Protein 6BGG (pdb70)

Structure (mmCIF, N/CA/C/O backbone):
data_6BGG
#
_entry.id   6BGG
#
loop_
_entity.id
_entity.type
_entity.pdbx_description
1 polymer CHD4
2 polymer 'Bromodomain-containing protein 3'
#
loop_
_atom_site.group_PDB
_atom_site.id
_atom_site.type_symbol
_atom_site.label_atom_id
_atom_site.label_alt_id
_atom_site.label_comp_id
_atom_site.label_asym_id
_atom_site.label_entity_id
_atom_site.label_seq_id
_atom_site.pdbx_PDB_ins_code
_atom_site.Cartn_x
_atom_site.Cartn_y
_atom_site.Cartn_z
_atom_site.occupancy
_atom_site.B_iso_or_equiv
_atom_site.auth_seq_id
_atom_site.auth_comp_id
_atom_site.auth_asym_id
_atom_site.auth_atom_id
_atom_site.pdbx_PDB_model_num
ATOM 1 N N . LYS A 1 1 ? -8.426 12.799 -19.008 1.00 0.00 290 LYS A N 1
ATOM 2 C CA . LYS A 1 1 ? -8.973 12.438 -17.715 1.00 0.00 290 LYS A CA 1
ATOM 3 C C . LYS A 1 1 ? -8.370 11.148 -17.227 1.00 0.00 290 LYS A C 1
ATOM 4 O O . LYS A 1 1 ? -8.852 10.060 -17.542 1.00 0.00 290 LYS A O 1
ATOM 25 N N . VAL A 1 2 ? -7.269 11.265 -16.543 1.00 0.00 291 VAL A N 1
ATOM 26 C CA . VAL A 1 2 ? -6.641 10.150 -15.900 1.00 0.00 291 VAL A CA 1
ATOM 27 C C . VAL A 1 2 ? -6.334 10.546 -14.481 1.00 0.00 291 VAL A C 1
ATOM 28 O O . VAL A 1 2 ? -5.939 11.702 -14.213 1.00 0.00 291 VAL A O 1
ATOM 41 N N . ALA A 1 3 ? -6.581 9.657 -13.580 1.00 0.00 292 ALA A N 1
ATOM 42 C CA . ALA A 1 3 ? -6.318 9.894 -12.193 1.00 0.00 292 ALA A CA 1
ATOM 43 C C . ALA A 1 3 ? -4.930 9.389 -11.864 1.00 0.00 292 ALA A C 1
ATOM 44 O O . ALA A 1 3 ? -4.424 8.478 -12.552 1.00 0.00 292 ALA A O 1
ATOM 51 N N . PRO A 1 4 ? -4.265 9.980 -10.857 1.00 0.00 293 PRO A N 1
ATOM 52 C CA . PRO A 1 4 ? -2.982 9.481 -10.375 1.00 0.00 293 PRO A CA 1
ATOM 53 C C . PRO A 1 4 ? -3.176 8.120 -9.710 1.00 0.00 293 PRO A C 1
ATOM 54 O O . PRO A 1 4 ? -4.315 7.622 -9.616 1.00 0.00 293 PRO A O 1
ATOM 65 N N . LEU A 1 5 ? -2.114 7.519 -9.247 1.00 0.00 294 LEU A N 1
ATOM 66 C CA . LEU A 1 5 ? -2.220 6.223 -8.638 1.00 0.00 294 LEU A CA 1
ATOM 67 C C . LEU A 1 5 ? -2.903 6.294 -7.273 1.00 0.00 294 LEU A C 1
ATOM 68 O O . LEU A 1 5 ? -2.295 6.627 -6.239 1.00 0.00 294 LEU A O 1
ATOM 84 N N . LYS A 1 6 ? -4.182 6.051 -7.326 1.00 0.00 295 LYS A N 1
ATOM 85 C CA . LYS A 1 6 ? -5.070 6.011 -6.207 1.00 0.00 295 LYS A CA 1
ATOM 86 C C . LYS A 1 6 ? -6.015 4.863 -6.442 1.00 0.00 295 LYS A C 1
ATOM 87 O O . LYS A 1 6 ? -6.037 4.302 -7.542 1.00 0.00 295 LYS A O 1
ATOM 106 N N . ILE A 1 7 ? -6.775 4.504 -5.450 1.00 0.00 296 ILE A N 1
ATOM 107 C CA . ILE A 1 7 ? -7.769 3.474 -5.596 1.00 0.00 296 ILE A CA 1
ATOM 108 C C . ILE A 1 7 ? -8.868 3.700 -4.562 1.00 0.00 296 ILE A C 1
ATOM 109 O O . ILE A 1 7 ? -8.588 4.107 -3.421 1.00 0.00 296 ILE A O 1
ATOM 125 N N . LYS A 1 8 ? -10.094 3.578 -5.003 1.00 0.00 297 LYS A N 1
ATOM 126 C CA . LYS A 1 8 ? -11.270 3.680 -4.157 1.00 0.00 297 LYS A CA 1
ATOM 127 C C . LYS A 1 8 ? -11.764 2.295 -3.820 1.00 0.00 297 LYS A C 1
ATOM 128 O O . LYS A 1 8 ? -11.492 1.340 -4.556 1.00 0.00 297 LYS A O 1
ATOM 147 N N . LEU A 1 9 ? -12.452 2.162 -2.714 1.00 0.00 298 LEU A N 1
ATOM 148 C CA . LEU A 1 9 ? -13.063 0.884 -2.400 1.00 0.00 298 LEU A CA 1
ATOM 149 C C . LEU A 1 9 ? -14.562 1.051 -2.479 1.00 0.00 298 LEU A C 1
ATOM 150 O O . LEU A 1 9 ? -15.145 1.855 -1.737 1.00 0.00 298 LEU A O 1
ATOM 166 N N . GLY A 1 10 ? -15.165 0.342 -3.393 1.00 0.00 299 GLY A N 1
ATOM 167 C CA . GLY A 1 10 ? -16.579 0.389 -3.533 1.00 0.00 299 GLY A CA 1
ATOM 168 C C . GLY A 1 10 ? -17.000 1.490 -4.448 1.00 0.00 299 GLY A C 1
ATOM 169 O O . GLY A 1 10 ? -16.844 1.379 -5.672 1.00 0.00 299 GLY A O 1
ATOM 173 N N . GLY A 1 11 ? -17.491 2.553 -3.873 1.00 0.00 300 GLY A N 1
ATOM 174 C CA . GLY A 1 11 ? -17.964 3.659 -4.642 1.00 0.00 300 GLY A CA 1
ATOM 175 C C . GLY A 1 11 ? -16.911 4.713 -4.832 1.00 0.00 300 GLY A C 1
ATOM 176 O O . GLY A 1 11 ? -15.756 4.538 -4.428 1.00 0.00 300 GLY A O 1
ATOM 180 N N . PHE A 1 12 ? -17.306 5.810 -5.428 1.00 0.00 301 PHE A N 1
ATOM 181 C CA . PHE A 1 12 ? -16.403 6.907 -5.732 1.00 0.00 301 PHE A CA 1
ATOM 182 C C . PHE A 1 12 ? -16.984 8.204 -5.211 1.00 0.00 301 PHE A C 1
ATOM 183 O O . PHE A 1 12 ? -18.214 8.312 -5.039 1.00 0.00 301 PHE A O 1
ATOM 200 N N . ALA B 2 6 ? 35.120 10.689 1.622 1.00 0.00 557 ALA B N 1
ATOM 201 C CA . ALA B 2 6 ? 35.890 10.977 0.420 1.00 0.00 557 ALA B CA 1
ATOM 202 C C . ALA B 2 6 ? 35.197 10.383 -0.795 1.00 0.00 557 ALA B C 1
ATOM 203 O O . ALA B 2 6 ? 35.334 10.871 -1.925 1.00 0.00 557 ALA B O 1
ATOM 210 N N . SER B 2 7 ? 34.466 9.333 -0.571 1.00 0.00 558 SER B N 1
ATOM 211 C CA . SER B 2 7 ? 33.723 8.679 -1.607 1.00 0.00 558 SER B CA 1
ATOM 212 C C . SER B 2 7 ? 32.463 8.077 -1.024 1.00 0.00 558 SER B C 1
ATOM 213 O O . SER B 2 7 ? 32.532 7.383 -0.007 1.00 0.00 558 SER B O 1
ATOM 221 N N . ALA B 2 8 ? 31.320 8.384 -1.635 1.00 0.00 559 ALA B N 1
ATOM 222 C CA . ALA B 2 8 ? 30.038 7.824 -1.217 1.00 0.00 559 ALA B CA 1
ATOM 223 C C . ALA B 2 8 ? 30.113 6.302 -1.268 1.00 0.00 559 ALA B C 1
ATOM 224 O O . ALA B 2 8 ? 30.580 5.728 -2.260 1.00 0.00 559 ALA B O 1
ATOM 231 N N . SER B 2 9 ? 29.679 5.664 -0.222 1.00 0.00 560 SER B N 1
ATOM 232 C CA . SER B 2 9 ? 29.805 4.223 -0.087 1.00 0.00 560 SER B CA 1
ATOM 233 C C . SER B 2 9 ? 28.719 3.481 -0.862 1.00 0.00 560 SER B C 1
ATOM 234 O O . SER B 2 9 ? 28.798 2.251 -1.025 1.00 0.00 560 SER B O 1
ATOM 242 N N . TYR B 2 10 ? 27.724 4.230 -1.329 1.00 0.00 561 TYR B N 1
ATOM 243 C CA . TYR B 2 10 ? 26.561 3.692 -2.011 1.00 0.00 561 TYR B CA 1
ATOM 244 C C . TYR B 2 10 ? 25.841 2.758 -1.095 1.00 0.00 561 TYR B C 1
ATOM 245 O O . TYR B 2 10 ? 26.002 1.528 -1.120 1.00 0.00 561 TYR B O 1
ATOM 263 N N . ASP B 2 11 ? 25.117 3.373 -0.246 1.00 0.00 562 ASP B N 1
ATOM 264 C CA . ASP B 2 11 ? 24.450 2.737 0.848 1.00 0.00 562 ASP B CA 1
ATOM 265 C C . ASP B 2 11 ? 23.268 1.968 0.391 1.00 0.00 562 ASP B C 1
ATOM 266 O O . ASP B 2 11 ? 22.421 2.476 -0.355 1.00 0.00 562 ASP B O 1
ATOM 275 N N . SER B 2 12 ? 23.218 0.756 0.806 1.00 0.00 563 SER B N 1
ATOM 276 C CA . SER B 2 12 ? 22.128 -0.083 0.528 1.00 0.00 563 SER B CA 1
ATOM 277 C C . SER B 2 12 ? 21.485 -0.381 1.852 1.00 0.00 563 SER B C 1
ATOM 278 O O . SER B 2 12 ? 22.054 -1.082 2.703 1.00 0.00 563 SER B O 1
ATOM 286 N N . GLU B 2 13 ? 20.350 0.164 2.034 1.00 0.00 564 GLU B N 1
ATOM 287 C CA . GLU B 2 13 ? 19.710 0.144 3.300 1.00 0.00 564 GLU B CA 1
ATOM 288 C C . GLU B 2 13 ? 18.633 -0.896 3.399 1.00 0.00 564 GLU B C 1
ATOM 289 O O . GLU B 2 13 ? 18.272 -1.562 2.418 1.00 0.00 564 GLU B O 1
ATOM 301 N N . GLU B 2 14 ? 18.120 -1.018 4.584 1.00 0.00 565 GLU B N 1
ATOM 302 C CA . GLU B 2 14 ? 17.077 -1.950 4.891 1.00 0.00 565 GLU B CA 1
ATOM 303 C C . GLU B 2 14 ? 16.018 -1.188 5.699 1.00 0.00 565 GLU B C 1
ATOM 304 O O . GLU B 2 14 ? 15.466 -1.672 6.704 1.00 0.00 565 GLU B O 1
ATOM 316 N N . GLU B 2 15 ? 15.758 0.023 5.266 1.00 0.00 566 GLU B N 1
ATOM 317 C CA . GLU B 2 15 ? 14.777 0.859 5.905 1.00 0.00 566 GLU B CA 1
ATOM 318 C C . GLU B 2 15 ? 13.432 0.655 5.258 1.00 0.00 566 GLU B C 1
ATOM 319 O O . GLU B 2 15 ? 13.118 1.313 4.276 1.00 0.00 566 GLU B O 1
ATOM 331 N N . GLU B 2 16 ? 12.664 -0.272 5.788 1.00 0.00 567 GLU B N 1
ATOM 332 C CA . GLU B 2 16 ? 11.333 -0.577 5.275 1.00 0.00 567 GLU B CA 1
ATOM 333 C C . GLU B 2 16 ? 10.478 0.673 5.204 1.00 0.00 567 GLU B C 1
ATOM 334 O O . GLU B 2 16 ? 10.013 1.079 4.146 1.00 0.00 567 GLU B O 1
ATOM 346 N N . GLU B 2 17 ? 10.360 1.306 6.316 1.00 0.00 568 GLU B N 1
ATOM 347 C CA . GLU B 2 17 ? 9.534 2.486 6.476 1.00 0.00 568 GLU B CA 1
ATOM 348 C C . GLU B 2 17 ? 10.305 3.755 6.100 1.00 0.00 568 GLU B C 1
ATOM 349 O O . GLU B 2 17 ? 9.913 4.861 6.494 1.00 0.00 568 GLU B O 1
ATOM 361 N N . GLY B 2 18 ? 11.378 3.615 5.363 1.00 0.00 569 GLY B N 1
ATOM 362 C CA . GLY B 2 18 ? 12.150 4.781 5.007 1.00 0.00 569 GLY B CA 1
ATOM 363 C C . GLY B 2 18 ? 12.637 4.769 3.583 1.00 0.00 569 GLY B C 1
ATOM 364 O O . GLY B 2 18 ? 13.309 5.711 3.141 1.00 0.00 569 GLY B O 1
ATOM 368 N N . LEU B 2 19 ? 12.304 3.737 2.855 1.00 0.00 570 LEU B N 1
ATOM 369 C CA . LEU B 2 19 ? 12.726 3.641 1.483 1.00 0.00 570 LEU B CA 1
ATOM 370 C C . LEU B 2 19 ? 11.697 4.243 0.542 1.00 0.00 570 LEU B C 1
ATOM 371 O O . LEU B 2 19 ? 10.488 4.134 0.781 1.00 0.00 570 LEU B O 1
ATOM 387 N N . PRO B 2 20 ? 12.146 4.952 -0.491 1.00 0.00 571 PRO B N 1
ATOM 388 C CA . PRO B 2 20 ? 11.253 5.457 -1.500 1.00 0.00 571 PRO B CA 1
ATOM 389 C C . PRO B 2 20 ? 10.773 4.311 -2.386 1.00 0.00 571 PRO B C 1
ATOM 390 O O . PRO B 2 20 ? 11.575 3.503 -2.885 1.00 0.00 571 PRO B O 1
ATOM 401 N N . MET B 2 21 ? 9.488 4.216 -2.548 1.00 0.00 572 MET B N 1
ATOM 402 C CA . MET B 2 21 ? 8.902 3.156 -3.337 1.00 0.00 572 MET B CA 1
ATOM 403 C C . MET B 2 21 ? 8.720 3.613 -4.751 1.00 0.00 572 MET B C 1
ATOM 404 O O . MET B 2 21 ? 8.339 4.764 -5.000 1.00 0.00 572 MET B O 1
ATOM 418 N N . SER B 2 22 ? 8.996 2.733 -5.667 1.00 0.00 573 SER B N 1
ATOM 419 C CA . SER B 2 22 ? 8.939 3.024 -7.067 1.00 0.00 573 SER B CA 1
ATOM 420 C C . SER B 2 22 ? 7.490 3.035 -7.518 1.00 0.00 573 SER B C 1
ATOM 421 O O . SER B 2 22 ? 6.624 2.467 -6.838 1.00 0.00 573 SER B O 1
ATOM 429 N N . TYR B 2 23 ? 7.221 3.671 -8.649 1.00 0.00 574 TYR B N 1
ATOM 430 C CA . TYR B 2 23 ? 5.873 3.717 -9.209 1.00 0.00 574 TYR B CA 1
ATOM 431 C C . TYR B 2 23 ? 5.393 2.307 -9.485 1.00 0.00 574 TYR B C 1
ATOM 432 O O . TYR B 2 23 ? 4.230 1.990 -9.296 1.00 0.00 574 TYR B O 1
ATOM 450 N N . ASP B 2 24 ? 6.333 1.461 -9.876 1.00 0.00 575 ASP B N 1
ATOM 451 C CA . ASP B 2 24 ? 6.073 0.048 -10.131 1.00 0.00 575 ASP B CA 1
ATOM 452 C C . ASP B 2 24 ? 5.615 -0.657 -8.859 1.00 0.00 575 ASP B C 1
ATOM 453 O O . ASP B 2 24 ? 4.635 -1.422 -8.872 1.00 0.00 575 ASP B O 1
ATOM 462 N N . GLU B 2 25 ? 6.309 -0.375 -7.759 1.00 0.00 576 GLU B N 1
ATOM 463 C CA . GLU B 2 25 ? 5.974 -0.918 -6.460 1.00 0.00 576 GLU B CA 1
ATOM 464 C C . GLU B 2 25 ? 4.603 -0.452 -6.025 1.00 0.00 576 GLU B C 1
ATOM 465 O O . GLU B 2 25 ? 3.765 -1.248 -5.626 1.00 0.00 576 GLU B O 1
ATOM 477 N N . LYS B 2 26 ? 4.375 0.846 -6.143 1.00 0.00 577 LYS B N 1
ATOM 478 C CA . LYS B 2 26 ? 3.095 1.452 -5.791 1.00 0.00 577 LYS B CA 1
ATOM 479 C C . LYS B 2 26 ? 1.966 0.837 -6.633 1.00 0.00 577 LYS B C 1
ATOM 480 O O . LYS B 2 26 ? 0.866 0.580 -6.137 1.00 0.00 577 LYS B O 1
ATOM 499 N N . ARG B 2 27 ? 2.255 0.630 -7.912 1.00 0.00 578 ARG B N 1
ATOM 500 C CA . ARG B 2 27 ? 1.330 -0.009 -8.842 1.00 0.00 578 ARG B CA 1
ATOM 501 C C . ARG B 2 27 ? 0.948 -1.385 -8.326 1.00 0.00 578 ARG B C 1
ATOM 502 O O . ARG B 2 27 ? -0.234 -1.713 -8.238 1.00 0.00 578 ARG B O 1
ATOM 523 N N . GLN B 2 28 ? 1.954 -2.166 -7.948 1.00 0.00 579 GLN B N 1
ATOM 524 C CA . GLN B 2 28 ? 1.730 -3.493 -7.410 1.00 0.00 579 GLN B CA 1
ATOM 525 C C . GLN B 2 28 ? 0.946 -3.459 -6.142 1.00 0.00 579 GLN B C 1
ATOM 526 O O . GLN B 2 28 ? 0.080 -4.285 -5.954 1.00 0.00 579 GLN B O 1
ATOM 540 N N . LEU B 2 29 ? 1.215 -2.479 -5.317 1.00 0.00 580 LEU B N 1
ATOM 541 C CA . LEU B 2 29 ? 0.489 -2.274 -4.073 1.00 0.00 580 LEU B CA 1
ATOM 542 C C . LEU B 2 29 ? -1.003 -2.154 -4.303 1.00 0.00 580 LEU B C 1
ATOM 543 O O . LEU B 2 29 ? -1.797 -2.756 -3.585 1.00 0.00 580 LEU B O 1
ATOM 559 N N . SER B 2 30 ? -1.379 -1.409 -5.321 1.00 0.00 581 SER B N 1
ATOM 560 C CA . SER B 2 30 ? -2.770 -1.225 -5.629 1.00 0.00 581 SER B CA 1
ATOM 561 C C . SER B 2 30 ? -3.380 -2.550 -6.099 1.00 0.00 581 SER B C 1
ATOM 562 O O . SER B 2 30 ? -4.529 -2.854 -5.799 1.00 0.00 581 SER B O 1
ATOM 570 N N . LEU B 2 31 ? -2.587 -3.342 -6.795 1.00 0.00 582 LEU B N 1
ATOM 571 C CA . LEU B 2 31 ? -3.033 -4.625 -7.299 1.00 0.00 582 LEU B CA 1
ATOM 572 C C . LEU B 2 31 ? -3.185 -5.593 -6.146 1.00 0.00 582 LEU B C 1
ATOM 573 O O . LEU B 2 31 ? -4.188 -6.278 -6.037 1.00 0.00 582 LEU B O 1
ATOM 589 N N . ASP B 2 32 ? -2.197 -5.602 -5.268 1.00 0.00 583 ASP B N 1
ATOM 590 C CA . ASP B 2 32 ? -2.167 -6.495 -4.116 1.00 0.00 583 ASP B CA 1
ATOM 591 C C . ASP B 2 32 ? -3.279 -6.203 -3.147 1.00 0.00 583 ASP B C 1
ATOM 592 O O . ASP B 2 32 ? -3.827 -7.112 -2.536 1.00 0.00 583 ASP B O 1
ATOM 601 N N . ILE B 2 33 ? -3.630 -4.945 -3.022 1.00 0.00 584 ILE B N 1
ATOM 602 C CA . ILE B 2 33 ? -4.752 -4.555 -2.201 1.00 0.00 584 ILE B CA 1
ATOM 603 C C . ILE B 2 33 ? -6.068 -5.054 -2.800 1.00 0.00 584 ILE B C 1
ATOM 604 O O . ILE B 2 33 ? -6.935 -5.550 -2.082 1.00 0.00 584 ILE B O 1
ATOM 620 N N . ASN B 2 34 ? -6.188 -4.994 -4.118 1.00 0.00 585 ASN B N 1
ATOM 621 C CA . ASN B 2 34 ? -7.391 -5.500 -4.773 1.00 0.00 585 ASN B CA 1
ATOM 622 C C . ASN B 2 34 ? -7.401 -7.013 -4.783 1.00 0.00 585 ASN B C 1
ATOM 623 O O . ASN B 2 34 ? -8.436 -7.632 -4.978 1.00 0.00 585 ASN B O 1
ATOM 634 N N . ARG B 2 35 ? -6.230 -7.601 -4.575 1.00 0.00 586 ARG B N 1
ATOM 635 C CA . ARG B 2 35 ? -6.089 -9.046 -4.435 1.00 0.00 586 ARG B CA 1
ATOM 636 C C . ARG B 2 35 ? -6.632 -9.525 -3.085 1.00 0.00 586 ARG B C 1
ATOM 637 O O . ARG B 2 35 ? -6.921 -10.720 -2.898 1.00 0.00 586 ARG B O 1
ATOM 658 N N . LEU B 2 36 ? -6.757 -8.610 -2.149 1.00 0.00 587 LEU B N 1
ATOM 659 C CA . LEU B 2 36 ? -7.267 -8.935 -0.842 1.00 0.00 587 LEU B CA 1
ATOM 660 C C . LEU B 2 36 ? -8.785 -8.861 -0.830 1.00 0.00 587 LEU B C 1
ATOM 661 O O . LEU B 2 36 ? -9.380 -8.007 -1.504 1.00 0.00 587 LEU B O 1
ATOM 677 N N . PRO B 2 37 ? -9.445 -9.775 -0.112 1.00 0.00 588 PRO B N 1
ATOM 678 C CA . PRO B 2 37 ? -10.881 -9.715 0.076 1.00 0.00 588 PRO B CA 1
ATOM 679 C C . PRO B 2 37 ? -11.226 -8.618 1.094 1.00 0.00 588 PRO B C 1
ATOM 680 O O . PRO B 2 37 ? -10.348 -8.181 1.865 1.00 0.00 588 PRO B O 1
ATOM 691 N N . GLY B 2 38 ? -12.487 -8.201 1.122 1.00 0.00 589 GLY B N 1
ATOM 692 C CA . GLY B 2 38 ? -12.932 -7.119 2.007 1.00 0.00 589 GLY B CA 1
ATOM 693 C C . GLY B 2 38 ? -12.605 -7.365 3.471 1.00 0.00 589 GLY B C 1
ATOM 694 O O . GLY B 2 38 ? -12.288 -6.430 4.211 1.00 0.00 589 GLY B O 1
ATOM 698 N N . GLU B 2 39 ? -12.637 -8.630 3.852 1.00 0.00 590 GLU B N 1
ATOM 699 C CA . GLU B 2 39 ? -12.328 -9.088 5.200 1.00 0.00 590 GLU B CA 1
ATOM 700 C C . GLU B 2 39 ? -10.901 -8.677 5.613 1.00 0.00 590 GLU B C 1
ATOM 701 O O . GLU B 2 39 ? -10.630 -8.343 6.774 1.00 0.00 590 GLU B O 1
ATOM 713 N N . LYS B 2 40 ? -10.002 -8.700 4.663 1.00 0.00 591 LYS B N 1
ATOM 714 C CA . LYS B 2 40 ? -8.616 -8.387 4.922 1.00 0.00 591 LYS B CA 1
ATOM 715 C C . LYS B 2 40 ? -8.296 -6.956 4.557 1.00 0.00 591 LYS B C 1
ATOM 716 O O . LYS B 2 40 ? -7.383 -6.339 5.118 1.00 0.00 591 LYS B O 1
ATOM 735 N N . LEU B 2 41 ? -9.094 -6.409 3.655 1.00 0.00 592 LEU B N 1
ATOM 736 C CA . LEU B 2 41 ? -9.007 -5.010 3.270 1.00 0.00 592 LEU B CA 1
ATOM 737 C C . LEU B 2 41 ? -9.226 -4.112 4.465 1.00 0.00 592 LEU B C 1
ATOM 738 O O . LEU B 2 41 ? -8.633 -3.051 4.560 1.00 0.00 592 LEU B O 1
ATOM 754 N N . GLY B 2 42 ? -10.047 -4.580 5.395 1.00 0.00 593 GLY B N 1
ATOM 755 C CA . GLY B 2 42 ? -10.337 -3.840 6.602 1.00 0.00 593 GLY B CA 1
ATOM 756 C C . GLY B 2 42 ? -9.095 -3.420 7.362 1.00 0.00 593 GLY B C 1
ATOM 757 O O . GLY B 2 42 ? -9.044 -2.314 7.916 1.00 0.00 593 GLY B O 1
ATOM 761 N N . ARG B 2 43 ? -8.069 -4.265 7.358 1.00 0.00 594 ARG B N 1
ATOM 762 C CA . ARG B 2 43 ? -6.858 -3.930 8.055 1.00 0.00 594 ARG B CA 1
ATOM 763 C C . ARG B 2 43 ? -6.068 -2.897 7.299 1.00 0.00 594 ARG B C 1
ATOM 764 O O . ARG B 2 43 ? -5.623 -1.922 7.893 1.00 0.00 594 ARG B O 1
ATOM 785 N N . VAL B 2 44 ? -5.939 -3.070 5.987 1.00 0.00 595 VAL B N 1
ATOM 786 C CA . VAL B 2 44 ? -5.151 -2.135 5.200 1.00 0.00 595 VAL B CA 1
ATOM 787 C C . VAL B 2 44 ? -5.770 -0.735 5.259 1.00 0.00 595 VAL B C 1
ATOM 788 O O . VAL B 2 44 ? -5.053 0.258 5.306 1.00 0.00 595 VAL B O 1
ATOM 801 N N . VAL B 2 45 ? -7.108 -0.682 5.334 1.00 0.00 596 VAL B N 1
ATOM 802 C CA . VAL B 2 45 ? -7.827 0.581 5.504 1.00 0.00 596 VAL B CA 1
ATOM 803 C C . VAL B 2 45 ? -7.355 1.273 6.793 1.00 0.00 596 VAL B C 1
ATOM 804 O O . VAL B 2 45 ? -6.966 2.440 6.765 1.00 0.00 596 VAL B O 1
ATOM 817 N N . HIS B 2 46 ? -7.290 0.511 7.895 1.00 0.00 597 HIS B N 1
ATOM 818 C CA . HIS B 2 46 ? -6.887 1.057 9.191 1.00 0.00 597 HIS B CA 1
ATOM 819 C C . HIS B 2 46 ? -5.432 1.482 9.179 1.00 0.00 597 HIS B C 1
ATOM 820 O O . HIS B 2 46 ? -5.061 2.475 9.819 1.00 0.00 597 HIS B O 1
ATOM 834 N N . ILE B 2 47 ? -4.618 0.747 8.429 1.00 0.00 598 ILE B N 1
ATOM 835 C CA . ILE B 2 47 ? -3.203 1.047 8.290 1.00 0.00 598 ILE B CA 1
ATOM 836 C C . ILE B 2 47 ? -3.026 2.440 7.682 1.00 0.00 598 ILE B C 1
ATOM 837 O O . ILE B 2 47 ? -2.192 3.234 8.134 1.00 0.00 598 ILE B O 1
ATOM 853 N N . ILE B 2 48 ? -3.832 2.736 6.686 1.00 0.00 599 ILE B N 1
ATOM 854 C CA . ILE B 2 48 ? -3.803 4.027 6.044 1.00 0.00 599 ILE B CA 1
ATOM 855 C C . ILE B 2 48 ? -4.321 5.084 7.004 1.00 0.00 599 ILE B C 1
ATOM 856 O O . ILE B 2 48 ? -3.671 6.093 7.215 1.00 0.00 599 ILE B O 1
ATOM 872 N N . GLN B 2 49 ? -5.476 4.805 7.633 1.00 0.00 600 GLN B N 1
ATOM 873 C CA . GLN B 2 49 ? -6.129 5.731 8.577 1.00 0.00 600 GLN B CA 1
ATOM 874 C C . GLN B 2 49 ? -5.220 6.155 9.699 1.00 0.00 600 GLN B C 1
ATOM 875 O O . GLN B 2 49 ? -5.376 7.250 10.241 1.00 0.00 600 GLN B O 1
ATOM 889 N N . SER B 2 50 ? -4.290 5.286 10.041 1.00 0.00 601 SER B N 1
ATOM 890 C CA . SER B 2 50 ? -3.299 5.549 11.059 1.00 0.00 601 SER B CA 1
ATOM 891 C C . SER B 2 50 ? -2.533 6.842 10.742 1.00 0.00 601 SER B C 1
ATOM 892 O O . SER B 2 50 ? -2.256 7.645 11.635 1.00 0.00 601 SER B O 1
ATOM 900 N N . ARG B 2 51 ? -2.234 7.060 9.473 1.00 0.00 602 ARG B N 1
ATOM 901 C CA . ARG B 2 51 ? -1.557 8.269 9.085 1.00 0.00 602 ARG B CA 1
ATOM 902 C C . ARG B 2 51 ? -2.545 9.247 8.468 1.00 0.00 602 ARG B C 1
ATOM 903 O O . ARG B 2 51 ? -2.498 10.434 8.739 1.00 0.00 602 ARG B O 1
ATOM 924 N N . GLU B 2 52 ? -3.450 8.721 7.683 1.00 0.00 603 GLU B N 1
ATOM 925 C CA . GLU B 2 52 ? -4.350 9.503 6.879 1.00 0.00 603 GLU B CA 1
ATOM 926 C C . GLU B 2 52 ? -5.651 9.743 7.581 1.00 0.00 603 GLU B C 1
ATOM 927 O O . GLU B 2 52 ? -6.505 8.845 7.695 1.00 0.00 603 GLU B O 1
ATOM 939 N N . PRO B 2 53 ? -5.858 10.956 8.049 1.00 0.00 604 PRO B N 1
ATOM 940 C CA . PRO B 2 53 ? -7.068 11.316 8.714 1.00 0.00 604 PRO B CA 1
ATOM 941 C C . PRO B 2 53 ? -8.102 11.810 7.699 1.00 0.00 604 PRO B C 1
ATOM 942 O O . PRO B 2 53 ? -9.251 12.093 8.025 1.00 0.00 604 PRO B O 1
ATOM 953 N N . SER B 2 54 ? -7.669 11.855 6.469 1.00 0.00 605 SER B N 1
ATOM 954 C CA . SER B 2 54 ? -8.445 12.234 5.343 1.00 0.00 605 SER B CA 1
ATOM 955 C C . SER B 2 54 ? -9.339 11.067 4.922 1.00 0.00 605 SER B C 1
ATOM 956 O O . SER B 2 54 ? -10.442 11.261 4.424 1.00 0.00 605 SER B O 1
ATOM 964 N N . LEU B 2 55 ? -8.853 9.852 5.156 1.00 0.00 606 LEU B N 1
ATOM 965 C CA . LEU B 2 55 ? -9.636 8.664 4.906 1.00 0.00 606 LEU B CA 1
ATOM 966 C C . LEU B 2 55 ? -10.722 8.599 5.973 1.00 0.00 606 LEU B C 1
ATOM 967 O O . LEU B 2 55 ? -11.883 8.413 5.672 1.00 0.00 606 LEU B O 1
ATOM 983 N N . ARG B 2 56 ? -10.306 8.787 7.229 1.00 0.00 607 ARG B N 1
ATOM 984 C CA . ARG B 2 56 ? -11.215 8.855 8.396 1.00 0.00 607 ARG B CA 1
ATOM 985 C C . ARG B 2 56 ? -12.295 9.919 8.201 1.00 0.00 607 ARG B C 1
ATOM 986 O O . ARG B 2 56 ? -13.396 9.808 8.723 1.00 0.00 607 ARG B O 1
ATOM 1007 N N . ASP B 2 57 ? -11.928 10.964 7.488 1.00 0.00 608 ASP B N 1
ATOM 1008 C CA . ASP B 2 57 ? -12.836 12.065 7.138 1.00 0.00 608 ASP B CA 1
ATOM 1009 C C . ASP B 2 57 ? -13.999 11.569 6.270 1.00 0.00 608 ASP B C 1
ATOM 1010 O O . ASP B 2 57 ? -15.123 12.078 6.355 1.00 0.00 608 ASP B O 1
ATOM 1019 N N . SER B 2 58 ? -13.733 10.560 5.485 1.00 0.00 609 SER B N 1
ATOM 1020 C CA . SER B 2 58 ? -14.712 9.968 4.621 1.00 0.00 609 SER B CA 1
ATOM 1021 C C . SER B 2 58 ? -15.324 8.746 5.342 1.00 0.00 609 SER B C 1
ATOM 1022 O O . SER B 2 58 ? -15.151 8.571 6.559 1.00 0.00 609 SER B O 1
ATOM 1030 N N . ASN B 2 59 ? -16.042 7.939 4.615 1.00 0.00 610 ASN B N 1
ATOM 1031 C CA . ASN B 2 59 ? -16.656 6.751 5.165 1.00 0.00 610 ASN B CA 1
ATOM 1032 C C . ASN B 2 59 ? -15.689 5.600 4.982 1.00 0.00 610 ASN B C 1
ATOM 1033 O O . ASN B 2 59 ? -15.128 5.453 3.903 1.00 0.00 610 ASN B O 1
ATOM 1044 N N . PRO B 2 60 ? -15.505 4.742 6.014 1.00 0.00 611 PRO B N 1
ATOM 1045 C CA . PRO B 2 60 ? -14.540 3.608 5.977 1.00 0.00 611 PRO B CA 1
ATOM 1046 C C . PRO B 2 60 ? -14.919 2.535 4.948 1.00 0.00 611 PRO B C 1
ATOM 1047 O O . PRO B 2 60 ? -14.183 1.565 4.719 1.00 0.00 611 PRO B O 1
ATOM 1058 N N . ASP B 2 61 ? -16.086 2.705 4.371 1.00 0.00 612 ASP B N 1
ATOM 1059 C CA . ASP B 2 61 ? -16.583 1.879 3.280 1.00 0.00 612 ASP B CA 1
ATOM 1060 C C . ASP B 2 61 ? -15.716 2.096 2.054 1.00 0.00 612 ASP B C 1
ATOM 1061 O O . ASP B 2 61 ? -15.486 1.184 1.244 1.00 0.00 612 ASP B O 1
ATOM 1070 N N . GLU B 2 62 ? -15.208 3.290 1.964 1.00 0.00 613 GLU B N 1
ATOM 1071 C CA . GLU B 2 62 ? -14.341 3.702 0.888 1.00 0.00 613 GLU B CA 1
ATOM 1072 C C . GLU B 2 62 ? -12.906 3.725 1.386 1.00 0.00 613 GLU B C 1
ATOM 1073 O O . GLU B 2 62 ? -12.612 4.273 2.450 1.00 0.00 613 GLU B O 1
ATOM 1085 N N . ILE B 2 63 ? -12.025 3.096 0.648 1.00 0.00 614 ILE B N 1
ATOM 1086 C CA . ILE B 2 63 ? -10.635 3.182 0.964 1.00 0.00 614 ILE B CA 1
ATOM 1087 C C . ILE B 2 63 ? -10.090 4.417 0.244 1.00 0.00 614 ILE B C 1
ATOM 1088 O O . ILE B 2 63 ? -10.490 4.734 -0.909 1.00 0.00 614 ILE B O 1
ATOM 1104 N N . GLU B 2 64 ? -9.290 5.143 0.916 1.00 0.00 615 GLU B N 1
ATOM 1105 C CA . GLU B 2 64 ? -8.699 6.318 0.368 1.00 0.00 615 GLU B CA 1
ATOM 1106 C C . GLU B 2 64 ? -7.206 6.158 0.389 1.00 0.00 615 GLU B C 1
ATOM 1107 O O . GLU B 2 64 ? -6.600 6.104 1.446 1.00 0.00 615 GLU B O 1
ATOM 1119 N N . ILE B 2 65 ? -6.631 6.019 -0.772 1.00 0.00 616 ILE B N 1
ATOM 1120 C CA . ILE B 2 65 ? -5.209 5.851 -0.886 1.00 0.00 616 ILE B CA 1
ATOM 1121 C C . ILE B 2 65 ? -4.692 6.784 -1.945 1.00 0.00 616 ILE B C 1
ATOM 1122 O O . ILE B 2 65 ? -5.317 6.928 -3.007 1.00 0.00 616 ILE B O 1
ATOM 1138 N N . ASP B 2 66 ? -3.638 7.460 -1.640 1.00 0.00 617 ASP B N 1
ATOM 1139 C CA . ASP B 2 66 ? -2.891 8.210 -2.609 1.00 0.00 617 ASP B CA 1
ATOM 1140 C C . ASP B 2 66 ? -1.447 7.836 -2.464 1.00 0.00 617 ASP B C 1
ATOM 1141 O O . ASP B 2 66 ? -0.797 8.174 -1.497 1.00 0.00 617 ASP B O 1
ATOM 1150 N N . PHE B 2 67 ? -0.946 7.102 -3.420 1.00 0.00 618 PHE B N 1
ATOM 1151 C CA . PHE B 2 67 ? 0.398 6.542 -3.321 1.00 0.00 618 PHE B CA 1
ATOM 1152 C C . PHE B 2 67 ? 1.499 7.594 -3.519 1.00 0.00 618 PHE B C 1
ATOM 1153 O O . PHE B 2 67 ? 2.688 7.282 -3.450 1.00 0.00 618 PHE B O 1
ATOM 1170 N N . GLU B 2 68 ? 1.109 8.823 -3.741 1.00 0.00 619 GLU B N 1
ATOM 1171 C CA . GLU B 2 68 ? 2.055 9.884 -3.989 1.00 0.00 619 GLU B CA 1
ATOM 1172 C C . GLU B 2 68 ? 2.389 10.678 -2.740 1.00 0.00 619 GLU B C 1
ATOM 1173 O O . GLU B 2 68 ? 3.561 10.871 -2.432 1.00 0.00 619 GLU B O 1
ATOM 1185 N N . THR B 2 69 ? 1.393 11.115 -2.012 1.00 0.00 620 THR B N 1
ATOM 1186 C CA . THR B 2 69 ? 1.651 11.898 -0.830 1.00 0.00 620 THR B CA 1
ATOM 1187 C C . THR B 2 69 ? 1.783 11.043 0.434 1.00 0.00 620 THR B C 1
ATOM 1188 O O . THR B 2 69 ? 2.133 11.547 1.505 1.00 0.00 620 THR B O 1
ATOM 1199 N N . LEU B 2 70 ? 1.507 9.758 0.304 1.00 0.00 621 LEU B N 1
ATOM 1200 C CA . LEU B 2 70 ? 1.738 8.819 1.384 1.00 0.00 621 LEU B CA 1
ATOM 1201 C C . LEU B 2 70 ? 3.219 8.625 1.632 1.00 0.00 621 LEU B C 1
ATOM 1202 O O . LEU B 2 70 ? 4.036 8.624 0.697 1.00 0.00 621 LEU B O 1
ATOM 1218 N N . LYS B 2 71 ? 3.557 8.473 2.884 1.00 0.00 622 LYS B N 1
ATOM 1219 C CA . LYS B 2 71 ? 4.930 8.273 3.299 1.00 0.00 622 LYS B CA 1
ATOM 1220 C C . LYS B 2 71 ? 5.261 6.784 3.313 1.00 0.00 622 LYS B C 1
ATOM 1221 O O . LYS B 2 71 ? 4.348 5.949 3.461 1.00 0.00 622 LYS B O 1
ATOM 1240 N N . PRO B 2 72 ? 6.572 6.427 3.153 1.00 0.00 623 PRO B N 1
ATOM 1241 C CA . PRO B 2 72 ? 7.068 5.029 3.188 1.00 0.00 623 PRO B CA 1
ATOM 1242 C C . PRO B 2 72 ? 6.580 4.251 4.402 1.00 0.00 623 PRO B C 1
ATOM 1243 O O . PRO B 2 72 ? 6.370 3.054 4.327 1.00 0.00 623 PRO B O 1
ATOM 1254 N N . THR B 2 73 ? 6.350 4.959 5.485 1.00 0.00 624 THR B N 1
ATOM 1255 C CA . THR B 2 73 ? 5.924 4.394 6.730 1.00 0.00 624 THR B CA 1
ATOM 1256 C C . THR B 2 73 ? 4.584 3.705 6.583 1.00 0.00 624 THR B C 1
ATOM 1257 O O . THR B 2 73 ? 4.371 2.598 7.087 1.00 0.00 624 THR B O 1
ATOM 1268 N N . THR B 2 74 ? 3.712 4.347 5.879 1.00 0.00 625 THR B N 1
ATOM 1269 C CA . THR B 2 74 ? 2.422 3.827 5.639 1.00 0.00 625 THR B CA 1
ATOM 1270 C C . THR B 2 74 ? 2.443 2.893 4.432 1.00 0.00 625 THR B C 1
ATOM 1271 O O . THR B 2 74 ? 1.975 1.764 4.515 1.00 0.00 625 THR B O 1
ATOM 1282 N N . LEU B 2 75 ? 3.017 3.370 3.325 1.00 0.00 626 LEU B N 1
ATOM 1283 C CA . LEU B 2 75 ? 3.063 2.615 2.063 1.00 0.00 626 LEU B CA 1
ATOM 1284 C C . LEU B 2 75 ? 3.632 1.210 2.237 1.00 0.00 626 LEU B C 1
ATOM 1285 O O . LEU B 2 75 ? 3.042 0.221 1.791 1.00 0.00 626 LEU B O 1
ATOM 1301 N N . ARG B 2 76 ? 4.742 1.126 2.921 1.00 0.00 627 ARG B N 1
ATOM 1302 C CA . ARG B 2 76 ? 5.415 -0.125 3.128 1.00 0.00 627 ARG B CA 1
ATOM 1303 C C . ARG B 2 76 ? 4.623 -1.002 4.080 1.00 0.00 627 ARG B C 1
ATOM 1304 O O . ARG B 2 76 ? 4.644 -2.211 3.962 1.00 0.00 627 ARG B O 1
ATOM 1325 N N . GLU B 2 77 ? 3.907 -0.382 5.006 1.00 0.00 628 GLU B N 1
ATOM 1326 C CA . GLU B 2 77 ? 3.133 -1.120 5.985 1.00 0.00 628 GLU B CA 1
ATOM 1327 C C . GLU B 2 77 ? 1.950 -1.797 5.270 1.00 0.00 628 GLU B C 1
ATOM 1328 O O . GLU B 2 77 ? 1.558 -2.926 5.612 1.00 0.00 628 GLU B O 1
ATOM 1340 N N . LEU B 2 78 ? 1.414 -1.103 4.250 1.00 0.00 629 LEU B N 1
ATOM 1341 C CA . LEU B 2 78 ? 0.344 -1.643 3.406 1.00 0.00 629 LEU B CA 1
ATOM 1342 C C . LEU B 2 78 ? 0.897 -2.874 2.713 1.00 0.00 629 LEU B C 1
ATOM 1343 O O . LEU B 2 78 ? 0.313 -3.962 2.780 1.00 0.00 629 LEU B O 1
ATOM 1359 N N . GLU B 2 79 ? 2.069 -2.684 2.088 1.00 0.00 630 GLU B N 1
ATOM 1360 C CA . GLU B 2 79 ? 2.769 -3.728 1.352 1.00 0.00 630 GLU B CA 1
ATOM 1361 C C . GLU B 2 79 ? 3.012 -4.920 2.243 1.00 0.00 630 GLU B C 1
ATOM 1362 O O . GLU B 2 79 ? 2.682 -6.033 1.910 1.00 0.00 630 GLU B O 1
ATOM 1374 N N . ARG B 2 80 ? 3.551 -4.637 3.391 1.00 0.00 631 ARG B N 1
ATOM 1375 C CA . ARG B 2 80 ? 3.948 -5.617 4.385 1.00 0.00 631 ARG B CA 1
ATOM 1376 C C . ARG B 2 80 ? 2.778 -6.489 4.779 1.00 0.00 631 ARG B C 1
ATOM 1377 O O . ARG B 2 80 ? 2.928 -7.674 5.003 1.00 0.00 631 ARG B O 1
ATOM 1398 N N . TYR B 2 81 ? 1.625 -5.917 4.783 1.00 0.00 632 TYR B N 1
ATOM 1399 C CA . TYR B 2 81 ? 0.451 -6.630 5.148 1.00 0.00 632 TYR B CA 1
ATOM 1400 C C . TYR B 2 81 ? -0.049 -7.458 3.985 1.00 0.00 632 TYR B C 1
ATOM 1401 O O . TYR B 2 81 ? -0.258 -8.676 4.126 1.00 0.00 632 TYR B O 1
ATOM 1419 N N . VAL B 2 82 ? -0.222 -6.808 2.836 1.00 0.00 633 VAL B N 1
ATOM 1420 C CA . VAL B 2 82 ? -0.712 -7.473 1.640 1.00 0.00 633 VAL B CA 1
ATOM 1421 C C . VAL B 2 82 ? 0.203 -8.643 1.263 1.00 0.00 633 VAL B C 1
ATOM 1422 O O . VAL B 2 82 ? -0.268 -9.738 0.986 1.00 0.00 633 VAL B O 1
ATOM 1435 N N . LYS B 2 83 ? 1.510 -8.427 1.348 1.00 0.00 634 LYS B N 1
ATOM 1436 C CA . LYS B 2 83 ? 2.473 -9.425 0.989 1.00 0.00 634 LYS B CA 1
ATOM 1437 C C . LYS B 2 83 ? 2.465 -10.595 1.961 1.00 0.00 634 LYS B C 1
ATOM 1438 O O . LYS B 2 83 ? 2.723 -11.730 1.579 1.00 0.00 634 LYS B O 1
ATOM 1457 N N . SER B 2 84 ? 2.157 -10.327 3.219 1.00 0.00 635 SER B N 1
ATOM 1458 C CA . SER B 2 84 ? 2.040 -11.395 4.191 1.00 0.00 635 SER B CA 1
ATOM 1459 C C . SER B 2 84 ? 0.818 -12.294 3.874 1.00 0.00 635 SER B C 1
ATOM 1460 O O . SER B 2 84 ? 0.838 -13.511 4.102 1.00 0.00 635 SER B O 1
ATOM 1468 N N . CYS B 2 85 ? -0.214 -11.695 3.296 1.00 0.00 636 CYS B N 1
ATOM 1469 C CA . CYS B 2 85 ? -1.432 -12.404 2.962 1.00 0.00 636 CYS B CA 1
ATOM 1470 C C . CYS B 2 85 ? -1.298 -13.126 1.625 1.00 0.00 636 CYS B C 1
ATOM 1471 O O . CYS B 2 85 ? -1.871 -14.200 1.414 1.00 0.00 636 CYS B O 1
ATOM 1479 N N . LEU B 2 86 ? -0.544 -12.543 0.733 1.00 0.00 637 LEU B N 1
ATOM 1480 C CA . LEU B 2 86 ? -0.400 -13.060 -0.610 1.00 0.00 637 LEU B CA 1
ATOM 1481 C C . LEU B 2 86 ? 0.816 -13.954 -0.755 1.00 0.00 637 LEU B C 1
ATOM 1482 O O . LEU B 2 86 ? 1.255 -14.245 -1.869 1.00 0.00 637 LEU B O 1
ATOM 1498 N N . GLN B 2 87 ? 1.351 -14.395 0.368 1.00 0.00 638 GLN B N 1
ATOM 1499 C CA . GLN B 2 87 ? 2.448 -15.336 0.362 1.00 0.00 638 GLN B CA 1
ATOM 1500 C C . GLN B 2 87 ? 1.963 -16.665 -0.193 1.00 0.00 638 GLN B C 1
ATOM 1501 O O . GLN B 2 87 ? 2.661 -17.295 -0.957 1.00 0.00 638 GLN B O 1
ATOM 1515 N N . LYS B 2 88 ? 0.740 -17.045 0.213 1.00 0.00 639 LYS B N 1
ATOM 1516 C CA . LYS B 2 88 ? -0.059 -18.123 -0.411 1.00 0.00 639 LYS B CA 1
ATOM 1517 C C . LYS B 2 88 ? 0.567 -19.538 -0.395 1.00 0.00 639 LYS B C 1
ATOM 1518 O O . LYS B 2 88 ? 1.687 -19.778 -0.882 1.00 0.00 639 LYS B O 1
ATOM 1537 N N . LYS B 2 89 ? -0.192 -20.486 0.112 1.00 0.00 640 LYS B N 1
ATOM 1538 C CA . LYS B 2 89 ? 0.182 -21.881 0.010 1.00 0.00 640 LYS B CA 1
ATOM 1539 C C . LYS B 2 89 ? -0.062 -22.334 -1.427 1.00 0.00 640 LYS B C 1
ATOM 1540 O O . LYS B 2 89 ? -1.170 -22.743 -1.787 1.00 0.00 640 LYS B O 1
ATOM 1559 N N . GLN B 2 90 ? 0.965 -22.135 -2.235 1.00 0.00 641 GLN B N 1
ATOM 1560 C CA . GLN B 2 90 ? 1.004 -22.377 -3.681 1.00 0.00 641 GLN B CA 1
ATOM 1561 C C . GLN B 2 90 ? 2.303 -21.766 -4.159 1.00 0.00 641 GLN B C 1
ATOM 1562 O O . GLN B 2 90 ? 3.018 -22.319 -4.986 1.00 0.00 641 GLN B O 1
ATOM 1576 N N . ARG B 2 91 ? 2.579 -20.592 -3.619 1.00 0.00 642 ARG B N 1
ATOM 1577 C CA . ARG B 2 91 ? 3.812 -19.876 -3.866 1.00 0.00 642 ARG B CA 1
ATOM 1578 C C . ARG B 2 91 ? 4.839 -20.410 -2.899 1.00 0.00 642 ARG B C 1
ATOM 1579 O O . ARG B 2 91 ? 5.983 -20.678 -3.261 1.00 0.00 642 ARG B O 1
ATOM 1600 N N . LYS B 2 92 ? 4.422 -20.553 -1.666 1.00 0.00 643 LYS B N 1
ATOM 1601 C CA . LYS B 2 92 ? 5.227 -21.189 -0.675 1.00 0.00 643 LYS B CA 1
ATOM 1602 C C . LYS B 2 92 ? 4.505 -22.428 -0.146 1.00 0.00 643 LYS B C 1
ATOM 1603 O O . LYS B 2 92 ? 3.571 -22.323 0.637 1.00 0.00 643 LYS B O 1
ATOM 1622 N N . PRO B 2 93 ? 4.844 -23.605 -0.655 1.00 0.00 644 PRO B N 1
ATOM 1623 C CA . PRO B 2 93 ? 4.272 -24.842 -0.177 1.00 0.00 644 PRO B CA 1
ATOM 1624 C C . PRO B 2 93 ? 4.987 -25.288 1.091 1.00 0.00 644 PRO B C 1
ATOM 1625 O O . PRO B 2 93 ? 4.522 -24.968 2.199 1.00 0.00 644 PRO B O 1
ATOM 1637 N N . LYS A 1 1 ? -10.304 12.979 -6.246 1.00 0.00 290 LYS A N 2
ATOM 1638 C CA . LYS A 1 1 ? -9.335 13.137 -7.322 1.00 0.00 290 LYS A CA 2
ATOM 1639 C C . LYS A 1 1 ? -8.927 11.783 -7.835 1.00 0.00 290 LYS A C 2
ATOM 1640 O O . LYS A 1 1 ? -9.406 10.750 -7.348 1.00 0.00 290 LYS A O 2
ATOM 1661 N N . VAL A 1 2 ? -8.061 11.786 -8.811 1.00 0.00 291 VAL A N 2
ATOM 1662 C CA . VAL A 1 2 ? -7.481 10.598 -9.357 1.00 0.00 291 VAL A CA 2
ATOM 1663 C C . VAL A 1 2 ? -5.975 10.781 -9.409 1.00 0.00 291 VAL A C 2
ATOM 1664 O O . VAL A 1 2 ? -5.458 11.865 -9.087 1.00 0.00 291 VAL A O 2
ATOM 1677 N N . ALA A 1 3 ? -5.295 9.754 -9.805 1.00 0.00 292 ALA A N 2
ATOM 1678 C CA . ALA A 1 3 ? -3.864 9.726 -9.902 1.00 0.00 292 ALA A CA 2
ATOM 1679 C C . ALA A 1 3 ? -3.560 8.676 -10.949 1.00 0.00 292 ALA A C 2
ATOM 1680 O O . ALA A 1 3 ? -4.513 7.980 -11.372 1.00 0.00 292 ALA A O 2
ATOM 1687 N N . PRO A 1 4 ? -2.295 8.545 -11.446 1.00 0.00 293 PRO A N 2
ATOM 1688 C CA . PRO A 1 4 ? -1.940 7.487 -12.410 1.00 0.00 293 PRO A CA 2
ATOM 1689 C C . PRO A 1 4 ? -2.401 6.125 -11.884 1.00 0.00 293 PRO A C 2
ATOM 1690 O O . PRO A 1 4 ? -3.072 5.341 -12.584 1.00 0.00 293 PRO A O 2
ATOM 1701 N N . LEU A 1 5 ? -2.102 5.893 -10.637 1.00 0.00 294 LEU A N 2
ATOM 1702 C CA . LEU A 1 5 ? -2.518 4.717 -9.959 1.00 0.00 294 LEU A CA 2
ATOM 1703 C C . LEU A 1 5 ? -3.804 5.075 -9.224 1.00 0.00 294 LEU A C 2
ATOM 1704 O O . LEU A 1 5 ? -3.856 6.090 -8.535 1.00 0.00 294 LEU A O 2
ATOM 1720 N N . LYS A 1 6 ? -4.841 4.293 -9.411 1.00 0.00 295 LYS A N 2
ATOM 1721 C CA . LYS A 1 6 ? -6.127 4.604 -8.817 1.00 0.00 295 LYS A CA 2
ATOM 1722 C C . LYS A 1 6 ? -6.136 4.322 -7.324 1.00 0.00 295 LYS A C 2
ATOM 1723 O O . LYS A 1 6 ? -5.604 3.310 -6.862 1.00 0.00 295 LYS A O 2
ATOM 1742 N N . ILE A 1 7 ? -6.737 5.229 -6.588 1.00 0.00 296 ILE A N 2
ATOM 1743 C CA . ILE A 1 7 ? -6.613 5.253 -5.145 1.00 0.00 296 ILE A CA 2
ATOM 1744 C C . ILE A 1 7 ? -7.857 4.753 -4.386 1.00 0.00 296 ILE A C 2
ATOM 1745 O O . ILE A 1 7 ? -7.790 4.563 -3.179 1.00 0.00 296 ILE A O 2
ATOM 1761 N N . LYS A 1 8 ? -8.962 4.519 -5.077 1.00 0.00 297 LYS A N 2
ATOM 1762 C CA . LYS A 1 8 ? -10.213 4.163 -4.387 1.00 0.00 297 LYS A CA 2
ATOM 1763 C C . LYS A 1 8 ? -10.682 2.747 -4.670 1.00 0.00 297 LYS A C 2
ATOM 1764 O O . LYS A 1 8 ? -10.311 2.144 -5.688 1.00 0.00 297 LYS A O 2
ATOM 1783 N N . LEU A 1 9 ? -11.495 2.220 -3.745 1.00 0.00 298 LEU A N 2
ATOM 1784 C CA . LEU A 1 9 ? -12.220 0.975 -3.981 1.00 0.00 298 LEU A CA 2
ATOM 1785 C C . LEU A 1 9 ? -13.425 1.270 -4.866 1.00 0.00 298 LEU A C 2
ATOM 1786 O O . LEU A 1 9 ? -13.488 0.832 -6.008 1.00 0.00 298 LEU A O 2
ATOM 1802 N N . GLY A 1 10 ? -14.371 2.042 -4.309 1.00 0.00 299 GLY A N 2
ATOM 1803 C CA . GLY A 1 10 ? -15.587 2.406 -5.014 1.00 0.00 299 GLY A CA 2
ATOM 1804 C C . GLY A 1 10 ? -16.343 1.185 -5.477 1.00 0.00 299 GLY A C 2
ATOM 1805 O O . GLY A 1 10 ? -16.616 0.276 -4.686 1.00 0.00 299 GLY A O 2
ATOM 1809 N N . GLY A 1 11 ? -16.686 1.171 -6.732 1.00 0.00 300 GLY A N 2
ATOM 1810 C CA . GLY A 1 11 ? -17.268 0.001 -7.338 1.00 0.00 300 GLY A CA 2
ATOM 1811 C C . GLY A 1 11 ? -16.324 -0.542 -8.387 1.00 0.00 300 GLY A C 2
ATOM 1812 O O . GLY A 1 11 ? -16.577 -1.585 -9.016 1.00 0.00 300 GLY A O 2
ATOM 1816 N N . PHE A 1 12 ? -15.220 0.175 -8.548 1.00 0.00 301 PHE A N 2
ATOM 1817 C CA . PHE A 1 12 ? -14.158 -0.103 -9.513 1.00 0.00 301 PHE A CA 2
ATOM 1818 C C . PHE A 1 12 ? -13.038 0.908 -9.295 1.00 0.00 301 PHE A C 2
ATOM 1819 O O . PHE A 1 12 ? -13.305 2.004 -8.748 1.00 0.00 301 PHE A O 2
ATOM 1836 N N . ALA B 2 6 ? 32.049 -2.179 -0.429 1.00 0.00 557 ALA B N 2
ATOM 1837 C CA . ALA B 2 6 ? 32.494 -1.027 0.329 1.00 0.00 557 ALA B CA 2
ATOM 1838 C C . ALA B 2 6 ? 31.403 -0.563 1.282 1.00 0.00 557 ALA B C 2
ATOM 1839 O O . ALA B 2 6 ? 30.259 -0.309 0.867 1.00 0.00 557 ALA B O 2
ATOM 1846 N N . SER B 2 7 ? 31.746 -0.493 2.541 1.00 0.00 558 SER B N 2
ATOM 1847 C CA . SER B 2 7 ? 30.844 -0.058 3.570 1.00 0.00 558 SER B CA 2
ATOM 1848 C C . SER B 2 7 ? 30.618 1.447 3.452 1.00 0.00 558 SER B C 2
ATOM 1849 O O . SER B 2 7 ? 31.531 2.236 3.684 1.00 0.00 558 SER B O 2
ATOM 1857 N N . ALA B 2 8 ? 29.446 1.829 3.038 1.00 0.00 559 ALA B N 2
ATOM 1858 C CA . ALA B 2 8 ? 29.107 3.217 2.966 1.00 0.00 559 ALA B CA 2
ATOM 1859 C C . ALA B 2 8 ? 27.959 3.485 3.896 1.00 0.00 559 ALA B C 2
ATOM 1860 O O . ALA B 2 8 ? 26.792 3.439 3.498 1.00 0.00 559 ALA B O 2
ATOM 1867 N N . SER B 2 9 ? 28.276 3.646 5.141 1.00 0.00 560 SER B N 2
ATOM 1868 C CA . SER B 2 9 ? 27.293 3.910 6.136 1.00 0.00 560 SER B CA 2
ATOM 1869 C C . SER B 2 9 ? 27.659 5.180 6.877 1.00 0.00 560 SER B C 2
ATOM 1870 O O . SER B 2 9 ? 28.497 5.175 7.781 1.00 0.00 560 SER B O 2
ATOM 1878 N N . TYR B 2 10 ? 27.088 6.278 6.449 1.00 0.00 561 TYR B N 2
ATOM 1879 C CA . TYR B 2 10 ? 27.383 7.556 7.070 1.00 0.00 561 TYR B CA 2
ATOM 1880 C C . TYR B 2 10 ? 26.380 7.875 8.156 1.00 0.00 561 TYR B C 2
ATOM 1881 O O . TYR B 2 10 ? 26.565 8.804 8.945 1.00 0.00 561 TYR B O 2
ATOM 1899 N N . ASP B 2 11 ? 25.335 7.100 8.180 1.00 0.00 562 ASP B N 2
ATOM 1900 C CA . ASP B 2 11 ? 24.244 7.233 9.118 1.00 0.00 562 ASP B CA 2
ATOM 1901 C C . ASP B 2 11 ? 23.506 5.915 9.018 1.00 0.00 562 ASP B C 2
ATOM 1902 O O . ASP B 2 11 ? 23.992 5.013 8.310 1.00 0.00 562 ASP B O 2
ATOM 1911 N N . SER B 2 12 ? 22.396 5.764 9.671 1.00 0.00 563 SER B N 2
ATOM 1912 C CA . SER B 2 12 ? 21.639 4.558 9.543 1.00 0.00 563 SER B CA 2
ATOM 1913 C C . SER B 2 12 ? 20.818 4.628 8.278 1.00 0.00 563 SER B C 2
ATOM 1914 O O . SER B 2 12 ? 19.845 5.375 8.191 1.00 0.00 563 SER B O 2
ATOM 1922 N N . GLU B 2 13 ? 21.221 3.892 7.308 1.00 0.00 564 GLU B N 2
ATOM 1923 C CA . GLU B 2 13 ? 20.618 3.972 6.018 1.00 0.00 564 GLU B CA 2
ATOM 1924 C C . GLU B 2 13 ? 20.102 2.601 5.598 1.00 0.00 564 GLU B C 2
ATOM 1925 O O . GLU B 2 13 ? 20.377 1.595 6.278 1.00 0.00 564 GLU B O 2
ATOM 1937 N N . GLU B 2 14 ? 19.361 2.588 4.509 1.00 0.00 565 GLU B N 2
ATOM 1938 C CA . GLU B 2 14 ? 18.661 1.446 3.977 1.00 0.00 565 GLU B CA 2
ATOM 1939 C C . GLU B 2 14 ? 17.573 1.024 4.929 1.00 0.00 565 GLU B C 2
ATOM 1940 O O . GLU B 2 14 ? 17.750 0.142 5.792 1.00 0.00 565 GLU B O 2
ATOM 1952 N N . GLU B 2 15 ? 16.489 1.721 4.832 1.00 0.00 566 GLU B N 2
ATOM 1953 C CA . GLU B 2 15 ? 15.325 1.448 5.597 1.00 0.00 566 GLU B CA 2
ATOM 1954 C C . GLU B 2 15 ? 14.232 1.161 4.612 1.00 0.00 566 GLU B C 2
ATOM 1955 O O . GLU B 2 15 ? 13.941 2.006 3.774 1.00 0.00 566 GLU B O 2
ATOM 1967 N N . GLU B 2 16 ? 13.646 -0.016 4.693 1.00 0.00 567 GLU B N 2
ATOM 1968 C CA . GLU B 2 16 ? 12.638 -0.441 3.737 1.00 0.00 567 GLU B CA 2
ATOM 1969 C C . GLU B 2 16 ? 11.449 0.514 3.759 1.00 0.00 567 GLU B C 2
ATOM 1970 O O . GLU B 2 16 ? 10.913 0.903 2.724 1.00 0.00 567 GLU B O 2
ATOM 1982 N N . GLU B 2 17 ? 11.118 0.954 4.936 1.00 0.00 568 GLU B N 2
ATOM 1983 C CA . GLU B 2 17 ? 10.032 1.893 5.140 1.00 0.00 568 GLU B CA 2
ATOM 1984 C C . GLU B 2 17 ? 10.545 3.337 5.104 1.00 0.00 568 GLU B C 2
ATOM 1985 O O . GLU B 2 17 ? 9.930 4.249 5.645 1.00 0.00 568 GLU B O 2
ATOM 1997 N N . GLY B 2 18 ? 11.650 3.528 4.448 1.00 0.00 569 GLY B N 2
ATOM 1998 C CA . GLY B 2 18 ? 12.222 4.840 4.280 1.00 0.00 569 GLY B CA 2
ATOM 1999 C C . GLY B 2 18 ? 12.625 5.059 2.843 1.00 0.00 569 GLY B C 2
ATOM 2000 O O . GLY B 2 18 ? 13.157 6.106 2.480 1.00 0.00 569 GLY B O 2
ATOM 2004 N N . LEU B 2 19 ? 12.348 4.073 2.022 1.00 0.00 570 LEU B N 2
ATOM 2005 C CA . LEU B 2 19 ? 12.694 4.115 0.624 1.00 0.00 570 LEU B CA 2
ATOM 2006 C C . LEU B 2 19 ? 11.532 4.683 -0.163 1.00 0.00 570 LEU B C 2
ATOM 2007 O O . LEU B 2 19 ? 10.380 4.363 0.128 1.00 0.00 570 LEU B O 2
ATOM 2023 N N . PRO B 2 20 ? 11.799 5.585 -1.124 1.00 0.00 571 PRO B N 2
ATOM 2024 C CA . PRO B 2 20 ? 10.761 6.105 -1.999 1.00 0.00 571 PRO B CA 2
ATOM 2025 C C . PRO B 2 20 ? 10.173 4.983 -2.843 1.00 0.00 571 PRO B C 2
ATOM 2026 O O . PRO B 2 20 ? 10.910 4.221 -3.493 1.00 0.00 571 PRO B O 2
ATOM 2037 N N . MET B 2 21 ? 8.886 4.880 -2.821 1.00 0.00 572 MET B N 2
ATOM 2038 C CA . MET B 2 21 ? 8.167 3.846 -3.533 1.00 0.00 572 MET B CA 2
ATOM 2039 C C . MET B 2 21 ? 7.899 4.320 -4.951 1.00 0.00 572 MET B C 2
ATOM 2040 O O . MET B 2 21 ? 7.326 5.400 -5.151 1.00 0.00 572 MET B O 2
ATOM 2054 N N . SER B 2 22 ? 8.289 3.539 -5.933 1.00 0.00 573 SER B N 2
ATOM 2055 C CA . SER B 2 22 ? 8.068 3.937 -7.305 1.00 0.00 573 SER B CA 2
ATOM 2056 C C . SER B 2 22 ? 6.659 3.547 -7.706 1.00 0.00 573 SER B C 2
ATOM 2057 O O . SER B 2 22 ? 6.002 2.777 -6.974 1.00 0.00 573 SER B O 2
ATOM 2065 N N . TYR B 2 23 ? 6.170 4.053 -8.837 1.00 0.00 574 TYR B N 2
ATOM 2066 C CA . TYR B 2 23 ? 4.820 3.717 -9.282 1.00 0.00 574 TYR B CA 2
ATOM 2067 C C . TYR B 2 23 ? 4.657 2.239 -9.500 1.00 0.00 574 TYR B C 2
ATOM 2068 O O . TYR B 2 23 ? 3.598 1.716 -9.287 1.00 0.00 574 TYR B O 2
ATOM 2086 N N . ASP B 2 24 ? 5.736 1.567 -9.862 1.00 0.00 575 ASP B N 2
ATOM 2087 C CA . ASP B 2 24 ? 5.708 0.114 -10.075 1.00 0.00 575 ASP B CA 2
ATOM 2088 C C . ASP B 2 24 ? 5.527 -0.628 -8.763 1.00 0.00 575 ASP B C 2
ATOM 2089 O O . ASP B 2 24 ? 4.745 -1.576 -8.673 1.00 0.00 575 ASP B O 2
ATOM 2098 N N . GLU B 2 25 ? 6.244 -0.189 -7.747 1.00 0.00 576 GLU B N 2
ATOM 2099 C CA . GLU B 2 25 ? 6.161 -0.775 -6.427 1.00 0.00 576 GLU B CA 2
ATOM 2100 C C . GLU B 2 25 ? 4.769 -0.557 -5.841 1.00 0.00 576 GLU B C 2
ATOM 2101 O O . GLU B 2 25 ? 4.124 -1.486 -5.366 1.00 0.00 576 GLU B O 2
ATOM 2113 N N . LYS B 2 26 ? 4.297 0.669 -5.950 1.00 0.00 577 LYS B N 2
ATOM 2114 C CA . LYS B 2 26 ? 2.962 1.044 -5.508 1.00 0.00 577 LYS B CA 2
ATOM 2115 C C . LYS B 2 26 ? 1.896 0.319 -6.325 1.00 0.00 577 LYS B C 2
ATOM 2116 O O . LYS B 2 26 ? 0.851 -0.057 -5.804 1.00 0.00 577 LYS B O 2
ATOM 2135 N N . ARG B 2 27 ? 2.163 0.159 -7.612 1.00 0.00 578 ARG B N 2
ATOM 2136 C CA . ARG B 2 27 ? 1.304 -0.612 -8.516 1.00 0.00 578 ARG B CA 2
ATOM 2137 C C . ARG B 2 27 ? 1.080 -1.994 -7.944 1.00 0.00 578 ARG B C 2
ATOM 2138 O O . ARG B 2 27 ? -0.057 -2.399 -7.747 1.00 0.00 578 ARG B O 2
ATOM 2159 N N . GLN B 2 28 ? 2.164 -2.679 -7.611 1.00 0.00 579 GLN B N 2
ATOM 2160 C CA . GLN B 2 28 ? 2.101 -4.017 -7.087 1.00 0.00 579 GLN B CA 2
ATOM 2161 C C . GLN B 2 28 ? 1.342 -4.032 -5.764 1.00 0.00 579 GLN B C 2
ATOM 2162 O O . GLN B 2 28 ? 0.515 -4.917 -5.517 1.00 0.00 579 GLN B O 2
ATOM 2176 N N . LEU B 2 29 ? 1.591 -3.025 -4.973 1.00 0.00 580 LEU B N 2
ATOM 2177 C CA . LEU B 2 29 ? 0.942 -2.825 -3.700 1.00 0.00 580 LEU B CA 2
ATOM 2178 C C . LEU B 2 29 ? -0.592 -2.757 -3.911 1.00 0.00 580 LEU B C 2
ATOM 2179 O O . LEU B 2 29 ? -1.350 -3.448 -3.227 1.00 0.00 580 LEU B O 2
ATOM 2195 N N . SER B 2 30 ? -1.037 -1.977 -4.900 1.00 0.00 581 SER B N 2
ATOM 2196 C CA . SER B 2 30 ? -2.458 -1.839 -5.155 1.00 0.00 581 SER B CA 2
ATOM 2197 C C . SER B 2 30 ? -3.049 -3.114 -5.755 1.00 0.00 581 SER B C 2
ATOM 2198 O O . SER B 2 30 ? -4.220 -3.441 -5.532 1.00 0.00 581 SER B O 2
ATOM 2206 N N . LEU B 2 31 ? -2.218 -3.852 -6.486 1.00 0.00 582 LEU B N 2
ATOM 2207 C CA . LEU B 2 31 ? -2.642 -5.099 -7.087 1.00 0.00 582 LEU B CA 2
ATOM 2208 C C . LEU B 2 31 ? -2.956 -6.089 -6.005 1.00 0.00 582 LEU B C 2
ATOM 2209 O O . LEU B 2 31 ? -4.005 -6.731 -6.036 1.00 0.00 582 LEU B O 2
ATOM 2225 N N . ASP B 2 32 ? -2.067 -6.191 -5.033 1.00 0.00 583 ASP B N 2
ATOM 2226 C CA . ASP B 2 32 ? -2.287 -7.078 -3.904 1.00 0.00 583 ASP B CA 2
ATOM 2227 C C . ASP B 2 32 ? -3.456 -6.620 -3.061 1.00 0.00 583 ASP B C 2
ATOM 2228 O O . ASP B 2 32 ? -4.193 -7.440 -2.536 1.00 0.00 583 ASP B O 2
ATOM 2237 N N . ILE B 2 33 ? -3.649 -5.306 -2.965 1.00 0.00 584 ILE B N 2
ATOM 2238 C CA . ILE B 2 33 ? -4.816 -4.760 -2.282 1.00 0.00 584 ILE B CA 2
ATOM 2239 C C . ILE B 2 33 ? -6.122 -5.211 -2.962 1.00 0.00 584 ILE B C 2
ATOM 2240 O O . ILE B 2 33 ? -7.078 -5.585 -2.294 1.00 0.00 584 ILE B O 2
ATOM 2256 N N . ASN B 2 34 ? -6.132 -5.228 -4.287 1.00 0.00 585 ASN B N 2
ATOM 2257 C CA . ASN B 2 34 ? -7.326 -5.647 -5.028 1.00 0.00 585 ASN B CA 2
ATOM 2258 C C . ASN B 2 34 ? -7.505 -7.165 -4.925 1.00 0.00 585 ASN B C 2
ATOM 2259 O O . ASN B 2 34 ? -8.617 -7.696 -5.044 1.00 0.00 585 ASN B O 2
ATOM 2270 N N . ARG B 2 35 ? -6.396 -7.852 -4.693 1.00 0.00 586 ARG B N 2
ATOM 2271 C CA . ARG B 2 35 ? -6.389 -9.304 -4.492 1.00 0.00 586 ARG B CA 2
ATOM 2272 C C . ARG B 2 35 ? -7.008 -9.675 -3.145 1.00 0.00 586 ARG B C 2
ATOM 2273 O O . ARG B 2 35 ? -7.395 -10.829 -2.932 1.00 0.00 586 ARG B O 2
ATOM 2294 N N . LEU B 2 36 ? -7.083 -8.710 -2.247 1.00 0.00 587 LEU B N 2
ATOM 2295 C CA . LEU B 2 36 ? -7.646 -8.931 -0.937 1.00 0.00 587 LEU B CA 2
ATOM 2296 C C . LEU B 2 36 ? -9.151 -8.739 -0.919 1.00 0.00 587 LEU B C 2
ATOM 2297 O O . LEU B 2 36 ? -9.681 -7.842 -1.585 1.00 0.00 587 LEU B O 2
ATOM 2313 N N . PRO B 2 37 ? -9.872 -9.601 -0.183 1.00 0.00 588 PRO B N 2
ATOM 2314 C CA . PRO B 2 37 ? -11.291 -9.409 0.067 1.00 0.00 588 PRO B CA 2
ATOM 2315 C C . PRO B 2 37 ? -11.496 -8.278 1.086 1.00 0.00 588 PRO B C 2
ATOM 2316 O O . PRO B 2 37 ? -10.539 -7.878 1.783 1.00 0.00 588 PRO B O 2
ATOM 2327 N N . GLY B 2 38 ? -12.731 -7.805 1.205 1.00 0.00 589 GLY B N 2
ATOM 2328 C CA . GLY B 2 38 ? -13.067 -6.685 2.088 1.00 0.00 589 GLY B CA 2
ATOM 2329 C C . GLY B 2 38 ? -12.609 -6.876 3.529 1.00 0.00 589 GLY B C 2
ATOM 2330 O O . GLY B 2 38 ? -12.216 -5.913 4.188 1.00 0.00 589 GLY B O 2
ATOM 2334 N N . GLU B 2 39 ? -12.654 -8.126 3.997 1.00 0.00 590 GLU B N 2
ATOM 2335 C CA . GLU B 2 39 ? -12.196 -8.519 5.340 1.00 0.00 590 GLU B CA 2
ATOM 2336 C C . GLU B 2 39 ? -10.802 -7.990 5.602 1.00 0.00 590 GLU B C 2
ATOM 2337 O O . GLU B 2 39 ? -10.531 -7.372 6.618 1.00 0.00 590 GLU B O 2
ATOM 2349 N N . LYS B 2 40 ? -9.937 -8.223 4.644 1.00 0.00 591 LYS B N 2
ATOM 2350 C CA . LYS B 2 40 ? -8.536 -7.923 4.784 1.00 0.00 591 LYS B CA 2
ATOM 2351 C C . LYS B 2 40 ? -8.291 -6.479 4.380 1.00 0.00 591 LYS B C 2
ATOM 2352 O O . LYS B 2 40 ? -7.402 -5.806 4.910 1.00 0.00 591 LYS B O 2
ATOM 2371 N N . LEU B 2 41 ? -9.126 -5.996 3.463 1.00 0.00 592 LEU B N 2
ATOM 2372 C CA . LEU B 2 41 ? -9.073 -4.623 3.012 1.00 0.00 592 LEU B CA 2
ATOM 2373 C C . LEU B 2 41 ? -9.287 -3.662 4.143 1.00 0.00 592 LEU B C 2
ATOM 2374 O O . LEU B 2 41 ? -8.589 -2.672 4.238 1.00 0.00 592 LEU B O 2
ATOM 2390 N N . GLY B 2 42 ? -10.215 -3.992 5.023 1.00 0.00 593 GLY B N 2
ATOM 2391 C CA . GLY B 2 42 ? -10.498 -3.176 6.188 1.00 0.00 593 GLY B CA 2
ATOM 2392 C C . GLY B 2 42 ? -9.254 -2.860 7.000 1.00 0.00 593 GLY B C 2
ATOM 2393 O O . GLY B 2 42 ? -9.122 -1.755 7.552 1.00 0.00 593 GLY B O 2
ATOM 2397 N N . ARG B 2 43 ? -8.321 -3.801 7.038 1.00 0.00 594 ARG B N 2
ATOM 2398 C CA . ARG B 2 43 ? -7.123 -3.619 7.776 1.00 0.00 594 ARG B CA 2
ATOM 2399 C C . ARG B 2 43 ? -6.206 -2.656 7.058 1.00 0.00 594 ARG B C 2
ATOM 2400 O O . ARG B 2 43 ? -5.702 -1.737 7.673 1.00 0.00 594 ARG B O 2
ATOM 2421 N N . VAL B 2 44 ? -6.024 -2.834 5.751 1.00 0.00 595 VAL B N 2
ATOM 2422 C CA . VAL B 2 44 ? -5.152 -1.934 5.003 1.00 0.00 595 VAL B CA 2
ATOM 2423 C C . VAL B 2 44 ? -5.719 -0.510 4.998 1.00 0.00 595 VAL B C 2
ATOM 2424 O O . VAL B 2 44 ? -4.968 0.455 5.079 1.00 0.00 595 VAL B O 2
ATOM 2437 N N . VAL B 2 45 ? -7.054 -0.398 4.979 1.00 0.00 596 VAL B N 2
ATOM 2438 C CA . VAL B 2 45 ? -7.718 0.901 5.088 1.00 0.00 596 VAL B CA 2
ATOM 2439 C C . VAL B 2 45 ? -7.312 1.550 6.428 1.00 0.00 596 VAL B C 2
ATOM 2440 O O . VAL B 2 45 ? -6.934 2.718 6.481 1.00 0.00 596 VAL B O 2
ATOM 2453 N N . HIS B 2 46 ? -7.312 0.734 7.486 1.00 0.00 597 HIS B N 2
ATOM 2454 C CA . HIS B 2 46 ? -7.051 1.183 8.841 1.00 0.00 597 HIS B CA 2
ATOM 2455 C C . HIS B 2 46 ? -5.570 1.549 9.013 1.00 0.00 597 HIS B C 2
ATOM 2456 O O . HIS B 2 46 ? -5.235 2.469 9.757 1.00 0.00 597 HIS B O 2
ATOM 2470 N N . ILE B 2 47 ? -4.702 0.835 8.290 1.00 0.00 598 ILE B N 2
ATOM 2471 C CA . ILE B 2 47 ? -3.260 1.101 8.284 1.00 0.00 598 ILE B CA 2
ATOM 2472 C C . ILE B 2 47 ? -2.997 2.523 7.778 1.00 0.00 598 ILE B C 2
ATOM 2473 O O . ILE B 2 47 ? -2.124 3.241 8.292 1.00 0.00 598 ILE B O 2
ATOM 2489 N N . ILE B 2 48 ? -3.775 2.924 6.792 1.00 0.00 599 ILE B N 2
ATOM 2490 C CA . ILE B 2 48 ? -3.709 4.255 6.248 1.00 0.00 599 ILE B CA 2
ATOM 2491 C C . ILE B 2 48 ? -4.223 5.256 7.279 1.00 0.00 599 ILE B C 2
ATOM 2492 O O . ILE B 2 48 ? -3.589 6.272 7.523 1.00 0.00 599 ILE B O 2
ATOM 2508 N N . GLN B 2 49 ? -5.342 4.915 7.926 1.00 0.00 600 GLN B N 2
ATOM 2509 C CA . GLN B 2 49 ? -5.995 5.756 8.946 1.00 0.00 600 GLN B CA 2
ATOM 2510 C C . GLN B 2 49 ? -5.076 6.130 10.089 1.00 0.00 600 GLN B C 2
ATOM 2511 O O . GLN B 2 49 ? -5.305 7.123 10.768 1.00 0.00 600 GLN B O 2
ATOM 2525 N N . SER B 2 50 ? -4.097 5.304 10.329 1.00 0.00 601 SER B N 2
ATOM 2526 C CA . SER B 2 50 ? -3.113 5.542 11.359 1.00 0.00 601 SER B CA 2
ATOM 2527 C C . SER B 2 50 ? -2.307 6.834 11.083 1.00 0.00 601 SER B C 2
ATOM 2528 O O . SER B 2 50 ? -1.945 7.559 12.012 1.00 0.00 601 SER B O 2
ATOM 2536 N N . ARG B 2 51 ? -2.044 7.118 9.811 1.00 0.00 602 ARG B N 2
ATOM 2537 C CA . ARG B 2 51 ? -1.338 8.339 9.448 1.00 0.00 602 ARG B CA 2
ATOM 2538 C C . ARG B 2 51 ? -2.327 9.361 8.909 1.00 0.00 602 ARG B C 2
ATOM 2539 O O . ARG B 2 51 ? -2.211 10.565 9.162 1.00 0.00 602 ARG B O 2
ATOM 2560 N N . GLU B 2 52 ? -3.305 8.864 8.196 1.00 0.00 603 GLU B N 2
ATOM 2561 C CA . GLU B 2 52 ? -4.235 9.676 7.462 1.00 0.00 603 GLU B CA 2
ATOM 2562 C C . GLU B 2 52 ? -5.560 9.771 8.160 1.00 0.00 603 GLU B C 2
ATOM 2563 O O . GLU B 2 52 ? -6.373 8.836 8.127 1.00 0.00 603 GLU B O 2
ATOM 2575 N N . PRO B 2 53 ? -5.824 10.896 8.801 1.00 0.00 604 PRO B N 2
ATOM 2576 C CA . PRO B 2 53 ? -7.072 11.114 9.471 1.00 0.00 604 PRO B CA 2
ATOM 2577 C C . PRO B 2 53 ? -8.122 11.649 8.490 1.00 0.00 604 PRO B C 2
ATOM 2578 O O . PRO B 2 53 ? -9.305 11.738 8.798 1.00 0.00 604 PRO B O 2
ATOM 2589 N N . SER B 2 54 ? -7.666 11.923 7.286 1.00 0.00 605 SER B N 2
ATOM 2590 C CA . SER B 2 54 ? -8.480 12.370 6.198 1.00 0.00 605 SER B CA 2
ATOM 2591 C C . SER B 2 54 ? -9.332 11.210 5.707 1.00 0.00 605 SER B C 2
ATOM 2592 O O . SER B 2 54 ? -10.493 11.377 5.319 1.00 0.00 605 SER B O 2
ATOM 2600 N N . LEU B 2 55 ? -8.753 10.022 5.783 1.00 0.00 606 LEU B N 2
ATOM 2601 C CA . LEU B 2 55 ? -9.432 8.803 5.422 1.00 0.00 606 LEU B CA 2
ATOM 2602 C C . LEU B 2 55 ? -10.596 8.602 6.407 1.00 0.00 606 LEU B C 2
ATOM 2603 O O . LEU B 2 55 ? -11.684 8.249 6.022 1.00 0.00 606 LEU B O 2
ATOM 2619 N N . ARG B 2 56 ? -10.331 8.847 7.675 1.00 0.00 607 ARG B N 2
ATOM 2620 C CA . ARG B 2 56 ? -11.353 8.792 8.734 1.00 0.00 607 ARG B CA 2
ATOM 2621 C C . ARG B 2 56 ? -12.520 9.752 8.432 1.00 0.00 607 ARG B C 2
ATOM 2622 O O . ARG B 2 56 ? -13.665 9.489 8.785 1.00 0.00 607 ARG B O 2
ATOM 2643 N N . ASP B 2 57 ? -12.222 10.853 7.750 1.00 0.00 608 ASP B N 2
ATOM 2644 C CA . ASP B 2 57 ? -13.256 11.816 7.328 1.00 0.00 608 ASP B CA 2
ATOM 2645 C C . ASP B 2 57 ? -13.972 11.340 6.076 1.00 0.00 608 ASP B C 2
ATOM 2646 O O . ASP B 2 57 ? -14.839 12.017 5.540 1.00 0.00 608 ASP B O 2
ATOM 2655 N N . SER B 2 58 ? -13.614 10.177 5.635 1.00 0.00 609 SER B N 2
ATOM 2656 C CA . SER B 2 58 ? -14.198 9.553 4.487 1.00 0.00 609 SER B CA 2
ATOM 2657 C C . SER B 2 58 ? -14.820 8.235 4.963 1.00 0.00 609 SER B C 2
ATOM 2658 O O . SER B 2 58 ? -14.818 7.956 6.185 1.00 0.00 609 SER B O 2
ATOM 2666 N N . ASN B 2 59 ? -15.352 7.444 4.070 1.00 0.00 610 ASN B N 2
ATOM 2667 C CA . ASN B 2 59 ? -15.938 6.185 4.473 1.00 0.00 610 ASN B CA 2
ATOM 2668 C C . ASN B 2 59 ? -14.882 5.106 4.462 1.00 0.00 610 ASN B C 2
ATOM 2669 O O . ASN B 2 59 ? -14.219 4.928 3.473 1.00 0.00 610 ASN B O 2
ATOM 2680 N N . PRO B 2 60 ? -14.751 4.338 5.560 1.00 0.00 611 PRO B N 2
ATOM 2681 C CA . PRO B 2 60 ? -13.738 3.261 5.685 1.00 0.00 611 PRO B CA 2
ATOM 2682 C C . PRO B 2 60 ? -14.076 2.069 4.783 1.00 0.00 611 PRO B C 2
ATOM 2683 O O . PRO B 2 60 ? -13.280 1.134 4.603 1.00 0.00 611 PRO B O 2
ATOM 2694 N N . ASP B 2 61 ? -15.271 2.110 4.234 1.00 0.00 612 ASP B N 2
ATOM 2695 C CA . ASP B 2 61 ? -15.745 1.111 3.301 1.00 0.00 612 ASP B CA 2
ATOM 2696 C C . ASP B 2 61 ? -15.005 1.287 1.997 1.00 0.00 612 ASP B C 2
ATOM 2697 O O . ASP B 2 61 ? -14.643 0.323 1.322 1.00 0.00 612 ASP B O 2
ATOM 2706 N N . GLU B 2 62 ? -14.721 2.523 1.696 1.00 0.00 613 GLU B N 2
ATOM 2707 C CA . GLU B 2 62 ? -14.039 2.897 0.492 1.00 0.00 613 GLU B CA 2
ATOM 2708 C C . GLU B 2 62 ? -12.608 3.229 0.857 1.00 0.00 613 GLU B C 2
ATOM 2709 O O . GLU B 2 62 ? -12.355 4.159 1.599 1.00 0.00 613 GLU B O 2
ATOM 2721 N N . ILE B 2 63 ? -11.684 2.459 0.372 1.00 0.00 614 ILE B N 2
ATOM 2722 C CA . ILE B 2 63 ? -10.313 2.729 0.677 1.00 0.00 614 ILE B CA 2
ATOM 2723 C C . ILE B 2 63 ? -9.847 3.868 -0.207 1.00 0.00 614 ILE B C 2
ATOM 2724 O O . ILE B 2 63 ? -10.344 4.028 -1.338 1.00 0.00 614 ILE B O 2
ATOM 2740 N N . GLU B 2 64 ? -8.986 4.671 0.312 1.00 0.00 615 GLU B N 2
ATOM 2741 C CA . GLU B 2 64 ? -8.370 5.686 -0.449 1.00 0.00 615 GLU B CA 2
ATOM 2742 C C . GLU B 2 64 ? -6.926 5.748 -0.051 1.00 0.00 615 GLU B C 2
ATOM 2743 O O . GLU B 2 64 ? -6.572 6.246 1.020 1.00 0.00 615 GLU B O 2
ATOM 2755 N N . ILE B 2 65 ? -6.107 5.172 -0.866 1.00 0.00 616 ILE B N 2
ATOM 2756 C CA . ILE B 2 65 ? -4.706 5.132 -0.600 1.00 0.00 616 ILE B CA 2
ATOM 2757 C C . ILE B 2 65 ? -4.086 6.250 -1.362 1.00 0.00 616 ILE B C 2
ATOM 2758 O O . ILE B 2 65 ? -3.970 6.159 -2.575 1.00 0.00 616 ILE B O 2
ATOM 2774 N N . ASP B 2 66 ? -3.729 7.317 -0.706 1.00 0.00 617 ASP B N 2
ATOM 2775 C CA . ASP B 2 66 ? -3.073 8.387 -1.420 1.00 0.00 617 ASP B CA 2
ATOM 2776 C C . ASP B 2 66 ? -1.617 7.993 -1.627 1.00 0.00 617 ASP B C 2
ATOM 2777 O O . ASP B 2 66 ? -0.750 8.294 -0.813 1.00 0.00 617 ASP B O 2
ATOM 2786 N N . PHE B 2 67 ? -1.390 7.254 -2.689 1.00 0.00 618 PHE B N 2
ATOM 2787 C CA . PHE B 2 67 ? -0.090 6.691 -3.053 1.00 0.00 618 PHE B CA 2
ATOM 2788 C C . PHE B 2 67 ? 1.016 7.724 -3.291 1.00 0.00 618 PHE B C 2
ATOM 2789 O O . PHE B 2 67 ? 2.171 7.356 -3.504 1.00 0.00 618 PHE B O 2
ATOM 2806 N N . GLU B 2 68 ? 0.692 8.982 -3.238 1.00 0.00 619 GLU B N 2
ATOM 2807 C CA . GLU B 2 68 ? 1.661 9.991 -3.548 1.00 0.00 619 GLU B CA 2
ATOM 2808 C C . GLU B 2 68 ? 2.132 10.694 -2.309 1.00 0.00 619 GLU B C 2
ATOM 2809 O O . GLU B 2 68 ? 3.334 10.837 -2.065 1.00 0.00 619 GLU B O 2
ATOM 2821 N N . THR B 2 69 ? 1.201 11.118 -1.522 1.00 0.00 620 THR B N 2
ATOM 2822 C CA . THR B 2 69 ? 1.486 11.936 -0.404 1.00 0.00 620 THR B CA 2
ATOM 2823 C C . THR B 2 69 ? 1.727 11.098 0.863 1.00 0.00 620 THR B C 2
ATOM 2824 O O . THR B 2 69 ? 2.113 11.624 1.911 1.00 0.00 620 THR B O 2
ATOM 2835 N N . LEU B 2 70 ? 1.501 9.800 0.762 1.00 0.00 621 LEU B N 2
ATOM 2836 C CA . LEU B 2 70 ? 1.802 8.899 1.852 1.00 0.00 621 LEU B CA 2
ATOM 2837 C C . LEU B 2 70 ? 3.297 8.710 2.008 1.00 0.00 621 LEU B C 2
ATOM 2838 O O . LEU B 2 70 ? 4.055 8.692 1.017 1.00 0.00 621 LEU B O 2
ATOM 2854 N N . LYS B 2 71 ? 3.722 8.600 3.236 1.00 0.00 622 LYS B N 2
ATOM 2855 C CA . LYS B 2 71 ? 5.113 8.341 3.544 1.00 0.00 622 LYS B CA 2
ATOM 2856 C C . LYS B 2 71 ? 5.415 6.856 3.398 1.00 0.00 622 LYS B C 2
ATOM 2857 O O . LYS B 2 71 ? 4.501 6.019 3.541 1.00 0.00 622 LYS B O 2
ATOM 2876 N N . PRO B 2 72 ? 6.693 6.498 3.105 1.00 0.00 623 PRO B N 2
ATOM 2877 C CA . PRO B 2 72 ? 7.126 5.103 2.931 1.00 0.00 623 PRO B CA 2
ATOM 2878 C C . PRO B 2 72 ? 6.796 4.235 4.144 1.00 0.00 623 PRO B C 2
ATOM 2879 O O . PRO B 2 72 ? 6.567 3.058 4.010 1.00 0.00 623 PRO B O 2
ATOM 2890 N N . THR B 2 73 ? 6.712 4.850 5.298 1.00 0.00 624 THR B N 2
ATOM 2891 C CA . THR B 2 73 ? 6.416 4.181 6.532 1.00 0.00 624 THR B CA 2
ATOM 2892 C C . THR B 2 73 ? 5.014 3.601 6.533 1.00 0.00 624 THR B C 2
ATOM 2893 O O . THR B 2 73 ? 4.778 2.486 7.015 1.00 0.00 624 THR B O 2
ATOM 2904 N N . THR B 2 74 ? 4.109 4.337 5.969 1.00 0.00 625 THR B N 2
ATOM 2905 C CA . THR B 2 74 ? 2.760 3.911 5.872 1.00 0.00 625 THR B CA 2
ATOM 2906 C C . THR B 2 74 ? 2.583 3.037 4.630 1.00 0.00 625 THR B C 2
ATOM 2907 O O . THR B 2 74 ? 2.020 1.949 4.705 1.00 0.00 625 THR B O 2
ATOM 2918 N N . LEU B 2 75 ? 3.105 3.516 3.494 1.00 0.00 626 LEU B N 2
ATOM 2919 C CA . LEU B 2 75 ? 3.016 2.797 2.219 1.00 0.00 626 LEU B CA 2
ATOM 2920 C C . LEU B 2 75 ? 3.563 1.389 2.321 1.00 0.00 626 LEU B C 2
ATOM 2921 O O . LEU B 2 75 ? 2.952 0.436 1.842 1.00 0.00 626 LEU B O 2
ATOM 2937 N N . ARG B 2 76 ? 4.684 1.256 2.976 1.00 0.00 627 ARG B N 2
ATOM 2938 C CA . ARG B 2 76 ? 5.329 -0.014 3.072 1.00 0.00 627 ARG B CA 2
ATOM 2939 C C . ARG B 2 76 ? 4.550 -0.942 3.973 1.00 0.00 627 ARG B C 2
ATOM 2940 O O . ARG B 2 76 ? 4.510 -2.134 3.733 1.00 0.00 627 ARG B O 2
ATOM 2961 N N . GLU B 2 77 ? 3.882 -0.378 4.968 1.00 0.00 628 GLU B N 2
ATOM 2962 C CA . GLU B 2 77 ? 3.144 -1.153 5.933 1.00 0.00 628 GLU B CA 2
ATOM 2963 C C . GLU B 2 77 ? 1.943 -1.800 5.243 1.00 0.00 628 GLU B C 2
ATOM 2964 O O . GLU B 2 77 ? 1.535 -2.919 5.589 1.00 0.00 628 GLU B O 2
ATOM 2976 N N . LEU B 2 78 ? 1.409 -1.092 4.244 1.00 0.00 629 LEU B N 2
ATOM 2977 C CA . LEU B 2 78 ? 0.313 -1.589 3.424 1.00 0.00 629 LEU B CA 2
ATOM 2978 C C . LEU B 2 78 ? 0.800 -2.834 2.687 1.00 0.00 629 LEU B C 2
ATOM 2979 O O . LEU B 2 78 ? 0.220 -3.920 2.813 1.00 0.00 629 LEU B O 2
ATOM 2995 N N . GLU B 2 79 ? 1.916 -2.665 1.961 1.00 0.00 630 GLU B N 2
ATOM 2996 C CA . GLU B 2 79 ? 2.512 -3.726 1.159 1.00 0.00 630 GLU B CA 2
ATOM 2997 C C . GLU B 2 79 ? 2.889 -4.914 2.056 1.00 0.00 630 GLU B C 2
ATOM 2998 O O . GLU B 2 79 ? 2.636 -6.065 1.734 1.00 0.00 630 GLU B O 2
ATOM 3010 N N . ARG B 2 80 ? 3.458 -4.593 3.195 1.00 0.00 631 ARG B N 2
ATOM 3011 C CA . ARG B 2 80 ? 3.934 -5.553 4.202 1.00 0.00 631 ARG B CA 2
ATOM 3012 C C . ARG B 2 80 ? 2.770 -6.428 4.697 1.00 0.00 631 ARG B C 2
ATOM 3013 O O . ARG B 2 80 ? 2.940 -7.612 4.991 1.00 0.00 631 ARG B O 2
ATOM 3034 N N . TYR B 2 81 ? 1.597 -5.855 4.733 1.00 0.00 632 TYR B N 2
ATOM 3035 C CA . TYR B 2 81 ? 0.420 -6.574 5.161 1.00 0.00 632 TYR B CA 2
ATOM 3036 C C . TYR B 2 81 ? -0.130 -7.417 4.042 1.00 0.00 632 TYR B C 2
ATOM 3037 O O . TYR B 2 81 ? -0.341 -8.618 4.208 1.00 0.00 632 TYR B O 2
ATOM 3055 N N . VAL B 2 82 ? -0.355 -6.788 2.901 1.00 0.00 633 VAL B N 2
ATOM 3056 C CA . VAL B 2 82 ? -0.928 -7.467 1.754 1.00 0.00 633 VAL B CA 2
ATOM 3057 C C . VAL B 2 82 ? -0.068 -8.667 1.334 1.00 0.00 633 VAL B C 2
ATOM 3058 O O . VAL B 2 82 ? -0.594 -9.719 1.024 1.00 0.00 633 VAL B O 2
ATOM 3071 N N . LYS B 2 83 ? 1.253 -8.523 1.423 1.00 0.00 634 LYS B N 2
ATOM 3072 C CA . LYS B 2 83 ? 2.160 -9.604 1.075 1.00 0.00 634 LYS B CA 2
ATOM 3073 C C . LYS B 2 83 ? 2.009 -10.769 2.064 1.00 0.00 634 LYS B C 2
ATOM 3074 O O . LYS B 2 83 ? 2.119 -11.942 1.685 1.00 0.00 634 LYS B O 2
ATOM 3093 N N . SER B 2 84 ? 1.749 -10.436 3.323 1.00 0.00 635 SER B N 2
ATOM 3094 C CA . SER B 2 84 ? 1.515 -11.422 4.348 1.00 0.00 635 SER B CA 2
ATOM 3095 C C . SER B 2 84 ? 0.189 -12.162 4.121 1.00 0.00 635 SER B C 2
ATOM 3096 O O . SER B 2 84 ? 0.080 -13.347 4.380 1.00 0.00 635 SER B O 2
ATOM 3104 N N . CYS B 2 85 ? -0.798 -11.457 3.604 1.00 0.00 636 CYS B N 2
ATOM 3105 C CA . CYS B 2 85 ? -2.090 -12.053 3.370 1.00 0.00 636 CYS B CA 2
ATOM 3106 C C . CYS B 2 85 ? -2.072 -12.858 2.060 1.00 0.00 636 CYS B C 2
ATOM 3107 O O . CYS B 2 85 ? -2.734 -13.891 1.945 1.00 0.00 636 CYS B O 2
ATOM 3115 N N . LEU B 2 86 ? -1.278 -12.393 1.082 1.00 0.00 637 LEU B N 2
ATOM 3116 C CA . LEU B 2 86 ? -1.093 -13.112 -0.185 1.00 0.00 637 LEU B CA 2
ATOM 3117 C C . LEU B 2 86 ? -0.179 -14.310 -0.035 1.00 0.00 637 LEU B C 2
ATOM 3118 O O . LEU B 2 86 ? 0.076 -15.028 -1.006 1.00 0.00 637 LEU B O 2
ATOM 3134 N N . GLN B 2 87 ? 0.338 -14.511 1.164 1.00 0.00 638 GLN B N 2
ATOM 3135 C CA . GLN B 2 87 ? 1.077 -15.690 1.467 1.00 0.00 638 GLN B CA 2
ATOM 3136 C C . GLN B 2 87 ? 0.088 -16.845 1.362 1.00 0.00 638 GLN B C 2
ATOM 3137 O O . GLN B 2 87 ? 0.357 -17.856 0.718 1.00 0.00 638 GLN B O 2
ATOM 3151 N N . LYS B 2 88 ? -1.074 -16.656 2.017 1.00 0.00 639 LYS B N 2
ATOM 3152 C CA . LYS B 2 88 ? -2.275 -17.522 1.929 1.00 0.00 639 LYS B CA 2
ATOM 3153 C C . LYS B 2 88 ? -2.066 -18.958 2.498 1.00 0.00 639 LYS B C 2
ATOM 3154 O O . LYS B 2 88 ? -3.025 -19.728 2.677 1.00 0.00 639 LYS B O 2
ATOM 3173 N N . LYS B 2 89 ? -0.844 -19.296 2.782 1.00 0.00 640 LYS B N 2
ATOM 3174 C CA . LYS B 2 89 ? -0.494 -20.564 3.375 1.00 0.00 640 LYS B CA 2
ATOM 3175 C C . LYS B 2 89 ? -0.272 -20.314 4.846 1.00 0.00 640 LYS B C 2
ATOM 3176 O O . LYS B 2 89 ? 0.128 -19.211 5.217 1.00 0.00 640 LYS B O 2
ATOM 3195 N N . GLN B 2 90 ? -0.510 -21.297 5.683 1.00 0.00 641 GLN B N 2
ATOM 3196 C CA . GLN B 2 90 ? -0.331 -21.105 7.118 1.00 0.00 641 GLN B CA 2
ATOM 3197 C C . GLN B 2 90 ? 1.158 -21.006 7.450 1.00 0.00 641 GLN B C 2
ATOM 3198 O O . GLN B 2 90 ? 1.554 -20.353 8.412 1.00 0.00 641 GLN B O 2
ATOM 3212 N N . ARG B 2 91 ? 1.969 -21.634 6.623 1.00 0.00 642 ARG B N 2
ATOM 3213 C CA . ARG B 2 91 ? 3.395 -21.606 6.759 1.00 0.00 642 ARG B CA 2
ATOM 3214 C C . ARG B 2 91 ? 4.002 -21.904 5.406 1.00 0.00 642 ARG B C 2
ATOM 3215 O O . ARG B 2 91 ? 3.298 -22.362 4.507 1.00 0.00 642 ARG B O 2
ATOM 3236 N N . LYS B 2 92 ? 5.264 -21.649 5.249 1.00 0.00 643 LYS B N 2
ATOM 3237 C CA . LYS B 2 92 ? 5.950 -22.001 4.040 1.00 0.00 643 LYS B CA 2
ATOM 3238 C C . LYS B 2 92 ? 7.275 -22.676 4.370 1.00 0.00 643 LYS B C 2
ATOM 3239 O O . LYS B 2 92 ? 8.008 -22.189 5.223 1.00 0.00 643 LYS B O 2
ATOM 3258 N N . PRO B 2 93 ? 7.530 -23.870 3.786 1.00 0.00 644 PRO B N 2
ATOM 3259 C CA . PRO B 2 93 ? 8.773 -24.632 4.009 1.00 0.00 644 PRO B CA 2
ATOM 3260 C C . PRO B 2 93 ? 10.029 -23.824 3.685 1.00 0.00 644 PRO B C 2
ATOM 3261 O O . PRO B 2 93 ? 10.744 -23.407 4.617 1.00 0.00 644 PRO B O 2
ATOM 3273 N N . LYS A 1 1 ? -6.383 8.365 -11.693 1.00 0.00 290 LYS A N 3
ATOM 3274 C CA . LYS A 1 1 ? -7.424 9.327 -11.326 1.00 0.00 290 LYS A CA 3
ATOM 3275 C C . LYS A 1 1 ? -6.740 10.540 -10.710 1.00 0.00 290 LYS A C 3
ATOM 3276 O O . LYS A 1 1 ? -6.728 10.698 -9.486 1.00 0.00 290 LYS A O 3
ATOM 3297 N N . VAL A 1 2 ? -6.136 11.375 -11.575 1.00 0.00 291 VAL A N 3
ATOM 3298 C CA . VAL A 1 2 ? -5.269 12.492 -11.162 1.00 0.00 291 VAL A CA 3
ATOM 3299 C C . VAL A 1 2 ? -4.103 11.896 -10.392 1.00 0.00 291 VAL A C 3
ATOM 3300 O O . VAL A 1 2 ? -4.184 11.703 -9.172 1.00 0.00 291 VAL A O 3
ATOM 3313 N N . ALA A 1 3 ? -3.047 11.599 -11.151 1.00 0.00 292 ALA A N 3
ATOM 3314 C CA . ALA A 1 3 ? -1.905 10.758 -10.770 1.00 0.00 292 ALA A CA 3
ATOM 3315 C C . ALA A 1 3 ? -2.269 9.303 -11.094 1.00 0.00 292 ALA A C 3
ATOM 3316 O O . ALA A 1 3 ? -3.405 8.860 -10.826 1.00 0.00 292 ALA A O 3
ATOM 3323 N N . PRO A 1 4 ? -1.331 8.544 -11.682 1.00 0.00 293 PRO A N 3
ATOM 3324 C CA . PRO A 1 4 ? -1.602 7.209 -12.270 1.00 0.00 293 PRO A CA 3
ATOM 3325 C C . PRO A 1 4 ? -1.992 6.107 -11.281 1.00 0.00 293 PRO A C 3
ATOM 3326 O O . PRO A 1 4 ? -2.298 4.975 -11.698 1.00 0.00 293 PRO A O 3
ATOM 3337 N N . LEU A 1 5 ? -1.995 6.394 -10.010 1.00 0.00 294 LEU A N 3
ATOM 3338 C CA . LEU A 1 5 ? -2.293 5.372 -9.060 1.00 0.00 294 LEU A CA 3
ATOM 3339 C C . LEU A 1 5 ? -3.037 5.939 -7.850 1.00 0.00 294 LEU A C 3
ATOM 3340 O O . LEU A 1 5 ? -2.443 6.497 -6.920 1.00 0.00 294 LEU A O 3
ATOM 3356 N N . LYS A 1 6 ? -4.341 5.859 -7.942 1.00 0.00 295 LYS A N 3
ATOM 3357 C CA . LYS A 1 6 ? -5.291 6.304 -6.931 1.00 0.00 295 LYS A CA 3
ATOM 3358 C C . LYS A 1 6 ? -6.401 5.273 -6.935 1.00 0.00 295 LYS A C 3
ATOM 3359 O O . LYS A 1 6 ? -6.777 4.798 -8.021 1.00 0.00 295 LYS A O 3
ATOM 3378 N N . ILE A 1 7 ? -6.928 4.913 -5.791 1.00 0.00 296 ILE A N 3
ATOM 3379 C CA . ILE A 1 7 ? -7.952 3.887 -5.760 1.00 0.00 296 ILE A CA 3
ATOM 3380 C C . ILE A 1 7 ? -8.940 4.072 -4.598 1.00 0.00 296 ILE A C 3
ATOM 3381 O O . ILE A 1 7 ? -8.540 4.303 -3.448 1.00 0.00 296 ILE A O 3
ATOM 3397 N N . LYS A 1 8 ? -10.221 4.020 -4.929 1.00 0.00 297 LYS A N 3
ATOM 3398 C CA . LYS A 1 8 ? -11.285 3.986 -3.946 1.00 0.00 297 LYS A CA 3
ATOM 3399 C C . LYS A 1 8 ? -11.726 2.552 -3.793 1.00 0.00 297 LYS A C 3
ATOM 3400 O O . LYS A 1 8 ? -11.972 1.865 -4.795 1.00 0.00 297 LYS A O 3
ATOM 3419 N N . LEU A 1 9 ? -11.779 2.087 -2.597 1.00 0.00 298 LEU A N 3
ATOM 3420 C CA . LEU A 1 9 ? -12.330 0.780 -2.325 1.00 0.00 298 LEU A CA 3
ATOM 3421 C C . LEU A 1 9 ? -13.712 1.015 -1.782 1.00 0.00 298 LEU A C 3
ATOM 3422 O O . LEU A 1 9 ? -13.897 1.905 -0.941 1.00 0.00 298 LEU A O 3
ATOM 3438 N N . GLY A 1 10 ? -14.663 0.283 -2.265 1.00 0.00 299 GLY A N 3
ATOM 3439 C CA . GLY A 1 10 ? -15.992 0.369 -1.751 1.00 0.00 299 GLY A CA 3
ATOM 3440 C C . GLY A 1 10 ? -16.321 -0.898 -1.023 1.00 0.00 299 GLY A C 3
ATOM 3441 O O . GLY A 1 10 ? -16.434 -1.954 -1.655 1.00 0.00 299 GLY A O 3
ATOM 3445 N N . GLY A 1 11 ? -16.406 -0.814 0.295 1.00 0.00 300 GLY A N 3
ATOM 3446 C CA . GLY A 1 11 ? -16.705 -1.975 1.119 1.00 0.00 300 GLY A CA 3
ATOM 3447 C C . GLY A 1 11 ? -18.019 -2.622 0.740 1.00 0.00 300 GLY A C 3
ATOM 3448 O O . GLY A 1 11 ? -18.046 -3.737 0.199 1.00 0.00 300 GLY A O 3
ATOM 3452 N N . PHE A 1 12 ? -19.098 -1.933 0.995 1.00 0.00 301 PHE A N 3
ATOM 3453 C CA . PHE A 1 12 ? -20.411 -2.427 0.632 1.00 0.00 301 PHE A CA 3
ATOM 3454 C C . PHE A 1 12 ? -20.741 -1.994 -0.795 1.00 0.00 301 PHE A C 3
ATOM 3455 O O . PHE A 1 12 ? -20.003 -1.195 -1.398 1.00 0.00 301 PHE A O 3
ATOM 3472 N N . ALA B 2 6 ? 10.002 17.549 13.258 1.00 0.00 557 ALA B N 3
ATOM 3473 C CA . ALA B 2 6 ? 11.214 18.262 13.614 1.00 0.00 557 ALA B CA 3
ATOM 3474 C C . ALA B 2 6 ? 11.407 18.221 15.114 1.00 0.00 557 ALA B C 3
ATOM 3475 O O . ALA B 2 6 ? 12.526 18.189 15.610 1.00 0.00 557 ALA B O 3
ATOM 3482 N N . SER B 2 7 ? 10.304 18.198 15.828 1.00 0.00 558 SER B N 3
ATOM 3483 C CA . SER B 2 7 ? 10.328 18.142 17.270 1.00 0.00 558 SER B CA 3
ATOM 3484 C C . SER B 2 7 ? 10.265 16.690 17.741 1.00 0.00 558 SER B C 3
ATOM 3485 O O . SER B 2 7 ? 10.500 16.385 18.915 1.00 0.00 558 SER B O 3
ATOM 3493 N N . ALA B 2 8 ? 9.970 15.804 16.810 1.00 0.00 559 ALA B N 3
ATOM 3494 C CA . ALA B 2 8 ? 9.906 14.396 17.096 1.00 0.00 559 ALA B CA 3
ATOM 3495 C C . ALA B 2 8 ? 11.306 13.827 17.051 1.00 0.00 559 ALA B C 3
ATOM 3496 O O . ALA B 2 8 ? 12.076 14.132 16.136 1.00 0.00 559 ALA B O 3
ATOM 3503 N N . SER B 2 9 ? 11.648 13.055 18.033 1.00 0.00 560 SER B N 3
ATOM 3504 C CA . SER B 2 9 ? 12.947 12.460 18.112 1.00 0.00 560 SER B CA 3
ATOM 3505 C C . SER B 2 9 ? 12.971 11.150 17.335 1.00 0.00 560 SER B C 3
ATOM 3506 O O . SER B 2 9 ? 11.995 10.379 17.354 1.00 0.00 560 SER B O 3
ATOM 3514 N N . TYR B 2 10 ? 14.042 10.914 16.638 1.00 0.00 561 TYR B N 3
ATOM 3515 C CA . TYR B 2 10 ? 14.197 9.702 15.886 1.00 0.00 561 TYR B CA 3
ATOM 3516 C C . TYR B 2 10 ? 15.286 8.870 16.520 1.00 0.00 561 TYR B C 3
ATOM 3517 O O . TYR B 2 10 ? 15.702 9.135 17.663 1.00 0.00 561 TYR B O 3
ATOM 3535 N N . ASP B 2 11 ? 15.734 7.899 15.800 1.00 0.00 562 ASP B N 3
ATOM 3536 C CA . ASP B 2 11 ? 16.754 6.965 16.248 1.00 0.00 562 ASP B CA 3
ATOM 3537 C C . ASP B 2 11 ? 17.310 6.313 15.013 1.00 0.00 562 ASP B C 3
ATOM 3538 O O . ASP B 2 11 ? 16.548 6.041 14.078 1.00 0.00 562 ASP B O 3
ATOM 3547 N N . SER B 2 12 ? 18.598 6.090 14.966 1.00 0.00 563 SER B N 3
ATOM 3548 C CA . SER B 2 12 ? 19.192 5.576 13.765 1.00 0.00 563 SER B CA 3
ATOM 3549 C C . SER B 2 12 ? 18.993 4.097 13.615 1.00 0.00 563 SER B C 3
ATOM 3550 O O . SER B 2 12 ? 19.231 3.301 14.530 1.00 0.00 563 SER B O 3
ATOM 3558 N N . GLU B 2 13 ? 18.585 3.765 12.449 1.00 0.00 564 GLU B N 3
ATOM 3559 C CA . GLU B 2 13 ? 18.274 2.446 12.016 1.00 0.00 564 GLU B CA 3
ATOM 3560 C C . GLU B 2 13 ? 18.038 2.567 10.538 1.00 0.00 564 GLU B C 3
ATOM 3561 O O . GLU B 2 13 ? 17.991 3.687 10.019 1.00 0.00 564 GLU B O 3
ATOM 3573 N N . GLU B 2 14 ? 17.911 1.475 9.873 1.00 0.00 565 GLU B N 3
ATOM 3574 C CA . GLU B 2 14 ? 17.603 1.468 8.482 1.00 0.00 565 GLU B CA 3
ATOM 3575 C C . GLU B 2 14 ? 16.148 1.803 8.318 1.00 0.00 565 GLU B C 3
ATOM 3576 O O . GLU B 2 14 ? 15.271 0.965 8.580 1.00 0.00 565 GLU B O 3
ATOM 3588 N N . GLU B 2 15 ? 15.878 3.034 7.982 1.00 0.00 566 GLU B N 3
ATOM 3589 C CA . GLU B 2 15 ? 14.535 3.465 7.776 1.00 0.00 566 GLU B CA 3
ATOM 3590 C C . GLU B 2 15 ? 14.084 2.998 6.407 1.00 0.00 566 GLU B C 3
ATOM 3591 O O . GLU B 2 15 ? 14.303 3.657 5.385 1.00 0.00 566 GLU B O 3
ATOM 3603 N N . GLU B 2 16 ? 13.529 1.825 6.397 1.00 0.00 567 GLU B N 3
ATOM 3604 C CA . GLU B 2 16 ? 13.038 1.173 5.204 1.00 0.00 567 GLU B CA 3
ATOM 3605 C C . GLU B 2 16 ? 11.653 1.740 4.891 1.00 0.00 567 GLU B C 3
ATOM 3606 O O . GLU B 2 16 ? 11.108 1.570 3.818 1.00 0.00 567 GLU B O 3
ATOM 3618 N N . GLU B 2 17 ? 11.125 2.430 5.863 1.00 0.00 568 GLU B N 3
ATOM 3619 C CA . GLU B 2 17 ? 9.863 3.120 5.787 1.00 0.00 568 GLU B CA 3
ATOM 3620 C C . GLU B 2 17 ? 10.086 4.591 5.507 1.00 0.00 568 GLU B C 3
ATOM 3621 O O . GLU B 2 17 ? 9.232 5.437 5.795 1.00 0.00 568 GLU B O 3
ATOM 3633 N N . GLY B 2 18 ? 11.214 4.888 4.941 1.00 0.00 569 GLY B N 3
ATOM 3634 C CA . GLY B 2 18 ? 11.529 6.240 4.608 1.00 0.00 569 GLY B CA 3
ATOM 3635 C C . GLY B 2 18 ? 12.310 6.318 3.337 1.00 0.00 569 GLY B C 3
ATOM 3636 O O . GLY B 2 18 ? 13.069 7.260 3.115 1.00 0.00 569 GLY B O 3
ATOM 3640 N N . LEU B 2 19 ? 12.156 5.307 2.518 1.00 0.00 570 LEU B N 3
ATOM 3641 C CA . LEU B 2 19 ? 12.789 5.262 1.228 1.00 0.00 570 LEU B CA 3
ATOM 3642 C C . LEU B 2 19 ? 11.740 5.485 0.143 1.00 0.00 570 LEU B C 3
ATOM 3643 O O . LEU B 2 19 ? 10.572 5.152 0.358 1.00 0.00 570 LEU B O 3
ATOM 3659 N N . PRO B 2 20 ? 12.099 6.081 -0.999 1.00 0.00 571 PRO B N 3
ATOM 3660 C CA . PRO B 2 20 ? 11.142 6.287 -2.078 1.00 0.00 571 PRO B CA 3
ATOM 3661 C C . PRO B 2 20 ? 10.749 4.959 -2.727 1.00 0.00 571 PRO B C 3
ATOM 3662 O O . PRO B 2 20 ? 11.613 4.119 -3.042 1.00 0.00 571 PRO B O 3
ATOM 3673 N N . MET B 2 21 ? 9.475 4.765 -2.911 1.00 0.00 572 MET B N 3
ATOM 3674 C CA . MET B 2 21 ? 8.963 3.567 -3.542 1.00 0.00 572 MET B CA 3
ATOM 3675 C C . MET B 2 21 ? 8.694 3.887 -4.971 1.00 0.00 572 MET B C 3
ATOM 3676 O O . MET B 2 21 ? 8.191 4.965 -5.280 1.00 0.00 572 MET B O 3
ATOM 3690 N N . SER B 2 22 ? 9.028 2.996 -5.843 1.00 0.00 573 SER B N 3
ATOM 3691 C CA . SER B 2 22 ? 8.931 3.293 -7.229 1.00 0.00 573 SER B CA 3
ATOM 3692 C C . SER B 2 22 ? 7.549 2.984 -7.755 1.00 0.00 573 SER B C 3
ATOM 3693 O O . SER B 2 22 ? 6.751 2.305 -7.087 1.00 0.00 573 SER B O 3
ATOM 3701 N N . TYR B 2 23 ? 7.270 3.504 -8.932 1.00 0.00 574 TYR B N 3
ATOM 3702 C CA . TYR B 2 23 ? 6.045 3.253 -9.680 1.00 0.00 574 TYR B CA 3
ATOM 3703 C C . TYR B 2 23 ? 5.735 1.756 -9.761 1.00 0.00 574 TYR B C 3
ATOM 3704 O O . TYR B 2 23 ? 4.597 1.354 -9.625 1.00 0.00 574 TYR B O 3
ATOM 3722 N N . ASP B 2 24 ? 6.781 0.952 -9.905 1.00 0.00 575 ASP B N 3
ATOM 3723 C CA . ASP B 2 24 ? 6.650 -0.498 -10.016 1.00 0.00 575 ASP B CA 3
ATOM 3724 C C . ASP B 2 24 ? 6.163 -1.080 -8.712 1.00 0.00 575 ASP B C 3
ATOM 3725 O O . ASP B 2 24 ? 5.185 -1.822 -8.684 1.00 0.00 575 ASP B O 3
ATOM 3734 N N . GLU B 2 25 ? 6.837 -0.709 -7.632 1.00 0.00 576 GLU B N 3
ATOM 3735 C CA . GLU B 2 25 ? 6.507 -1.152 -6.301 1.00 0.00 576 GLU B CA 3
ATOM 3736 C C . GLU B 2 25 ? 5.087 -0.793 -5.931 1.00 0.00 576 GLU B C 3
ATOM 3737 O O . GLU B 2 25 ? 4.334 -1.636 -5.449 1.00 0.00 576 GLU B O 3
ATOM 3749 N N . LYS B 2 26 ? 4.728 0.452 -6.178 1.00 0.00 577 LYS B N 3
ATOM 3750 C CA . LYS B 2 26 ? 3.388 0.946 -5.920 1.00 0.00 577 LYS B CA 3
ATOM 3751 C C . LYS B 2 26 ? 2.355 0.203 -6.778 1.00 0.00 577 LYS B C 3
ATOM 3752 O O . LYS B 2 26 ? 1.301 -0.205 -6.282 1.00 0.00 577 LYS B O 3
ATOM 3771 N N . ARG B 2 27 ? 2.657 0.036 -8.062 1.00 0.00 578 ARG B N 3
ATOM 3772 C CA . ARG B 2 27 ? 1.773 -0.669 -8.992 1.00 0.00 578 ARG B CA 3
ATOM 3773 C C . ARG B 2 27 ? 1.554 -2.100 -8.533 1.00 0.00 578 ARG B C 3
ATOM 3774 O O . ARG B 2 27 ? 0.422 -2.564 -8.442 1.00 0.00 578 ARG B O 3
ATOM 3795 N N . GLN B 2 28 ? 2.638 -2.777 -8.212 1.00 0.00 579 GLN B N 3
ATOM 3796 C CA . GLN B 2 28 ? 2.606 -4.129 -7.746 1.00 0.00 579 GLN B CA 3
ATOM 3797 C C . GLN B 2 28 ? 1.853 -4.226 -6.429 1.00 0.00 579 GLN B C 3
ATOM 3798 O O . GLN B 2 28 ? 1.099 -5.166 -6.217 1.00 0.00 579 GLN B O 3
ATOM 3812 N N . LEU B 2 29 ? 2.014 -3.221 -5.605 1.00 0.00 580 LEU B N 3
ATOM 3813 C CA . LEU B 2 29 ? 1.335 -3.129 -4.327 1.00 0.00 580 LEU B CA 3
ATOM 3814 C C . LEU B 2 29 ? -0.184 -3.078 -4.588 1.00 0.00 580 LEU B C 3
ATOM 3815 O O . LEU B 2 29 ? -0.958 -3.761 -3.932 1.00 0.00 580 LEU B O 3
ATOM 3831 N N . SER B 2 30 ? -0.579 -2.323 -5.614 1.00 0.00 581 SER B N 3
ATOM 3832 C CA . SER B 2 30 ? -1.974 -2.167 -5.971 1.00 0.00 581 SER B CA 3
ATOM 3833 C C . SER B 2 30 ? -2.531 -3.483 -6.519 1.00 0.00 581 SER B C 3
ATOM 3834 O O . SER B 2 30 ? -3.719 -3.788 -6.368 1.00 0.00 581 SER B O 3
ATOM 3842 N N . LEU B 2 31 ? -1.663 -4.261 -7.136 1.00 0.00 582 LEU B N 3
ATOM 3843 C CA . LEU B 2 31 ? -2.030 -5.555 -7.663 1.00 0.00 582 LEU B CA 3
ATOM 3844 C C . LEU B 2 31 ? -2.249 -6.513 -6.510 1.00 0.00 582 LEU B C 3
ATOM 3845 O O . LEU B 2 31 ? -3.285 -7.155 -6.435 1.00 0.00 582 LEU B O 3
ATOM 3861 N N . ASP B 2 32 ? -1.285 -6.571 -5.591 1.00 0.00 583 ASP B N 3
ATOM 3862 C CA . ASP B 2 32 ? -1.413 -7.395 -4.376 1.00 0.00 583 ASP B CA 3
ATOM 3863 C C . ASP B 2 32 ? -2.639 -7.016 -3.550 1.00 0.00 583 ASP B C 3
ATOM 3864 O O . ASP B 2 32 ? -3.326 -7.886 -3.026 1.00 0.00 583 ASP B O 3
ATOM 3873 N N . ILE B 2 33 ? -2.931 -5.728 -3.469 1.00 0.00 584 ILE B N 3
ATOM 3874 C CA . ILE B 2 33 ? -4.146 -5.250 -2.801 1.00 0.00 584 ILE B CA 3
ATOM 3875 C C . ILE B 2 33 ? -5.402 -5.715 -3.552 1.00 0.00 584 ILE B C 3
ATOM 3876 O O . ILE B 2 33 ? -6.395 -6.097 -2.940 1.00 0.00 584 ILE B O 3
ATOM 3892 N N . ASN B 2 34 ? -5.343 -5.704 -4.869 1.00 0.00 585 ASN B N 3
ATOM 3893 C CA . ASN B 2 34 ? -6.475 -6.135 -5.689 1.00 0.00 585 ASN B CA 3
ATOM 3894 C C . ASN B 2 34 ? -6.686 -7.641 -5.556 1.00 0.00 585 ASN B C 3
ATOM 3895 O O . ASN B 2 34 ? -7.796 -8.154 -5.736 1.00 0.00 585 ASN B O 3
ATOM 3906 N N . ARG B 2 35 ? -5.617 -8.333 -5.202 1.00 0.00 586 ARG B N 3
ATOM 3907 C CA . ARG B 2 35 ? -5.645 -9.761 -4.958 1.00 0.00 586 ARG B CA 3
ATOM 3908 C C . ARG B 2 35 ? -6.365 -10.074 -3.645 1.00 0.00 586 ARG B C 3
ATOM 3909 O O . ARG B 2 35 ? -6.790 -11.206 -3.413 1.00 0.00 586 ARG B O 3
ATOM 3930 N N . LEU B 2 36 ? -6.512 -9.074 -2.805 1.00 0.00 587 LEU B N 3
ATOM 3931 C CA . LEU B 2 36 ? -7.217 -9.231 -1.559 1.00 0.00 587 LEU B CA 3
ATOM 3932 C C . LEU B 2 36 ? -8.667 -8.804 -1.733 1.00 0.00 587 LEU B C 3
ATOM 3933 O O . LEU B 2 36 ? -8.956 -7.869 -2.481 1.00 0.00 587 LEU B O 3
ATOM 3949 N N . PRO B 2 37 ? -9.597 -9.494 -1.084 1.00 0.00 588 PRO B N 3
ATOM 3950 C CA . PRO B 2 37 ? -10.989 -9.079 -1.074 1.00 0.00 588 PRO B CA 3
ATOM 3951 C C . PRO B 2 37 ? -11.190 -7.882 -0.118 1.00 0.00 588 PRO B C 3
ATOM 3952 O O . PRO B 2 37 ? -10.352 -7.640 0.782 1.00 0.00 588 PRO B O 3
ATOM 3963 N N . GLY B 2 38 ? -12.300 -7.174 -0.283 1.00 0.00 589 GLY B N 3
ATOM 3964 C CA . GLY B 2 38 ? -12.594 -5.962 0.487 1.00 0.00 589 GLY B CA 3
ATOM 3965 C C . GLY B 2 38 ? -12.570 -6.159 1.989 1.00 0.00 589 GLY B C 3
ATOM 3966 O O . GLY B 2 38 ? -12.225 -5.235 2.735 1.00 0.00 589 GLY B O 3
ATOM 3970 N N . GLU B 2 39 ? -12.934 -7.346 2.434 1.00 0.00 590 GLU B N 3
ATOM 3971 C CA . GLU B 2 39 ? -12.899 -7.686 3.849 1.00 0.00 590 GLU B CA 3
ATOM 3972 C C . GLU B 2 39 ? -11.486 -7.560 4.432 1.00 0.00 590 GLU B C 3
ATOM 3973 O O . GLU B 2 39 ? -11.312 -7.054 5.538 1.00 0.00 590 GLU B O 3
ATOM 3985 N N . LYS B 2 40 ? -10.477 -7.952 3.657 1.00 0.00 591 LYS B N 3
ATOM 3986 C CA . LYS B 2 40 ? -9.093 -7.889 4.120 1.00 0.00 591 LYS B CA 3
ATOM 3987 C C . LYS B 2 40 ? -8.586 -6.467 4.058 1.00 0.00 591 LYS B C 3
ATOM 3988 O O . LYS B 2 40 ? -7.737 -6.056 4.861 1.00 0.00 591 LYS B O 3
ATOM 4007 N N . LEU B 2 41 ? -9.153 -5.690 3.131 1.00 0.00 592 LEU B N 3
ATOM 4008 C CA . LEU B 2 41 ? -8.834 -4.288 2.997 1.00 0.00 592 LEU B CA 3
ATOM 4009 C C . LEU B 2 41 ? -9.114 -3.531 4.267 1.00 0.00 592 LEU B C 3
ATOM 4010 O O . LEU B 2 41 ? -8.459 -2.549 4.529 1.00 0.00 592 LEU B O 3
ATOM 4026 N N . GLY B 2 42 ? -10.058 -4.034 5.070 1.00 0.00 593 GLY B N 3
ATOM 4027 C CA . GLY B 2 42 ? -10.433 -3.412 6.338 1.00 0.00 593 GLY B CA 3
ATOM 4028 C C . GLY B 2 42 ? -9.238 -3.115 7.237 1.00 0.00 593 GLY B C 3
ATOM 4029 O O . GLY B 2 42 ? -9.178 -2.061 7.875 1.00 0.00 593 GLY B O 3
ATOM 4033 N N . ARG B 2 43 ? -8.258 -4.005 7.250 1.00 0.00 594 ARG B N 3
ATOM 4034 C CA . ARG B 2 43 ? -7.079 -3.787 8.050 1.00 0.00 594 ARG B CA 3
ATOM 4035 C C . ARG B 2 43 ? -6.225 -2.706 7.419 1.00 0.00 594 ARG B C 3
ATOM 4036 O O . ARG B 2 43 ? -5.713 -1.828 8.110 1.00 0.00 594 ARG B O 3
ATOM 4057 N N . VAL B 2 44 ? -6.135 -2.741 6.105 1.00 0.00 595 VAL B N 3
ATOM 4058 C CA . VAL B 2 44 ? -5.325 -1.793 5.365 1.00 0.00 595 VAL B CA 3
ATOM 4059 C C . VAL B 2 44 ? -5.907 -0.393 5.536 1.00 0.00 595 VAL B C 3
ATOM 4060 O O . VAL B 2 44 ? -5.177 0.581 5.594 1.00 0.00 595 VAL B O 3
ATOM 4073 N N . VAL B 2 45 ? -7.238 -0.314 5.647 1.00 0.00 596 VAL B N 3
ATOM 4074 C CA . VAL B 2 45 ? -7.925 0.958 5.867 1.00 0.00 596 VAL B CA 3
ATOM 4075 C C . VAL B 2 45 ? -7.387 1.615 7.136 1.00 0.00 596 VAL B C 3
ATOM 4076 O O . VAL B 2 45 ? -7.047 2.796 7.126 1.00 0.00 596 VAL B O 3
ATOM 4089 N N . HIS B 2 46 ? -7.212 0.811 8.198 1.00 0.00 597 HIS B N 3
ATOM 4090 C CA . HIS B 2 46 ? -6.696 1.311 9.473 1.00 0.00 597 HIS B CA 3
ATOM 4091 C C . HIS B 2 46 ? -5.248 1.756 9.318 1.00 0.00 597 HIS B C 3
ATOM 4092 O O . HIS B 2 46 ? -4.775 2.657 10.017 1.00 0.00 597 HIS B O 3
ATOM 4106 N N . ILE B 2 47 ? -4.559 1.127 8.390 1.00 0.00 598 ILE B N 3
ATOM 4107 C CA . ILE B 2 47 ? -3.183 1.446 8.094 1.00 0.00 598 ILE B CA 3
ATOM 4108 C C . ILE B 2 47 ? -3.089 2.872 7.516 1.00 0.00 598 ILE B C 3
ATOM 4109 O O . ILE B 2 47 ? -2.258 3.667 7.958 1.00 0.00 598 ILE B O 3
ATOM 4125 N N . ILE B 2 48 ? -3.978 3.211 6.565 1.00 0.00 599 ILE B N 3
ATOM 4126 C CA . ILE B 2 48 ? -4.005 4.575 6.025 1.00 0.00 599 ILE B CA 3
ATOM 4127 C C . ILE B 2 48 ? -4.423 5.561 7.118 1.00 0.00 599 ILE B C 3
ATOM 4128 O O . ILE B 2 48 ? -3.802 6.621 7.274 1.00 0.00 599 ILE B O 3
ATOM 4144 N N . GLN B 2 49 ? -5.443 5.177 7.917 1.00 0.00 600 GLN B N 3
ATOM 4145 C CA . GLN B 2 49 ? -5.977 6.031 8.991 1.00 0.00 600 GLN B CA 3
ATOM 4146 C C . GLN B 2 49 ? -4.918 6.468 9.966 1.00 0.00 600 GLN B C 3
ATOM 4147 O O . GLN B 2 49 ? -5.048 7.523 10.571 1.00 0.00 600 GLN B O 3
ATOM 4161 N N . SER B 2 50 ? -3.894 5.657 10.117 1.00 0.00 601 SER B N 3
ATOM 4162 C CA . SER B 2 50 ? -2.807 5.934 11.023 1.00 0.00 601 SER B CA 3
ATOM 4163 C C . SER B 2 50 ? -2.172 7.293 10.700 1.00 0.00 601 SER B C 3
ATOM 4164 O O . SER B 2 50 ? -1.929 8.100 11.602 1.00 0.00 601 SER B O 3
ATOM 4172 N N . ARG B 2 51 ? -1.961 7.566 9.428 1.00 0.00 602 ARG B N 3
ATOM 4173 C CA . ARG B 2 51 ? -1.369 8.827 9.037 1.00 0.00 602 ARG B CA 3
ATOM 4174 C C . ARG B 2 51 ? -2.436 9.799 8.568 1.00 0.00 602 ARG B C 3
ATOM 4175 O O . ARG B 2 51 ? -2.364 10.989 8.855 1.00 0.00 602 ARG B O 3
ATOM 4196 N N . GLU B 2 52 ? -3.432 9.283 7.876 1.00 0.00 603 GLU B N 3
ATOM 4197 C CA . GLU B 2 52 ? -4.445 10.106 7.248 1.00 0.00 603 GLU B CA 3
ATOM 4198 C C . GLU B 2 52 ? -5.704 10.128 8.089 1.00 0.00 603 GLU B C 3
ATOM 4199 O O . GLU B 2 52 ? -6.527 9.200 8.034 1.00 0.00 603 GLU B O 3
ATOM 4211 N N . PRO B 2 53 ? -5.907 11.184 8.867 1.00 0.00 604 PRO B N 3
ATOM 4212 C CA . PRO B 2 53 ? -7.045 11.286 9.733 1.00 0.00 604 PRO B CA 3
ATOM 4213 C C . PRO B 2 53 ? -8.272 11.795 8.977 1.00 0.00 604 PRO B C 3
ATOM 4214 O O . PRO B 2 53 ? -9.391 11.735 9.471 1.00 0.00 604 PRO B O 3
ATOM 4225 N N . SER B 2 54 ? -8.049 12.221 7.749 1.00 0.00 605 SER B N 3
ATOM 4226 C CA . SER B 2 54 ? -9.108 12.712 6.900 1.00 0.00 605 SER B CA 3
ATOM 4227 C C . SER B 2 54 ? -9.929 11.531 6.392 1.00 0.00 605 SER B C 3
ATOM 4228 O O . SER B 2 54 ? -11.112 11.657 6.087 1.00 0.00 605 SER B O 3
ATOM 4236 N N . LEU B 2 55 ? -9.303 10.366 6.348 1.00 0.00 606 LEU B N 3
ATOM 4237 C CA . LEU B 2 55 ? -10.003 9.180 5.949 1.00 0.00 606 LEU B CA 3
ATOM 4238 C C . LEU B 2 55 ? -10.894 8.705 7.102 1.00 0.00 606 LEU B C 3
ATOM 4239 O O . LEU B 2 55 ? -11.966 8.181 6.884 1.00 0.00 606 LEU B O 3
ATOM 4255 N N . ARG B 2 56 ? -10.437 8.935 8.342 1.00 0.00 607 ARG B N 3
ATOM 4256 C CA . ARG B 2 56 ? -11.253 8.674 9.545 1.00 0.00 607 ARG B CA 3
ATOM 4257 C C . ARG B 2 56 ? -12.493 9.562 9.496 1.00 0.00 607 ARG B C 3
ATOM 4258 O O . ARG B 2 56 ? -13.556 9.202 9.974 1.00 0.00 607 ARG B O 3
ATOM 4279 N N . ASP B 2 57 ? -12.307 10.737 8.927 1.00 0.00 608 ASP B N 3
ATOM 4280 C CA . ASP B 2 57 ? -13.361 11.729 8.767 1.00 0.00 608 ASP B CA 3
ATOM 4281 C C . ASP B 2 57 ? -14.398 11.282 7.729 1.00 0.00 608 ASP B C 3
ATOM 4282 O O . ASP B 2 57 ? -15.553 11.690 7.772 1.00 0.00 608 ASP B O 3
ATOM 4291 N N . SER B 2 58 ? -13.985 10.422 6.831 1.00 0.00 609 SER B N 3
ATOM 4292 C CA . SER B 2 58 ? -14.865 9.864 5.836 1.00 0.00 609 SER B CA 3
ATOM 4293 C C . SER B 2 58 ? -15.409 8.530 6.401 1.00 0.00 609 SER B C 3
ATOM 4294 O O . SER B 2 58 ? -15.219 8.223 7.594 1.00 0.00 609 SER B O 3
ATOM 4302 N N . ASN B 2 59 ? -16.084 7.765 5.596 1.00 0.00 610 ASN B N 3
ATOM 4303 C CA . ASN B 2 59 ? -16.600 6.487 6.042 1.00 0.00 610 ASN B CA 3
ATOM 4304 C C . ASN B 2 59 ? -15.594 5.412 5.751 1.00 0.00 610 ASN B C 3
ATOM 4305 O O . ASN B 2 59 ? -15.018 5.413 4.685 1.00 0.00 610 ASN B O 3
ATOM 4316 N N . PRO B 2 60 ? -15.387 4.442 6.674 1.00 0.00 611 PRO B N 3
ATOM 4317 C CA . PRO B 2 60 ? -14.414 3.330 6.486 1.00 0.00 611 PRO B CA 3
ATOM 4318 C C . PRO B 2 60 ? -14.820 2.397 5.336 1.00 0.00 611 PRO B C 3
ATOM 4319 O O . PRO B 2 60 ? -14.090 1.472 4.965 1.00 0.00 611 PRO B O 3
ATOM 4330 N N . ASP B 2 61 ? -16.005 2.639 4.812 1.00 0.00 612 ASP B N 3
ATOM 4331 C CA . ASP B 2 61 ? -16.530 1.939 3.653 1.00 0.00 612 ASP B CA 3
ATOM 4332 C C . ASP B 2 61 ? -15.745 2.372 2.435 1.00 0.00 612 ASP B C 3
ATOM 4333 O O . ASP B 2 61 ? -15.551 1.608 1.495 1.00 0.00 612 ASP B O 3
ATOM 4342 N N . GLU B 2 62 ? -15.298 3.608 2.491 1.00 0.00 613 GLU B N 3
ATOM 4343 C CA . GLU B 2 62 ? -14.472 4.203 1.475 1.00 0.00 613 GLU B CA 3
ATOM 4344 C C . GLU B 2 62 ? -13.050 4.375 1.993 1.00 0.00 613 GLU B C 3
ATOM 4345 O O . GLU B 2 62 ? -12.794 5.099 2.947 1.00 0.00 613 GLU B O 3
ATOM 4357 N N . ILE B 2 63 ? -12.159 3.690 1.391 1.00 0.00 614 ILE B N 3
ATOM 4358 C CA . ILE B 2 63 ? -10.767 3.867 1.653 1.00 0.00 614 ILE B CA 3
ATOM 4359 C C . ILE B 2 63 ? -10.126 4.299 0.374 1.00 0.00 614 ILE B C 3
ATOM 4360 O O . ILE B 2 63 ? -10.387 3.720 -0.696 1.00 0.00 614 ILE B O 3
ATOM 4376 N N . GLU B 2 64 ? -9.366 5.329 0.449 1.00 0.00 615 GLU B N 3
ATOM 4377 C CA . GLU B 2 64 ? -8.681 5.817 -0.690 1.00 0.00 615 GLU B CA 3
ATOM 4378 C C . GLU B 2 64 ? -7.215 5.687 -0.444 1.00 0.00 615 GLU B C 3
ATOM 4379 O O . GLU B 2 64 ? -6.665 6.316 0.463 1.00 0.00 615 GLU B O 3
ATOM 4391 N N . ILE B 2 65 ? -6.590 4.845 -1.191 1.00 0.00 616 ILE B N 3
ATOM 4392 C CA . ILE B 2 65 ? -5.191 4.643 -1.027 1.00 0.00 616 ILE B CA 3
ATOM 4393 C C . ILE B 2 65 ? -4.466 5.542 -1.994 1.00 0.00 616 ILE B C 3
ATOM 4394 O O . ILE B 2 65 ? -4.559 5.378 -3.221 1.00 0.00 616 ILE B O 3
ATOM 4410 N N . ASP B 2 66 ? -3.805 6.520 -1.452 1.00 0.00 617 ASP B N 3
ATOM 4411 C CA . ASP B 2 66 ? -3.080 7.471 -2.244 1.00 0.00 617 ASP B CA 3
ATOM 4412 C C . ASP B 2 66 ? -1.644 7.034 -2.303 1.00 0.00 617 ASP B C 3
ATOM 4413 O O . ASP B 2 66 ? -0.898 7.240 -1.368 1.00 0.00 617 ASP B O 3
ATOM 4422 N N . PHE B 2 67 ? -1.253 6.430 -3.381 1.00 0.00 618 PHE B N 3
ATOM 4423 C CA . PHE B 2 67 ? 0.086 5.883 -3.481 1.00 0.00 618 PHE B CA 3
ATOM 4424 C C . PHE B 2 67 ? 1.168 6.948 -3.659 1.00 0.00 618 PHE B C 3
ATOM 4425 O O . PHE B 2 67 ? 2.353 6.652 -3.574 1.00 0.00 618 PHE B O 3
ATOM 4442 N N . GLU B 2 68 ? 0.768 8.174 -3.863 1.00 0.00 619 GLU B N 3
ATOM 4443 C CA . GLU B 2 68 ? 1.713 9.242 -4.102 1.00 0.00 619 GLU B CA 3
ATOM 4444 C C . GLU B 2 68 ? 1.999 10.024 -2.854 1.00 0.00 619 GLU B C 3
ATOM 4445 O O . GLU B 2 68 ? 3.149 10.159 -2.438 1.00 0.00 619 GLU B O 3
ATOM 4457 N N . THR B 2 69 ? 0.954 10.489 -2.249 1.00 0.00 620 THR B N 3
ATOM 4458 C CA . THR B 2 69 ? 1.033 11.415 -1.177 1.00 0.00 620 THR B CA 3
ATOM 4459 C C . THR B 2 69 ? 1.100 10.712 0.188 1.00 0.00 620 THR B C 3
ATOM 4460 O O . THR B 2 69 ? 1.091 11.358 1.239 1.00 0.00 620 THR B O 3
ATOM 4471 N N . LEU B 2 70 ? 1.122 9.397 0.169 1.00 0.00 621 LEU B N 3
ATOM 4472 C CA . LEU B 2 70 ? 1.339 8.636 1.370 1.00 0.00 621 LEU B CA 3
ATOM 4473 C C . LEU B 2 70 ? 2.813 8.493 1.609 1.00 0.00 621 LEU B C 3
ATOM 4474 O O . LEU B 2 70 ? 3.590 8.341 0.665 1.00 0.00 621 LEU B O 3
ATOM 4490 N N . LYS B 2 71 ? 3.201 8.568 2.850 1.00 0.00 622 LYS B N 3
ATOM 4491 C CA . LYS B 2 71 ? 4.577 8.362 3.225 1.00 0.00 622 LYS B CA 3
ATOM 4492 C C . LYS B 2 71 ? 4.936 6.899 3.036 1.00 0.00 622 LYS B C 3
ATOM 4493 O O . LYS B 2 71 ? 4.060 6.026 3.178 1.00 0.00 622 LYS B O 3
ATOM 4512 N N . PRO B 2 72 ? 6.222 6.603 2.729 1.00 0.00 623 PRO B N 3
ATOM 4513 C CA . PRO B 2 72 ? 6.760 5.223 2.604 1.00 0.00 623 PRO B CA 3
ATOM 4514 C C . PRO B 2 72 ? 6.404 4.383 3.818 1.00 0.00 623 PRO B C 3
ATOM 4515 O O . PRO B 2 72 ? 6.218 3.184 3.735 1.00 0.00 623 PRO B O 3
ATOM 4526 N N . THR B 2 73 ? 6.276 5.065 4.918 1.00 0.00 624 THR B N 3
ATOM 4527 C CA . THR B 2 73 ? 6.003 4.518 6.197 1.00 0.00 624 THR B CA 3
ATOM 4528 C C . THR B 2 73 ? 4.628 3.849 6.207 1.00 0.00 624 THR B C 3
ATOM 4529 O O . THR B 2 73 ? 4.453 2.754 6.731 1.00 0.00 624 THR B O 3
ATOM 4540 N N . THR B 2 74 ? 3.683 4.497 5.601 1.00 0.00 625 THR B N 3
ATOM 4541 C CA . THR B 2 74 ? 2.364 3.982 5.515 1.00 0.00 625 THR B CA 3
ATOM 4542 C C . THR B 2 74 ? 2.257 3.036 4.313 1.00 0.00 625 THR B C 3
ATOM 4543 O O . THR B 2 74 ? 1.714 1.939 4.426 1.00 0.00 625 THR B O 3
ATOM 4554 N N . LEU B 2 75 ? 2.819 3.465 3.181 1.00 0.00 626 LEU B N 3
ATOM 4555 C CA . LEU B 2 75 ? 2.814 2.684 1.938 1.00 0.00 626 LEU B CA 3
ATOM 4556 C C . LEU B 2 75 ? 3.381 1.280 2.132 1.00 0.00 626 LEU B C 3
ATOM 4557 O O . LEU B 2 75 ? 2.764 0.283 1.746 1.00 0.00 626 LEU B O 3
ATOM 4573 N N . ARG B 2 76 ? 4.544 1.206 2.747 1.00 0.00 627 ARG B N 3
ATOM 4574 C CA . ARG B 2 76 ? 5.206 -0.062 2.990 1.00 0.00 627 ARG B CA 3
ATOM 4575 C C . ARG B 2 76 ? 4.373 -0.920 3.927 1.00 0.00 627 ARG B C 3
ATOM 4576 O O . ARG B 2 76 ? 4.298 -2.119 3.760 1.00 0.00 627 ARG B O 3
ATOM 4597 N N . GLU B 2 77 ? 3.698 -0.286 4.869 1.00 0.00 628 GLU B N 3
ATOM 4598 C CA . GLU B 2 77 ? 2.918 -0.993 5.865 1.00 0.00 628 GLU B CA 3
ATOM 4599 C C . GLU B 2 77 ? 1.714 -1.701 5.188 1.00 0.00 628 GLU B C 3
ATOM 4600 O O . GLU B 2 77 ? 1.311 -2.796 5.598 1.00 0.00 628 GLU B O 3
ATOM 4612 N N . LEU B 2 78 ? 1.186 -1.081 4.115 1.00 0.00 629 LEU B N 3
ATOM 4613 C CA . LEU B 2 78 ? 0.109 -1.684 3.294 1.00 0.00 629 LEU B CA 3
ATOM 4614 C C . LEU B 2 78 ? 0.680 -2.954 2.662 1.00 0.00 629 LEU B C 3
ATOM 4615 O O . LEU B 2 78 ? 0.094 -4.043 2.749 1.00 0.00 629 LEU B O 3
ATOM 4631 N N . GLU B 2 79 ? 1.866 -2.794 2.058 1.00 0.00 630 GLU B N 3
ATOM 4632 C CA . GLU B 2 79 ? 2.567 -3.867 1.361 1.00 0.00 630 GLU B CA 3
ATOM 4633 C C . GLU B 2 79 ? 2.880 -5.023 2.324 1.00 0.00 630 GLU B C 3
ATOM 4634 O O . GLU B 2 79 ? 2.701 -6.193 1.992 1.00 0.00 630 GLU B O 3
ATOM 4646 N N . ARG B 2 80 ? 3.314 -4.676 3.527 1.00 0.00 631 ARG B N 3
ATOM 4647 C CA . ARG B 2 80 ? 3.657 -5.659 4.566 1.00 0.00 631 ARG B CA 3
ATOM 4648 C C . ARG B 2 80 ? 2.449 -6.502 4.919 1.00 0.00 631 ARG B C 3
ATOM 4649 O O . ARG B 2 80 ? 2.564 -7.688 5.177 1.00 0.00 631 ARG B O 3
ATOM 4670 N N . TYR B 2 81 ? 1.296 -5.908 4.861 1.00 0.00 632 TYR B N 3
ATOM 4671 C CA . TYR B 2 81 ? 0.095 -6.610 5.207 1.00 0.00 632 TYR B CA 3
ATOM 4672 C C . TYR B 2 81 ? -0.336 -7.522 4.083 1.00 0.00 632 TYR B C 3
ATOM 4673 O O . TYR B 2 81 ? -0.581 -8.713 4.305 1.00 0.00 632 TYR B O 3
ATOM 4691 N N . VAL B 2 82 ? -0.404 -6.976 2.878 1.00 0.00 633 VAL B N 3
ATOM 4692 C CA . VAL B 2 82 ? -0.843 -7.734 1.723 1.00 0.00 633 VAL B CA 3
ATOM 4693 C C . VAL B 2 82 ? 0.054 -8.944 1.505 1.00 0.00 633 VAL B C 3
ATOM 4694 O O . VAL B 2 82 ? -0.428 -10.043 1.241 1.00 0.00 633 VAL B O 3
ATOM 4707 N N . LYS B 2 83 ? 1.353 -8.753 1.699 1.00 0.00 634 LYS B N 3
ATOM 4708 C CA . LYS B 2 83 ? 2.297 -9.810 1.527 1.00 0.00 634 LYS B CA 3
ATOM 4709 C C . LYS B 2 83 ? 2.129 -10.875 2.606 1.00 0.00 634 LYS B C 3
ATOM 4710 O O . LYS B 2 83 ? 2.392 -12.028 2.370 1.00 0.00 634 LYS B O 3
ATOM 4729 N N . SER B 2 84 ? 1.723 -10.472 3.794 1.00 0.00 635 SER B N 3
ATOM 4730 C CA . SER B 2 84 ? 1.457 -11.414 4.863 1.00 0.00 635 SER B CA 3
ATOM 4731 C C . SER B 2 84 ? 0.218 -12.273 4.556 1.00 0.00 635 SER B C 3
ATOM 4732 O O . SER B 2 84 ? 0.228 -13.489 4.759 1.00 0.00 635 SER B O 3
ATOM 4740 N N . CYS B 2 85 ? -0.825 -11.631 4.020 1.00 0.00 636 CYS B N 3
ATOM 4741 C CA . CYS B 2 85 ? -2.093 -12.294 3.764 1.00 0.00 636 CYS B CA 3
ATOM 4742 C C . CYS B 2 85 ? -1.965 -13.229 2.571 1.00 0.00 636 CYS B C 3
ATOM 4743 O O . CYS B 2 85 ? -2.454 -14.363 2.595 1.00 0.00 636 CYS B O 3
ATOM 4751 N N . LEU B 2 86 ? -1.280 -12.757 1.548 1.00 0.00 637 LEU B N 3
ATOM 4752 C CA . LEU B 2 86 ? -1.023 -13.532 0.343 1.00 0.00 637 LEU B CA 3
ATOM 4753 C C . LEU B 2 86 ? 0.120 -14.509 0.576 1.00 0.00 637 LEU B C 3
ATOM 4754 O O . LEU B 2 86 ? 0.363 -15.403 -0.236 1.00 0.00 637 LEU B O 3
ATOM 4770 N N . GLN B 2 87 ? 0.789 -14.320 1.705 1.00 0.00 638 GLN B N 3
ATOM 4771 C CA . GLN B 2 87 ? 1.943 -15.050 2.120 1.00 0.00 638 GLN B CA 3
ATOM 4772 C C . GLN B 2 87 ? 3.010 -15.043 1.033 1.00 0.00 638 GLN B C 3
ATOM 4773 O O . GLN B 2 87 ? 3.186 -15.996 0.286 1.00 0.00 638 GLN B O 3
ATOM 4787 N N . LYS B 2 88 ? 3.704 -13.925 0.954 1.00 0.00 639 LYS B N 3
ATOM 4788 C CA . LYS B 2 88 ? 4.697 -13.658 -0.084 1.00 0.00 639 LYS B CA 3
ATOM 4789 C C . LYS B 2 88 ? 6.009 -14.378 0.227 1.00 0.00 639 LYS B C 3
ATOM 4790 O O . LYS B 2 88 ? 7.010 -14.231 -0.478 1.00 0.00 639 LYS B O 3
ATOM 4809 N N . LYS B 2 89 ? 5.972 -15.218 1.245 1.00 0.00 640 LYS B N 3
ATOM 4810 C CA . LYS B 2 89 ? 7.109 -16.014 1.639 1.00 0.00 640 LYS B CA 3
ATOM 4811 C C . LYS B 2 89 ? 7.303 -17.172 0.632 1.00 0.00 640 LYS B C 3
ATOM 4812 O O . LYS B 2 89 ? 8.201 -17.988 0.759 1.00 0.00 640 LYS B O 3
ATOM 4831 N N . GLN B 2 90 ? 6.422 -17.206 -0.374 1.00 0.00 641 GLN B N 3
ATOM 4832 C CA . GLN B 2 90 ? 6.558 -18.078 -1.535 1.00 0.00 641 GLN B CA 3
ATOM 4833 C C . GLN B 2 90 ? 7.869 -17.718 -2.226 1.00 0.00 641 GLN B C 3
ATOM 4834 O O . GLN B 2 90 ? 8.570 -18.569 -2.778 1.00 0.00 641 GLN B O 3
ATOM 4848 N N . ARG B 2 91 ? 8.205 -16.436 -2.159 1.00 0.00 642 ARG B N 3
ATOM 4849 C CA . ARG B 2 91 ? 9.457 -15.945 -2.666 1.00 0.00 642 ARG B CA 3
ATOM 4850 C C . ARG B 2 91 ? 10.511 -16.135 -1.586 1.00 0.00 642 ARG B C 3
ATOM 4851 O O . ARG B 2 91 ? 10.848 -15.210 -0.839 1.00 0.00 642 ARG B O 3
ATOM 4872 N N . LYS B 2 92 ? 10.937 -17.352 -1.441 1.00 0.00 643 LYS B N 3
ATOM 4873 C CA . LYS B 2 92 ? 11.889 -17.728 -0.431 1.00 0.00 643 LYS B CA 3
ATOM 4874 C C . LYS B 2 92 ? 13.168 -18.220 -1.092 1.00 0.00 643 LYS B C 3
ATOM 4875 O O . LYS B 2 92 ? 13.098 -18.918 -2.109 1.00 0.00 643 LYS B O 3
ATOM 4894 N N . PRO B 2 93 ? 14.345 -17.822 -0.589 1.00 0.00 644 PRO B N 3
ATOM 4895 C CA . PRO B 2 93 ? 15.621 -18.308 -1.103 1.00 0.00 644 PRO B CA 3
ATOM 4896 C C . PRO B 2 93 ? 15.928 -19.686 -0.530 1.00 0.00 644 PRO B C 3
ATOM 4897 O O . PRO B 2 93 ? 16.355 -19.769 0.639 1.00 0.00 644 PRO B O 3
ATOM 4909 N N . LYS A 1 1 ? -1.858 14.063 -13.693 1.00 0.00 290 LYS A N 4
ATOM 4910 C CA . LYS A 1 1 ? -2.590 14.476 -12.501 1.00 0.00 290 LYS A CA 4
ATOM 4911 C C . LYS A 1 1 ? -1.984 13.780 -11.312 1.00 0.00 290 LYS A C 4
ATOM 4912 O O . LYS A 1 1 ? -1.211 12.839 -11.483 1.00 0.00 290 LYS A O 4
ATOM 4933 N N . VAL A 1 2 ? -2.313 14.225 -10.120 1.00 0.00 291 VAL A N 4
ATOM 4934 C CA . VAL A 1 2 ? -1.731 13.656 -8.923 1.00 0.00 291 VAL A CA 4
ATOM 4935 C C . VAL A 1 2 ? -2.318 12.283 -8.574 1.00 0.00 291 VAL A C 4
ATOM 4936 O O . VAL A 1 2 ? -3.553 12.112 -8.472 1.00 0.00 291 VAL A O 4
ATOM 4949 N N . ALA A 1 3 ? -1.415 11.310 -8.469 1.00 0.00 292 ALA A N 4
ATOM 4950 C CA . ALA A 1 3 ? -1.695 9.924 -8.086 1.00 0.00 292 ALA A CA 4
ATOM 4951 C C . ALA A 1 3 ? -2.695 9.231 -9.006 1.00 0.00 292 ALA A C 4
ATOM 4952 O O . ALA A 1 3 ? -3.903 9.335 -8.811 1.00 0.00 292 ALA A O 4
ATOM 4959 N N . PRO A 1 4 ? -2.211 8.550 -10.050 1.00 0.00 293 PRO A N 4
ATOM 4960 C CA . PRO A 1 4 ? -3.066 7.766 -10.944 1.00 0.00 293 PRO A CA 4
ATOM 4961 C C . PRO A 1 4 ? -3.532 6.492 -10.248 1.00 0.00 293 PRO A C 4
ATOM 4962 O O . PRO A 1 4 ? -4.582 5.933 -10.566 1.00 0.00 293 PRO A O 4
ATOM 4973 N N . LEU A 1 5 ? -2.739 6.051 -9.291 1.00 0.00 294 LEU A N 4
ATOM 4974 C CA . LEU A 1 5 ? -3.060 4.904 -8.489 1.00 0.00 294 LEU A CA 4
ATOM 4975 C C . LEU A 1 5 ? -3.943 5.325 -7.334 1.00 0.00 294 LEU A C 4
ATOM 4976 O O . LEU A 1 5 ? -3.458 5.835 -6.312 1.00 0.00 294 LEU A O 4
ATOM 4992 N N . LYS A 1 6 ? -5.230 5.204 -7.537 1.00 0.00 295 LYS A N 4
ATOM 4993 C CA . LYS A 1 6 ? -6.206 5.495 -6.521 1.00 0.00 295 LYS A CA 4
ATOM 4994 C C . LYS A 1 6 ? -7.055 4.275 -6.358 1.00 0.00 295 LYS A C 4
ATOM 4995 O O . LYS A 1 6 ? -7.567 3.733 -7.350 1.00 0.00 295 LYS A O 4
ATOM 5014 N N . ILE A 1 7 ? -7.185 3.814 -5.159 1.00 0.00 296 ILE A N 4
ATOM 5015 C CA . ILE A 1 7 ? -7.993 2.658 -4.902 1.00 0.00 296 ILE A CA 4
ATOM 5016 C C . ILE A 1 7 ? -9.051 3.004 -3.879 1.00 0.00 296 ILE A C 4
ATOM 5017 O O . ILE A 1 7 ? -8.734 3.493 -2.785 1.00 0.00 296 ILE A O 4
ATOM 5033 N N . LYS A 1 8 ? -10.288 2.808 -4.256 1.00 0.00 297 LYS A N 4
ATOM 5034 C CA . LYS A 1 8 ? -11.413 3.024 -3.389 1.00 0.00 297 LYS A CA 4
ATOM 5035 C C . LYS A 1 8 ? -12.182 1.731 -3.197 1.00 0.00 297 LYS A C 4
ATOM 5036 O O . LYS A 1 8 ? -12.408 0.987 -4.151 1.00 0.00 297 LYS A O 4
ATOM 5055 N N . LEU A 1 9 ? -12.534 1.457 -1.975 1.00 0.00 298 LEU A N 4
ATOM 5056 C CA . LEU A 1 9 ? -13.326 0.280 -1.615 1.00 0.00 298 LEU A CA 4
ATOM 5057 C C . LEU A 1 9 ? -14.647 0.739 -1.066 1.00 0.00 298 LEU A C 4
ATOM 5058 O O . LEU A 1 9 ? -14.675 1.426 -0.063 1.00 0.00 298 LEU A O 4
ATOM 5074 N N . GLY A 1 10 ? -15.715 0.399 -1.727 1.00 0.00 299 GLY A N 4
ATOM 5075 C CA . GLY A 1 10 ? -17.018 0.747 -1.232 1.00 0.00 299 GLY A CA 4
ATOM 5076 C C . GLY A 1 10 ? -17.648 1.864 -2.019 1.00 0.00 299 GLY A C 4
ATOM 5077 O O . GLY A 1 10 ? -17.936 1.710 -3.220 1.00 0.00 299 GLY A O 4
ATOM 5081 N N . GLY A 1 11 ? -17.852 2.979 -1.372 1.00 0.00 300 GLY A N 4
ATOM 5082 C CA . GLY A 1 11 ? -18.487 4.093 -2.005 1.00 0.00 300 GLY A CA 4
ATOM 5083 C C . GLY A 1 11 ? -18.044 5.391 -1.410 1.00 0.00 300 GLY A C 4
ATOM 5084 O O . GLY A 1 11 ? -17.800 5.474 -0.200 1.00 0.00 300 GLY A O 4
ATOM 5088 N N . PHE A 1 12 ? -17.954 6.393 -2.243 1.00 0.00 301 PHE A N 4
ATOM 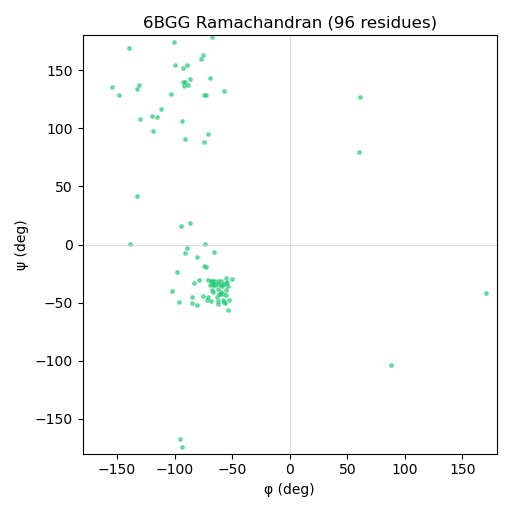5089 C CA . PHE A 1 12 ? -17.499 7.716 -1.848 1.00 0.00 301 PHE A CA 4
ATOM 5090 C C . PHE A 1 12 ? -18.649 8.513 -1.251 1.00 0.00 301 PHE A C 4
ATOM 5091 O O . PHE A 1 12 ? -19.822 8.168 -1.459 1.00 0.00 301 PHE A O 4
ATOM 5108 N N . ALA B 2 6 ? 33.084 -2.301 15.269 1.00 0.00 557 ALA B N 4
ATOM 5109 C CA . ALA B 2 6 ? 32.482 -1.503 16.335 1.00 0.00 557 ALA B CA 4
ATOM 5110 C C . ALA B 2 6 ? 32.346 -0.059 15.885 1.00 0.00 557 ALA B C 4
ATOM 5111 O O . ALA B 2 6 ? 31.949 0.834 16.656 1.00 0.00 557 ALA B O 4
ATOM 5118 N N . SER B 2 7 ? 32.679 0.162 14.645 1.00 0.00 558 SER B N 4
ATOM 5119 C CA . SER B 2 7 ? 32.588 1.452 14.047 1.00 0.00 558 SER B CA 4
ATOM 5120 C C . SER B 2 7 ? 31.559 1.413 12.926 1.00 0.00 558 SER B C 4
ATOM 5121 O O . SER B 2 7 ? 31.598 0.530 12.057 1.00 0.00 558 SER B O 4
ATOM 5129 N N . ALA B 2 8 ? 30.641 2.335 12.955 1.00 0.00 559 ALA B N 4
ATOM 5130 C CA . ALA B 2 8 ? 29.617 2.413 11.947 1.00 0.00 559 ALA B CA 4
ATOM 5131 C C . ALA B 2 8 ? 29.966 3.526 10.991 1.00 0.00 559 ALA B C 4
ATOM 5132 O O . ALA B 2 8 ? 30.099 4.684 11.402 1.00 0.00 559 ALA B O 4
ATOM 5139 N N . SER B 2 9 ? 30.151 3.193 9.745 1.00 0.00 560 SER B N 4
ATOM 5140 C CA . SER B 2 9 ? 30.528 4.169 8.767 1.00 0.00 560 SER B CA 4
ATOM 5141 C C . SER B 2 9 ? 29.547 4.152 7.602 1.00 0.00 560 SER B C 4
ATOM 5142 O O . SER B 2 9 ? 29.512 3.181 6.834 1.00 0.00 560 SER B O 4
ATOM 5150 N N . TYR B 2 10 ? 28.748 5.210 7.513 1.00 0.00 561 TYR B N 4
ATOM 5151 C CA . TYR B 2 10 ? 27.776 5.439 6.444 1.00 0.00 561 TYR B CA 4
ATOM 5152 C C . TYR B 2 10 ? 26.616 4.458 6.480 1.00 0.00 561 TYR B C 4
ATOM 5153 O O . TYR B 2 10 ? 26.725 3.296 6.061 1.00 0.00 561 TYR B O 4
ATOM 5171 N N . ASP B 2 11 ? 25.526 4.924 6.998 1.00 0.00 562 ASP B N 4
ATOM 5172 C CA . ASP B 2 11 ? 24.286 4.172 7.015 1.00 0.00 562 ASP B CA 4
ATOM 5173 C C . ASP B 2 11 ? 23.669 4.309 5.655 1.00 0.00 562 ASP B C 4
ATOM 5174 O O . ASP B 2 11 ? 23.513 5.422 5.152 1.00 0.00 562 ASP B O 4
ATOM 5183 N N . SER B 2 12 ? 23.332 3.217 5.052 1.00 0.00 563 SER B N 4
ATOM 5184 C CA . SER B 2 12 ? 22.761 3.239 3.709 1.00 0.00 563 SER B CA 4
ATOM 5185 C C . SER B 2 12 ? 21.288 3.431 3.735 1.00 0.00 563 SER B C 4
ATOM 5186 O O . SER B 2 12 ? 20.648 3.638 2.695 1.00 0.00 563 SER B O 4
ATOM 5194 N N . GLU B 2 13 ? 20.765 3.421 4.897 1.00 0.00 564 GLU B N 4
ATOM 5195 C CA . GLU B 2 13 ? 19.385 3.570 5.084 1.00 0.00 564 GLU B CA 4
ATOM 5196 C C . GLU B 2 13 ? 19.102 3.803 6.561 1.00 0.00 564 GLU B C 4
ATOM 5197 O O . GLU B 2 13 ? 20.033 3.878 7.385 1.00 0.00 564 GLU B O 4
ATOM 5209 N N . GLU B 2 14 ? 17.855 3.943 6.878 1.00 0.00 565 GLU B N 4
ATOM 5210 C CA . GLU B 2 14 ? 17.390 4.056 8.234 1.00 0.00 565 GLU B CA 4
ATOM 5211 C C . GLU B 2 14 ? 16.266 3.072 8.412 1.00 0.00 565 GLU B C 4
ATOM 5212 O O . GLU B 2 14 ? 16.347 2.126 9.197 1.00 0.00 565 GLU B O 4
ATOM 5224 N N . GLU B 2 15 ? 15.242 3.277 7.632 1.00 0.00 566 GLU B N 4
ATOM 5225 C CA . GLU B 2 15 ? 14.040 2.513 7.695 1.00 0.00 566 GLU B CA 4
ATOM 5226 C C . GLU B 2 15 ? 13.528 2.232 6.288 1.00 0.00 566 GLU B C 4
ATOM 5227 O O . GLU B 2 15 ? 13.651 3.079 5.390 1.00 0.00 566 GLU B O 4
ATOM 5239 N N . GLU B 2 16 ? 12.970 1.045 6.098 1.00 0.00 567 GLU B N 4
ATOM 5240 C CA . GLU B 2 16 ? 12.370 0.614 4.812 1.00 0.00 567 GLU B CA 4
ATOM 5241 C C . GLU B 2 16 ? 11.201 1.531 4.511 1.00 0.00 567 GLU B C 4
ATOM 5242 O O . GLU B 2 16 ? 10.867 1.843 3.366 1.00 0.00 567 GLU B O 4
ATOM 5254 N N . GLU B 2 17 ? 10.626 1.979 5.585 1.00 0.00 568 GLU B N 4
ATOM 5255 C CA . GLU B 2 17 ? 9.481 2.845 5.624 1.00 0.00 568 GLU B CA 4
ATOM 5256 C C . GLU B 2 17 ? 9.862 4.308 5.426 1.00 0.00 568 GLU B C 4
ATOM 5257 O O . GLU B 2 17 ? 9.067 5.201 5.684 1.00 0.00 568 GLU B O 4
ATOM 5269 N N . GLY B 2 18 ? 11.047 4.541 4.944 1.00 0.00 569 GLY B N 4
ATOM 5270 C CA . GLY B 2 18 ? 11.513 5.885 4.724 1.00 0.00 569 GLY B CA 4
ATOM 5271 C C . GLY B 2 18 ? 12.285 5.989 3.447 1.00 0.00 569 GLY B C 4
ATOM 5272 O O . GLY B 2 18 ? 13.047 6.936 3.234 1.00 0.00 569 GLY B O 4
ATOM 5276 N N . LEU B 2 19 ? 12.097 5.023 2.596 1.00 0.00 570 LEU B N 4
ATOM 5277 C CA . LEU B 2 19 ? 12.756 4.999 1.321 1.00 0.00 570 LEU B CA 4
ATOM 5278 C C . LEU B 2 19 ? 11.750 5.342 0.241 1.00 0.00 570 LEU B C 4
ATOM 5279 O O . LEU B 2 19 ? 10.641 4.797 0.247 1.00 0.00 570 LEU B O 4
ATOM 5295 N N . PRO B 2 20 ? 12.086 6.300 -0.653 1.00 0.00 571 PRO B N 4
ATOM 5296 C CA . PRO B 2 20 ? 11.220 6.674 -1.772 1.00 0.00 571 PRO B CA 4
ATOM 5297 C C . PRO B 2 20 ? 10.852 5.449 -2.601 1.00 0.00 571 PRO B C 4
ATOM 5298 O O . PRO B 2 20 ? 11.725 4.647 -2.977 1.00 0.00 571 PRO B O 4
ATOM 5309 N N . MET B 2 21 ? 9.590 5.288 -2.856 1.00 0.00 572 MET B N 4
ATOM 5310 C CA . MET B 2 21 ? 9.114 4.132 -3.568 1.00 0.00 572 MET B CA 4
ATOM 5311 C C . MET B 2 21 ? 8.967 4.439 -5.017 1.00 0.00 572 MET B C 4
ATOM 5312 O O . MET B 2 21 ? 8.507 5.519 -5.387 1.00 0.00 572 MET B O 4
ATOM 5326 N N . SER B 2 22 ? 9.356 3.509 -5.831 1.00 0.00 573 SER B N 4
ATOM 5327 C CA . SER B 2 22 ? 9.285 3.670 -7.245 1.00 0.00 573 SER B CA 4
ATOM 5328 C C . SER B 2 22 ? 7.839 3.449 -7.651 1.00 0.00 573 SER B C 4
ATOM 5329 O O . SER B 2 22 ? 7.072 2.816 -6.887 1.00 0.00 573 SER B O 4
ATOM 5337 N N . TYR B 2 23 ? 7.445 3.958 -8.813 1.00 0.00 574 TYR B N 4
ATOM 5338 C CA . TYR B 2 23 ? 6.094 3.768 -9.286 1.00 0.00 574 TYR B CA 4
ATOM 5339 C C . TYR B 2 23 ? 5.794 2.280 -9.396 1.00 0.00 574 TYR B C 4
ATOM 5340 O O . TYR B 2 23 ? 4.706 1.848 -9.081 1.00 0.00 574 TYR B O 4
ATOM 5358 N N . ASP B 2 24 ? 6.802 1.498 -9.782 1.00 0.00 575 ASP B N 4
ATOM 5359 C CA . ASP B 2 24 ? 6.647 0.044 -9.908 1.00 0.00 575 ASP B CA 4
ATOM 5360 C C . ASP B 2 24 ? 6.321 -0.591 -8.568 1.00 0.00 575 ASP B C 4
ATOM 5361 O O . ASP B 2 24 ? 5.426 -1.425 -8.480 1.00 0.00 575 ASP B O 4
ATOM 5370 N N . GLU B 2 25 ? 7.034 -0.163 -7.521 1.00 0.00 576 GLU B N 4
ATOM 5371 C CA . GLU B 2 25 ? 6.793 -0.632 -6.163 1.00 0.00 576 GLU B CA 4
ATOM 5372 C C . GLU B 2 25 ? 5.331 -0.432 -5.777 1.00 0.00 576 GLU B C 4
ATOM 5373 O O . GLU B 2 25 ? 4.656 -1.354 -5.331 1.00 0.00 576 GLU B O 4
ATOM 5385 N N . LYS B 2 26 ? 4.855 0.768 -5.994 1.00 0.00 577 LYS B N 4
ATOM 5386 C CA . LYS B 2 26 ? 3.475 1.142 -5.712 1.00 0.00 577 LYS B CA 4
ATOM 5387 C C . LYS B 2 26 ? 2.482 0.427 -6.652 1.00 0.00 577 LYS B C 4
ATOM 5388 O O . LYS B 2 26 ? 1.379 0.043 -6.249 1.00 0.00 577 LYS B O 4
ATOM 5407 N N . ARG B 2 27 ? 2.869 0.290 -7.895 1.00 0.00 578 ARG B N 4
ATOM 5408 C CA . ARG B 2 27 ? 2.048 -0.369 -8.916 1.00 0.00 578 ARG B CA 4
ATOM 5409 C C . ARG B 2 27 ? 1.838 -1.849 -8.581 1.00 0.00 578 ARG B C 4
ATOM 5410 O O . ARG B 2 27 ? 0.745 -2.374 -8.698 1.00 0.00 578 ARG B O 4
ATOM 5431 N N . GLN B 2 28 ? 2.885 -2.501 -8.162 1.00 0.00 579 GLN B N 4
ATOM 5432 C CA . GLN B 2 28 ? 2.825 -3.889 -7.791 1.00 0.00 579 GLN B CA 4
ATOM 5433 C C . GLN B 2 28 ? 2.030 -4.013 -6.478 1.00 0.00 579 GLN B C 4
ATOM 5434 O O . GLN B 2 28 ? 1.236 -4.935 -6.298 1.00 0.00 579 GLN B O 4
ATOM 5448 N N . LEU B 2 29 ? 2.189 -3.028 -5.624 1.00 0.00 580 LEU B N 4
ATOM 5449 C CA . LEU B 2 29 ? 1.508 -2.970 -4.339 1.00 0.00 580 LEU B CA 4
ATOM 5450 C C . LEU B 2 29 ? -0.019 -2.917 -4.563 1.00 0.00 580 LEU B C 4
ATOM 5451 O O . LEU B 2 29 ? -0.782 -3.607 -3.876 1.00 0.00 580 LEU B O 4
ATOM 5467 N N . SER B 2 30 ? -0.457 -2.145 -5.557 1.00 0.00 581 SER B N 4
ATOM 5468 C CA . SER B 2 30 ? -1.858 -2.033 -5.841 1.00 0.00 581 SER B CA 4
ATOM 5469 C C . SER B 2 30 ? -2.415 -3.333 -6.433 1.00 0.00 581 SER B C 4
ATOM 5470 O O . SER B 2 30 ? -3.586 -3.676 -6.214 1.00 0.00 581 SER B O 4
ATOM 5478 N N . LEU B 2 31 ? -1.559 -4.073 -7.130 1.00 0.00 582 LEU B N 4
ATOM 5479 C CA . LEU B 2 31 ? -1.932 -5.373 -7.678 1.00 0.00 582 LEU B CA 4
ATOM 5480 C C . LEU B 2 31 ? -2.233 -6.331 -6.542 1.00 0.00 582 LEU B C 4
ATOM 5481 O O . LEU B 2 31 ? -3.253 -7.011 -6.552 1.00 0.00 582 LEU B O 4
ATOM 5497 N N . ASP B 2 32 ? -1.369 -6.344 -5.538 1.00 0.00 583 ASP B N 4
ATOM 5498 C CA . ASP B 2 32 ? -1.570 -7.216 -4.374 1.00 0.00 583 ASP B CA 4
ATOM 5499 C C . ASP B 2 32 ? -2.804 -6.832 -3.573 1.00 0.00 583 ASP B C 4
ATOM 5500 O O . ASP B 2 32 ? -3.480 -7.691 -3.017 1.00 0.00 583 ASP B O 4
ATOM 5509 N N . ILE B 2 33 ? -3.125 -5.547 -3.550 1.00 0.00 584 ILE B N 4
ATOM 5510 C CA . ILE B 2 33 ? -4.363 -5.076 -2.924 1.00 0.00 584 ILE B CA 4
ATOM 5511 C C . ILE B 2 33 ? -5.592 -5.571 -3.706 1.00 0.00 584 ILE B C 4
ATOM 5512 O O . ILE B 2 33 ? -6.602 -5.962 -3.114 1.00 0.00 584 ILE B O 4
ATOM 5528 N N . ASN B 2 34 ? -5.485 -5.591 -5.026 1.00 0.00 585 ASN B N 4
ATOM 5529 C CA . ASN B 2 34 ? -6.563 -6.092 -5.897 1.00 0.00 585 ASN B CA 4
ATOM 5530 C C . ASN B 2 34 ? -6.743 -7.598 -5.676 1.00 0.00 585 ASN B C 4
ATOM 5531 O O . ASN B 2 34 ? -7.842 -8.141 -5.788 1.00 0.00 585 ASN B O 4
ATOM 5542 N N . ARG B 2 35 ? -5.649 -8.250 -5.336 1.00 0.00 586 ARG B N 4
ATOM 5543 C CA . ARG B 2 35 ? -5.624 -9.683 -5.053 1.00 0.00 586 ARG B CA 4
ATOM 5544 C C . ARG B 2 35 ? -6.271 -10.024 -3.703 1.00 0.00 586 ARG B C 4
ATOM 5545 O O . ARG B 2 35 ? -6.599 -11.189 -3.438 1.00 0.00 586 ARG B O 4
ATOM 5566 N N . LEU B 2 36 ? -6.452 -9.034 -2.857 1.00 0.00 587 LEU B N 4
ATOM 5567 C CA . LEU B 2 36 ? -7.085 -9.259 -1.579 1.00 0.00 587 LEU B CA 4
ATOM 5568 C C . LEU B 2 36 ? -8.579 -9.048 -1.671 1.00 0.00 587 LEU B C 4
ATOM 5569 O O . LEU B 2 36 ? -9.044 -8.192 -2.422 1.00 0.00 587 LEU B O 4
ATOM 5585 N N . PRO B 2 37 ? -9.354 -9.840 -0.942 1.00 0.00 588 PRO B N 4
ATOM 5586 C CA . PRO B 2 37 ? -10.769 -9.609 -0.812 1.00 0.00 588 PRO B CA 4
ATOM 5587 C C . PRO B 2 37 ? -11.015 -8.470 0.207 1.00 0.00 588 PRO B C 4
ATOM 5588 O O . PRO B 2 37 ? -10.141 -8.179 1.059 1.00 0.00 588 PRO B O 4
ATOM 5599 N N . GLY B 2 38 ? -12.186 -7.849 0.131 1.00 0.00 589 GLY B N 4
ATOM 5600 C CA . GLY B 2 38 ? -12.520 -6.684 0.957 1.00 0.00 589 GLY B CA 4
ATOM 5601 C C . GLY B 2 38 ? -12.365 -6.907 2.447 1.00 0.00 589 GLY B C 4
ATOM 5602 O O . GLY B 2 38 ? -12.008 -5.984 3.175 1.00 0.00 589 GLY B O 4
ATOM 5606 N N . GLU B 2 39 ? -12.601 -8.136 2.884 1.00 0.00 590 GLU B N 4
ATOM 5607 C CA . GLU B 2 39 ? -12.480 -8.526 4.279 1.00 0.00 590 GLU B CA 4
ATOM 5608 C C . GLU B 2 39 ? -11.089 -8.210 4.808 1.00 0.00 590 GLU B C 4
ATOM 5609 O O . GLU B 2 39 ? -10.937 -7.649 5.888 1.00 0.00 590 GLU B O 4
ATOM 5621 N N . LYS B 2 40 ? -10.084 -8.530 4.014 1.00 0.00 591 LYS B N 4
ATOM 5622 C CA . LYS B 2 40 ? -8.702 -8.376 4.438 1.00 0.00 591 LYS B CA 4
ATOM 5623 C C . LYS B 2 40 ? -8.302 -6.922 4.300 1.00 0.00 591 LYS B C 4
ATOM 5624 O O . LYS B 2 40 ? -7.496 -6.395 5.076 1.00 0.00 591 LYS B O 4
ATOM 5643 N N . LEU B 2 41 ? -8.924 -6.249 3.343 1.00 0.00 592 LEU B N 4
ATOM 5644 C CA . LEU B 2 41 ? -8.649 -4.855 3.113 1.00 0.00 592 LEU B CA 4
ATOM 5645 C C . LEU B 2 41 ? -9.157 -3.995 4.222 1.00 0.00 592 LEU B C 4
ATOM 5646 O O . LEU B 2 41 ? -8.656 -2.896 4.410 1.00 0.00 592 LEU B O 4
ATOM 5662 N N . GLY B 2 42 ? -10.114 -4.523 4.988 1.00 0.00 593 GLY B N 4
ATOM 5663 C CA . GLY B 2 42 ? -10.649 -3.834 6.142 1.00 0.00 593 GLY B CA 4
ATOM 5664 C C . GLY B 2 42 ? -9.559 -3.393 7.101 1.00 0.00 593 GLY B C 4
ATOM 5665 O O . GLY B 2 42 ? -9.644 -2.326 7.694 1.00 0.00 593 GLY B O 4
ATOM 5669 N N . ARG B 2 43 ? -8.510 -4.190 7.218 1.00 0.00 594 ARG B N 4
ATOM 5670 C CA . ARG B 2 43 ? -7.415 -3.835 8.072 1.00 0.00 594 ARG B CA 4
ATOM 5671 C C . ARG B 2 43 ? -6.539 -2.767 7.414 1.00 0.00 594 ARG B C 4
ATOM 5672 O O . ARG B 2 43 ? -6.108 -1.825 8.074 1.00 0.00 594 ARG B O 4
ATOM 5693 N N . VAL B 2 44 ? -6.337 -2.886 6.111 1.00 0.00 595 VAL B N 4
ATOM 5694 C CA . VAL B 2 44 ? -5.486 -1.946 5.363 1.00 0.00 595 VAL B CA 4
ATOM 5695 C C . VAL B 2 44 ? -6.096 -0.545 5.406 1.00 0.00 595 VAL B C 4
ATOM 5696 O O . VAL B 2 44 ? -5.379 0.458 5.451 1.00 0.00 595 VAL B O 4
ATOM 5709 N N . VAL B 2 45 ? -7.432 -0.498 5.413 1.00 0.00 596 VAL B N 4
ATOM 5710 C CA . VAL B 2 45 ? -8.170 0.767 5.550 1.00 0.00 596 VAL B CA 4
ATOM 5711 C C . VAL B 2 45 ? -7.687 1.504 6.822 1.00 0.00 596 VAL B C 4
ATOM 5712 O O . VAL B 2 45 ? -7.372 2.692 6.788 1.00 0.00 596 VAL B O 4
ATOM 5725 N N . HIS B 2 46 ? -7.538 0.743 7.910 1.00 0.00 597 HIS B N 4
ATOM 5726 C CA . HIS B 2 46 ? -7.109 1.279 9.208 1.00 0.00 597 HIS B CA 4
ATOM 5727 C C . HIS B 2 46 ? -5.631 1.635 9.188 1.00 0.00 597 HIS B C 4
ATOM 5728 O O . HIS B 2 46 ? -5.196 2.573 9.870 1.00 0.00 597 HIS B O 4
ATOM 5742 N N . ILE B 2 47 ? -4.870 0.887 8.397 1.00 0.00 598 ILE B N 4
ATOM 5743 C CA . ILE B 2 47 ? -3.446 1.133 8.218 1.00 0.00 598 ILE B CA 4
ATOM 5744 C C . ILE B 2 47 ? -3.241 2.545 7.662 1.00 0.00 598 ILE B C 4
ATOM 5745 O O . ILE B 2 47 ? -2.369 3.293 8.113 1.00 0.00 598 ILE B O 4
ATOM 5761 N N . ILE B 2 48 ? -4.070 2.911 6.712 1.00 0.00 599 ILE B N 4
ATOM 5762 C CA . ILE B 2 48 ? -4.026 4.222 6.130 1.00 0.00 599 ILE B CA 4
ATOM 5763 C C . ILE B 2 48 ? -4.538 5.282 7.092 1.00 0.00 599 ILE B C 4
ATOM 5764 O O . ILE B 2 48 ? -3.885 6.295 7.267 1.00 0.00 599 ILE B O 4
ATOM 5780 N N . GLN B 2 49 ? -5.681 5.022 7.749 1.00 0.00 600 GLN B N 4
ATOM 5781 C CA . GLN B 2 49 ? -6.296 5.973 8.699 1.00 0.00 600 GLN B CA 4
ATOM 5782 C C . GLN B 2 49 ? -5.337 6.452 9.779 1.00 0.00 600 GLN B C 4
ATOM 5783 O O . GLN B 2 49 ? -5.445 7.582 10.264 1.00 0.00 600 GLN B O 4
ATOM 5797 N N . SER B 2 50 ? -4.419 5.595 10.137 1.00 0.00 601 SER B N 4
ATOM 5798 C CA . SER B 2 50 ? -3.409 5.894 11.125 1.00 0.00 601 SER B CA 4
ATOM 5799 C C . SER B 2 50 ? -2.544 7.110 10.693 1.00 0.00 601 SER B C 4
ATOM 5800 O O . SER B 2 50 ? -2.264 8.006 11.498 1.00 0.00 601 SER B O 4
ATOM 5808 N N . ARG B 2 51 ? -2.170 7.162 9.424 1.00 0.00 602 ARG B N 4
ATOM 5809 C CA . ARG B 2 51 ? -1.319 8.243 8.933 1.00 0.00 602 ARG B CA 4
ATOM 5810 C C . ARG B 2 51 ? -2.179 9.298 8.262 1.00 0.00 602 ARG B C 4
ATOM 5811 O O . ARG B 2 51 ? -1.872 10.489 8.320 1.00 0.00 602 ARG B O 4
ATOM 5832 N N . GLU B 2 52 ? -3.259 8.851 7.666 1.00 0.00 603 GLU B N 4
ATOM 5833 C CA . GLU B 2 52 ? -4.180 9.688 6.946 1.00 0.00 603 GLU B CA 4
ATOM 5834 C C . GLU B 2 52 ? -5.456 9.885 7.711 1.00 0.00 603 GLU B C 4
ATOM 5835 O O . GLU B 2 52 ? -6.394 9.075 7.621 1.00 0.00 603 GLU B O 4
ATOM 5847 N N . PRO B 2 53 ? -5.552 10.966 8.468 1.00 0.00 604 PRO B N 4
ATOM 5848 C CA . PRO B 2 53 ? -6.738 11.262 9.212 1.00 0.00 604 PRO B CA 4
ATOM 5849 C C . PRO B 2 53 ? -7.769 11.925 8.319 1.00 0.00 604 PRO B C 4
ATOM 5850 O O . PRO B 2 53 ? -8.899 12.152 8.713 1.00 0.00 604 PRO B O 4
ATOM 5861 N N . SER B 2 54 ? -7.372 12.165 7.087 1.00 0.00 605 SER B N 4
ATOM 5862 C CA . SER B 2 54 ? -8.226 12.755 6.119 1.00 0.00 605 SER B CA 4
ATOM 5863 C C . SER B 2 54 ? -9.191 11.668 5.617 1.00 0.00 605 SER B C 4
ATOM 5864 O O . SER B 2 54 ? -10.304 11.954 5.217 1.00 0.00 605 SER B O 4
ATOM 5872 N N . LEU B 2 55 ? -8.761 10.403 5.724 1.00 0.00 606 LEU B N 4
ATOM 5873 C CA . LEU B 2 55 ? -9.611 9.276 5.381 1.00 0.00 606 LEU B CA 4
ATOM 5874 C C . LEU B 2 55 ? -10.649 9.136 6.491 1.00 0.00 606 LEU B C 4
ATOM 5875 O O . LEU B 2 55 ? -11.820 8.930 6.242 1.00 0.00 606 LEU B O 4
ATOM 5891 N N . ARG B 2 56 ? -10.174 9.231 7.728 1.00 0.00 607 ARG B N 4
ATOM 5892 C CA . ARG B 2 56 ? -11.027 9.267 8.920 1.00 0.00 607 ARG B CA 4
ATOM 5893 C C . ARG B 2 56 ? -12.049 10.404 8.814 1.00 0.00 607 ARG B C 4
ATOM 5894 O O . ARG B 2 56 ? -13.171 10.294 9.312 1.00 0.00 607 ARG B O 4
ATOM 5915 N N . ASP B 2 57 ? -11.628 11.496 8.199 1.00 0.00 608 ASP B N 4
ATOM 5916 C CA . ASP B 2 57 ? -12.493 12.648 7.946 1.00 0.00 608 ASP B CA 4
ATOM 5917 C C . ASP B 2 57 ? -13.562 12.284 6.919 1.00 0.00 608 ASP B C 4
ATOM 5918 O O . ASP B 2 57 ? -14.744 12.637 7.077 1.00 0.00 608 ASP B O 4
ATOM 5927 N N . SER B 2 58 ? -13.146 11.573 5.887 1.00 0.00 609 SER B N 4
ATOM 5928 C CA . SER B 2 58 ? -14.031 11.022 4.879 1.00 0.00 609 SER B CA 4
ATOM 5929 C C . SER B 2 58 ? -14.842 9.852 5.484 1.00 0.00 609 SER B C 4
ATOM 5930 O O . SER B 2 58 ? -15.007 9.746 6.712 1.00 0.00 609 SER B O 4
ATOM 5938 N N . ASN B 2 59 ? -15.370 8.998 4.653 1.00 0.00 610 ASN B N 4
ATOM 5939 C CA . ASN B 2 59 ? -16.070 7.854 5.165 1.00 0.00 610 ASN B CA 4
ATOM 5940 C C . ASN B 2 59 ? -15.119 6.692 5.269 1.00 0.00 610 ASN B C 4
ATOM 5941 O O . ASN B 2 59 ? -14.511 6.323 4.284 1.00 0.00 610 ASN B O 4
ATOM 5952 N N . PRO B 2 60 ? -15.010 6.078 6.463 1.00 0.00 611 PRO B N 4
ATOM 5953 C CA . PRO B 2 60 ? -14.109 4.927 6.727 1.00 0.00 611 PRO B CA 4
ATOM 5954 C C . PRO B 2 60 ? -14.642 3.657 6.079 1.00 0.00 611 PRO B C 4
ATOM 5955 O O . PRO B 2 60 ? -14.018 2.592 6.107 1.00 0.00 611 PRO B O 4
ATOM 5966 N N . ASP B 2 61 ? -15.831 3.790 5.546 1.00 0.00 612 ASP B N 4
ATOM 5967 C CA . ASP B 2 61 ? -16.502 2.754 4.801 1.00 0.00 612 ASP B CA 4
ATOM 5968 C C . ASP B 2 61 ? -15.753 2.551 3.514 1.00 0.00 612 ASP B C 4
ATOM 5969 O O . ASP B 2 61 ? -15.625 1.443 3.009 1.00 0.00 612 ASP B O 4
ATOM 5978 N N . GLU B 2 62 ? -15.221 3.636 3.036 1.00 0.00 613 GLU B N 4
ATOM 5979 C CA . GLU B 2 62 ? -14.440 3.657 1.855 1.00 0.00 613 GLU B CA 4
ATOM 5980 C C . GLU B 2 62 ? -12.979 3.791 2.237 1.00 0.00 613 GLU B C 4
ATOM 5981 O O . GLU B 2 62 ? -12.643 4.400 3.249 1.00 0.00 613 GLU B O 4
ATOM 5993 N N . ILE B 2 63 ? -12.130 3.189 1.473 1.00 0.00 614 ILE B N 4
ATOM 5994 C CA . ILE B 2 63 ? -10.728 3.354 1.673 1.00 0.00 614 ILE B CA 4
ATOM 5995 C C . ILE B 2 63 ? -10.234 4.370 0.641 1.00 0.00 614 ILE B C 4
ATOM 5996 O O . ILE B 2 63 ? -10.670 4.355 -0.523 1.00 0.00 614 ILE B O 4
ATOM 6012 N N . GLU B 2 64 ? -9.424 5.279 1.065 1.00 0.00 615 GLU B N 4
ATOM 6013 C CA . GLU B 2 64 ? -8.836 6.219 0.158 1.00 0.00 615 GLU B CA 4
ATOM 6014 C C . GLU B 2 64 ? -7.363 5.904 0.049 1.00 0.00 615 GLU B C 4
ATOM 6015 O O . GLU B 2 64 ? -6.589 6.226 0.950 1.00 0.00 615 GLU B O 4
ATOM 6027 N N . ILE B 2 65 ? -6.978 5.236 -1.003 1.00 0.00 616 ILE B N 4
ATOM 6028 C CA . ILE B 2 65 ? -5.583 4.928 -1.179 1.00 0.00 616 ILE B CA 4
ATOM 6029 C C . ILE B 2 65 ? -4.986 5.851 -2.211 1.00 0.00 616 ILE B C 4
ATOM 6030 O O . ILE B 2 65 ? -5.298 5.751 -3.402 1.00 0.00 616 ILE B O 4
ATOM 6046 N N . ASP B 2 66 ? -4.181 6.771 -1.746 1.00 0.00 617 ASP B N 4
ATOM 6047 C CA . ASP B 2 66 ? -3.465 7.688 -2.607 1.00 0.00 617 ASP B CA 4
ATOM 6048 C C . ASP B 2 66 ? -2.002 7.333 -2.528 1.00 0.00 617 ASP B C 4
ATOM 6049 O O . ASP B 2 66 ? -1.350 7.591 -1.520 1.00 0.00 617 ASP B O 4
ATOM 6058 N N . PHE B 2 67 ? -1.499 6.733 -3.565 1.00 0.00 618 PHE B N 4
ATOM 6059 C CA . PHE B 2 67 ? -0.132 6.230 -3.584 1.00 0.00 618 PHE B CA 4
ATOM 6060 C C . PHE B 2 67 ? 0.975 7.294 -3.555 1.00 0.00 618 PHE B C 4
ATOM 6061 O O . PHE B 2 67 ? 2.134 6.957 -3.339 1.00 0.00 618 PHE B O 4
ATOM 6078 N N . GLU B 2 68 ? 0.649 8.545 -3.741 1.00 0.00 619 GLU B N 4
ATOM 6079 C CA . GLU B 2 68 ? 1.687 9.566 -3.749 1.00 0.00 619 GLU B CA 4
ATOM 6080 C C . GLU B 2 68 ? 1.816 10.232 -2.433 1.00 0.00 619 GLU B C 4
ATOM 6081 O O . GLU B 2 68 ? 2.906 10.326 -1.870 1.00 0.00 619 GLU B O 4
ATOM 6093 N N . THR B 2 69 ? 0.707 10.672 -1.934 1.00 0.00 620 THR B N 4
ATOM 6094 C CA . THR B 2 69 ? 0.692 11.493 -0.789 1.00 0.00 620 THR B CA 4
ATOM 6095 C C . THR B 2 69 ? 0.901 10.674 0.486 1.00 0.00 620 THR B C 4
ATOM 6096 O O . THR B 2 69 ? 1.268 11.213 1.528 1.00 0.00 620 THR B O 4
ATOM 6107 N N . LEU B 2 70 ? 0.699 9.369 0.380 1.00 0.00 621 LEU B N 4
ATOM 6108 C CA . LEU B 2 70 ? 0.989 8.470 1.472 1.00 0.00 621 LEU B CA 4
ATOM 6109 C C . LEU B 2 70 ? 2.479 8.423 1.752 1.00 0.00 621 LEU B C 4
ATOM 6110 O O . LEU B 2 70 ? 3.304 8.499 0.839 1.00 0.00 621 LEU B O 4
ATOM 6126 N N . LYS B 2 71 ? 2.808 8.350 3.008 1.00 0.00 622 LYS B N 4
ATOM 6127 C CA . LYS B 2 71 ? 4.180 8.275 3.450 1.00 0.00 622 LYS B CA 4
ATOM 6128 C C . LYS B 2 71 ? 4.652 6.819 3.279 1.00 0.00 622 LYS B C 4
ATOM 6129 O O . LYS B 2 71 ? 3.832 5.891 3.430 1.00 0.00 622 LYS B O 4
ATOM 6148 N N . PRO B 2 72 ? 5.954 6.597 2.924 1.00 0.00 623 PRO B N 4
ATOM 6149 C CA . PRO B 2 72 ? 6.555 5.255 2.755 1.00 0.00 623 PRO B CA 4
ATOM 6150 C C . PRO B 2 72 ? 6.253 4.283 3.902 1.00 0.00 623 PRO B C 4
ATOM 6151 O O . PRO B 2 72 ? 6.244 3.084 3.693 1.00 0.00 623 PRO B O 4
ATOM 6162 N N . THR B 2 73 ? 5.990 4.810 5.091 1.00 0.00 624 THR B N 4
ATOM 6163 C CA . THR B 2 73 ? 5.654 4.009 6.244 1.00 0.00 624 THR B CA 4
ATOM 6164 C C . THR B 2 73 ? 4.380 3.247 5.991 1.00 0.00 624 THR B C 4
ATOM 6165 O O . THR B 2 73 ? 4.355 2.017 6.013 1.00 0.00 624 THR B O 4
ATOM 6176 N N . THR B 2 74 ? 3.360 3.987 5.672 1.00 0.00 625 THR B N 4
ATOM 6177 C CA . THR B 2 74 ? 2.071 3.464 5.449 1.00 0.00 625 THR B CA 4
ATOM 6178 C C . THR B 2 74 ? 2.051 2.639 4.187 1.00 0.00 625 THR B C 4
ATOM 6179 O O . THR B 2 74 ? 1.542 1.532 4.195 1.00 0.00 625 THR B O 4
ATOM 6190 N N . LEU B 2 75 ? 2.649 3.164 3.123 1.00 0.00 626 LEU B N 4
ATOM 6191 C CA . LEU B 2 75 ? 2.730 2.447 1.858 1.00 0.00 626 LEU B CA 4
ATOM 6192 C C . LEU B 2 75 ? 3.374 1.075 2.044 1.00 0.00 626 LEU B C 4
ATOM 6193 O O . LEU B 2 75 ? 2.824 0.052 1.632 1.00 0.00 626 LEU B O 4
ATOM 6209 N N . ARG B 2 76 ? 4.499 1.051 2.726 1.00 0.00 627 ARG B N 4
ATOM 6210 C CA . ARG B 2 76 ? 5.217 -0.181 2.952 1.00 0.00 627 ARG B CA 4
ATOM 6211 C C . ARG B 2 76 ? 4.432 -1.086 3.909 1.00 0.00 627 ARG B C 4
ATOM 6212 O O . ARG B 2 76 ? 4.491 -2.303 3.803 1.00 0.00 627 ARG B O 4
ATOM 6233 N N . GLU B 2 77 ? 3.685 -0.483 4.821 1.00 0.00 628 GLU B N 4
ATOM 6234 C CA . GLU B 2 77 ? 2.909 -1.219 5.801 1.00 0.00 628 GLU B CA 4
ATOM 6235 C C . GLU B 2 77 ? 1.735 -1.926 5.111 1.00 0.00 628 GLU B C 4
ATOM 6236 O O . GLU B 2 77 ? 1.408 -3.073 5.453 1.00 0.00 628 GLU B O 4
ATOM 6248 N N . LEU B 2 78 ? 1.134 -1.247 4.113 1.00 0.00 629 LEU B N 4
ATOM 6249 C CA . LEU B 2 78 ? 0.067 -1.830 3.275 1.00 0.00 629 LEU B CA 4
ATOM 6250 C C . LEU B 2 78 ? 0.654 -3.061 2.607 1.00 0.00 629 LEU B C 4
ATOM 6251 O O . LEU B 2 78 ? 0.098 -4.161 2.678 1.00 0.00 629 LEU B O 4
ATOM 6267 N N . GLU B 2 79 ? 1.829 -2.851 1.998 1.00 0.00 630 GLU B N 4
ATOM 6268 C CA . GLU B 2 79 ? 2.547 -3.878 1.268 1.00 0.00 630 GLU B CA 4
ATOM 6269 C C . GLU B 2 79 ? 2.876 -5.067 2.172 1.00 0.00 630 GLU B C 4
ATOM 6270 O O . GLU B 2 79 ? 2.700 -6.218 1.791 1.00 0.00 630 GLU B O 4
ATOM 6282 N N . ARG B 2 80 ? 3.344 -4.779 3.377 1.00 0.00 631 ARG B N 4
ATOM 6283 C CA . ARG B 2 80 ? 3.708 -5.818 4.342 1.00 0.00 631 ARG B CA 4
ATOM 6284 C C . ARG B 2 80 ? 2.526 -6.673 4.703 1.00 0.00 631 ARG B C 4
ATOM 6285 O O . ARG B 2 80 ? 2.659 -7.865 4.921 1.00 0.00 631 ARG B O 4
ATOM 6306 N N . TYR B 2 81 ? 1.377 -6.083 4.723 1.00 0.00 632 TYR B N 4
ATOM 6307 C CA . TYR B 2 81 ? 0.202 -6.803 5.091 1.00 0.00 632 TYR B CA 4
ATOM 6308 C C . TYR B 2 81 ? -0.309 -7.621 3.925 1.00 0.00 632 TYR B C 4
ATOM 6309 O O . TYR B 2 81 ? -0.590 -8.815 4.078 1.00 0.00 632 TYR B O 4
ATOM 6327 N N . VAL B 2 82 ? -0.408 -6.993 2.759 1.00 0.00 633 VAL B N 4
ATOM 6328 C CA . VAL B 2 82 ? -0.882 -7.680 1.574 1.00 0.00 633 VAL B CA 4
ATOM 6329 C C . VAL B 2 82 ? -0.005 -8.893 1.269 1.00 0.00 633 VAL B C 4
ATOM 6330 O O . VAL B 2 82 ? -0.516 -9.964 0.987 1.00 0.00 633 VAL B O 4
ATOM 6343 N N . LYS B 2 83 ? 1.313 -8.738 1.420 1.00 0.00 634 LYS B N 4
ATOM 6344 C CA . LYS B 2 83 ? 2.235 -9.817 1.154 1.00 0.00 634 LYS B CA 4
ATOM 6345 C C . LYS B 2 83 ? 2.063 -10.938 2.185 1.00 0.00 634 LYS B C 4
ATOM 6346 O O . LYS B 2 83 ? 2.168 -12.118 1.852 1.00 0.00 634 LYS B O 4
ATOM 6365 N N . SER B 2 84 ? 1.799 -10.558 3.431 1.00 0.00 635 SER B N 4
ATOM 6366 C CA . SER B 2 84 ? 1.574 -11.502 4.497 1.00 0.00 635 SER B CA 4
ATOM 6367 C C . SER B 2 84 ? 0.259 -12.281 4.314 1.00 0.00 635 SER B C 4
ATOM 6368 O O . SER B 2 84 ? 0.179 -13.471 4.637 1.00 0.00 635 SER B O 4
ATOM 6376 N N . CYS B 2 85 ? -0.752 -11.619 3.780 1.00 0.00 636 CYS B N 4
ATOM 6377 C CA . CYS B 2 85 ? -2.036 -12.248 3.546 1.00 0.00 636 CYS B CA 4
ATOM 6378 C C . CYS B 2 85 ? -1.934 -13.129 2.299 1.00 0.00 636 CYS B C 4
ATOM 6379 O O . CYS B 2 85 ? -2.496 -14.232 2.229 1.00 0.00 636 CYS B O 4
ATOM 6387 N N . LEU B 2 86 ? -1.151 -12.672 1.342 1.00 0.00 637 LEU B N 4
ATOM 6388 C CA . LEU B 2 86 ? -0.927 -13.395 0.106 1.00 0.00 637 LEU B CA 4
ATOM 6389 C C . LEU B 2 86 ? 0.139 -14.471 0.252 1.00 0.00 637 LEU B C 4
ATOM 6390 O O . LEU B 2 86 ? 0.583 -15.052 -0.727 1.00 0.00 637 LEU B O 4
ATOM 6406 N N . GLN B 2 87 ? 0.500 -14.776 1.502 1.00 0.00 638 GLN B N 4
ATOM 6407 C CA . GLN B 2 87 ? 1.360 -15.916 1.806 1.00 0.00 638 GLN B CA 4
ATOM 6408 C C . GLN B 2 87 ? 0.576 -17.204 1.609 1.00 0.00 638 GLN B C 4
ATOM 6409 O O . GLN B 2 87 ? 1.123 -18.297 1.722 1.00 0.00 638 GLN B O 4
ATOM 6423 N N . LYS B 2 88 ? -0.745 -17.036 1.379 1.00 0.00 639 LYS B N 4
ATOM 6424 C CA . LYS B 2 88 ? -1.698 -18.106 1.088 1.00 0.00 639 LYS B CA 4
ATOM 6425 C C . LYS B 2 88 ? -2.059 -18.876 2.358 1.00 0.00 639 LYS B C 4
ATOM 6426 O O . LYS B 2 88 ? -2.841 -19.844 2.328 1.00 0.00 639 LYS B O 4
ATOM 6445 N N . LYS B 2 89 ? -1.512 -18.436 3.479 1.00 0.00 640 LYS B N 4
ATOM 6446 C CA . LYS B 2 89 ? -1.805 -19.055 4.735 1.00 0.00 640 LYS B CA 4
ATOM 6447 C C . LYS B 2 89 ? -3.222 -18.677 5.103 1.00 0.00 640 LYS B C 4
ATOM 6448 O O . LYS B 2 89 ? -3.517 -17.522 5.413 1.00 0.00 640 LYS B O 4
ATOM 6467 N N . GLN B 2 90 ? -4.071 -19.657 5.025 1.00 0.00 641 GLN B N 4
ATOM 6468 C CA . GLN B 2 90 ? -5.519 -19.548 5.193 1.00 0.00 641 GLN B CA 4
ATOM 6469 C C . GLN B 2 90 ? -6.008 -18.963 6.524 1.00 0.00 641 GLN B C 4
ATOM 6470 O O . GLN B 2 90 ? -7.186 -18.627 6.639 1.00 0.00 641 GLN B O 4
ATOM 6484 N N . ARG B 2 91 ? -5.114 -18.835 7.508 1.00 0.00 642 ARG B N 4
ATOM 6485 C CA . ARG B 2 91 ? -5.423 -18.334 8.870 1.00 0.00 642 ARG B CA 4
ATOM 6486 C C . ARG B 2 91 ? -6.204 -19.388 9.656 1.00 0.00 642 ARG B C 4
ATOM 6487 O O . ARG B 2 91 ? -5.769 -19.833 10.714 1.00 0.00 642 ARG B O 4
ATOM 6508 N N . LYS B 2 92 ? -7.329 -19.793 9.098 1.00 0.00 643 LYS B N 4
ATOM 6509 C CA . LYS B 2 92 ? -8.231 -20.765 9.676 1.00 0.00 643 LYS B CA 4
ATOM 6510 C C . LYS B 2 92 ? -9.258 -21.246 8.600 1.00 0.00 643 LYS B C 4
ATOM 6511 O O . LYS B 2 92 ? -9.395 -22.455 8.407 1.00 0.00 643 LYS B O 4
ATOM 6530 N N . PRO B 2 93 ? -10.012 -20.310 7.895 1.00 0.00 644 PRO B N 4
ATOM 6531 C CA . PRO B 2 93 ? -10.960 -20.688 6.819 1.00 0.00 644 PRO B CA 4
ATOM 6532 C C . PRO B 2 93 ? -10.310 -21.495 5.680 1.00 0.00 644 PRO B C 4
ATOM 6533 O O . PRO B 2 93 ? -10.399 -22.741 5.712 1.00 0.00 644 PRO B O 4
ATOM 6545 N N . LYS A 1 1 ? -8.074 16.271 -12.302 1.00 0.00 290 LYS A N 5
ATOM 6546 C CA . LYS A 1 1 ? -8.044 15.491 -11.069 1.00 0.00 290 LYS A CA 5
ATOM 6547 C C . LYS A 1 1 ? -7.724 14.023 -11.344 1.00 0.00 290 LYS A C 5
ATOM 6548 O O . LYS A 1 1 ? -8.592 13.236 -11.738 1.00 0.00 290 LYS A O 5
ATOM 6569 N N . VAL A 1 2 ? -6.463 13.677 -11.188 1.00 0.00 291 VAL A N 5
ATOM 6570 C CA . VAL A 1 2 ? -5.978 12.324 -11.400 1.00 0.00 291 VAL A CA 5
ATOM 6571 C C . VAL A 1 2 ? -4.992 11.983 -10.302 1.00 0.00 291 VAL A C 5
ATOM 6572 O O . VAL A 1 2 ? -4.102 12.780 -9.992 1.00 0.00 291 VAL A O 5
ATOM 6585 N N . ALA A 1 3 ? -5.180 10.857 -9.688 1.00 0.00 292 ALA A N 5
ATOM 6586 C CA . ALA A 1 3 ? -4.260 10.368 -8.710 1.00 0.00 292 ALA A CA 5
ATOM 6587 C C . ALA A 1 3 ? -3.674 9.067 -9.235 1.00 0.00 292 ALA A C 5
ATOM 6588 O O . ALA A 1 3 ? -4.428 8.203 -9.716 1.00 0.00 292 ALA A O 5
ATOM 6595 N N . PRO A 1 4 ? -2.332 8.938 -9.263 1.00 0.00 293 PRO A N 5
ATOM 6596 C CA . PRO A 1 4 ? -1.662 7.702 -9.684 1.00 0.00 293 PRO A CA 5
ATOM 6597 C C . PRO A 1 4 ? -2.180 6.491 -8.908 1.00 0.00 293 PRO A C 5
ATOM 6598 O O . PRO A 1 4 ? -2.252 6.513 -7.657 1.00 0.00 293 PRO A O 5
ATOM 6609 N N . LEU A 1 5 ? -2.578 5.467 -9.667 1.00 0.00 294 LEU A N 5
ATOM 6610 C CA . LEU A 1 5 ? -3.171 4.226 -9.169 1.00 0.00 294 LEU A CA 5
ATOM 6611 C C . LEU A 1 5 ? -4.607 4.458 -8.697 1.00 0.00 294 LEU A C 5
ATOM 6612 O O . LEU A 1 5 ? -5.537 3.945 -9.314 1.00 0.00 294 LEU A O 5
ATOM 6628 N N . LYS A 1 6 ? -4.766 5.271 -7.652 1.00 0.00 295 LYS A N 5
ATOM 6629 C CA . LYS A 1 6 ? -6.074 5.697 -7.127 1.00 0.00 295 LYS A CA 5
ATOM 6630 C C . LYS A 1 6 ? -7.035 4.536 -6.831 1.00 0.00 295 LYS A C 5
ATOM 6631 O O . LYS A 1 6 ? -7.786 4.069 -7.703 1.00 0.00 295 LYS A O 5
ATOM 6650 N N . ILE A 1 7 ? -7.000 4.066 -5.623 1.00 0.00 296 ILE A N 5
ATOM 6651 C CA . ILE A 1 7 ? -7.884 3.002 -5.231 1.00 0.00 296 ILE A CA 5
ATOM 6652 C C . ILE A 1 7 ? -8.990 3.543 -4.356 1.00 0.00 296 ILE A C 5
ATOM 6653 O O . ILE A 1 7 ? -8.723 4.210 -3.357 1.00 0.00 296 ILE A O 5
ATOM 6669 N N . LYS A 1 8 ? -10.208 3.320 -4.789 1.00 0.00 297 LYS A N 5
ATOM 6670 C CA . LYS A 1 8 ? -11.391 3.592 -4.011 1.00 0.00 297 LYS A CA 5
ATOM 6671 C C . LYS A 1 8 ? -12.172 2.320 -3.867 1.00 0.00 297 LYS A C 5
ATOM 6672 O O . LYS A 1 8 ? -12.565 1.706 -4.875 1.00 0.00 297 LYS A O 5
ATOM 6691 N N . LEU A 1 9 ? -12.358 1.886 -2.659 1.00 0.00 298 LEU A N 5
ATOM 6692 C CA . LEU A 1 9 ? -13.237 0.768 -2.415 1.00 0.00 298 LEU A CA 5
ATOM 6693 C C . LEU A 1 9 ? -14.655 1.234 -2.637 1.00 0.00 298 LEU A C 5
ATOM 6694 O O . LEU A 1 9 ? -15.092 2.240 -2.058 1.00 0.00 298 LEU A O 5
ATOM 6710 N N . GLY A 1 10 ? -15.323 0.558 -3.521 1.00 0.00 299 GLY A N 5
ATOM 6711 C CA . GLY A 1 10 ? -16.633 0.950 -3.953 1.00 0.00 299 GLY A CA 5
ATOM 6712 C C . GLY A 1 10 ? -16.573 1.322 -5.415 1.00 0.00 299 GLY A C 5
ATOM 6713 O O . GLY A 1 10 ? -17.595 1.445 -6.089 1.00 0.00 299 GLY A O 5
ATOM 6717 N N . GLY A 1 11 ? -15.348 1.494 -5.901 1.00 0.00 300 GLY A N 5
ATOM 6718 C CA . GLY A 1 11 ? -15.103 1.827 -7.282 1.00 0.00 300 GLY A CA 5
ATOM 6719 C C . GLY A 1 11 ? -15.259 3.301 -7.533 1.00 0.00 300 GLY A C 5
ATOM 6720 O O . GLY A 1 11 ? -14.273 4.030 -7.701 1.00 0.00 300 GLY A O 5
ATOM 6724 N N . PHE A 1 12 ? -16.482 3.736 -7.522 1.00 0.00 301 PHE A N 5
ATOM 6725 C CA . PHE A 1 12 ? -16.843 5.113 -7.759 1.00 0.00 301 PHE A CA 5
ATOM 6726 C C . PHE A 1 12 ? -17.899 5.512 -6.755 1.00 0.00 301 PHE A C 5
ATOM 6727 O O . PHE A 1 12 ? -18.460 4.636 -6.069 1.00 0.00 301 PHE A O 5
ATOM 6744 N N . ALA B 2 6 ? 14.820 6.004 18.497 1.00 0.00 557 ALA B N 5
ATOM 6745 C CA . ALA B 2 6 ? 15.551 6.493 17.348 1.00 0.00 557 ALA B CA 5
ATOM 6746 C C . ALA B 2 6 ? 16.157 7.841 17.690 1.00 0.00 557 ALA B C 5
ATOM 6747 O O . ALA B 2 6 ? 16.025 8.312 18.832 1.00 0.00 557 ALA B O 5
ATOM 6754 N N . SER B 2 7 ? 16.836 8.427 16.749 1.00 0.00 558 SER B N 5
ATOM 6755 C CA . SER B 2 7 ? 17.396 9.734 16.918 1.00 0.00 558 SER B CA 5
ATOM 6756 C C . SER B 2 7 ? 16.389 10.756 16.375 1.00 0.00 558 SER B C 5
ATOM 6757 O O . SER B 2 7 ? 15.612 10.432 15.476 1.00 0.00 558 SER B O 5
ATOM 6765 N N . ALA B 2 8 ? 16.388 11.963 16.916 1.00 0.00 559 ALA B N 5
ATOM 6766 C CA . ALA B 2 8 ? 15.461 13.002 16.472 1.00 0.00 559 ALA B CA 5
ATOM 6767 C C . ALA B 2 8 ? 15.963 13.664 15.189 1.00 0.00 559 ALA B C 5
ATOM 6768 O O . ALA B 2 8 ? 16.277 14.867 15.157 1.00 0.00 559 ALA B O 5
ATOM 6775 N N . SER B 2 9 ? 16.044 12.862 14.160 1.00 0.00 560 SER B N 5
ATOM 6776 C CA . SER B 2 9 ? 16.537 13.208 12.857 1.00 0.00 560 SER B CA 5
ATOM 6777 C C . SER B 2 9 ? 16.464 11.925 12.052 1.00 0.00 560 SER B C 5
ATOM 6778 O O . SER B 2 9 ? 15.932 10.923 12.553 1.00 0.00 560 SER B O 5
ATOM 6786 N N . TYR B 2 10 ? 16.967 11.934 10.846 1.00 0.00 561 TYR B N 5
ATOM 6787 C CA . TYR B 2 10 ? 16.999 10.740 10.041 1.00 0.00 561 TYR B CA 5
ATOM 6788 C C . TYR B 2 10 ? 17.988 9.785 10.675 1.00 0.00 561 TYR B C 5
ATOM 6789 O O . TYR B 2 10 ? 19.187 10.073 10.765 1.00 0.00 561 TYR B O 5
ATOM 6807 N N . ASP B 2 11 ? 17.483 8.684 11.139 1.00 0.00 562 ASP B N 5
ATOM 6808 C CA . ASP B 2 11 ? 18.237 7.764 11.930 1.00 0.00 562 ASP B CA 5
ATOM 6809 C C . ASP B 2 11 ? 18.952 6.784 11.017 1.00 0.00 562 ASP B C 5
ATOM 6810 O O . ASP B 2 11 ? 18.489 6.513 9.905 1.00 0.00 562 ASP B O 5
ATOM 6819 N N . SER B 2 12 ? 20.057 6.279 11.478 1.00 0.00 563 SER B N 5
ATOM 6820 C CA . SER B 2 12 ? 20.954 5.481 10.688 1.00 0.00 563 SER B CA 5
ATOM 6821 C C . SER B 2 12 ? 20.467 4.035 10.491 1.00 0.00 563 SER B C 5
ATOM 6822 O O . SER B 2 12 ? 19.365 3.664 10.925 1.00 0.00 563 SER B O 5
ATOM 6830 N N . GLU B 2 13 ? 21.324 3.240 9.830 1.00 0.00 564 GLU B N 5
ATOM 6831 C CA . GLU B 2 13 ? 21.108 1.877 9.455 1.00 0.00 564 GLU B CA 5
ATOM 6832 C C . GLU B 2 13 ? 20.084 1.803 8.315 1.00 0.00 564 GLU B C 5
ATOM 6833 O O . GLU B 2 13 ? 19.444 2.806 7.981 1.00 0.00 564 GLU B O 5
ATOM 6845 N N . GLU B 2 14 ? 19.965 0.656 7.693 1.00 0.00 565 GLU B N 5
ATOM 6846 C CA . GLU B 2 14 ? 19.024 0.490 6.612 1.00 0.00 565 GLU B CA 5
ATOM 6847 C C . GLU B 2 14 ? 17.586 0.491 7.133 1.00 0.00 565 GLU B C 5
ATOM 6848 O O . GLU B 2 14 ? 17.052 -0.515 7.599 1.00 0.00 565 GLU B O 5
ATOM 6860 N N . GLU B 2 15 ? 17.031 1.657 7.147 1.00 0.00 566 GLU B N 5
ATOM 6861 C CA . GLU B 2 15 ? 15.689 1.886 7.566 1.00 0.00 566 GLU B CA 5
ATOM 6862 C C . GLU B 2 15 ? 14.908 2.044 6.270 1.00 0.00 566 GLU B C 5
ATOM 6863 O O . GLU B 2 15 ? 15.342 2.786 5.378 1.00 0.00 566 GLU B O 5
ATOM 6875 N N . GLU B 2 16 ? 13.785 1.395 6.158 1.00 0.00 567 GLU B N 5
ATOM 6876 C CA . GLU B 2 16 ? 13.117 1.312 4.881 1.00 0.00 567 GLU B CA 5
ATOM 6877 C C . GLU B 2 16 ? 11.734 1.959 4.869 1.00 0.00 567 GLU B C 5
ATOM 6878 O O . GLU B 2 16 ? 11.112 2.082 3.809 1.00 0.00 567 GLU B O 5
ATOM 6890 N N . GLU B 2 17 ? 11.266 2.412 6.019 1.00 0.00 568 GLU B N 5
ATOM 6891 C CA . GLU B 2 17 ? 9.982 3.104 6.103 1.00 0.00 568 GLU B CA 5
ATOM 6892 C C . GLU B 2 17 ? 10.155 4.603 5.881 1.00 0.00 568 GLU B C 5
ATOM 6893 O O . GLU B 2 17 ? 9.256 5.410 6.114 1.00 0.00 568 GLU B O 5
ATOM 6905 N N . GLY B 2 18 ? 11.299 4.948 5.432 1.00 0.00 569 GLY B N 5
ATOM 6906 C CA . GLY B 2 18 ? 11.614 6.306 5.085 1.00 0.00 569 GLY B CA 5
ATOM 6907 C C . GLY B 2 18 ? 12.139 6.366 3.682 1.00 0.00 569 GLY B C 5
ATOM 6908 O O . GLY B 2 18 ? 12.467 7.432 3.166 1.00 0.00 569 GLY B O 5
ATOM 6912 N N . LEU B 2 19 ? 12.184 5.214 3.050 1.00 0.00 570 LEU B N 5
ATOM 6913 C CA . LEU B 2 19 ? 12.644 5.110 1.698 1.00 0.00 570 LEU B CA 5
ATOM 6914 C C . LEU B 2 19 ? 11.437 5.012 0.799 1.00 0.00 570 LEU B C 5
ATOM 6915 O O . LEU B 2 19 ? 10.725 3.994 0.820 1.00 0.00 570 LEU B O 5
ATOM 6931 N N . PRO B 2 20 ? 11.152 6.077 0.038 1.00 0.00 571 PRO B N 5
ATOM 6932 C CA . PRO B 2 20 ? 9.988 6.126 -0.830 1.00 0.00 571 PRO B CA 5
ATOM 6933 C C . PRO B 2 20 ? 10.057 5.071 -1.931 1.00 0.00 571 PRO B C 5
ATOM 6934 O O . PRO B 2 20 ? 11.126 4.805 -2.496 1.00 0.00 571 PRO B O 5
ATOM 6945 N N . MET B 2 21 ? 8.934 4.479 -2.234 1.00 0.00 572 MET B N 5
ATOM 6946 C CA . MET B 2 21 ? 8.893 3.423 -3.213 1.00 0.00 572 MET B CA 5
ATOM 6947 C C . MET B 2 21 ? 8.605 3.966 -4.575 1.00 0.00 572 MET B C 5
ATOM 6948 O O . MET B 2 21 ? 8.062 5.065 -4.722 1.00 0.00 572 MET B O 5
ATOM 6962 N N . SER B 2 22 ? 8.991 3.229 -5.552 1.00 0.00 573 SER B N 5
ATOM 6963 C CA . SER B 2 22 ? 8.896 3.643 -6.902 1.00 0.00 573 SER B CA 5
ATOM 6964 C C . SER B 2 22 ? 7.521 3.311 -7.437 1.00 0.00 573 SER B C 5
ATOM 6965 O O . SER B 2 22 ? 6.779 2.534 -6.815 1.00 0.00 573 SER B O 5
ATOM 6973 N N . TYR B 2 23 ? 7.181 3.892 -8.562 1.00 0.00 574 TYR B N 5
ATOM 6974 C CA . TYR B 2 23 ? 5.912 3.655 -9.223 1.00 0.00 574 TYR B CA 5
ATOM 6975 C C . TYR B 2 23 ? 5.660 2.171 -9.474 1.00 0.00 574 TYR B C 5
ATOM 6976 O O . TYR B 2 23 ? 4.541 1.715 -9.351 1.00 0.00 574 TYR B O 5
ATOM 6994 N N . ASP B 2 24 ? 6.720 1.418 -9.750 1.00 0.00 575 ASP B N 5
ATOM 6995 C CA . ASP B 2 24 ? 6.593 -0.017 -10.024 1.00 0.00 575 ASP B CA 5
ATOM 6996 C C . ASP B 2 24 ? 6.288 -0.780 -8.736 1.00 0.00 575 ASP B C 5
ATOM 6997 O O . ASP B 2 24 ? 5.506 -1.743 -8.741 1.00 0.00 575 ASP B O 5
ATOM 7006 N N . GLU B 2 25 ? 6.872 -0.326 -7.634 1.00 0.00 576 GLU B N 5
ATOM 7007 C CA . GLU B 2 25 ? 6.636 -0.902 -6.337 1.00 0.00 576 GLU B CA 5
ATOM 7008 C C . GLU B 2 25 ? 5.198 -0.624 -5.912 1.00 0.00 576 GLU B C 5
ATOM 7009 O O . GLU B 2 25 ? 4.455 -1.536 -5.530 1.00 0.00 576 GLU B O 5
ATOM 7021 N N . LYS B 2 26 ? 4.804 0.636 -6.029 1.00 0.00 577 LYS B N 5
ATOM 7022 C CA . LYS B 2 26 ? 3.438 1.079 -5.748 1.00 0.00 577 LYS B CA 5
ATOM 7023 C C . LYS B 2 26 ? 2.419 0.353 -6.645 1.00 0.00 577 LYS B C 5
ATOM 7024 O O . LYS B 2 26 ? 1.354 -0.048 -6.184 1.00 0.00 577 LYS B O 5
ATOM 7043 N N . ARG B 2 27 ? 2.756 0.209 -7.924 1.00 0.00 578 ARG B N 5
ATOM 7044 C CA . ARG B 2 27 ? 1.903 -0.483 -8.912 1.00 0.00 578 ARG B CA 5
ATOM 7045 C C . ARG B 2 27 ? 1.526 -1.880 -8.425 1.00 0.00 578 ARG B C 5
ATOM 7046 O O . ARG B 2 27 ? 0.349 -2.235 -8.386 1.00 0.00 578 ARG B O 5
ATOM 7067 N N . GLN B 2 28 ? 2.523 -2.638 -8.013 1.00 0.00 579 GLN B N 5
ATOM 7068 C CA . GLN B 2 28 ? 2.314 -4.012 -7.568 1.00 0.00 579 GLN B CA 5
ATOM 7069 C C . GLN B 2 28 ? 1.548 -4.007 -6.243 1.00 0.00 579 GLN B C 5
ATOM 7070 O O . GLN B 2 28 ? 0.707 -4.862 -6.009 1.00 0.00 579 GLN B O 5
ATOM 7084 N N . LEU B 2 29 ? 1.805 -3.009 -5.425 1.00 0.00 580 LEU B N 5
ATOM 7085 C CA . LEU B 2 29 ? 1.139 -2.848 -4.138 1.00 0.00 580 LEU B CA 5
ATOM 7086 C C . LEU B 2 29 ? -0.382 -2.703 -4.392 1.00 0.00 580 LEU B C 5
ATOM 7087 O O . LEU B 2 29 ? -1.211 -3.311 -3.705 1.00 0.00 580 LEU B O 5
ATOM 7103 N N . SER B 2 30 ? -0.720 -1.953 -5.438 1.00 0.00 581 SER B N 5
ATOM 7104 C CA . SER B 2 30 ? -2.093 -1.718 -5.816 1.00 0.00 581 SER B CA 5
ATOM 7105 C C . SER B 2 30 ? -2.727 -3.021 -6.293 1.00 0.00 581 SER B C 5
ATOM 7106 O O . SER B 2 30 ? -3.917 -3.267 -6.063 1.00 0.00 581 SER B O 5
ATOM 7114 N N . LEU B 2 31 ? -1.918 -3.850 -6.926 1.00 0.00 582 LEU B N 5
ATOM 7115 C CA . LEU B 2 31 ? -2.359 -5.125 -7.440 1.00 0.00 582 LEU B CA 5
ATOM 7116 C C . LEU B 2 31 ? -2.744 -6.033 -6.299 1.00 0.00 582 LEU B C 5
ATOM 7117 O O . LEU B 2 31 ? -3.842 -6.579 -6.290 1.00 0.00 582 LEU B O 5
ATOM 7133 N N . ASP B 2 32 ? -1.870 -6.139 -5.308 1.00 0.00 583 ASP B N 5
ATOM 7134 C CA . ASP B 2 32 ? -2.123 -7.014 -4.166 1.00 0.00 583 ASP B CA 5
ATOM 7135 C C . ASP B 2 32 ? -3.313 -6.558 -3.348 1.00 0.00 583 ASP B C 5
ATOM 7136 O O . ASP B 2 32 ? -4.052 -7.379 -2.823 1.00 0.00 583 ASP B O 5
ATOM 7145 N N . ILE B 2 33 ? -3.528 -5.254 -3.274 1.00 0.00 584 ILE B N 5
ATOM 7146 C CA . ILE B 2 33 ? -4.707 -4.719 -2.598 1.00 0.00 584 ILE B CA 5
ATOM 7147 C C . ILE B 2 33 ? -5.982 -5.095 -3.344 1.00 0.00 584 ILE B C 5
ATOM 7148 O O . ILE B 2 33 ? -6.997 -5.437 -2.733 1.00 0.00 584 ILE B O 5
ATOM 7164 N N . ASN B 2 34 ? -5.913 -5.087 -4.662 1.00 0.00 585 ASN B N 5
ATOM 7165 C CA . ASN B 2 34 ? -7.057 -5.470 -5.476 1.00 0.00 585 ASN B CA 5
ATOM 7166 C C . ASN B 2 34 ? -7.314 -6.972 -5.330 1.00 0.00 585 ASN B C 5
ATOM 7167 O O . ASN B 2 34 ? -8.458 -7.432 -5.378 1.00 0.00 585 ASN B O 5
ATOM 7178 N N . ARG B 2 35 ? -6.237 -7.707 -5.099 1.00 0.00 586 ARG B N 5
ATOM 7179 C CA . ARG B 2 35 ? -6.270 -9.154 -4.889 1.00 0.00 586 ARG B CA 5
ATOM 7180 C C . ARG B 2 35 ? -6.842 -9.515 -3.512 1.00 0.00 586 ARG B C 5
ATOM 7181 O O . ARG B 2 35 ? -7.204 -10.678 -3.266 1.00 0.00 586 ARG B O 5
ATOM 7202 N N . LEU B 2 36 ? -6.906 -8.553 -2.612 1.00 0.00 587 LEU B N 5
ATOM 7203 C CA . LEU B 2 36 ? -7.435 -8.808 -1.286 1.00 0.00 587 LEU B CA 5
ATOM 7204 C C . LEU B 2 36 ? -8.946 -8.688 -1.225 1.00 0.00 587 LEU B C 5
ATOM 7205 O O . LEU B 2 36 ? -9.546 -7.832 -1.888 1.00 0.00 587 LEU B O 5
ATOM 7221 N N . PRO B 2 37 ? -9.587 -9.579 -0.468 1.00 0.00 588 PRO B N 5
ATOM 7222 C CA . PRO B 2 37 ? -11.002 -9.477 -0.166 1.00 0.00 588 PRO B CA 5
ATOM 7223 C C . PRO B 2 37 ? -11.254 -8.365 0.878 1.00 0.00 588 PRO B C 5
ATOM 7224 O O . PRO B 2 37 ? -10.321 -7.897 1.561 1.00 0.00 588 PRO B O 5
ATOM 7235 N N . GLY B 2 38 ? -12.505 -7.989 1.024 1.00 0.00 589 GLY B N 5
ATOM 7236 C CA . GLY B 2 38 ? -12.884 -6.836 1.815 1.00 0.00 589 GLY B CA 5
ATOM 7237 C C . GLY B 2 38 ? -12.567 -6.904 3.296 1.00 0.00 589 GLY B C 5
ATOM 7238 O O . GLY B 2 38 ? -12.156 -5.901 3.873 1.00 0.00 589 GLY B O 5
ATOM 7242 N N . GLU B 2 39 ? -12.726 -8.064 3.911 1.00 0.00 590 GLU B N 5
ATOM 7243 C CA . GLU B 2 39 ? -12.523 -8.166 5.361 1.00 0.00 590 GLU B CA 5
ATOM 7244 C C . GLU B 2 39 ? -11.067 -7.902 5.741 1.00 0.00 590 GLU B C 5
ATOM 7245 O O . GLU B 2 39 ? -10.777 -7.283 6.770 1.00 0.00 590 GLU B O 5
ATOM 7257 N N . LYS B 2 40 ? -10.167 -8.337 4.891 1.00 0.00 591 LYS B N 5
ATOM 7258 C CA . LYS B 2 40 ? -8.759 -8.104 5.102 1.00 0.00 591 LYS B CA 5
ATOM 7259 C C . LYS B 2 40 ? -8.339 -6.728 4.656 1.00 0.00 591 LYS B C 5
ATOM 7260 O O . LYS B 2 40 ? -7.378 -6.153 5.184 1.00 0.00 591 LYS B O 5
ATOM 7279 N N . LEU B 2 41 ? -9.086 -6.165 3.726 1.00 0.00 592 LEU B N 5
ATOM 7280 C CA . LEU B 2 41 ? -8.842 -4.801 3.301 1.00 0.00 592 LEU B CA 5
ATOM 7281 C C . LEU B 2 41 ? -9.124 -3.836 4.409 1.00 0.00 592 LEU B C 5
ATOM 7282 O O . LEU B 2 41 ? -8.467 -2.804 4.507 1.00 0.00 592 LEU B O 5
ATOM 7298 N N . GLY B 2 42 ? -10.064 -4.212 5.277 1.00 0.00 593 GLY B N 5
ATOM 7299 C CA . GLY B 2 42 ? -10.421 -3.420 6.443 1.00 0.00 593 GLY B CA 5
ATOM 7300 C C . GLY B 2 42 ? -9.213 -3.050 7.287 1.00 0.00 593 GLY B C 5
ATOM 7301 O O . GLY B 2 42 ? -9.144 -1.941 7.837 1.00 0.00 593 GLY B O 5
ATOM 7305 N N . ARG B 2 43 ? -8.241 -3.953 7.345 1.00 0.00 594 ARG B N 5
ATOM 7306 C CA . ARG B 2 43 ? -7.030 -3.721 8.080 1.00 0.00 594 ARG B CA 5
ATOM 7307 C C . ARG B 2 43 ? -6.178 -2.674 7.390 1.00 0.00 594 ARG B C 5
ATOM 7308 O O . ARG B 2 43 ? -5.675 -1.766 8.040 1.00 0.00 594 ARG B O 5
ATOM 7329 N N . VAL B 2 44 ? -6.072 -2.766 6.077 1.00 0.00 595 VAL B N 5
ATOM 7330 C CA . VAL B 2 44 ? -5.247 -1.839 5.308 1.00 0.00 595 VAL B CA 5
ATOM 7331 C C . VAL B 2 44 ? -5.846 -0.441 5.410 1.00 0.00 595 VAL B C 5
ATOM 7332 O O . VAL B 2 44 ? -5.122 0.559 5.454 1.00 0.00 595 VAL B O 5
ATOM 7345 N N . VAL B 2 45 ? -7.179 -0.390 5.483 1.00 0.00 596 VAL B N 5
ATOM 7346 C CA . VAL B 2 45 ? -7.891 0.869 5.694 1.00 0.00 596 VAL B CA 5
ATOM 7347 C C . VAL B 2 45 ? -7.400 1.510 6.998 1.00 0.00 596 VAL B C 5
ATOM 7348 O O . VAL B 2 45 ? -7.016 2.676 7.014 1.00 0.00 596 VAL B O 5
ATOM 7361 N N . HIS B 2 46 ? -7.326 0.701 8.071 1.00 0.00 597 HIS B N 5
ATOM 7362 C CA . HIS B 2 46 ? -6.894 1.192 9.380 1.00 0.00 597 HIS B CA 5
ATOM 7363 C C . HIS B 2 46 ? -5.419 1.567 9.346 1.00 0.00 597 HIS B C 5
ATOM 7364 O O . HIS B 2 46 ? -4.977 2.496 10.045 1.00 0.00 597 HIS B O 5
ATOM 7378 N N . ILE B 2 47 ? -4.663 0.850 8.520 1.00 0.00 598 ILE B N 5
ATOM 7379 C CA . ILE B 2 47 ? -3.254 1.125 8.317 1.00 0.00 598 ILE B CA 5
ATOM 7380 C C . ILE B 2 47 ? -3.077 2.549 7.784 1.00 0.00 598 ILE B C 5
ATOM 7381 O O . ILE B 2 47 ? -2.278 3.327 8.314 1.00 0.00 598 ILE B O 5
ATOM 7397 N N . ILE B 2 48 ? -3.843 2.891 6.770 1.00 0.00 599 ILE B N 5
ATOM 7398 C CA . ILE B 2 48 ? -3.786 4.203 6.193 1.00 0.00 599 ILE B CA 5
ATOM 7399 C C . ILE B 2 48 ? -4.329 5.256 7.142 1.00 0.00 599 ILE B C 5
ATOM 7400 O O . ILE B 2 48 ? -3.677 6.268 7.346 1.00 0.00 599 ILE B O 5
ATOM 7416 N N . GLN B 2 49 ? -5.490 4.995 7.767 1.00 0.00 600 GLN B N 5
ATOM 7417 C CA . GLN B 2 49 ? -6.120 5.963 8.686 1.00 0.00 600 GLN B CA 5
ATOM 7418 C C . GLN B 2 49 ? -5.199 6.397 9.803 1.00 0.00 600 GLN B C 5
ATOM 7419 O O . GLN B 2 49 ? -5.308 7.512 10.298 1.00 0.00 600 GLN B O 5
ATOM 7433 N N . SER B 2 50 ? -4.304 5.522 10.188 1.00 0.00 601 SER B N 5
ATOM 7434 C CA . SER B 2 50 ? -3.336 5.815 11.223 1.00 0.00 601 SER B CA 5
ATOM 7435 C C . SER B 2 50 ? -2.474 7.039 10.858 1.00 0.00 601 SER B C 5
ATOM 7436 O O . SER B 2 50 ? -2.178 7.876 11.710 1.00 0.00 601 SER B O 5
ATOM 7444 N N . ARG B 2 51 ? -2.109 7.152 9.598 1.00 0.00 602 ARG B N 5
ATOM 7445 C CA . ARG B 2 51 ? -1.263 8.243 9.155 1.00 0.00 602 ARG B CA 5
ATOM 7446 C C . ARG B 2 51 ? -2.102 9.302 8.434 1.00 0.00 602 ARG B C 5
ATOM 7447 O O . ARG B 2 51 ? -1.799 10.504 8.494 1.00 0.00 602 ARG B O 5
ATOM 7468 N N . GLU B 2 52 ? -3.167 8.860 7.818 1.00 0.00 603 GLU B N 5
ATOM 7469 C CA . GLU B 2 52 ? -4.022 9.701 7.021 1.00 0.00 603 GLU B CA 5
ATOM 7470 C C . GLU B 2 52 ? -5.311 9.992 7.741 1.00 0.00 603 GLU B C 5
ATOM 7471 O O . GLU B 2 52 ? -6.238 9.165 7.755 1.00 0.00 603 GLU B O 5
ATOM 7483 N N . PRO B 2 53 ? -5.428 11.165 8.336 1.00 0.00 604 PRO B N 5
ATOM 7484 C CA . PRO B 2 53 ? -6.640 11.566 8.996 1.00 0.00 604 PRO B CA 5
ATOM 7485 C C . PRO B 2 53 ? -7.626 12.126 7.964 1.00 0.00 604 PRO B C 5
ATOM 7486 O O . PRO B 2 53 ? -8.791 12.393 8.256 1.00 0.00 604 PRO B O 5
ATOM 7497 N N . SER B 2 54 ? -7.136 12.235 6.741 1.00 0.00 605 SER B N 5
ATOM 7498 C CA . SER B 2 54 ? -7.885 12.710 5.622 1.00 0.00 605 SER B CA 5
ATOM 7499 C C . SER B 2 54 ? -8.867 11.634 5.203 1.00 0.00 605 SER B C 5
ATOM 7500 O O . SER B 2 54 ? -9.981 11.924 4.806 1.00 0.00 605 SER B O 5
ATOM 7508 N N . LEU B 2 55 ? -8.451 10.377 5.350 1.00 0.00 606 LEU B N 5
ATOM 7509 C CA . LEU B 2 55 ? -9.295 9.255 5.018 1.00 0.00 606 LEU B CA 5
ATOM 7510 C C . LEU B 2 55 ? -10.462 9.213 5.993 1.00 0.00 606 LEU B C 5
ATOM 7511 O O . LEU B 2 55 ? -11.594 9.081 5.590 1.00 0.00 606 LEU B O 5
ATOM 7527 N N . ARG B 2 56 ? -10.142 9.375 7.286 1.00 0.00 607 ARG B N 5
ATOM 7528 C CA . ARG B 2 56 ? -11.117 9.359 8.410 1.00 0.00 607 ARG B CA 5
ATOM 7529 C C . ARG B 2 56 ? -12.282 10.330 8.204 1.00 0.00 607 ARG B C 5
ATOM 7530 O O . ARG B 2 56 ? -13.328 10.189 8.832 1.00 0.00 607 ARG B O 5
ATOM 7551 N N . ASP B 2 57 ? -12.067 11.343 7.383 1.00 0.00 608 ASP B N 5
ATOM 7552 C CA . ASP B 2 57 ? -13.117 12.311 7.042 1.00 0.00 608 ASP B CA 5
ATOM 7553 C C . ASP B 2 57 ? -14.255 11.602 6.290 1.00 0.00 608 ASP B C 5
ATOM 7554 O O . ASP B 2 57 ? -15.439 11.918 6.470 1.00 0.00 608 ASP B O 5
ATOM 7563 N N . SER B 2 58 ? -13.884 10.621 5.499 1.00 0.00 609 SER B N 5
ATOM 7564 C CA . SER B 2 58 ? -14.818 9.797 4.787 1.00 0.00 609 SER B CA 5
ATOM 7565 C C . SER B 2 58 ? -14.992 8.518 5.626 1.00 0.00 609 SER B C 5
ATOM 7566 O O . SER B 2 58 ? -14.323 8.357 6.659 1.00 0.00 609 SER B O 5
ATOM 7574 N N . ASN B 2 59 ? -15.866 7.639 5.234 1.00 0.00 610 ASN B N 5
ATOM 7575 C CA . ASN B 2 59 ? -16.069 6.415 6.000 1.00 0.00 610 ASN B CA 5
ATOM 7576 C C . ASN B 2 59 ? -15.077 5.372 5.571 1.00 0.00 610 ASN B C 5
ATOM 7577 O O . ASN B 2 59 ? -14.773 5.285 4.394 1.00 0.00 610 ASN B O 5
ATOM 7588 N N . PRO B 2 60 ? -14.591 4.522 6.518 1.00 0.00 611 PRO B N 5
ATOM 7589 C CA . PRO B 2 60 ? -13.607 3.459 6.229 1.00 0.00 611 PRO B CA 5
ATOM 7590 C C . PRO B 2 60 ? -14.143 2.405 5.248 1.00 0.00 611 PRO B C 5
ATOM 7591 O O . PRO B 2 60 ? -13.408 1.512 4.800 1.00 0.00 611 PRO B O 5
ATOM 7602 N N . ASP B 2 61 ? -15.431 2.511 4.934 1.00 0.00 612 ASP B N 5
ATOM 7603 C CA . ASP B 2 61 ? -16.070 1.709 3.901 1.00 0.00 612 ASP B CA 5
ATOM 7604 C C . ASP B 2 61 ? -15.377 1.991 2.587 1.00 0.00 612 ASP B C 5
ATOM 7605 O O . ASP B 2 61 ? -15.172 1.109 1.751 1.00 0.00 612 ASP B O 5
ATOM 7614 N N . GLU B 2 62 ? -14.994 3.221 2.440 1.00 0.00 613 GLU B N 5
ATOM 7615 C CA . GLU B 2 62 ? -14.227 3.664 1.331 1.00 0.00 613 GLU B CA 5
ATOM 7616 C C . GLU B 2 62 ? -12.797 3.891 1.767 1.00 0.00 613 GLU B C 5
ATOM 7617 O O . GLU B 2 62 ? -12.510 4.729 2.618 1.00 0.00 613 GLU B O 5
ATOM 7629 N N . ILE B 2 63 ? -11.921 3.118 1.234 1.00 0.00 614 ILE B N 5
ATOM 7630 C CA . ILE B 2 63 ? -10.537 3.355 1.426 1.00 0.00 614 ILE B CA 5
ATOM 7631 C C . ILE B 2 63 ? -10.062 4.090 0.188 1.00 0.00 614 ILE B C 5
ATOM 7632 O O . ILE B 2 63 ? -10.359 3.671 -0.945 1.00 0.00 614 ILE B O 5
ATOM 7648 N N . GLU B 2 64 ? -9.462 5.214 0.383 1.00 0.00 615 GLU B N 5
ATOM 7649 C CA . GLU B 2 64 ? -8.935 5.966 -0.708 1.00 0.00 615 GLU B CA 5
ATOM 7650 C C . GLU B 2 64 ? -7.445 5.972 -0.579 1.00 0.00 615 GLU B C 5
ATOM 7651 O O . GLU B 2 64 ? -6.885 6.574 0.339 1.00 0.00 615 GLU B O 5
ATOM 7663 N N . ILE B 2 65 ? -6.814 5.255 -1.444 1.00 0.00 616 ILE B N 5
ATOM 7664 C CA . ILE B 2 65 ? -5.403 5.076 -1.362 1.00 0.00 616 ILE B CA 5
ATOM 7665 C C . ILE B 2 65 ? -4.703 5.964 -2.360 1.00 0.00 616 ILE B C 5
ATOM 7666 O O . ILE B 2 65 ? -4.781 5.743 -3.586 1.00 0.00 616 ILE B O 5
ATOM 7682 N N . ASP B 2 66 ? -4.059 6.977 -1.842 1.00 0.00 617 ASP B N 5
ATOM 7683 C CA . ASP B 2 66 ? -3.280 7.891 -2.637 1.00 0.00 617 ASP B CA 5
ATOM 7684 C C . ASP B 2 66 ? -1.834 7.558 -2.389 1.00 0.00 617 ASP B C 5
ATOM 7685 O O . ASP B 2 66 ? -1.268 7.920 -1.360 1.00 0.00 617 ASP B O 5
ATOM 7694 N N . PHE B 2 67 ? -1.249 6.849 -3.308 1.00 0.00 618 PHE B N 5
ATOM 7695 C CA . PHE B 2 67 ? 0.103 6.324 -3.146 1.00 0.00 618 PHE B CA 5
ATOM 7696 C C . PHE B 2 67 ? 1.186 7.402 -3.227 1.00 0.00 618 PHE B C 5
ATOM 7697 O O . PHE B 2 67 ? 2.356 7.123 -2.979 1.00 0.00 618 PHE B O 5
ATOM 7714 N N . GLU B 2 68 ? 0.808 8.610 -3.545 1.00 0.00 619 GLU B N 5
ATOM 7715 C CA . GLU B 2 68 ? 1.774 9.666 -3.736 1.00 0.00 619 GLU B CA 5
ATOM 7716 C C . GLU B 2 68 ? 1.933 10.506 -2.487 1.00 0.00 619 GLU B C 5
ATOM 7717 O O . GLU B 2 68 ? 3.040 10.919 -2.147 1.00 0.00 619 GLU B O 5
ATOM 7729 N N . THR B 2 69 ? 0.842 10.771 -1.810 1.00 0.00 620 THR B N 5
ATOM 7730 C CA . THR B 2 69 ? 0.884 11.586 -0.609 1.00 0.00 620 THR B CA 5
ATOM 7731 C C . THR B 2 69 ? 1.226 10.757 0.628 1.00 0.00 620 THR B C 5
ATOM 7732 O O . THR B 2 69 ? 1.636 11.303 1.665 1.00 0.00 620 THR B O 5
ATOM 7743 N N . LEU B 2 70 ? 1.051 9.452 0.516 1.00 0.00 621 LEU B N 5
ATOM 7744 C CA . LEU B 2 70 ? 1.392 8.535 1.580 1.00 0.00 621 LEU B CA 5
ATOM 7745 C C . LEU B 2 70 ? 2.883 8.519 1.843 1.00 0.00 621 LEU B C 5
ATOM 7746 O O . LEU B 2 70 ? 3.699 8.571 0.910 1.00 0.00 621 LEU B O 5
ATOM 7762 N N . LYS B 2 71 ? 3.228 8.455 3.104 1.00 0.00 622 LYS B N 5
ATOM 7763 C CA . LYS B 2 71 ? 4.606 8.370 3.519 1.00 0.00 622 LYS B CA 5
ATOM 7764 C C . LYS B 2 71 ? 5.047 6.900 3.386 1.00 0.00 622 LYS B C 5
ATOM 7765 O O . LYS B 2 71 ? 4.201 5.988 3.542 1.00 0.00 622 LYS B O 5
ATOM 7784 N N . PRO B 2 72 ? 6.344 6.641 3.028 1.00 0.00 623 PRO B N 5
ATOM 7785 C CA . PRO B 2 72 ? 6.940 5.287 2.939 1.00 0.00 623 PRO B CA 5
ATOM 7786 C C . PRO B 2 72 ? 6.565 4.348 4.097 1.00 0.00 623 PRO B C 5
ATOM 7787 O O . PRO B 2 72 ? 6.500 3.136 3.908 1.00 0.00 623 PRO B O 5
ATOM 7798 N N . THR B 2 73 ? 6.294 4.915 5.267 1.00 0.00 624 THR B N 5
ATOM 7799 C CA . THR B 2 73 ? 5.924 4.162 6.446 1.00 0.00 624 THR B CA 5
ATOM 7800 C C . THR B 2 73 ? 4.649 3.378 6.191 1.00 0.00 624 THR B C 5
ATOM 7801 O O . THR B 2 73 ? 4.619 2.140 6.260 1.00 0.00 624 THR B O 5
ATOM 7812 N N . THR B 2 74 ? 3.635 4.112 5.816 1.00 0.00 625 THR B N 5
ATOM 7813 C CA . THR B 2 74 ? 2.344 3.584 5.579 1.00 0.00 625 THR B CA 5
ATOM 7814 C C . THR B 2 74 ? 2.354 2.730 4.332 1.00 0.00 625 THR B C 5
ATOM 7815 O O . THR B 2 74 ? 1.857 1.614 4.350 1.00 0.00 625 THR B O 5
ATOM 7826 N N . LEU B 2 75 ? 2.953 3.256 3.267 1.00 0.00 626 LEU B N 5
ATOM 7827 C CA . LEU B 2 75 ? 3.075 2.538 2.000 1.00 0.00 626 LEU B CA 5
ATOM 7828 C C . LEU B 2 75 ? 3.680 1.163 2.191 1.00 0.00 626 LEU B C 5
ATOM 7829 O O . LEU B 2 75 ? 3.167 0.171 1.671 1.00 0.00 626 LEU B O 5
ATOM 7845 N N . ARG B 2 76 ? 4.743 1.093 2.962 1.00 0.00 627 ARG B N 5
ATOM 7846 C CA . ARG B 2 76 ? 5.388 -0.162 3.183 1.00 0.00 627 ARG B CA 5
ATOM 7847 C C . ARG B 2 76 ? 4.533 -1.062 4.066 1.00 0.00 627 ARG B C 5
ATOM 7848 O O . ARG B 2 76 ? 4.471 -2.258 3.843 1.00 0.00 627 ARG B O 5
ATOM 7869 N N . GLU B 2 77 ? 3.855 -0.477 5.046 1.00 0.00 628 GLU B N 5
ATOM 7870 C CA . GLU B 2 77 ? 3.021 -1.238 5.970 1.00 0.00 628 GLU B CA 5
ATOM 7871 C C . GLU B 2 77 ? 1.868 -1.908 5.205 1.00 0.00 628 GLU B C 5
ATOM 7872 O O . GLU B 2 77 ? 1.534 -3.065 5.463 1.00 0.00 628 GLU B O 5
ATOM 7884 N N . LEU B 2 78 ? 1.307 -1.176 4.227 1.00 0.00 629 LEU B N 5
ATOM 7885 C CA . LEU B 2 78 ? 0.257 -1.708 3.341 1.00 0.00 629 LEU B CA 5
ATOM 7886 C C . LEU B 2 78 ? 0.801 -2.948 2.654 1.00 0.00 629 LEU B C 5
ATOM 7887 O O . LEU B 2 78 ? 0.210 -4.033 2.724 1.00 0.00 629 LEU B O 5
ATOM 7903 N N . GLU B 2 79 ? 1.976 -2.785 2.032 1.00 0.00 630 GLU B N 5
ATOM 7904 C CA . GLU B 2 79 ? 2.588 -3.845 1.264 1.00 0.00 630 GLU B CA 5
ATOM 7905 C C . GLU B 2 79 ? 2.955 -5.034 2.150 1.00 0.00 630 GLU B C 5
ATOM 7906 O O . GLU B 2 79 ? 2.742 -6.180 1.782 1.00 0.00 630 GLU B O 5
ATOM 7918 N N . ARG B 2 80 ? 3.491 -4.744 3.321 1.00 0.00 631 ARG B N 5
ATOM 7919 C CA . ARG B 2 80 ? 3.897 -5.762 4.302 1.00 0.00 631 ARG B CA 5
ATOM 7920 C C . ARG B 2 80 ? 2.724 -6.629 4.703 1.00 0.00 631 ARG B C 5
ATOM 7921 O O . ARG B 2 80 ? 2.862 -7.835 4.933 1.00 0.00 631 ARG B O 5
ATOM 7942 N N . TYR B 2 81 ? 1.580 -6.039 4.743 1.00 0.00 632 TYR B N 5
ATOM 7943 C CA . TYR B 2 81 ? 0.406 -6.745 5.098 1.00 0.00 632 TYR B CA 5
ATOM 7944 C C . TYR B 2 81 ? -0.146 -7.533 3.919 1.00 0.00 632 TYR B C 5
ATOM 7945 O O . TYR B 2 81 ? -0.372 -8.742 4.032 1.00 0.00 632 TYR B O 5
ATOM 7963 N N . VAL B 2 82 ? -0.343 -6.860 2.790 1.00 0.00 633 VAL B N 5
ATOM 7964 C CA . VAL B 2 82 ? -0.900 -7.503 1.600 1.00 0.00 633 VAL B CA 5
ATOM 7965 C C . VAL B 2 82 ? -0.026 -8.684 1.158 1.00 0.00 633 VAL B C 5
ATOM 7966 O O . VAL B 2 82 ? -0.537 -9.752 0.818 1.00 0.00 633 VAL B O 5
ATOM 7979 N N . LYS B 2 83 ? 1.304 -8.516 1.259 1.00 0.00 634 LYS B N 5
ATOM 7980 C CA . LYS B 2 83 ? 2.238 -9.557 0.872 1.00 0.00 634 LYS B CA 5
ATOM 7981 C C . LYS B 2 83 ? 2.066 -10.778 1.763 1.00 0.00 634 LYS B C 5
ATOM 7982 O O . LYS B 2 83 ? 2.215 -11.886 1.313 1.00 0.00 634 LYS B O 5
ATOM 8001 N N . SER B 2 84 ? 1.696 -10.555 3.025 1.00 0.00 635 SER B N 5
ATOM 8002 C CA . SER B 2 84 ? 1.504 -11.646 3.961 1.00 0.00 635 SER B CA 5
ATOM 8003 C C . SER B 2 84 ? 0.290 -12.500 3.560 1.00 0.00 635 SER B C 5
ATOM 8004 O O . SER B 2 84 ? 0.273 -13.724 3.764 1.00 0.00 635 SER B O 5
ATOM 8012 N N . CYS B 2 85 ? -0.689 -11.859 2.941 1.00 0.00 636 CYS B N 5
ATOM 8013 C CA . CYS B 2 85 ? -1.888 -12.535 2.519 1.00 0.00 636 CYS B CA 5
ATOM 8014 C C . CYS B 2 85 ? -1.636 -13.253 1.198 1.00 0.00 636 CYS B C 5
ATOM 8015 O O . CYS B 2 85 ? -2.016 -14.404 1.037 1.00 0.00 636 CYS B O 5
ATOM 8023 N N . LEU B 2 86 ? -0.945 -12.586 0.278 1.00 0.00 637 LEU B N 5
ATOM 8024 C CA . LEU B 2 86 ? -0.616 -13.181 -1.021 1.00 0.00 637 LEU B CA 5
ATOM 8025 C C . LEU B 2 86 ? 0.452 -14.254 -0.897 1.00 0.00 637 LEU B C 5
ATOM 8026 O O . LEU B 2 86 ? 0.625 -15.083 -1.788 1.00 0.00 637 LEU B O 5
ATOM 8042 N N . GLN B 2 87 ? 1.176 -14.226 0.202 1.00 0.00 638 GLN B N 5
ATOM 8043 C CA . GLN B 2 87 ? 2.127 -15.252 0.524 1.00 0.00 638 GLN B CA 5
ATOM 8044 C C . GLN B 2 87 ? 1.346 -16.511 0.866 1.00 0.00 638 GLN B C 5
ATOM 8045 O O . GLN B 2 87 ? 1.793 -17.615 0.574 1.00 0.00 638 GLN B O 5
ATOM 8059 N N . LYS B 2 88 ? 0.121 -16.312 1.414 1.00 0.00 639 LYS B N 5
ATOM 8060 C CA . LYS B 2 88 ? -0.769 -17.399 1.823 1.00 0.00 639 LYS B CA 5
ATOM 8061 C C . LYS B 2 88 ? -0.099 -18.200 2.907 1.00 0.00 639 LYS B C 5
ATOM 8062 O O . LYS B 2 88 ? 0.043 -19.421 2.820 1.00 0.00 639 LYS B O 5
ATOM 8081 N N . LYS B 2 89 ? 0.325 -17.471 3.928 1.00 0.00 640 LYS B N 5
ATOM 8082 C CA . LYS B 2 89 ? 1.064 -18.015 5.044 1.00 0.00 640 LYS B CA 5
ATOM 8083 C C . LYS B 2 89 ? 0.257 -19.085 5.773 1.00 0.00 640 LYS B C 5
ATOM 8084 O O . LYS B 2 89 ? 0.787 -20.134 6.136 1.00 0.00 640 LYS B O 5
ATOM 8103 N N . GLN B 2 90 ? -1.015 -18.831 5.951 1.00 0.00 641 GLN B N 5
ATOM 8104 C CA . GLN B 2 90 ? -1.884 -19.772 6.601 1.00 0.00 641 GLN B CA 5
ATOM 8105 C C . GLN B 2 90 ? -3.066 -20.047 5.708 1.00 0.00 641 GLN B C 5
ATOM 8106 O O . GLN B 2 90 ? -3.290 -19.324 4.725 1.00 0.00 641 GLN B O 5
ATOM 8120 N N . ARG B 2 91 ? -3.817 -21.061 6.036 1.00 0.00 642 ARG B N 5
ATOM 8121 C CA . ARG B 2 91 ? -4.999 -21.391 5.300 1.00 0.00 642 ARG B CA 5
ATOM 8122 C C . ARG B 2 91 ? -6.082 -21.922 6.224 1.00 0.00 642 ARG B C 5
ATOM 8123 O O . ARG B 2 91 ? -5.933 -22.981 6.840 1.00 0.00 642 ARG B O 5
ATOM 8144 N N . LYS B 2 92 ? -7.132 -21.158 6.362 1.00 0.00 643 LYS B N 5
ATOM 8145 C CA . LYS B 2 92 ? -8.292 -21.578 7.105 1.00 0.00 643 LYS B CA 5
ATOM 8146 C C . LYS B 2 92 ? -9.396 -21.891 6.109 1.00 0.00 643 LYS B C 5
ATOM 8147 O O . LYS B 2 92 ? -9.674 -21.069 5.223 1.00 0.00 643 LYS B O 5
ATOM 8166 N N . PRO B 2 93 ? -9.978 -23.086 6.174 1.00 0.00 644 PRO B N 5
ATOM 8167 C CA . PRO B 2 93 ? -11.099 -23.448 5.321 1.00 0.00 644 PRO B CA 5
ATOM 8168 C C . PRO B 2 93 ? -12.393 -22.773 5.807 1.00 0.00 644 PRO B C 5
ATOM 8169 O O . PRO B 2 93 ? -13.135 -23.370 6.614 1.00 0.00 644 PRO B O 5
ATOM 8181 N N . LYS A 1 1 ? -6.245 14.732 -8.279 1.00 0.00 290 LYS A N 6
ATOM 8182 C CA . LYS A 1 1 ? -5.335 13.878 -7.522 1.00 0.00 290 LYS A CA 6
ATOM 8183 C C . LYS A 1 1 ? -4.114 13.559 -8.371 1.00 0.00 290 LYS A C 6
ATOM 8184 O O . LYS A 1 1 ? -4.248 13.085 -9.498 1.00 0.00 290 LYS A O 6
ATOM 8205 N N . VAL A 1 2 ? -2.931 13.815 -7.831 1.00 0.00 291 VAL A N 6
ATOM 8206 C CA . VAL A 1 2 ? -1.683 13.598 -8.550 1.00 0.00 291 VAL A CA 6
ATOM 8207 C C . VAL A 1 2 ? -1.393 12.102 -8.770 1.00 0.00 291 VAL A C 6
ATOM 8208 O O . VAL A 1 2 ? -0.838 11.726 -9.799 1.00 0.00 291 VAL A O 6
ATOM 8221 N N . ALA A 1 3 ? -1.820 11.266 -7.823 1.00 0.00 292 ALA A N 6
ATOM 8222 C CA . ALA A 1 3 ? -1.589 9.823 -7.885 1.00 0.00 292 ALA A CA 6
ATOM 8223 C C . ALA A 1 3 ? -2.286 9.202 -9.101 1.00 0.00 292 ALA A C 6
ATOM 8224 O O . ALA A 1 3 ? -3.514 9.251 -9.204 1.00 0.00 292 ALA A O 6
ATOM 8231 N N . PRO A 1 4 ? -1.513 8.609 -10.037 1.00 0.00 293 PRO A N 6
ATOM 8232 C CA . PRO A 1 4 ? -2.065 8.002 -11.263 1.00 0.00 293 PRO A CA 6
ATOM 8233 C C . PRO A 1 4 ? -2.695 6.632 -11.005 1.00 0.00 293 PRO A C 6
ATOM 8234 O O . PRO A 1 4 ? -3.292 6.028 -11.896 1.00 0.00 293 PRO A O 6
ATOM 8245 N N . LEU A 1 5 ? -2.525 6.142 -9.801 1.00 0.00 294 LEU A N 6
ATOM 8246 C CA . LEU A 1 5 ? -3.082 4.873 -9.409 1.00 0.00 294 LEU A CA 6
ATOM 8247 C C . LEU A 1 5 ? -4.531 5.052 -9.001 1.00 0.00 294 LEU A C 6
ATOM 8248 O O . LEU A 1 5 ? -5.420 4.774 -9.791 1.00 0.00 294 LEU A O 6
ATOM 8264 N N . LYS A 1 6 ? -4.745 5.578 -7.784 1.00 0.00 295 LYS A N 6
ATOM 8265 C CA . LYS A 1 6 ? -6.081 5.866 -7.240 1.00 0.00 295 LYS A CA 6
ATOM 8266 C C . LYS A 1 6 ? -6.981 4.622 -7.204 1.00 0.00 295 LYS A C 6
ATOM 8267 O O . LYS A 1 6 ? -7.591 4.236 -8.211 1.00 0.00 295 LYS A O 6
ATOM 8286 N N . ILE A 1 7 ? -7.043 3.993 -6.071 1.00 0.00 296 ILE A N 6
ATOM 8287 C CA . ILE A 1 7 ? -7.868 2.834 -5.917 1.00 0.00 296 ILE A CA 6
ATOM 8288 C C . ILE A 1 7 ? -8.727 2.982 -4.667 1.00 0.00 296 ILE A C 6
ATOM 8289 O O . ILE A 1 7 ? -8.233 3.374 -3.594 1.00 0.00 296 ILE A O 6
ATOM 8305 N N . LYS A 1 8 ? -10.011 2.756 -4.835 1.00 0.00 297 LYS A N 6
ATOM 8306 C CA . LYS A 1 8 ? -10.964 2.838 -3.763 1.00 0.00 297 LYS A CA 6
ATOM 8307 C C . LYS A 1 8 ? -11.831 1.609 -3.738 1.00 0.00 297 LYS A C 6
ATOM 8308 O O . LYS A 1 8 ? -12.031 0.973 -4.774 1.00 0.00 297 LYS A O 6
ATOM 8327 N N . LEU A 1 9 ? -12.331 1.254 -2.564 1.00 0.00 298 LEU A N 6
ATOM 8328 C CA . LEU A 1 9 ? -13.261 0.137 -2.472 1.00 0.00 298 LEU A CA 6
ATOM 8329 C C . LEU A 1 9 ? -14.700 0.575 -2.747 1.00 0.00 298 LEU A C 6
ATOM 8330 O O . LEU A 1 9 ? -15.128 0.653 -3.896 1.00 0.00 298 LEU A O 6
ATOM 8346 N N . GLY A 1 10 ? -15.417 0.921 -1.691 1.00 0.00 299 GLY A N 6
ATOM 8347 C CA . GLY A 1 10 ? -16.816 1.219 -1.820 1.00 0.00 299 GLY A CA 6
ATOM 8348 C C . GLY A 1 10 ? -17.581 -0.055 -1.636 1.00 0.00 299 GLY A C 6
ATOM 8349 O O . GLY A 1 10 ? -18.137 -0.609 -2.586 1.00 0.00 299 GLY A O 6
ATOM 8353 N N . GLY A 1 11 ? -17.605 -0.528 -0.415 1.00 0.00 300 GLY A N 6
ATOM 8354 C CA . GLY A 1 11 ? -18.167 -1.829 -0.125 1.00 0.00 300 GLY A CA 6
ATOM 8355 C C . GLY A 1 11 ? -19.637 -1.797 0.208 1.00 0.00 300 GLY A C 6
ATOM 8356 O O . GLY A 1 11 ? -20.081 -2.489 1.140 1.00 0.00 300 GLY A O 6
ATOM 8360 N N . PHE A 1 12 ? -20.385 -1.015 -0.557 1.00 0.00 301 PHE A N 6
ATOM 8361 C CA . PHE A 1 12 ? -21.840 -0.875 -0.409 1.00 0.00 301 PHE A CA 6
ATOM 8362 C C . PHE A 1 12 ? -22.233 -0.500 1.017 1.00 0.00 301 PHE A C 6
ATOM 8363 O O . PHE A 1 12 ? -23.400 -0.225 1.303 1.00 0.00 301 PHE A O 6
ATOM 8380 N N . ALA B 2 6 ? 13.763 13.124 25.029 1.00 0.00 557 ALA B N 6
ATOM 8381 C CA . ALA B 2 6 ? 15.146 12.711 24.890 1.00 0.00 557 ALA B CA 6
ATOM 8382 C C . ALA B 2 6 ? 15.631 12.984 23.473 1.00 0.00 557 ALA B C 6
ATOM 8383 O O . ALA B 2 6 ? 14.839 12.932 22.514 1.00 0.00 557 ALA B O 6
ATOM 8390 N N . SER B 2 7 ? 16.906 13.283 23.335 1.00 0.00 558 SER B N 6
ATOM 8391 C CA . SER B 2 7 ? 17.475 13.543 22.035 1.00 0.00 558 SER B CA 6
ATOM 8392 C C . SER B 2 7 ? 17.854 12.215 21.374 1.00 0.00 558 SER B C 6
ATOM 8393 O O . SER B 2 7 ? 17.870 12.101 20.144 1.00 0.00 558 SER B O 6
ATOM 8401 N N . ALA B 2 8 ? 18.115 11.207 22.191 1.00 0.00 559 ALA B N 6
ATOM 8402 C CA . ALA B 2 8 ? 18.454 9.905 21.685 1.00 0.00 559 ALA B CA 6
ATOM 8403 C C . ALA B 2 8 ? 17.195 9.195 21.266 1.00 0.00 559 ALA B C 6
ATOM 8404 O O . ALA B 2 8 ? 16.279 9.006 22.065 1.00 0.00 559 ALA B O 6
ATOM 8411 N N . SER B 2 9 ? 17.114 8.884 20.015 1.00 0.00 560 SER B N 6
ATOM 8412 C CA . SER B 2 9 ? 15.997 8.186 19.456 1.00 0.00 560 SER B CA 6
ATOM 8413 C C . SER B 2 9 ? 16.512 7.417 18.266 1.00 0.00 560 SER B C 6
ATOM 8414 O O . SER B 2 9 ? 17.512 7.818 17.661 1.00 0.00 560 SER B O 6
ATOM 8422 N N . TYR B 2 10 ? 15.879 6.335 17.937 1.00 0.00 561 TYR B N 6
ATOM 8423 C CA . TYR B 2 10 ? 16.367 5.506 16.880 1.00 0.00 561 TYR B CA 6
ATOM 8424 C C . TYR B 2 10 ? 15.654 5.810 15.587 1.00 0.00 561 TYR B C 6
ATOM 8425 O O . TYR B 2 10 ? 14.445 5.600 15.460 1.00 0.00 561 TYR B O 6
ATOM 8443 N N . ASP B 2 11 ? 16.370 6.380 14.671 1.00 0.00 562 ASP B N 6
ATOM 8444 C CA . ASP B 2 11 ? 15.867 6.614 13.335 1.00 0.00 562 ASP B CA 6
ATOM 8445 C C . ASP B 2 11 ? 16.665 5.755 12.406 1.00 0.00 562 ASP B C 6
ATOM 8446 O O . ASP B 2 11 ? 17.904 5.760 12.452 1.00 0.00 562 ASP B O 6
ATOM 8455 N N . SER B 2 12 ? 16.001 5.027 11.595 1.00 0.00 563 SER B N 6
ATOM 8456 C CA . SER B 2 12 ? 16.622 4.051 10.777 1.00 0.00 563 SER B CA 6
ATOM 8457 C C . SER B 2 12 ? 16.793 4.530 9.361 1.00 0.00 563 SER B C 6
ATOM 8458 O O . SER B 2 12 ? 16.011 5.341 8.859 1.00 0.00 563 SER B O 6
ATOM 8466 N N . GLU B 2 13 ? 17.825 4.067 8.746 1.00 0.00 564 GLU B N 6
ATOM 8467 C CA . GLU B 2 13 ? 18.078 4.304 7.371 1.00 0.00 564 GLU B CA 6
ATOM 8468 C C . GLU B 2 13 ? 18.162 2.951 6.734 1.00 0.00 564 GLU B C 6
ATOM 8469 O O . GLU B 2 13 ? 18.299 1.943 7.455 1.00 0.00 564 GLU B O 6
ATOM 8481 N N . GLU B 2 14 ? 18.033 2.913 5.423 1.00 0.00 565 GLU B N 6
ATOM 8482 C CA . GLU B 2 14 ? 18.043 1.662 4.638 1.00 0.00 565 GLU B CA 6
ATOM 8483 C C . GLU B 2 14 ? 16.812 0.788 5.027 1.00 0.00 565 GLU B C 6
ATOM 8484 O O . GLU B 2 14 ? 16.710 -0.379 4.680 1.00 0.00 565 GLU B O 6
ATOM 8496 N N . GLU B 2 15 ? 15.863 1.398 5.710 1.00 0.00 566 GLU B N 6
ATOM 8497 C CA . GLU B 2 15 ? 14.686 0.713 6.154 1.00 0.00 566 GLU B CA 6
ATOM 8498 C C . GLU B 2 15 ? 13.610 0.875 5.104 1.00 0.00 566 GLU B C 6
ATOM 8499 O O . GLU B 2 15 ? 13.512 1.925 4.467 1.00 0.00 566 GLU B O 6
ATOM 8511 N N . GLU B 2 16 ? 12.778 -0.134 4.966 1.00 0.00 567 GLU B N 6
ATOM 8512 C CA . GLU B 2 16 ? 11.737 -0.188 3.951 1.00 0.00 567 GLU B CA 6
ATOM 8513 C C . GLU B 2 16 ? 10.725 0.961 4.098 1.00 0.00 567 GLU B C 6
ATOM 8514 O O . GLU B 2 16 ? 9.998 1.295 3.162 1.00 0.00 567 GLU B O 6
ATOM 8526 N N . GLU B 2 17 ? 10.721 1.566 5.261 1.00 0.00 568 GLU B N 6
ATOM 8527 C CA . GLU B 2 17 ? 9.810 2.643 5.606 1.00 0.00 568 GLU B CA 6
ATOM 8528 C C . GLU B 2 17 ? 10.406 4.017 5.327 1.00 0.00 568 GLU B C 6
ATOM 8529 O O . GLU B 2 17 ? 9.817 5.042 5.676 1.00 0.00 568 GLU B O 6
ATOM 8541 N N . GLY B 2 18 ? 11.542 4.038 4.713 1.00 0.00 569 GLY B N 6
ATOM 8542 C CA . GLY B 2 18 ? 12.180 5.292 4.377 1.00 0.00 569 GLY B CA 6
ATOM 8543 C C . GLY B 2 18 ? 12.760 5.255 2.991 1.00 0.00 569 GLY B C 6
ATOM 8544 O O . GLY B 2 18 ? 13.422 6.200 2.542 1.00 0.00 569 GLY B O 6
ATOM 8548 N N . LEU B 2 19 ? 12.504 4.174 2.306 1.00 0.00 570 LEU B N 6
ATOM 8549 C CA . LEU B 2 19 ? 12.986 3.986 0.966 1.00 0.00 570 LEU B CA 6
ATOM 8550 C C . LEU B 2 19 ? 11.900 4.398 0.003 1.00 0.00 570 LEU B C 6
ATOM 8551 O O . LEU B 2 19 ? 10.762 3.918 0.122 1.00 0.00 570 LEU B O 6
ATOM 8567 N N . PRO B 2 20 ? 12.212 5.307 -0.941 1.00 0.00 571 PRO B N 6
ATOM 8568 C CA . PRO B 2 20 ? 11.238 5.790 -1.910 1.00 0.00 571 PRO B CA 6
ATOM 8569 C C . PRO B 2 20 ? 10.713 4.659 -2.778 1.00 0.00 571 PRO B C 6
ATOM 8570 O O . PRO B 2 20 ? 11.488 3.915 -3.422 1.00 0.00 571 PRO B O 6
ATOM 8581 N N . MET B 2 21 ? 9.424 4.526 -2.796 1.00 0.00 572 MET B N 6
ATOM 8582 C CA . MET B 2 21 ? 8.787 3.475 -3.518 1.00 0.00 572 MET B CA 6
ATOM 8583 C C . MET B 2 21 ? 8.564 3.903 -4.933 1.00 0.00 572 MET B C 6
ATOM 8584 O O . MET B 2 21 ? 8.100 5.016 -5.194 1.00 0.00 572 MET B O 6
ATOM 8598 N N . SER B 2 22 ? 8.903 3.043 -5.842 1.00 0.00 573 SER B N 6
ATOM 8599 C CA . SER B 2 22 ? 8.824 3.349 -7.231 1.00 0.00 573 SER B CA 6
ATOM 8600 C C . SER B 2 22 ? 7.384 3.159 -7.708 1.00 0.00 573 SER B C 6
ATOM 8601 O O . SER B 2 22 ? 6.573 2.537 -6.993 1.00 0.00 573 SER B O 6
ATOM 8609 N N . TYR B 2 23 ? 7.056 3.684 -8.883 1.00 0.00 574 TYR B N 6
ATOM 8610 C CA . TYR B 2 23 ? 5.726 3.502 -9.446 1.00 0.00 574 TYR B CA 6
ATOM 8611 C C . TYR B 2 23 ? 5.412 2.042 -9.625 1.00 0.00 574 TYR B C 6
ATOM 8612 O O . TYR B 2 23 ? 4.290 1.645 -9.451 1.00 0.00 574 TYR B O 6
ATOM 8630 N N . ASP B 2 24 ? 6.439 1.248 -9.910 1.00 0.00 575 ASP B N 6
ATOM 8631 C CA . ASP B 2 24 ? 6.310 -0.212 -10.026 1.00 0.00 575 ASP B CA 6
ATOM 8632 C C . ASP B 2 24 ? 5.778 -0.790 -8.748 1.00 0.00 575 ASP B C 6
ATOM 8633 O O . ASP B 2 24 ? 4.806 -1.540 -8.748 1.00 0.00 575 ASP B O 6
ATOM 8642 N N . GLU B 2 25 ? 6.413 -0.402 -7.658 1.00 0.00 576 GLU B N 6
ATOM 8643 C CA . GLU B 2 25 ? 6.095 -0.875 -6.336 1.00 0.00 576 GLU B CA 6
ATOM 8644 C C . GLU B 2 25 ? 4.672 -0.487 -5.960 1.00 0.00 576 GLU B C 6
ATOM 8645 O O . GLU B 2 25 ? 3.879 -1.321 -5.582 1.00 0.00 576 GLU B O 6
ATOM 8657 N N . LYS B 2 26 ? 4.363 0.783 -6.127 1.00 0.00 577 LYS B N 6
ATOM 8658 C CA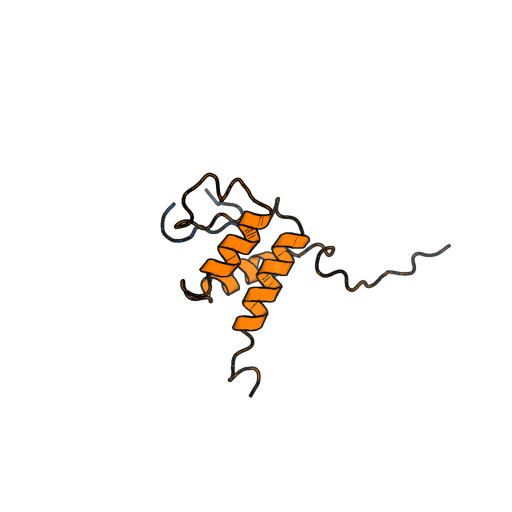 . LYS B 2 26 ? 3.038 1.330 -5.856 1.00 0.00 577 LYS B CA 6
ATOM 8659 C C . LYS B 2 26 ? 1.970 0.660 -6.746 1.00 0.00 577 LYS B C 6
ATOM 8660 O O . LYS B 2 26 ? 0.873 0.322 -6.281 1.00 0.00 577 LYS B O 6
ATOM 8679 N N . ARG B 2 27 ? 2.300 0.495 -8.018 1.00 0.00 578 ARG B N 6
ATOM 8680 C CA . ARG B 2 27 ? 1.443 -0.191 -8.988 1.00 0.00 578 ARG B CA 6
ATOM 8681 C C . ARG B 2 27 ? 1.138 -1.605 -8.527 1.00 0.00 578 ARG B C 6
ATOM 8682 O O . ARG B 2 27 ? -0.020 -2.011 -8.475 1.00 0.00 578 ARG B O 6
ATOM 8703 N N . GLN B 2 28 ? 2.177 -2.333 -8.177 1.00 0.00 579 GLN B N 6
ATOM 8704 C CA . GLN B 2 28 ? 2.059 -3.683 -7.734 1.00 0.00 579 GLN B CA 6
ATOM 8705 C C . GLN B 2 28 ? 1.272 -3.737 -6.430 1.00 0.00 579 GLN B C 6
ATOM 8706 O O . GLN B 2 28 ? 0.402 -4.569 -6.276 1.00 0.00 579 GLN B O 6
ATOM 8720 N N . LEU B 2 29 ? 1.545 -2.797 -5.550 1.00 0.00 580 LEU B N 6
ATOM 8721 C CA . LEU B 2 29 ? 0.872 -2.682 -4.264 1.00 0.00 580 LEU B CA 6
ATOM 8722 C C . LEU B 2 29 ? -0.647 -2.519 -4.500 1.00 0.00 580 LEU B C 6
ATOM 8723 O O . LEU B 2 29 ? -1.465 -3.114 -3.792 1.00 0.00 580 LEU B O 6
ATOM 8739 N N . SER B 2 30 ? -1.011 -1.755 -5.544 1.00 0.00 581 SER B N 6
ATOM 8740 C CA . SER B 2 30 ? -2.409 -1.550 -5.893 1.00 0.00 581 SER B CA 6
ATOM 8741 C C . SER B 2 30 ? -3.028 -2.891 -6.321 1.00 0.00 581 SER B C 6
ATOM 8742 O O . SER B 2 30 ? -4.162 -3.226 -5.960 1.00 0.00 581 SER B O 6
ATOM 8750 N N . LEU B 2 31 ? -2.237 -3.672 -7.040 1.00 0.00 582 LEU B N 6
ATOM 8751 C CA . LEU B 2 31 ? -2.658 -4.959 -7.554 1.00 0.00 582 LEU B CA 6
ATOM 8752 C C . LEU B 2 31 ? -2.786 -5.947 -6.422 1.00 0.00 582 LEU B C 6
ATOM 8753 O O . LEU B 2 31 ? -3.749 -6.673 -6.352 1.00 0.00 582 LEU B O 6
ATOM 8769 N N . ASP B 2 32 ? -1.820 -5.945 -5.530 1.00 0.00 583 ASP B N 6
ATOM 8770 C CA . ASP B 2 32 ? -1.818 -6.834 -4.374 1.00 0.00 583 ASP B CA 6
ATOM 8771 C C . ASP B 2 32 ? -2.999 -6.583 -3.461 1.00 0.00 583 ASP B C 6
ATOM 8772 O O . ASP B 2 32 ? -3.572 -7.521 -2.918 1.00 0.00 583 ASP B O 6
ATOM 8781 N N . ILE B 2 33 ? -3.402 -5.328 -3.330 1.00 0.00 584 ILE B N 6
ATOM 8782 C CA . ILE B 2 33 ? -4.616 -5.004 -2.582 1.00 0.00 584 ILE B CA 6
ATOM 8783 C C . ILE B 2 33 ? -5.857 -5.515 -3.339 1.00 0.00 584 ILE B C 6
ATOM 8784 O O . ILE B 2 33 ? -6.835 -5.955 -2.741 1.00 0.00 584 ILE B O 6
ATOM 8800 N N . ASN B 2 34 ? -5.788 -5.498 -4.657 1.00 0.00 585 ASN B N 6
ATOM 8801 C CA . ASN B 2 34 ? -6.881 -6.012 -5.493 1.00 0.00 585 ASN B CA 6
ATOM 8802 C C . ASN B 2 34 ? -6.872 -7.530 -5.533 1.00 0.00 585 ASN B C 6
ATOM 8803 O O . ASN B 2 34 ? -7.842 -8.167 -5.980 1.00 0.00 585 ASN B O 6
ATOM 8814 N N . ARG B 2 35 ? -5.764 -8.108 -5.097 1.00 0.00 586 ARG B N 6
ATOM 8815 C CA . ARG B 2 35 ? -5.631 -9.554 -4.944 1.00 0.00 586 ARG B CA 6
ATOM 8816 C C . ARG B 2 35 ? -6.260 -9.991 -3.629 1.00 0.00 586 ARG B C 6
ATOM 8817 O O . ARG B 2 35 ? -6.511 -11.185 -3.403 1.00 0.00 586 ARG B O 6
ATOM 8838 N N . LEU B 2 36 ? -6.489 -9.029 -2.755 1.00 0.00 587 LEU B N 6
ATOM 8839 C CA . LEU B 2 36 ? -7.136 -9.276 -1.489 1.00 0.00 587 LEU B CA 6
ATOM 8840 C C . LEU B 2 36 ? -8.640 -9.034 -1.614 1.00 0.00 587 LEU B C 6
ATOM 8841 O O . LEU B 2 36 ? -9.084 -8.195 -2.422 1.00 0.00 587 LEU B O 6
ATOM 8857 N N . PRO B 2 37 ? -9.449 -9.788 -0.878 1.00 0.00 588 PRO B N 6
ATOM 8858 C CA . PRO B 2 37 ? -10.878 -9.536 -0.804 1.00 0.00 588 PRO B CA 6
ATOM 8859 C C . PRO B 2 37 ? -11.160 -8.356 0.154 1.00 0.00 588 PRO B C 6
ATOM 8860 O O . PRO B 2 37 ? -10.290 -7.986 0.974 1.00 0.00 588 PRO B O 6
ATOM 8871 N N . GLY B 2 38 ? -12.366 -7.804 0.084 1.00 0.00 589 GLY B N 6
ATOM 8872 C CA . GLY B 2 38 ? -12.751 -6.641 0.898 1.00 0.00 589 GLY B CA 6
ATOM 8873 C C . GLY B 2 38 ? -12.664 -6.909 2.394 1.00 0.00 589 GLY B C 6
ATOM 8874 O O . GLY B 2 38 ? -12.527 -5.983 3.201 1.00 0.00 589 GLY B O 6
ATOM 8878 N N . GLU B 2 39 ? -12.741 -8.176 2.743 1.00 0.00 590 GLU B N 6
ATOM 8879 C CA . GLU B 2 39 ? -12.608 -8.658 4.105 1.00 0.00 590 GLU B CA 6
ATOM 8880 C C . GLU B 2 39 ? -11.223 -8.309 4.667 1.00 0.00 590 GLU B C 6
ATOM 8881 O O . GLU B 2 39 ? -11.081 -7.937 5.836 1.00 0.00 590 GLU B O 6
ATOM 8893 N N . LYS B 2 40 ? -10.210 -8.406 3.824 1.00 0.00 591 LYS B N 6
ATOM 8894 C CA . LYS B 2 40 ? -8.851 -8.170 4.271 1.00 0.00 591 LYS B CA 6
ATOM 8895 C C . LYS B 2 40 ? -8.461 -6.712 4.064 1.00 0.00 591 LYS B C 6
ATOM 8896 O O . LYS B 2 40 ? -7.460 -6.245 4.579 1.00 0.00 591 LYS B O 6
ATOM 8915 N N . LEU B 2 41 ? -9.270 -5.990 3.310 1.00 0.00 592 LEU B N 6
ATOM 8916 C CA . LEU B 2 41 ? -9.065 -4.576 3.124 1.00 0.00 592 LEU B CA 6
ATOM 8917 C C . LEU B 2 41 ? -9.269 -3.809 4.412 1.00 0.00 592 LEU B C 6
ATOM 8918 O O . LEU B 2 41 ? -8.637 -2.789 4.619 1.00 0.00 592 LEU B O 6
ATOM 8934 N N . GLY B 2 42 ? -10.117 -4.343 5.288 1.00 0.00 593 GLY B N 6
ATOM 8935 C CA . GLY B 2 42 ? -10.462 -3.687 6.545 1.00 0.00 593 GLY B CA 6
ATOM 8936 C C . GLY B 2 42 ? -9.254 -3.236 7.343 1.00 0.00 593 GLY B C 6
ATOM 8937 O O . GLY B 2 42 ? -9.237 -2.131 7.886 1.00 0.00 593 GLY B O 6
ATOM 8941 N N . ARG B 2 43 ? -8.229 -4.060 7.375 1.00 0.00 594 ARG B N 6
ATOM 8942 C CA . ARG B 2 43 ? -7.044 -3.727 8.102 1.00 0.00 594 ARG B CA 6
ATOM 8943 C C . ARG B 2 43 ? -6.261 -2.613 7.424 1.00 0.00 594 ARG B C 6
ATOM 8944 O O . ARG B 2 43 ? -5.858 -1.656 8.086 1.00 0.00 594 ARG B O 6
ATOM 8965 N N . VAL B 2 44 ? -6.085 -2.707 6.121 1.00 0.00 595 VAL B N 6
ATOM 8966 C CA . VAL B 2 44 ? -5.292 -1.723 5.401 1.00 0.00 595 VAL B CA 6
ATOM 8967 C C . VAL B 2 44 ? -5.931 -0.332 5.479 1.00 0.00 595 VAL B C 6
ATOM 8968 O O . VAL B 2 44 ? -5.222 0.682 5.541 1.00 0.00 595 VAL B O 6
ATOM 8981 N N . VAL B 2 45 ? -7.275 -0.296 5.528 1.00 0.00 596 VAL B N 6
ATOM 8982 C CA . VAL B 2 45 ? -8.010 0.964 5.680 1.00 0.00 596 VAL B CA 6
ATOM 8983 C C . VAL B 2 45 ? -7.547 1.667 6.974 1.00 0.00 596 VAL B C 6
ATOM 8984 O O . VAL B 2 45 ? -7.290 2.871 6.981 1.00 0.00 596 VAL B O 6
ATOM 8997 N N . HIS B 2 46 ? -7.359 0.880 8.042 1.00 0.00 597 HIS B N 6
ATOM 8998 C CA . HIS B 2 46 ? -6.980 1.430 9.340 1.00 0.00 597 HIS B CA 6
ATOM 8999 C C . HIS B 2 46 ? -5.517 1.859 9.345 1.00 0.00 597 HIS B C 6
ATOM 9000 O O . HIS B 2 46 ? -5.135 2.807 10.049 1.00 0.00 597 HIS B O 6
ATOM 9014 N N . ILE B 2 47 ? -4.706 1.183 8.540 1.00 0.00 598 ILE B N 6
ATOM 9015 C CA . ILE B 2 47 ? -3.287 1.499 8.431 1.00 0.00 598 ILE B CA 6
ATOM 9016 C C . ILE B 2 47 ? -3.125 2.898 7.828 1.00 0.00 598 ILE B C 6
ATOM 9017 O O . ILE B 2 47 ? -2.310 3.701 8.289 1.00 0.00 598 ILE B O 6
ATOM 9033 N N . ILE B 2 48 ? -3.929 3.191 6.827 1.00 0.00 599 ILE B N 6
ATOM 9034 C CA . ILE B 2 48 ? -3.922 4.489 6.200 1.00 0.00 599 ILE B CA 6
ATOM 9035 C C . ILE B 2 48 ? -4.377 5.571 7.169 1.00 0.00 599 ILE B C 6
ATOM 9036 O O . ILE B 2 48 ? -3.790 6.635 7.209 1.00 0.00 599 ILE B O 6
ATOM 9052 N N . GLN B 2 49 ? -5.371 5.263 8.003 1.00 0.00 600 GLN B N 6
ATOM 9053 C CA . GLN B 2 49 ? -5.891 6.214 8.999 1.00 0.00 600 GLN B CA 6
ATOM 9054 C C . GLN B 2 49 ? -4.807 6.698 9.955 1.00 0.00 600 GLN B C 6
ATOM 9055 O O . GLN B 2 49 ? -4.903 7.792 10.513 1.00 0.00 600 GLN B O 6
ATOM 9069 N N . SER B 2 50 ? -3.799 5.883 10.137 1.00 0.00 601 SER B N 6
ATOM 9070 C CA . SER B 2 50 ? -2.674 6.205 10.990 1.00 0.00 601 SER B CA 6
ATOM 9071 C C . SER B 2 50 ? -1.885 7.408 10.412 1.00 0.00 601 SER B C 6
ATOM 9072 O O . SER B 2 50 ? -1.393 8.261 11.144 1.00 0.00 601 SER B O 6
ATOM 9080 N N . ARG B 2 51 ? -1.815 7.479 9.097 1.00 0.00 602 ARG B N 6
ATOM 9081 C CA . ARG B 2 51 ? -1.117 8.552 8.397 1.00 0.00 602 ARG B CA 6
ATOM 9082 C C . ARG B 2 51 ? -2.090 9.622 7.953 1.00 0.00 602 ARG B C 6
ATOM 9083 O O . ARG B 2 51 ? -1.877 10.817 8.191 1.00 0.00 602 ARG B O 6
ATOM 9104 N N . GLU B 2 52 ? -3.158 9.187 7.377 1.00 0.00 603 GLU B N 6
ATOM 9105 C CA . GLU B 2 52 ? -4.097 10.046 6.728 1.00 0.00 603 GLU B CA 6
ATOM 9106 C C . GLU B 2 52 ? -5.322 10.257 7.555 1.00 0.00 603 GLU B C 6
ATOM 9107 O O . GLU B 2 52 ? -6.182 9.371 7.672 1.00 0.00 603 GLU B O 6
ATOM 9119 N N . PRO B 2 53 ? -5.451 11.432 8.140 1.00 0.00 604 PRO B N 6
ATOM 9120 C CA . PRO B 2 53 ? -6.599 11.759 8.925 1.00 0.00 604 PRO B CA 6
ATOM 9121 C C . PRO B 2 53 ? -7.745 12.214 8.023 1.00 0.00 604 PRO B C 6
ATOM 9122 O O . PRO B 2 53 ? -8.890 12.252 8.423 1.00 0.00 604 PRO B O 6
ATOM 9133 N N . SER B 2 54 ? -7.405 12.430 6.761 1.00 0.00 605 SER B N 6
ATOM 9134 C CA . SER B 2 54 ? -8.339 12.805 5.730 1.00 0.00 605 SER B CA 6
ATOM 9135 C C . SER B 2 54 ? -9.212 11.581 5.406 1.00 0.00 605 SER B C 6
ATOM 9136 O O . SER B 2 54 ? -10.374 11.692 4.985 1.00 0.00 605 SER B O 6
ATOM 9144 N N . LEU B 2 55 ? -8.645 10.407 5.646 1.00 0.00 606 LEU B N 6
ATOM 9145 C CA . LEU B 2 55 ? -9.344 9.161 5.461 1.00 0.00 606 LEU B CA 6
ATOM 9146 C C . LEU B 2 55 ? -10.349 9.035 6.611 1.00 0.00 606 LEU B C 6
ATOM 9147 O O . LEU B 2 55 ? -11.492 8.717 6.403 1.00 0.00 606 LEU B O 6
ATOM 9163 N N . ARG B 2 56 ? -9.875 9.302 7.814 1.00 0.00 607 ARG B N 6
ATOM 9164 C CA . ARG B 2 56 ? -10.696 9.339 9.044 1.00 0.00 607 ARG B CA 6
ATOM 9165 C C . ARG B 2 56 ? -11.863 10.339 8.929 1.00 0.00 607 ARG B C 6
ATOM 9166 O O . ARG B 2 56 ? -12.886 10.184 9.592 1.00 0.00 607 ARG B O 6
ATOM 9187 N N . ASP B 2 57 ? -11.678 11.381 8.120 1.00 0.00 608 ASP B N 6
ATOM 9188 C CA . ASP B 2 57 ? -12.773 12.337 7.812 1.00 0.00 608 ASP B CA 6
ATOM 9189 C C . ASP B 2 57 ? -13.830 11.686 6.954 1.00 0.00 608 ASP B C 6
ATOM 9190 O O . ASP B 2 57 ? -15.008 12.049 6.992 1.00 0.00 608 ASP B O 6
ATOM 9199 N N . SER B 2 58 ? -13.406 10.726 6.198 1.00 0.00 609 SER B N 6
ATOM 9200 C CA . SER B 2 58 ? -14.246 10.016 5.290 1.00 0.00 609 SER B CA 6
ATOM 9201 C C . SER B 2 58 ? -14.712 8.712 5.972 1.00 0.00 609 SER B C 6
ATOM 9202 O O . SER B 2 58 ? -14.613 8.577 7.193 1.00 0.00 609 SER B O 6
ATOM 9210 N N . ASN B 2 59 ? -15.249 7.787 5.232 1.00 0.00 610 ASN B N 6
ATOM 9211 C CA . ASN B 2 59 ? -15.718 6.540 5.829 1.00 0.00 610 ASN B CA 6
ATOM 9212 C C . ASN B 2 59 ? -14.892 5.355 5.375 1.00 0.00 610 ASN B C 6
ATOM 9213 O O . ASN B 2 59 ? -14.439 5.320 4.244 1.00 0.00 610 ASN B O 6
ATOM 9224 N N . PRO B 2 60 ? -14.688 4.351 6.261 1.00 0.00 611 PRO B N 6
ATOM 9225 C CA . PRO B 2 60 ? -13.899 3.139 5.951 1.00 0.00 611 PRO B CA 6
ATOM 9226 C C . PRO B 2 60 ? -14.559 2.242 4.892 1.00 0.00 611 PRO B C 6
ATOM 9227 O O . PRO B 2 60 ? -13.976 1.243 4.454 1.00 0.00 611 PRO B O 6
ATOM 9238 N N . ASP B 2 61 ? -15.785 2.595 4.511 1.00 0.00 612 ASP B N 6
ATOM 9239 C CA . ASP B 2 61 ? -16.530 1.878 3.476 1.00 0.00 612 ASP B CA 6
ATOM 9240 C C . ASP B 2 61 ? -15.769 1.974 2.170 1.00 0.00 612 ASP B C 6
ATOM 9241 O O . ASP B 2 61 ? -15.498 0.956 1.497 1.00 0.00 612 ASP B O 6
ATOM 9250 N N . GLU B 2 62 ? -15.411 3.179 1.812 1.00 0.00 613 GLU B N 6
ATOM 9251 C CA . GLU B 2 62 ? -14.604 3.385 0.664 1.00 0.00 613 GLU B CA 6
ATOM 9252 C C . GLU B 2 62 ? -13.269 3.924 1.118 1.00 0.00 613 GLU B C 6
ATOM 9253 O O . GLU B 2 62 ? -13.164 5.039 1.627 1.00 0.00 613 GLU B O 6
ATOM 9265 N N . ILE B 2 63 ? -12.272 3.126 0.925 1.00 0.00 614 ILE B N 6
ATOM 9266 C CA . ILE B 2 63 ? -10.919 3.454 1.269 1.00 0.00 614 ILE B CA 6
ATOM 9267 C C . ILE B 2 63 ? -10.276 4.129 0.077 1.00 0.00 614 ILE B C 6
ATOM 9268 O O . ILE B 2 63 ? -10.431 3.666 -1.034 1.00 0.00 614 ILE B O 6
ATOM 9284 N N . GLU B 2 64 ? -9.624 5.223 0.295 1.00 0.00 615 GLU B N 6
ATOM 9285 C CA . GLU B 2 64 ? -8.928 5.894 -0.768 1.00 0.00 615 GLU B CA 6
ATOM 9286 C C . GLU B 2 64 ? -7.461 5.753 -0.532 1.00 0.00 615 GLU B C 6
ATOM 9287 O O . GLU B 2 64 ? -6.898 6.363 0.385 1.00 0.00 615 GLU B O 6
ATOM 9299 N N . ILE B 2 65 ? -6.859 4.913 -1.308 1.00 0.00 616 ILE B N 6
ATOM 9300 C CA . ILE B 2 65 ? -5.471 4.618 -1.163 1.00 0.00 616 ILE B CA 6
ATOM 9301 C C . ILE B 2 65 ? -4.679 5.535 -2.074 1.00 0.00 616 ILE B C 6
ATOM 9302 O O . ILE B 2 65 ? -4.712 5.400 -3.312 1.00 0.00 616 ILE B O 6
ATOM 9318 N N . ASP B 2 66 ? -4.024 6.488 -1.476 1.00 0.00 617 ASP B N 6
ATOM 9319 C CA . ASP B 2 66 ? -3.268 7.473 -2.200 1.00 0.00 617 ASP B CA 6
ATOM 9320 C C . ASP B 2 66 ? -1.804 7.294 -1.903 1.00 0.00 617 ASP B C 6
ATOM 9321 O O . ASP B 2 66 ? -1.321 7.651 -0.841 1.00 0.00 617 ASP B O 6
ATOM 9330 N N . PHE B 2 67 ? -1.114 6.749 -2.849 1.00 0.00 618 PHE B N 6
ATOM 9331 C CA . PHE B 2 67 ? 0.279 6.372 -2.700 1.00 0.00 618 PHE B CA 6
ATOM 9332 C C . PHE B 2 67 ? 1.249 7.569 -2.706 1.00 0.00 618 PHE B C 6
ATOM 9333 O O . PHE B 2 67 ? 2.467 7.391 -2.559 1.00 0.00 618 PHE B O 6
ATOM 9350 N N . GLU B 2 68 ? 0.727 8.772 -2.852 1.00 0.00 619 GLU B N 6
ATOM 9351 C CA . GLU B 2 68 ? 1.577 9.933 -2.945 1.00 0.00 619 GLU B CA 6
ATOM 9352 C C . GLU B 2 68 ? 1.588 10.728 -1.650 1.00 0.00 619 GLU B C 6
ATOM 9353 O O . GLU B 2 68 ? 2.642 11.241 -1.237 1.00 0.00 619 GLU B O 6
ATOM 9365 N N . THR B 2 69 ? 0.440 10.832 -1.016 1.00 0.00 620 THR B N 6
ATOM 9366 C CA . THR B 2 69 ? 0.309 11.568 0.232 1.00 0.00 620 THR B CA 6
ATOM 9367 C C . THR B 2 69 ? 0.806 10.744 1.424 1.00 0.00 620 THR B C 6
ATOM 9368 O O . THR B 2 69 ? 1.225 11.283 2.470 1.00 0.00 620 THR B O 6
ATOM 9379 N N . LEU B 2 70 ? 0.786 9.448 1.252 1.00 0.00 621 LEU B N 6
ATOM 9380 C CA . LEU B 2 70 ? 1.273 8.529 2.240 1.00 0.00 621 LEU B CA 6
ATOM 9381 C C . LEU B 2 70 ? 2.792 8.597 2.356 1.00 0.00 621 LEU B C 6
ATOM 9382 O O . LEU B 2 70 ? 3.492 8.946 1.400 1.00 0.00 621 LEU B O 6
ATOM 9398 N N . LYS B 2 71 ? 3.285 8.297 3.531 1.00 0.00 622 LYS B N 6
ATOM 9399 C CA . LYS B 2 71 ? 4.708 8.181 3.760 1.00 0.00 622 LYS B CA 6
ATOM 9400 C C . LYS B 2 71 ? 5.116 6.746 3.510 1.00 0.00 622 LYS B C 6
ATOM 9401 O O . LYS B 2 71 ? 4.268 5.846 3.637 1.00 0.00 622 LYS B O 6
ATOM 9420 N N . PRO B 2 72 ? 6.408 6.500 3.153 1.00 0.00 623 PRO B N 6
ATOM 9421 C CA . PRO B 2 72 ? 6.963 5.146 2.973 1.00 0.00 623 PRO B CA 6
ATOM 9422 C C . PRO B 2 72 ? 6.693 4.228 4.170 1.00 0.00 623 PRO B C 6
ATOM 9423 O O . PRO B 2 72 ? 6.638 3.025 4.015 1.00 0.00 623 PRO B O 6
ATOM 9434 N N . THR B 2 73 ? 6.507 4.814 5.347 1.00 0.00 624 THR B N 6
ATOM 9435 C CA . THR B 2 73 ? 6.188 4.071 6.544 1.00 0.00 624 THR B CA 6
ATOM 9436 C C . THR B 2 73 ? 4.847 3.366 6.381 1.00 0.00 624 THR B C 6
ATOM 9437 O O . THR B 2 73 ? 4.756 2.136 6.451 1.00 0.00 624 THR B O 6
ATOM 9448 N N . THR B 2 74 ? 3.842 4.151 6.082 1.00 0.00 625 THR B N 6
ATOM 9449 C CA . THR B 2 74 ? 2.511 3.671 5.899 1.00 0.00 625 THR B CA 6
ATOM 9450 C C . THR B 2 74 ? 2.413 2.834 4.629 1.00 0.00 625 THR B C 6
ATOM 9451 O O . THR B 2 74 ? 1.861 1.746 4.654 1.00 0.00 625 THR B O 6
ATOM 9462 N N . LEU B 2 75 ? 2.972 3.351 3.539 1.00 0.00 626 LEU B N 6
ATOM 9463 C CA . LEU B 2 75 ? 3.033 2.637 2.255 1.00 0.00 626 LEU B CA 6
ATOM 9464 C C . LEU B 2 75 ? 3.591 1.233 2.422 1.00 0.00 626 LEU B C 6
ATOM 9465 O O . LEU B 2 75 ? 2.988 0.251 1.972 1.00 0.00 626 LEU B O 6
ATOM 9481 N N . ARG B 2 76 ? 4.713 1.134 3.103 1.00 0.00 627 ARG B N 6
ATOM 9482 C CA . ARG B 2 76 ? 5.342 -0.136 3.310 1.00 0.00 627 ARG B CA 6
ATOM 9483 C C . ARG B 2 76 ? 4.514 -0.989 4.249 1.00 0.00 627 ARG B C 6
ATOM 9484 O O . ARG B 2 76 ? 4.468 -2.182 4.096 1.00 0.00 627 ARG B O 6
ATOM 9505 N N . GLU B 2 77 ? 3.851 -0.370 5.209 1.00 0.00 628 GLU B N 6
ATOM 9506 C CA . GLU B 2 77 ? 3.023 -1.100 6.151 1.00 0.00 628 GLU B CA 6
ATOM 9507 C C . GLU B 2 77 ? 1.808 -1.712 5.417 1.00 0.00 628 GLU B C 6
ATOM 9508 O O . GLU B 2 77 ? 1.332 -2.797 5.778 1.00 0.00 628 GLU B O 6
ATOM 9520 N N . LEU B 2 78 ? 1.330 -1.016 4.376 1.00 0.00 629 LEU B N 6
ATOM 9521 C CA . LEU B 2 78 ? 0.256 -1.540 3.525 1.00 0.00 629 LEU B CA 6
ATOM 9522 C C . LEU B 2 78 ? 0.809 -2.760 2.798 1.00 0.00 629 LEU B C 6
ATOM 9523 O O . LEU B 2 78 ? 0.214 -3.845 2.815 1.00 0.00 629 LEU B O 6
ATOM 9539 N N . GLU B 2 79 ? 1.991 -2.568 2.192 1.00 0.00 630 GLU B N 6
ATOM 9540 C CA . GLU B 2 79 ? 2.677 -3.602 1.430 1.00 0.00 630 GLU B CA 6
ATOM 9541 C C . GLU B 2 79 ? 2.967 -4.820 2.331 1.00 0.00 630 GLU B C 6
ATOM 9542 O O . GLU B 2 79 ? 2.763 -5.958 1.937 1.00 0.00 630 GLU B O 6
ATOM 9554 N N . ARG B 2 80 ? 3.412 -4.546 3.553 1.00 0.00 631 ARG B N 6
ATOM 9555 C CA . ARG B 2 80 ? 3.710 -5.574 4.571 1.00 0.00 631 ARG B CA 6
ATOM 9556 C C . ARG B 2 80 ? 2.499 -6.415 4.845 1.00 0.00 631 ARG B C 6
ATOM 9557 O O . ARG B 2 80 ? 2.594 -7.612 5.050 1.00 0.00 631 ARG B O 6
ATOM 9578 N N . TYR B 2 81 ? 1.371 -5.802 4.808 1.00 0.00 632 TYR B N 6
ATOM 9579 C CA . TYR B 2 81 ? 0.163 -6.483 5.117 1.00 0.00 632 TYR B CA 6
ATOM 9580 C C . TYR B 2 81 ? -0.292 -7.318 3.942 1.00 0.00 632 TYR B C 6
ATOM 9581 O O . TYR B 2 81 ? -0.557 -8.512 4.094 1.00 0.00 632 TYR B O 6
ATOM 9599 N N . VAL B 2 82 ? -0.358 -6.700 2.776 1.00 0.00 633 VAL B N 6
ATOM 9600 C CA . VAL B 2 82 ? -0.779 -7.395 1.577 1.00 0.00 633 VAL B CA 6
ATOM 9601 C C . VAL B 2 82 ? 0.133 -8.594 1.296 1.00 0.00 633 VAL B C 6
ATOM 9602 O O . VAL B 2 82 ? -0.349 -9.669 0.993 1.00 0.00 633 VAL B O 6
ATOM 9615 N N . LYS B 2 83 ? 1.441 -8.417 1.497 1.00 0.00 634 LYS B N 6
ATOM 9616 C CA . LYS B 2 83 ? 2.392 -9.485 1.272 1.00 0.00 634 LYS B CA 6
ATOM 9617 C C . LYS B 2 83 ? 2.201 -10.607 2.300 1.00 0.00 634 LYS B C 6
ATOM 9618 O O . LYS B 2 83 ? 2.358 -11.768 1.980 1.00 0.00 634 LYS B O 6
ATOM 9637 N N . SER B 2 84 ? 1.859 -10.240 3.538 1.00 0.00 635 SER B N 6
ATOM 9638 C CA . SER B 2 84 ? 1.596 -11.218 4.578 1.00 0.00 635 SER B CA 6
ATOM 9639 C C . SER B 2 84 ? 0.320 -12.006 4.298 1.00 0.00 635 SER B C 6
ATOM 9640 O O . SER B 2 84 ? 0.243 -13.208 4.554 1.00 0.00 635 SER B O 6
ATOM 9648 N N . CYS B 2 85 ? -0.671 -11.331 3.757 1.00 0.00 636 CYS B N 6
ATOM 9649 C CA . CYS B 2 85 ? -1.931 -11.959 3.454 1.00 0.00 636 CYS B CA 6
ATOM 9650 C C . CYS B 2 85 ? -1.765 -12.853 2.231 1.00 0.00 636 CYS B C 6
ATOM 9651 O O . CYS B 2 85 ? -2.283 -13.969 2.177 1.00 0.00 636 CYS B O 6
ATOM 9659 N N . LEU B 2 86 ? -0.979 -12.382 1.289 1.00 0.00 637 LEU B N 6
ATOM 9660 C CA . LEU B 2 86 ? -0.690 -13.100 0.067 1.00 0.00 637 LEU B CA 6
ATOM 9661 C C . LEU B 2 86 ? 0.497 -14.036 0.245 1.00 0.00 637 LEU B C 6
ATOM 9662 O O . LEU B 2 86 ? 1.007 -14.577 -0.735 1.00 0.00 637 LEU B O 6
ATOM 9678 N N . GLN B 2 87 ? 0.917 -14.246 1.499 1.00 0.00 638 GLN B N 6
ATOM 9679 C CA . GLN B 2 87 ? 2.045 -15.131 1.814 1.00 0.00 638 GLN B CA 6
ATOM 9680 C C . GLN B 2 87 ? 1.605 -16.560 1.528 1.00 0.00 638 GLN B C 6
ATOM 9681 O O . GLN B 2 87 ? 2.413 -17.433 1.225 1.00 0.00 638 GLN B O 6
ATOM 9695 N N . LYS B 2 88 ? 0.303 -16.781 1.631 1.00 0.00 639 LYS B N 6
ATOM 9696 C CA . LYS B 2 88 ? -0.284 -18.057 1.307 1.00 0.00 639 LYS B CA 6
ATOM 9697 C C . LYS B 2 88 ? -0.252 -18.216 -0.200 1.00 0.00 639 LYS B C 6
ATOM 9698 O O . LYS B 2 88 ? -1.059 -17.620 -0.924 1.00 0.00 639 LYS B O 6
ATOM 9717 N N . LYS B 2 89 ? 0.709 -18.959 -0.661 1.00 0.00 640 LYS B N 6
ATOM 9718 C CA . LYS B 2 89 ? 0.962 -19.106 -2.067 1.00 0.00 640 LYS B CA 6
ATOM 9719 C C . LYS B 2 89 ? 0.492 -20.456 -2.542 1.00 0.00 640 LYS B C 6
ATOM 9720 O O . LYS B 2 89 ? 0.218 -21.336 -1.732 1.00 0.00 640 LYS B O 6
ATOM 9739 N N . GLN B 2 90 ? 0.391 -20.610 -3.847 1.00 0.00 641 GLN B N 6
ATOM 9740 C CA . GLN B 2 90 ? 0.007 -21.873 -4.450 1.00 0.00 641 GLN B CA 6
ATOM 9741 C C . GLN B 2 90 ? 1.120 -22.887 -4.219 1.00 0.00 641 GLN B C 6
ATOM 9742 O O . GLN B 2 90 ? 0.875 -24.041 -3.864 1.00 0.00 641 GLN B O 6
ATOM 9756 N N . ARG B 2 91 ? 2.323 -22.431 -4.403 1.00 0.00 642 ARG B N 6
ATOM 9757 C CA . ARG B 2 91 ? 3.498 -23.225 -4.199 1.00 0.00 642 ARG B CA 6
ATOM 9758 C C . ARG B 2 91 ? 4.033 -22.940 -2.814 1.00 0.00 642 ARG B C 6
ATOM 9759 O O . ARG B 2 91 ? 4.210 -21.780 -2.443 1.00 0.00 642 ARG B O 6
ATOM 9780 N N . LYS B 2 92 ? 4.256 -23.977 -2.047 1.00 0.00 643 LYS B N 6
ATOM 9781 C CA . LYS B 2 92 ? 4.771 -23.817 -0.701 1.00 0.00 643 LYS B CA 6
ATOM 9782 C C . LYS B 2 92 ? 6.315 -23.600 -0.682 1.00 0.00 643 LYS B C 6
ATOM 9783 O O . LYS B 2 92 ? 6.773 -22.588 -0.157 1.00 0.00 643 LYS B O 6
ATOM 9802 N N . PRO B 2 93 ? 7.148 -24.524 -1.255 1.00 0.00 644 PRO B N 6
ATOM 9803 C CA . PRO B 2 93 ? 8.586 -24.386 -1.227 1.00 0.00 644 PRO B CA 6
ATOM 9804 C C . PRO B 2 93 ? 9.145 -23.822 -2.546 1.00 0.00 644 PRO B C 6
ATOM 9805 O O . PRO B 2 93 ? 9.379 -22.602 -2.634 1.00 0.00 644 PRO B O 6
ATOM 9817 N N . LYS A 1 1 ? -7.055 10.525 -13.010 1.00 0.00 290 LYS A N 7
ATOM 9818 C CA . LYS A 1 1 ? -6.782 11.934 -12.736 1.00 0.00 290 LYS A CA 7
ATOM 9819 C C . LYS A 1 1 ? -6.490 12.177 -11.272 1.00 0.00 290 LYS A C 7
ATOM 9820 O O . LYS A 1 1 ? -5.591 12.940 -10.942 1.00 0.00 290 LYS A O 7
ATOM 9841 N N . VAL A 1 2 ? -7.238 11.558 -10.378 1.00 0.00 291 VAL A N 7
ATOM 9842 C CA . VAL A 1 2 ? -6.893 11.634 -8.974 1.00 0.00 291 VAL A CA 7
ATOM 9843 C C . VAL A 1 2 ? -5.919 10.515 -8.659 1.00 0.00 291 VAL A C 7
ATOM 9844 O O . VAL A 1 2 ? -6.307 9.405 -8.293 1.00 0.00 291 VAL A O 7
ATOM 9857 N N . ALA A 1 3 ? -4.641 10.816 -8.935 1.00 0.00 292 ALA A N 7
ATOM 9858 C CA . ALA A 1 3 ? -3.528 9.873 -8.884 1.00 0.00 292 ALA A CA 7
ATOM 9859 C C . ALA A 1 3 ? -3.595 8.938 -10.091 1.00 0.00 292 ALA A C 7
ATOM 9860 O O . ALA A 1 3 ? -4.670 8.477 -10.476 1.00 0.00 292 ALA A O 7
ATOM 9867 N N . PRO A 1 4 ? -2.468 8.653 -10.733 1.00 0.00 293 PRO A N 7
ATOM 9868 C CA . PRO A 1 4 ? -2.432 7.766 -11.909 1.00 0.00 293 PRO A CA 7
ATOM 9869 C C . PRO A 1 4 ? -2.497 6.284 -11.505 1.00 0.00 293 PRO A C 7
ATOM 9870 O O . PRO A 1 4 ? -1.859 5.425 -12.120 1.00 0.00 293 PRO A O 7
ATOM 9881 N N . LEU A 1 5 ? -3.317 5.987 -10.521 1.00 0.00 294 LEU A N 7
ATOM 9882 C CA . LEU A 1 5 ? -3.402 4.672 -9.970 1.00 0.00 294 LEU A CA 7
ATOM 9883 C C . LEU A 1 5 ? -4.759 4.495 -9.283 1.00 0.00 294 LEU A C 7
ATOM 9884 O O . LEU A 1 5 ? -5.452 5.483 -9.019 1.00 0.00 294 LEU A O 7
ATOM 9900 N N . LYS A 1 6 ? -5.144 3.251 -9.024 1.00 0.00 295 LYS A N 7
ATOM 9901 C CA . LYS A 1 6 ? -6.385 2.962 -8.318 1.00 0.00 295 LYS A CA 7
ATOM 9902 C C . LYS A 1 6 ? -6.183 3.194 -6.841 1.00 0.00 295 LYS A C 7
ATOM 9903 O O . LYS A 1 6 ? -5.368 2.511 -6.208 1.00 0.00 295 LYS A O 7
ATOM 9922 N N . ILE A 1 7 ? -6.906 4.141 -6.307 1.00 0.00 296 ILE A N 7
ATOM 9923 C CA . ILE A 1 7 ? -6.766 4.511 -4.913 1.00 0.00 296 ILE A CA 7
ATOM 9924 C C . ILE A 1 7 ? -7.882 3.905 -4.068 1.00 0.00 296 ILE A C 7
ATOM 9925 O O . ILE A 1 7 ? -7.808 3.904 -2.840 1.00 0.00 296 ILE A O 7
ATOM 9941 N N . LYS A 1 8 ? -8.908 3.398 -4.732 1.00 0.00 297 LYS A N 7
ATOM 9942 C CA . LYS A 1 8 ? -10.066 2.856 -4.047 1.00 0.00 297 LYS A CA 7
ATOM 9943 C C . LYS A 1 8 ? -10.076 1.339 -3.990 1.00 0.00 297 LYS A C 7
ATOM 9944 O O . LYS A 1 8 ? -9.289 0.649 -4.662 1.00 0.00 297 LYS A O 7
ATOM 9963 N N . LEU A 1 9 ? -10.963 0.826 -3.157 1.00 0.00 298 LEU A N 7
ATOM 9964 C CA . LEU A 1 9 ? -11.169 -0.599 -3.023 1.00 0.00 298 LEU A CA 7
ATOM 9965 C C . LEU A 1 9 ? -11.930 -1.111 -4.251 1.00 0.00 298 LEU A C 7
ATOM 9966 O O . LEU A 1 9 ? -13.162 -0.974 -4.335 1.00 0.00 298 LEU A O 7
ATOM 9982 N N . GLY A 1 10 ? -11.202 -1.638 -5.201 1.00 0.00 299 GLY A N 7
ATOM 9983 C CA . GLY A 1 10 ? -11.805 -2.187 -6.381 1.00 0.00 299 GLY A CA 7
ATOM 9984 C C . GLY A 1 10 ? -12.072 -1.115 -7.403 1.00 0.00 299 GLY A C 7
ATOM 9985 O O . GLY A 1 10 ? -11.298 -0.156 -7.528 1.00 0.00 299 GLY A O 7
ATOM 9989 N N . GLY A 1 11 ? -13.154 -1.250 -8.107 1.00 0.00 300 GLY A N 7
ATOM 9990 C CA . GLY A 1 11 ? -13.499 -0.289 -9.106 1.00 0.00 300 GLY A CA 7
ATOM 9991 C C . GLY A 1 11 ? -14.964 0.010 -9.079 1.00 0.00 300 GLY A C 7
ATOM 9992 O O . GLY A 1 11 ? -15.698 -0.380 -9.983 1.00 0.00 300 GLY A O 7
ATOM 9996 N N . PHE A 1 12 ? -15.401 0.659 -8.033 1.00 0.00 301 PHE A N 7
ATOM 9997 C CA . PHE A 1 12 ? -16.804 1.016 -7.896 1.00 0.00 301 PHE A CA 7
ATOM 9998 C C . PHE A 1 12 ? -17.003 2.466 -8.316 1.00 0.00 301 PHE A C 7
ATOM 9999 O O . PHE A 1 12 ? -16.025 3.155 -8.661 1.00 0.00 301 PHE A O 7
ATOM 10016 N N . ALA B 2 6 ? 19.132 18.820 11.150 1.00 0.00 557 ALA B N 7
ATOM 10017 C CA . ALA B 2 6 ? 20.474 19.020 11.656 1.00 0.00 557 ALA B CA 7
ATOM 10018 C C . ALA B 2 6 ? 21.459 18.423 10.668 1.00 0.00 557 ALA B C 7
ATOM 10019 O O . ALA B 2 6 ? 21.072 17.583 9.840 1.00 0.00 557 ALA B O 7
ATOM 10026 N N . SER B 2 7 ? 22.687 18.853 10.724 1.00 0.00 558 SER B N 7
ATOM 10027 C CA . SER B 2 7 ? 23.699 18.378 9.819 1.00 0.00 558 SER B CA 7
ATOM 10028 C C . SER B 2 7 ? 24.205 17.007 10.272 1.00 0.00 558 SER B C 7
ATOM 10029 O O . SER B 2 7 ? 24.287 16.729 11.486 1.00 0.00 558 SER B O 7
ATOM 10037 N N . ALA B 2 8 ? 24.521 16.158 9.322 1.00 0.00 559 ALA B N 7
ATOM 10038 C CA . ALA B 2 8 ? 24.937 14.814 9.611 1.00 0.00 559 ALA B CA 7
ATOM 10039 C C . ALA B 2 8 ? 26.043 14.390 8.677 1.00 0.00 559 ALA B C 7
ATOM 10040 O O . ALA B 2 8 ? 25.992 14.661 7.479 1.00 0.00 559 ALA B O 7
ATOM 10047 N N . SER B 2 9 ? 27.050 13.773 9.225 1.00 0.00 560 SER B N 7
ATOM 10048 C CA . SER B 2 9 ? 28.143 13.261 8.455 1.00 0.00 560 SER B CA 7
ATOM 10049 C C . SER B 2 9 ? 28.088 11.758 8.445 1.00 0.00 560 SER B C 7
ATOM 10050 O O . SER B 2 9 ? 28.202 11.121 9.501 1.00 0.00 560 SER B O 7
ATOM 10058 N N . TYR B 2 10 ? 27.868 11.213 7.267 1.00 0.00 561 TYR B N 7
ATOM 10059 C CA . TYR B 2 10 ? 27.831 9.791 7.015 1.00 0.00 561 TYR B CA 7
ATOM 10060 C C . TYR B 2 10 ? 26.621 9.156 7.634 1.00 0.00 561 TYR B C 7
ATOM 10061 O O . TYR B 2 10 ? 26.606 8.742 8.802 1.00 0.00 561 TYR B O 7
ATOM 10079 N N . ASP B 2 11 ? 25.599 9.156 6.874 1.00 0.00 562 ASP B N 7
ATOM 10080 C CA . ASP B 2 11 ? 24.360 8.552 7.241 1.00 0.00 562 ASP B CA 7
ATOM 10081 C C . ASP B 2 11 ? 24.389 7.126 6.787 1.00 0.00 562 ASP B C 7
ATOM 10082 O O . ASP B 2 11 ? 24.670 6.827 5.621 1.00 0.00 562 ASP B O 7
ATOM 10091 N N . SER B 2 12 ? 24.223 6.246 7.706 1.00 0.00 563 SER B N 7
ATOM 10092 C CA . SER B 2 12 ? 24.221 4.852 7.404 1.00 0.00 563 SER B CA 7
ATOM 10093 C C . SER B 2 12 ? 23.280 4.135 8.309 1.00 0.00 563 SER B C 7
ATOM 10094 O O . SER B 2 12 ? 23.472 4.092 9.534 1.00 0.00 563 SER B O 7
ATOM 10102 N N . GLU B 2 13 ? 22.267 3.628 7.719 1.00 0.00 564 GLU B N 7
ATOM 10103 C CA . GLU B 2 13 ? 21.270 2.881 8.370 1.00 0.00 564 GLU B CA 7
ATOM 10104 C C . GLU B 2 13 ? 20.677 1.925 7.363 1.00 0.00 564 GLU B C 7
ATOM 10105 O O . GLU B 2 13 ? 20.854 2.101 6.151 1.00 0.00 564 GLU B O 7
ATOM 10117 N N . GLU B 2 14 ? 20.017 0.930 7.841 1.00 0.00 565 GLU B N 7
ATOM 10118 C CA . GLU B 2 14 ? 19.374 -0.040 7.012 1.00 0.00 565 GLU B CA 7
ATOM 10119 C C . GLU B 2 14 ? 17.882 0.018 7.279 1.00 0.00 565 GLU B C 7
ATOM 10120 O O . GLU B 2 14 ? 17.388 -0.511 8.267 1.00 0.00 565 GLU B O 7
ATOM 10132 N N . GLU B 2 15 ? 17.182 0.711 6.431 1.00 0.00 566 GLU B N 7
ATOM 10133 C CA . GLU B 2 15 ? 15.794 1.004 6.667 1.00 0.00 566 GLU B CA 7
ATOM 10134 C C . GLU B 2 15 ? 14.923 0.520 5.521 1.00 0.00 566 GLU B C 7
ATOM 10135 O O . GLU B 2 15 ? 15.291 0.655 4.353 1.00 0.00 566 GLU B O 7
ATOM 10147 N N . GLU B 2 16 ? 13.783 -0.050 5.868 1.00 0.00 567 GLU B N 7
ATOM 10148 C CA . GLU B 2 16 ? 12.818 -0.539 4.903 1.00 0.00 567 GLU B CA 7
ATOM 10149 C C . GLU B 2 16 ? 11.911 0.602 4.555 1.00 0.00 567 GLU B C 7
ATOM 10150 O O . GLU B 2 16 ? 11.736 0.990 3.400 1.00 0.00 567 GLU B O 7
ATOM 10162 N N . GLU B 2 17 ? 11.412 1.167 5.611 1.00 0.00 568 GLU B N 7
ATOM 10163 C CA . GLU B 2 17 ? 10.377 2.167 5.631 1.00 0.00 568 GLU B CA 7
ATOM 10164 C C . GLU B 2 17 ? 10.889 3.579 5.369 1.00 0.00 568 GLU B C 7
ATOM 10165 O O . GLU B 2 17 ? 10.323 4.557 5.864 1.00 0.00 568 GLU B O 7
ATOM 10177 N N . GLY B 2 18 ? 11.886 3.689 4.562 1.00 0.00 569 GLY B N 7
ATOM 10178 C CA . GLY B 2 18 ? 12.449 4.972 4.270 1.00 0.00 569 GLY B CA 7
ATOM 10179 C C . GLY B 2 18 ? 13.002 5.029 2.885 1.00 0.00 569 GLY B C 7
ATOM 10180 O O . GLY B 2 18 ? 13.762 5.938 2.536 1.00 0.00 569 GLY B O 7
ATOM 10184 N N . LEU B 2 19 ? 12.620 4.066 2.089 1.00 0.00 570 LEU B N 7
ATOM 10185 C CA . LEU B 2 19 ? 13.065 3.978 0.726 1.00 0.00 570 LEU B CA 7
ATOM 10186 C C . LEU B 2 19 ? 11.919 4.369 -0.180 1.00 0.00 570 LEU B C 7
ATOM 10187 O O . LEU B 2 19 ? 10.893 3.680 -0.194 1.00 0.00 570 LEU B O 7
ATOM 10203 N N . PRO B 2 20 ? 12.048 5.494 -0.907 1.00 0.00 571 PRO B N 7
ATOM 10204 C CA . PRO B 2 20 ? 11.008 5.973 -1.820 1.00 0.00 571 PRO B CA 7
ATOM 10205 C C . PRO B 2 20 ? 10.578 4.906 -2.816 1.00 0.00 571 PRO B C 7
ATOM 10206 O O . PRO B 2 20 ? 11.403 4.296 -3.509 1.00 0.00 571 PRO B O 7
ATOM 10217 N N . MET B 2 21 ? 9.307 4.672 -2.855 1.00 0.00 572 MET B N 7
ATOM 10218 C CA . MET B 2 21 ? 8.726 3.680 -3.718 1.00 0.00 572 MET B CA 7
ATOM 10219 C C . MET B 2 21 ? 8.335 4.323 -5.018 1.00 0.00 572 MET B C 7
ATOM 10220 O O . MET B 2 21 ? 7.825 5.431 -5.030 1.00 0.00 572 MET B O 7
ATOM 10234 N N . SER B 2 22 ? 8.597 3.657 -6.099 1.00 0.00 573 SER B N 7
ATOM 10235 C CA . SER B 2 22 ? 8.302 4.193 -7.398 1.00 0.00 573 SER B CA 7
ATOM 10236 C C . SER B 2 22 ? 6.824 3.990 -7.714 1.00 0.00 573 SER B C 7
ATOM 10237 O O . SER B 2 22 ? 6.141 3.220 -7.009 1.00 0.00 573 SER B O 7
ATOM 10245 N N . TYR B 2 23 ? 6.341 4.651 -8.763 1.00 0.00 574 TYR B N 7
ATOM 10246 C CA . TYR B 2 23 ? 4.938 4.565 -9.181 1.00 0.00 574 TYR B CA 7
ATOM 10247 C C . TYR B 2 23 ? 4.536 3.131 -9.380 1.00 0.00 574 TYR B C 7
ATOM 10248 O O . TYR B 2 23 ? 3.474 2.719 -8.971 1.00 0.00 574 TYR B O 7
ATOM 10266 N N . ASP B 2 24 ? 5.432 2.371 -9.960 1.00 0.00 575 ASP B N 7
ATOM 10267 C CA . ASP B 2 24 ? 5.167 0.978 -10.292 1.00 0.00 575 ASP B CA 7
ATOM 10268 C C . ASP B 2 24 ? 5.110 0.108 -9.049 1.00 0.00 575 ASP B C 7
ATOM 10269 O O . ASP B 2 24 ? 4.351 -0.851 -8.984 1.00 0.00 575 ASP B O 7
ATOM 10278 N N . GLU B 2 25 ? 5.901 0.456 -8.053 1.00 0.00 576 GLU B N 7
ATOM 10279 C CA . GLU B 2 25 ? 5.898 -0.241 -6.792 1.00 0.00 576 GLU B CA 7
ATOM 10280 C C . GLU B 2 25 ? 4.563 -0.014 -6.092 1.00 0.00 576 GLU B C 7
ATOM 10281 O O . GLU B 2 25 ? 3.941 -0.941 -5.577 1.00 0.00 576 GLU B O 7
ATOM 10293 N N . LYS B 2 26 ? 4.122 1.231 -6.119 1.00 0.00 577 LYS B N 7
ATOM 10294 C CA . LYS B 2 26 ? 2.839 1.621 -5.553 1.00 0.00 577 LYS B CA 7
ATOM 10295 C C . LYS B 2 26 ? 1.707 0.995 -6.370 1.00 0.00 577 LYS B C 7
ATOM 10296 O O . LYS B 2 26 ? 0.676 0.591 -5.839 1.00 0.00 577 LYS B O 7
ATOM 10315 N N . ARG B 2 27 ? 1.920 0.942 -7.662 1.00 0.00 578 ARG B N 7
ATOM 10316 C CA . ARG B 2 27 ? 1.026 0.289 -8.605 1.00 0.00 578 ARG B CA 7
ATOM 10317 C C . ARG B 2 27 ? 0.803 -1.167 -8.221 1.00 0.00 578 ARG B C 7
ATOM 10318 O O . ARG B 2 27 ? -0.335 -1.642 -8.194 1.00 0.00 578 ARG B O 7
ATOM 10339 N N . GLN B 2 28 ? 1.892 -1.852 -7.916 1.00 0.00 579 GLN B N 7
ATOM 10340 C CA . GLN B 2 28 ? 1.867 -3.246 -7.524 1.00 0.00 579 GLN B CA 7
ATOM 10341 C C . GLN B 2 28 ? 1.090 -3.373 -6.201 1.00 0.00 579 GLN B C 7
ATOM 10342 O O . GLN B 2 28 ? 0.283 -4.287 -6.029 1.00 0.00 579 GLN B O 7
ATOM 10356 N N . LEU B 2 29 ? 1.291 -2.404 -5.311 1.00 0.00 580 LEU B N 7
ATOM 10357 C CA . LEU B 2 29 ? 0.543 -2.319 -4.049 1.00 0.00 580 LEU B CA 7
ATOM 10358 C C . LEU B 2 29 ? -0.951 -2.250 -4.299 1.00 0.00 580 LEU B C 7
ATOM 10359 O O . LEU B 2 29 ? -1.729 -2.926 -3.631 1.00 0.00 580 LEU B O 7
ATOM 10375 N N . SER B 2 30 ? -1.339 -1.465 -5.289 1.00 0.00 581 SER B N 7
ATOM 10376 C CA . SER B 2 30 ? -2.731 -1.274 -5.617 1.00 0.00 581 SER B CA 7
ATOM 10377 C C . SER B 2 30 ? -3.320 -2.586 -6.139 1.00 0.00 581 SER B C 7
ATOM 10378 O O . SER B 2 30 ? -4.485 -2.906 -5.887 1.00 0.00 581 SER B O 7
ATOM 10386 N N . LEU B 2 31 ? -2.490 -3.364 -6.819 1.00 0.00 582 LEU B N 7
ATOM 10387 C CA . LEU B 2 31 ? -2.906 -4.645 -7.340 1.00 0.00 582 LEU B CA 7
ATOM 10388 C C . LEU B 2 31 ? -3.149 -5.595 -6.190 1.00 0.00 582 LEU B C 7
ATOM 10389 O O . LEU B 2 31 ? -4.209 -6.184 -6.089 1.00 0.00 582 LEU B O 7
ATOM 10405 N N . ASP B 2 32 ? -2.184 -5.681 -5.294 1.00 0.00 583 ASP B N 7
ATOM 10406 C CA . ASP B 2 32 ? -2.265 -6.573 -4.131 1.00 0.00 583 ASP B CA 7
ATOM 10407 C C . ASP B 2 32 ? -3.413 -6.225 -3.215 1.00 0.00 583 ASP B C 7
ATOM 10408 O O . ASP B 2 32 ? -4.105 -7.112 -2.717 1.00 0.00 583 ASP B O 7
ATOM 10417 N N . ILE B 2 33 ? -3.646 -4.947 -3.030 1.00 0.00 584 ILE B N 7
ATOM 10418 C CA . ILE B 2 33 ? -4.742 -4.474 -2.211 1.00 0.00 584 ILE B CA 7
ATOM 10419 C C . ILE B 2 33 ? -6.088 -4.819 -2.844 1.00 0.00 584 ILE B C 7
ATOM 10420 O O . ILE B 2 33 ? -7.038 -5.179 -2.156 1.00 0.00 584 ILE B O 7
ATOM 10436 N N . ASN B 2 34 ? -6.157 -4.759 -4.153 1.00 0.00 585 ASN B N 7
ATOM 10437 C CA . ASN B 2 34 ? -7.393 -5.098 -4.830 1.00 0.00 585 ASN B CA 7
ATOM 10438 C C . ASN B 2 34 ? -7.522 -6.608 -5.032 1.00 0.00 585 ASN B C 7
ATOM 10439 O O . ASN B 2 34 ? -8.592 -7.113 -5.389 1.00 0.00 585 ASN B O 7
ATOM 10450 N N . ARG B 2 35 ? -6.424 -7.325 -4.820 1.00 0.00 586 ARG B N 7
ATOM 10451 C CA . ARG B 2 35 ? -6.432 -8.790 -4.828 1.00 0.00 586 ARG B CA 7
ATOM 10452 C C . ARG B 2 35 ? -7.100 -9.307 -3.568 1.00 0.00 586 ARG B C 7
ATOM 10453 O O . ARG B 2 35 ? -7.753 -10.364 -3.579 1.00 0.00 586 ARG B O 7
ATOM 10474 N N . LEU B 2 36 ? -6.959 -8.559 -2.498 1.00 0.00 587 LEU B N 7
ATOM 10475 C CA . LEU B 2 36 ? -7.546 -8.922 -1.229 1.00 0.00 587 LEU B CA 7
ATOM 10476 C C . LEU B 2 36 ? -9.054 -8.680 -1.265 1.00 0.00 587 LEU B C 7
ATOM 10477 O O . LEU B 2 36 ? -9.512 -7.695 -1.856 1.00 0.00 587 LEU B O 7
ATOM 10493 N N . PRO B 2 37 ? -9.853 -9.586 -0.687 1.00 0.00 588 PRO B N 7
ATOM 10494 C CA . PRO B 2 37 ? -11.287 -9.381 -0.558 1.00 0.00 588 PRO B CA 7
ATOM 10495 C C . PRO B 2 37 ? -11.561 -8.347 0.537 1.00 0.00 588 PRO B C 7
ATOM 10496 O O . PRO B 2 37 ? -10.861 -8.336 1.551 1.00 0.00 588 PRO B O 7
ATOM 10507 N N . GLY B 2 38 ? -12.582 -7.518 0.322 1.00 0.00 589 GLY B N 7
ATOM 10508 C CA . GLY B 2 38 ? -12.935 -6.363 1.182 1.00 0.00 589 GLY B CA 7
ATOM 10509 C C . GLY B 2 38 ? -12.795 -6.577 2.676 1.00 0.00 589 GLY B C 7
ATOM 10510 O O . GLY B 2 38 ? -12.281 -5.698 3.383 1.00 0.00 589 GLY B O 7
ATOM 10514 N N . GLU B 2 39 ? -13.228 -7.730 3.154 1.00 0.00 590 GLU B N 7
ATOM 10515 C CA . GLU B 2 39 ? -13.167 -8.067 4.567 1.00 0.00 590 GLU B CA 7
ATOM 10516 C C . GLU B 2 39 ? -11.728 -8.058 5.098 1.00 0.00 590 GLU B C 7
ATOM 10517 O O . GLU B 2 39 ? -11.471 -7.629 6.228 1.00 0.00 590 GLU B O 7
ATOM 10529 N N . LYS B 2 40 ? -10.797 -8.464 4.257 1.00 0.00 591 LYS B N 7
ATOM 10530 C CA . LYS B 2 40 ? -9.401 -8.567 4.632 1.00 0.00 591 LYS B CA 7
ATOM 10531 C C . LYS B 2 40 ? -8.692 -7.232 4.484 1.00 0.00 591 LYS B C 7
ATOM 10532 O O . LYS B 2 40 ? -7.540 -7.090 4.875 1.00 0.00 591 LYS B O 7
ATOM 10551 N N . LEU B 2 41 ? -9.364 -6.256 3.888 1.00 0.00 592 LEU B N 7
ATOM 10552 C CA . LEU B 2 41 ? -8.804 -4.925 3.801 1.00 0.00 592 LEU B CA 7
ATOM 10553 C C . LEU B 2 41 ? -8.950 -4.173 5.102 1.00 0.00 592 LEU B C 7
ATOM 10554 O O . LEU B 2 41 ? -8.259 -3.199 5.313 1.00 0.00 592 LEU B O 7
ATOM 10570 N N . GLY B 2 42 ? -9.815 -4.670 5.980 1.00 0.00 593 GLY B N 7
ATOM 10571 C CA . GLY B 2 42 ? -10.191 -3.964 7.216 1.00 0.00 593 GLY B CA 7
ATOM 10572 C C . GLY B 2 42 ? -9.018 -3.428 8.020 1.00 0.00 593 GLY B C 7
ATOM 10573 O O . GLY B 2 42 ? -9.073 -2.307 8.548 1.00 0.00 593 GLY B O 7
ATOM 10577 N N . ARG B 2 43 ? -7.955 -4.191 8.084 1.00 0.00 594 ARG B N 7
ATOM 10578 C CA . ARG B 2 43 ? -6.792 -3.780 8.811 1.00 0.00 594 ARG B CA 7
ATOM 10579 C C . ARG B 2 43 ? -5.932 -2.824 7.997 1.00 0.00 594 ARG B C 7
ATOM 10580 O O . ARG B 2 43 ? -5.452 -1.829 8.525 1.00 0.00 594 ARG B O 7
ATOM 10601 N N . VAL B 2 44 ? -5.770 -3.090 6.715 1.00 0.00 595 VAL B N 7
ATOM 10602 C CA . VAL B 2 44 ? -4.924 -2.238 5.894 1.00 0.00 595 VAL B CA 7
ATOM 10603 C C . VAL B 2 44 ? -5.533 -0.843 5.751 1.00 0.00 595 VAL B C 7
ATOM 10604 O O . VAL B 2 44 ? -4.807 0.142 5.714 1.00 0.00 595 VAL B O 7
ATOM 10617 N N . VAL B 2 45 ? -6.877 -0.768 5.730 1.00 0.00 596 VAL B N 7
ATOM 10618 C CA . VAL B 2 45 ? -7.580 0.520 5.694 1.00 0.00 596 VAL B CA 7
ATOM 10619 C C . VAL B 2 45 ? -7.129 1.348 6.905 1.00 0.00 596 VAL B C 7
ATOM 10620 O O . VAL B 2 45 ? -6.753 2.514 6.767 1.00 0.00 596 VAL B O 7
ATOM 10633 N N . HIS B 2 46 ? -7.055 0.678 8.072 1.00 0.00 597 HIS B N 7
ATOM 10634 C CA . HIS B 2 46 ? -6.667 1.291 9.324 1.00 0.00 597 HIS B CA 7
ATOM 10635 C C . HIS B 2 46 ? -5.232 1.789 9.227 1.00 0.00 597 HIS B C 7
ATOM 10636 O O . HIS B 2 46 ? -4.891 2.827 9.790 1.00 0.00 597 HIS B O 7
ATOM 10650 N N . ILE B 2 47 ? -4.412 1.059 8.490 1.00 0.00 598 ILE B N 7
ATOM 10651 C CA . ILE B 2 47 ? -3.013 1.389 8.337 1.00 0.00 598 ILE B CA 7
ATOM 10652 C C . ILE B 2 47 ? -2.845 2.744 7.623 1.00 0.00 598 ILE B C 7
ATOM 10653 O O . ILE B 2 47 ? -2.018 3.556 8.030 1.00 0.00 598 ILE B O 7
ATOM 10669 N N . ILE B 2 48 ? -3.650 3.006 6.585 1.00 0.00 599 ILE B N 7
ATOM 10670 C CA . ILE B 2 48 ? -3.588 4.319 5.947 1.00 0.00 599 ILE B CA 7
ATOM 10671 C C . ILE B 2 48 ? -4.122 5.367 6.930 1.00 0.00 599 ILE B C 7
ATOM 10672 O O . ILE B 2 48 ? -3.491 6.398 7.155 1.00 0.00 599 ILE B O 7
ATOM 10688 N N . GLN B 2 49 ? -5.250 5.045 7.570 1.00 0.00 600 GLN B N 7
ATOM 10689 C CA . GLN B 2 49 ? -5.923 5.929 8.540 1.00 0.00 600 GLN B CA 7
ATOM 10690 C C . GLN B 2 49 ? -5.026 6.340 9.690 1.00 0.00 600 GLN B C 7
ATOM 10691 O O . GLN B 2 49 ? -5.245 7.374 10.310 1.00 0.00 600 GLN B O 7
ATOM 10705 N N . SER B 2 50 ? -4.054 5.507 9.984 1.00 0.00 601 SER B N 7
ATOM 10706 C CA . SER B 2 50 ? -3.074 5.754 11.030 1.00 0.00 601 SER B CA 7
ATOM 10707 C C . SER B 2 50 ? -2.341 7.086 10.793 1.00 0.00 601 SER B C 7
ATOM 10708 O O . SER B 2 50 ? -2.043 7.826 11.737 1.00 0.00 601 SER B O 7
ATOM 10716 N N . ARG B 2 51 ? -2.052 7.376 9.541 1.00 0.00 602 ARG B N 7
ATOM 10717 C CA . ARG B 2 51 ? -1.405 8.617 9.194 1.00 0.00 602 ARG B CA 7
ATOM 10718 C C . ARG B 2 51 ? -2.413 9.591 8.621 1.00 0.00 602 ARG B C 7
ATOM 10719 O O . ARG B 2 51 ? -2.371 10.793 8.916 1.00 0.00 602 ARG B O 7
ATOM 10740 N N . GLU B 2 52 ? -3.337 9.054 7.853 1.00 0.00 603 GLU B N 7
ATOM 10741 C CA . GLU B 2 52 ? -4.263 9.826 7.072 1.00 0.00 603 GLU B CA 7
ATOM 10742 C C . GLU B 2 52 ? -5.584 9.962 7.764 1.00 0.00 603 GLU B C 7
ATOM 10743 O O . GLU B 2 52 ? -6.401 9.023 7.783 1.00 0.00 603 GLU B O 7
ATOM 10755 N N . PRO B 2 53 ? -5.854 11.125 8.317 1.00 0.00 604 PRO B N 7
ATOM 10756 C CA . PRO B 2 53 ? -7.101 11.378 8.971 1.00 0.00 604 PRO B CA 7
ATOM 10757 C C . PRO B 2 53 ? -8.137 11.847 7.948 1.00 0.00 604 PRO B C 7
ATOM 10758 O O . PRO B 2 53 ? -9.319 12.006 8.250 1.00 0.00 604 PRO B O 7
ATOM 10769 N N . SER B 2 54 ? -7.666 11.988 6.724 1.00 0.00 605 SER B N 7
ATOM 10770 C CA . SER B 2 54 ? -8.446 12.386 5.594 1.00 0.00 605 SER B CA 7
ATOM 10771 C C . SER B 2 54 ? -9.298 11.203 5.157 1.00 0.00 605 SER B C 7
ATOM 10772 O O . SER B 2 54 ? -10.439 11.353 4.754 1.00 0.00 605 SER B O 7
ATOM 10780 N N . LEU B 2 55 ? -8.740 10.005 5.307 1.00 0.00 606 LEU B N 7
ATOM 10781 C CA . LEU B 2 55 ? -9.453 8.798 4.986 1.00 0.00 606 LEU B CA 7
ATOM 10782 C C . LEU B 2 55 ? -10.531 8.599 6.044 1.00 0.00 606 LEU B C 7
ATOM 10783 O O . LEU B 2 55 ? -11.646 8.254 5.735 1.00 0.00 606 LEU B O 7
ATOM 10799 N N . ARG B 2 56 ? -10.159 8.825 7.295 1.00 0.00 607 ARG B N 7
ATOM 10800 C CA . ARG B 2 56 ? -11.098 8.811 8.434 1.00 0.00 607 ARG B CA 7
ATOM 10801 C C . ARG B 2 56 ? -12.229 9.820 8.219 1.00 0.00 607 ARG B C 7
ATOM 10802 O O . ARG B 2 56 ? -13.377 9.595 8.615 1.00 0.00 607 ARG B O 7
ATOM 10823 N N . ASP B 2 57 ? -11.876 10.924 7.603 1.00 0.00 608 ASP B N 7
ATOM 10824 C CA . ASP B 2 57 ? -12.828 11.983 7.243 1.00 0.00 608 ASP B CA 7
ATOM 10825 C C . ASP B 2 57 ? -13.736 11.515 6.103 1.00 0.00 608 ASP B C 7
ATOM 10826 O O . ASP B 2 57 ? -14.934 11.860 6.042 1.00 0.00 608 ASP B O 7
ATOM 10835 N N . SER B 2 58 ? -13.166 10.738 5.214 1.00 0.00 609 SER B N 7
ATOM 10836 C CA . SER B 2 58 ? -13.881 10.122 4.125 1.00 0.00 609 SER B CA 7
ATOM 10837 C C . SER B 2 58 ? -14.634 8.875 4.680 1.00 0.00 609 SER B C 7
ATOM 10838 O O . SER B 2 58 ? -14.650 8.632 5.912 1.00 0.00 609 SER B O 7
ATOM 10846 N N . ASN B 2 59 ? -15.245 8.102 3.823 1.00 0.00 610 ASN B N 7
ATOM 10847 C CA . ASN B 2 59 ? -16.034 6.978 4.285 1.00 0.00 610 ASN B CA 7
ATOM 10848 C C . ASN B 2 59 ? -15.232 5.670 4.193 1.00 0.00 610 ASN B C 7
ATOM 10849 O O . ASN B 2 59 ? -14.599 5.396 3.177 1.00 0.00 610 ASN B O 7
ATOM 10860 N N . PRO B 2 60 ? -15.267 4.852 5.268 1.00 0.00 611 PRO B N 7
ATOM 10861 C CA . PRO B 2 60 ? -14.471 3.608 5.398 1.00 0.00 611 PRO B CA 7
ATOM 10862 C C . PRO B 2 60 ? -14.912 2.445 4.484 1.00 0.00 611 PRO B C 7
ATOM 10863 O O . PRO B 2 60 ? -14.264 1.385 4.475 1.00 0.00 611 PRO B O 7
ATOM 10874 N N . ASP B 2 61 ? -16.019 2.617 3.764 1.00 0.00 612 ASP B N 7
ATOM 10875 C CA . ASP B 2 61 ? -16.532 1.564 2.862 1.00 0.00 612 ASP B CA 7
ATOM 10876 C C . ASP B 2 61 ? -15.503 1.231 1.813 1.00 0.00 612 ASP B C 7
ATOM 10877 O O . ASP B 2 61 ? -15.138 0.070 1.616 1.00 0.00 612 ASP B O 7
ATOM 10886 N N . GLU B 2 62 ? -15.004 2.248 1.186 1.00 0.00 613 GLU B N 7
ATOM 10887 C CA . GLU B 2 62 ? -13.974 2.090 0.218 1.00 0.00 613 GLU B CA 7
ATOM 10888 C C . GLU B 2 62 ? -12.692 2.536 0.847 1.00 0.00 613 GLU B C 7
ATOM 10889 O O . GLU B 2 62 ? -12.666 3.547 1.550 1.00 0.00 613 GLU B O 7
ATOM 10901 N N . ILE B 2 63 ? -11.649 1.794 0.632 1.00 0.00 614 ILE B N 7
ATOM 10902 C CA . ILE B 2 63 ? -10.365 2.203 1.085 1.00 0.00 614 ILE B CA 7
ATOM 10903 C C . ILE B 2 63 ? -9.914 3.266 0.093 1.00 0.00 614 ILE B C 7
ATOM 10904 O O . ILE B 2 63 ? -10.172 3.137 -1.103 1.00 0.00 614 ILE B O 7
ATOM 10920 N N . GLU B 2 64 ? -9.378 4.334 0.582 1.00 0.00 615 GLU B N 7
ATOM 10921 C CA . GLU B 2 64 ? -8.994 5.429 -0.261 1.00 0.00 615 GLU B CA 7
ATOM 10922 C C . GLU B 2 64 ? -7.579 5.830 0.110 1.00 0.00 615 GLU B C 7
ATOM 10923 O O . GLU B 2 64 ? -7.327 6.479 1.129 1.00 0.00 615 GLU B O 7
ATOM 10935 N N . ILE B 2 65 ? -6.669 5.375 -0.701 1.00 0.00 616 ILE B N 7
ATOM 10936 C CA . ILE B 2 65 ? -5.248 5.438 -0.437 1.00 0.00 616 ILE B CA 7
ATOM 10937 C C . ILE B 2 65 ? -4.574 6.422 -1.367 1.00 0.00 616 ILE B C 7
ATOM 10938 O O . ILE B 2 65 ? -4.641 6.261 -2.573 1.00 0.00 616 ILE B O 7
ATOM 10954 N N . ASP B 2 66 ? -3.911 7.412 -0.835 1.00 0.00 617 ASP B N 7
ATOM 10955 C CA . ASP B 2 66 ? -3.163 8.296 -1.698 1.00 0.00 617 ASP B CA 7
ATOM 10956 C C . ASP B 2 66 ? -1.718 7.882 -1.668 1.00 0.00 617 ASP B C 7
ATOM 10957 O O . ASP B 2 66 ? -0.968 8.240 -0.760 1.00 0.00 617 ASP B O 7
ATOM 10966 N N . PHE B 2 67 ? -1.346 7.103 -2.644 1.00 0.00 618 PHE B N 7
ATOM 10967 C CA . PHE B 2 67 ? -0.028 6.498 -2.723 1.00 0.00 618 PHE B CA 7
ATOM 10968 C C . PHE B 2 67 ? 1.106 7.527 -2.863 1.00 0.00 618 PHE B C 7
ATOM 10969 O O . PHE B 2 67 ? 2.245 7.256 -2.485 1.00 0.00 618 PHE B O 7
ATOM 10986 N N . GLU B 2 68 ? 0.802 8.689 -3.384 1.00 0.00 619 GLU B N 7
ATOM 10987 C CA . GLU B 2 68 ? 1.813 9.705 -3.595 1.00 0.00 619 GLU B CA 7
ATOM 10988 C C . GLU B 2 68 ? 2.194 10.463 -2.337 1.00 0.00 619 GLU B C 7
ATOM 10989 O O . GLU B 2 68 ? 3.379 10.575 -2.022 1.00 0.00 619 GLU B O 7
ATOM 11001 N N . THR B 2 69 ? 1.228 10.952 -1.601 1.00 0.00 620 THR B N 7
ATOM 11002 C CA . THR B 2 69 ? 1.548 11.747 -0.441 1.00 0.00 620 THR B CA 7
ATOM 11003 C C . THR B 2 69 ? 1.888 10.902 0.787 1.00 0.00 620 THR B C 7
ATOM 11004 O O . THR B 2 69 ? 2.466 11.410 1.750 1.00 0.00 620 THR B O 7
ATOM 11015 N N . LEU B 2 70 ? 1.538 9.621 0.745 1.00 0.00 621 LEU B N 7
ATOM 11016 C CA . LEU B 2 70 ? 1.853 8.676 1.817 1.00 0.00 621 LEU B CA 7
ATOM 11017 C C . LEU B 2 70 ? 3.341 8.532 2.059 1.00 0.00 621 LEU B C 7
ATOM 11018 O O . LEU B 2 70 ? 4.145 8.598 1.128 1.00 0.00 621 LEU B O 7
ATOM 11034 N N . LYS B 2 71 ? 3.697 8.348 3.321 1.00 0.00 622 LYS B N 7
ATOM 11035 C CA . LYS B 2 71 ? 5.078 8.106 3.700 1.00 0.00 622 LYS B CA 7
ATOM 11036 C C . LYS B 2 71 ? 5.475 6.700 3.289 1.00 0.00 622 LYS B C 7
ATOM 11037 O O . LYS B 2 71 ? 4.610 5.797 3.265 1.00 0.00 622 LYS B O 7
ATOM 11056 N N . PRO B 2 72 ? 6.779 6.473 3.004 1.00 0.00 623 PRO B N 7
ATOM 11057 C CA . PRO B 2 72 ? 7.328 5.133 2.762 1.00 0.00 623 PRO B CA 7
ATOM 11058 C C . PRO B 2 72 ? 6.998 4.196 3.926 1.00 0.00 623 PRO B C 7
ATOM 11059 O O . PRO B 2 72 ? 6.771 3.015 3.742 1.00 0.00 623 PRO B O 7
ATOM 11070 N N . THR B 2 73 ? 6.917 4.775 5.109 1.00 0.00 624 THR B N 7
ATOM 11071 C CA . THR B 2 73 ? 6.657 4.089 6.342 1.00 0.00 624 THR B CA 7
ATOM 11072 C C . THR B 2 73 ? 5.273 3.453 6.324 1.00 0.00 624 THR B C 7
ATOM 11073 O O . THR B 2 73 ? 5.112 2.259 6.612 1.00 0.00 624 THR B O 7
ATOM 11084 N N . THR B 2 74 ? 4.302 4.233 5.930 1.00 0.00 625 THR B N 7
ATOM 11085 C CA . THR B 2 74 ? 2.957 3.781 5.872 1.00 0.00 625 THR B CA 7
ATOM 11086 C C . THR B 2 74 ? 2.788 2.814 4.689 1.00 0.00 625 THR B C 7
ATOM 11087 O O . THR B 2 74 ? 2.205 1.740 4.834 1.00 0.00 625 THR B O 7
ATOM 11098 N N . LEU B 2 75 ? 3.332 3.201 3.529 1.00 0.00 626 LEU B N 7
ATOM 11099 C CA . LEU B 2 75 ? 3.286 2.365 2.322 1.00 0.00 626 LEU B CA 7
ATOM 11100 C C . LEU B 2 75 ? 3.886 0.959 2.570 1.00 0.00 626 LEU B C 7
ATOM 11101 O O . LEU B 2 75 ? 3.299 -0.057 2.183 1.00 0.00 626 LEU B O 7
ATOM 11117 N N . ARG B 2 76 ? 5.045 0.928 3.222 1.00 0.00 627 ARG B N 7
ATOM 11118 C CA . ARG B 2 76 ? 5.734 -0.312 3.621 1.00 0.00 627 ARG B CA 7
ATOM 11119 C C . ARG B 2 76 ? 4.832 -1.194 4.465 1.00 0.00 627 ARG B C 7
ATOM 11120 O O . ARG B 2 76 ? 4.783 -2.411 4.269 1.00 0.00 627 ARG B O 7
ATOM 11141 N N . GLU B 2 77 ? 4.103 -0.586 5.379 1.00 0.00 628 GLU B N 7
ATOM 11142 C CA . GLU B 2 77 ? 3.272 -1.339 6.284 1.00 0.00 628 GLU B CA 7
ATOM 11143 C C . GLU B 2 77 ? 2.079 -1.932 5.528 1.00 0.00 628 GLU B C 7
ATOM 11144 O O . GLU B 2 77 ? 1.631 -3.037 5.832 1.00 0.00 628 GLU B O 7
ATOM 11156 N N . LEU B 2 78 ? 1.598 -1.206 4.509 1.00 0.00 629 LEU B N 7
ATOM 11157 C CA . LEU B 2 78 ? 0.502 -1.699 3.673 1.00 0.00 629 LEU B CA 7
ATOM 11158 C C . LEU B 2 78 ? 0.982 -2.952 2.962 1.00 0.00 629 LEU B C 7
ATOM 11159 O O . LEU B 2 78 ? 0.335 -4.004 2.998 1.00 0.00 629 LEU B O 7
ATOM 11175 N N . GLU B 2 79 ? 2.158 -2.817 2.359 1.00 0.00 630 GLU B N 7
ATOM 11176 C CA . GLU B 2 79 ? 2.804 -3.865 1.595 1.00 0.00 630 GLU B CA 7
ATOM 11177 C C . GLU B 2 79 ? 3.034 -5.103 2.457 1.00 0.00 630 GLU B C 7
ATOM 11178 O O . GLU B 2 79 ? 2.724 -6.222 2.068 1.00 0.00 630 GLU B O 7
ATOM 11190 N N . ARG B 2 80 ? 3.564 -4.872 3.626 1.00 0.00 631 ARG B N 7
ATOM 11191 C CA . ARG B 2 80 ? 3.906 -5.911 4.591 1.00 0.00 631 ARG B CA 7
ATOM 11192 C C . ARG B 2 80 ? 2.674 -6.725 4.974 1.00 0.00 631 ARG B C 7
ATOM 11193 O O . ARG B 2 80 ? 2.741 -7.935 5.195 1.00 0.00 631 ARG B O 7
ATOM 11214 N N . TYR B 2 81 ? 1.570 -6.070 5.002 1.00 0.00 632 TYR B N 7
ATOM 11215 C CA . TYR B 2 81 ? 0.340 -6.685 5.373 1.00 0.00 632 TYR B CA 7
ATOM 11216 C C . TYR B 2 81 ? -0.248 -7.458 4.206 1.00 0.00 632 TYR B C 7
ATOM 11217 O O . TYR B 2 81 ? -0.583 -8.645 4.342 1.00 0.00 632 TYR B O 7
ATOM 11235 N N . VAL B 2 82 ? -0.355 -6.799 3.057 1.00 0.00 633 VAL B N 7
ATOM 11236 C CA . VAL B 2 82 ? -0.899 -7.424 1.859 1.00 0.00 633 VAL B CA 7
ATOM 11237 C C . VAL B 2 82 ? -0.099 -8.665 1.480 1.00 0.00 633 VAL B C 7
ATOM 11238 O O . VAL B 2 82 ? -0.675 -9.691 1.145 1.00 0.00 633 VAL B O 7
ATOM 11251 N N . LYS B 2 83 ? 1.226 -8.589 1.621 1.00 0.00 634 LYS B N 7
ATOM 11252 C CA . LYS B 2 83 ? 2.084 -9.698 1.283 1.00 0.00 634 LYS B CA 7
ATOM 11253 C C . LYS B 2 83 ? 1.833 -10.864 2.227 1.00 0.00 634 LYS B C 7
ATOM 11254 O O . LYS B 2 83 ? 1.839 -12.009 1.812 1.00 0.00 634 LYS B O 7
ATOM 11273 N N . SER B 2 84 ? 1.570 -10.558 3.494 1.00 0.00 635 SER B N 7
ATOM 11274 C CA . SER B 2 84 ? 1.306 -11.579 4.474 1.00 0.00 635 SER B CA 7
ATOM 11275 C C . SER B 2 84 ? -0.025 -12.300 4.199 1.00 0.00 635 SER B C 7
ATOM 11276 O O . SER B 2 84 ? -0.137 -13.521 4.367 1.00 0.00 635 SER B O 7
ATOM 11284 N N . CYS B 2 85 ? -1.008 -11.556 3.721 1.00 0.00 636 CYS B N 7
ATOM 11285 C CA . CYS B 2 85 ? -2.314 -12.111 3.437 1.00 0.00 636 CYS B CA 7
ATOM 11286 C C . CYS B 2 85 ? -2.281 -12.868 2.099 1.00 0.00 636 CYS B C 7
ATOM 11287 O O . CYS B 2 85 ? -3.030 -13.823 1.880 1.00 0.00 636 CYS B O 7
ATOM 11295 N N . LEU B 2 86 ? -1.383 -12.460 1.233 1.00 0.00 637 LEU B N 7
ATOM 11296 C CA . LEU B 2 86 ? -1.212 -13.075 -0.071 1.00 0.00 637 LEU B CA 7
ATOM 11297 C C . LEU B 2 86 ? -0.181 -14.195 -0.057 1.00 0.00 637 LEU B C 7
ATOM 11298 O O . LEU B 2 86 ? 0.283 -14.636 -1.108 1.00 0.00 637 LEU B O 7
ATOM 11314 N N . GLN B 2 87 ? 0.150 -14.688 1.131 1.00 0.00 638 GLN B N 7
ATOM 11315 C CA . GLN B 2 87 ? 1.077 -15.823 1.280 1.00 0.00 638 GLN B CA 7
ATOM 11316 C C . GLN B 2 87 ? 0.433 -17.174 0.904 1.00 0.00 638 GLN B C 7
ATOM 11317 O O . GLN B 2 87 ? 0.661 -18.181 1.561 1.00 0.00 638 GLN B O 7
ATOM 11331 N N . LYS B 2 88 ? -0.336 -17.152 -0.187 1.00 0.00 639 LYS B N 7
ATOM 11332 C CA . LYS B 2 88 ? -0.995 -18.305 -0.797 1.00 0.00 639 LYS B CA 7
ATOM 11333 C C . LYS B 2 88 ? -1.889 -19.093 0.171 1.00 0.00 639 LYS B C 7
ATOM 11334 O O . LYS B 2 88 ? -1.414 -19.880 0.997 1.00 0.00 639 LYS B O 7
ATOM 11353 N N . LYS B 2 89 ? -3.184 -18.883 0.060 1.00 0.00 640 LYS B N 7
ATOM 11354 C CA . LYS B 2 89 ? -4.132 -19.545 0.950 1.00 0.00 640 LYS B CA 7
ATOM 11355 C C . LYS B 2 89 ? -4.471 -20.971 0.509 1.00 0.00 640 LYS B C 7
ATOM 11356 O O . LYS B 2 89 ? -4.842 -21.794 1.342 1.00 0.00 640 LYS B O 7
ATOM 11375 N N . GLN B 2 90 ? -4.349 -21.253 -0.801 1.00 0.00 641 GLN B N 7
ATOM 11376 C CA . GLN B 2 90 ? -4.642 -22.593 -1.415 1.00 0.00 641 GLN B CA 7
ATOM 11377 C C . GLN B 2 90 ? -6.099 -23.040 -1.360 1.00 0.00 641 GLN B C 7
ATOM 11378 O O . GLN B 2 90 ? -6.593 -23.687 -2.296 1.00 0.00 641 GLN B O 7
ATOM 11392 N N . ARG B 2 91 ? -6.761 -22.743 -0.272 1.00 0.00 642 ARG B N 7
ATOM 11393 C CA . ARG B 2 91 ? -8.175 -22.985 -0.137 1.00 0.00 642 ARG B CA 7
ATOM 11394 C C . ARG B 2 91 ? -8.914 -22.202 -1.179 1.00 0.00 642 ARG B C 7
ATOM 11395 O O . ARG B 2 91 ? -8.710 -20.983 -1.294 1.00 0.00 642 ARG B O 7
ATOM 11416 N N . LYS B 2 92 ? -9.742 -22.874 -1.924 1.00 0.00 643 LYS B N 7
ATOM 11417 C CA . LYS B 2 92 ? -10.565 -22.221 -2.911 1.00 0.00 643 LYS B CA 7
ATOM 11418 C C . LYS B 2 92 ? -11.583 -21.285 -2.216 1.00 0.00 643 LYS B C 7
ATOM 11419 O O . LYS B 2 92 ? -11.719 -20.118 -2.623 1.00 0.00 643 LYS B O 7
ATOM 11438 N N . PRO B 2 93 ? -12.326 -21.751 -1.158 1.00 0.00 644 PRO B N 7
ATOM 11439 C CA . PRO B 2 93 ? -13.149 -20.879 -0.369 1.00 0.00 644 PRO B CA 7
ATOM 11440 C C . PRO B 2 93 ? -12.311 -20.332 0.787 1.00 0.00 644 PRO B C 7
ATOM 11441 O O . PRO B 2 93 ? -11.720 -19.240 0.642 1.00 0.00 644 PRO B O 7
ATOM 11453 N N . LYS A 1 1 ? -2.515 6.242 -14.939 1.00 0.00 290 LYS A N 8
ATOM 11454 C CA . LYS A 1 1 ? -1.749 6.744 -13.802 1.00 0.00 290 LYS A CA 8
ATOM 11455 C C . LYS A 1 1 ? -0.723 5.724 -13.370 1.00 0.00 290 LYS A C 8
ATOM 11456 O O . LYS A 1 1 ? -1.070 4.676 -12.810 1.00 0.00 290 LYS A O 8
ATOM 11477 N N . VAL A 1 2 ? 0.528 5.985 -13.674 1.00 0.00 291 VAL A N 8
ATOM 11478 C CA . VAL A 1 2 ? 1.596 5.101 -13.256 1.00 0.00 291 VAL A CA 8
ATOM 11479 C C . VAL A 1 2 ? 2.521 5.781 -12.250 1.00 0.00 291 VAL A C 8
ATOM 11480 O O . VAL A 1 2 ? 2.983 5.150 -11.304 1.00 0.00 291 VAL A O 8
ATOM 11493 N N . ALA A 1 3 ? 2.765 7.075 -12.440 1.00 0.00 292 ALA A N 8
ATOM 11494 C CA . ALA A 1 3 ? 3.606 7.820 -11.522 1.00 0.00 292 ALA A CA 8
ATOM 11495 C C . ALA A 1 3 ? 2.814 8.319 -10.294 1.00 0.00 292 ALA A C 8
ATOM 11496 O O . ALA A 1 3 ? 3.216 8.026 -9.178 1.00 0.00 292 ALA A O 8
ATOM 11503 N N . PRO A 1 4 ? 1.679 9.082 -10.450 1.00 0.00 293 PRO A N 8
ATOM 11504 C CA . PRO A 1 4 ? 0.845 9.456 -9.326 1.00 0.00 293 PRO A CA 8
ATOM 11505 C C . PRO A 1 4 ? -0.266 8.423 -9.153 1.00 0.00 293 PRO A C 8
ATOM 11506 O O . PRO A 1 4 ? -1.148 8.290 -10.008 1.00 0.00 293 PRO A O 8
ATOM 11517 N N . LEU A 1 5 ? -0.212 7.675 -8.102 1.00 0.00 294 LEU A N 8
ATOM 11518 C CA . LEU A 1 5 ? -1.154 6.610 -7.921 1.00 0.00 294 LEU A CA 8
ATOM 11519 C C . LEU A 1 5 ? -2.086 6.859 -6.746 1.00 0.00 294 LEU A C 8
ATOM 11520 O O . LEU A 1 5 ? -1.647 7.063 -5.609 1.00 0.00 294 LEU A O 8
ATOM 11536 N N . LYS A 1 6 ? -3.357 6.866 -7.033 1.00 0.00 295 LYS A N 8
ATOM 11537 C CA . LYS A 1 6 ? -4.375 6.937 -6.030 1.00 0.00 295 LYS A CA 8
ATOM 11538 C C . LYS A 1 6 ? -5.526 6.081 -6.480 1.00 0.00 295 LYS A C 8
ATOM 11539 O O . LYS A 1 6 ? -5.935 6.143 -7.643 1.00 0.00 295 LYS A O 8
ATOM 11558 N N . ILE A 1 7 ? -6.012 5.260 -5.607 1.00 0.00 296 ILE A N 8
ATOM 11559 C CA . ILE A 1 7 ? -7.059 4.339 -5.961 1.00 0.00 296 ILE A CA 8
ATOM 11560 C C . ILE A 1 7 ? -8.214 4.430 -4.973 1.00 0.00 296 ILE A C 8
ATOM 11561 O O . ILE A 1 7 ? -8.001 4.545 -3.755 1.00 0.00 296 ILE A O 8
ATOM 11577 N N . LYS A 1 8 ? -9.416 4.458 -5.504 1.00 0.00 297 LYS A N 8
ATOM 11578 C CA . LYS A 1 8 ? -10.612 4.397 -4.703 1.00 0.00 297 LYS A CA 8
ATOM 11579 C C . LYS A 1 8 ? -11.150 2.986 -4.735 1.00 0.00 297 LYS A C 8
ATOM 11580 O O . LYS A 1 8 ? -11.241 2.380 -5.804 1.00 0.00 297 LYS A O 8
ATOM 11599 N N . LEU A 1 9 ? -11.463 2.463 -3.586 1.00 0.00 298 LEU A N 8
ATOM 11600 C CA . LEU A 1 9 ? -12.034 1.134 -3.461 1.00 0.00 298 LEU A CA 8
ATOM 11601 C C . LEU A 1 9 ? -13.502 1.221 -3.845 1.00 0.00 298 LEU A C 8
ATOM 11602 O O . LEU A 1 9 ? -14.236 2.045 -3.301 1.00 0.00 298 LEU A O 8
ATOM 11618 N N . GLY A 1 10 ? -13.911 0.415 -4.791 1.00 0.00 299 GLY A N 8
ATOM 11619 C CA . GLY A 1 10 ? -15.288 0.422 -5.217 1.00 0.00 299 GLY A CA 8
ATOM 11620 C C . GLY A 1 10 ? -16.042 -0.737 -4.626 1.00 0.00 299 GLY A C 8
ATOM 11621 O O . GLY A 1 10 ? -17.166 -0.586 -4.123 1.00 0.00 299 GLY A O 8
ATOM 11625 N N . GLY A 1 11 ? -15.431 -1.900 -4.690 1.00 0.00 300 GLY A N 8
ATOM 11626 C CA . GLY A 1 11 ? -16.025 -3.104 -4.158 1.00 0.00 300 GLY A CA 8
ATOM 11627 C C . GLY A 1 11 ? -16.943 -3.756 -5.159 1.00 0.00 300 GLY A C 8
ATOM 11628 O O . GLY A 1 11 ? -16.827 -4.946 -5.450 1.00 0.00 300 GLY A O 8
ATOM 11632 N N . PHE A 1 12 ? -17.842 -2.975 -5.689 1.00 0.00 301 PHE A N 8
ATOM 11633 C CA . PHE A 1 12 ? -18.797 -3.442 -6.671 1.00 0.00 301 PHE A CA 8
ATOM 11634 C C . PHE A 1 12 ? -18.309 -3.108 -8.070 1.00 0.00 301 PHE A C 8
ATOM 11635 O O . PHE A 1 12 ? -17.214 -2.529 -8.239 1.00 0.00 301 PHE A O 8
ATOM 11652 N N . ALA B 2 6 ? 11.845 20.103 13.294 1.00 0.00 557 ALA B N 8
ATOM 11653 C CA . ALA B 2 6 ? 12.042 20.550 11.937 1.00 0.00 557 ALA B CA 8
ATOM 11654 C C . ALA B 2 6 ? 11.798 19.373 11.001 1.00 0.00 557 ALA B C 8
ATOM 11655 O O . ALA B 2 6 ? 11.278 18.338 11.434 1.00 0.00 557 ALA B O 8
ATOM 11662 N N . SER B 2 7 ? 12.176 19.508 9.746 1.00 0.00 558 SER B N 8
ATOM 11663 C CA . SER B 2 7 ? 12.002 18.442 8.786 1.00 0.00 558 SER B CA 8
ATOM 11664 C C . SER B 2 7 ? 13.093 17.374 8.967 1.00 0.00 558 SER B C 8
ATOM 11665 O O . SER B 2 7 ? 13.080 16.341 8.302 1.00 0.00 558 SER B O 8
ATOM 11673 N N . ALA B 2 8 ? 14.045 17.647 9.840 1.00 0.00 559 ALA B N 8
ATOM 11674 C CA . ALA B 2 8 ? 15.060 16.688 10.180 1.00 0.00 559 ALA B CA 8
ATOM 11675 C C . ALA B 2 8 ? 14.513 15.777 11.260 1.00 0.00 559 ALA B C 8
ATOM 11676 O O . ALA B 2 8 ? 14.609 16.075 12.453 1.00 0.00 559 ALA B O 8
ATOM 11683 N N . SER B 2 9 ? 13.874 14.723 10.836 1.00 0.00 560 SER B N 8
ATOM 11684 C CA . SER B 2 9 ? 13.265 13.797 11.733 1.00 0.00 560 SER B CA 8
ATOM 11685 C C . SER B 2 9 ? 14.333 12.967 12.390 1.00 0.00 560 SER B C 8
ATOM 11686 O O . SER B 2 9 ? 15.187 12.379 11.713 1.00 0.00 560 SER B O 8
ATOM 11694 N N . TYR B 2 10 ? 14.313 12.944 13.689 1.00 0.00 561 TYR B N 8
ATOM 11695 C CA . TYR B 2 10 ? 15.287 12.225 14.436 1.00 0.00 561 TYR B CA 8
ATOM 11696 C C . TYR B 2 10 ? 14.974 10.757 14.455 1.00 0.00 561 TYR B C 8
ATOM 11697 O O . TYR B 2 10 ? 14.190 10.275 15.268 1.00 0.00 561 TYR B O 8
ATOM 11715 N N . ASP B 2 11 ? 15.519 10.090 13.503 1.00 0.00 562 ASP B N 8
ATOM 11716 C CA . ASP B 2 11 ? 15.423 8.659 13.361 1.00 0.00 562 ASP B CA 8
ATOM 11717 C C . ASP B 2 11 ? 16.762 8.192 12.879 1.00 0.00 562 ASP B C 8
ATOM 11718 O O . ASP B 2 11 ? 17.241 8.653 11.842 1.00 0.00 562 ASP B O 8
ATOM 11727 N N . SER B 2 12 ? 17.386 7.344 13.617 1.00 0.00 563 SER B N 8
ATOM 11728 C CA . SER B 2 12 ? 18.637 6.785 13.217 1.00 0.00 563 SER B CA 8
ATOM 11729 C C . SER B 2 12 ? 18.352 5.494 12.462 1.00 0.00 563 SER B C 8
ATOM 11730 O O . SER B 2 12 ? 17.177 5.073 12.378 1.00 0.00 563 SER B O 8
ATOM 11738 N N . GLU B 2 13 ? 19.403 4.879 11.920 1.00 0.00 564 GLU B N 8
ATOM 11739 C CA . GLU B 2 13 ? 19.336 3.634 11.150 1.00 0.00 564 GLU B CA 8
ATOM 11740 C C . GLU B 2 13 ? 18.674 3.884 9.795 1.00 0.00 564 GLU B C 8
ATOM 11741 O O . GLU B 2 13 ? 17.993 4.899 9.577 1.00 0.00 564 GLU B O 8
ATOM 11753 N N . GLU B 2 14 ? 18.881 2.999 8.897 1.00 0.00 565 GLU B N 8
ATOM 11754 C CA . GLU B 2 14 ? 18.320 3.120 7.590 1.00 0.00 565 GLU B CA 8
ATOM 11755 C C . GLU B 2 14 ? 17.051 2.338 7.578 1.00 0.00 565 GLU B C 8
ATOM 11756 O O . GLU B 2 14 ? 17.058 1.136 7.370 1.00 0.00 565 GLU B O 8
ATOM 11768 N N . GLU B 2 15 ? 15.982 2.998 7.899 1.00 0.00 566 GLU B N 8
ATOM 11769 C CA . GLU B 2 15 ? 14.700 2.364 7.985 1.00 0.00 566 GLU B CA 8
ATOM 11770 C C . GLU B 2 15 ? 14.172 2.014 6.603 1.00 0.00 566 GLU B C 8
ATOM 11771 O O . GLU B 2 15 ? 14.408 2.736 5.618 1.00 0.00 566 GLU B O 8
ATOM 11783 N N . GLU B 2 16 ? 13.473 0.917 6.528 1.00 0.00 567 GLU B N 8
ATOM 11784 C CA . GLU B 2 16 ? 12.921 0.432 5.287 1.00 0.00 567 GLU B CA 8
ATOM 11785 C C . GLU B 2 16 ? 11.623 1.176 5.034 1.00 0.00 567 GLU B C 8
ATOM 11786 O O . GLU B 2 16 ? 11.153 1.306 3.913 1.00 0.00 567 GLU B O 8
ATOM 11798 N N . GLU B 2 17 ? 11.106 1.733 6.094 1.00 0.00 568 GLU B N 8
ATOM 11799 C CA . GLU B 2 17 ? 9.895 2.520 6.075 1.00 0.00 568 GLU B CA 8
ATOM 11800 C C . GLU B 2 17 ? 10.222 3.972 5.702 1.00 0.00 568 GLU B C 8
ATOM 11801 O O . GLU B 2 17 ? 9.475 4.893 6.022 1.00 0.00 568 GLU B O 8
ATOM 11813 N N . GLY B 2 18 ? 11.321 4.155 5.024 1.00 0.00 569 GLY B N 8
ATOM 11814 C CA . GLY B 2 18 ? 11.756 5.459 4.616 1.00 0.00 569 GLY B CA 8
ATOM 11815 C C . GLY B 2 18 ? 12.269 5.448 3.198 1.00 0.00 569 GLY B C 8
ATOM 11816 O O . GLY B 2 18 ? 12.810 6.451 2.711 1.00 0.00 569 GLY B O 8
ATOM 11820 N N . LEU B 2 19 ? 12.097 4.322 2.516 1.00 0.00 570 LEU B N 8
ATOM 11821 C CA . LEU B 2 19 ? 12.564 4.208 1.153 1.00 0.00 570 LEU B CA 8
ATOM 11822 C C . LEU B 2 19 ? 11.512 4.751 0.192 1.00 0.00 570 LEU B C 8
ATOM 11823 O O . LEU B 2 19 ? 10.323 4.790 0.536 1.00 0.00 570 LEU B O 8
ATOM 11839 N N . PRO B 2 20 ? 11.911 5.223 -0.990 1.00 0.00 571 PRO B N 8
ATOM 11840 C CA . PRO B 2 20 ? 10.975 5.717 -1.970 1.00 0.00 571 PRO B CA 8
ATOM 11841 C C . PRO B 2 20 ? 10.300 4.571 -2.723 1.00 0.00 571 PRO B C 8
ATOM 11842 O O . PRO B 2 20 ? 10.968 3.668 -3.238 1.00 0.00 571 PRO B O 8
ATOM 11853 N N . MET B 2 21 ? 8.995 4.617 -2.784 1.00 0.00 572 MET B N 8
ATOM 11854 C CA . MET B 2 21 ? 8.214 3.599 -3.462 1.00 0.00 572 MET B CA 8
ATOM 11855 C C . MET B 2 21 ? 8.095 3.998 -4.915 1.00 0.00 572 MET B C 8
ATOM 11856 O O . MET B 2 21 ? 7.639 5.092 -5.222 1.00 0.00 572 MET B O 8
ATOM 11870 N N . SER B 2 22 ? 8.503 3.135 -5.790 1.00 0.00 573 SER B N 8
ATOM 11871 C CA . SER B 2 22 ? 8.557 3.435 -7.200 1.00 0.00 573 SER B CA 8
ATOM 11872 C C . SER B 2 22 ? 7.255 3.082 -7.890 1.00 0.00 573 SER B C 8
ATOM 11873 O O . SER B 2 22 ? 6.386 2.433 -7.282 1.00 0.00 573 SER B O 8
ATOM 11881 N N . TYR B 2 23 ? 7.117 3.524 -9.147 1.00 0.00 574 TYR B N 8
ATOM 11882 C CA . TYR B 2 23 ? 5.912 3.299 -9.949 1.00 0.00 574 TYR B CA 8
ATOM 11883 C C . TYR B 2 23 ? 5.486 1.835 -9.940 1.00 0.00 574 TYR B C 8
ATOM 11884 O O . TYR B 2 23 ? 4.318 1.543 -9.775 1.00 0.00 574 TYR B O 8
ATOM 11902 N N . ASP B 2 24 ? 6.456 0.926 -10.014 1.00 0.00 575 ASP B N 8
ATOM 11903 C CA . ASP B 2 24 ? 6.141 -0.520 -10.062 1.00 0.00 575 ASP B CA 8
ATOM 11904 C C . ASP B 2 24 ? 5.631 -0.992 -8.734 1.00 0.00 575 ASP B C 8
ATOM 11905 O O . ASP B 2 24 ? 4.609 -1.673 -8.649 1.00 0.00 575 ASP B O 8
ATOM 11914 N N . GLU B 2 25 ? 6.338 -0.593 -7.699 1.00 0.00 576 GLU B N 8
ATOM 11915 C CA . GLU B 2 25 ? 6.037 -0.966 -6.339 1.00 0.00 576 GLU B CA 8
ATOM 11916 C C . GLU B 2 25 ? 4.644 -0.537 -5.956 1.00 0.00 576 GLU B C 8
ATOM 11917 O O . GLU B 2 25 ? 3.865 -1.326 -5.432 1.00 0.00 576 GLU B O 8
ATOM 11929 N N . LYS B 2 26 ? 4.329 0.695 -6.261 1.00 0.00 577 LYS B N 8
ATOM 11930 C CA . LYS B 2 26 ? 3.039 1.247 -5.950 1.00 0.00 577 LYS B CA 8
ATOM 11931 C C . LYS B 2 26 ? 1.957 0.619 -6.811 1.00 0.00 577 LYS B C 8
ATOM 11932 O O . LYS B 2 26 ? 0.915 0.230 -6.300 1.00 0.00 577 LYS B O 8
ATOM 11951 N N . ARG B 2 27 ? 2.215 0.524 -8.117 1.00 0.00 578 ARG B N 8
ATOM 11952 C CA . ARG B 2 27 ? 1.259 -0.061 -9.077 1.00 0.00 578 ARG B CA 8
ATOM 11953 C C . ARG B 2 27 ? 0.834 -1.453 -8.624 1.00 0.00 578 ARG B C 8
ATOM 11954 O O . ARG B 2 27 ? -0.356 -1.785 -8.623 1.00 0.00 578 ARG B O 8
ATOM 11975 N N . GLN B 2 28 ? 1.810 -2.238 -8.211 1.00 0.00 579 GLN B N 8
ATOM 11976 C CA . GLN B 2 28 ? 1.600 -3.567 -7.733 1.00 0.00 579 GLN B CA 8
ATOM 11977 C C . GLN B 2 28 ? 0.759 -3.551 -6.453 1.00 0.00 579 GLN B C 8
ATOM 11978 O O . GLN B 2 28 ? -0.122 -4.381 -6.291 1.00 0.00 579 GLN B O 8
ATOM 11992 N N . LEU B 2 29 ? 0.975 -2.555 -5.607 1.00 0.00 580 LEU B N 8
ATOM 11993 C CA . LEU B 2 29 ? 0.218 -2.413 -4.364 1.00 0.00 580 LEU B CA 8
ATOM 11994 C C . LEU B 2 29 ? -1.280 -2.326 -4.605 1.00 0.00 580 LEU B C 8
ATOM 11995 O O . LEU B 2 29 ? -2.054 -2.974 -3.893 1.00 0.00 580 LEU B O 8
ATOM 12011 N N . SER B 2 30 ? -1.710 -1.544 -5.611 1.00 0.00 581 SER B N 8
ATOM 12012 C CA . SER B 2 30 ? -3.121 -1.462 -5.906 1.00 0.00 581 SER B CA 8
ATOM 12013 C C . SER B 2 30 ? -3.668 -2.841 -6.341 1.00 0.00 581 SER B C 8
ATOM 12014 O O . SER B 2 30 ? -4.813 -3.199 -6.039 1.00 0.00 581 SER B O 8
ATOM 12022 N N . LEU B 2 31 ? -2.820 -3.628 -6.993 1.00 0.00 582 LEU B N 8
ATOM 12023 C CA . LEU B 2 31 ? -3.214 -4.932 -7.484 1.00 0.00 582 LEU B CA 8
ATOM 12024 C C . LEU B 2 31 ? -3.308 -5.908 -6.326 1.00 0.00 582 LEU B C 8
ATOM 12025 O O . LEU B 2 31 ? -4.258 -6.697 -6.243 1.00 0.00 582 LEU B O 8
ATOM 12041 N N . ASP B 2 32 ? -2.336 -5.834 -5.428 1.00 0.00 583 ASP B N 8
ATOM 12042 C CA . ASP B 2 32 ? -2.273 -6.714 -4.254 1.00 0.00 583 ASP B CA 8
ATOM 12043 C C . ASP B 2 32 ? -3.408 -6.469 -3.315 1.00 0.00 583 ASP B C 8
ATOM 12044 O O . ASP B 2 32 ? -3.993 -7.408 -2.785 1.00 0.00 583 ASP B O 8
ATOM 12053 N N . ILE B 2 33 ? -3.743 -5.213 -3.114 1.00 0.00 584 ILE B N 8
ATOM 12054 C CA . ILE B 2 33 ? -4.857 -4.870 -2.262 1.00 0.00 584 ILE B CA 8
ATOM 12055 C C . ILE B 2 33 ? -6.188 -5.347 -2.864 1.00 0.00 584 ILE B C 8
ATOM 12056 O O . ILE B 2 33 ? -7.070 -5.815 -2.147 1.00 0.00 584 ILE B O 8
ATOM 12072 N N . ASN B 2 34 ? -6.293 -5.303 -4.191 1.00 0.00 585 ASN B N 8
ATOM 12073 C CA . ASN B 2 34 ? -7.502 -5.794 -4.877 1.00 0.00 585 ASN B CA 8
ATOM 12074 C C . ASN B 2 34 ? -7.576 -7.325 -4.754 1.00 0.00 585 ASN B C 8
ATOM 12075 O O . ASN B 2 34 ? -8.660 -7.919 -4.746 1.00 0.00 585 ASN B O 8
ATOM 12086 N N . ARG B 2 35 ? -6.405 -7.948 -4.633 1.00 0.00 586 ARG B N 8
ATOM 12087 C CA . ARG B 2 35 ? -6.281 -9.403 -4.438 1.00 0.00 586 ARG B CA 8
ATOM 12088 C C . ARG B 2 35 ? -6.767 -9.832 -3.052 1.00 0.00 586 ARG B C 8
ATOM 12089 O O . ARG B 2 35 ? -7.154 -10.994 -2.856 1.00 0.00 586 ARG B O 8
ATOM 12110 N N . LEU B 2 36 ? -6.729 -8.922 -2.102 1.00 0.00 587 LEU B N 8
ATOM 12111 C CA . LEU B 2 36 ? -7.131 -9.231 -0.742 1.00 0.00 587 LEU B CA 8
ATOM 12112 C C . LEU B 2 36 ? -8.642 -9.268 -0.604 1.00 0.00 587 LEU B C 8
ATOM 12113 O O . LEU B 2 36 ? -9.359 -8.525 -1.293 1.00 0.00 587 LEU B O 8
ATOM 12129 N N . PRO B 2 37 ? -9.160 -10.157 0.259 1.00 0.00 588 PRO B N 8
ATOM 12130 C CA . PRO B 2 37 ? -10.579 -10.210 0.553 1.00 0.00 588 PRO B CA 8
ATOM 12131 C C . PRO B 2 37 ? -10.993 -9.015 1.420 1.00 0.00 588 PRO B C 8
ATOM 12132 O O . PRO B 2 37 ? -10.163 -8.440 2.144 1.00 0.00 588 PRO B O 8
ATOM 12143 N N . GLY B 2 38 ? -12.267 -8.684 1.373 1.00 0.00 589 GLY B N 8
ATOM 12144 C CA . GLY B 2 38 ? -12.811 -7.509 2.047 1.00 0.00 589 GLY B CA 8
ATOM 12145 C C . GLY B 2 38 ? -12.527 -7.455 3.537 1.00 0.00 589 GLY B C 8
ATOM 12146 O O . GLY B 2 38 ? -12.261 -6.380 4.079 1.00 0.00 589 GLY B O 8
ATOM 12150 N N . GLU B 2 39 ? -12.565 -8.602 4.191 1.00 0.00 590 GLU B N 8
ATOM 12151 C CA . GLU B 2 39 ? -12.288 -8.684 5.623 1.00 0.00 590 GLU B CA 8
ATOM 12152 C C . GLU B 2 39 ? -10.860 -8.230 5.953 1.00 0.00 590 GLU B C 8
ATOM 12153 O O . GLU B 2 39 ? -10.626 -7.536 6.948 1.00 0.00 590 GLU B O 8
ATOM 12165 N N . LYS B 2 40 ? -9.917 -8.578 5.091 1.00 0.00 591 LYS B N 8
ATOM 12166 C CA . LYS B 2 40 ? -8.531 -8.225 5.319 1.00 0.00 591 LYS B CA 8
ATOM 12167 C C . LYS B 2 40 ? -8.279 -6.833 4.778 1.00 0.00 591 LYS B C 8
ATOM 12168 O O . LYS B 2 40 ? -7.417 -6.102 5.275 1.00 0.00 591 LYS B O 8
ATOM 12187 N N . LEU B 2 41 ? -9.083 -6.448 3.783 1.00 0.00 592 LEU B N 8
ATOM 12188 C CA . LEU B 2 41 ? -9.071 -5.102 3.238 1.00 0.00 592 LEU B CA 8
ATOM 12189 C C . LEU B 2 41 ? -9.347 -4.110 4.351 1.00 0.00 592 LEU B C 8
ATOM 12190 O O . LEU B 2 41 ? -8.741 -3.055 4.407 1.00 0.00 592 LEU B O 8
ATOM 12206 N N . GLY B 2 42 ? -10.229 -4.504 5.267 1.00 0.00 593 GLY B N 8
ATOM 12207 C CA . GLY B 2 42 ? -10.569 -3.699 6.423 1.00 0.00 593 GLY B CA 8
ATOM 12208 C C . GLY B 2 42 ? -9.345 -3.263 7.220 1.00 0.00 593 GLY B C 8
ATOM 12209 O O . GLY B 2 42 ? -9.303 -2.145 7.742 1.00 0.00 593 GLY B O 8
ATOM 12213 N N . ARG B 2 43 ? -8.325 -4.112 7.273 1.00 0.00 594 ARG B N 8
ATOM 12214 C CA . ARG B 2 43 ? -7.150 -3.799 8.032 1.00 0.00 594 ARG B CA 8
ATOM 12215 C C . ARG B 2 43 ? -6.259 -2.835 7.267 1.00 0.00 594 ARG B C 8
ATOM 12216 O O . ARG B 2 43 ? -5.686 -1.937 7.863 1.00 0.00 594 ARG B O 8
ATOM 12237 N N . VAL B 2 44 ? -6.173 -2.980 5.944 1.00 0.00 595 VAL B N 8
ATOM 12238 C CA . VAL B 2 44 ? -5.338 -2.069 5.171 1.00 0.00 595 VAL B CA 8
ATOM 12239 C C . VAL B 2 44 ? -5.928 -0.658 5.219 1.00 0.00 595 VAL B C 8
ATOM 12240 O O . VAL B 2 44 ? -5.197 0.324 5.255 1.00 0.00 595 VAL B O 8
ATOM 12253 N N . VAL B 2 45 ? -7.264 -0.579 5.277 1.00 0.00 596 VAL B N 8
ATOM 12254 C CA . VAL B 2 45 ? -7.957 0.701 5.429 1.00 0.00 596 VAL B CA 8
ATOM 12255 C C . VAL B 2 45 ? -7.477 1.375 6.720 1.00 0.00 596 VAL B C 8
ATOM 12256 O O . VAL B 2 45 ? -7.161 2.563 6.731 1.00 0.00 596 VAL B O 8
ATOM 12269 N N . HIS B 2 46 ? -7.331 0.574 7.768 1.00 0.00 597 HIS B N 8
ATOM 12270 C CA . HIS B 2 46 ? -6.892 1.041 9.063 1.00 0.00 597 HIS B CA 8
ATOM 12271 C C . HIS B 2 46 ? -5.425 1.496 8.994 1.00 0.00 597 HIS B C 8
ATOM 12272 O O . HIS B 2 46 ? -5.014 2.455 9.676 1.00 0.00 597 HIS B O 8
ATOM 12286 N N . ILE B 2 47 ? -4.649 0.821 8.171 1.00 0.00 598 ILE B N 8
ATOM 12287 C CA . ILE B 2 47 ? -3.260 1.155 7.993 1.00 0.00 598 ILE B CA 8
ATOM 12288 C C . ILE B 2 47 ? -3.138 2.552 7.379 1.00 0.00 598 ILE B C 8
ATOM 12289 O O . ILE B 2 47 ? -2.312 3.357 7.819 1.00 0.00 598 ILE B O 8
ATOM 12305 N N . ILE B 2 48 ? -3.999 2.853 6.396 1.00 0.00 599 ILE B N 8
ATOM 12306 C CA . ILE B 2 48 ? -4.047 4.202 5.837 1.00 0.00 599 ILE B CA 8
ATOM 12307 C C . ILE B 2 48 ? -4.502 5.183 6.923 1.00 0.00 599 ILE B C 8
ATOM 12308 O O . ILE B 2 48 ? -3.868 6.214 7.116 1.00 0.00 599 ILE B O 8
ATOM 12324 N N . GLN B 2 49 ? -5.569 4.816 7.679 1.00 0.00 600 GLN B N 8
ATOM 12325 C CA . GLN B 2 49 ? -6.120 5.669 8.758 1.00 0.00 600 GLN B CA 8
ATOM 12326 C C . GLN B 2 49 ? -5.070 6.080 9.753 1.00 0.00 600 GLN B C 8
ATOM 12327 O O . GLN B 2 49 ? -5.159 7.147 10.334 1.00 0.00 600 GLN B O 8
ATOM 12341 N N . SER B 2 50 ? -4.102 5.234 9.945 1.00 0.00 601 SER B N 8
ATOM 12342 C CA . SER B 2 50 ? -3.031 5.483 10.871 1.00 0.00 601 SER B CA 8
ATOM 12343 C C . SER B 2 50 ? -2.285 6.792 10.544 1.00 0.00 601 SER B C 8
ATOM 12344 O O . SER B 2 50 ? -2.046 7.616 11.432 1.00 0.00 601 SER B O 8
ATOM 12352 N N . ARG B 2 51 ? -2.000 7.025 9.278 1.00 0.00 602 ARG B N 8
ATOM 12353 C CA . ARG B 2 51 ? -1.281 8.231 8.914 1.00 0.00 602 ARG B CA 8
ATOM 12354 C C . ARG B 2 51 ? -2.249 9.256 8.343 1.00 0.00 602 ARG B C 8
ATOM 12355 O O . ARG B 2 51 ? -2.117 10.456 8.604 1.00 0.00 602 ARG B O 8
ATOM 12376 N N . GLU B 2 52 ? -3.246 8.773 7.647 1.00 0.00 603 GLU B N 8
ATOM 12377 C CA . GLU B 2 52 ? -4.187 9.602 6.956 1.00 0.00 603 GLU B CA 8
ATOM 12378 C C . GLU B 2 52 ? -5.463 9.762 7.711 1.00 0.00 603 GLU B C 8
ATOM 12379 O O . GLU B 2 52 ? -6.285 8.833 7.815 1.00 0.00 603 GLU B O 8
ATOM 12391 N N . PRO B 2 53 ? -5.680 10.942 8.231 1.00 0.00 604 PRO B N 8
ATOM 12392 C CA . PRO B 2 53 ? -6.883 11.257 8.922 1.00 0.00 604 PRO B CA 8
ATOM 12393 C C . PRO B 2 53 ? -7.932 11.784 7.935 1.00 0.00 604 PRO B C 8
ATOM 12394 O O . PRO B 2 53 ? -9.090 11.999 8.286 1.00 0.00 604 PRO B O 8
ATOM 12405 N N . SER B 2 54 ? -7.500 11.918 6.684 1.00 0.00 605 SER B N 8
ATOM 12406 C CA . SER B 2 54 ? -8.309 12.351 5.584 1.00 0.00 605 SER B CA 8
ATOM 12407 C C . SER B 2 54 ? -9.343 11.266 5.319 1.00 0.00 605 SER B C 8
ATOM 12408 O O . SER B 2 54 ? -10.512 11.533 5.083 1.00 0.00 605 SER B O 8
ATOM 12416 N N . LEU B 2 55 ? -8.884 10.031 5.440 1.00 0.00 606 LEU B N 8
ATOM 12417 C CA . LEU B 2 55 ? -9.705 8.872 5.249 1.00 0.00 606 LEU B CA 8
ATOM 12418 C C . LEU B 2 55 ? -10.714 8.724 6.371 1.00 0.00 606 LEU B C 8
ATOM 12419 O O . LEU B 2 55 ? -11.889 8.565 6.124 1.00 0.00 606 LEU B O 8
ATOM 12435 N N . ARG B 2 56 ? -10.208 8.728 7.609 1.00 0.00 607 ARG B N 8
ATOM 12436 C CA . ARG B 2 56 ? -11.030 8.692 8.845 1.00 0.00 607 ARG B CA 8
ATOM 12437 C C . ARG B 2 56 ? -12.189 9.690 8.800 1.00 0.00 607 ARG B C 8
ATOM 12438 O O . ARG B 2 56 ? -13.248 9.453 9.362 1.00 0.00 607 ARG B O 8
ATOM 12459 N N . ASP B 2 57 ? -11.956 10.808 8.162 1.00 0.00 608 ASP B N 8
ATOM 12460 C CA . ASP B 2 57 ? -12.948 11.862 8.044 1.00 0.00 608 ASP B CA 8
ATOM 12461 C C . ASP B 2 57 ? -14.085 11.448 7.114 1.00 0.00 608 ASP B C 8
ATOM 12462 O O . ASP B 2 57 ? -15.237 11.834 7.300 1.00 0.00 608 ASP B O 8
ATOM 12471 N N . SER B 2 58 ? -13.755 10.623 6.169 1.00 0.00 609 SER B N 8
ATOM 12472 C CA . SER B 2 58 ? -14.679 10.151 5.186 1.00 0.00 609 SER B CA 8
ATOM 12473 C C . SER B 2 58 ? -15.197 8.763 5.624 1.00 0.00 609 SER B C 8
ATOM 12474 O O . SER B 2 58 ? -15.054 8.370 6.796 1.00 0.00 609 SER B O 8
ATOM 12482 N N . ASN B 2 59 ? -15.794 8.035 4.715 1.00 0.00 610 ASN B N 8
ATOM 12483 C CA . ASN B 2 59 ? -16.286 6.712 5.022 1.00 0.00 610 ASN B CA 8
ATOM 12484 C C . ASN B 2 59 ? -15.234 5.692 4.619 1.00 0.00 610 ASN B C 8
ATOM 12485 O O . ASN B 2 59 ? -14.789 5.681 3.475 1.00 0.00 610 ASN B O 8
ATOM 12496 N N . PRO B 2 60 ? -14.858 4.796 5.543 1.00 0.00 611 PRO B N 8
ATOM 12497 C CA . PRO B 2 60 ? -13.806 3.787 5.324 1.00 0.00 611 PRO B CA 8
ATOM 12498 C C . PRO B 2 60 ? -14.229 2.685 4.352 1.00 0.00 611 PRO B C 8
ATOM 12499 O O . PRO B 2 60 ? -13.431 1.804 3.998 1.00 0.00 611 PRO B O 8
ATOM 12510 N N . ASP B 2 61 ? -15.499 2.730 3.941 1.00 0.00 612 ASP B N 8
ATOM 12511 C CA . ASP B 2 61 ? -16.061 1.791 2.965 1.00 0.00 612 ASP B CA 8
ATOM 12512 C C . ASP B 2 61 ? -15.266 1.908 1.691 1.00 0.00 612 ASP B C 8
ATOM 12513 O O . ASP B 2 61 ? -14.862 0.902 1.087 1.00 0.00 612 ASP B O 8
ATOM 12522 N N . GLU B 2 62 ? -14.985 3.129 1.322 1.00 0.00 613 GLU B N 8
ATOM 12523 C CA . GLU B 2 62 ? -14.134 3.392 0.214 1.00 0.00 613 GLU B CA 8
ATOM 12524 C C . GLU B 2 62 ? -12.803 3.819 0.771 1.00 0.00 613 GLU B C 8
ATOM 12525 O O . GLU B 2 62 ? -12.693 4.873 1.398 1.00 0.00 613 GLU B O 8
ATOM 12537 N N . ILE B 2 63 ? -11.811 3.018 0.561 1.00 0.00 614 ILE B N 8
ATOM 12538 C CA . ILE B 2 63 ? -10.494 3.369 0.959 1.00 0.00 614 ILE B CA 8
ATOM 12539 C C . ILE B 2 63 ? -9.846 4.068 -0.207 1.00 0.00 614 ILE B C 8
ATOM 12540 O O . ILE B 2 63 ? -9.885 3.576 -1.345 1.00 0.00 614 ILE B O 8
ATOM 12556 N N . GLU B 2 64 ? -9.378 5.233 0.033 1.00 0.00 615 GLU B N 8
ATOM 12557 C CA . GLU B 2 64 ? -8.673 5.956 -0.961 1.00 0.00 615 GLU B CA 8
ATOM 12558 C C . GLU B 2 64 ? -7.236 5.983 -0.586 1.00 0.00 615 GLU B C 8
ATOM 12559 O O . GLU B 2 64 ? -6.822 6.672 0.364 1.00 0.00 615 GLU B O 8
ATOM 12571 N N . ILE B 2 65 ? -6.495 5.198 -1.273 1.00 0.00 616 ILE B N 8
ATOM 12572 C CA . ILE B 2 65 ? -5.113 5.060 -1.014 1.00 0.00 616 ILE B CA 8
ATOM 12573 C C . ILE B 2 65 ? -4.395 5.980 -1.959 1.00 0.00 616 ILE B C 8
ATOM 12574 O O . ILE B 2 65 ? -4.350 5.722 -3.164 1.00 0.00 616 ILE B O 8
ATOM 12590 N N . ASP B 2 66 ? -3.932 7.077 -1.447 1.00 0.00 617 ASP B N 8
ATOM 12591 C CA . ASP B 2 66 ? -3.187 8.015 -2.247 1.00 0.00 617 ASP B CA 8
ATOM 12592 C C . ASP B 2 66 ? -1.738 7.801 -1.956 1.00 0.00 617 ASP B C 8
ATOM 12593 O O . ASP B 2 66 ? -1.232 8.238 -0.925 1.00 0.00 617 ASP B O 8
ATOM 12602 N N . PHE B 2 67 ? -1.079 7.121 -2.847 1.00 0.00 618 PHE B N 8
ATOM 12603 C CA . PHE B 2 67 ? 0.278 6.664 -2.628 1.00 0.00 618 PHE B CA 8
ATOM 12604 C C . PHE B 2 67 ? 1.300 7.798 -2.714 1.00 0.00 618 PHE B C 8
ATOM 12605 O O . PHE B 2 67 ? 2.476 7.600 -2.405 1.00 0.00 618 PHE B O 8
ATOM 12622 N N . GLU B 2 68 ? 0.859 8.977 -3.108 1.00 0.00 619 GLU B N 8
ATOM 12623 C CA . GLU B 2 68 ? 1.769 10.089 -3.248 1.00 0.00 619 GLU B CA 8
ATOM 12624 C C . GLU B 2 68 ? 1.870 10.871 -1.938 1.00 0.00 619 GLU B C 8
ATOM 12625 O O . GLU B 2 68 ? 2.969 11.261 -1.511 1.00 0.00 619 GLU B O 8
ATOM 12637 N N . THR B 2 69 ? 0.735 11.097 -1.294 1.00 0.00 620 THR B N 8
ATOM 12638 C CA . THR B 2 69 ? 0.722 11.821 -0.027 1.00 0.00 620 THR B CA 8
ATOM 12639 C C . THR B 2 69 ? 1.065 10.908 1.150 1.00 0.00 620 THR B C 8
ATOM 12640 O O . THR B 2 69 ? 1.504 11.375 2.213 1.00 0.00 620 THR B O 8
ATOM 12651 N N . LEU B 2 70 ? 0.864 9.616 0.955 1.00 0.00 621 LEU B N 8
ATOM 12652 C CA . LEU B 2 70 ? 1.209 8.627 1.950 1.00 0.00 621 LEU B CA 8
ATOM 12653 C C . LEU B 2 70 ? 2.696 8.582 2.189 1.00 0.00 621 LEU B C 8
ATOM 12654 O O . LEU B 2 70 ? 3.494 8.638 1.255 1.00 0.00 621 LEU B O 8
ATOM 12670 N N . LYS B 2 71 ? 3.058 8.483 3.432 1.00 0.00 622 LYS B N 8
ATOM 12671 C CA . LYS B 2 71 ? 4.440 8.375 3.815 1.00 0.00 622 LYS B CA 8
ATOM 12672 C C . LYS B 2 71 ? 4.913 6.943 3.629 1.00 0.00 622 LYS B C 8
ATOM 12673 O O . LYS B 2 71 ? 4.090 6.009 3.678 1.00 0.00 622 LYS B O 8
ATOM 12692 N N . PRO B 2 72 ? 6.238 6.735 3.414 1.00 0.00 623 PRO B N 8
ATOM 12693 C CA . PRO B 2 72 ? 6.835 5.398 3.265 1.00 0.00 623 PRO B CA 8
ATOM 12694 C C . PRO B 2 72 ? 6.509 4.483 4.440 1.00 0.00 623 PRO B C 8
ATOM 12695 O O . PRO B 2 72 ? 6.459 3.278 4.285 1.00 0.00 623 PRO B O 8
ATOM 12706 N N . THR B 2 73 ? 6.230 5.073 5.590 1.00 0.00 624 THR B N 8
ATOM 12707 C CA . THR B 2 73 ? 5.885 4.344 6.774 1.00 0.00 624 THR B CA 8
ATOM 12708 C C . THR B 2 73 ? 4.572 3.626 6.602 1.00 0.00 624 THR B C 8
ATOM 12709 O O . THR B 2 73 ? 4.421 2.469 7.004 1.00 0.00 624 THR B O 8
ATOM 12720 N N . THR B 2 74 ? 3.651 4.289 5.980 1.00 0.00 625 THR B N 8
ATOM 12721 C CA . THR B 2 74 ? 2.387 3.728 5.724 1.00 0.00 625 THR B CA 8
ATOM 12722 C C . THR B 2 74 ? 2.480 2.820 4.504 1.00 0.00 625 THR B C 8
ATOM 12723 O O . THR B 2 74 ? 2.076 1.667 4.553 1.00 0.00 625 THR B O 8
ATOM 12734 N N . LEU B 2 75 ? 3.056 3.356 3.429 1.00 0.00 626 LEU B N 8
ATOM 12735 C CA . LEU B 2 75 ? 3.221 2.641 2.160 1.00 0.00 626 LEU B CA 8
ATOM 12736 C C . LEU B 2 75 ? 3.878 1.272 2.343 1.00 0.00 626 LEU B C 8
ATOM 12737 O O . LEU B 2 75 ? 3.420 0.266 1.787 1.00 0.00 626 LEU B O 8
ATOM 12753 N N . ARG B 2 76 ? 4.928 1.235 3.137 1.00 0.00 627 ARG B N 8
ATOM 12754 C CA . ARG B 2 76 ? 5.651 0.009 3.383 1.00 0.00 627 ARG B CA 8
ATOM 12755 C C . ARG B 2 76 ? 4.800 -0.962 4.192 1.00 0.00 627 ARG B C 8
ATOM 12756 O O . ARG B 2 76 ? 4.810 -2.166 3.925 1.00 0.00 627 ARG B O 8
ATOM 12777 N N . GLU B 2 77 ? 4.023 -0.424 5.134 1.00 0.00 628 GLU B N 8
ATOM 12778 C CA . GLU B 2 77 ? 3.196 -1.233 6.012 1.00 0.00 628 GLU B CA 8
ATOM 12779 C C . GLU B 2 77 ? 2.104 -1.914 5.173 1.00 0.00 628 GLU B C 8
ATOM 12780 O O . GLU B 2 77 ? 1.705 -3.049 5.454 1.00 0.00 628 GLU B O 8
ATOM 12792 N N . LEU B 2 78 ? 1.656 -1.213 4.113 1.00 0.00 629 LEU B N 8
ATOM 12793 C CA . LEU B 2 78 ? 0.645 -1.739 3.198 1.00 0.00 629 LEU B CA 8
ATOM 12794 C C . LEU B 2 78 ? 1.203 -2.968 2.494 1.00 0.00 629 LEU B C 8
ATOM 12795 O O . LEU B 2 78 ? 0.602 -4.040 2.544 1.00 0.00 629 LEU B O 8
ATOM 12811 N N . GLU B 2 79 ? 2.393 -2.815 1.878 1.00 0.00 630 GLU B N 8
ATOM 12812 C CA . GLU B 2 79 ? 3.013 -3.908 1.123 1.00 0.00 630 GLU B CA 8
ATOM 12813 C C . GLU B 2 79 ? 3.305 -5.075 2.043 1.00 0.00 630 GLU B C 8
ATOM 12814 O O . GLU B 2 79 ? 3.079 -6.226 1.704 1.00 0.00 630 GLU B O 8
ATOM 12826 N N . ARG B 2 80 ? 3.791 -4.750 3.212 1.00 0.00 631 ARG B N 8
ATOM 12827 C CA . ARG B 2 80 ? 4.159 -5.720 4.238 1.00 0.00 631 ARG B CA 8
ATOM 12828 C C . ARG B 2 80 ? 2.943 -6.548 4.659 1.00 0.00 631 ARG B C 8
ATOM 12829 O O . ARG B 2 80 ? 3.043 -7.742 4.939 1.00 0.00 631 ARG B O 8
ATOM 12850 N N . TYR B 2 81 ? 1.812 -5.921 4.658 1.00 0.00 632 TYR B N 8
ATOM 12851 C CA . TYR B 2 81 ? 0.592 -6.556 5.053 1.00 0.00 632 TYR B CA 8
ATOM 12852 C C . TYR B 2 81 ? 0.023 -7.385 3.926 1.00 0.00 632 TYR B C 8
ATOM 12853 O O . TYR B 2 81 ? -0.302 -8.554 4.111 1.00 0.00 632 TYR B O 8
ATOM 12871 N N . VAL B 2 82 ? -0.098 -6.783 2.763 1.00 0.00 633 VAL B N 8
ATOM 12872 C CA . VAL B 2 82 ? -0.640 -7.470 1.613 1.00 0.00 633 VAL B CA 8
ATOM 12873 C C . VAL B 2 82 ? 0.202 -8.694 1.278 1.00 0.00 633 VAL B C 8
ATOM 12874 O O . VAL B 2 82 ? -0.338 -9.749 1.024 1.00 0.00 633 VAL B O 8
ATOM 12887 N N . LYS B 2 83 ? 1.533 -8.562 1.388 1.00 0.00 634 LYS B N 8
ATOM 12888 C CA . LYS B 2 83 ? 2.421 -9.668 1.099 1.00 0.00 634 LYS B CA 8
ATOM 12889 C C . LYS B 2 83 ? 2.181 -10.795 2.099 1.00 0.00 634 LYS B C 8
ATOM 12890 O O . LYS B 2 83 ? 2.051 -11.943 1.713 1.00 0.00 634 LYS B O 8
ATOM 12909 N N . SER B 2 84 ? 2.049 -10.446 3.379 1.00 0.00 635 SER B N 8
ATOM 12910 C CA . SER B 2 84 ? 1.857 -11.449 4.410 1.00 0.00 635 SER B CA 8
ATOM 12911 C C . SER B 2 84 ? 0.492 -12.137 4.296 1.00 0.00 635 SER B C 8
ATOM 12912 O O . SER B 2 84 ? 0.343 -13.318 4.620 1.00 0.00 635 SER B O 8
ATOM 12920 N N . CYS B 2 85 ? -0.487 -11.404 3.808 1.00 0.00 636 CYS B N 8
ATOM 12921 C CA . CYS B 2 85 ? -1.820 -11.924 3.663 1.00 0.00 636 CYS B CA 8
ATOM 12922 C C . CYS B 2 85 ? -1.928 -12.761 2.379 1.00 0.00 636 CYS B C 8
ATOM 12923 O O . CYS B 2 85 ? -2.733 -13.689 2.291 1.00 0.00 636 CYS B O 8
ATOM 12931 N N . LEU B 2 86 ? -1.109 -12.439 1.397 1.00 0.00 637 LEU B N 8
ATOM 12932 C CA . LEU B 2 86 ? -1.070 -13.189 0.144 1.00 0.00 637 LEU B CA 8
ATOM 12933 C C . LEU B 2 86 ? -0.258 -14.463 0.295 1.00 0.00 637 LEU B C 8
ATOM 12934 O O . LEU B 2 86 ? -0.433 -15.422 -0.457 1.00 0.00 637 LEU B O 8
ATOM 12950 N N . GLN B 2 87 ? 0.619 -14.484 1.272 1.00 0.00 638 GLN B N 8
ATOM 12951 C CA . GLN B 2 87 ? 1.454 -15.631 1.542 1.00 0.00 638 GLN B CA 8
ATOM 12952 C C . GLN B 2 87 ? 0.722 -16.694 2.324 1.00 0.00 638 GLN B C 8
ATOM 12953 O O . GLN B 2 87 ? 1.121 -17.075 3.433 1.00 0.00 638 GLN B O 8
ATOM 12967 N N . LYS B 2 88 ? -0.380 -17.121 1.775 1.00 0.00 639 LYS B N 8
ATOM 12968 C CA . LYS B 2 88 ? -1.156 -18.181 2.352 1.00 0.00 639 LYS B CA 8
ATOM 12969 C C . LYS B 2 88 ? -0.374 -19.467 2.211 1.00 0.00 639 LYS B C 8
ATOM 12970 O O . LYS B 2 88 ? 0.196 -19.748 1.152 1.00 0.00 639 LYS B O 8
ATOM 12989 N N . LYS B 2 89 ? -0.338 -20.216 3.255 1.00 0.00 640 LYS B N 8
ATOM 12990 C CA . LYS B 2 89 ? 0.428 -21.430 3.319 1.00 0.00 640 LYS B CA 8
ATOM 12991 C C . LYS B 2 89 ? -0.475 -22.595 3.014 1.00 0.00 640 LYS B C 8
ATOM 12992 O O . LYS B 2 89 ? -0.008 -23.679 2.669 1.00 0.00 640 LYS B O 8
ATOM 13011 N N . GLN B 2 90 ? -1.790 -22.358 3.211 1.00 0.00 641 GLN B N 8
ATOM 13012 C CA . GLN B 2 90 ? -2.873 -23.324 2.959 1.00 0.00 641 GLN B CA 8
ATOM 13013 C C . GLN B 2 90 ? -2.916 -24.394 4.078 1.00 0.00 641 GLN B C 8
ATOM 13014 O O . GLN B 2 90 ? -3.737 -25.321 4.075 1.00 0.00 641 GLN B O 8
ATOM 13028 N N . ARG B 2 91 ? -2.041 -24.224 5.052 1.00 0.00 642 ARG B N 8
ATOM 13029 C CA . ARG B 2 91 ? -1.966 -25.118 6.197 1.00 0.00 642 ARG B CA 8
ATOM 13030 C C . ARG B 2 91 ? -2.988 -24.623 7.208 1.00 0.00 642 ARG B C 8
ATOM 13031 O O . ARG B 2 91 ? -3.953 -25.308 7.536 1.00 0.00 642 ARG B O 8
ATOM 13052 N N . LYS B 2 92 ? -2.761 -23.420 7.668 1.00 0.00 643 LYS B N 8
ATOM 13053 C CA . LYS B 2 92 ? -3.685 -22.705 8.506 1.00 0.00 643 LYS B CA 8
ATOM 13054 C C . LYS B 2 92 ? -4.004 -21.347 7.849 1.00 0.00 643 LYS B C 8
ATOM 13055 O O . LYS B 2 92 ? -5.174 -21.039 7.649 1.00 0.00 643 LYS B O 8
ATOM 13074 N N . PRO B 2 93 ? -2.983 -20.513 7.462 1.00 0.00 644 PRO B N 8
ATOM 13075 C CA . PRO B 2 93 ? -3.238 -19.295 6.697 1.00 0.00 644 PRO B CA 8
ATOM 13076 C C . PRO B 2 93 ? -3.504 -19.658 5.241 1.00 0.00 644 PRO B C 8
ATOM 13077 O O . PRO B 2 93 ? -4.671 -19.602 4.792 1.00 0.00 644 PRO B O 8
ATOM 13089 N N . LYS A 1 1 ? -7.420 12.514 -18.999 1.00 0.00 290 LYS A N 9
ATOM 13090 C CA . LYS A 1 1 ? -7.470 12.021 -17.625 1.00 0.00 290 LYS A CA 9
ATOM 13091 C C . LYS A 1 1 ? -7.033 10.576 -17.586 1.00 0.00 290 LYS A C 9
ATOM 13092 O O . LYS A 1 1 ? -7.621 9.727 -18.253 1.00 0.00 290 LYS A O 9
ATOM 13113 N N . VAL A 1 2 ? -5.996 10.299 -16.840 1.00 0.00 291 VAL A N 9
ATOM 13114 C CA . VAL A 1 2 ? -5.536 8.946 -16.656 1.00 0.00 291 VAL A CA 9
ATOM 13115 C C . VAL A 1 2 ? -5.429 8.657 -15.176 1.00 0.00 291 VAL A C 9
ATOM 13116 O O . VAL A 1 2 ? -5.207 9.576 -14.372 1.00 0.00 291 VAL A O 9
ATOM 13129 N N . ALA A 1 3 ? -5.631 7.432 -14.816 1.00 0.00 292 ALA A N 9
ATOM 13130 C CA . ALA A 1 3 ? -5.489 7.008 -13.452 1.00 0.00 292 ALA A CA 9
ATOM 13131 C C . ALA A 1 3 ? -4.191 6.224 -13.330 1.00 0.00 292 ALA A C 9
ATOM 13132 O O . ALA A 1 3 ? -4.102 5.094 -13.817 1.00 0.00 292 ALA A O 9
ATOM 13139 N N . PRO A 1 4 ? -3.137 6.833 -12.751 1.00 0.00 293 PRO A N 9
ATOM 13140 C CA . PRO A 1 4 ? -1.832 6.174 -12.594 1.00 0.00 293 PRO A CA 9
ATOM 13141 C C . PRO A 1 4 ? -1.919 4.996 -11.634 1.00 0.00 293 PRO A C 9
ATOM 13142 O O . PRO A 1 4 ? -1.292 3.962 -11.845 1.00 0.00 293 PRO A O 9
ATOM 13153 N N . LEU A 1 5 ? -2.739 5.183 -10.616 1.00 0.00 294 LEU A N 9
ATOM 13154 C CA . LEU A 1 5 ? -3.008 4.250 -9.537 1.00 0.00 294 LEU A CA 9
ATOM 13155 C C . LEU A 1 5 ? -4.235 4.770 -8.817 1.00 0.00 294 LEU A C 9
ATOM 13156 O O . LEU A 1 5 ? -4.974 5.569 -9.403 1.00 0.00 294 LEU A O 9
ATOM 13172 N N . LYS A 1 6 ? -4.425 4.329 -7.564 1.00 0.00 295 LYS A N 9
ATOM 13173 C CA . LYS A 1 6 ? -5.529 4.727 -6.664 1.00 0.00 295 LYS A CA 9
ATOM 13174 C C . LYS A 1 6 ? -6.766 3.889 -6.886 1.00 0.00 295 LYS A C 9
ATOM 13175 O O . LYS A 1 6 ? -7.336 3.846 -7.989 1.00 0.00 295 LYS A O 9
ATOM 13194 N N . ILE A 1 7 ? -7.188 3.240 -5.841 1.00 0.00 296 ILE A N 9
ATOM 13195 C CA . ILE A 1 7 ? -8.345 2.404 -5.880 1.00 0.00 296 ILE A CA 9
ATOM 13196 C C . ILE A 1 7 ? -9.181 2.684 -4.635 1.00 0.00 296 ILE A C 9
ATOM 13197 O O . ILE A 1 7 ? -8.636 2.901 -3.549 1.00 0.00 296 ILE A O 9
ATOM 13213 N N . LYS A 1 8 ? -10.473 2.771 -4.809 1.00 0.00 297 LYS A N 9
ATOM 13214 C CA . LYS A 1 8 ? -11.371 2.975 -3.701 1.00 0.00 297 LYS A CA 9
ATOM 13215 C C . LYS A 1 8 ? -12.069 1.688 -3.381 1.00 0.00 297 LYS A C 9
ATOM 13216 O O . LYS A 1 8 ? -12.319 0.864 -4.266 1.00 0.00 297 LYS A O 9
ATOM 13235 N N . LEU A 1 9 ? -12.360 1.513 -2.132 1.00 0.00 298 LEU A N 9
ATOM 13236 C CA . LEU A 1 9 ? -13.152 0.404 -1.684 1.00 0.00 298 LEU A CA 9
ATOM 13237 C C . LEU A 1 9 ? -14.616 0.811 -1.666 1.00 0.00 298 LEU A C 9
ATOM 13238 O O . LEU A 1 9 ? -14.967 1.880 -2.196 1.00 0.00 298 LEU A O 9
ATOM 13254 N N . GLY A 1 10 ? -15.452 0.018 -1.063 1.00 0.00 299 GLY A N 9
ATOM 13255 C CA . GLY A 1 10 ? -16.864 0.224 -1.220 1.00 0.00 299 GLY A CA 9
ATOM 13256 C C . GLY A 1 10 ? -17.237 -0.469 -2.483 1.00 0.00 299 GLY A C 9
ATOM 13257 O O . GLY A 1 10 ? -17.770 0.120 -3.422 1.00 0.00 299 GLY A O 9
ATOM 13261 N N . GLY A 1 11 ? -16.883 -1.722 -2.516 1.00 0.00 300 GLY A N 9
ATOM 13262 C CA . GLY A 1 11 ? -16.970 -2.506 -3.698 1.00 0.00 300 GLY A CA 9
ATOM 13263 C C . GLY A 1 11 ? -15.564 -2.722 -4.193 1.00 0.00 300 GLY A C 9
ATOM 13264 O O . GLY A 1 11 ? -14.740 -3.280 -3.459 1.00 0.00 300 GLY A O 9
ATOM 13268 N N . PHE A 1 12 ? -15.254 -2.248 -5.376 1.00 0.00 301 PHE A N 9
ATOM 13269 C CA . PHE A 1 12 ? -13.891 -2.354 -5.919 1.00 0.00 301 PHE A CA 9
ATOM 13270 C C . PHE A 1 12 ? -13.538 -1.113 -6.712 1.00 0.00 301 PHE A C 9
ATOM 13271 O O . PHE A 1 12 ? -14.408 -0.550 -7.396 1.00 0.00 301 PHE A O 9
ATOM 13288 N N . ALA B 2 6 ? 38.217 -0.589 3.307 1.00 0.00 557 ALA B N 9
ATOM 13289 C CA . ALA B 2 6 ? 38.479 -0.773 1.885 1.00 0.00 557 ALA B CA 9
ATOM 13290 C C . ALA B 2 6 ? 38.149 0.511 1.133 1.00 0.00 557 ALA B C 9
ATOM 13291 O O . ALA B 2 6 ? 37.950 0.504 -0.084 1.00 0.00 557 ALA B O 9
ATOM 13298 N N . SER B 2 7 ? 38.105 1.611 1.886 1.00 0.00 558 SER B N 9
ATOM 13299 C CA . SER B 2 7 ? 37.772 2.945 1.383 1.00 0.00 558 SER B CA 9
ATOM 13300 C C . SER B 2 7 ? 36.319 2.982 0.881 1.00 0.00 558 SER B C 9
ATOM 13301 O O . SER B 2 7 ? 35.955 3.784 0.015 1.00 0.00 558 SER B O 9
ATOM 13309 N N . ALA B 2 8 ? 35.485 2.151 1.470 1.00 0.00 559 ALA B N 9
ATOM 13310 C CA . ALA B 2 8 ? 34.103 2.054 1.069 1.00 0.00 559 ALA B CA 9
ATOM 13311 C C . ALA B 2 8 ? 33.240 2.920 1.963 1.00 0.00 559 ALA B C 9
ATOM 13312 O O . ALA B 2 8 ? 33.046 2.620 3.138 1.00 0.00 559 ALA B O 9
ATOM 13319 N N . SER B 2 9 ? 32.755 3.998 1.422 1.00 0.00 560 SER B N 9
ATOM 13320 C CA . SER B 2 9 ? 31.927 4.904 2.155 1.00 0.00 560 SER B CA 9
ATOM 13321 C C . SER B 2 9 ? 30.464 4.623 1.843 1.00 0.00 560 SER B C 9
ATOM 13322 O O . SER B 2 9 ? 29.980 4.934 0.754 1.00 0.00 560 SER B O 9
ATOM 13330 N N . TYR B 2 10 ? 29.783 3.988 2.753 1.00 0.00 561 TYR B N 9
ATOM 13331 C CA . TYR B 2 10 ? 28.387 3.703 2.578 1.00 0.00 561 TYR B CA 9
ATOM 13332 C C . TYR B 2 10 ? 27.724 3.628 3.921 1.00 0.00 561 TYR B C 9
ATOM 13333 O O . TYR B 2 10 ? 28.393 3.549 4.964 1.00 0.00 561 TYR B O 9
ATOM 13351 N N . ASP B 2 11 ? 26.446 3.630 3.878 1.00 0.00 562 ASP B N 9
ATOM 13352 C CA . ASP B 2 11 ? 25.577 3.545 5.032 1.00 0.00 562 ASP B CA 9
ATOM 13353 C C . ASP B 2 11 ? 24.335 2.853 4.574 1.00 0.00 562 ASP B C 9
ATOM 13354 O O . ASP B 2 11 ? 23.689 3.304 3.635 1.00 0.00 562 ASP B O 9
ATOM 13363 N N . SER B 2 12 ? 24.025 1.771 5.180 1.00 0.00 563 SER B N 9
ATOM 13364 C CA . SER B 2 12 ? 22.865 1.016 4.830 1.00 0.00 563 SER B CA 9
ATOM 13365 C C . SER B 2 12 ? 21.804 1.277 5.861 1.00 0.00 563 SER B C 9
ATOM 13366 O O . SER B 2 12 ? 21.989 1.001 7.047 1.00 0.00 563 SER B O 9
ATOM 13374 N N . GLU B 2 13 ? 20.717 1.819 5.427 1.00 0.00 564 GLU B N 9
ATOM 13375 C CA . GLU B 2 13 ? 19.702 2.236 6.330 1.00 0.00 564 GLU B CA 9
ATOM 13376 C C . GLU B 2 13 ? 18.765 1.115 6.688 1.00 0.00 564 GLU B C 9
ATOM 13377 O O . GLU B 2 13 ? 18.462 0.233 5.874 1.00 0.00 564 GLU B O 9
ATOM 13389 N N . GLU B 2 14 ? 18.332 1.154 7.909 1.00 0.00 565 GLU B N 9
ATOM 13390 C CA . GLU B 2 14 ? 17.429 0.165 8.470 1.00 0.00 565 GLU B CA 9
ATOM 13391 C C . GLU B 2 14 ? 16.009 0.546 8.127 1.00 0.00 565 GLU B C 9
ATOM 13392 O O . GLU B 2 14 ? 15.082 -0.251 8.261 1.00 0.00 565 GLU B O 9
ATOM 13404 N N . GLU B 2 15 ? 15.861 1.767 7.674 1.00 0.00 566 GLU B N 9
ATOM 13405 C CA . GLU B 2 15 ? 14.586 2.354 7.404 1.00 0.00 566 GLU B CA 9
ATOM 13406 C C . GLU B 2 15 ? 13.967 1.792 6.140 1.00 0.00 566 GLU B C 9
ATOM 13407 O O . GLU B 2 15 ? 14.191 2.310 5.056 1.00 0.00 566 GLU B O 9
ATOM 13419 N N . GLU B 2 16 ? 13.229 0.708 6.256 1.00 0.00 567 GLU B N 9
ATOM 13420 C CA . GLU B 2 16 ? 12.526 0.205 5.098 1.00 0.00 567 GLU B CA 9
ATOM 13421 C C . GLU B 2 16 ? 11.258 1.015 4.968 1.00 0.00 567 GLU B C 9
ATOM 13422 O O . GLU B 2 16 ? 10.751 1.265 3.878 1.00 0.00 567 GLU B O 9
ATOM 13434 N N . GLU B 2 17 ? 10.829 1.527 6.109 1.00 0.00 568 GLU B N 9
ATOM 13435 C CA . GLU B 2 17 ? 9.657 2.385 6.224 1.00 0.00 568 GLU B CA 9
ATOM 13436 C C . GLU B 2 17 ? 10.048 3.821 5.867 1.00 0.00 568 GLU B C 9
ATOM 13437 O O . GLU B 2 17 ? 9.312 4.769 6.133 1.00 0.00 568 GLU B O 9
ATOM 13449 N N . GLY B 2 18 ? 11.202 3.966 5.283 1.00 0.00 569 GLY B N 9
ATOM 13450 C CA . GLY B 2 18 ? 11.721 5.248 4.928 1.00 0.00 569 GLY B CA 9
ATOM 13451 C C . GLY B 2 18 ? 12.232 5.242 3.520 1.00 0.00 569 GLY B C 9
ATOM 13452 O O . GLY B 2 18 ? 12.780 6.239 3.043 1.00 0.00 569 GLY B O 9
ATOM 13456 N N . LEU B 2 19 ? 12.049 4.127 2.845 1.00 0.00 570 LEU B N 9
ATOM 13457 C CA . LEU B 2 19 ? 12.478 3.998 1.478 1.00 0.00 570 LEU B CA 9
ATOM 13458 C C . LEU B 2 19 ? 11.375 4.482 0.570 1.00 0.00 570 LEU B C 9
ATOM 13459 O O . LEU B 2 19 ? 10.237 4.005 0.679 1.00 0.00 570 LEU B O 9
ATOM 13475 N N . PRO B 2 20 ? 11.656 5.477 -0.293 1.00 0.00 571 PRO B N 9
ATOM 13476 C CA . PRO B 2 20 ? 10.691 5.930 -1.273 1.00 0.00 571 PRO B CA 9
ATOM 13477 C C . PRO B 2 20 ? 10.391 4.790 -2.217 1.00 0.00 571 PRO B C 9
ATOM 13478 O O . PRO B 2 20 ? 11.318 4.150 -2.757 1.00 0.00 571 PRO B O 9
ATOM 13489 N N . MET B 2 21 ? 9.149 4.518 -2.404 1.00 0.00 572 MET B N 9
ATOM 13490 C CA . MET B 2 21 ? 8.751 3.404 -3.196 1.00 0.00 572 MET B CA 9
ATOM 13491 C C . MET B 2 21 ? 8.580 3.803 -4.638 1.00 0.00 572 MET B C 9
ATOM 13492 O O . MET B 2 21 ? 8.002 4.852 -4.950 1.00 0.00 572 MET B O 9
ATOM 13506 N N . SER B 2 22 ? 9.121 2.991 -5.503 1.00 0.00 573 SER B N 9
ATOM 13507 C CA . SER B 2 22 ? 9.115 3.227 -6.927 1.00 0.00 573 SER B CA 9
ATOM 13508 C C . SER B 2 22 ? 7.702 3.040 -7.462 1.00 0.00 573 SER B C 9
ATOM 13509 O O . SER B 2 22 ? 6.837 2.502 -6.747 1.00 0.00 573 SER B O 9
ATOM 13517 N N . TYR B 2 23 ? 7.438 3.479 -8.695 1.00 0.00 574 TYR B N 9
ATOM 13518 C CA . TYR B 2 23 ? 6.142 3.242 -9.290 1.00 0.00 574 TYR B CA 9
ATOM 13519 C C . TYR B 2 23 ? 5.927 1.758 -9.400 1.00 0.00 574 TYR B C 9
ATOM 13520 O O . TYR B 2 23 ? 4.835 1.282 -9.205 1.00 0.00 574 TYR B O 9
ATOM 13538 N N . ASP B 2 24 ? 7.009 1.047 -9.649 1.00 0.00 575 ASP B N 9
ATOM 13539 C CA . ASP B 2 24 ? 7.009 -0.408 -9.731 1.00 0.00 575 ASP B CA 9
ATOM 13540 C C . ASP B 2 24 ? 6.448 -0.989 -8.450 1.00 0.00 575 ASP B C 9
ATOM 13541 O O . ASP B 2 24 ? 5.510 -1.784 -8.470 1.00 0.00 575 ASP B O 9
ATOM 13550 N N . GLU B 2 25 ? 6.998 -0.520 -7.345 1.00 0.00 576 GLU B N 9
ATOM 13551 C CA . GLU B 2 25 ? 6.599 -0.940 -6.027 1.00 0.00 576 GLU B CA 9
ATOM 13552 C C . GLU B 2 25 ? 5.141 -0.573 -5.744 1.00 0.00 576 GLU B C 9
ATOM 13553 O O . GLU B 2 25 ? 4.353 -1.414 -5.365 1.00 0.00 576 GLU B O 9
ATOM 13565 N N . LYS B 2 26 ? 4.799 0.687 -5.982 1.00 0.00 577 LYS B N 9
ATOM 13566 C CA . LYS B 2 26 ? 3.441 1.209 -5.759 1.00 0.00 577 LYS B CA 9
ATOM 13567 C C . LYS B 2 26 ? 2.400 0.502 -6.640 1.00 0.00 577 LYS B C 9
ATOM 13568 O O . LYS B 2 26 ? 1.294 0.190 -6.195 1.00 0.00 577 LYS B O 9
ATOM 13587 N N . ARG B 2 27 ? 2.755 0.274 -7.882 1.00 0.00 578 ARG B N 9
ATOM 13588 C CA . ARG B 2 27 ? 1.917 -0.479 -8.812 1.00 0.00 578 ARG B CA 9
ATOM 13589 C C . ARG B 2 27 ? 1.705 -1.895 -8.312 1.00 0.00 578 ARG B C 9
ATOM 13590 O O . ARG B 2 27 ? 0.569 -2.348 -8.228 1.00 0.00 578 ARG B O 9
ATOM 13611 N N . GLN B 2 28 ? 2.781 -2.563 -7.937 1.00 0.00 579 GLN B N 9
ATOM 13612 C CA . GLN B 2 28 ? 2.718 -3.912 -7.431 1.00 0.00 579 GLN B CA 9
ATOM 13613 C C . GLN B 2 28 ? 1.884 -3.954 -6.153 1.00 0.00 579 GLN B C 9
ATOM 13614 O O . GLN B 2 28 ? 1.051 -4.846 -5.970 1.00 0.00 579 GLN B O 9
ATOM 13628 N N . LEU B 2 29 ? 2.087 -2.959 -5.324 1.00 0.00 580 LEU B N 9
ATOM 13629 C CA . LEU B 2 29 ? 1.363 -2.769 -4.090 1.00 0.00 580 LEU B CA 9
ATOM 13630 C C . LEU B 2 29 ? -0.145 -2.727 -4.400 1.00 0.00 580 LEU B C 9
ATOM 13631 O O . LEU B 2 29 ? -0.942 -3.430 -3.770 1.00 0.00 580 LEU B O 9
ATOM 13647 N N . SER B 2 30 ? -0.520 -1.939 -5.404 1.00 0.00 581 SER B N 9
ATOM 13648 C CA . SER B 2 30 ? -1.906 -1.790 -5.767 1.00 0.00 581 SER B CA 9
ATOM 13649 C C . SER B 2 30 ? -2.464 -3.110 -6.283 1.00 0.00 581 SER B C 9
ATOM 13650 O O . SER B 2 30 ? -3.588 -3.472 -5.962 1.00 0.00 581 SER B O 9
ATOM 13658 N N . LEU B 2 31 ? -1.654 -3.843 -7.034 1.00 0.00 582 LEU B N 9
ATOM 13659 C CA . LEU B 2 31 ? -2.070 -5.121 -7.604 1.00 0.00 582 LEU B CA 9
ATOM 13660 C C . LEU B 2 31 ? -2.391 -6.086 -6.512 1.00 0.00 582 LEU B C 9
ATOM 13661 O O . LEU B 2 31 ? -3.424 -6.753 -6.558 1.00 0.00 582 LEU B O 9
ATOM 13677 N N . ASP B 2 32 ? -1.526 -6.147 -5.531 1.00 0.00 583 ASP B N 9
ATOM 13678 C CA . ASP B 2 32 ? -1.731 -7.015 -4.398 1.00 0.00 583 ASP B CA 9
ATOM 13679 C C . ASP B 2 32 ? -2.935 -6.585 -3.561 1.00 0.00 583 ASP B C 9
ATOM 13680 O O . ASP B 2 32 ? -3.662 -7.433 -3.046 1.00 0.00 583 ASP B O 9
ATOM 13689 N N . ILE B 2 33 ? -3.179 -5.273 -3.460 1.00 0.00 584 ILE B N 9
ATOM 13690 C CA . ILE B 2 33 ? -4.393 -4.777 -2.793 1.00 0.00 584 ILE B CA 9
ATOM 13691 C C . ILE B 2 33 ? -5.635 -5.214 -3.568 1.00 0.00 584 ILE B C 9
ATOM 13692 O O . ILE B 2 33 ? -6.615 -5.680 -2.982 1.00 0.00 584 ILE B O 9
ATOM 13708 N N . ASN B 2 34 ? -5.577 -5.099 -4.888 1.00 0.00 585 ASN B N 9
ATOM 13709 C CA . ASN B 2 34 ? -6.694 -5.492 -5.748 1.00 0.00 585 ASN B CA 9
ATOM 13710 C C . ASN B 2 34 ? -6.924 -6.994 -5.707 1.00 0.00 585 ASN B C 9
ATOM 13711 O O . ASN B 2 34 ? -7.966 -7.490 -6.123 1.00 0.00 585 ASN B O 9
ATOM 13722 N N . ARG B 2 35 ? -5.936 -7.715 -5.243 1.00 0.00 586 ARG B N 9
ATOM 13723 C CA . ARG B 2 35 ? -6.045 -9.161 -5.050 1.00 0.00 586 ARG B CA 9
ATOM 13724 C C . ARG B 2 35 ? -6.748 -9.526 -3.734 1.00 0.00 586 ARG B C 9
ATOM 13725 O O . ARG B 2 35 ? -7.186 -10.665 -3.560 1.00 0.00 586 ARG B O 9
ATOM 13746 N N . LEU B 2 36 ? -6.868 -8.578 -2.833 1.00 0.00 587 LEU B N 9
ATOM 13747 C CA . LEU B 2 36 ? -7.516 -8.823 -1.554 1.00 0.00 587 LEU B CA 9
ATOM 13748 C C . LEU B 2 36 ? -9.004 -8.475 -1.604 1.00 0.00 587 LEU B C 9
ATOM 13749 O O . LEU B 2 36 ? -9.419 -7.582 -2.354 1.00 0.00 587 LEU B O 9
ATOM 13765 N N . PRO B 2 37 ? -9.837 -9.204 -0.854 1.00 0.00 588 PRO B N 9
ATOM 13766 C CA . PRO B 2 37 ? -11.243 -8.853 -0.671 1.00 0.00 588 PRO B CA 9
ATOM 13767 C C . PRO B 2 37 ? -11.396 -7.726 0.384 1.00 0.00 588 PRO B C 9
ATOM 13768 O O . PRO B 2 37 ? -10.460 -7.454 1.159 1.00 0.00 588 PRO B O 9
ATOM 13779 N N . GLY B 2 38 ? -12.577 -7.129 0.435 1.00 0.00 589 GLY B N 9
ATOM 13780 C CA . GLY B 2 38 ? -12.861 -5.973 1.291 1.00 0.00 589 GLY B CA 9
ATOM 13781 C C . GLY B 2 38 ? -12.548 -6.158 2.769 1.00 0.00 589 GLY B C 9
ATOM 13782 O O . GLY B 2 38 ? -12.083 -5.229 3.416 1.00 0.00 589 GLY B O 9
ATOM 13786 N N . GLU B 2 39 ? -12.789 -7.346 3.300 1.00 0.00 590 GLU B N 9
ATOM 13787 C CA . GLU B 2 39 ? -12.519 -7.635 4.711 1.00 0.00 590 GLU B CA 9
ATOM 13788 C C . GLU B 2 39 ? -11.040 -7.446 5.026 1.00 0.00 590 GLU B C 9
ATOM 13789 O O . GLU B 2 39 ? -10.674 -6.860 6.046 1.00 0.00 590 GLU B O 9
ATOM 13801 N N . LYS B 2 40 ? -10.206 -7.905 4.124 1.00 0.00 591 LYS B N 9
ATOM 13802 C CA . LYS B 2 40 ? -8.774 -7.852 4.309 1.00 0.00 591 LYS B CA 9
ATOM 13803 C C . LYS B 2 40 ? -8.297 -6.421 4.125 1.00 0.00 591 LYS B C 9
ATOM 13804 O O . LYS B 2 40 ? -7.324 -5.987 4.742 1.00 0.00 591 LYS B O 9
ATOM 13823 N N . LEU B 2 41 ? -9.030 -5.670 3.311 1.00 0.00 592 LEU B N 9
ATOM 13824 C CA . LEU B 2 41 ? -8.762 -4.273 3.117 1.00 0.00 592 LEU B CA 9
ATOM 13825 C C . LEU B 2 41 ? -8.951 -3.476 4.378 1.00 0.00 592 LEU B C 9
ATOM 13826 O O . LEU B 2 41 ? -8.333 -2.449 4.518 1.00 0.00 592 LEU B O 9
ATOM 13842 N N . GLY B 2 42 ? -9.782 -3.978 5.303 1.00 0.00 593 GLY B N 9
ATOM 13843 C CA . GLY B 2 42 ? -10.043 -3.290 6.568 1.00 0.00 593 GLY B CA 9
ATOM 13844 C C . GLY B 2 42 ? -8.762 -2.892 7.280 1.00 0.00 593 GLY B C 9
ATOM 13845 O O . GLY B 2 42 ? -8.629 -1.771 7.760 1.00 0.00 593 GLY B O 9
ATOM 13849 N N . ARG B 2 43 ? -7.801 -3.790 7.283 1.00 0.00 594 ARG B N 9
ATOM 13850 C CA . ARG B 2 43 ? -6.520 -3.537 7.877 1.00 0.00 594 ARG B CA 9
ATOM 13851 C C . ARG B 2 43 ? -5.775 -2.462 7.098 1.00 0.00 594 ARG B C 9
ATOM 13852 O O . ARG B 2 43 ? -5.223 -1.553 7.696 1.00 0.00 594 ARG B O 9
ATOM 13873 N N . VAL B 2 44 ? -5.826 -2.535 5.777 1.00 0.00 595 VAL B N 9
ATOM 13874 C CA . VAL B 2 44 ? -5.126 -1.571 4.914 1.00 0.00 595 VAL B CA 9
ATOM 13875 C C . VAL B 2 44 ? -5.753 -0.189 5.080 1.00 0.00 595 VAL B C 9
ATOM 13876 O O . VAL B 2 44 ? -5.056 0.829 5.058 1.00 0.00 595 VAL B O 9
ATOM 13889 N N . VAL B 2 45 ? -7.064 -0.174 5.282 1.00 0.00 596 VAL B N 9
ATOM 13890 C CA . VAL B 2 45 ? -7.794 1.046 5.544 1.00 0.00 596 VAL B CA 9
ATOM 13891 C C . VAL B 2 45 ? -7.229 1.686 6.815 1.00 0.00 596 VAL B C 9
ATOM 13892 O O . VAL B 2 45 ? -6.850 2.855 6.807 1.00 0.00 596 VAL B O 9
ATOM 13905 N N . HIS B 2 46 ? -7.072 0.872 7.878 1.00 0.00 597 HIS B N 9
ATOM 13906 C CA . HIS B 2 46 ? -6.586 1.367 9.164 1.00 0.00 597 HIS B CA 9
ATOM 13907 C C . HIS B 2 46 ? -5.126 1.778 9.054 1.00 0.00 597 HIS B C 9
ATOM 13908 O O . HIS B 2 46 ? -4.664 2.699 9.752 1.00 0.00 597 HIS B O 9
ATOM 13922 N N . ILE B 2 47 ? -4.407 1.098 8.164 1.00 0.00 598 ILE B N 9
ATOM 13923 C CA . ILE B 2 47 ? -3.028 1.421 7.855 1.00 0.00 598 ILE B CA 9
ATOM 13924 C C . ILE B 2 47 ? -2.940 2.869 7.386 1.00 0.00 598 ILE B C 9
ATOM 13925 O O . ILE B 2 47 ? -2.153 3.656 7.903 1.00 0.00 598 ILE B O 9
ATOM 13941 N N . ILE B 2 48 ? -3.784 3.220 6.449 1.00 0.00 599 ILE B N 9
ATOM 13942 C CA . ILE B 2 48 ? -3.826 4.556 5.931 1.00 0.00 599 ILE B CA 9
ATOM 13943 C C . ILE B 2 48 ? -4.358 5.536 6.972 1.00 0.00 599 ILE B C 9
ATOM 13944 O O . ILE B 2 48 ? -3.803 6.605 7.129 1.00 0.00 599 ILE B O 9
ATOM 13960 N N . GLN B 2 49 ? -5.392 5.136 7.724 1.00 0.00 600 GLN B N 9
ATOM 13961 C CA . GLN B 2 49 ? -5.985 5.984 8.782 1.00 0.00 600 GLN B CA 9
ATOM 13962 C C . GLN B 2 49 ? -4.969 6.412 9.821 1.00 0.00 600 GLN B C 9
ATOM 13963 O O . GLN B 2 49 ? -5.108 7.475 10.429 1.00 0.00 600 GLN B O 9
ATOM 13977 N N . SER B 2 50 ? -3.956 5.587 10.008 1.00 0.00 601 SER B N 9
ATOM 13978 C CA . SER B 2 50 ? -2.865 5.867 10.930 1.00 0.00 601 SER B CA 9
ATOM 13979 C C . SER B 2 50 ? -2.177 7.191 10.559 1.00 0.00 601 SER B C 9
ATOM 13980 O O . SER B 2 50 ? -1.766 7.961 11.423 1.00 0.00 601 SER B O 9
ATOM 13988 N N . ARG B 2 51 ? -2.095 7.455 9.275 1.00 0.00 602 ARG B N 9
ATOM 13989 C CA . ARG B 2 51 ? -1.497 8.669 8.784 1.00 0.00 602 ARG B CA 9
ATOM 13990 C C . ARG B 2 51 ? -2.577 9.669 8.366 1.00 0.00 602 ARG B C 9
ATOM 13991 O O . ARG B 2 51 ? -2.492 10.850 8.669 1.00 0.00 602 ARG B O 9
ATOM 14012 N N . GLU B 2 52 ? -3.585 9.166 7.718 1.00 0.00 603 GLU B N 9
ATOM 14013 C CA . GLU B 2 52 ? -4.623 9.958 7.113 1.00 0.00 603 GLU B CA 9
ATOM 14014 C C . GLU B 2 52 ? -5.840 10.033 7.969 1.00 0.00 603 GLU B C 9
ATOM 14015 O O . GLU B 2 52 ? -6.632 9.078 8.052 1.00 0.00 603 GLU B O 9
ATOM 14027 N N . PRO B 2 53 ? -6.056 11.164 8.601 1.00 0.00 604 PRO B N 9
ATOM 14028 C CA . PRO B 2 53 ? -7.227 11.369 9.396 1.00 0.00 604 PRO B CA 9
ATOM 14029 C C . PRO B 2 53 ? -8.383 11.823 8.502 1.00 0.00 604 PRO B C 9
ATOM 14030 O O . PRO B 2 53 ? -9.536 11.874 8.915 1.00 0.00 604 PRO B O 9
ATOM 14041 N N . SER B 2 54 ? -8.043 12.047 7.243 1.00 0.00 605 SER B N 9
ATOM 14042 C CA . SER B 2 54 ? -8.952 12.461 6.219 1.00 0.00 605 SER B CA 9
ATOM 14043 C C . SER B 2 54 ? -9.888 11.300 5.930 1.00 0.00 605 SER B C 9
ATOM 14044 O O . SER B 2 54 ? -11.104 11.459 5.768 1.00 0.00 605 SER B O 9
ATOM 14052 N N . LEU B 2 55 ? -9.304 10.112 5.928 1.00 0.00 606 LEU B N 9
ATOM 14053 C CA . LEU B 2 55 ? -10.029 8.906 5.675 1.00 0.00 606 LEU B CA 9
ATOM 14054 C C . LEU B 2 55 ? -10.952 8.642 6.856 1.00 0.00 606 LEU B C 9
ATOM 14055 O O . LEU B 2 55 ? -12.088 8.269 6.688 1.00 0.00 606 LEU B O 9
ATOM 14071 N N . ARG B 2 56 ? -10.430 8.849 8.045 1.00 0.00 607 ARG B N 9
ATOM 14072 C CA . ARG B 2 56 ? -11.188 8.704 9.292 1.00 0.00 607 ARG B CA 9
ATOM 14073 C C . ARG B 2 56 ? -12.424 9.603 9.330 1.00 0.00 607 ARG B C 9
ATOM 14074 O O . ARG B 2 56 ? -13.426 9.274 9.960 1.00 0.00 607 ARG B O 9
ATOM 14095 N N . ASP B 2 57 ? -12.336 10.747 8.691 1.00 0.00 608 ASP B N 9
ATOM 14096 C CA . ASP B 2 57 ? -13.490 11.666 8.628 1.00 0.00 608 ASP B CA 9
ATOM 14097 C C . ASP B 2 57 ? -14.488 11.196 7.568 1.00 0.00 608 ASP B C 9
ATOM 14098 O O . ASP B 2 57 ? -15.663 11.577 7.565 1.00 0.00 608 ASP B O 9
ATOM 14107 N N . SER B 2 58 ? -14.015 10.352 6.705 1.00 0.00 609 SER B N 9
ATOM 14108 C CA . SER B 2 58 ? -14.805 9.765 5.666 1.00 0.00 609 SER B CA 9
ATOM 14109 C C . SER B 2 58 ? -15.279 8.378 6.153 1.00 0.00 609 SER B C 9
ATOM 14110 O O . SER B 2 58 ? -15.104 8.043 7.335 1.00 0.00 609 SER B O 9
ATOM 14118 N N . ASN B 2 59 ? -15.866 7.584 5.286 1.00 0.00 610 ASN B N 9
ATOM 14119 C CA . ASN B 2 59 ? -16.359 6.269 5.689 1.00 0.00 610 ASN B CA 9
ATOM 14120 C C . ASN B 2 59 ? -15.304 5.186 5.417 1.00 0.00 610 ASN B C 9
ATOM 14121 O O . ASN B 2 59 ? -14.768 5.109 4.312 1.00 0.00 610 ASN B O 9
ATOM 14132 N N . PRO B 2 60 ? -15.025 4.337 6.434 1.00 0.00 611 PRO B N 9
ATOM 14133 C CA . PRO B 2 60 ? -13.951 3.300 6.407 1.00 0.00 611 PRO B CA 9
ATOM 14134 C C . PRO B 2 60 ? -14.243 2.070 5.524 1.00 0.00 611 PRO B C 9
ATOM 14135 O O . PRO B 2 60 ? -13.398 1.196 5.380 1.00 0.00 611 PRO B O 9
ATOM 14146 N N . ASP B 2 61 ? -15.449 1.979 4.982 1.00 0.00 612 ASP B N 9
ATOM 14147 C CA . ASP B 2 61 ? -15.797 0.861 4.076 1.00 0.00 612 ASP B CA 9
ATOM 14148 C C . ASP B 2 61 ? -15.170 1.132 2.732 1.00 0.00 612 ASP B C 9
ATOM 14149 O O . ASP B 2 61 ? -14.901 0.233 1.925 1.00 0.00 612 ASP B O 9
ATOM 14158 N N . GLU B 2 62 ? -14.932 2.389 2.533 1.00 0.00 613 GLU B N 9
ATOM 14159 C CA . GLU B 2 62 ? -14.275 2.912 1.380 1.00 0.00 613 GLU B CA 9
ATOM 14160 C C . GLU B 2 62 ? -12.852 3.261 1.815 1.00 0.00 613 GLU B C 9
ATOM 14161 O O . GLU B 2 62 ? -12.583 3.379 3.007 1.00 0.00 613 GLU B O 9
ATOM 14173 N N . ILE B 2 63 ? -11.962 3.439 0.886 1.00 0.00 614 ILE B N 9
ATOM 14174 C CA . ILE B 2 63 ? -10.589 3.677 1.222 1.00 0.00 614 ILE B CA 9
ATOM 14175 C C . ILE B 2 63 ? -10.049 4.740 0.275 1.00 0.00 614 ILE B C 9
ATOM 14176 O O . ILE B 2 63 ? -10.555 4.888 -0.853 1.00 0.00 614 ILE B O 9
ATOM 14192 N N . GLU B 2 64 ? -9.110 5.495 0.739 1.00 0.00 615 GLU B N 9
ATOM 14193 C CA . GLU B 2 64 ? -8.464 6.493 -0.062 1.00 0.00 615 GLU B CA 9
ATOM 14194 C C . GLU B 2 64 ? -6.991 6.175 -0.071 1.00 0.00 615 GLU B C 9
ATOM 14195 O O . GLU B 2 64 ? -6.333 6.237 0.967 1.00 0.00 615 GLU B O 9
ATOM 14207 N N . ILE B 2 65 ? -6.487 5.783 -1.208 1.00 0.00 616 ILE B N 9
ATOM 14208 C CA . ILE B 2 65 ? -5.105 5.404 -1.309 1.00 0.00 616 ILE B CA 9
ATOM 14209 C C . ILE B 2 65 ? -4.424 6.273 -2.335 1.00 0.00 616 ILE B C 9
ATOM 14210 O O . ILE B 2 65 ? -4.518 6.015 -3.534 1.00 0.00 616 ILE B O 9
ATOM 14226 N N . ASP B 2 66 ? -3.798 7.315 -1.885 1.00 0.00 617 ASP B N 9
ATOM 14227 C CA . ASP B 2 66 ? -3.052 8.182 -2.775 1.00 0.00 617 ASP B CA 9
ATOM 14228 C C . ASP B 2 66 ? -1.591 7.848 -2.635 1.00 0.00 617 ASP B C 9
ATOM 14229 O O . ASP B 2 66 ? -0.912 8.313 -1.708 1.00 0.00 617 ASP B O 9
ATOM 14238 N N . PHE B 2 67 ? -1.122 7.021 -3.535 1.00 0.00 618 PHE B N 9
ATOM 14239 C CA . PHE B 2 67 ? 0.223 6.462 -3.497 1.00 0.00 618 PHE B CA 9
ATOM 14240 C C . PHE B 2 67 ? 1.315 7.523 -3.574 1.00 0.00 618 PHE B C 9
ATOM 14241 O O . PHE B 2 67 ? 2.430 7.299 -3.115 1.00 0.00 618 PHE B O 9
ATOM 14258 N N . GLU B 2 68 ? 0.997 8.664 -4.137 1.00 0.00 619 GLU B N 9
ATOM 14259 C CA . GLU B 2 68 ? 1.980 9.713 -4.317 1.00 0.00 619 GLU B CA 9
ATOM 14260 C C . GLU B 2 68 ? 2.231 10.515 -3.046 1.00 0.00 619 GLU B C 9
ATOM 14261 O O . GLU B 2 68 ? 3.354 10.958 -2.805 1.00 0.00 619 GLU B O 9
ATOM 14273 N N . THR B 2 69 ? 1.207 10.728 -2.249 1.00 0.00 620 THR B N 9
ATOM 14274 C CA . THR B 2 69 ? 1.370 11.532 -1.047 1.00 0.00 620 THR B CA 9
ATOM 14275 C C . THR B 2 69 ? 1.637 10.710 0.205 1.00 0.00 620 THR B C 9
ATOM 14276 O O . THR B 2 69 ? 2.143 11.236 1.199 1.00 0.00 620 THR B O 9
ATOM 14287 N N . LEU B 2 70 ? 1.317 9.432 0.152 1.00 0.00 621 LEU B N 9
ATOM 14288 C CA . LEU B 2 70 ? 1.493 8.542 1.291 1.00 0.00 621 LEU B CA 9
ATOM 14289 C C . LEU B 2 70 ? 2.932 8.462 1.786 1.00 0.00 621 LEU B C 9
ATOM 14290 O O . LEU B 2 70 ? 3.881 8.527 1.014 1.00 0.00 621 LEU B O 9
ATOM 14306 N N . LYS B 2 71 ? 3.065 8.350 3.087 1.00 0.00 622 LYS B N 9
ATOM 14307 C CA . LYS B 2 71 ? 4.347 8.167 3.736 1.00 0.00 622 LYS B CA 9
ATOM 14308 C C . LYS B 2 71 ? 4.891 6.783 3.420 1.00 0.00 622 LYS B C 9
ATOM 14309 O O . LYS B 2 71 ? 4.102 5.845 3.237 1.00 0.00 622 LYS B O 9
ATOM 14328 N N . PRO B 2 72 ? 6.238 6.625 3.363 1.00 0.00 623 PRO B N 9
ATOM 14329 C CA . PRO B 2 72 ? 6.878 5.313 3.188 1.00 0.00 623 PRO B CA 9
ATOM 14330 C C . PRO B 2 72 ? 6.433 4.334 4.269 1.00 0.00 623 PRO B C 9
ATOM 14331 O O . PRO B 2 72 ? 6.281 3.161 4.009 1.00 0.00 623 PRO B O 9
ATOM 14342 N N . THR B 2 73 ? 6.158 4.859 5.458 1.00 0.00 624 THR B N 9
ATOM 14343 C CA . THR B 2 73 ? 5.720 4.084 6.595 1.00 0.00 624 THR B CA 9
ATOM 14344 C C . THR B 2 73 ? 4.355 3.471 6.323 1.00 0.00 624 THR B C 9
ATOM 14345 O O . THR B 2 73 ? 4.059 2.357 6.734 1.00 0.00 624 THR B O 9
ATOM 14356 N N . THR B 2 74 ? 3.542 4.198 5.607 1.00 0.00 625 THR B N 9
ATOM 14357 C CA . THR B 2 74 ? 2.235 3.756 5.296 1.00 0.00 625 THR B CA 9
ATOM 14358 C C . THR B 2 74 ? 2.267 2.863 4.060 1.00 0.00 625 THR B C 9
ATOM 14359 O O . THR B 2 74 ? 1.756 1.750 4.088 1.00 0.00 625 THR B O 9
ATOM 14370 N N . LEU B 2 75 ? 2.889 3.364 2.990 1.00 0.00 626 LEU B N 9
ATOM 14371 C CA . LEU B 2 75 ? 3.036 2.624 1.733 1.00 0.00 626 LEU B CA 9
ATOM 14372 C C . LEU B 2 75 ? 3.626 1.250 1.960 1.00 0.00 626 LEU B C 9
ATOM 14373 O O . LEU B 2 75 ? 3.124 0.249 1.435 1.00 0.00 626 LEU B O 9
ATOM 14389 N N . ARG B 2 76 ? 4.659 1.195 2.772 1.00 0.00 627 ARG B N 9
ATOM 14390 C CA . ARG B 2 76 ? 5.330 -0.038 3.029 1.00 0.00 627 ARG B CA 9
ATOM 14391 C C . ARG B 2 76 ? 4.424 -0.958 3.816 1.00 0.00 627 ARG B C 9
ATOM 14392 O O . ARG B 2 76 ? 4.337 -2.124 3.501 1.00 0.00 627 ARG B O 9
ATOM 14413 N N . GLU B 2 77 ? 3.691 -0.399 4.788 1.00 0.00 628 GLU B N 9
ATOM 14414 C CA . GLU B 2 77 ? 2.797 -1.180 5.638 1.00 0.00 628 GLU B CA 9
ATOM 14415 C C . GLU B 2 77 ? 1.691 -1.822 4.782 1.00 0.00 628 GLU B C 9
ATOM 14416 O O . GLU B 2 77 ? 1.328 -2.978 4.994 1.00 0.00 628 GLU B O 9
ATOM 14428 N N . LEU B 2 78 ? 1.179 -1.054 3.802 1.00 0.00 629 LEU B N 9
ATOM 14429 C CA . LEU B 2 78 ? 0.156 -1.541 2.863 1.00 0.00 629 LEU B CA 9
ATOM 14430 C C . LEU B 2 78 ? 0.682 -2.815 2.185 1.00 0.00 629 LEU B C 9
ATOM 14431 O O . LEU B 2 78 ? 0.081 -3.889 2.293 1.00 0.00 629 LEU B O 9
ATOM 14447 N N . GLU B 2 79 ? 1.858 -2.687 1.542 1.00 0.00 630 GLU B N 9
ATOM 14448 C CA . GLU B 2 79 ? 2.476 -3.785 0.795 1.00 0.00 630 GLU B CA 9
ATOM 14449 C C . GLU B 2 79 ? 2.823 -4.947 1.737 1.00 0.00 630 GLU B C 9
ATOM 14450 O O . GLU B 2 79 ? 2.580 -6.116 1.440 1.00 0.00 630 GLU B O 9
ATOM 14462 N N . ARG B 2 80 ? 3.375 -4.594 2.866 1.00 0.00 631 ARG B N 9
ATOM 14463 C CA . ARG B 2 80 ? 3.831 -5.521 3.894 1.00 0.00 631 ARG B CA 9
ATOM 14464 C C . ARG B 2 80 ? 2.670 -6.357 4.422 1.00 0.00 631 ARG B C 9
ATOM 14465 O O . ARG B 2 80 ? 2.829 -7.539 4.735 1.00 0.00 631 ARG B O 9
ATOM 14486 N N . TYR B 2 81 ? 1.511 -5.768 4.479 1.00 0.00 632 TYR B N 9
ATOM 14487 C CA . TYR B 2 81 ? 0.353 -6.480 4.916 1.00 0.00 632 TYR B CA 9
ATOM 14488 C C . TYR B 2 81 ? -0.221 -7.318 3.805 1.00 0.00 632 TYR B C 9
ATOM 14489 O O . TYR B 2 81 ? -0.488 -8.483 4.012 1.00 0.00 632 TYR B O 9
ATOM 14507 N N . VAL B 2 82 ? -0.398 -6.734 2.623 1.00 0.00 633 VAL B N 9
ATOM 14508 C CA . VAL B 2 82 ? -1.013 -7.449 1.515 1.00 0.00 633 VAL B CA 9
ATOM 14509 C C . VAL B 2 82 ? -0.218 -8.698 1.171 1.00 0.00 633 VAL B C 9
ATOM 14510 O O . VAL B 2 82 ? -0.791 -9.743 0.907 1.00 0.00 633 VAL B O 9
ATOM 14523 N N . LYS B 2 83 ? 1.101 -8.602 1.275 1.00 0.00 634 LYS B N 9
ATOM 14524 C CA . LYS B 2 83 ? 1.962 -9.722 1.014 1.00 0.00 634 LYS B CA 9
ATOM 14525 C C . LYS B 2 83 ? 1.760 -10.806 2.085 1.00 0.00 634 LYS B C 9
ATOM 14526 O O . LYS B 2 83 ? 1.741 -11.987 1.779 1.00 0.00 634 LYS B O 9
ATOM 14545 N N . SER B 2 84 ? 1.616 -10.384 3.331 1.00 0.00 635 S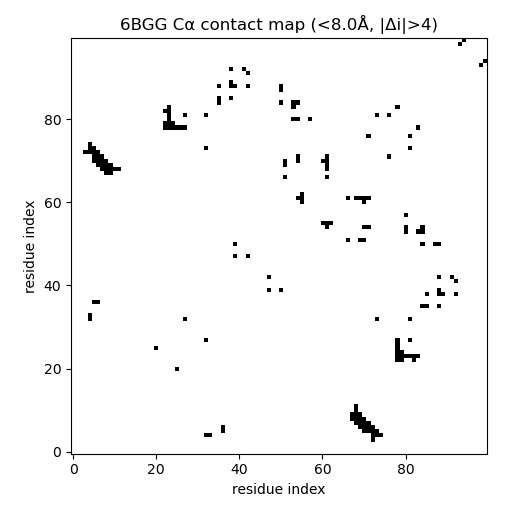ER B N 9
ATOM 14546 C CA . SER B 2 84 ? 1.336 -11.289 4.444 1.00 0.00 635 SER B CA 9
ATOM 14547 C C . SER B 2 84 ? -0.089 -11.872 4.364 1.00 0.00 635 SER B C 9
ATOM 14548 O O . SER B 2 84 ? -0.341 -12.982 4.794 1.00 0.00 635 SER B O 9
ATOM 14556 N N . CYS B 2 85 ? -1.005 -11.103 3.829 1.00 0.00 636 CYS B N 9
ATOM 14557 C CA . CYS B 2 85 ? -2.387 -11.501 3.724 1.00 0.00 636 CYS B CA 9
ATOM 14558 C C . CYS B 2 85 ? -2.543 -12.505 2.592 1.00 0.00 636 CYS B C 9
ATOM 14559 O O . CYS B 2 85 ? -3.212 -13.535 2.734 1.00 0.00 636 CYS B O 9
ATOM 14567 N N . LEU B 2 86 ? -1.895 -12.214 1.482 1.00 0.00 637 LEU B N 9
ATOM 14568 C CA . LEU B 2 86 ? -1.870 -13.100 0.340 1.00 0.00 637 LEU B CA 9
ATOM 14569 C C . LEU B 2 86 ? -1.021 -14.307 0.636 1.00 0.00 637 LEU B C 9
ATOM 14570 O O . LEU B 2 86 ? -1.278 -15.388 0.108 1.00 0.00 637 LEU B O 9
ATOM 14586 N N . GLN B 2 87 ? -0.031 -14.110 1.509 1.00 0.00 638 GLN B N 9
ATOM 14587 C CA . GLN B 2 87 ? 0.938 -15.107 1.874 1.00 0.00 638 GLN B CA 9
ATOM 14588 C C . GLN B 2 87 ? 1.696 -15.621 0.682 1.00 0.00 638 GLN B C 9
ATOM 14589 O O . GLN B 2 87 ? 1.330 -16.623 0.046 1.00 0.00 638 GLN B O 9
ATOM 14603 N N . LYS B 2 88 ? 2.730 -14.892 0.354 1.00 0.00 639 LYS B N 9
ATOM 14604 C CA . LYS B 2 88 ? 3.568 -15.196 -0.785 1.00 0.00 639 LYS B CA 9
ATOM 14605 C C . LYS B 2 88 ? 4.350 -16.472 -0.513 1.00 0.00 639 LYS B C 9
ATOM 14606 O O . LYS B 2 88 ? 4.620 -17.268 -1.414 1.00 0.00 639 LYS B O 9
ATOM 14625 N N . LYS B 2 89 ? 4.674 -16.662 0.734 1.00 0.00 640 LYS B N 9
ATOM 14626 C CA . LYS B 2 89 ? 5.414 -17.803 1.185 1.00 0.00 640 LYS B CA 9
ATOM 14627 C C . LYS B 2 89 ? 4.898 -18.229 2.550 1.00 0.00 640 LYS B C 9
ATOM 14628 O O . LYS B 2 89 ? 4.584 -17.378 3.392 1.00 0.00 640 LYS B O 9
ATOM 14647 N N . GLN B 2 90 ? 4.784 -19.512 2.757 1.00 0.00 641 GLN B N 9
ATOM 14648 C CA . GLN B 2 90 ? 4.344 -20.048 4.027 1.00 0.00 641 GLN B CA 9
ATOM 14649 C C . GLN B 2 90 ? 5.528 -20.285 4.921 1.00 0.00 641 GLN B C 9
ATOM 14650 O O . GLN B 2 90 ? 6.528 -20.868 4.498 1.00 0.00 641 GLN B O 9
ATOM 14664 N N . ARG B 2 91 ? 5.430 -19.831 6.138 1.00 0.00 642 ARG B N 9
ATOM 14665 C CA . ARG B 2 91 ? 6.502 -20.006 7.082 1.00 0.00 642 ARG B CA 9
ATOM 14666 C C . ARG B 2 91 ? 6.312 -21.327 7.805 1.00 0.00 642 ARG B C 9
ATOM 14667 O O . ARG B 2 91 ? 7.275 -21.966 8.230 1.00 0.00 642 ARG B O 9
ATOM 14688 N N . LYS B 2 92 ? 5.068 -21.735 7.928 1.00 0.00 643 LYS B N 9
ATOM 14689 C CA . LYS B 2 92 ? 4.744 -23.008 8.522 1.00 0.00 643 LYS B CA 9
ATOM 14690 C C . LYS B 2 92 ? 4.023 -23.889 7.512 1.00 0.00 643 LYS B C 9
ATOM 14691 O O . LYS B 2 92 ? 2.813 -23.743 7.299 1.00 0.00 643 LYS B O 9
ATOM 14710 N N . PRO B 2 93 ? 4.760 -24.752 6.810 1.00 0.00 644 PRO B N 9
ATOM 14711 C CA . PRO B 2 93 ? 4.197 -25.677 5.861 1.00 0.00 644 PRO B CA 9
ATOM 14712 C C . PRO B 2 93 ? 3.783 -26.977 6.548 1.00 0.00 644 PRO B C 9
ATOM 14713 O O . PRO B 2 93 ? 2.591 -27.128 6.878 1.00 0.00 644 PRO B O 9
ATOM 14725 N N . LYS A 1 1 ? -8.756 13.137 -13.988 1.00 0.00 290 LYS A N 10
ATOM 14726 C CA . LYS A 1 1 ? -7.876 12.873 -15.109 1.00 0.00 290 LYS A CA 10
ATOM 14727 C C . LYS A 1 1 ? -6.625 12.216 -14.592 1.00 0.00 290 LYS A C 10
ATOM 14728 O O . LYS A 1 1 ? -6.153 12.572 -13.504 1.00 0.00 290 LYS A O 10
ATOM 14749 N N . VAL A 1 2 ? -6.116 11.243 -15.342 1.00 0.00 291 VAL A N 10
ATOM 14750 C CA . VAL A 1 2 ? -4.891 10.492 -15.012 1.00 0.00 291 VAL A CA 10
ATOM 14751 C C . VAL A 1 2 ? -5.078 9.585 -13.785 1.00 0.00 291 VAL A C 10
ATOM 14752 O O . VAL A 1 2 ? -5.116 8.353 -13.926 1.00 0.00 291 VAL A O 10
ATOM 14765 N N . ALA A 1 3 ? -5.252 10.210 -12.615 1.00 0.00 292 ALA A N 10
ATOM 14766 C CA . ALA A 1 3 ? -5.341 9.543 -11.315 1.00 0.00 292 ALA A CA 10
ATOM 14767 C C . ALA A 1 3 ? -4.083 8.727 -11.058 1.00 0.00 292 ALA A C 10
ATOM 14768 O O . ALA A 1 3 ? -4.027 7.540 -11.396 1.00 0.00 292 ALA A O 10
ATOM 14775 N N . PRO A 1 4 ? -3.027 9.371 -10.514 1.00 0.00 293 PRO A N 10
ATOM 14776 C CA . PRO A 1 4 ? -1.736 8.727 -10.274 1.00 0.00 293 PRO A CA 10
ATOM 14777 C C . PRO A 1 4 ? -1.791 7.680 -9.167 1.00 0.00 293 PRO A C 10
ATOM 14778 O O . PRO A 1 4 ? -1.435 7.947 -8.013 1.00 0.00 293 PRO A O 10
ATOM 14789 N N . LEU A 1 5 ? -2.283 6.527 -9.538 1.00 0.00 294 LEU A N 10
ATOM 14790 C CA . LEU A 1 5 ? -2.419 5.358 -8.704 1.00 0.00 294 LEU A CA 10
ATOM 14791 C C . LEU A 1 5 ? -3.284 5.603 -7.452 1.00 0.00 294 LEU A C 10
ATOM 14792 O O . LEU A 1 5 ? -2.791 5.946 -6.359 1.00 0.00 294 LEU A O 10
ATOM 14808 N N . LYS A 1 6 ? -4.576 5.490 -7.653 1.00 0.00 295 LYS A N 10
ATOM 14809 C CA . LYS A 1 6 ? -5.557 5.607 -6.603 1.00 0.00 295 LYS A CA 10
ATOM 14810 C C . LYS A 1 6 ? -6.612 4.541 -6.848 1.00 0.00 295 LYS A C 10
ATOM 14811 O O . LYS A 1 6 ? -7.170 4.458 -7.948 1.00 0.00 295 LYS A O 10
ATOM 14830 N N . ILE A 1 7 ? -6.851 3.701 -5.868 1.00 0.00 296 ILE A N 10
ATOM 14831 C CA . ILE A 1 7 ? -7.786 2.598 -6.052 1.00 0.00 296 ILE A CA 10
ATOM 14832 C C . ILE A 1 7 ? -9.242 3.004 -5.808 1.00 0.00 296 ILE A C 10
ATOM 14833 O O . ILE A 1 7 ? -10.023 3.066 -6.763 1.00 0.00 296 ILE A O 10
ATOM 14849 N N . LYS A 1 8 ? -9.581 3.311 -4.534 1.00 0.00 297 LYS A N 10
ATOM 14850 C CA . LYS A 1 8 ? -10.966 3.611 -4.097 1.00 0.00 297 LYS A CA 10
ATOM 14851 C C . LYS A 1 8 ? -11.851 2.367 -4.179 1.00 0.00 297 LYS A C 10
ATOM 14852 O O . LYS A 1 8 ? -12.205 1.919 -5.269 1.00 0.00 297 LYS A O 10
ATOM 14871 N N . LEU A 1 9 ? -12.187 1.796 -3.039 1.00 0.00 298 LEU A N 10
ATOM 14872 C CA . LEU A 1 9 ? -13.109 0.669 -3.037 1.00 0.00 298 LEU A CA 10
ATOM 14873 C C . LEU A 1 9 ? -14.505 1.153 -3.370 1.00 0.00 298 LEU A C 10
ATOM 14874 O O . LEU A 1 9 ? -14.978 2.167 -2.821 1.00 0.00 298 LEU A O 10
ATOM 14890 N N . GLY A 1 10 ? -15.134 0.459 -4.272 1.00 0.00 299 GLY A N 10
ATOM 14891 C CA . GLY A 1 10 ? -16.452 0.796 -4.715 1.00 0.00 299 GLY A CA 10
ATOM 14892 C C . GLY A 1 10 ? -16.424 1.339 -6.115 1.00 0.00 299 GLY A C 10
ATOM 14893 O O . GLY A 1 10 ? -16.832 0.667 -7.069 1.00 0.00 299 GLY A O 10
ATOM 14897 N N . GLY A 1 11 ? -15.907 2.527 -6.245 1.00 0.00 300 GLY A N 10
ATOM 14898 C CA . GLY A 1 11 ? -15.835 3.183 -7.516 1.00 0.00 300 GLY A CA 10
ATOM 14899 C C . GLY A 1 11 ? -16.602 4.472 -7.486 1.00 0.00 300 GLY A C 10
ATOM 14900 O O . GLY A 1 11 ? -16.353 5.379 -8.285 1.00 0.00 300 GLY A O 10
ATOM 14904 N N . PHE A 1 12 ? -17.524 4.558 -6.551 1.00 0.00 301 PHE A N 10
ATOM 14905 C CA . PHE A 1 12 ? -18.373 5.725 -6.360 1.00 0.00 301 PHE A CA 10
ATOM 14906 C C . PHE A 1 12 ? -19.067 5.621 -5.016 1.00 0.00 301 PHE A C 10
ATOM 14907 O O . PHE A 1 12 ? -19.092 4.519 -4.426 1.00 0.00 301 PHE A O 10
ATOM 14924 N N . ALA B 2 6 ? 12.160 21.629 17.416 1.00 0.00 557 ALA B N 10
ATOM 14925 C CA . ALA B 2 6 ? 13.577 21.542 17.130 1.00 0.00 557 ALA B CA 10
ATOM 14926 C C . ALA B 2 6 ? 14.278 20.830 18.261 1.00 0.00 557 ALA B C 10
ATOM 14927 O O . ALA B 2 6 ? 15.235 20.081 18.046 1.00 0.00 557 ALA B O 10
ATOM 14934 N N . SER B 2 7 ? 13.770 21.045 19.461 1.00 0.00 558 SER B N 10
ATOM 14935 C CA . SER B 2 7 ? 14.325 20.464 20.668 1.00 0.00 558 SER B CA 10
ATOM 14936 C C . SER B 2 7 ? 14.184 18.936 20.666 1.00 0.00 558 SER B C 10
ATOM 14937 O O . SER B 2 7 ? 15.020 18.222 21.228 1.00 0.00 558 SER B O 10
ATOM 14945 N N . ALA B 2 8 ? 13.130 18.443 20.051 1.00 0.00 559 ALA B N 10
ATOM 14946 C CA . ALA B 2 8 ? 12.923 17.031 19.950 1.00 0.00 559 ALA B CA 10
ATOM 14947 C C . ALA B 2 8 ? 13.262 16.561 18.553 1.00 0.00 559 ALA B C 10
ATOM 14948 O O . ALA B 2 8 ? 12.497 16.772 17.604 1.00 0.00 559 ALA B O 10
ATOM 14955 N N . SER B 2 9 ? 14.421 15.992 18.417 1.00 0.00 560 SER B N 10
ATOM 14956 C CA . SER B 2 9 ? 14.861 15.471 17.165 1.00 0.00 560 SER B CA 10
ATOM 14957 C C . SER B 2 9 ? 14.419 14.029 17.048 1.00 0.00 560 SER B C 10
ATOM 14958 O O . SER B 2 9 ? 14.888 13.149 17.786 1.00 0.00 560 SER B O 10
ATOM 14966 N N . TYR B 2 10 ? 13.497 13.799 16.158 1.00 0.00 561 TYR B N 10
ATOM 14967 C CA . TYR B 2 10 ? 12.929 12.504 15.988 1.00 0.00 561 TYR B CA 10
ATOM 14968 C C . TYR B 2 10 ? 13.747 11.717 15.000 1.00 0.00 561 TYR B C 10
ATOM 14969 O O . TYR B 2 10 ? 13.935 12.137 13.848 1.00 0.00 561 TYR B O 10
ATOM 14987 N N . ASP B 2 11 ? 14.274 10.630 15.443 1.00 0.00 562 ASP B N 10
ATOM 14988 C CA . ASP B 2 11 ? 15.051 9.768 14.596 1.00 0.00 562 ASP B CA 10
ATOM 14989 C C . ASP B 2 11 ? 14.297 8.481 14.438 1.00 0.00 562 ASP B C 10
ATOM 14990 O O . ASP B 2 11 ? 13.490 8.118 15.312 1.00 0.00 562 ASP B O 10
ATOM 14999 N N . SER B 2 12 ? 14.515 7.819 13.355 1.00 0.00 563 SER B N 10
ATOM 15000 C CA . SER B 2 12 ? 13.888 6.582 13.079 1.00 0.00 563 SER B CA 10
ATOM 15001 C C . SER B 2 12 ? 14.819 5.768 12.244 1.00 0.00 563 SER B C 10
ATOM 15002 O O . SER B 2 12 ? 15.558 6.309 11.406 1.00 0.00 563 SER B O 10
ATOM 15010 N N . GLU B 2 13 ? 14.858 4.518 12.526 1.00 0.00 564 GLU B N 10
ATOM 15011 C CA . GLU B 2 13 ? 15.668 3.588 11.814 1.00 0.00 564 GLU B CA 10
ATOM 15012 C C . GLU B 2 13 ? 14.747 2.640 11.083 1.00 0.00 564 GLU B C 10
ATOM 15013 O O . GLU B 2 13 ? 13.550 2.947 10.967 1.00 0.00 564 GLU B O 10
ATOM 15025 N N . GLU B 2 14 ? 15.284 1.524 10.566 1.00 0.00 565 GLU B N 10
ATOM 15026 C CA . GLU B 2 14 ? 14.501 0.554 9.791 1.00 0.00 565 GLU B CA 10
ATOM 15027 C C . GLU B 2 14 ? 14.085 1.269 8.492 1.00 0.00 565 GLU B C 10
ATOM 15028 O O . GLU B 2 14 ? 12.991 1.078 7.938 1.00 0.00 565 GLU B O 10
ATOM 15040 N N . GLU B 2 15 ? 15.032 2.060 7.989 1.00 0.00 566 GLU B N 10
ATOM 15041 C CA . GLU B 2 15 ? 14.863 2.934 6.833 1.00 0.00 566 GLU B CA 10
ATOM 15042 C C . GLU B 2 15 ? 14.811 2.182 5.498 1.00 0.00 566 GLU B C 10
ATOM 15043 O O . GLU B 2 15 ? 15.508 2.522 4.541 1.00 0.00 566 GLU B O 10
ATOM 15055 N N . GLU B 2 16 ? 13.972 1.191 5.446 1.00 0.00 567 GLU B N 10
ATOM 15056 C CA . GLU B 2 16 ? 13.627 0.526 4.218 1.00 0.00 567 GLU B CA 10
ATOM 15057 C C . GLU B 2 16 ? 12.192 0.948 3.922 1.00 0.00 567 GLU B C 10
ATOM 15058 O O . GLU B 2 16 ? 11.727 0.990 2.773 1.00 0.00 567 GLU B O 10
ATOM 15070 N N . GLU B 2 17 ? 11.526 1.365 4.994 1.00 0.00 568 GLU B N 10
ATOM 15071 C CA . GLU B 2 17 ? 10.185 1.917 4.945 1.00 0.00 568 GLU B CA 10
ATOM 15072 C C . GLU B 2 17 ? 10.356 3.439 4.914 1.00 0.00 568 GLU B C 10
ATOM 15073 O O . GLU B 2 17 ? 9.464 4.181 5.208 1.00 0.00 568 GLU B O 10
ATOM 15085 N N . GLY B 2 18 ? 11.523 3.862 4.547 1.00 0.00 569 GLY B N 10
ATOM 15086 C CA . GLY B 2 18 ? 11.863 5.253 4.554 1.00 0.00 569 GLY B CA 10
ATOM 15087 C C . GLY B 2 18 ? 12.511 5.632 3.269 1.00 0.00 569 GLY B C 10
ATOM 15088 O O . GLY B 2 18 ? 13.110 6.699 3.145 1.00 0.00 569 GLY B O 10
ATOM 15092 N N . LEU B 2 19 ? 12.385 4.752 2.318 1.00 0.00 570 LEU B N 10
ATOM 15093 C CA . LEU B 2 19 ? 12.925 4.942 1.007 1.00 0.00 570 LEU B CA 10
ATOM 15094 C C . LEU B 2 19 ? 11.767 5.236 0.103 1.00 0.00 570 LEU B C 10
ATOM 15095 O O . LEU B 2 19 ? 10.714 4.610 0.261 1.00 0.00 570 LEU B O 10
ATOM 15111 N N . PRO B 2 20 ? 11.898 6.194 -0.819 1.00 0.00 571 PRO B N 10
ATOM 15112 C CA . PRO B 2 20 ? 10.828 6.502 -1.747 1.00 0.00 571 PRO B CA 10
ATOM 15113 C C . PRO B 2 20 ? 10.531 5.298 -2.619 1.00 0.00 571 PRO B C 10
ATOM 15114 O O . PRO B 2 20 ? 11.415 4.772 -3.319 1.00 0.00 571 PRO B O 10
ATOM 15125 N N . MET B 2 21 ? 9.310 4.878 -2.593 1.00 0.00 572 MET B N 10
ATOM 15126 C CA . MET B 2 21 ? 8.918 3.680 -3.271 1.00 0.00 572 MET B CA 10
ATOM 15127 C C . MET B 2 21 ? 8.754 3.937 -4.726 1.00 0.00 572 MET B C 10
ATOM 15128 O O . MET B 2 21 ? 8.269 5.004 -5.139 1.00 0.00 572 MET B O 10
ATOM 15142 N N . SER B 2 22 ? 9.170 2.993 -5.498 1.00 0.00 573 SER B N 10
ATOM 15143 C CA . SER B 2 22 ? 9.159 3.113 -6.902 1.00 0.00 573 SER B CA 10
ATOM 15144 C C . SER B 2 22 ? 7.745 2.887 -7.392 1.00 0.00 573 SER B C 10
ATOM 15145 O O . SER B 2 22 ? 6.900 2.328 -6.651 1.00 0.00 573 SER B O 10
ATOM 15153 N N . TYR B 2 23 ? 7.462 3.330 -8.600 1.00 0.00 574 TYR B N 10
ATOM 15154 C CA . TYR B 2 23 ? 6.155 3.158 -9.175 1.00 0.00 574 TYR B CA 10
ATOM 15155 C C . TYR B 2 23 ? 5.788 1.684 -9.226 1.00 0.00 574 TYR B C 10
ATOM 15156 O O . TYR B 2 23 ? 4.665 1.325 -8.935 1.00 0.00 574 TYR B O 10
ATOM 15174 N N . ASP B 2 24 ? 6.765 0.842 -9.513 1.00 0.00 575 ASP B N 10
ATOM 15175 C CA . ASP B 2 24 ? 6.539 -0.603 -9.587 1.00 0.00 575 ASP B CA 10
ATOM 15176 C C . ASP B 2 24 ? 6.186 -1.180 -8.215 1.00 0.00 575 ASP B C 10
ATOM 15177 O O . ASP B 2 24 ? 5.315 -2.038 -8.114 1.00 0.00 575 ASP B O 10
ATOM 15186 N N . GLU B 2 25 ? 6.842 -0.680 -7.160 1.00 0.00 576 GLU B N 10
ATOM 15187 C CA . GLU B 2 25 ? 6.569 -1.120 -5.811 1.00 0.00 576 GLU B CA 10
ATOM 15188 C C . GLU B 2 25 ? 5.126 -0.814 -5.440 1.00 0.00 576 GLU B C 10
ATOM 15189 O O . GLU B 2 25 ? 4.367 -1.691 -5.039 1.00 0.00 576 GLU B O 10
ATOM 15201 N N . LYS B 2 26 ? 4.750 0.427 -5.656 1.00 0.00 577 LYS B N 10
ATOM 15202 C CA . LYS B 2 26 ? 3.413 0.911 -5.362 1.00 0.00 577 LYS B CA 10
ATOM 15203 C C . LYS B 2 26 ? 2.365 0.255 -6.261 1.00 0.00 577 LYS B C 10
ATOM 15204 O O . LYS B 2 26 ? 1.294 -0.132 -5.798 1.00 0.00 577 LYS B O 10
ATOM 15223 N N . ARG B 2 27 ? 2.671 0.149 -7.538 1.00 0.00 578 ARG B N 10
ATOM 15224 C CA . ARG B 2 27 ? 1.750 -0.443 -8.512 1.00 0.00 578 ARG B CA 10
ATOM 15225 C C . ARG B 2 27 ? 1.438 -1.900 -8.170 1.00 0.00 578 ARG B C 10
ATOM 15226 O O . ARG B 2 27 ? 0.278 -2.306 -8.184 1.00 0.00 578 ARG B O 10
ATOM 15247 N N . GLN B 2 28 ? 2.468 -2.667 -7.847 1.00 0.00 579 GLN B N 10
ATOM 15248 C CA . GLN B 2 28 ? 2.304 -4.066 -7.506 1.00 0.00 579 GLN B CA 10
ATOM 15249 C C . GLN B 2 28 ? 1.504 -4.156 -6.199 1.00 0.00 579 GLN B C 10
ATOM 15250 O O . GLN B 2 28 ? 0.593 -4.962 -6.073 1.00 0.00 579 GLN B O 10
ATOM 15264 N N . LEU B 2 29 ? 1.787 -3.238 -5.288 1.00 0.00 580 LEU B N 10
ATOM 15265 C CA . LEU B 2 29 ? 1.100 -3.141 -4.004 1.00 0.00 580 LEU B CA 10
ATOM 15266 C C . LEU B 2 29 ? -0.413 -2.927 -4.251 1.00 0.00 580 LEU B C 10
ATOM 15267 O O . LEU B 2 29 ? -1.261 -3.522 -3.578 1.00 0.00 580 LEU B O 10
ATOM 15283 N N . SER B 2 30 ? -0.728 -2.131 -5.262 1.00 0.00 581 SER B N 10
ATOM 15284 C CA . SER B 2 30 ? -2.098 -1.823 -5.605 1.00 0.00 581 SER B CA 10
ATOM 15285 C C . SER B 2 30 ? -2.798 -3.072 -6.129 1.00 0.00 581 SER B C 10
ATOM 15286 O O . SER B 2 30 ? -3.976 -3.313 -5.848 1.00 0.00 581 SER B O 10
ATOM 15294 N N . LEU B 2 31 ? -2.044 -3.883 -6.855 1.00 0.00 582 LEU B N 10
ATOM 15295 C CA . LEU B 2 31 ? -2.550 -5.116 -7.415 1.00 0.00 582 LEU B CA 10
ATOM 15296 C C . LEU B 2 31 ? -2.874 -6.074 -6.298 1.00 0.00 582 LEU B C 10
ATOM 15297 O O . LEU B 2 31 ? -3.869 -6.772 -6.348 1.00 0.00 582 LEU B O 10
ATOM 15313 N N . ASP B 2 32 ? -2.045 -6.070 -5.276 1.00 0.00 583 ASP B N 10
ATOM 15314 C CA . ASP B 2 32 ? -2.242 -6.937 -4.125 1.00 0.00 583 ASP B CA 10
ATOM 15315 C C . ASP B 2 32 ? -3.452 -6.540 -3.330 1.00 0.00 583 ASP B C 10
ATOM 15316 O O . ASP B 2 32 ? -4.162 -7.391 -2.825 1.00 0.00 583 ASP B O 10
ATOM 15325 N N . ILE B 2 33 ? -3.703 -5.251 -3.233 1.00 0.00 584 ILE B N 10
ATOM 15326 C CA . ILE B 2 33 ? -4.906 -4.769 -2.571 1.00 0.00 584 ILE B CA 10
ATOM 15327 C C . ILE B 2 33 ? -6.138 -5.167 -3.383 1.00 0.00 584 ILE B C 10
ATOM 15328 O O . ILE B 2 33 ? -7.158 -5.557 -2.836 1.00 0.00 584 ILE B O 10
ATOM 15344 N N . ASN B 2 34 ? -5.994 -5.121 -4.693 1.00 0.00 585 ASN B N 10
ATOM 15345 C CA . ASN B 2 34 ? -7.045 -5.547 -5.626 1.00 0.00 585 ASN B CA 10
ATOM 15346 C C . ASN B 2 34 ? -7.285 -7.067 -5.480 1.00 0.00 585 ASN B C 10
ATOM 15347 O O . ASN B 2 34 ? -8.381 -7.572 -5.702 1.00 0.00 585 ASN B O 10
ATOM 15358 N N . ARG B 2 35 ? -6.239 -7.768 -5.088 1.00 0.00 586 ARG B N 10
ATOM 15359 C CA . ARG B 2 35 ? -6.286 -9.198 -4.833 1.00 0.00 586 ARG B CA 10
ATOM 15360 C C . ARG B 2 35 ? -6.970 -9.503 -3.495 1.00 0.00 586 ARG B C 10
ATOM 15361 O O . ARG B 2 35 ? -7.637 -10.539 -3.352 1.00 0.00 586 ARG B O 10
ATOM 15382 N N . LEU B 2 36 ? -6.836 -8.599 -2.543 1.00 0.00 587 LEU B N 10
ATOM 15383 C CA . LEU B 2 36 ? -7.397 -8.784 -1.211 1.00 0.00 587 LEU B CA 10
ATOM 15384 C C . LEU B 2 36 ? -8.919 -8.742 -1.189 1.00 0.00 587 LEU B C 10
ATOM 15385 O O . LEU B 2 36 ? -9.547 -7.931 -1.879 1.00 0.00 587 LEU B O 10
ATOM 15401 N N . PRO B 2 37 ? -9.538 -9.654 -0.427 1.00 0.00 588 PRO B N 10
ATOM 15402 C CA . PRO B 2 37 ? -10.966 -9.621 -0.189 1.00 0.00 588 PRO B CA 10
ATOM 15403 C C . PRO B 2 37 ? -11.312 -8.527 0.838 1.00 0.00 588 PRO B C 10
ATOM 15404 O O . PRO B 2 37 ? -10.453 -8.126 1.647 1.00 0.00 588 PRO B O 10
ATOM 15415 N N . GLY B 2 38 ? -12.561 -8.091 0.833 1.00 0.00 589 GLY B N 10
ATOM 15416 C CA . GLY B 2 38 ? -13.023 -6.981 1.668 1.00 0.00 589 GLY B CA 10
ATOM 15417 C C . GLY B 2 38 ? -12.782 -7.153 3.152 1.00 0.00 589 GLY B C 10
ATOM 15418 O O . GLY B 2 38 ? -12.557 -6.167 3.863 1.00 0.00 589 GLY B O 10
ATOM 15422 N N . GLU B 2 39 ? -12.829 -8.381 3.623 1.00 0.00 590 GLU B N 10
ATOM 15423 C CA . GLU B 2 39 ? -12.588 -8.675 5.026 1.00 0.00 590 GLU B CA 10
ATOM 15424 C C . GLU B 2 39 ? -11.151 -8.320 5.403 1.00 0.00 590 GLU B C 10
ATOM 15425 O O . GLU B 2 39 ? -10.888 -7.679 6.420 1.00 0.00 590 GLU B O 10
ATOM 15437 N N . LYS B 2 40 ? -10.238 -8.685 4.539 1.00 0.00 591 LYS B N 10
ATOM 15438 C CA . LYS B 2 40 ? -8.834 -8.485 4.795 1.00 0.00 591 LYS B CA 10
ATOM 15439 C C . LYS B 2 40 ? -8.440 -7.051 4.477 1.00 0.00 591 LYS B C 10
ATOM 15440 O O . LYS B 2 40 ? -7.513 -6.487 5.066 1.00 0.00 591 LYS B O 10
ATOM 15459 N N . LEU B 2 41 ? -9.216 -6.431 3.596 1.00 0.00 592 LEU B N 10
ATOM 15460 C CA . LEU B 2 41 ? -9.052 -5.028 3.262 1.00 0.00 592 LEU B CA 10
ATOM 15461 C C . LEU B 2 41 ? -9.257 -4.131 4.489 1.00 0.00 592 LEU B C 10
ATOM 15462 O O . LEU B 2 41 ? -8.758 -3.018 4.528 1.00 0.00 592 LEU B O 10
ATOM 15478 N N . GLY B 2 42 ? -9.931 -4.667 5.513 1.00 0.00 593 GLY B N 10
ATOM 15479 C CA . GLY B 2 42 ? -10.205 -3.931 6.735 1.00 0.00 593 GLY B CA 10
ATOM 15480 C C . GLY B 2 42 ? -8.945 -3.410 7.407 1.00 0.00 593 GLY B C 10
ATOM 15481 O O . GLY B 2 42 ? -8.947 -2.319 7.993 1.00 0.00 593 GLY B O 10
ATOM 15485 N N . ARG B 2 43 ? -7.856 -4.165 7.319 1.00 0.00 594 ARG B N 10
ATOM 15486 C CA . ARG B 2 43 ? -6.614 -3.719 7.899 1.00 0.00 594 ARG B CA 10
ATOM 15487 C C . ARG B 2 43 ? -6.000 -2.611 7.082 1.00 0.00 594 ARG B C 10
ATOM 15488 O O . ARG B 2 43 ? -5.620 -1.586 7.630 1.00 0.00 594 ARG B O 10
ATOM 15509 N N . VAL B 2 44 ? -5.947 -2.791 5.779 1.00 0.00 595 VAL B N 10
ATOM 15510 C CA . VAL B 2 44 ? -5.285 -1.827 4.935 1.00 0.00 595 VAL B CA 10
ATOM 15511 C C . VAL B 2 44 ? -5.984 -0.464 4.991 1.00 0.00 595 VAL B C 10
ATOM 15512 O O . VAL B 2 44 ? -5.324 0.565 4.961 1.00 0.00 595 VAL B O 10
ATOM 15525 N N . VAL B 2 45 ? -7.320 -0.469 5.149 1.00 0.00 596 VAL B N 10
ATOM 15526 C CA . VAL B 2 45 ? -8.068 0.786 5.303 1.00 0.00 596 VAL B CA 10
ATOM 15527 C C . VAL B 2 45 ? -7.566 1.526 6.550 1.00 0.00 596 VAL B C 10
ATOM 15528 O O . VAL B 2 45 ? -7.307 2.731 6.506 1.00 0.00 596 VAL B O 10
ATOM 15541 N N . HIS B 2 46 ? -7.328 0.769 7.623 1.00 0.00 597 HIS B N 10
ATOM 15542 C CA . HIS B 2 46 ? -6.903 1.326 8.884 1.00 0.00 597 HIS B CA 10
ATOM 15543 C C . HIS B 2 46 ? -5.458 1.834 8.792 1.00 0.00 597 HIS B C 10
ATOM 15544 O O . HIS B 2 46 ? -5.081 2.776 9.489 1.00 0.00 597 HIS B O 10
ATOM 15558 N N . ILE B 2 47 ? -4.668 1.221 7.924 1.00 0.00 598 ILE B N 10
ATOM 15559 C CA . ILE B 2 47 ? -3.272 1.602 7.756 1.00 0.00 598 ILE B CA 10
ATOM 15560 C C . ILE B 2 47 ? -3.173 3.037 7.215 1.00 0.00 598 ILE B C 10
ATOM 15561 O O . ILE B 2 47 ? -2.348 3.825 7.684 1.00 0.00 598 ILE B O 10
ATOM 15577 N N . ILE B 2 48 ? -4.040 3.393 6.258 1.00 0.00 599 ILE B N 10
ATOM 15578 C CA . ILE B 2 48 ? -4.066 4.771 5.778 1.00 0.00 599 ILE B CA 10
ATOM 15579 C C . ILE B 2 48 ? -4.507 5.677 6.922 1.00 0.00 599 ILE B C 10
ATOM 15580 O O . ILE B 2 48 ? -3.878 6.693 7.187 1.00 0.00 599 ILE B O 10
ATOM 15596 N N . GLN B 2 49 ? -5.544 5.243 7.650 1.00 0.00 600 GLN B N 10
ATOM 15597 C CA . GLN B 2 49 ? -6.112 6.005 8.770 1.00 0.00 600 GLN B CA 10
ATOM 15598 C C . GLN B 2 49 ? -5.089 6.297 9.840 1.00 0.00 600 GLN B C 10
ATOM 15599 O O . GLN B 2 49 ? -5.158 7.323 10.491 1.00 0.00 600 GLN B O 10
ATOM 15613 N N . SER B 2 50 ? -4.138 5.404 9.994 1.00 0.00 601 SER B N 10
ATOM 15614 C CA . SER B 2 50 ? -3.088 5.531 10.981 1.00 0.00 601 SER B CA 10
ATOM 15615 C C . SER B 2 50 ? -2.291 6.820 10.770 1.00 0.00 601 SER B C 10
ATOM 15616 O O . SER B 2 50 ? -1.866 7.466 11.726 1.00 0.00 601 SER B O 10
ATOM 15624 N N . ARG B 2 51 ? -2.145 7.208 9.525 1.00 0.00 602 ARG B N 10
ATOM 15625 C CA . ARG B 2 51 ? -1.422 8.405 9.186 1.00 0.00 602 ARG B CA 10
ATOM 15626 C C . ARG B 2 51 ? -2.391 9.530 8.858 1.00 0.00 602 ARG B C 10
ATOM 15627 O O . ARG B 2 51 ? -2.227 10.663 9.304 1.00 0.00 602 ARG B O 10
ATOM 15648 N N . GLU B 2 52 ? -3.406 9.180 8.118 1.00 0.00 603 GLU B N 10
ATOM 15649 C CA . GLU B 2 52 ? -4.327 10.112 7.525 1.00 0.00 603 GLU B CA 10
ATOM 15650 C C . GLU B 2 52 ? -5.588 10.212 8.331 1.00 0.00 603 GLU B C 10
ATOM 15651 O O . GLU B 2 52 ? -6.470 9.336 8.261 1.00 0.00 603 GLU B O 10
ATOM 15663 N N . PRO B 2 53 ? -5.739 11.278 9.087 1.00 0.00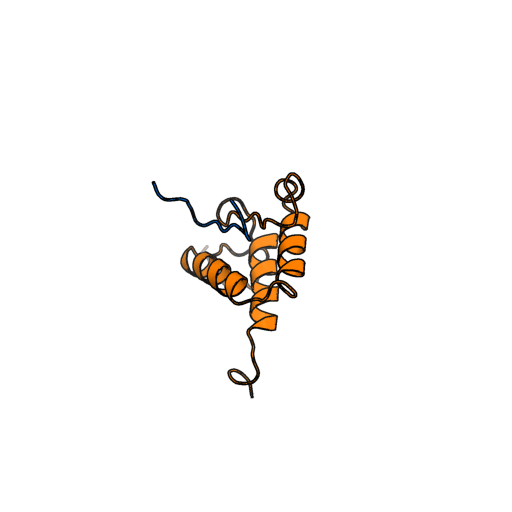 604 PRO B N 10
ATOM 15664 C CA . PRO B 2 53 ? -6.896 11.462 9.906 1.00 0.00 604 PRO B CA 10
ATOM 15665 C C . PRO B 2 53 ? -8.070 12.004 9.081 1.00 0.00 604 PRO B C 10
ATOM 15666 O O . PRO B 2 53 ? -9.221 11.999 9.520 1.00 0.00 604 PRO B O 10
ATOM 15677 N N . SER B 2 54 ? -7.773 12.402 7.855 1.00 0.00 605 SER B N 10
ATOM 15678 C CA . SER B 2 54 ? -8.772 12.881 6.923 1.00 0.00 605 SER B CA 10
ATOM 15679 C C . SER B 2 54 ? -9.534 11.688 6.343 1.00 0.00 605 SER B C 10
ATOM 15680 O O . SER B 2 54 ? -10.659 11.809 5.864 1.00 0.00 605 SER B O 10
ATOM 15688 N N . LEU B 2 55 ? -8.920 10.520 6.429 1.00 0.00 606 LEU B N 10
ATOM 15689 C CA . LEU B 2 55 ? -9.555 9.308 5.989 1.00 0.00 606 LEU B CA 10
ATOM 15690 C C . LEU B 2 55 ? -10.623 8.960 7.040 1.00 0.00 606 LEU B C 10
ATOM 15691 O O . LEU B 2 55 ? -11.741 8.648 6.707 1.00 0.00 606 LEU B O 10
ATOM 15707 N N . ARG B 2 56 ? -10.243 9.060 8.314 1.00 0.00 607 ARG B N 10
ATOM 15708 C CA . ARG B 2 56 ? -11.157 8.857 9.468 1.00 0.00 607 ARG B CA 10
ATOM 15709 C C . ARG B 2 56 ? -12.349 9.840 9.403 1.00 0.00 607 ARG B C 10
ATOM 15710 O O . ARG B 2 56 ? -13.419 9.592 9.960 1.00 0.00 607 ARG B O 10
ATOM 15731 N N . ASP B 2 57 ? -12.117 10.969 8.756 1.00 0.00 608 ASP B N 10
ATOM 15732 C CA . ASP B 2 57 ? -13.143 11.995 8.517 1.00 0.00 608 ASP B CA 10
ATOM 15733 C C . ASP B 2 57 ? -14.171 11.497 7.497 1.00 0.00 608 ASP B C 10
ATOM 15734 O O . ASP B 2 57 ? -15.348 11.854 7.550 1.00 0.00 608 ASP B O 10
ATOM 15743 N N . SER B 2 58 ? -13.733 10.630 6.635 1.00 0.00 609 SER B N 10
ATOM 15744 C CA . SER B 2 58 ? -14.560 10.070 5.598 1.00 0.00 609 SER B CA 10
ATOM 15745 C C . SER B 2 58 ? -15.085 8.691 6.054 1.00 0.00 609 SER B C 10
ATOM 15746 O O . SER B 2 58 ? -14.788 8.243 7.178 1.00 0.00 609 SER B O 10
ATOM 15754 N N . ASN B 2 59 ? -15.851 8.032 5.216 1.00 0.00 610 ASN B N 10
ATOM 15755 C CA . ASN B 2 59 ? -16.367 6.717 5.548 1.00 0.00 610 ASN B CA 10
ATOM 15756 C C . ASN B 2 59 ? -15.370 5.677 5.092 1.00 0.00 610 ASN B C 10
ATOM 15757 O O . ASN B 2 59 ? -14.904 5.731 3.961 1.00 0.00 610 ASN B O 10
ATOM 15768 N N . PRO B 2 60 ? -15.066 4.686 5.945 1.00 0.00 611 PRO B N 10
ATOM 15769 C CA . PRO B 2 60 ? -14.079 3.629 5.644 1.00 0.00 611 PRO B CA 10
ATOM 15770 C C . PRO B 2 60 ? -14.567 2.665 4.555 1.00 0.00 611 PRO B C 10
ATOM 15771 O O . PRO B 2 60 ? -13.839 1.769 4.125 1.00 0.00 611 PRO B O 10
ATOM 15782 N N . ASP B 2 61 ? -15.827 2.848 4.147 1.00 0.00 612 ASP B N 10
ATOM 15783 C CA . ASP B 2 61 ? -16.451 2.070 3.073 1.00 0.00 612 ASP B CA 10
ATOM 15784 C C . ASP B 2 61 ? -15.643 2.289 1.804 1.00 0.00 612 ASP B C 10
ATOM 15785 O O . ASP B 2 61 ? -15.405 1.365 1.018 1.00 0.00 612 ASP B O 10
ATOM 15794 N N . GLU B 2 62 ? -15.198 3.520 1.631 1.00 0.00 613 GLU B N 10
ATOM 15795 C CA . GLU B 2 62 ? -14.326 3.864 0.553 1.00 0.00 613 GLU B CA 10
ATOM 15796 C C . GLU B 2 62 ? -12.948 4.137 1.116 1.00 0.00 613 GLU B C 10
ATOM 15797 O O . GLU B 2 62 ? -12.744 5.080 1.868 1.00 0.00 613 GLU B O 10
ATOM 15809 N N . ILE B 2 63 ? -12.020 3.311 0.769 1.00 0.00 614 ILE B N 10
ATOM 15810 C CA . ILE B 2 63 ? -10.664 3.536 1.145 1.00 0.00 614 ILE B CA 10
ATOM 15811 C C . ILE B 2 63 ? -9.996 4.312 0.020 1.00 0.00 614 ILE B C 10
ATOM 15812 O O . ILE B 2 63 ? -9.951 3.871 -1.157 1.00 0.00 614 ILE B O 10
ATOM 15828 N N . GLU B 2 64 ? -9.564 5.467 0.325 1.00 0.00 615 GLU B N 10
ATOM 15829 C CA . GLU B 2 64 ? -8.904 6.251 -0.645 1.00 0.00 615 GLU B CA 10
ATOM 15830 C C . GLU B 2 64 ? -7.427 6.086 -0.452 1.00 0.00 615 GLU B C 10
ATOM 15831 O O . GLU B 2 64 ? -6.834 6.642 0.456 1.00 0.00 615 GLU B O 10
ATOM 15843 N N . ILE B 2 65 ? -6.860 5.264 -1.275 1.00 0.00 616 ILE B N 10
ATOM 15844 C CA . ILE B 2 65 ? -5.467 4.969 -1.195 1.00 0.00 616 ILE B CA 10
ATOM 15845 C C . ILE B 2 65 ? -4.788 5.815 -2.223 1.00 0.00 616 ILE B C 10
ATOM 15846 O O . ILE B 2 65 ? -4.902 5.549 -3.427 1.00 0.00 616 ILE B O 10
ATOM 15862 N N . ASP B 2 66 ? -4.178 6.856 -1.775 1.00 0.00 617 ASP B N 10
ATOM 15863 C CA . ASP B 2 66 ? -3.502 7.769 -2.647 1.00 0.00 617 ASP B CA 10
ATOM 15864 C C . ASP B 2 66 ? -2.010 7.562 -2.501 1.00 0.00 617 ASP B C 10
ATOM 15865 O O . ASP B 2 66 ? -1.375 8.083 -1.588 1.00 0.00 617 ASP B O 10
ATOM 15874 N N . PHE B 2 67 ? -1.478 6.763 -3.392 1.00 0.00 618 PHE B N 10
ATOM 15875 C CA . PHE B 2 67 ? -0.109 6.265 -3.325 1.00 0.00 618 PHE B CA 10
ATOM 15876 C C . PHE B 2 67 ? 0.991 7.314 -3.420 1.00 0.00 618 PHE B C 10
ATOM 15877 O O . PHE B 2 67 ? 2.109 7.062 -2.979 1.00 0.00 618 PHE B O 10
ATOM 15894 N N . GLU B 2 68 ? 0.700 8.463 -3.957 1.00 0.00 619 GLU B N 10
ATOM 15895 C CA . GLU B 2 68 ? 1.738 9.468 -4.165 1.00 0.00 619 GLU B CA 10
ATOM 15896 C C . GLU B 2 68 ? 2.079 10.214 -2.903 1.00 0.00 619 GLU B C 10
ATOM 15897 O O . GLU B 2 68 ? 3.248 10.340 -2.537 1.00 0.00 619 GLU B O 10
ATOM 15909 N N . THR B 2 69 ? 1.075 10.661 -2.226 1.00 0.00 620 THR B N 10
ATOM 15910 C CA . THR B 2 69 ? 1.233 11.571 -1.140 1.00 0.00 620 THR B CA 10
ATOM 15911 C C . THR B 2 69 ? 1.356 10.850 0.216 1.00 0.00 620 THR B C 10
ATOM 15912 O O . THR B 2 69 ? 1.314 11.477 1.270 1.00 0.00 620 THR B O 10
ATOM 15923 N N . LEU B 2 70 ? 1.521 9.544 0.170 1.00 0.00 621 LEU B N 10
ATOM 15924 C CA . LEU B 2 70 ? 1.695 8.728 1.363 1.00 0.00 621 LEU B CA 10
ATOM 15925 C C .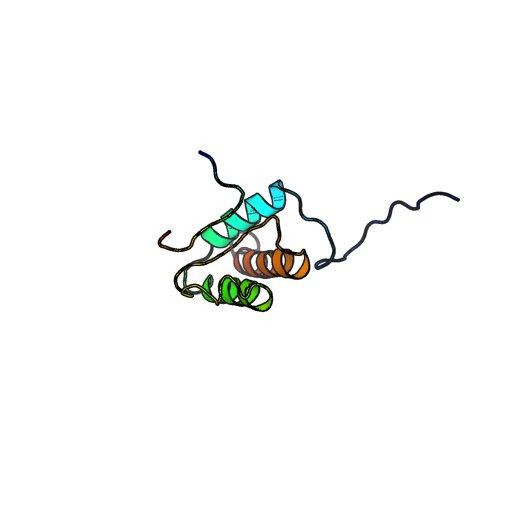 LEU B 2 70 ? 3.160 8.643 1.776 1.00 0.00 621 LEU B C 10
ATOM 15926 O O . LEU B 2 70 ? 4.059 8.822 0.956 1.00 0.00 621 LEU B O 10
ATOM 15942 N N . LYS B 2 71 ? 3.389 8.387 3.056 1.00 0.00 622 LYS B N 10
ATOM 15943 C CA . LYS B 2 71 ? 4.735 8.166 3.575 1.00 0.00 622 LYS B CA 10
ATOM 15944 C C . LYS B 2 71 ? 5.193 6.772 3.205 1.00 0.00 622 LYS B C 10
ATOM 15945 O O . LYS B 2 71 ? 4.363 5.852 3.172 1.00 0.00 622 LYS B O 10
ATOM 15964 N N . PRO B 2 72 ? 6.506 6.581 2.926 1.00 0.00 623 PRO B N 10
ATOM 15965 C CA . PRO B 2 72 ? 7.075 5.257 2.630 1.00 0.00 623 PRO B CA 10
ATOM 15966 C C . PRO B 2 72 ? 6.770 4.240 3.732 1.00 0.00 623 PRO B C 10
ATOM 15967 O O . PRO B 2 72 ? 6.607 3.070 3.460 1.00 0.00 623 PRO B O 10
ATOM 15978 N N . THR B 2 73 ? 6.661 4.712 4.962 1.00 0.00 624 THR B N 10
ATOM 15979 C CA . THR B 2 73 ? 6.347 3.887 6.091 1.00 0.00 624 THR B CA 10
ATOM 15980 C C . THR B 2 73 ? 4.926 3.378 6.000 1.00 0.00 624 THR B C 10
ATOM 15981 O O . THR B 2 73 ? 4.670 2.198 6.193 1.00 0.00 624 THR B O 10
ATOM 15992 N N . THR B 2 74 ? 4.025 4.263 5.636 1.00 0.00 625 THR B N 10
ATOM 15993 C CA . THR B 2 74 ? 2.639 3.931 5.524 1.00 0.00 625 THR B CA 10
ATOM 15994 C C . THR B 2 74 ? 2.437 3.013 4.314 1.00 0.00 625 THR B C 10
ATOM 15995 O O . THR B 2 74 ? 1.806 1.963 4.414 1.00 0.00 625 THR B O 10
ATOM 16006 N N . LEU B 2 75 ? 2.994 3.433 3.182 1.00 0.00 626 LEU B N 10
ATOM 16007 C CA . LEU B 2 75 ? 2.984 2.654 1.946 1.00 0.00 626 LEU B CA 10
ATOM 16008 C C . LEU B 2 75 ? 3.528 1.253 2.176 1.00 0.00 626 LEU B C 10
ATOM 16009 O O . LEU B 2 75 ? 2.916 0.263 1.789 1.00 0.00 626 LEU B O 10
ATOM 16025 N N . ARG B 2 76 ? 4.652 1.171 2.843 1.00 0.00 627 ARG B N 10
ATOM 16026 C CA . ARG B 2 76 ? 5.278 -0.097 3.086 1.00 0.00 627 ARG B CA 10
ATOM 16027 C C . ARG B 2 76 ? 4.462 -0.930 4.078 1.00 0.00 627 ARG B C 10
ATOM 16028 O O . ARG B 2 76 ? 4.451 -2.135 3.990 1.00 0.00 627 ARG B O 10
ATOM 16049 N N . GLU B 2 77 ? 3.770 -0.280 5.007 1.00 0.00 628 GLU B N 10
ATOM 16050 C CA . GLU B 2 77 ? 2.955 -0.971 5.991 1.00 0.00 628 GLU B CA 10
ATOM 16051 C C . GLU B 2 77 ? 1.771 -1.640 5.260 1.00 0.00 628 GLU B C 10
ATOM 16052 O O . GLU B 2 77 ? 1.336 -2.744 5.617 1.00 0.00 628 GLU B O 10
ATOM 16064 N N . LEU B 2 78 ? 1.291 -0.968 4.196 1.00 0.00 629 LEU B N 10
ATOM 16065 C CA . LEU B 2 78 ? 0.264 -1.533 3.309 1.00 0.00 629 LEU B CA 10
ATOM 16066 C C . LEU B 2 78 ? 0.863 -2.788 2.659 1.00 0.00 629 LEU B C 10
ATOM 16067 O O . LEU B 2 78 ? 0.283 -3.879 2.718 1.00 0.00 629 LEU B O 10
ATOM 16083 N N . GLU B 2 79 ? 2.068 -2.606 2.086 1.00 0.00 630 GLU B N 10
ATOM 16084 C CA . GLU B 2 79 ? 2.803 -3.650 1.369 1.00 0.00 630 GLU B CA 10
ATOM 16085 C C . GLU B 2 79 ? 3.046 -4.865 2.271 1.00 0.00 630 GLU B C 10
ATOM 16086 O O . GLU B 2 79 ? 2.813 -6.003 1.883 1.00 0.00 630 GLU B O 10
ATOM 16098 N N . ARG B 2 80 ? 3.491 -4.591 3.480 1.00 0.00 631 ARG B N 10
ATOM 16099 C CA . ARG B 2 80 ? 3.790 -5.601 4.497 1.00 0.00 631 ARG B CA 10
ATOM 16100 C C . ARG B 2 80 ? 2.573 -6.429 4.830 1.00 0.00 631 ARG B C 10
ATOM 16101 O O . ARG B 2 80 ? 2.670 -7.622 5.106 1.00 0.00 631 ARG B O 10
ATOM 16122 N N . TYR B 2 81 ? 1.433 -5.818 4.761 1.00 0.00 632 TYR B N 10
ATOM 16123 C CA . TYR B 2 81 ? 0.227 -6.509 5.044 1.00 0.00 632 TYR B CA 10
ATOM 16124 C C . TYR B 2 81 ? -0.226 -7.320 3.842 1.00 0.00 632 TYR B C 10
ATOM 16125 O O . TYR B 2 81 ? -0.484 -8.527 3.959 1.00 0.00 632 TYR B O 10
ATOM 16143 N N . VAL B 2 82 ? -0.318 -6.663 2.693 1.00 0.00 633 VAL B N 10
ATOM 16144 C CA . VAL B 2 82 ? -0.769 -7.307 1.472 1.00 0.00 633 VAL B CA 10
ATOM 16145 C C . VAL B 2 82 ? 0.109 -8.514 1.131 1.00 0.00 633 VAL B C 10
ATOM 16146 O O . VAL B 2 82 ? -0.391 -9.559 0.742 1.00 0.00 633 VAL B O 10
ATOM 16159 N N . LYS B 2 83 ? 1.413 -8.387 1.356 1.00 0.00 634 LYS B N 10
ATOM 16160 C CA . LYS B 2 83 ? 2.339 -9.473 1.093 1.00 0.00 634 LYS B CA 10
ATOM 16161 C C . LYS B 2 83 ? 2.096 -10.631 2.058 1.00 0.00 634 LYS B C 10
ATOM 16162 O O . LYS B 2 83 ? 2.161 -11.781 1.664 1.00 0.00 634 LYS B O 10
ATOM 16181 N N . SER B 2 84 ? 1.718 -10.302 3.295 1.00 0.00 635 SER B N 10
ATOM 16182 C CA . SER B 2 84 ? 1.513 -11.287 4.334 1.00 0.00 635 SER B CA 10
ATOM 16183 C C . SER B 2 84 ? 0.324 -12.172 3.950 1.00 0.00 635 SER B C 10
ATOM 16184 O O . SER B 2 84 ? 0.310 -13.393 4.210 1.00 0.00 635 SER B O 10
ATOM 16192 N N . CYS B 2 85 ? -0.647 -11.571 3.294 1.00 0.00 636 CYS B N 10
ATOM 16193 C CA . CYS B 2 85 ? -1.801 -12.281 2.848 1.00 0.00 636 CYS B CA 10
ATOM 16194 C C . CYS B 2 85 ? -1.525 -12.975 1.517 1.00 0.00 636 CYS B C 10
ATOM 16195 O O . CYS B 2 85 ? -1.893 -14.126 1.328 1.00 0.00 636 CYS B O 10
ATOM 16203 N N . LEU B 2 86 ? -0.861 -12.289 0.607 1.00 0.00 637 LEU B N 10
ATOM 16204 C CA . LEU B 2 86 ? -0.596 -12.838 -0.713 1.00 0.00 637 LEU B CA 10
ATOM 16205 C C . LEU B 2 86 ? 0.408 -13.965 -0.737 1.00 0.00 637 LEU B C 10
ATOM 16206 O O . LEU B 2 86 ? 0.480 -14.691 -1.720 1.00 0.00 637 LEU B O 10
ATOM 16222 N N . GLN B 2 87 ? 1.173 -14.140 0.324 1.00 0.00 638 GLN B N 10
ATOM 16223 C CA . GLN B 2 87 ? 2.073 -15.281 0.391 1.00 0.00 638 GLN B CA 10
ATOM 16224 C C . GLN B 2 87 ? 1.309 -16.599 0.511 1.00 0.00 638 GLN B C 10
ATOM 16225 O O . GLN B 2 87 ? 1.875 -17.679 0.324 1.00 0.00 638 GLN B O 10
ATOM 16239 N N . LYS B 2 88 ? 0.002 -16.498 0.799 1.00 0.00 639 LYS B N 10
ATOM 16240 C CA . LYS B 2 88 ? -0.895 -17.656 0.796 1.00 0.00 639 LYS B CA 10
ATOM 16241 C C . LYS B 2 88 ? -1.112 -18.105 -0.648 1.00 0.00 639 LYS B C 10
ATOM 16242 O O . LYS B 2 88 ? -1.504 -19.235 -0.914 1.00 0.00 639 LYS B O 10
ATOM 16261 N N . LYS B 2 89 ? -0.866 -17.195 -1.562 1.00 0.00 640 LYS B N 10
ATOM 16262 C CA . LYS B 2 89 ? -1.017 -17.427 -2.969 1.00 0.00 640 LYS B CA 10
ATOM 16263 C C . LYS B 2 89 ? 0.317 -17.880 -3.566 1.00 0.00 640 LYS B C 10
ATOM 16264 O O . LYS B 2 89 ? 0.487 -19.057 -3.879 1.00 0.00 640 LYS B O 10
ATOM 16283 N N . GLN B 2 90 ? 1.260 -16.957 -3.663 1.00 0.00 641 GLN B N 10
ATOM 16284 C CA . GLN B 2 90 ? 2.577 -17.173 -4.274 1.00 0.00 641 GLN B CA 10
ATOM 16285 C C . GLN B 2 90 ? 3.491 -16.051 -3.849 1.00 0.00 641 GLN B C 10
ATOM 16286 O O . GLN B 2 90 ? 3.104 -15.199 -3.052 1.00 0.00 641 GLN B O 10
ATOM 16300 N N . ARG B 2 91 ? 4.700 -16.056 -4.372 1.00 0.00 642 ARG B N 10
ATOM 16301 C CA . ARG B 2 91 ? 5.595 -14.930 -4.221 1.00 0.00 642 ARG B CA 10
ATOM 16302 C C . ARG B 2 91 ? 5.220 -13.967 -5.326 1.00 0.00 642 ARG B C 10
ATOM 16303 O O . ARG B 2 91 ? 4.560 -14.381 -6.287 1.00 0.00 642 ARG B O 10
ATOM 16324 N N . LYS B 2 92 ? 5.607 -12.720 -5.243 1.00 0.00 643 LYS B N 10
ATOM 16325 C CA . LYS B 2 92 ? 5.091 -11.770 -6.214 1.00 0.00 643 LYS B CA 10
ATOM 16326 C C . LYS B 2 92 ? 6.144 -11.007 -7.005 1.00 0.00 643 LYS B C 10
ATOM 16327 O O . LYS B 2 92 ? 6.661 -9.976 -6.551 1.00 0.00 643 LYS B O 10
ATOM 16346 N N . PRO B 2 93 ? 6.518 -11.539 -8.169 1.00 0.00 644 PRO B N 10
ATOM 16347 C CA . PRO B 2 93 ? 7.334 -10.841 -9.113 1.00 0.00 644 PRO B CA 10
ATOM 16348 C C . PRO B 2 93 ? 6.429 -10.152 -10.160 1.00 0.00 644 PRO B C 10
ATOM 16349 O O . PRO B 2 93 ? 5.906 -9.053 -9.871 1.00 0.00 644 PRO B O 10
ATOM 16361 N N . LYS A 1 1 ? 3.779 10.489 -17.143 1.00 0.00 290 LYS A N 11
ATOM 16362 C CA . LYS A 1 1 ? 4.477 9.740 -16.113 1.00 0.00 290 LYS A CA 11
ATOM 16363 C C . LYS A 1 1 ? 3.670 9.748 -14.850 1.00 0.00 290 LYS A C 11
ATOM 16364 O O . LYS A 1 1 ? 3.000 10.743 -14.553 1.00 0.00 290 LYS A O 11
ATOM 16385 N N . VAL A 1 2 ? 3.743 8.645 -14.118 1.00 0.00 291 VAL A N 11
ATOM 16386 C CA . VAL A 1 2 ? 3.083 8.454 -12.838 1.00 0.00 291 VAL A CA 11
ATOM 16387 C C . VAL A 1 2 ? 1.571 8.653 -12.954 1.00 0.00 291 VAL A C 11
ATOM 16388 O O . VAL A 1 2 ? 1.033 9.739 -12.709 1.00 0.00 291 VAL A O 11
ATOM 16401 N N . ALA A 1 3 ? 0.911 7.631 -13.409 1.00 0.00 292 ALA A N 11
ATOM 16402 C CA . ALA A 1 3 ? -0.518 7.655 -13.532 1.00 0.00 292 ALA A CA 11
ATOM 16403 C C . ALA A 1 3 ? -1.145 7.407 -12.169 1.00 0.00 292 ALA A C 11
ATOM 16404 O O . ALA A 1 3 ? -0.587 6.627 -11.369 1.00 0.00 292 ALA A O 11
ATOM 16411 N N . PRO A 1 4 ? -2.248 8.110 -11.842 1.00 0.00 293 PRO A N 11
ATOM 16412 C CA . PRO A 1 4 ? -3.015 7.871 -10.610 1.00 0.00 293 PRO A CA 11
ATOM 16413 C C . PRO A 1 4 ? -3.404 6.395 -10.483 1.00 0.00 293 PRO A C 11
ATOM 16414 O O . PRO A 1 4 ? -3.637 5.708 -11.489 1.00 0.00 293 PRO A O 11
ATOM 16425 N N . LEU A 1 5 ? -3.471 5.918 -9.281 1.00 0.00 294 LEU A N 11
ATOM 16426 C CA . LEU A 1 5 ? -3.728 4.523 -9.032 1.00 0.00 294 LEU A CA 11
ATOM 16427 C C . LEU A 1 5 ? -5.170 4.301 -8.636 1.00 0.00 294 LEU A C 11
ATOM 16428 O O . LEU A 1 5 ? -5.830 5.219 -8.137 1.00 0.00 294 LEU A O 11
ATOM 16444 N N . LYS A 1 6 ? -5.663 3.097 -8.872 1.00 0.00 295 LYS A N 11
ATOM 16445 C CA . LYS A 1 6 ? -7.060 2.787 -8.668 1.00 0.00 295 LYS A CA 11
ATOM 16446 C C . LYS A 1 6 ? -7.425 2.587 -7.203 1.00 0.00 295 LYS A C 11
ATOM 16447 O O . LYS A 1 6 ? -7.228 1.508 -6.623 1.00 0.00 295 LYS A O 11
ATOM 16466 N N . ILE A 1 7 ? -7.947 3.628 -6.621 1.00 0.00 296 ILE A N 11
ATOM 16467 C CA . ILE A 1 7 ? -8.438 3.590 -5.272 1.00 0.00 296 ILE A CA 11
ATOM 16468 C C . ILE A 1 7 ? -9.964 3.497 -5.337 1.00 0.00 296 ILE A C 11
ATOM 16469 O O . ILE A 1 7 ? -10.494 3.267 -6.423 1.00 0.00 296 ILE A O 11
ATOM 16485 N N . LYS A 1 8 ? -10.651 3.681 -4.212 1.00 0.00 297 LYS A N 11
ATOM 16486 C CA . LYS A 1 8 ? -12.106 3.495 -4.114 1.00 0.00 297 LYS A CA 11
ATOM 16487 C C . LYS A 1 8 ? -12.422 2.031 -4.226 1.00 0.00 297 LYS A C 11
ATOM 16488 O O . LYS A 1 8 ? -12.666 1.496 -5.315 1.00 0.00 297 LYS A O 11
ATOM 16507 N N . LEU A 1 9 ? -12.322 1.386 -3.121 1.00 0.00 298 LEU A N 11
ATOM 16508 C CA . LEU A 1 9 ? -12.516 -0.019 -3.019 1.00 0.00 298 LEU A CA 11
ATOM 16509 C C . LEU A 1 9 ? -13.318 -0.327 -1.775 1.00 0.00 298 LEU A C 11
ATOM 16510 O O . LEU A 1 9 ? -12.910 0.003 -0.660 1.00 0.00 298 LEU A O 11
ATOM 16526 N N . GLY A 1 10 ? -14.469 -0.899 -1.989 1.00 0.00 299 GLY A N 11
ATOM 16527 C CA . GLY A 1 10 ? -15.368 -1.239 -0.936 1.00 0.00 299 GLY A CA 11
ATOM 16528 C C . GLY A 1 10 ? -16.642 -1.787 -1.517 1.00 0.00 299 GLY A C 11
ATOM 16529 O O . GLY A 1 10 ? -16.632 -2.857 -2.121 1.00 0.00 299 GLY A O 11
ATOM 16533 N N . GLY A 1 11 ? -17.718 -1.045 -1.394 1.00 0.00 300 GLY A N 11
ATOM 16534 C CA . GLY A 1 11 ? -18.999 -1.485 -1.921 1.00 0.00 300 GLY A CA 11
ATOM 16535 C C . GLY A 1 11 ? -19.209 -1.048 -3.356 1.00 0.00 300 GLY A C 11
ATOM 16536 O O . GLY A 1 11 ? -20.173 -1.442 -3.997 1.00 0.00 300 GLY A O 11
ATOM 16540 N N . PHE A 1 12 ? -18.295 -0.232 -3.843 1.00 0.00 301 PHE A N 11
ATOM 16541 C CA . PHE A 1 12 ? -18.297 0.305 -5.216 1.00 0.00 301 PHE A CA 11
ATOM 16542 C C . PHE A 1 12 ? -19.554 1.108 -5.529 1.00 0.00 301 PHE A C 11
ATOM 16543 O O . PHE A 1 12 ? -19.489 2.336 -5.702 1.00 0.00 301 PHE A O 11
ATOM 16560 N N . ALA B 2 6 ? 17.782 17.056 28.975 1.00 0.00 557 ALA B N 11
ATOM 16561 C CA . ALA B 2 6 ? 16.734 17.843 28.331 1.00 0.00 557 ALA B CA 11
ATOM 16562 C C . ALA B 2 6 ? 17.150 18.229 26.923 1.00 0.00 557 ALA B C 11
ATOM 16563 O O . ALA B 2 6 ? 16.382 18.852 26.170 1.00 0.00 557 ALA B O 11
ATOM 16570 N N . SER B 2 7 ? 18.352 17.858 26.577 1.00 0.00 558 SER B N 11
ATOM 16571 C CA . SER B 2 7 ? 18.917 18.185 25.300 1.00 0.00 558 SER B CA 11
ATOM 16572 C C . SER B 2 7 ? 18.431 17.227 24.217 1.00 0.00 558 SER B C 11
ATOM 16573 O O . SER B 2 7 ? 18.999 16.148 24.015 1.00 0.00 558 SER B O 11
ATOM 16581 N N . ALA B 2 8 ? 17.350 17.596 23.588 1.00 0.00 559 ALA B N 11
ATOM 16582 C CA . ALA B 2 8 ? 16.780 16.845 22.503 1.00 0.00 559 ALA B CA 11
ATOM 16583 C C . ALA B 2 8 ? 16.146 17.816 21.547 1.00 0.00 559 ALA B C 11
ATOM 16584 O O . ALA B 2 8 ? 15.390 18.702 21.968 1.00 0.00 559 ALA B O 11
ATOM 16591 N N . SER B 2 9 ? 16.472 17.695 20.299 1.00 0.00 560 SER B N 11
ATOM 16592 C CA . SER B 2 9 ? 15.938 18.563 19.290 1.00 0.00 560 SER B CA 11
ATOM 16593 C C . SER B 2 9 ? 14.604 18.005 18.792 1.00 0.00 560 SER B C 11
ATOM 16594 O O . SER B 2 9 ? 13.615 18.737 18.637 1.00 0.00 560 SER B O 11
ATOM 16602 N N . TYR B 2 10 ? 14.566 16.711 18.610 1.00 0.00 561 TYR B N 11
ATOM 16603 C CA . TYR B 2 10 ? 13.404 16.039 18.097 1.00 0.00 561 TYR B CA 11
ATOM 16604 C C . TYR B 2 10 ? 13.228 14.741 18.840 1.00 0.00 561 TYR B C 11
ATOM 16605 O O . TYR B 2 10 ? 13.953 14.461 19.797 1.00 0.00 561 TYR B O 11
ATOM 16623 N N . ASP B 2 11 ? 12.306 13.958 18.389 1.00 0.00 562 ASP B N 11
ATOM 16624 C CA . ASP B 2 11 ? 12.017 12.679 18.990 1.00 0.00 562 ASP B CA 11
ATOM 16625 C C . ASP B 2 11 ? 11.919 11.655 17.892 1.00 0.00 562 ASP B C 11
ATOM 16626 O O . ASP B 2 11 ? 11.545 11.982 16.757 1.00 0.00 562 ASP B O 11
ATOM 16635 N N . SER B 2 12 ? 12.249 10.450 18.209 1.00 0.00 563 SER B N 11
ATOM 16636 C CA . SER B 2 12 ? 12.268 9.395 17.267 1.00 0.00 563 SER B CA 11
ATOM 16637 C C . SER B 2 12 ? 10.965 8.614 17.305 1.00 0.00 563 SER B C 11
ATOM 16638 O O . SER B 2 12 ? 10.498 8.180 18.371 1.00 0.00 563 SER B O 11
ATOM 16646 N N . GLU B 2 13 ? 10.378 8.454 16.169 1.00 0.00 564 GLU B N 11
ATOM 16647 C CA . GLU B 2 13 ? 9.099 7.823 16.059 1.00 0.00 564 GLU B CA 11
ATOM 16648 C C . GLU B 2 13 ? 9.246 6.351 15.633 1.00 0.00 564 GLU B C 11
ATOM 16649 O O . GLU B 2 13 ? 10.372 5.856 15.504 1.00 0.00 564 GLU B O 11
ATOM 16661 N N . GLU B 2 14 ? 8.131 5.657 15.438 1.00 0.00 565 GLU B N 11
ATOM 16662 C CA . GLU B 2 14 ? 8.162 4.230 15.112 1.00 0.00 565 GLU B CA 11
ATOM 16663 C C . GLU B 2 14 ? 8.515 4.011 13.655 1.00 0.00 565 GLU B C 11
ATOM 16664 O O . GLU B 2 14 ? 9.254 3.083 13.313 1.00 0.00 565 GLU B O 11
ATOM 16676 N N . GLU B 2 15 ? 7.971 4.855 12.804 1.00 0.00 566 GLU B N 11
ATOM 16677 C CA . GLU B 2 15 ? 8.164 4.762 11.378 1.00 0.00 566 GLU B CA 11
ATOM 16678 C C . GLU B 2 15 ? 9.583 5.171 10.961 1.00 0.00 566 GLU B C 11
ATOM 16679 O O . GLU B 2 15 ? 9.859 6.328 10.669 1.00 0.00 566 GLU B O 11
ATOM 16691 N N . GLU B 2 16 ? 10.455 4.201 10.959 1.00 0.00 567 GLU B N 11
ATOM 16692 C CA . GLU B 2 16 ? 11.862 4.361 10.638 1.00 0.00 567 GLU B CA 11
ATOM 16693 C C . GLU B 2 16 ? 12.247 3.540 9.393 1.00 0.00 567 GLU B C 11
ATOM 16694 O O . GLU B 2 16 ? 13.402 3.137 9.246 1.00 0.00 567 GLU B O 11
ATOM 16706 N N . GLU B 2 17 ? 11.301 3.304 8.486 1.00 0.00 568 GLU B N 11
ATOM 16707 C CA . GLU B 2 17 ? 11.637 2.553 7.257 1.00 0.00 568 GLU B CA 11
ATOM 16708 C C . GLU B 2 17 ? 12.419 3.435 6.324 1.00 0.00 568 GLU B C 11
ATOM 16709 O O . GLU B 2 17 ? 13.562 3.153 5.968 1.00 0.00 568 GLU B O 11
ATOM 16721 N N . GLY B 2 18 ? 11.785 4.494 5.988 1.00 0.00 569 GLY B N 11
ATOM 16722 C CA . GLY B 2 18 ? 12.346 5.546 5.148 1.00 0.00 569 GLY B CA 11
ATOM 16723 C C . GLY B 2 18 ? 12.568 5.037 3.767 1.00 0.00 569 GLY B C 11
ATOM 16724 O O . GLY B 2 18 ? 13.492 5.438 3.070 1.00 0.00 569 GLY B O 11
ATOM 16728 N N . LEU B 2 19 ? 11.715 4.129 3.402 1.00 0.00 570 LEU B N 11
ATOM 16729 C CA . LEU B 2 19 ? 11.782 3.427 2.165 1.00 0.00 570 LEU B CA 11
ATOM 16730 C C . LEU B 2 19 ? 10.789 3.990 1.189 1.00 0.00 570 LEU B C 11
ATOM 16731 O O . LEU B 2 19 ? 9.589 3.772 1.349 1.00 0.00 570 LEU B O 11
ATOM 16747 N N . PRO B 2 20 ? 11.250 4.755 0.197 1.00 0.00 571 PRO B N 11
ATOM 16748 C CA . PRO B 2 20 ? 10.379 5.298 -0.832 1.00 0.00 571 PRO B CA 11
ATOM 16749 C C . PRO B 2 20 ? 9.814 4.176 -1.682 1.00 0.00 571 PRO B C 11
ATOM 16750 O O . PRO B 2 20 ? 10.442 3.106 -1.827 1.00 0.00 571 PRO B O 11
ATOM 16761 N N . MET B 2 21 ? 8.665 4.391 -2.224 1.00 0.00 572 MET B N 11
ATOM 16762 C CA . MET B 2 21 ? 8.008 3.397 -3.024 1.00 0.00 572 MET B CA 11
ATOM 16763 C C . MET B 2 21 ? 8.200 3.761 -4.468 1.00 0.00 572 MET B C 11
ATOM 16764 O O . MET B 2 21 ? 7.984 4.921 -4.842 1.00 0.00 572 MET B O 11
ATOM 16778 N N . SER B 2 22 ? 8.589 2.820 -5.284 1.00 0.00 573 SER B N 11
ATOM 16779 C CA . SER B 2 22 ? 8.744 3.101 -6.687 1.00 0.00 573 SER B CA 11
ATOM 16780 C C . SER B 2 22 ? 7.379 3.001 -7.329 1.00 0.00 573 SER B C 11
ATOM 16781 O O . SER B 2 22 ? 6.439 2.470 -6.694 1.00 0.00 573 SER B O 11
ATOM 16789 N N . TYR B 2 23 ? 7.221 3.511 -8.542 1.00 0.00 574 TYR B N 11
ATOM 16790 C CA . TYR B 2 23 ? 5.926 3.449 -9.174 1.00 0.00 574 TYR B CA 11
ATOM 16791 C C . TYR B 2 23 ? 5.503 2.006 -9.381 1.00 0.00 574 TYR B C 11
ATOM 16792 O O . TYR B 2 23 ? 4.337 1.695 -9.269 1.00 0.00 574 TYR B O 11
ATOM 16810 N N . ASP B 2 24 ? 6.474 1.133 -9.611 1.00 0.00 575 ASP B N 11
ATOM 16811 C CA . ASP B 2 24 ? 6.213 -0.300 -9.775 1.00 0.00 575 ASP B CA 11
ATOM 16812 C C . ASP B 2 24 ? 5.597 -0.872 -8.507 1.00 0.00 575 ASP B C 11
ATOM 16813 O O . ASP B 2 24 ? 4.564 -1.544 -8.555 1.00 0.00 575 ASP B O 11
ATOM 16822 N N . GLU B 2 25 ? 6.217 -0.556 -7.374 1.00 0.00 576 GLU B N 11
ATOM 16823 C CA . GLU B 2 25 ? 5.746 -0.990 -6.079 1.00 0.00 576 GLU B CA 11
ATOM 16824 C C . GLU B 2 25 ? 4.353 -0.459 -5.791 1.00 0.00 576 GLU B C 11
ATOM 16825 O O . GLU B 2 25 ? 3.472 -1.218 -5.459 1.00 0.00 576 GLU B O 11
ATOM 16837 N N . LYS B 2 26 ? 4.151 0.846 -5.977 1.00 0.00 577 LYS B N 11
ATOM 16838 C CA . LYS B 2 26 ? 2.837 1.472 -5.773 1.00 0.00 577 LYS B CA 11
ATOM 16839 C C . LYS B 2 26 ? 1.783 0.855 -6.700 1.00 0.00 577 LYS B C 11
ATOM 16840 O O . LYS B 2 26 ? 0.645 0.579 -6.285 1.00 0.00 577 LYS B O 11
ATOM 16859 N N . ARG B 2 27 ? 2.174 0.658 -7.951 1.00 0.00 578 ARG B N 11
ATOM 16860 C CA . ARG B 2 27 ? 1.329 0.053 -8.975 1.00 0.00 578 ARG B CA 11
ATOM 16861 C C . ARG B 2 27 ? 0.854 -1.313 -8.505 1.00 0.00 578 ARG B C 11
ATOM 16862 O O . ARG B 2 27 ? -0.347 -1.585 -8.462 1.00 0.00 578 ARG B O 11
ATOM 16883 N N . GLN B 2 28 ? 1.798 -2.146 -8.113 1.00 0.00 579 GLN B N 11
ATOM 16884 C CA . GLN B 2 28 ? 1.486 -3.465 -7.627 1.00 0.00 579 GLN B CA 11
ATOM 16885 C C . GLN B 2 28 ? 0.756 -3.450 -6.323 1.00 0.00 579 GLN B C 11
ATOM 16886 O O . GLN B 2 28 ? -0.132 -4.243 -6.138 1.00 0.00 579 GLN B O 11
ATOM 16900 N N . LEU B 2 29 ? 1.092 -2.520 -5.462 1.00 0.00 580 LEU B N 11
ATOM 16901 C CA . LEU B 2 29 ? 0.463 -2.374 -4.156 1.00 0.00 580 LEU B CA 11
ATOM 16902 C C . LEU B 2 29 ? -1.049 -2.160 -4.342 1.00 0.00 580 LEU B C 11
ATOM 16903 O O . LEU B 2 29 ? -1.859 -2.749 -3.624 1.00 0.00 580 LEU B O 11
ATOM 16919 N N . SER B 2 30 ? -1.414 -1.379 -5.362 1.00 0.00 581 SER B N 11
ATOM 16920 C CA . SER B 2 30 ? -2.814 -1.114 -5.668 1.00 0.00 581 SER B CA 11
ATOM 16921 C C . SER B 2 30 ? -3.512 -2.427 -6.063 1.00 0.00 581 SER B C 11
ATOM 16922 O O . SER B 2 30 ? -4.639 -2.718 -5.645 1.00 0.00 581 SER B O 11
ATOM 16930 N N . LEU B 2 31 ? -2.792 -3.232 -6.825 1.00 0.00 582 LEU B N 11
ATOM 16931 C CA . LEU B 2 31 ? -3.289 -4.494 -7.322 1.00 0.00 582 LEU B CA 11
ATOM 16932 C C . LEU B 2 31 ? -3.365 -5.498 -6.188 1.00 0.00 582 LEU B C 11
ATOM 16933 O O . LEU B 2 31 ? -4.324 -6.224 -6.075 1.00 0.00 582 LEU B O 11
ATOM 16949 N N . ASP B 2 32 ? -2.350 -5.501 -5.343 1.00 0.00 583 ASP B N 11
ATOM 16950 C CA . ASP B 2 32 ? -2.267 -6.418 -4.213 1.00 0.00 583 ASP B CA 11
ATOM 16951 C C . ASP B 2 32 ? -3.348 -6.166 -3.184 1.00 0.00 583 ASP B C 11
ATOM 16952 O O . ASP B 2 32 ? -3.884 -7.105 -2.614 1.00 0.00 583 ASP B O 11
ATOM 16961 N N . ILE B 2 33 ? -3.696 -4.902 -2.969 1.00 0.00 584 ILE B N 11
ATOM 16962 C CA . ILE B 2 33 ? -4.826 -4.565 -2.093 1.00 0.00 584 ILE B CA 11
ATOM 16963 C C . ILE B 2 33 ? -6.126 -5.053 -2.739 1.00 0.00 584 ILE B C 11
ATOM 16964 O O . ILE B 2 33 ? -7.016 -5.568 -2.077 1.00 0.00 584 ILE B O 11
ATOM 16980 N N . ASN B 2 34 ? -6.186 -4.932 -4.052 1.00 0.00 585 ASN B N 11
ATOM 16981 C CA . ASN B 2 34 ? -7.342 -5.369 -4.840 1.00 0.00 585 ASN B CA 11
ATOM 16982 C C . ASN B 2 34 ? -7.428 -6.904 -4.850 1.00 0.00 585 ASN B C 11
ATOM 16983 O O . ASN B 2 34 ? -8.491 -7.488 -5.043 1.00 0.00 585 ASN B O 11
ATOM 16994 N N . ARG B 2 35 ? -6.293 -7.535 -4.636 1.00 0.00 586 ARG B N 11
ATOM 16995 C CA . ARG B 2 35 ? -6.190 -8.981 -4.538 1.00 0.00 586 ARG B CA 11
ATOM 16996 C C . ARG B 2 35 ? -6.697 -9.481 -3.197 1.00 0.00 586 ARG B C 11
ATOM 16997 O O . ARG B 2 35 ? -6.981 -10.669 -3.040 1.00 0.00 586 ARG B O 11
ATOM 17018 N N . LEU B 2 36 ? -6.794 -8.596 -2.237 1.00 0.00 587 LEU B N 11
ATOM 17019 C CA . LEU B 2 36 ? -7.297 -8.962 -0.946 1.00 0.00 587 LEU B CA 11
ATOM 17020 C C . LEU B 2 36 ? -8.805 -8.871 -0.931 1.00 0.00 587 LEU B C 11
ATOM 17021 O O . LEU B 2 36 ? -9.379 -7.869 -1.374 1.00 0.00 587 LEU B O 11
ATOM 17037 N N . PRO B 2 37 ? -9.485 -9.923 -0.463 1.00 0.00 588 PRO B N 11
ATOM 17038 C CA . PRO B 2 37 ? -10.912 -9.880 -0.275 1.00 0.00 588 PRO B CA 11
ATOM 17039 C C . PRO B 2 37 ? -11.224 -8.918 0.859 1.00 0.00 588 PRO B C 11
ATOM 17040 O O . PRO B 2 37 ? -10.403 -8.758 1.772 1.00 0.00 588 PRO B O 11
ATOM 17051 N N . GLY B 2 38 ? -12.398 -8.319 0.819 1.00 0.00 589 GLY B N 11
ATOM 17052 C CA . GLY B 2 38 ? -12.804 -7.271 1.770 1.00 0.00 589 GLY B CA 11
ATOM 17053 C C . GLY B 2 38 ? -12.547 -7.591 3.237 1.00 0.00 589 GLY B C 11
ATOM 17054 O O . GLY B 2 38 ? -12.170 -6.709 4.006 1.00 0.00 589 GLY B O 11
ATOM 17058 N N . GLU B 2 39 ? -12.709 -8.842 3.608 1.00 0.00 590 GLU B N 11
ATOM 17059 C CA . GLU B 2 39 ? -12.493 -9.290 4.973 1.00 0.00 590 GLU B CA 11
ATOM 17060 C C . GLU B 2 39 ? -11.021 -9.151 5.386 1.00 0.00 590 GLU B C 11
ATOM 17061 O O . GLU B 2 39 ? -10.709 -8.844 6.531 1.00 0.00 590 GLU B O 11
ATOM 17073 N N . LYS B 2 40 ? -10.132 -9.342 4.443 1.00 0.00 591 LYS B N 11
ATOM 17074 C CA . LYS B 2 40 ? -8.702 -9.299 4.710 1.00 0.00 591 LYS B CA 11
ATOM 17075 C C . LYS B 2 40 ? -8.161 -7.914 4.367 1.00 0.00 591 LYS B C 11
ATOM 17076 O O . LYS B 2 40 ? -7.058 -7.533 4.759 1.00 0.00 591 LYS B O 11
ATOM 17095 N N . LEU B 2 41 ? -8.964 -7.181 3.647 1.00 0.00 592 LEU B N 11
ATOM 17096 C CA . LEU B 2 41 ? -8.679 -5.860 3.179 1.00 0.00 592 LEU B CA 11
ATOM 17097 C C . LEU B 2 41 ? -8.772 -4.882 4.341 1.00 0.00 592 LEU B C 11
ATOM 17098 O O . LEU B 2 41 ? -8.047 -3.906 4.391 1.00 0.00 592 LEU B O 11
ATOM 17114 N N . GLY B 2 42 ? -9.636 -5.207 5.298 1.00 0.00 593 GLY B N 11
ATOM 17115 C CA . GLY B 2 42 ? -9.947 -4.328 6.420 1.00 0.00 593 GLY B CA 11
ATOM 17116 C C . GLY B 2 42 ? -8.733 -3.791 7.139 1.00 0.00 593 GLY B C 11
ATOM 17117 O O . GLY B 2 42 ? -8.705 -2.634 7.526 1.00 0.00 593 GLY B O 11
ATOM 17121 N N . ARG B 2 43 ? -7.704 -4.590 7.252 1.00 0.00 594 ARG B N 11
ATOM 17122 C CA . ARG B 2 43 ? -6.523 -4.166 7.954 1.00 0.00 594 ARG B CA 11
ATOM 17123 C C . ARG B 2 43 ? -5.760 -3.111 7.173 1.00 0.00 594 ARG B C 11
ATOM 17124 O O . ARG B 2 43 ? -5.360 -2.108 7.745 1.00 0.00 594 ARG B O 11
ATOM 17145 N N . VAL B 2 44 ? -5.627 -3.291 5.871 1.00 0.00 595 VAL B N 11
ATOM 17146 C CA . VAL B 2 44 ? -4.880 -2.341 5.076 1.00 0.00 595 VAL B CA 11
ATOM 17147 C C . VAL B 2 44 ? -5.599 -0.996 5.047 1.00 0.00 595 VAL B C 11
ATOM 17148 O O . VAL B 2 44 ? -4.961 0.040 5.086 1.00 0.00 595 VAL B O 11
ATOM 17161 N N . VAL B 2 45 ? -6.938 -1.037 5.073 1.00 0.00 596 VAL B N 11
ATOM 17162 C CA . VAL B 2 45 ? -7.757 0.185 5.099 1.00 0.00 596 VAL B CA 11
ATOM 17163 C C . VAL B 2 45 ? -7.429 0.983 6.383 1.00 0.00 596 VAL B C 11
ATOM 17164 O O . VAL B 2 45 ? -7.339 2.209 6.365 1.00 0.00 596 VAL B O 11
ATOM 17177 N N . HIS B 2 46 ? -7.185 0.258 7.477 1.00 0.00 597 HIS B N 11
ATOM 17178 C CA . HIS B 2 46 ? -6.868 0.873 8.762 1.00 0.00 597 HIS B CA 11
ATOM 17179 C C . HIS B 2 46 ? -5.435 1.387 8.817 1.00 0.00 597 HIS B C 11
ATOM 17180 O O . HIS B 2 46 ? -5.153 2.345 9.539 1.00 0.00 597 HIS B O 11
ATOM 17194 N N . ILE B 2 47 ? -4.539 0.756 8.059 1.00 0.00 598 ILE B N 11
ATOM 17195 C CA . ILE B 2 47 ? -3.124 1.135 8.035 1.00 0.00 598 ILE B CA 11
ATOM 17196 C C . ILE B 2 47 ? -2.949 2.570 7.517 1.00 0.00 598 ILE B C 11
ATOM 17197 O O . ILE B 2 47 ? -2.103 3.320 8.021 1.00 0.00 598 ILE B O 11
ATOM 17213 N N . ILE B 2 48 ? -3.771 2.967 6.531 1.00 0.00 599 ILE B N 11
ATOM 17214 C CA . ILE B 2 48 ? -3.733 4.352 6.055 1.00 0.00 599 ILE B CA 11
ATOM 17215 C C . ILE B 2 48 ? -4.163 5.283 7.192 1.00 0.00 599 ILE B C 11
ATOM 17216 O O . ILE B 2 48 ? -3.496 6.277 7.487 1.00 0.00 599 ILE B O 11
ATOM 17232 N N . GLN B 2 49 ? -5.229 4.885 7.885 1.00 0.00 600 GLN B N 11
ATOM 17233 C CA . GLN B 2 49 ? -5.858 5.692 8.937 1.00 0.00 600 GLN B CA 11
ATOM 17234 C C . GLN B 2 49 ? -4.922 5.982 10.085 1.00 0.00 600 GLN B C 11
ATOM 17235 O O . GLN B 2 49 ? -5.080 6.989 10.780 1.00 0.00 600 GLN B O 11
ATOM 17249 N N . SER B 2 50 ? -3.964 5.097 10.288 1.00 0.00 601 SER B N 11
ATOM 17250 C CA . SER B 2 50 ? -2.968 5.250 11.324 1.00 0.00 601 SER B CA 11
ATOM 17251 C C . SER B 2 50 ? -2.198 6.571 11.158 1.00 0.00 601 SER B C 11
ATOM 17252 O O . SER B 2 50 ? -1.853 7.242 12.145 1.00 0.00 601 SER B O 11
ATOM 17260 N N . ARG B 2 51 ? -1.951 6.947 9.919 1.00 0.00 602 ARG B N 11
ATOM 17261 C CA . ARG B 2 51 ? -1.263 8.182 9.648 1.00 0.00 602 ARG B CA 11
ATOM 17262 C C . ARG B 2 51 ? -2.258 9.245 9.197 1.00 0.00 602 ARG B C 11
ATOM 17263 O O . ARG B 2 51 ? -2.130 10.422 9.535 1.00 0.00 602 ARG B O 11
ATOM 17284 N N . GLU B 2 52 ? -3.249 8.811 8.454 1.00 0.00 603 GLU B N 11
ATOM 17285 C CA . GLU B 2 52 ? -4.183 9.691 7.806 1.00 0.00 603 GLU B CA 11
ATOM 17286 C C . GLU B 2 52 ? -5.527 9.669 8.497 1.00 0.00 603 GLU B C 11
ATOM 17287 O O . GLU B 2 52 ? -6.315 8.728 8.326 1.00 0.00 603 GLU B O 11
ATOM 17299 N N . PRO B 2 53 ? -5.840 10.682 9.282 1.00 0.00 604 PRO B N 11
ATOM 17300 C CA . PRO B 2 53 ? -7.149 10.813 9.867 1.00 0.00 604 PRO B CA 11
ATOM 17301 C C . PRO B 2 53 ? -8.074 11.485 8.839 1.00 0.00 604 PRO B C 11
ATOM 17302 O O . PRO B 2 53 ? -9.294 11.588 9.008 1.00 0.00 604 PRO B O 11
ATOM 17313 N N . SER B 2 54 ? -7.452 11.870 7.745 1.00 0.00 605 SER B N 11
ATOM 17314 C CA . SER B 2 54 ? -8.053 12.453 6.598 1.00 0.00 605 SER B CA 11
ATOM 17315 C C . SER B 2 54 ? -8.761 11.363 5.782 1.00 0.00 605 SER B C 11
ATOM 17316 O O . SER B 2 54 ? -9.662 11.637 4.994 1.00 0.00 605 SER B O 11
ATOM 17324 N N . LEU B 2 55 ? -8.355 10.118 6.002 1.00 0.00 606 LEU B N 11
ATOM 17325 C CA . LEU B 2 55 ? -9.018 8.983 5.397 1.00 0.00 606 LEU B CA 11
ATOM 17326 C C . LEU B 2 55 ? -10.392 8.858 6.044 1.00 0.00 606 LEU B C 11
ATOM 17327 O O . LEU B 2 55 ? -11.378 8.635 5.380 1.00 0.00 606 LEU B O 11
ATOM 17343 N N . ARG B 2 56 ? -10.432 9.028 7.361 1.00 0.00 607 ARG B N 11
ATOM 17344 C CA . ARG B 2 56 ? -11.699 9.087 8.102 1.00 0.00 607 ARG B CA 11
ATOM 17345 C C . ARG B 2 56 ? -12.531 10.280 7.633 1.00 0.00 607 ARG B C 11
ATOM 17346 O O . ARG B 2 56 ? -13.751 10.234 7.633 1.00 0.00 607 ARG B O 11
ATOM 17367 N N . ASP B 2 57 ? -11.837 11.352 7.273 1.00 0.00 608 ASP B N 11
ATOM 17368 C CA . ASP B 2 57 ? -12.463 12.582 6.745 1.00 0.00 608 ASP B CA 11
ATOM 17369 C C . ASP B 2 57 ? -13.058 12.328 5.355 1.00 0.00 608 ASP B C 11
ATOM 17370 O O . ASP B 2 57 ? -14.032 12.961 4.944 1.00 0.00 608 ASP B O 11
ATOM 17379 N N . SER B 2 58 ? -12.460 11.393 4.657 1.00 0.00 609 SER B N 11
ATOM 17380 C CA . SER B 2 58 ? -12.963 10.879 3.404 1.00 0.00 609 SER B CA 11
ATOM 17381 C C . SER B 2 58 ? -13.972 9.785 3.766 1.00 0.00 609 SER B C 11
ATOM 17382 O O . SER B 2 58 ? -14.533 9.796 4.874 1.00 0.00 609 SER B O 11
ATOM 17390 N N . ASN B 2 59 ? -14.250 8.882 2.888 1.00 0.00 610 ASN B N 11
ATOM 17391 C CA . ASN B 2 59 ? -15.102 7.799 3.291 1.00 0.00 610 ASN B CA 11
ATOM 17392 C C . ASN B 2 59 ? -14.253 6.657 3.766 1.00 0.00 610 ASN B C 11
ATOM 17393 O O . ASN B 2 59 ? -13.369 6.219 3.070 1.00 0.00 610 ASN B O 11
ATOM 17404 N N . PRO B 2 60 ? -14.504 6.175 4.969 1.00 0.00 611 PRO B N 11
ATOM 17405 C CA . PRO B 2 60 ? -13.788 5.029 5.537 1.00 0.00 611 PRO B CA 11
ATOM 17406 C C . PRO B 2 60 ? -14.399 3.706 5.050 1.00 0.00 611 PRO B C 11
ATOM 17407 O O . PRO B 2 60 ? -13.898 2.614 5.323 1.00 0.00 611 PRO B O 11
ATOM 17418 N N . ASP B 2 61 ? -15.499 3.843 4.345 1.00 0.00 612 ASP B N 11
ATOM 17419 C CA . ASP B 2 61 ? -16.272 2.725 3.811 1.00 0.00 612 ASP B CA 11
ATOM 17420 C C . ASP B 2 61 ? -15.584 2.145 2.598 1.00 0.00 612 ASP B C 11
ATOM 17421 O O . ASP B 2 61 ? -15.633 0.937 2.331 1.00 0.00 612 ASP B O 11
ATOM 17430 N N . GLU B 2 62 ? -14.966 3.016 1.873 1.00 0.00 613 GLU B N 11
ATOM 17431 C CA . GLU B 2 62 ? -14.255 2.688 0.681 1.00 0.00 613 GLU B CA 11
ATOM 17432 C C . GLU B 2 62 ? -12.827 3.175 0.813 1.00 0.00 613 GLU B C 11
ATOM 17433 O O . GLU B 2 62 ? -12.594 4.322 1.135 1.00 0.00 613 GLU B O 11
ATOM 17445 N N . ILE B 2 63 ? -11.880 2.304 0.564 1.00 0.00 614 ILE B N 11
ATOM 17446 C CA . ILE B 2 63 ? -10.493 2.632 0.828 1.00 0.00 614 ILE B CA 11
ATOM 17447 C C . ILE B 2 63 ? -9.921 3.553 -0.250 1.00 0.00 614 ILE B C 11
ATOM 17448 O O . ILE B 2 63 ? -10.020 3.297 -1.468 1.00 0.00 614 ILE B O 11
ATOM 17464 N N . GLU B 2 64 ? -9.389 4.642 0.200 1.00 0.00 615 GLU B N 11
ATOM 17465 C CA . GLU B 2 64 ? -8.760 5.599 -0.643 1.00 0.00 615 GLU B CA 11
ATOM 17466 C C . GLU B 2 64 ? -7.316 5.730 -0.218 1.00 0.00 615 GLU B C 11
ATOM 17467 O O . GLU B 2 64 ? -7.004 6.342 0.788 1.00 0.00 615 GLU B O 11
ATOM 17479 N N . ILE B 2 65 ? -6.446 5.092 -0.952 1.00 0.00 616 ILE B N 11
ATOM 17480 C CA . ILE B 2 65 ? -5.053 5.069 -0.596 1.00 0.00 616 ILE B CA 11
ATOM 17481 C C . ILE B 2 65 ? -4.371 6.244 -1.247 1.00 0.00 616 ILE B C 11
ATOM 17482 O O . ILE B 2 65 ? -4.452 6.419 -2.461 1.00 0.00 616 ILE B O 11
ATOM 17498 N N . ASP B 2 66 ? -3.727 7.047 -0.468 1.00 0.00 617 ASP B N 11
ATOM 17499 C CA . ASP B 2 66 ? -3.032 8.182 -1.001 1.00 0.00 617 ASP B CA 11
ATOM 17500 C C . ASP B 2 66 ? -1.596 7.824 -1.367 1.00 0.00 617 ASP B C 11
ATOM 17501 O O . ASP B 2 66 ? -0.693 7.938 -0.580 1.00 0.00 617 ASP B O 11
ATOM 17510 N N . PHE B 2 67 ? -1.409 7.354 -2.568 1.00 0.00 618 PHE B N 11
ATOM 17511 C CA . PHE B 2 67 ? -0.087 6.950 -3.041 1.00 0.00 618 PHE B CA 11
ATOM 17512 C C . PHE B 2 67 ? 0.806 8.143 -3.348 1.00 0.00 618 PHE B C 11
ATOM 17513 O O . PHE B 2 67 ? 2.004 7.982 -3.639 1.00 0.00 618 PHE B O 11
ATOM 17530 N N . GLU B 2 68 ? 0.239 9.317 -3.269 1.00 0.00 619 GLU B N 11
ATOM 17531 C CA . GLU B 2 68 ? 0.919 10.512 -3.660 1.00 0.00 619 GLU B CA 11
ATOM 17532 C C . GLU B 2 68 ? 1.557 11.233 -2.478 1.00 0.00 619 GLU B C 11
ATOM 17533 O O . GLU B 2 68 ? 2.738 11.583 -2.534 1.00 0.00 619 GLU B O 11
ATOM 17545 N N . THR B 2 69 ? 0.821 11.442 -1.407 1.00 0.00 620 THR B N 11
ATOM 17546 C CA . THR B 2 69 ? 1.391 12.137 -0.268 1.00 0.00 620 THR B CA 11
ATOM 17547 C C . THR B 2 69 ? 1.572 11.274 0.984 1.00 0.00 620 THR B C 11
ATOM 17548 O O . THR B 2 69 ? 1.950 11.787 2.055 1.00 0.00 620 THR B O 11
ATOM 17559 N N . LEU B 2 70 ? 1.338 9.975 0.860 1.00 0.00 621 LEU B N 11
ATOM 17560 C CA . LEU B 2 70 ? 1.619 9.074 1.964 1.00 0.00 621 LEU B CA 11
ATOM 17561 C C . LEU B 2 70 ? 3.091 8.947 2.219 1.00 0.00 621 LEU B C 11
ATOM 17562 O O . LEU B 2 70 ? 3.928 9.090 1.319 1.00 0.00 621 LEU B O 11
ATOM 17578 N N . LYS B 2 71 ? 3.376 8.662 3.433 1.00 0.00 622 LYS B N 11
ATOM 17579 C CA . LYS B 2 71 ? 4.695 8.558 3.961 1.00 0.00 622 LYS B CA 11
ATOM 17580 C C . LYS B 2 71 ? 5.316 7.224 3.525 1.00 0.00 622 LYS B C 11
ATOM 17581 O O . LYS B 2 71 ? 4.599 6.213 3.446 1.00 0.00 622 LYS B O 11
ATOM 17600 N N . PRO B 2 72 ? 6.644 7.215 3.214 1.00 0.00 623 PRO B N 11
ATOM 17601 C CA . PRO B 2 72 ? 7.395 6.010 2.789 1.00 0.00 623 PRO B CA 11
ATOM 17602 C C . PRO B 2 72 ? 7.124 4.789 3.679 1.00 0.00 623 PRO B C 11
ATOM 17603 O O . PRO B 2 72 ? 6.931 3.680 3.203 1.00 0.00 623 PRO B O 11
ATOM 17614 N N . THR B 2 73 ? 7.079 5.031 4.956 1.00 0.00 624 THR B N 11
ATOM 17615 C CA . THR B 2 73 ? 6.890 4.036 5.954 1.00 0.00 624 THR B CA 11
ATOM 17616 C C . THR B 2 73 ? 5.459 3.483 5.939 1.00 0.00 624 THR B C 11
ATOM 17617 O O . THR B 2 73 ? 5.261 2.265 5.991 1.00 0.00 624 THR B O 11
ATOM 17628 N N . THR B 2 74 ? 4.488 4.380 5.837 1.00 0.00 625 THR B N 11
ATOM 17629 C CA . THR B 2 74 ? 3.097 4.027 5.846 1.00 0.00 625 THR B CA 11
ATOM 17630 C C . THR B 2 74 ? 2.764 3.219 4.588 1.00 0.00 625 THR B C 11
ATOM 17631 O O . THR B 2 74 ? 2.148 2.155 4.667 1.00 0.00 625 THR B O 11
ATOM 17642 N N . LEU B 2 75 ? 3.192 3.732 3.429 1.00 0.00 626 LEU B N 11
ATOM 17643 C CA . LEU B 2 75 ? 3.004 3.035 2.158 1.00 0.00 626 LEU B CA 11
ATOM 17644 C C . LEU B 2 75 ? 3.628 1.641 2.188 1.00 0.00 626 LEU B C 11
ATOM 17645 O O . LEU B 2 75 ? 3.027 0.665 1.728 1.00 0.00 626 LEU B O 11
ATOM 17661 N N . ARG B 2 76 ? 4.817 1.554 2.753 1.00 0.00 627 ARG B N 11
ATOM 17662 C CA . ARG B 2 76 ? 5.525 0.298 2.850 1.00 0.00 627 ARG B CA 11
ATOM 17663 C C . ARG B 2 76 ? 4.790 -0.662 3.791 1.00 0.00 627 ARG B C 11
ATOM 17664 O O . ARG B 2 76 ? 4.794 -1.860 3.568 1.00 0.00 627 ARG B O 11
ATOM 17685 N N . GLU B 2 77 ? 4.120 -0.117 4.809 1.00 0.00 628 GLU B N 11
ATOM 17686 C CA . GLU B 2 77 ? 3.393 -0.921 5.783 1.00 0.00 628 GLU B CA 11
ATOM 17687 C C . GLU B 2 77 ? 2.205 -1.590 5.091 1.00 0.00 628 GLU B C 11
ATOM 17688 O O . GLU B 2 77 ? 1.867 -2.740 5.383 1.00 0.00 628 GLU B O 11
ATOM 17700 N N . LEU B 2 78 ? 1.603 -0.860 4.147 1.00 0.00 629 LEU B N 11
ATOM 17701 C CA . LEU B 2 78 ? 0.491 -1.371 3.342 1.00 0.00 629 LEU B CA 11
ATOM 17702 C C . LEU B 2 78 ? 0.966 -2.596 2.576 1.00 0.00 629 LEU B C 11
ATOM 17703 O O . LEU B 2 78 ? 0.381 -3.686 2.670 1.00 0.00 629 LEU B O 11
ATOM 17719 N N . GLU B 2 79 ? 2.067 -2.402 1.851 1.00 0.00 630 GLU B N 11
ATOM 17720 C CA . GLU B 2 79 ? 2.681 -3.434 1.032 1.00 0.00 630 GLU B CA 11
ATOM 17721 C C . GLU B 2 79 ? 3.084 -4.629 1.902 1.00 0.00 630 GLU B C 11
ATOM 17722 O O . GLU B 2 79 ? 2.842 -5.780 1.565 1.00 0.00 630 GLU B O 11
ATOM 17734 N N . ARG B 2 80 ? 3.671 -4.319 3.023 1.00 0.00 631 ARG B N 11
ATOM 17735 C CA . ARG B 2 80 ? 4.175 -5.281 3.997 1.00 0.00 631 ARG B CA 11
ATOM 17736 C C . ARG B 2 80 ? 3.046 -6.192 4.478 1.00 0.00 631 ARG B C 11
ATOM 17737 O O . ARG B 2 80 ? 3.241 -7.383 4.687 1.00 0.00 631 ARG B O 11
ATOM 17758 N N . TYR B 2 81 ? 1.871 -5.645 4.591 1.00 0.00 632 TYR B N 11
ATOM 17759 C CA . TYR B 2 81 ? 0.738 -6.406 5.032 1.00 0.00 632 TYR B CA 11
ATOM 17760 C C . TYR B 2 81 ? 0.144 -7.222 3.901 1.00 0.00 632 TYR B C 11
ATOM 17761 O O . TYR B 2 81 ? -0.094 -8.422 4.065 1.00 0.00 632 TYR B O 11
ATOM 17779 N N . VAL B 2 82 ? -0.098 -6.582 2.764 1.00 0.00 633 VAL B N 11
ATOM 17780 C CA . VAL B 2 82 ? -0.671 -7.274 1.611 1.00 0.00 633 VAL B CA 11
ATOM 17781 C C . VAL B 2 82 ? 0.202 -8.465 1.198 1.00 0.00 633 VAL B C 11
ATOM 17782 O O . VAL B 2 82 ? -0.309 -9.542 0.933 1.00 0.00 633 VAL B O 11
ATOM 17795 N N . LYS B 2 83 ? 1.530 -8.287 1.257 1.00 0.00 634 LYS B N 11
ATOM 17796 C CA . LYS B 2 83 ? 2.462 -9.337 0.881 1.00 0.00 634 LYS B CA 11
ATOM 17797 C C . LYS B 2 83 ? 2.376 -10.501 1.878 1.00 0.00 634 LYS B C 11
ATOM 17798 O O . LYS B 2 83 ? 2.570 -11.656 1.513 1.00 0.00 634 LYS B O 11
ATOM 17817 N N . SER B 2 84 ? 2.102 -10.183 3.137 1.00 0.00 635 SER B N 11
ATOM 17818 C CA . SER B 2 84 ? 1.909 -11.196 4.153 1.00 0.00 635 SER B CA 11
ATOM 17819 C C . SER B 2 84 ? 0.612 -11.974 3.890 1.00 0.00 635 SER B C 11
ATOM 17820 O O . SER B 2 84 ? 0.616 -13.194 3.729 1.00 0.00 635 SER B O 11
ATOM 17828 N N . CYS B 2 85 ? -0.477 -11.220 3.749 1.00 0.00 636 CYS B N 11
ATOM 17829 C CA . CYS B 2 85 ? -1.827 -11.760 3.670 1.00 0.00 636 CYS B CA 11
ATOM 17830 C C . CYS B 2 85 ? -2.027 -12.569 2.380 1.00 0.00 636 CYS B C 11
ATOM 17831 O O . CYS B 2 85 ? -2.770 -13.564 2.350 1.00 0.00 636 CYS B O 11
ATOM 17839 N N . LEU B 2 86 ? -1.331 -12.167 1.336 1.00 0.00 637 LEU B N 11
ATOM 17840 C CA . LEU B 2 86 ? -1.381 -12.849 0.051 1.00 0.00 637 LEU B CA 11
ATOM 17841 C C . LEU B 2 86 ? -0.566 -14.133 0.042 1.00 0.00 637 LEU B C 11
ATOM 17842 O O . LEU B 2 86 ? -0.577 -14.870 -0.939 1.00 0.00 637 LEU B O 11
ATOM 17858 N N . GLN B 2 87 ? 0.141 -14.396 1.108 1.00 0.00 638 GLN B N 11
ATOM 17859 C CA . GLN B 2 87 ? 0.914 -15.607 1.208 1.00 0.00 638 GLN B CA 11
ATOM 17860 C C . GLN B 2 87 ? 0.365 -16.498 2.293 1.00 0.00 638 GLN B C 11
ATOM 17861 O O . GLN B 2 87 ? -0.270 -17.518 2.018 1.00 0.00 638 GLN B O 11
ATOM 17875 N N . LYS B 2 88 ? 0.536 -16.073 3.510 1.00 0.00 639 LYS B N 11
ATOM 17876 C CA . LYS B 2 88 ? 0.095 -16.806 4.652 1.00 0.00 639 LYS B CA 11
ATOM 17877 C C . LYS B 2 88 ? -0.089 -15.836 5.780 1.00 0.00 639 LYS B C 11
ATOM 17878 O O . LYS B 2 88 ? 0.788 -15.007 6.030 1.00 0.00 639 LYS B O 11
ATOM 17897 N N . LYS B 2 89 ? -1.216 -15.906 6.430 1.00 0.00 640 LYS B N 11
ATOM 17898 C CA . LYS B 2 89 ? -1.484 -15.063 7.553 1.00 0.00 640 LYS B CA 11
ATOM 17899 C C . LYS B 2 89 ? -0.600 -15.469 8.720 1.00 0.00 640 LYS B C 11
ATOM 17900 O O . LYS B 2 89 ? -0.784 -16.550 9.307 1.00 0.00 640 LYS B O 11
ATOM 17919 N N . GLN B 2 90 ? 0.396 -14.646 8.967 1.00 0.00 641 GLN B N 11
ATOM 17920 C CA . GLN B 2 90 ? 1.338 -14.777 10.049 1.00 0.00 641 GLN B CA 11
ATOM 17921 C C . GLN B 2 90 ? 2.316 -13.642 9.924 1.00 0.00 641 GLN B C 11
ATOM 17922 O O . GLN B 2 90 ? 2.465 -13.062 8.838 1.00 0.00 641 GLN B O 11
ATOM 17936 N N . ARG B 2 91 ? 2.967 -13.307 10.996 1.00 0.00 642 ARG B N 11
ATOM 17937 C CA . ARG B 2 91 ? 3.971 -12.294 10.954 1.00 0.00 642 ARG B CA 11
ATOM 17938 C C . ARG B 2 91 ? 5.267 -12.930 10.499 1.00 0.00 642 ARG B C 11
ATOM 17939 O O . ARG B 2 91 ? 6.036 -13.449 11.300 1.00 0.00 642 ARG B O 11
ATOM 17960 N N . LYS B 2 92 ? 5.440 -12.989 9.211 1.00 0.00 643 LYS B N 11
ATOM 17961 C CA . LYS B 2 92 ? 6.623 -13.568 8.638 1.00 0.00 643 LYS B CA 11
ATOM 17962 C C . LYS B 2 92 ? 7.444 -12.492 7.977 1.00 0.00 643 LYS B C 11
ATOM 17963 O O . LYS B 2 92 ? 6.895 -11.471 7.552 1.00 0.00 643 LYS B O 11
ATOM 17982 N N . PRO B 2 93 ? 8.747 -12.632 7.958 1.00 0.00 644 PRO B N 11
ATOM 17983 C CA . PRO B 2 93 ? 9.568 -11.843 7.081 1.00 0.00 644 PRO B CA 11
ATOM 17984 C C . PRO B 2 93 ? 9.397 -12.429 5.677 1.00 0.00 644 PRO B C 11
ATOM 17985 O O . PRO B 2 93 ? 8.559 -11.930 4.894 1.00 0.00 644 PRO B O 11
ATOM 17997 N N . LYS A 1 1 ? -1.568 16.489 -9.848 1.00 0.00 290 LYS A N 12
ATOM 17998 C CA . LYS A 1 1 ? -1.512 15.669 -11.053 1.00 0.00 290 LYS A CA 12
ATOM 17999 C C . LYS A 1 1 ? -2.608 14.632 -10.994 1.00 0.00 290 LYS A C 12
ATOM 18000 O O . LYS A 1 1 ? -3.131 14.361 -9.912 1.00 0.00 290 LYS A O 12
ATOM 18021 N N . VAL A 1 2 ? -2.963 14.058 -12.128 1.00 0.00 291 VAL A N 12
ATOM 18022 C CA . VAL A 1 2 ? -3.977 13.019 -12.160 1.00 0.00 291 VAL A CA 12
ATOM 18023 C C . VAL A 1 2 ? -3.461 11.772 -11.424 1.00 0.00 291 VAL A C 12
ATOM 18024 O O . VAL A 1 2 ? -2.262 11.440 -11.509 1.00 0.00 291 VAL A O 12
ATOM 18037 N N . ALA A 1 3 ? -4.328 11.151 -10.654 1.00 0.00 292 ALA A N 12
ATOM 18038 C CA . ALA A 1 3 ? -3.984 9.960 -9.914 1.00 0.00 292 ALA A CA 12
ATOM 18039 C C . ALA A 1 3 ? -3.844 8.777 -10.868 1.00 0.00 292 ALA A C 12
ATOM 18040 O O . ALA A 1 3 ? -4.800 8.415 -11.557 1.00 0.00 292 ALA A O 12
ATOM 18047 N N . PRO A 1 4 ? -2.644 8.172 -10.930 1.00 0.00 293 PRO A N 12
ATOM 18048 C CA . PRO A 1 4 ? -2.362 7.055 -11.840 1.00 0.00 293 PRO A CA 12
ATOM 18049 C C . PRO A 1 4 ? -2.794 5.695 -11.274 1.00 0.00 293 PRO A C 12
ATOM 18050 O O . PRO A 1 4 ? -2.614 4.658 -11.913 1.00 0.00 293 PRO A O 12
ATOM 18061 N N . LEU A 1 5 ? -3.351 5.716 -10.092 1.00 0.00 294 LEU A N 12
ATOM 18062 C CA . LEU A 1 5 ? -3.793 4.519 -9.408 1.00 0.00 294 LEU A CA 12
ATOM 18063 C C . LEU A 1 5 ? -5.162 4.761 -8.838 1.00 0.00 294 LEU A C 12
ATOM 18064 O O . LEU A 1 5 ? -5.508 5.908 -8.524 1.00 0.00 294 LEU A O 12
ATOM 18080 N N . LYS A 1 6 ? -5.946 3.716 -8.729 1.00 0.00 295 LYS A N 12
ATOM 18081 C CA . LYS A 1 6 ? -7.250 3.802 -8.119 1.00 0.00 295 LYS A CA 12
ATOM 18082 C C . LYS A 1 6 ? -7.027 3.841 -6.620 1.00 0.00 295 LYS A C 12
ATOM 18083 O O . LYS A 1 6 ? -6.727 2.822 -6.000 1.00 0.00 295 LYS A O 12
ATOM 18102 N N . ILE A 1 7 ? -7.146 5.010 -6.050 1.00 0.00 296 ILE A N 12
ATOM 18103 C CA . ILE A 1 7 ? -6.765 5.213 -4.670 1.00 0.00 296 ILE A CA 12
ATOM 18104 C C . ILE A 1 7 ? -7.904 4.929 -3.704 1.00 0.00 296 ILE A C 12
ATOM 18105 O O . ILE A 1 7 ? -7.709 4.946 -2.494 1.00 0.00 296 ILE A O 12
ATOM 18121 N N . LYS A 1 8 ? -9.084 4.674 -4.234 1.00 0.00 297 LYS A N 12
ATOM 18122 C CA . LYS A 1 8 ? -10.240 4.401 -3.400 1.00 0.00 297 LYS A CA 12
ATOM 18123 C C . LYS A 1 8 ? -10.886 3.076 -3.723 1.00 0.00 297 LYS A C 12
ATOM 18124 O O . LYS A 1 8 ? -10.858 2.619 -4.875 1.00 0.00 297 LYS A O 12
ATOM 18143 N N . LEU A 1 9 ? -11.463 2.452 -2.700 1.00 0.00 298 LEU A N 12
ATOM 18144 C CA . LEU A 1 9 ? -12.235 1.225 -2.894 1.00 0.00 298 LEU A CA 12
ATOM 18145 C C . LEU A 1 9 ? -13.595 1.562 -3.494 1.00 0.00 298 LEU A C 12
ATOM 18146 O O . LEU A 1 9 ? -13.751 1.559 -4.718 1.00 0.00 298 LEU A O 12
ATOM 18162 N N . GLY A 1 10 ? -14.552 1.915 -2.642 1.00 0.00 299 GLY A N 12
ATOM 18163 C CA . GLY A 1 10 ? -15.877 2.253 -3.101 1.00 0.00 299 GLY A CA 12
ATOM 18164 C C . GLY A 1 10 ? -16.585 1.065 -3.703 1.00 0.00 299 GLY A C 12
ATOM 18165 O O . GLY A 1 10 ? -16.659 0.936 -4.931 1.00 0.00 299 GLY A O 12
ATOM 18169 N N . GLY A 1 11 ? -17.130 0.219 -2.871 1.00 0.00 300 GLY A N 12
ATOM 18170 C CA . GLY A 1 11 ? -17.745 -0.980 -3.364 1.00 0.00 300 GLY A CA 12
ATOM 18171 C C . GLY A 1 11 ? -18.814 -1.491 -2.444 1.00 0.00 300 GLY A C 12
ATOM 18172 O O . GLY A 1 11 ? -18.528 -1.933 -1.325 1.00 0.00 300 GLY A O 12
ATOM 18176 N N . PHE A 1 12 ? -20.037 -1.431 -2.896 1.00 0.00 301 PHE A N 12
ATOM 18177 C CA . PHE A 1 12 ? -21.168 -1.909 -2.116 1.00 0.00 301 PHE A CA 12
ATOM 18178 C C . PHE A 1 12 ? -21.473 -3.365 -2.442 1.00 0.00 301 PHE A C 12
ATOM 18179 O O . PHE A 1 12 ? -20.986 -3.891 -3.456 1.00 0.00 301 PHE A O 12
ATOM 18196 N N . ALA B 2 6 ? 33.818 -6.182 0.354 1.00 0.00 557 ALA B N 12
ATOM 18197 C CA . ALA B 2 6 ? 34.650 -6.835 1.345 1.00 0.00 557 ALA B CA 12
ATOM 18198 C C . ALA B 2 6 ? 35.153 -5.818 2.352 1.00 0.00 557 ALA B C 12
ATOM 18199 O O . ALA B 2 6 ? 35.499 -6.161 3.486 1.00 0.00 557 ALA B O 12
ATOM 18206 N N . SER B 2 7 ? 35.181 -4.575 1.936 1.00 0.00 558 SER B N 12
ATOM 18207 C CA . SER B 2 7 ? 35.619 -3.490 2.779 1.00 0.00 558 SER B CA 12
ATOM 18208 C C . SER B 2 7 ? 34.423 -2.869 3.508 1.00 0.00 558 SER B C 12
ATOM 18209 O O . SER B 2 7 ? 33.286 -2.866 2.980 1.00 0.00 558 SER B O 12
ATOM 18217 N N . ALA B 2 8 ? 34.676 -2.382 4.705 1.00 0.00 559 ALA B N 12
ATOM 18218 C CA . ALA B 2 8 ? 33.673 -1.779 5.548 1.00 0.00 559 ALA B CA 12
ATOM 18219 C C . ALA B 2 8 ? 33.056 -0.556 4.900 1.00 0.00 559 ALA B C 12
ATOM 18220 O O . ALA B 2 8 ? 33.740 0.425 4.597 1.00 0.00 559 ALA B O 12
ATOM 18227 N N . SER B 2 9 ? 31.789 -0.638 4.647 1.00 0.00 560 SER B N 12
ATOM 18228 C CA . SER B 2 9 ? 31.062 0.456 4.101 1.00 0.00 560 SER B CA 12
ATOM 18229 C C . SER B 2 9 ? 30.368 1.175 5.240 1.00 0.00 560 SER B C 12
ATOM 18230 O O . SER B 2 9 ? 29.794 0.529 6.129 1.00 0.00 560 SER B O 12
ATOM 18238 N N . TYR B 2 10 ? 30.434 2.486 5.231 1.00 0.00 561 TYR B N 12
ATOM 18239 C CA . TYR B 2 10 ? 29.904 3.270 6.323 1.00 0.00 561 TYR B CA 12
ATOM 18240 C C . TYR B 2 10 ? 28.413 3.446 6.221 1.00 0.00 561 TYR B C 12
ATOM 18241 O O . TYR B 2 10 ? 27.721 3.634 7.223 1.00 0.00 561 TYR B O 12
ATOM 18259 N N . ASP B 2 11 ? 27.923 3.369 5.030 1.00 0.00 562 ASP B N 12
ATOM 18260 C CA . ASP B 2 11 ? 26.506 3.456 4.802 1.00 0.00 562 ASP B CA 12
ATOM 18261 C C . ASP B 2 11 ? 25.963 2.087 4.714 1.00 0.00 562 ASP B C 12
ATOM 18262 O O . ASP B 2 11 ? 26.116 1.401 3.697 1.00 0.00 562 ASP B O 12
ATOM 18271 N N . SER B 2 12 ? 25.415 1.656 5.770 1.00 0.00 563 SER B N 12
ATOM 18272 C CA . SER B 2 12 ? 24.808 0.363 5.855 1.00 0.00 563 SER B CA 12
ATOM 18273 C C . SER B 2 12 ? 23.718 0.408 6.880 1.00 0.00 563 SER B C 12
ATOM 18274 O O . SER B 2 12 ? 23.976 0.576 8.079 1.00 0.00 563 SER B O 12
ATOM 18282 N N . GLU B 2 13 ? 22.514 0.288 6.403 1.00 0.00 564 GLU B N 12
ATOM 18283 C CA . GLU B 2 13 ? 21.332 0.413 7.198 1.00 0.00 564 GLU B CA 12
ATOM 18284 C C . GLU B 2 13 ? 20.158 -0.011 6.356 1.00 0.00 564 GLU B C 12
ATOM 18285 O O . GLU B 2 13 ? 20.276 -0.086 5.119 1.00 0.00 564 GLU B O 12
ATOM 18297 N N . GLU B 2 14 ? 19.057 -0.304 6.990 1.00 0.00 565 GLU B N 12
ATOM 18298 C CA . GLU B 2 14 ? 17.851 -0.632 6.291 1.00 0.00 565 GLU B CA 12
ATOM 18299 C C . GLU B 2 14 ? 16.656 -0.239 7.125 1.00 0.00 565 GLU B C 12
ATOM 18300 O O . GLU B 2 14 ? 16.455 -0.747 8.229 1.00 0.00 565 GLU B O 12
ATOM 18312 N N . GLU B 2 15 ? 15.912 0.704 6.637 1.00 0.00 566 GLU B N 12
ATOM 18313 C CA . GLU B 2 15 ? 14.672 1.056 7.233 1.00 0.00 566 GLU B CA 12
ATOM 18314 C C . GLU B 2 15 ? 13.618 1.044 6.155 1.00 0.00 566 GLU B C 12
ATOM 18315 O O . GLU B 2 15 ? 13.616 1.888 5.263 1.00 0.00 566 GLU B O 12
ATOM 18327 N N . GLU B 2 16 ? 12.754 0.051 6.195 1.00 0.00 567 GLU B N 12
ATOM 18328 C CA . GLU B 2 16 ? 11.694 -0.076 5.204 1.00 0.00 567 GLU B CA 12
ATOM 18329 C C . GLU B 2 16 ? 10.715 1.068 5.327 1.00 0.00 567 GLU B C 12
ATOM 18330 O O . GLU B 2 16 ? 10.103 1.491 4.350 1.00 0.00 567 GLU B O 12
ATOM 18342 N N . GLU B 2 17 ? 10.678 1.634 6.514 1.00 0.00 568 GLU B N 12
ATOM 18343 C CA . GLU B 2 17 ? 9.842 2.783 6.840 1.00 0.00 568 GLU B CA 12
ATOM 18344 C C . GLU B 2 17 ? 10.434 4.067 6.258 1.00 0.00 568 GLU B C 12
ATOM 18345 O O . GLU B 2 17 ? 9.945 5.172 6.525 1.00 0.00 568 GLU B O 12
ATOM 18357 N N . GLY B 2 18 ? 11.485 3.924 5.523 1.00 0.00 569 GLY B N 12
ATOM 18358 C CA . GLY B 2 18 ? 12.159 5.045 4.942 1.00 0.00 569 GLY B CA 12
ATOM 18359 C C . GLY B 2 18 ? 12.682 4.714 3.575 1.00 0.00 569 GLY B C 12
ATOM 18360 O O . GLY B 2 18 ? 13.599 5.358 3.074 1.00 0.00 569 GLY B O 12
ATOM 18364 N N . LEU B 2 19 ? 12.105 3.700 2.971 1.00 0.00 570 LEU B N 12
ATOM 18365 C CA . LEU B 2 19 ? 12.475 3.317 1.632 1.00 0.00 570 LEU B CA 12
ATOM 18366 C C . LEU B 2 19 ? 11.410 3.786 0.666 1.00 0.00 570 LEU B C 12
ATOM 18367 O O . LEU B 2 19 ? 10.276 3.303 0.712 1.00 0.00 570 LEU B O 12
ATOM 18383 N N . PRO B 2 20 ? 11.738 4.786 -0.172 1.00 0.00 571 PRO B N 12
ATOM 18384 C CA . PRO B 2 20 ? 10.820 5.323 -1.183 1.00 0.00 571 PRO B CA 12
ATOM 18385 C C . PRO B 2 20 ? 10.379 4.242 -2.172 1.00 0.00 571 PRO B C 12
ATOM 18386 O O . PRO B 2 20 ? 11.139 3.304 -2.468 1.00 0.00 571 PRO B O 12
ATOM 18397 N N . MET B 2 21 ? 9.180 4.372 -2.684 1.00 0.00 572 MET B N 12
ATOM 18398 C CA . MET B 2 21 ? 8.609 3.375 -3.566 1.00 0.00 572 MET B CA 12
ATOM 18399 C C . MET B 2 21 ? 8.361 3.986 -4.915 1.00 0.00 572 MET B C 12
ATOM 18400 O O . MET B 2 21 ? 7.994 5.157 -5.007 1.00 0.00 572 MET B O 12
ATOM 18414 N N . SER B 2 22 ? 8.568 3.231 -5.956 1.00 0.00 573 SER B N 12
ATOM 18415 C CA . SER B 2 22 ? 8.387 3.745 -7.285 1.00 0.00 573 SER B CA 12
ATOM 18416 C C . SER B 2 22 ? 7.000 3.381 -7.780 1.00 0.00 573 SER B C 12
ATOM 18417 O O . SER B 2 22 ? 6.262 2.648 -7.094 1.00 0.00 573 SER B O 12
ATOM 18425 N N . TYR B 2 23 ? 6.654 3.870 -8.959 1.00 0.00 574 TYR B N 12
ATOM 18426 C CA . TYR B 2 23 ? 5.332 3.674 -9.542 1.00 0.00 574 TYR B CA 12
ATOM 18427 C C . TYR B 2 23 ? 5.033 2.187 -9.722 1.00 0.00 574 TYR B C 12
ATOM 18428 O O . TYR B 2 23 ? 3.900 1.765 -9.599 1.00 0.00 574 TYR B O 12
ATOM 18446 N N . ASP B 2 24 ? 6.079 1.402 -9.951 1.00 0.00 575 ASP B N 12
ATOM 18447 C CA . ASP B 2 24 ? 5.937 -0.033 -10.195 1.00 0.00 575 ASP B CA 12
ATOM 18448 C C . ASP B 2 24 ? 5.522 -0.741 -8.916 1.00 0.00 575 ASP B C 12
ATOM 18449 O O . ASP B 2 24 ? 4.599 -1.564 -8.922 1.00 0.00 575 ASP B O 12
ATOM 18458 N N . GLU B 2 25 ? 6.183 -0.380 -7.821 1.00 0.00 576 GLU B N 12
ATOM 18459 C CA . GLU B 2 25 ? 5.896 -0.895 -6.505 1.00 0.00 576 GLU B CA 12
ATOM 18460 C C . GLU B 2 25 ? 4.452 -0.597 -6.132 1.00 0.00 576 GLU B C 12
ATOM 18461 O O . GLU B 2 25 ? 3.694 -1.485 -5.776 1.00 0.00 576 GLU B O 12
ATOM 18473 N N . LYS B 2 26 ? 4.084 0.652 -6.283 1.00 0.00 577 LYS B N 12
ATOM 18474 C CA . LYS B 2 26 ? 2.738 1.133 -5.993 1.00 0.00 577 LYS B CA 12
ATOM 18475 C C . LYS B 2 26 ? 1.687 0.460 -6.902 1.00 0.00 577 LYS B C 12
ATOM 18476 O O . LYS B 2 26 ? 0.609 0.066 -6.436 1.00 0.00 577 LYS B O 12
ATOM 18495 N N . ARG B 2 27 ? 2.007 0.348 -8.186 1.00 0.00 578 ARG B N 12
ATOM 18496 C CA . ARG B 2 27 ? 1.141 -0.314 -9.176 1.00 0.00 578 ARG B CA 12
ATOM 18497 C C . ARG B 2 27 ? 0.837 -1.746 -8.746 1.00 0.00 578 ARG B C 12
ATOM 18498 O O . ARG B 2 27 ? -0.324 -2.149 -8.667 1.00 0.00 578 ARG B O 12
ATOM 18519 N N . GLN B 2 28 ? 1.884 -2.488 -8.442 1.00 0.00 579 GLN B N 12
ATOM 18520 C CA . GLN B 2 28 ? 1.772 -3.875 -8.068 1.00 0.00 579 GLN B CA 12
ATOM 18521 C C . GLN B 2 28 ? 1.057 -3.982 -6.711 1.00 0.00 579 GLN B C 12
ATOM 18522 O O . GLN B 2 28 ? 0.202 -4.830 -6.524 1.00 0.00 579 GLN B O 12
ATOM 18536 N N . LEU B 2 29 ? 1.356 -3.058 -5.819 1.00 0.00 580 LEU B N 12
ATOM 18537 C CA . LEU B 2 29 ? 0.737 -2.995 -4.492 1.00 0.00 580 LEU B CA 12
ATOM 18538 C C . LEU B 2 29 ? -0.794 -2.837 -4.650 1.00 0.00 580 LEU B C 12
ATOM 18539 O O . LEU B 2 29 ? -1.577 -3.470 -3.934 1.00 0.00 580 LEU B O 12
ATOM 18555 N N . SER B 2 30 ? -1.210 -2.028 -5.615 1.00 0.00 581 SER B N 12
ATOM 18556 C CA . SER B 2 30 ? -2.621 -1.805 -5.870 1.00 0.00 581 SER B CA 12
ATOM 18557 C C . SER B 2 30 ? -3.283 -3.101 -6.375 1.00 0.00 581 SER B C 12
ATOM 18558 O O . SER B 2 30 ? -4.463 -3.360 -6.117 1.00 0.00 581 SER B O 12
ATOM 18566 N N . LEU B 2 31 ? -2.495 -3.925 -7.049 1.00 0.00 582 LEU B N 12
ATOM 18567 C CA . LEU B 2 31 ? -2.961 -5.195 -7.560 1.00 0.00 582 LEU B CA 12
ATOM 18568 C C . LEU B 2 31 ? -3.105 -6.165 -6.397 1.00 0.00 582 LEU B C 12
ATOM 18569 O O . LEU B 2 31 ? -4.072 -6.911 -6.318 1.00 0.00 582 LEU B O 12
ATOM 18585 N N . ASP B 2 32 ? -2.162 -6.106 -5.472 1.00 0.00 583 ASP B N 12
ATOM 18586 C CA . ASP B 2 32 ? -2.201 -6.943 -4.267 1.00 0.00 583 ASP B CA 12
ATOM 18587 C C . ASP B 2 32 ? -3.358 -6.570 -3.379 1.00 0.00 583 ASP B C 12
ATOM 18588 O O . ASP B 2 32 ? -4.005 -7.432 -2.795 1.00 0.00 583 ASP B O 12
ATOM 18597 N N . ILE B 2 33 ? -3.641 -5.288 -3.288 1.00 0.00 584 ILE B N 12
ATOM 18598 C CA . ILE B 2 33 ? -4.811 -4.820 -2.571 1.00 0.00 584 ILE B CA 12
ATOM 18599 C C . ILE B 2 33 ? -6.099 -5.286 -3.269 1.00 0.00 584 ILE B C 12
ATOM 18600 O O . ILE B 2 33 ? -7.107 -5.586 -2.621 1.00 0.00 584 ILE B O 12
ATOM 18616 N N . ASN B 2 34 ? -6.045 -5.404 -4.582 1.00 0.00 585 ASN B N 12
ATOM 18617 C CA . ASN B 2 34 ? -7.185 -5.914 -5.341 1.00 0.00 585 ASN B CA 12
ATOM 18618 C C . ASN B 2 34 ? -7.333 -7.427 -5.118 1.00 0.00 585 ASN B C 12
ATOM 18619 O O . ASN B 2 34 ? -8.432 -7.974 -5.169 1.00 0.00 585 ASN B O 12
ATOM 18630 N N . ARG B 2 35 ? -6.213 -8.078 -4.839 1.00 0.00 586 ARG B N 12
ATOM 18631 C CA . ARG B 2 35 ? -6.175 -9.509 -4.519 1.00 0.00 586 ARG B CA 12
ATOM 18632 C C . ARG B 2 35 ? -6.798 -9.786 -3.151 1.00 0.00 586 ARG B C 12
ATOM 18633 O O . ARG B 2 35 ? -7.323 -10.883 -2.901 1.00 0.00 586 ARG B O 12
ATOM 18654 N N . LEU B 2 36 ? -6.728 -8.807 -2.272 1.00 0.00 587 LEU B N 12
ATOM 18655 C CA . LEU B 2 36 ? -7.236 -8.956 -0.930 1.00 0.00 587 LEU B CA 12
ATOM 18656 C C . LEU B 2 36 ? -8.753 -8.836 -0.872 1.00 0.00 587 LEU B C 12
ATOM 18657 O O . LEU B 2 36 ? -9.364 -8.021 -1.593 1.00 0.00 587 LEU B O 12
ATOM 18673 N N . PRO B 2 37 ? -9.391 -9.684 -0.063 1.00 0.00 588 PRO B N 12
ATOM 18674 C CA . PRO B 2 37 ? -10.816 -9.610 0.189 1.00 0.00 588 PRO B CA 12
ATOM 18675 C C . PRO B 2 37 ? -11.148 -8.534 1.253 1.00 0.00 588 PRO B C 12
ATOM 18676 O O . PRO B 2 37 ? -10.265 -8.105 2.021 1.00 0.00 588 PRO B O 12
ATOM 18687 N N . GLY B 2 38 ? -12.410 -8.138 1.305 1.00 0.00 589 GLY B N 12
ATOM 18688 C CA . GLY B 2 38 ? -12.889 -7.060 2.175 1.00 0.00 589 GLY B CA 12
ATOM 18689 C C . GLY B 2 38 ? -12.505 -7.171 3.644 1.00 0.00 589 GLY B C 12
ATOM 18690 O O . GLY B 2 38 ? -12.170 -6.162 4.273 1.00 0.00 589 GLY B O 12
ATOM 18694 N N . GLU B 2 39 ? -12.543 -8.370 4.194 1.00 0.00 590 GLU B N 12
ATOM 18695 C CA . GLU B 2 39 ? -12.208 -8.583 5.600 1.00 0.00 590 GLU B CA 12
ATOM 18696 C C . GLU B 2 39 ? -10.747 -8.234 5.889 1.00 0.00 590 GLU B C 12
ATOM 18697 O O . GLU B 2 39 ? -10.410 -7.758 6.983 1.00 0.00 590 GLU B O 12
ATOM 18709 N N . LYS B 2 40 ? -9.899 -8.418 4.904 1.00 0.00 591 LYS B N 12
ATOM 18710 C CA . LYS B 2 40 ? -8.481 -8.150 5.062 1.00 0.00 591 LYS B CA 12
ATOM 18711 C C . LYS B 2 40 ? -8.196 -6.711 4.676 1.00 0.00 591 LYS B C 12
ATOM 18712 O O . LYS B 2 40 ? -7.288 -6.067 5.227 1.00 0.00 591 LYS B O 12
ATOM 18731 N N . LEU B 2 41 ? -9.020 -6.189 3.771 1.00 0.00 592 LEU B N 12
ATOM 18732 C CA . LEU B 2 41 ? -8.942 -4.797 3.375 1.00 0.00 592 LEU B CA 12
ATOM 18733 C C . LEU B 2 41 ? -9.173 -3.888 4.554 1.00 0.00 592 LEU B C 12
ATOM 18734 O O . LEU B 2 41 ? -8.541 -2.855 4.662 1.00 0.00 592 LEU B O 12
ATOM 18750 N N . GLY B 2 42 ? -10.044 -4.319 5.457 1.00 0.00 593 GLY B N 12
ATOM 18751 C CA . GLY B 2 42 ? -10.341 -3.567 6.663 1.00 0.00 593 GLY B CA 12
ATOM 18752 C C . GLY B 2 42 ? -9.093 -3.189 7.449 1.00 0.00 593 GLY B C 12
ATOM 18753 O O . GLY B 2 42 ? -9.019 -2.096 8.016 1.00 0.00 593 GLY B O 12
ATOM 18757 N N . ARG B 2 43 ? -8.081 -4.055 7.440 1.00 0.00 594 ARG B N 12
ATOM 18758 C CA . ARG B 2 43 ? -6.890 -3.770 8.176 1.00 0.00 594 ARG B CA 12
ATOM 18759 C C . ARG B 2 43 ? -6.008 -2.805 7.410 1.00 0.00 594 ARG B C 12
ATOM 18760 O O . ARG B 2 43 ? -5.423 -1.911 8.007 1.00 0.00 594 ARG B O 12
ATOM 18781 N N . VAL B 2 44 ? -5.939 -2.947 6.088 1.00 0.00 595 VAL B N 12
ATOM 18782 C CA . VAL B 2 44 ? -5.118 -2.035 5.312 1.00 0.00 595 VAL B CA 12
ATOM 18783 C C . VAL B 2 44 ? -5.726 -0.633 5.357 1.00 0.00 595 VAL B C 12
ATOM 18784 O O . VAL B 2 44 ? -5.005 0.347 5.420 1.00 0.00 595 VAL B O 12
ATOM 18797 N N . VAL B 2 45 ? -7.073 -0.562 5.400 1.00 0.00 596 VAL B N 12
ATOM 18798 C CA . VAL B 2 45 ? -7.782 0.713 5.581 1.00 0.00 596 VAL B CA 12
ATOM 18799 C C . VAL B 2 45 ? -7.264 1.398 6.859 1.00 0.00 596 VAL B C 12
ATOM 18800 O O . VAL B 2 45 ? -6.912 2.577 6.840 1.00 0.00 596 VAL B O 12
ATOM 18813 N N . HIS B 2 46 ? -7.123 0.606 7.929 1.00 0.00 597 HIS B N 12
ATOM 18814 C CA . HIS B 2 46 ? -6.660 1.074 9.230 1.00 0.00 597 HIS B CA 12
ATOM 18815 C C . HIS B 2 46 ? -5.222 1.577 9.129 1.00 0.00 597 HIS B C 12
ATOM 18816 O O . HIS B 2 46 ? -4.836 2.540 9.813 1.00 0.00 597 HIS B O 12
ATOM 18830 N N . ILE B 2 47 ? -4.448 0.930 8.270 1.00 0.00 598 ILE B N 12
ATOM 18831 C CA . ILE B 2 47 ? -3.065 1.281 8.065 1.00 0.00 598 ILE B CA 12
ATOM 18832 C C . ILE B 2 47 ? -2.969 2.676 7.448 1.00 0.00 598 ILE B C 12
ATOM 18833 O O . ILE B 2 47 ? -2.150 3.488 7.871 1.00 0.00 598 ILE B O 12
ATOM 18849 N N . ILE B 2 48 ? -3.831 2.966 6.474 1.00 0.00 599 ILE B N 12
ATOM 18850 C CA . ILE B 2 48 ? -3.867 4.306 5.914 1.00 0.00 599 ILE B CA 12
ATOM 18851 C C . ILE B 2 48 ? -4.364 5.292 6.976 1.00 0.00 599 ILE B C 12
ATOM 18852 O O . ILE B 2 48 ? -3.731 6.323 7.213 1.00 0.00 599 ILE B O 12
ATOM 18868 N N . GLN B 2 49 ? -5.473 4.932 7.658 1.00 0.00 600 GLN B N 12
ATOM 18869 C CA . GLN B 2 49 ? -6.087 5.769 8.699 1.00 0.00 600 GLN B CA 12
ATOM 18870 C C . GLN B 2 49 ? -5.118 6.161 9.787 1.00 0.00 600 GLN B C 12
ATOM 18871 O O . GLN B 2 49 ? -5.311 7.169 10.443 1.00 0.00 600 GLN B O 12
ATOM 18885 N N . SER B 2 50 ? -4.113 5.340 9.989 1.00 0.00 601 SER B N 12
ATOM 18886 C CA . SER B 2 50 ? -3.053 5.584 10.953 1.00 0.00 601 SER B CA 12
ATOM 18887 C C . SER B 2 50 ? -2.436 6.974 10.728 1.00 0.00 601 SER B C 12
ATOM 18888 O O . SER B 2 50 ? -2.177 7.721 11.681 1.00 0.00 601 SER B O 12
ATOM 18896 N N . ARG B 2 51 ? -2.211 7.313 9.479 1.00 0.00 602 ARG B N 12
ATOM 18897 C CA . ARG B 2 51 ? -1.661 8.598 9.140 1.00 0.00 602 ARG B CA 12
ATOM 18898 C C . ARG B 2 51 ? -2.742 9.532 8.599 1.00 0.00 602 ARG B C 12
ATOM 18899 O O . ARG B 2 51 ? -2.811 10.695 8.973 1.00 0.00 602 ARG B O 12
ATOM 18920 N N . GLU B 2 52 ? -3.595 8.987 7.764 1.00 0.00 603 GLU B N 12
ATOM 18921 C CA . GLU B 2 52 ? -4.560 9.747 7.005 1.00 0.00 603 GLU B CA 12
ATOM 18922 C C . GLU B 2 52 ? -5.867 9.849 7.727 1.00 0.00 603 GLU B C 12
ATOM 18923 O O . GLU B 2 52 ? -6.614 8.863 7.859 1.00 0.00 603 GLU B O 12
ATOM 18935 N N . PRO B 2 53 ? -6.190 11.032 8.201 1.00 0.00 604 PRO B N 12
ATOM 18936 C CA . PRO B 2 53 ? -7.412 11.267 8.891 1.00 0.00 604 PRO B CA 12
ATOM 18937 C C . PRO B 2 53 ? -8.529 11.694 7.926 1.00 0.00 604 PRO B C 12
ATOM 18938 O O . PRO B 2 53 ? -9.690 11.777 8.304 1.00 0.00 604 PRO B O 12
ATOM 18949 N N . SER B 2 54 ? -8.168 11.875 6.661 1.00 0.00 605 SER B N 12
ATOM 18950 C CA . SER B 2 54 ? -9.105 12.247 5.632 1.00 0.00 605 SER B CA 12
ATOM 18951 C C . SER B 2 54 ? -10.032 11.076 5.369 1.00 0.00 605 SER B C 12
ATOM 18952 O O . SER B 2 54 ? -11.246 11.230 5.199 1.00 0.00 605 SER B O 12
ATOM 18960 N N . LEU B 2 55 ? -9.441 9.898 5.393 1.00 0.00 606 LEU B N 12
ATOM 18961 C CA . LEU B 2 55 ? -10.141 8.671 5.210 1.00 0.00 606 LEU B CA 12
ATOM 18962 C C . LEU B 2 55 ? -11.159 8.495 6.346 1.00 0.00 606 LEU B C 12
ATOM 18963 O O . LEU B 2 55 ? -12.297 8.160 6.101 1.00 0.00 606 LEU B O 12
ATOM 18979 N N . ARG B 2 56 ? -10.720 8.755 7.582 1.00 0.00 607 ARG B N 12
ATOM 18980 C CA . ARG B 2 56 ? -11.582 8.675 8.785 1.00 0.00 607 ARG B CA 12
ATOM 18981 C C . ARG B 2 56 ? -12.833 9.566 8.641 1.00 0.00 607 ARG B C 12
ATOM 18982 O O . ARG B 2 56 ? -13.895 9.248 9.164 1.00 0.00 607 ARG B O 12
ATOM 19003 N N . ASP B 2 57 ? -12.684 10.681 7.933 1.00 0.00 608 ASP B N 12
ATOM 19004 C CA . ASP B 2 57 ? -13.793 11.630 7.726 1.00 0.00 608 ASP B CA 12
ATOM 19005 C C . ASP B 2 57 ? -14.716 11.141 6.622 1.00 0.00 608 ASP B C 12
ATOM 19006 O O . ASP B 2 57 ? -15.893 11.497 6.562 1.00 0.00 608 ASP B O 12
ATOM 19015 N N . SER B 2 58 ? -14.188 10.301 5.786 1.00 0.00 609 SER B N 12
ATOM 19016 C CA . SER B 2 58 ? -14.922 9.757 4.686 1.00 0.00 609 SER B CA 12
ATOM 19017 C C . SER B 2 58 ? -15.644 8.486 5.167 1.00 0.00 609 SER B C 12
ATOM 19018 O O . SER B 2 58 ? -15.466 8.066 6.330 1.00 0.00 609 SER B O 12
ATOM 19026 N N . ASN B 2 59 ? -16.468 7.896 4.325 1.00 0.00 610 ASN B N 12
ATOM 19027 C CA . ASN B 2 59 ? -17.131 6.639 4.676 1.00 0.00 610 ASN B CA 12
ATOM 19028 C C . ASN B 2 59 ? -16.101 5.524 4.666 1.00 0.00 610 ASN B C 12
ATOM 19029 O O . ASN B 2 59 ? -15.158 5.589 3.893 1.00 0.00 610 ASN B O 12
ATOM 19040 N N . PRO B 2 60 ? -16.269 4.465 5.495 1.00 0.00 611 PRO B N 12
ATOM 19041 C CA . PRO B 2 60 ? -15.317 3.333 5.544 1.00 0.00 611 PRO B CA 12
ATOM 19042 C C . PRO B 2 60 ? -15.282 2.554 4.220 1.00 0.00 611 PRO B C 12
ATOM 19043 O O . PRO B 2 60 ? -14.415 1.712 3.991 1.00 0.00 611 PRO B O 12
ATOM 19054 N N . ASP B 2 61 ? -16.262 2.836 3.375 1.00 0.00 612 ASP B N 12
ATOM 19055 C CA . ASP B 2 61 ? -16.353 2.320 2.005 1.00 0.00 612 ASP B CA 12
ATOM 19056 C C . ASP B 2 61 ? -15.210 2.848 1.186 1.00 0.00 612 ASP B C 12
ATOM 19057 O O . ASP B 2 61 ? -14.699 2.197 0.258 1.00 0.00 612 ASP B O 12
ATOM 19066 N N . GLU B 2 62 ? -14.795 4.011 1.545 1.00 0.00 613 GLU B N 12
ATOM 19067 C CA . GLU B 2 62 ? -13.758 4.669 0.847 1.00 0.00 613 GLU B CA 12
ATOM 19068 C C . GLU B 2 62 ? -12.472 4.566 1.610 1.00 0.00 613 GLU B C 12
ATOM 19069 O O . GLU B 2 62 ? -12.328 5.091 2.714 1.00 0.00 613 GLU B O 12
ATOM 19081 N N . ILE B 2 63 ? -11.557 3.872 1.030 1.00 0.00 614 ILE B N 12
ATOM 19082 C CA . ILE B 2 63 ? -10.225 3.871 1.505 1.00 0.00 614 ILE B CA 12
ATOM 19083 C C . ILE B 2 63 ? -9.571 4.956 0.673 1.00 0.00 614 ILE B C 12
ATOM 19084 O O . ILE B 2 63 ? -9.947 5.139 -0.477 1.00 0.00 614 ILE B O 12
ATOM 19100 N N . GLU B 2 64 ? -8.722 5.706 1.228 1.00 0.00 615 GLU B N 12
ATOM 19101 C CA . GLU B 2 64 ? -8.078 6.738 0.473 1.00 0.00 615 GLU B CA 12
ATOM 19102 C C . GLU B 2 64 ? -6.605 6.485 0.564 1.00 0.00 615 GLU B C 12
ATOM 19103 O O . GLU B 2 64 ? -5.982 6.786 1.559 1.00 0.00 615 GLU B O 12
ATOM 19115 N N . ILE B 2 65 ? -6.059 5.887 -0.450 1.00 0.00 616 ILE B N 12
ATOM 19116 C CA . ILE B 2 65 ? -4.676 5.519 -0.416 1.00 0.00 616 ILE B CA 12
ATOM 19117 C C . ILE B 2 65 ? -3.928 6.382 -1.376 1.00 0.00 616 ILE B C 12
ATOM 19118 O O . ILE B 2 65 ? -3.869 6.077 -2.562 1.00 0.00 616 ILE B O 12
ATOM 19134 N N . ASP B 2 66 ? -3.372 7.449 -0.918 1.00 0.00 617 ASP B N 12
ATOM 19135 C CA . ASP B 2 66 ? -2.610 8.252 -1.821 1.00 0.00 617 ASP B CA 12
ATOM 19136 C C . ASP B 2 66 ? -1.187 7.794 -1.789 1.00 0.00 617 ASP B C 12
ATOM 19137 O O . ASP B 2 66 ? -0.410 8.191 -0.927 1.00 0.00 617 ASP B O 12
ATOM 19146 N N . PHE B 2 67 ? -0.855 6.930 -2.710 1.00 0.00 618 PHE B N 12
ATOM 19147 C CA . PHE B 2 67 ? 0.457 6.315 -2.773 1.00 0.00 618 PHE B CA 12
ATOM 19148 C C . PHE B 2 67 ? 1.615 7.313 -2.992 1.00 0.00 618 PHE B C 12
ATOM 19149 O O . PHE B 2 67 ? 2.772 6.948 -2.846 1.00 0.00 618 PHE B O 12
ATOM 19166 N N . GLU B 2 68 ? 1.316 8.540 -3.320 1.00 0.00 619 GLU B N 12
ATOM 19167 C CA . GLU B 2 68 ? 2.349 9.517 -3.602 1.00 0.00 619 GLU B CA 12
ATOM 19168 C C . GLU B 2 68 ? 2.690 10.295 -2.355 1.00 0.00 619 GLU B C 12
ATOM 19169 O O . GLU B 2 68 ? 3.858 10.433 -1.975 1.00 0.00 619 GLU B O 12
ATOM 19181 N N . THR B 2 69 ? 1.667 10.779 -1.723 1.00 0.00 620 THR B N 12
ATOM 19182 C CA . THR B 2 69 ? 1.788 11.679 -0.643 1.00 0.00 620 THR B CA 12
ATOM 19183 C C . THR B 2 69 ? 1.905 10.946 0.712 1.00 0.00 620 THR B C 12
ATOM 19184 O O . THR B 2 69 ? 2.197 11.560 1.740 1.00 0.00 620 THR B O 12
ATOM 19195 N N . LEU B 2 70 ? 1.668 9.638 0.703 1.00 0.00 621 LEU B N 12
ATOM 19196 C CA . LEU B 2 70 ? 1.859 8.808 1.890 1.00 0.00 621 LEU B CA 12
ATOM 19197 C C . LEU B 2 70 ? 3.328 8.712 2.274 1.00 0.00 621 LEU B C 12
ATOM 19198 O O . LEU B 2 70 ? 4.225 8.822 1.423 1.00 0.00 621 LEU B O 12
ATOM 19214 N N . LYS B 2 71 ? 3.567 8.528 3.547 1.00 0.00 622 LYS B N 12
ATOM 19215 C CA . LYS B 2 71 ? 4.913 8.338 4.057 1.00 0.00 622 LYS B CA 12
ATOM 19216 C C . LYS B 2 71 ? 5.360 6.908 3.794 1.00 0.00 622 LYS B C 12
ATOM 19217 O O . LYS B 2 71 ? 4.513 5.998 3.748 1.00 0.00 622 LYS B O 12
ATOM 19236 N N . PRO B 2 72 ? 6.693 6.689 3.607 1.00 0.00 623 PRO B N 12
ATOM 19237 C CA . PRO B 2 72 ? 7.285 5.350 3.402 1.00 0.00 623 PRO B CA 12
ATOM 19238 C C . PRO B 2 72 ? 6.812 4.329 4.430 1.00 0.00 623 PRO B C 12
ATOM 19239 O O . PRO B 2 72 ? 6.633 3.166 4.104 1.00 0.00 623 PRO B O 12
ATOM 19250 N N . THR B 2 73 ? 6.589 4.799 5.655 1.00 0.00 624 THR B N 12
ATOM 19251 C CA . THR B 2 73 ? 6.149 3.988 6.761 1.00 0.00 624 THR B CA 12
ATOM 19252 C C . THR B 2 73 ? 4.853 3.275 6.414 1.00 0.00 624 THR B C 12
ATOM 19253 O O . THR B 2 73 ? 4.774 2.047 6.408 1.00 0.00 624 THR B O 12
ATOM 19264 N N . THR B 2 74 ? 3.883 4.062 6.053 1.00 0.00 625 THR B N 12
ATOM 19265 C CA . THR B 2 74 ? 2.584 3.597 5.736 1.00 0.00 625 THR B CA 12
ATOM 19266 C C . THR B 2 74 ? 2.574 2.863 4.400 1.00 0.00 625 THR B C 12
ATOM 19267 O O . THR B 2 74 ? 2.024 1.775 4.307 1.00 0.00 625 THR B O 12
ATOM 19278 N N . LEU B 2 75 ? 3.206 3.455 3.385 1.00 0.00 626 LEU B N 12
ATOM 19279 C CA . LEU B 2 75 ? 3.297 2.845 2.052 1.00 0.00 626 LEU B CA 12
ATOM 19280 C C . LEU B 2 75 ? 3.819 1.415 2.119 1.00 0.00 626 LEU B C 12
ATOM 19281 O O . LEU B 2 75 ? 3.175 0.470 1.630 1.00 0.00 626 LEU B O 12
ATOM 19297 N N . ARG B 2 76 ? 4.956 1.261 2.755 1.00 0.00 627 ARG B N 12
ATOM 19298 C CA . ARG B 2 76 ? 5.585 -0.021 2.894 1.00 0.00 627 ARG B CA 12
ATOM 19299 C C . ARG B 2 76 ? 4.732 -0.934 3.759 1.00 0.00 627 ARG B C 12
ATOM 19300 O O . ARG B 2 76 ? 4.651 -2.112 3.497 1.00 0.00 627 ARG B O 12
ATOM 19321 N N . GLU B 2 77 ? 4.068 -0.365 4.768 1.00 0.00 628 GLU B N 12
ATOM 19322 C CA . GLU B 2 77 ? 3.256 -1.136 5.703 1.00 0.00 628 GLU B CA 12
ATOM 19323 C C . GLU B 2 77 ? 2.097 -1.816 4.958 1.00 0.00 628 GLU B C 12
ATOM 19324 O O . GLU B 2 77 ? 1.719 -2.952 5.283 1.00 0.00 628 GLU B O 12
ATOM 19336 N N . LEU B 2 78 ? 1.558 -1.119 3.942 1.00 0.00 629 LEU B N 12
ATOM 19337 C CA . LEU B 2 78 ? 0.475 -1.654 3.105 1.00 0.00 629 LEU B CA 12
ATOM 19338 C C . LEU B 2 78 ? 1.011 -2.876 2.394 1.00 0.00 629 LEU B C 12
ATOM 19339 O O . LEU B 2 78 ? 0.461 -3.973 2.496 1.00 0.00 629 LEU B O 12
ATOM 19355 N N . GLU B 2 79 ? 2.134 -2.663 1.724 1.00 0.00 630 GLU B N 12
ATOM 19356 C CA . GLU B 2 79 ? 2.826 -3.674 0.953 1.00 0.00 630 GLU B CA 12
ATOM 19357 C C . GLU B 2 79 ? 3.203 -4.872 1.836 1.00 0.00 630 GLU B C 12
ATOM 19358 O O . GLU B 2 79 ? 2.975 -6.025 1.490 1.00 0.00 630 GLU B O 12
ATOM 19370 N N . ARG B 2 80 ? 3.769 -4.565 2.973 1.00 0.00 631 ARG B N 12
ATOM 19371 C CA . ARG B 2 80 ? 4.220 -5.533 3.961 1.00 0.00 631 ARG B CA 12
ATOM 19372 C C . ARG B 2 80 ? 3.052 -6.390 4.440 1.00 0.00 631 ARG B C 12
ATOM 19373 O O . ARG B 2 80 ? 3.204 -7.573 4.719 1.00 0.00 631 ARG B O 12
ATOM 19394 N N . TYR B 2 81 ? 1.887 -5.802 4.466 1.00 0.00 632 TYR B N 12
ATOM 19395 C CA . TYR B 2 81 ? 0.713 -6.493 4.900 1.00 0.00 632 TYR B CA 12
ATOM 19396 C C . TYR B 2 81 ? 0.170 -7.357 3.789 1.00 0.00 632 TYR B C 12
ATOM 19397 O O . TYR B 2 81 ? -0.088 -8.543 3.997 1.00 0.00 632 TYR B O 12
ATOM 19415 N N . VAL B 2 82 ? -0.005 -6.762 2.614 1.00 0.00 633 VAL B N 12
ATOM 19416 C CA . VAL B 2 82 ? -0.535 -7.472 1.470 1.00 0.00 633 VAL B CA 12
ATOM 19417 C C . VAL B 2 82 ? 0.316 -8.699 1.157 1.00 0.00 633 VAL B C 12
ATOM 19418 O O . VAL B 2 82 ? -0.216 -9.784 0.965 1.00 0.00 633 VAL B O 12
ATOM 19431 N N . LYS B 2 83 ? 1.641 -8.545 1.229 1.00 0.00 634 LYS B N 12
ATOM 19432 C CA . LYS B 2 83 ? 2.548 -9.631 0.952 1.00 0.00 634 LYS B CA 12
ATOM 19433 C C . LYS B 2 83 ? 2.416 -10.714 2.031 1.00 0.00 634 LYS B C 12
ATOM 19434 O O . LYS B 2 83 ? 2.453 -11.901 1.733 1.00 0.00 634 LYS B O 12
ATOM 19453 N N . SER B 2 84 ? 2.193 -10.285 3.270 1.00 0.00 635 SER B N 12
ATOM 19454 C CA . SER B 2 84 ? 2.041 -11.191 4.384 1.00 0.00 635 SER B CA 12
ATOM 19455 C C . SER B 2 84 ? 0.742 -12.005 4.229 1.00 0.00 635 SER B C 12
ATOM 19456 O O . SER B 2 84 ? 0.670 -13.171 4.621 1.00 0.00 635 SER B O 12
ATOM 19464 N N . CYS B 2 85 ? -0.263 -11.399 3.623 1.00 0.00 636 CYS B N 12
ATOM 19465 C CA . CYS B 2 85 ? -1.528 -12.053 3.429 1.00 0.00 636 CYS B CA 12
ATOM 19466 C C . CYS B 2 85 ? -1.457 -12.979 2.214 1.00 0.00 636 CYS B C 12
ATOM 19467 O O . CYS B 2 85 ? -2.032 -14.064 2.214 1.00 0.00 636 CYS B O 12
ATOM 19475 N N . LEU B 2 86 ? -0.716 -12.559 1.196 1.00 0.00 637 LEU B N 12
ATOM 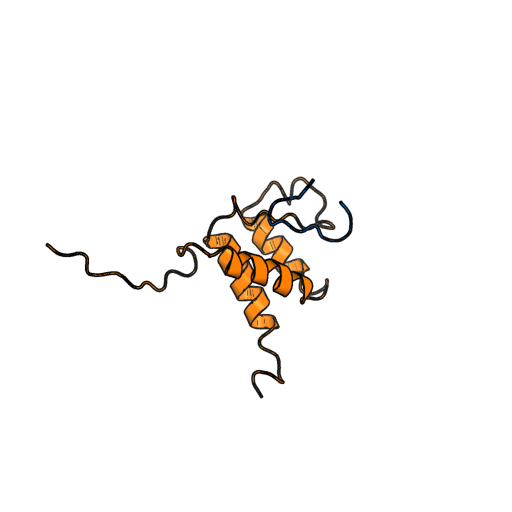19476 C CA . LEU B 2 86 ? -0.532 -13.349 -0.026 1.00 0.00 637 LEU B CA 12
ATOM 19477 C C . LEU B 2 86 ? 0.206 -14.650 0.260 1.00 0.00 637 LEU B C 12
ATOM 19478 O O . LEU B 2 86 ? -0.002 -15.660 -0.420 1.00 0.00 637 LEU B O 12
ATOM 19494 N N . GLN B 2 87 ? 1.072 -14.622 1.254 1.00 0.00 638 GLN B N 12
ATOM 19495 C CA . GLN B 2 87 ? 1.830 -15.799 1.651 1.00 0.00 638 GLN B CA 12
ATOM 19496 C C . GLN B 2 87 ? 1.004 -16.711 2.551 1.00 0.00 638 GLN B C 12
ATOM 19497 O O . GLN B 2 87 ? 1.443 -17.807 2.921 1.00 0.00 638 GLN B O 12
ATOM 19511 N N . LYS B 2 88 ? -0.174 -16.267 2.896 1.00 0.00 639 LYS B N 12
ATOM 19512 C CA . LYS B 2 88 ? -1.045 -16.997 3.767 1.00 0.00 639 LYS B CA 12
ATOM 19513 C C . LYS B 2 88 ? -2.082 -17.741 2.928 1.00 0.00 639 LYS B C 12
ATOM 19514 O O . LYS B 2 88 ? -2.536 -17.234 1.884 1.00 0.00 639 LYS B O 12
ATOM 19533 N N . LYS B 2 89 ? -2.432 -18.929 3.366 1.00 0.00 640 LYS B N 12
ATOM 19534 C CA . LYS B 2 89 ? -3.372 -19.771 2.661 1.00 0.00 640 LYS B CA 12
ATOM 19535 C C . LYS B 2 89 ? -4.792 -19.232 2.780 1.00 0.00 640 LYS B C 12
ATOM 19536 O O . LYS B 2 89 ? -5.348 -19.147 3.894 1.00 0.00 640 LYS B O 12
ATOM 19555 N N . GLN B 2 90 ? -5.371 -18.845 1.659 1.00 0.00 641 GLN B N 12
ATOM 19556 C CA . GLN B 2 90 ? -6.749 -18.441 1.650 1.00 0.00 641 GLN B CA 12
ATOM 19557 C C . GLN B 2 90 ? -7.625 -19.630 1.309 1.00 0.00 641 GLN B C 12
ATOM 19558 O O . GLN B 2 90 ? -7.442 -20.285 0.286 1.00 0.00 641 GLN B O 12
ATOM 19572 N N . ARG B 2 91 ? -8.508 -19.943 2.218 1.00 0.00 642 ARG B N 12
ATOM 19573 C CA . ARG B 2 91 ? -9.428 -21.071 2.081 1.00 0.00 642 ARG B CA 12
ATOM 19574 C C . ARG B 2 91 ? -10.528 -20.704 1.105 1.00 0.00 642 ARG B C 12
ATOM 19575 O O . ARG B 2 91 ? -10.726 -21.349 0.074 1.00 0.00 642 ARG B O 12
ATOM 19596 N N . LYS B 2 92 ? -11.198 -19.646 1.456 1.00 0.00 643 LYS B N 12
ATOM 19597 C CA . LYS B 2 92 ? -12.297 -19.052 0.742 1.00 0.00 643 LYS B CA 12
ATOM 19598 C C . LYS B 2 92 ? -12.629 -17.734 1.465 1.00 0.00 643 LYS B C 12
ATOM 19599 O O . LYS B 2 92 ? -12.745 -16.692 0.816 1.00 0.00 643 LYS B O 12
ATOM 19618 N N . PRO B 2 93 ? -12.777 -17.730 2.839 1.00 0.00 644 PRO B N 12
ATOM 19619 C CA . PRO B 2 93 ? -12.868 -16.508 3.587 1.00 0.00 644 PRO B CA 12
ATOM 19620 C C . PRO B 2 93 ? -11.483 -16.166 4.150 1.00 0.00 644 PRO B C 12
ATOM 19621 O O . PRO B 2 93 ? -11.173 -16.545 5.302 1.00 0.00 644 PRO B O 12
ATOM 19633 N N . LYS A 1 1 ? -9.648 15.400 -7.016 1.00 0.00 290 LYS A N 13
ATOM 19634 C CA . LYS A 1 1 ? -8.387 14.684 -7.164 1.00 0.00 290 LYS A CA 13
ATOM 19635 C C . LYS A 1 1 ? -8.395 13.917 -8.451 1.00 0.00 290 LYS A C 13
ATOM 19636 O O . LYS A 1 1 ? -9.419 13.349 -8.833 1.00 0.00 290 LYS A O 13
ATOM 19657 N N . VAL A 1 2 ? -7.292 13.939 -9.141 1.00 0.00 291 VAL A N 13
ATOM 19658 C CA . VAL A 1 2 ? -7.109 13.100 -10.287 1.00 0.00 291 VAL A CA 13
ATOM 19659 C C . VAL A 1 2 ? -6.403 11.864 -9.775 1.00 0.00 291 VAL A C 13
ATOM 19660 O O . VAL A 1 2 ? -6.947 10.766 -9.833 1.00 0.00 291 VAL A O 13
ATOM 19673 N N . ALA A 1 3 ? -5.215 12.103 -9.194 1.00 0.00 292 ALA A N 13
ATOM 19674 C CA . ALA A 1 3 ? -4.371 11.095 -8.547 1.00 0.00 292 ALA A CA 13
ATOM 19675 C C . ALA A 1 3 ? -4.092 9.888 -9.447 1.00 0.00 292 ALA A C 13
ATOM 19676 O O . ALA A 1 3 ? -4.923 8.980 -9.563 1.00 0.00 292 ALA A O 13
ATOM 19683 N N . PRO A 1 4 ? -2.906 9.870 -10.083 1.00 0.00 293 PRO A N 13
ATOM 19684 C CA . PRO A 1 4 ? -2.499 8.815 -11.027 1.00 0.00 293 PRO A CA 13
ATOM 19685 C C . PRO A 1 4 ? -2.710 7.397 -10.494 1.00 0.00 293 PRO A C 13
ATOM 19686 O O . PRO A 1 4 ? -3.254 6.533 -11.189 1.00 0.00 293 PRO A O 13
ATOM 19697 N N . LEU A 1 5 ? -2.320 7.163 -9.271 1.00 0.00 294 LEU A N 13
ATOM 19698 C CA . LEU A 1 5 ? -2.432 5.851 -8.711 1.00 0.00 294 LEU A CA 13
ATOM 19699 C C . LEU A 1 5 ? -3.095 5.883 -7.352 1.00 0.00 294 LEU A C 13
ATOM 19700 O O . LEU A 1 5 ? -2.511 6.324 -6.352 1.00 0.00 294 LEU A O 13
ATOM 19716 N N . LYS A 1 6 ? -4.334 5.465 -7.346 1.00 0.00 295 LYS A N 13
ATOM 19717 C CA . LYS A 1 6 ? -5.133 5.361 -6.161 1.00 0.00 295 LYS A CA 13
ATOM 19718 C C . LYS A 1 6 ? -6.147 4.252 -6.333 1.00 0.00 295 LYS A C 13
ATOM 19719 O O . LYS A 1 6 ? -6.306 3.723 -7.442 1.00 0.00 295 LYS A O 13
ATOM 19738 N N . ILE A 1 7 ? -6.781 3.866 -5.267 1.00 0.00 296 ILE A N 13
ATOM 19739 C CA . ILE A 1 7 ? -7.795 2.839 -5.318 1.00 0.00 296 ILE A CA 13
ATOM 19740 C C . ILE A 1 7 ? -8.863 3.105 -4.261 1.00 0.00 296 ILE A C 13
ATOM 19741 O O . ILE A 1 7 ? -8.544 3.438 -3.111 1.00 0.00 296 ILE A O 13
ATOM 19757 N N . LYS A 1 8 ? -10.106 3.038 -4.677 1.00 0.00 297 LYS A N 13
ATOM 19758 C CA . LYS A 1 8 ? -11.240 3.193 -3.794 1.00 0.00 297 LYS A CA 13
ATOM 19759 C C . LYS A 1 8 ? -11.928 1.855 -3.625 1.00 0.00 297 LYS A C 13
ATOM 19760 O O . LYS A 1 8 ? -12.399 1.266 -4.598 1.00 0.00 297 LYS A O 13
ATOM 19779 N N . LEU A 1 9 ? -11.981 1.370 -2.419 1.00 0.00 298 LEU A N 13
ATOM 19780 C CA . LEU A 1 9 ? -12.639 0.104 -2.155 1.00 0.00 298 LEU A CA 13
ATOM 19781 C C . LEU A 1 9 ? -14.137 0.304 -2.007 1.00 0.00 298 LEU A C 13
ATOM 19782 O O . LEU A 1 9 ? -14.633 0.650 -0.923 1.00 0.00 298 LEU A O 13
ATOM 19798 N N . GLY A 1 10 ? -14.831 0.170 -3.107 1.00 0.00 299 GLY A N 13
ATOM 19799 C CA . GLY A 1 10 ? -16.264 0.256 -3.100 1.00 0.00 299 GLY A CA 13
ATOM 19800 C C . GLY A 1 10 ? -16.874 -1.109 -2.921 1.00 0.00 299 GLY A C 13
ATOM 19801 O O . GLY A 1 10 ? -16.762 -1.717 -1.847 1.00 0.00 299 GLY A O 13
ATOM 19805 N N . GLY A 1 11 ? -17.456 -1.621 -3.969 1.00 0.00 300 GLY A N 13
ATOM 19806 C CA . GLY A 1 11 ? -18.072 -2.921 -3.921 1.00 0.00 300 GLY A CA 13
ATOM 19807 C C . GLY A 1 11 ? -17.110 -4.002 -4.348 1.00 0.00 300 GLY A C 13
ATOM 19808 O O . GLY A 1 11 ? -17.271 -4.617 -5.410 1.00 0.00 300 GLY A O 13
ATOM 19812 N N . PHE A 1 12 ? -16.096 -4.222 -3.545 1.00 0.00 301 PHE A N 13
ATOM 19813 C CA . PHE A 1 12 ? -15.090 -5.238 -3.822 1.00 0.00 301 PHE A CA 13
ATOM 19814 C C . PHE A 1 12 ? -14.987 -6.187 -2.647 1.00 0.00 301 PHE A C 13
ATOM 19815 O O . PHE A 1 12 ? -15.074 -5.743 -1.493 1.00 0.00 301 PHE A O 13
ATOM 19832 N N . ALA B 2 6 ? 41.780 -5.019 14.723 1.00 0.00 557 ALA B N 13
ATOM 19833 C CA . ALA B 2 6 ? 40.618 -4.858 13.874 1.00 0.00 557 ALA B CA 13
ATOM 19834 C C . ALA B 2 6 ? 39.364 -4.783 14.738 1.00 0.00 557 ALA B C 13
ATOM 19835 O O . ALA B 2 6 ? 39.397 -5.148 15.910 1.00 0.00 557 ALA B O 13
ATOM 19842 N N . SER B 2 7 ? 38.296 -4.274 14.187 1.00 0.00 558 SER B N 13
ATOM 19843 C CA . SER B 2 7 ? 37.030 -4.192 14.889 1.00 0.00 558 SER B CA 13
ATOM 19844 C C . SER B 2 7 ? 35.885 -4.261 13.888 1.00 0.00 558 SER B C 13
ATOM 19845 O O . SER B 2 7 ? 34.916 -5.004 14.092 1.00 0.00 558 SER B O 13
ATOM 19853 N N . ALA B 2 8 ? 36.042 -3.520 12.789 1.00 0.00 559 ALA B N 13
ATOM 19854 C CA . ALA B 2 8 ? 35.082 -3.435 11.704 1.00 0.00 559 ALA B CA 13
ATOM 19855 C C . ALA B 2 8 ? 33.781 -2.826 12.182 1.00 0.00 559 ALA B C 13
ATOM 19856 O O . ALA B 2 8 ? 32.866 -3.530 12.636 1.00 0.00 559 ALA B O 13
ATOM 19863 N N . SER B 2 9 ? 33.716 -1.527 12.145 1.00 0.00 560 SER B N 13
ATOM 19864 C CA . SER B 2 9 ? 32.544 -0.842 12.580 1.00 0.00 560 SER B CA 13
ATOM 19865 C C . SER B 2 9 ? 31.726 -0.419 11.367 1.00 0.00 560 SER B C 13
ATOM 19866 O O . SER B 2 9 ? 32.088 0.525 10.646 1.00 0.00 560 SER B O 13
ATOM 19874 N N . TYR B 2 10 ? 30.672 -1.154 11.116 1.00 0.00 561 TYR B N 13
ATOM 19875 C CA . TYR B 2 10 ? 29.767 -0.891 10.030 1.00 0.00 561 TYR B CA 13
ATOM 19876 C C . TYR B 2 10 ? 28.378 -1.201 10.484 1.00 0.00 561 TYR B C 13
ATOM 19877 O O . TYR B 2 10 ? 28.178 -1.636 11.628 1.00 0.00 561 TYR B O 13
ATOM 19895 N N . ASP B 2 11 ? 27.443 -1.020 9.613 1.00 0.00 562 ASP B N 13
ATOM 19896 C CA . ASP B 2 11 ? 26.028 -1.164 9.948 1.00 0.00 562 ASP B CA 13
ATOM 19897 C C . ASP B 2 11 ? 25.218 -1.642 8.782 1.00 0.00 562 ASP B C 13
ATOM 19898 O O . ASP B 2 11 ? 25.726 -1.753 7.654 1.00 0.00 562 ASP B O 13
ATOM 19907 N N . SER B 2 12 ? 23.971 -1.925 9.060 1.00 0.00 563 SER B N 13
ATOM 19908 C CA . SER B 2 12 ? 23.002 -2.338 8.096 1.00 0.00 563 SER B CA 13
ATOM 19909 C C . SER B 2 12 ? 21.611 -2.152 8.692 1.00 0.00 563 SER B C 13
ATOM 19910 O O . SER B 2 12 ? 21.343 -2.637 9.795 1.00 0.00 563 SER B O 13
ATOM 19918 N N . GLU B 2 13 ? 20.759 -1.434 8.003 1.00 0.00 564 GLU B N 13
ATOM 19919 C CA . GLU B 2 13 ? 19.412 -1.208 8.465 1.00 0.00 564 GLU B CA 13
ATOM 19920 C C . GLU B 2 13 ? 18.492 -1.300 7.298 1.00 0.00 564 GLU B C 13
ATOM 19921 O O . GLU B 2 13 ? 18.879 -0.993 6.158 1.00 0.00 564 GLU B O 13
ATOM 19933 N N . GLU B 2 14 ? 17.300 -1.673 7.576 1.00 0.00 565 GLU B N 13
ATOM 19934 C CA . GLU B 2 14 ? 16.295 -1.858 6.575 1.00 0.00 565 GLU B CA 13
ATOM 19935 C C . GLU B 2 14 ? 15.347 -0.701 6.633 1.00 0.00 565 GLU B C 13
ATOM 19936 O O . GLU B 2 14 ? 14.466 -0.650 7.488 1.00 0.00 565 GLU B O 13
ATOM 19948 N N . GLU B 2 15 ? 15.537 0.243 5.763 1.00 0.00 566 GLU B N 13
ATOM 19949 C CA . GLU B 2 15 ? 14.708 1.422 5.740 1.00 0.00 566 GLU B CA 13
ATOM 19950 C C . GLU B 2 15 ? 13.489 1.171 4.874 1.00 0.00 566 GLU B C 13
ATOM 19951 O O . GLU B 2 15 ? 13.239 1.893 3.921 1.00 0.00 566 GLU B O 13
ATOM 19963 N N . GLU B 2 16 ? 12.738 0.149 5.232 1.00 0.00 567 GLU B N 13
ATOM 19964 C CA . GLU B 2 16 ? 11.559 -0.278 4.493 1.00 0.00 567 GLU B CA 13
ATOM 19965 C C . GLU B 2 16 ? 10.553 0.853 4.410 1.00 0.00 567 GLU B C 13
ATOM 19966 O O . GLU B 2 16 ? 10.023 1.176 3.351 1.00 0.00 567 GLU B O 13
ATOM 19978 N N . GLU B 2 17 ? 10.360 1.475 5.523 1.00 0.00 568 GLU B N 13
ATOM 19979 C CA . GLU B 2 17 ? 9.445 2.584 5.675 1.00 0.00 568 GLU B CA 13
ATOM 19980 C C . GLU B 2 17 ? 10.111 3.906 5.310 1.00 0.00 568 GLU B C 13
ATOM 19981 O O . GLU B 2 17 ? 9.600 4.984 5.627 1.00 0.00 568 GLU B O 13
ATOM 19993 N N . GLY B 2 18 ? 11.208 3.822 4.628 1.00 0.00 569 GLY B N 13
ATOM 19994 C CA . GLY B 2 18 ? 11.950 4.988 4.254 1.00 0.00 569 GLY B CA 13
ATOM 19995 C C . GLY B 2 18 ? 12.480 4.891 2.849 1.00 0.00 569 GLY B C 13
ATOM 19996 O O . GLY B 2 18 ? 13.417 5.604 2.479 1.00 0.00 569 GLY B O 13
ATOM 20000 N N . LEU B 2 19 ? 11.911 4.014 2.073 1.00 0.00 570 LEU B N 13
ATOM 20001 C CA . LEU B 2 19 ? 12.297 3.869 0.692 1.00 0.00 570 LEU B CA 13
ATOM 20002 C C . LEU B 2 19 ? 11.289 4.582 -0.169 1.00 0.00 570 LEU B C 13
ATOM 20003 O O . LEU B 2 19 ? 10.082 4.401 0.030 1.00 0.00 570 LEU B O 13
ATOM 20019 N N . PRO B 2 20 ? 11.736 5.454 -1.085 1.00 0.00 571 PRO B N 13
ATOM 20020 C CA . PRO B 2 20 ? 10.837 6.089 -2.025 1.00 0.00 571 PRO B CA 13
ATOM 20021 C C . PRO B 2 20 ? 10.214 5.035 -2.909 1.00 0.00 571 PRO B C 13
ATOM 20022 O O . PRO B 2 20 ? 10.914 4.246 -3.564 1.00 0.00 571 PRO B O 13
ATOM 20033 N N . MET B 2 21 ? 8.933 5.006 -2.922 1.00 0.00 572 MET B N 13
ATOM 20034 C CA . MET B 2 21 ? 8.225 4.007 -3.650 1.00 0.00 572 MET B CA 13
ATOM 20035 C C . MET B 2 21 ? 8.079 4.442 -5.079 1.00 0.00 572 MET B C 13
ATOM 20036 O O . MET B 2 21 ? 7.526 5.493 -5.361 1.00 0.00 572 MET B O 13
ATOM 20050 N N . SER B 2 22 ? 8.607 3.655 -5.967 1.00 0.00 573 SER B N 13
ATOM 20051 C CA . SER B 2 22 ? 8.561 3.960 -7.364 1.00 0.00 573 SER B CA 13
ATOM 20052 C C . SER B 2 22 ? 7.174 3.646 -7.907 1.00 0.00 573 SER B C 13
ATOM 20053 O O . SER B 2 22 ? 6.381 2.965 -7.236 1.00 0.00 573 SER B O 13
ATOM 20061 N N . TYR B 2 23 ? 6.898 4.122 -9.108 1.00 0.00 574 TYR B N 13
ATOM 20062 C CA . TYR B 2 23 ? 5.599 3.966 -9.767 1.00 0.00 574 TYR B CA 13
ATOM 20063 C C . TYR B 2 23 ? 5.263 2.494 -9.863 1.00 0.00 574 TYR B C 13
ATOM 20064 O O . TYR B 2 23 ? 4.159 2.065 -9.549 1.00 0.00 574 TYR B O 13
ATOM 20082 N N . ASP B 2 24 ? 6.267 1.726 -10.222 1.00 0.00 575 ASP B N 13
ATOM 20083 C CA . ASP B 2 24 ? 6.125 0.291 -10.412 1.00 0.00 575 ASP B CA 13
ATOM 20084 C C . ASP B 2 24 ? 5.927 -0.422 -9.083 1.00 0.00 575 ASP B C 13
ATOM 20085 O O . ASP B 2 24 ? 5.181 -1.401 -9.009 1.00 0.00 575 ASP B O 13
ATOM 20094 N N . GLU B 2 25 ? 6.569 0.078 -8.032 1.00 0.00 576 GLU B N 13
ATOM 20095 C CA . GLU B 2 25 ? 6.397 -0.444 -6.693 1.00 0.00 576 GLU B CA 13
ATOM 20096 C C . GLU B 2 25 ? 4.986 -0.200 -6.199 1.00 0.00 576 GLU B C 13
ATOM 20097 O O . GLU B 2 25 ? 4.313 -1.113 -5.757 1.00 0.00 576 GLU B O 13
ATOM 20109 N N . LYS B 2 26 ? 4.543 1.040 -6.309 1.00 0.00 577 LYS B N 13
ATOM 20110 C CA . LYS B 2 26 ? 3.212 1.438 -5.895 1.00 0.00 577 LYS B CA 13
ATOM 20111 C C . LYS B 2 26 ? 2.158 0.699 -6.702 1.00 0.00 577 LYS B C 13
ATOM 20112 O O . LYS B 2 26 ? 1.138 0.272 -6.167 1.00 0.00 577 LYS B O 13
ATOM 20131 N N . ARG B 2 27 ? 2.397 0.571 -8.001 1.00 0.00 578 ARG B N 13
ATOM 20132 C CA . ARG B 2 27 ? 1.478 -0.154 -8.861 1.00 0.00 578 ARG B CA 13
ATOM 20133 C C . ARG B 2 27 ? 1.390 -1.610 -8.438 1.00 0.00 578 ARG B C 13
ATOM 20134 O O . ARG B 2 27 ? 0.299 -2.149 -8.339 1.00 0.00 578 ARG B O 13
ATOM 20155 N N . GLN B 2 28 ? 2.534 -2.225 -8.137 1.00 0.00 579 GLN B N 13
ATOM 20156 C CA . GLN B 2 28 ? 2.575 -3.588 -7.666 1.00 0.00 579 GLN B CA 13
ATOM 20157 C C . GLN B 2 28 ? 1.864 -3.689 -6.327 1.00 0.00 579 GLN B C 13
ATOM 20158 O O . GLN B 2 28 ? 1.117 -4.610 -6.101 1.00 0.00 579 GLN B O 13
ATOM 20172 N N . LEU B 2 29 ? 2.051 -2.694 -5.500 1.00 0.00 580 LEU B N 13
ATOM 20173 C CA . LEU B 2 29 ? 1.412 -2.614 -4.193 1.00 0.00 580 LEU B CA 13
ATOM 20174 C C . LEU B 2 29 ? -0.122 -2.637 -4.397 1.00 0.00 580 LEU B C 13
ATOM 20175 O O . LEU B 2 29 ? -0.849 -3.342 -3.691 1.00 0.00 580 LEU B O 13
ATOM 20191 N N . SER B 2 30 ? -0.590 -1.911 -5.418 1.00 0.00 581 SER B N 13
ATOM 20192 C CA . SER B 2 30 ? -1.990 -1.864 -5.752 1.00 0.00 581 SER B CA 13
ATOM 20193 C C . SER B 2 30 ? -2.438 -3.257 -6.246 1.00 0.00 581 SER B C 13
ATOM 20194 O O . SER B 2 30 ? -3.546 -3.705 -5.960 1.00 0.00 581 SER B O 13
ATOM 20202 N N . LEU B 2 31 ? -1.542 -3.949 -6.932 1.00 0.00 582 LEU B N 13
ATOM 20203 C CA . LEU B 2 31 ? -1.816 -5.276 -7.457 1.00 0.00 582 LEU B CA 13
ATOM 20204 C C . LEU B 2 31 ? -1.893 -6.299 -6.328 1.00 0.00 582 LEU B C 13
ATOM 20205 O O . LEU B 2 31 ? -2.732 -7.175 -6.357 1.00 0.00 582 LEU B O 13
ATOM 20221 N N . ASP B 2 32 ? -1.030 -6.162 -5.322 1.00 0.00 583 ASP B N 13
ATOM 20222 C CA . ASP B 2 32 ? -1.054 -7.047 -4.139 1.00 0.00 583 ASP B CA 13
ATOM 20223 C C . ASP B 2 32 ? -2.369 -6.896 -3.418 1.00 0.00 583 ASP B C 13
ATOM 20224 O O . ASP B 2 32 ? -2.990 -7.872 -3.014 1.00 0.00 583 ASP B O 13
ATOM 20233 N N . ILE B 2 33 ? -2.809 -5.666 -3.303 1.00 0.00 584 ILE B N 13
ATOM 20234 C CA . ILE B 2 33 ? -4.096 -5.347 -2.705 1.00 0.00 584 ILE B CA 13
ATOM 20235 C C . ILE B 2 33 ? -5.238 -5.905 -3.573 1.00 0.00 584 ILE B C 13
ATOM 20236 O O . ILE B 2 33 ? -6.239 -6.394 -3.065 1.00 0.00 584 ILE B O 13
ATOM 20252 N N . ASN B 2 34 ? -5.048 -5.862 -4.876 1.00 0.00 585 ASN B N 13
ATOM 20253 C CA . ASN B 2 34 ? -6.044 -6.344 -5.834 1.00 0.00 585 ASN B CA 13
ATOM 20254 C C . ASN B 2 34 ? -6.115 -7.874 -5.789 1.00 0.00 585 ASN B C 13
ATOM 20255 O O . ASN B 2 34 ? -7.147 -8.474 -6.088 1.00 0.00 585 ASN B O 13
ATOM 20266 N N . ARG B 2 35 ? -5.002 -8.485 -5.399 1.00 0.00 586 ARG B N 13
ATOM 20267 C CA . ARG B 2 35 ? -4.903 -9.927 -5.227 1.00 0.00 586 ARG B CA 13
ATOM 20268 C C . ARG B 2 35 ? -5.732 -10.346 -4.015 1.00 0.00 586 ARG B C 13
ATOM 20269 O O . ARG B 2 35 ? -6.294 -11.458 -3.976 1.00 0.00 586 ARG B O 13
ATOM 20290 N N . LEU B 2 36 ? -5.826 -9.455 -3.049 1.00 0.00 587 LEU B N 13
ATOM 20291 C CA . LEU B 2 36 ? -6.559 -9.715 -1.828 1.00 0.00 587 LEU B CA 13
ATOM 20292 C C . LEU B 2 36 ? -8.045 -9.502 -2.040 1.00 0.00 587 LEU B C 13
ATOM 20293 O O . LEU B 2 36 ? -8.454 -8.693 -2.881 1.00 0.00 587 LEU B O 13
ATOM 20309 N N . PRO B 2 37 ? -8.872 -10.239 -1.324 1.00 0.00 588 PRO B N 13
ATOM 20310 C CA . PRO B 2 37 ? -10.302 -10.015 -1.327 1.00 0.00 588 PRO B CA 13
ATOM 20311 C C . PRO B 2 37 ? -10.656 -8.813 -0.422 1.00 0.00 588 PRO B C 13
ATOM 20312 O O . PRO B 2 37 ? -9.969 -8.552 0.595 1.00 0.00 588 PRO B O 13
ATOM 20323 N N . GLY B 2 38 ? -11.720 -8.108 -0.774 1.00 0.00 589 GLY B N 13
ATOM 20324 C CA . GLY B 2 38 ? -12.140 -6.898 -0.064 1.00 0.00 589 GLY B CA 13
ATOM 20325 C C . GLY B 2 38 ? -12.441 -7.112 1.405 1.00 0.00 589 GLY B C 13
ATOM 20326 O O . GLY B 2 38 ? -12.395 -6.160 2.192 1.00 0.00 589 GLY B O 13
ATOM 20330 N N . GLU B 2 39 ? -12.729 -8.356 1.779 1.00 0.00 590 GLU B N 13
ATOM 20331 C CA . GLU B 2 39 ? -13.010 -8.719 3.164 1.00 0.00 590 GLU B CA 13
ATOM 20332 C C . GLU B 2 39 ? -11.875 -8.293 4.110 1.00 0.00 590 GLU B C 13
ATOM 20333 O O . GLU B 2 39 ? -12.121 -7.785 5.198 1.00 0.00 590 GLU B O 13
ATOM 20345 N N . LYS B 2 40 ? -10.635 -8.449 3.674 1.00 0.00 591 LYS B N 13
ATOM 20346 C CA . LYS B 2 40 ? -9.511 -8.166 4.545 1.00 0.00 591 LYS B CA 13
ATOM 20347 C C . LYS B 2 40 ? -8.833 -6.858 4.253 1.00 0.00 591 LYS B C 13
ATOM 20348 O O . LYS B 2 40 ? -7.798 -6.540 4.841 1.00 0.00 591 LYS B O 13
ATOM 20367 N N . LEU B 2 41 ? -9.425 -6.077 3.383 1.00 0.00 592 LEU B N 13
ATOM 20368 C CA . LEU B 2 41 ? -8.954 -4.739 3.134 1.00 0.00 592 LEU B CA 13
ATOM 20369 C C . LEU B 2 41 ? -9.197 -3.861 4.343 1.00 0.00 592 LEU B C 13
ATOM 20370 O O . LEU B 2 41 ? -8.512 -2.861 4.534 1.00 0.00 592 LEU B O 13
ATOM 20386 N N . GLY B 2 42 ? -10.153 -4.287 5.174 1.00 0.00 593 GLY B N 13
ATOM 20387 C CA . GLY B 2 42 ? -10.551 -3.567 6.375 1.00 0.00 593 GLY B CA 13
ATOM 20388 C C . GLY B 2 42 ? -9.390 -3.178 7.280 1.00 0.00 593 GLY B C 13
ATOM 20389 O O . GLY B 2 42 ? -9.402 -2.100 7.889 1.00 0.00 593 GLY B O 13
ATOM 20393 N N . ARG B 2 43 ? -8.373 -4.018 7.355 1.00 0.00 594 ARG B N 13
ATOM 20394 C CA . ARG B 2 43 ? -7.254 -3.709 8.208 1.00 0.00 594 ARG B CA 13
ATOM 20395 C C . ARG B 2 43 ? -6.342 -2.664 7.571 1.00 0.00 594 ARG B C 13
ATOM 20396 O O . ARG B 2 43 ? -5.811 -1.805 8.264 1.00 0.00 594 ARG B O 13
ATOM 20417 N N . VAL B 2 44 ? -6.221 -2.700 6.249 1.00 0.00 595 VAL B N 13
ATOM 20418 C CA . VAL B 2 44 ? -5.368 -1.747 5.525 1.00 0.00 595 VAL B CA 13
ATOM 20419 C C . VAL B 2 44 ? -5.953 -0.348 5.687 1.00 0.00 595 VAL B C 13
ATOM 20420 O O . VAL B 2 44 ? -5.222 0.642 5.779 1.00 0.00 595 VAL B O 13
ATOM 20433 N N . VAL B 2 45 ? -7.288 -0.294 5.752 1.00 0.00 596 VAL B N 13
ATOM 20434 C CA . VAL B 2 45 ? -8.022 0.955 5.957 1.00 0.00 596 VAL B CA 13
ATOM 20435 C C . VAL B 2 45 ? -7.530 1.614 7.248 1.00 0.00 596 VAL B C 13
ATOM 20436 O O . VAL B 2 45 ? -7.124 2.775 7.250 1.00 0.00 596 VAL B O 13
ATOM 20449 N N . HIS B 2 46 ? -7.485 0.817 8.309 1.00 0.00 597 HIS B N 13
ATOM 20450 C CA . HIS B 2 46 ? -7.076 1.244 9.631 1.00 0.00 597 HIS B CA 13
ATOM 20451 C C . HIS B 2 46 ? -5.608 1.685 9.606 1.00 0.00 597 HIS B C 13
ATOM 20452 O O . HIS B 2 46 ? -5.216 2.666 10.267 1.00 0.00 597 HIS B O 13
ATOM 20466 N N . ILE B 2 47 ? -4.816 0.953 8.841 1.00 0.00 598 ILE B N 13
ATOM 20467 C CA . ILE B 2 47 ? -3.403 1.228 8.683 1.00 0.00 598 ILE B CA 13
ATOM 20468 C C . ILE B 2 47 ? -3.195 2.658 8.154 1.00 0.00 598 ILE B C 13
ATOM 20469 O O . ILE B 2 47 ? -2.378 3.420 8.685 1.00 0.00 598 ILE B O 13
ATOM 20485 N N . ILE B 2 48 ? -3.980 3.030 7.163 1.00 0.00 599 ILE B N 13
ATOM 20486 C CA . ILE B 2 48 ? -3.918 4.356 6.591 1.00 0.00 599 ILE B CA 13
ATOM 20487 C C . ILE B 2 48 ? -4.410 5.405 7.580 1.00 0.00 599 ILE B C 13
ATOM 20488 O O . ILE B 2 48 ? -3.786 6.439 7.729 1.00 0.00 599 ILE B O 13
ATOM 20504 N N . GLN B 2 49 ? -5.495 5.097 8.298 1.00 0.00 600 GLN B N 13
ATOM 20505 C CA . GLN B 2 49 ? -6.110 6.029 9.267 1.00 0.00 600 GLN B CA 13
ATOM 20506 C C . GLN B 2 49 ? -5.136 6.500 10.331 1.00 0.00 600 GLN B C 13
ATOM 20507 O O . GLN B 2 49 ? -5.274 7.609 10.871 1.00 0.00 600 GLN B O 13
ATOM 20521 N N . SER B 2 50 ? -4.170 5.673 10.608 1.00 0.00 601 SER B N 13
ATOM 20522 C CA . SER B 2 50 ? -3.161 5.949 11.594 1.00 0.00 601 SER B CA 13
ATOM 20523 C C . SER B 2 50 ? -2.264 7.136 11.169 1.00 0.00 601 SER B C 13
ATOM 20524 O O . SER B 2 50 ? -1.899 7.989 11.991 1.00 0.00 601 SER B O 13
ATOM 20532 N N . ARG B 2 51 ? -1.959 7.210 9.893 1.00 0.00 602 ARG B N 13
ATOM 20533 C CA . ARG B 2 51 ? -1.113 8.271 9.364 1.00 0.00 602 ARG B CA 13
ATOM 20534 C C . ARG B 2 51 ? -2.035 9.358 8.856 1.00 0.00 602 ARG B C 13
ATOM 20535 O O . ARG B 2 51 ? -1.967 10.494 9.285 1.00 0.00 602 ARG B O 13
ATOM 20556 N N . GLU B 2 52 ? -2.967 8.944 8.049 1.00 0.00 603 GLU B N 13
ATOM 20557 C CA . GLU B 2 52 ? -3.823 9.815 7.322 1.00 0.00 603 GLU B CA 13
ATOM 20558 C C . GLU B 2 52 ? -5.090 10.085 8.046 1.00 0.00 603 GLU B C 13
ATOM 20559 O O . GLU B 2 52 ? -5.987 9.225 8.140 1.00 0.00 603 GLU B O 13
ATOM 20571 N N . PRO B 2 53 ? -5.228 11.291 8.532 1.00 0.00 604 PRO B N 13
ATOM 20572 C CA . PRO B 2 53 ? -6.402 11.696 9.230 1.00 0.00 604 PRO B CA 13
ATOM 20573 C C . PRO B 2 53 ? -7.481 12.083 8.233 1.00 0.00 604 PRO B C 13
ATOM 20574 O O . PRO B 2 53 ? -8.645 12.126 8.552 1.00 0.00 604 PRO B O 13
ATOM 20585 N N . SER B 2 54 ? -7.062 12.227 6.975 1.00 0.00 605 SER B N 13
ATOM 20586 C CA . SER B 2 54 ? -7.922 12.589 5.879 1.00 0.00 605 SER B CA 13
ATOM 20587 C C . SER B 2 54 ? -8.803 11.388 5.533 1.00 0.00 605 SER B C 13
ATOM 20588 O O . SER B 2 54 ? -9.885 11.523 4.952 1.00 0.00 605 SER B O 13
ATOM 20596 N N . LEU B 2 55 ? -8.339 10.214 5.922 1.00 0.00 606 LEU B N 13
ATOM 20597 C CA . LEU B 2 55 ? -9.075 8.999 5.705 1.00 0.00 606 LEU B CA 13
ATOM 20598 C C . LEU B 2 55 ? -10.183 8.941 6.749 1.00 0.00 606 LEU B C 13
ATOM 20599 O O . LEU B 2 55 ? -11.339 8.789 6.419 1.00 0.00 606 LEU B O 13
ATOM 20615 N N . ARG B 2 56 ? -9.798 9.085 8.006 1.00 0.00 607 ARG B N 13
ATOM 20616 C CA . ARG B 2 56 ? -10.739 9.162 9.133 1.00 0.00 607 ARG B CA 13
ATOM 20617 C C . ARG B 2 56 ? -11.738 10.296 8.957 1.00 0.00 607 ARG B C 13
ATOM 20618 O O . ARG B 2 56 ? -12.882 10.214 9.398 1.00 0.00 607 ARG B O 13
ATOM 20639 N N . ASP B 2 57 ? -11.269 11.348 8.351 1.00 0.00 608 ASP B N 13
ATOM 20640 C CA . ASP B 2 57 ? -12.081 12.544 8.063 1.00 0.00 608 ASP B CA 13
ATOM 20641 C C . ASP B 2 57 ? -13.170 12.226 7.031 1.00 0.00 608 ASP B C 13
ATOM 20642 O O . ASP B 2 57 ? -14.241 12.849 7.021 1.00 0.00 608 ASP B O 13
ATOM 20651 N N . SER B 2 58 ? -12.899 11.239 6.200 1.00 0.00 609 SER B N 13
ATOM 20652 C CA . SER B 2 58 ? -13.819 10.786 5.183 1.00 0.00 609 SER B CA 13
ATOM 20653 C C . SER B 2 58 ? -14.660 9.631 5.768 1.00 0.00 609 SER B C 13
ATOM 20654 O O . SER B 2 58 ? -14.618 9.369 6.977 1.00 0.00 609 SER B O 13
ATOM 20662 N N . ASN B 2 59 ? -15.414 8.964 4.931 1.00 0.00 610 ASN B N 13
ATOM 20663 C CA . ASN B 2 59 ? -16.242 7.840 5.353 1.00 0.00 610 ASN B CA 13
ATOM 20664 C C . ASN B 2 59 ? -15.403 6.582 5.374 1.00 0.00 610 ASN B C 13
ATOM 20665 O O . ASN B 2 59 ? -14.588 6.380 4.491 1.00 0.00 610 ASN B O 13
ATOM 20676 N N . PRO B 2 60 ? -15.610 5.690 6.360 1.00 0.00 611 PRO B N 13
ATOM 20677 C CA . PRO B 2 60 ? -14.846 4.434 6.460 1.00 0.00 611 PRO B CA 13
ATOM 20678 C C . PRO B 2 60 ? -15.355 3.414 5.444 1.00 0.00 611 PRO B C 13
ATOM 20679 O O . PRO B 2 60 ? -14.767 2.348 5.238 1.00 0.00 611 PRO B O 13
ATOM 20690 N N . ASP B 2 61 ? -16.468 3.774 4.821 1.00 0.00 612 ASP B N 13
ATOM 20691 C CA . ASP B 2 61 ? -17.106 2.984 3.794 1.00 0.00 612 ASP B CA 13
ATOM 20692 C C . ASP B 2 61 ? -16.202 2.894 2.602 1.00 0.00 612 ASP B C 13
ATOM 20693 O O . ASP B 2 61 ? -16.034 1.833 2.003 1.00 0.00 612 ASP B O 13
ATOM 20702 N N . GLU B 2 62 ? -15.616 4.009 2.262 1.00 0.00 613 GLU B N 13
ATOM 20703 C CA . GLU B 2 62 ? -14.747 4.065 1.141 1.00 0.00 613 GLU B CA 13
ATOM 20704 C C . GLU B 2 62 ? -13.346 4.401 1.587 1.00 0.00 613 GLU B C 13
ATOM 20705 O O . GLU B 2 62 ? -13.068 5.516 2.037 1.00 0.00 613 GLU B O 13
ATOM 20717 N N . ILE B 2 63 ? -12.478 3.465 1.423 1.00 0.00 614 ILE B N 13
ATOM 20718 C CA . ILE B 2 63 ? -11.089 3.665 1.669 1.00 0.00 614 ILE B CA 13
ATOM 20719 C C . ILE B 2 63 ? -10.447 4.026 0.369 1.00 0.00 614 ILE B C 13
ATOM 20720 O O . ILE B 2 63 ? -10.721 3.405 -0.675 1.00 0.00 614 ILE B O 13
ATOM 20736 N N . GLU B 2 64 ? -9.667 5.027 0.408 1.00 0.00 615 GLU B N 13
ATOM 20737 C CA . GLU B 2 64 ? -8.938 5.441 -0.714 1.00 0.00 615 GLU B CA 13
ATOM 20738 C C . GLU B 2 64 ? -7.487 5.320 -0.383 1.00 0.00 615 GLU B C 13
ATOM 20739 O O . GLU B 2 64 ? -7.008 5.941 0.567 1.00 0.00 615 GLU B O 13
ATOM 20751 N N . ILE B 2 65 ? -6.815 4.492 -1.096 1.00 0.00 616 ILE B N 13
ATOM 20752 C CA . ILE B 2 65 ? -5.414 4.331 -0.911 1.00 0.00 616 ILE B CA 13
ATOM 20753 C C . ILE B 2 65 ? -4.739 5.160 -1.962 1.00 0.00 616 ILE B C 13
ATOM 20754 O O . ILE B 2 65 ? -4.766 4.814 -3.145 1.00 0.00 616 ILE B O 13
ATOM 20770 N N . ASP B 2 66 ? -4.231 6.279 -1.557 1.00 0.00 617 ASP B N 13
ATOM 20771 C CA . ASP B 2 66 ? -3.568 7.184 -2.461 1.00 0.00 617 ASP B CA 13
ATOM 20772 C C . ASP B 2 66 ? -2.091 6.963 -2.347 1.00 0.00 617 ASP B C 13
ATOM 20773 O O . ASP B 2 66 ? -1.465 7.354 -1.364 1.00 0.00 617 ASP B O 13
ATOM 20782 N N . PHE B 2 67 ? -1.531 6.355 -3.343 1.00 0.00 618 PHE B N 13
ATOM 20783 C CA . PHE B 2 67 ? -0.149 5.954 -3.305 1.00 0.00 618 PHE B CA 13
ATOM 20784 C C . PHE B 2 67 ? 0.815 7.135 -3.455 1.00 0.00 618 PHE B C 13
ATOM 20785 O O . PHE B 2 67 ? 2.007 6.997 -3.208 1.00 0.00 618 PHE B O 13
ATOM 20802 N N . GLU B 2 68 ? 0.305 8.288 -3.817 1.00 0.00 619 GLU B N 13
ATOM 20803 C CA . GLU B 2 68 ? 1.148 9.445 -4.050 1.00 0.00 619 GLU B CA 13
ATOM 20804 C C . GLU B 2 68 ? 1.373 10.218 -2.790 1.00 0.00 619 GLU B C 13
ATOM 20805 O O . GLU B 2 68 ? 2.510 10.611 -2.478 1.00 0.00 619 GLU B O 13
ATOM 20817 N N . THR B 2 69 ? 0.315 10.441 -2.081 1.00 0.00 620 THR B N 13
ATOM 20818 C CA . THR B 2 69 ? 0.360 11.271 -0.938 1.00 0.00 620 THR B CA 13
ATOM 20819 C C . THR B 2 69 ? 0.777 10.493 0.319 1.00 0.00 620 THR B C 13
ATOM 20820 O O . THR B 2 69 ? 1.298 11.072 1.270 1.00 0.00 620 THR B O 13
ATOM 20831 N N . LEU B 2 70 ? 0.561 9.190 0.309 1.00 0.00 621 LEU B N 13
ATOM 20832 C CA . LEU B 2 70 ? 0.985 8.341 1.413 1.00 0.00 621 LEU B CA 13
ATOM 20833 C C . LEU B 2 70 ? 2.493 8.303 1.523 1.00 0.00 621 LEU B C 13
ATOM 20834 O O . LEU B 2 70 ? 3.209 8.295 0.515 1.00 0.00 621 LEU B O 13
ATOM 20850 N N . LYS B 2 71 ? 2.963 8.279 2.739 1.00 0.00 622 LYS B N 13
ATOM 20851 C CA . LYS B 2 71 ? 4.372 8.206 3.023 1.00 0.00 622 LYS B CA 13
ATOM 20852 C C . LYS B 2 71 ? 4.848 6.753 2.925 1.00 0.00 622 LYS B C 13
ATOM 20853 O O . LYS B 2 71 ? 4.025 5.825 3.065 1.00 0.00 622 LYS B O 13
ATOM 20872 N N . PRO B 2 72 ? 6.182 6.527 2.677 1.00 0.00 623 PRO B N 13
ATOM 20873 C CA . PRO B 2 72 ? 6.791 5.180 2.618 1.00 0.00 623 PRO B CA 13
ATOM 20874 C C . PRO B 2 72 ? 6.445 4.321 3.826 1.00 0.00 623 PRO B C 13
ATOM 20875 O O . PRO B 2 72 ? 6.368 3.110 3.717 1.00 0.00 623 PRO B O 13
ATOM 20886 N N . THR B 2 73 ? 6.200 4.968 4.954 1.00 0.00 624 THR B N 13
ATOM 20887 C CA . THR B 2 73 ? 5.873 4.303 6.183 1.00 0.00 624 THR B CA 13
ATOM 20888 C C . THR B 2 73 ? 4.573 3.544 6.055 1.00 0.00 624 THR B C 13
ATOM 20889 O O . THR B 2 73 ? 4.542 2.326 6.189 1.00 0.00 624 THR B O 13
ATOM 20900 N N . THR B 2 74 ? 3.544 4.254 5.702 1.00 0.00 625 THR B N 13
ATOM 20901 C CA . THR B 2 74 ? 2.249 3.696 5.563 1.00 0.00 625 THR B CA 13
ATOM 20902 C C . THR B 2 74 ? 2.205 2.757 4.376 1.00 0.00 625 THR B C 13
ATOM 20903 O O . THR B 2 74 ? 1.694 1.659 4.488 1.00 0.00 625 THR B O 13
ATOM 20914 N N . LEU B 2 75 ? 2.782 3.189 3.254 1.00 0.00 626 LEU B N 13
ATOM 20915 C CA . LEU B 2 75 ? 2.850 2.367 2.050 1.00 0.00 626 LEU B CA 13
ATOM 20916 C C . LEU B 2 75 ? 3.470 0.999 2.336 1.00 0.00 626 LEU B C 13
ATOM 20917 O O . LEU B 2 75 ? 2.912 -0.034 1.957 1.00 0.00 626 LEU B O 13
ATOM 20933 N N . ARG B 2 76 ? 4.595 1.000 3.040 1.00 0.00 627 ARG B N 13
ATOM 20934 C CA . ARG B 2 76 ? 5.274 -0.227 3.402 1.00 0.00 627 ARG B CA 13
ATOM 20935 C C . ARG B 2 76 ? 4.418 -1.062 4.338 1.00 0.00 627 ARG B C 13
ATOM 20936 O O . ARG B 2 76 ? 4.389 -2.256 4.212 1.00 0.00 627 ARG B O 13
ATOM 20957 N N . GLU B 2 77 ? 3.715 -0.421 5.258 1.00 0.00 628 GLU B N 13
ATOM 20958 C CA . GLU B 2 77 ? 2.860 -1.062 6.184 1.00 0.00 628 GLU B CA 13
ATOM 20959 C C . GLU B 2 77 ? 1.711 -1.797 5.476 1.00 0.00 628 GLU B C 13
ATOM 20960 O O . GLU B 2 77 ? 1.440 -2.971 5.775 1.00 0.00 628 GLU B O 13
ATOM 20972 N N . LEU B 2 78 ? 1.057 -1.102 4.542 1.00 0.00 629 LEU B N 13
ATOM 20973 C CA . LEU B 2 78 ? -0.014 -1.689 3.699 1.00 0.00 629 LEU B CA 13
ATOM 20974 C C . LEU B 2 78 ? 0.570 -2.916 2.994 1.00 0.00 629 LEU B C 13
ATOM 20975 O O . LEU B 2 78 ? 0.037 -4.021 3.080 1.00 0.00 629 LEU B O 13
ATOM 20991 N N . GLU B 2 79 ? 1.719 -2.694 2.348 1.00 0.00 630 GLU B N 13
ATOM 20992 C CA . GLU B 2 79 ? 2.431 -3.703 1.574 1.00 0.00 630 GLU B CA 13
ATOM 20993 C C . GLU B 2 79 ? 2.846 -4.904 2.454 1.00 0.00 630 GLU B C 13
ATOM 20994 O O . GLU B 2 79 ? 2.768 -6.053 2.049 1.00 0.00 630 GLU B O 13
ATOM 21006 N N . ARG B 2 80 ? 3.266 -4.605 3.647 1.00 0.00 631 ARG B N 13
ATOM 21007 C CA . ARG B 2 80 ? 3.739 -5.569 4.643 1.00 0.00 631 ARG B CA 13
ATOM 21008 C C . ARG B 2 80 ? 2.584 -6.479 5.059 1.00 0.00 631 ARG B C 13
ATOM 21009 O O . ARG B 2 80 ? 2.756 -7.671 5.325 1.00 0.00 631 ARG B O 13
ATOM 21030 N N . TYR B 2 81 ? 1.420 -5.913 5.098 1.00 0.00 632 TYR B N 13
ATOM 21031 C CA . TYR B 2 81 ? 0.231 -6.627 5.463 1.00 0.00 632 TYR B CA 13
ATOM 21032 C C . TYR B 2 81 ? -0.320 -7.420 4.290 1.00 0.00 632 TYR B C 13
ATOM 21033 O O . TYR B 2 81 ? -0.694 -8.583 4.439 1.00 0.00 632 TYR B O 13
ATOM 21051 N N . VAL B 2 82 ? -0.382 -6.791 3.135 1.00 0.00 633 VAL B N 13
ATOM 21052 C CA . VAL B 2 82 ? -0.873 -7.458 1.952 1.00 0.00 633 VAL B CA 13
ATOM 21053 C C . VAL B 2 82 ? -0.002 -8.648 1.614 1.00 0.00 633 VAL B C 13
ATOM 21054 O O . VAL B 2 82 ? -0.510 -9.681 1.279 1.00 0.00 633 VAL B O 13
ATOM 21067 N N . LYS B 2 83 ? 1.316 -8.508 1.787 1.00 0.00 634 LYS B N 13
ATOM 21068 C CA . LYS B 2 83 ? 2.238 -9.584 1.484 1.00 0.00 634 LYS B CA 13
ATOM 21069 C C . LYS B 2 83 ? 2.045 -10.757 2.444 1.00 0.00 634 LYS B C 13
ATOM 21070 O O . LYS B 2 83 ? 2.121 -11.919 2.041 1.00 0.00 634 LYS B O 13
ATOM 21089 N N . SER B 2 84 ? 1.788 -10.457 3.708 1.00 0.00 635 SER B N 13
ATOM 21090 C CA . SER B 2 84 ? 1.574 -11.504 4.684 1.00 0.00 635 SER B CA 13
ATOM 21091 C C . SER B 2 84 ? 0.260 -12.261 4.447 1.00 0.00 635 SER B C 13
ATOM 21092 O O . SER B 2 84 ? 0.204 -13.492 4.564 1.00 0.00 635 SER B O 13
ATOM 21100 N N . CYS B 2 85 ? -0.766 -11.523 4.043 1.00 0.00 636 CYS B N 13
ATOM 21101 C CA . CYS B 2 85 ? -2.091 -12.078 3.832 1.00 0.00 636 CYS B CA 13
ATOM 21102 C C . CYS B 2 85 ? -2.193 -12.719 2.446 1.00 0.00 636 CYS B C 13
ATOM 21103 O O . CYS B 2 85 ? -3.074 -13.549 2.196 1.00 0.00 636 CYS B O 13
ATOM 21111 N N . LEU B 2 86 ? -1.310 -12.297 1.555 1.00 0.00 637 LEU B N 13
ATOM 21112 C CA . LEU B 2 86 ? -1.204 -12.795 0.206 1.00 0.00 637 LEU B CA 13
ATOM 21113 C C . LEU B 2 86 ? -0.834 -14.263 0.256 1.00 0.00 637 LEU B C 13
ATOM 21114 O O . LEU B 2 86 ? -1.474 -15.120 -0.364 1.00 0.00 637 LEU B O 13
ATOM 21130 N N . GLN B 2 87 ? 0.195 -14.536 1.021 1.00 0.00 638 GLN B N 13
ATOM 21131 C CA . GLN B 2 87 ? 0.711 -15.869 1.179 1.00 0.00 638 GLN B CA 13
ATOM 21132 C C . GLN B 2 87 ? -0.186 -16.668 2.099 1.00 0.00 638 GLN B C 13
ATOM 21133 O O . GLN B 2 87 ? -0.760 -17.685 1.706 1.00 0.00 638 GLN B O 13
ATOM 21147 N N . LYS B 2 88 ? -0.341 -16.195 3.304 1.00 0.00 639 LYS B N 13
ATOM 21148 C CA . LYS B 2 88 ? -1.196 -16.841 4.247 1.00 0.00 639 LYS B CA 13
ATOM 21149 C C . LYS B 2 88 ? -2.466 -16.052 4.383 1.00 0.00 639 LYS B C 13
ATOM 21150 O O . LYS B 2 88 ? -2.458 -14.961 4.947 1.00 0.00 639 LYS B O 13
ATOM 21169 N N . LYS B 2 89 ? -3.541 -16.599 3.819 1.00 0.00 640 LYS B N 13
ATOM 21170 C CA . LYS B 2 89 ? -4.869 -16.001 3.850 1.00 0.00 640 LYS B CA 13
ATOM 21171 C C . LYS B 2 89 ? -5.231 -15.627 5.276 1.00 0.00 640 LYS B C 13
ATOM 21172 O O . LYS B 2 89 ? -5.667 -14.509 5.544 1.00 0.00 640 LYS B O 13
ATOM 21191 N N . GLN B 2 90 ? -5.016 -16.536 6.183 1.00 0.00 641 GLN B N 13
ATOM 21192 C CA . GLN B 2 90 ? -5.258 -16.265 7.565 1.00 0.00 641 GLN B CA 13
ATOM 21193 C C . GLN B 2 90 ? -3.969 -15.793 8.253 1.00 0.00 641 GLN B C 13
ATOM 21194 O O . GLN B 2 90 ? -3.085 -16.588 8.597 1.00 0.00 641 GLN B O 13
ATOM 21208 N N . ARG B 2 91 ? -3.824 -14.489 8.371 1.00 0.00 642 ARG B N 13
ATOM 21209 C CA . ARG B 2 91 ? -2.692 -13.924 9.086 1.00 0.00 642 ARG B CA 13
ATOM 21210 C C . ARG B 2 91 ? -2.950 -14.017 10.579 1.00 0.00 642 ARG B C 13
ATOM 21211 O O . ARG B 2 91 ? -2.041 -14.229 11.376 1.00 0.00 642 ARG B O 13
ATOM 21232 N N . LYS B 2 92 ? -4.198 -13.912 10.938 1.00 0.00 643 LYS B N 13
ATOM 21233 C CA . LYS B 2 92 ? -4.597 -13.944 12.313 1.00 0.00 643 LYS B CA 13
ATOM 21234 C C . LYS B 2 92 ? -5.938 -14.639 12.418 1.00 0.00 643 LYS B C 13
ATOM 21235 O O . LYS B 2 92 ? -6.678 -14.700 11.418 1.00 0.00 643 LYS B O 13
ATOM 21254 N N . PRO B 2 93 ? -6.259 -15.214 13.577 1.00 0.00 644 PRO B N 13
ATOM 21255 C CA . PRO B 2 93 ? -7.590 -15.714 13.847 1.00 0.00 644 PRO B CA 13
ATOM 21256 C C . PRO B 2 93 ? -8.513 -14.524 14.132 1.00 0.00 644 PRO B C 13
ATOM 21257 O O . PRO B 2 93 ? -9.023 -13.915 13.174 1.00 0.00 644 PRO B O 13
ATOM 21269 N N . LYS A 1 1 ? -4.107 14.552 -4.352 1.00 0.00 290 LYS A N 14
ATOM 21270 C CA . LYS A 1 1 ? -4.630 13.204 -4.520 1.00 0.00 290 LYS A CA 14
ATOM 21271 C C . LYS A 1 1 ? -3.986 12.548 -5.709 1.00 0.00 290 LYS A C 14
ATOM 21272 O O . LYS A 1 1 ? -3.318 13.211 -6.508 1.00 0.00 290 LYS A O 14
ATOM 21293 N N . VAL A 1 2 ? -4.199 11.269 -5.839 1.00 0.00 291 VAL A N 14
ATOM 21294 C CA . VAL A 1 2 ? -3.611 10.486 -6.903 1.00 0.00 291 VAL A CA 14
ATOM 21295 C C . VAL A 1 2 ? -4.251 10.756 -8.261 1.00 0.00 291 VAL A C 14
ATOM 21296 O O . VAL A 1 2 ? -5.465 11.034 -8.367 1.00 0.00 291 VAL A O 14
ATOM 21309 N N . ALA A 1 3 ? -3.424 10.745 -9.272 1.00 0.00 292 ALA A N 14
ATOM 21310 C CA . ALA A 1 3 ? -3.874 10.778 -10.641 1.00 0.00 292 ALA A CA 14
ATOM 21311 C C . ALA A 1 3 ? -3.828 9.340 -11.214 1.00 0.00 292 ALA A C 14
ATOM 21312 O O . ALA A 1 3 ? -4.834 8.862 -11.776 1.00 0.00 292 ALA A O 14
ATOM 21319 N N . PRO A 1 4 ? -2.672 8.594 -11.084 1.00 0.00 293 PRO A N 14
ATOM 21320 C CA . PRO A 1 4 ? -2.638 7.190 -11.419 1.00 0.00 293 PRO A CA 14
ATOM 21321 C C . PRO A 1 4 ? -3.056 6.400 -10.182 1.00 0.00 293 PRO A C 14
ATOM 21322 O O . PRO A 1 4 ? -3.181 6.987 -9.102 1.00 0.00 293 PRO A O 14
ATOM 21333 N N . LEU A 1 5 ? -3.267 5.097 -10.336 1.00 0.00 294 LEU A N 14
ATOM 21334 C CA . LEU A 1 5 ? -3.689 4.223 -9.233 1.00 0.00 294 LEU A CA 14
ATOM 21335 C C . LEU A 1 5 ? -5.002 4.740 -8.650 1.00 0.00 294 LEU A C 14
ATOM 21336 O O . LEU A 1 5 ? -5.086 5.207 -7.514 1.00 0.00 294 LEU A O 14
ATOM 21352 N N . LYS A 1 6 ? -6.020 4.638 -9.462 1.00 0.00 295 LYS A N 14
ATOM 21353 C CA . LYS A 1 6 ? -7.332 5.216 -9.206 1.00 0.00 295 LYS A CA 14
ATOM 21354 C C . LYS A 1 6 ? -8.168 4.277 -8.331 1.00 0.00 295 LYS A C 14
ATOM 21355 O O . LYS A 1 6 ? -9.384 4.106 -8.550 1.00 0.00 295 LYS A O 14
ATOM 21374 N N . ILE A 1 7 ? -7.548 3.723 -7.323 1.00 0.00 296 ILE A N 14
ATOM 21375 C CA . ILE A 1 7 ? -8.198 2.768 -6.478 1.00 0.00 296 ILE A CA 14
ATOM 21376 C C . ILE A 1 7 ? -9.048 3.443 -5.387 1.00 0.00 296 ILE A C 14
ATOM 21377 O O . ILE A 1 7 ? -8.552 3.882 -4.338 1.00 0.00 296 ILE A O 14
ATOM 21393 N N . LYS A 1 8 ? -10.309 3.602 -5.691 1.00 0.00 297 LYS A N 14
ATOM 21394 C CA . LYS A 1 8 ? -11.264 4.078 -4.736 1.00 0.00 297 LYS A CA 14
ATOM 21395 C C . LYS A 1 8 ? -12.095 2.866 -4.373 1.00 0.00 297 LYS A C 14
ATOM 21396 O O . LYS A 1 8 ? -13.067 2.517 -5.064 1.00 0.00 297 LYS A O 14
ATOM 21415 N N . LEU A 1 9 ? -11.643 2.178 -3.367 1.00 0.00 298 LEU A N 14
ATOM 21416 C CA . LEU A 1 9 ? -12.223 0.926 -2.944 1.00 0.00 298 LEU A CA 14
ATOM 21417 C C . LEU A 1 9 ? -13.491 1.232 -2.170 1.00 0.00 298 LEU A C 14
ATOM 21418 O O . LEU A 1 9 ? -13.434 1.800 -1.082 1.00 0.00 298 LEU A O 14
ATOM 21434 N N . GLY A 1 10 ? -14.603 0.893 -2.746 1.00 0.00 299 GLY A N 14
ATOM 21435 C CA . GLY A 1 10 ? -15.866 1.098 -2.113 1.00 0.00 299 GLY A CA 14
ATOM 21436 C C . GLY A 1 10 ? -16.959 0.454 -2.906 1.00 0.00 299 GLY A C 14
ATOM 21437 O O . GLY A 1 10 ? -17.972 1.083 -3.216 1.00 0.00 299 GLY A O 14
ATOM 21441 N N . GLY A 1 11 ? -16.763 -0.796 -3.243 1.00 0.00 300 GLY A N 14
ATOM 21442 C CA . GLY A 1 11 ? -17.722 -1.514 -4.040 1.00 0.00 300 GLY A CA 14
ATOM 21443 C C . GLY A 1 11 ? -17.779 -2.952 -3.637 1.00 0.00 300 GLY A C 14
ATOM 21444 O O . GLY A 1 11 ? -16.990 -3.371 -2.794 1.00 0.00 300 GLY A O 14
ATOM 21448 N N . PHE A 1 12 ? -18.666 -3.715 -4.267 1.00 0.00 301 PHE A N 14
ATOM 21449 C CA . PHE A 1 12 ? -18.901 -5.135 -3.931 1.00 0.00 301 PHE A CA 14
ATOM 21450 C C . PHE A 1 12 ? -19.397 -5.274 -2.497 1.00 0.00 301 PHE A C 14
ATOM 21451 O O . PHE A 1 12 ? -20.281 -4.504 -2.072 1.00 0.00 301 PHE A O 14
ATOM 21468 N N . ALA B 2 6 ? 20.615 -2.538 28.037 1.00 0.00 557 ALA B N 14
ATOM 21469 C CA . ALA B 2 6 ? 20.807 -1.596 26.953 1.00 0.00 557 ALA B CA 14
ATOM 21470 C C . ALA B 2 6 ? 19.502 -0.873 26.692 1.00 0.00 557 ALA B C 14
ATOM 21471 O O . ALA B 2 6 ? 18.502 -1.145 27.370 1.00 0.00 557 ALA B O 14
ATOM 21478 N N . SER B 2 7 ? 19.510 0.038 25.763 1.00 0.00 558 SER B N 14
ATOM 21479 C CA . SER B 2 7 ? 18.328 0.763 25.409 1.00 0.00 558 SER B CA 14
ATOM 21480 C C . SER B 2 7 ? 17.419 -0.143 24.594 1.00 0.00 558 SER B C 14
ATOM 21481 O O . SER B 2 7 ? 17.800 -0.594 23.496 1.00 0.00 558 SER B O 14
ATOM 21489 N N . ALA B 2 8 ? 16.261 -0.460 25.134 1.00 0.00 559 ALA B N 14
ATOM 21490 C CA . ALA B 2 8 ? 15.317 -1.288 24.433 1.00 0.00 559 ALA B CA 14
ATOM 21491 C C . ALA B 2 8 ? 14.576 -0.463 23.397 1.00 0.00 559 ALA B C 14
ATOM 21492 O O . ALA B 2 8 ? 13.480 0.055 23.638 1.00 0.00 559 ALA B O 14
ATOM 21499 N N . SER B 2 9 ? 15.216 -0.272 22.285 1.00 0.00 560 SER B N 14
ATOM 21500 C CA . SER B 2 9 ? 14.672 0.494 21.216 1.00 0.00 560 SER B CA 14
ATOM 21501 C C . SER B 2 9 ? 13.641 -0.338 20.458 1.00 0.00 560 SER B C 14
ATOM 21502 O O . SER B 2 9 ? 13.993 -1.288 19.754 1.00 0.00 560 SER B O 14
ATOM 21510 N N . TYR B 2 10 ? 12.378 -0.019 20.643 1.00 0.00 561 TYR B N 14
ATOM 21511 C CA . TYR B 2 10 ? 11.320 -0.731 19.948 1.00 0.00 561 TYR B CA 14
ATOM 21512 C C . TYR B 2 10 ? 11.067 -0.078 18.604 1.00 0.00 561 TYR B C 14
ATOM 21513 O O . TYR B 2 10 ? 10.513 -0.675 17.680 1.00 0.00 561 TYR B O 14
ATOM 21531 N N . ASP B 2 11 ? 11.504 1.137 18.500 1.00 0.00 562 ASP B N 14
ATOM 21532 C CA . ASP B 2 11 ? 11.413 1.891 17.279 1.00 0.00 562 ASP B CA 14
ATOM 21533 C C . ASP B 2 11 ? 12.799 2.158 16.782 1.00 0.00 562 ASP B C 14
ATOM 21534 O O . ASP B 2 11 ? 13.676 2.530 17.561 1.00 0.00 562 ASP B O 14
ATOM 21543 N N . SER B 2 12 ? 13.019 1.930 15.530 1.00 0.00 563 SER B N 14
ATOM 21544 C CA . SER B 2 12 ? 14.302 2.111 14.929 1.00 0.00 563 SER B CA 14
ATOM 21545 C C . SER B 2 12 ? 14.116 2.635 13.530 1.00 0.00 563 SER B C 14
ATOM 21546 O O . SER B 2 12 ? 13.000 2.610 12.995 1.00 0.00 563 SER B O 14
ATOM 21554 N N . GLU B 2 13 ? 15.158 3.142 12.972 1.00 0.00 564 GLU B N 14
ATOM 21555 C CA . GLU B 2 13 ? 15.123 3.739 11.681 1.00 0.00 564 GLU B CA 14
ATOM 21556 C C . GLU B 2 13 ? 15.778 2.833 10.660 1.00 0.00 564 GLU B C 14
ATOM 21557 O O . GLU B 2 13 ? 16.268 1.740 11.018 1.00 0.00 564 GLU B O 14
ATOM 21569 N N . GLU B 2 14 ? 15.780 3.291 9.395 1.00 0.00 565 GLU B N 14
ATOM 21570 C CA . GLU B 2 14 ? 16.318 2.548 8.245 1.00 0.00 565 GLU B CA 14
ATOM 21571 C C . GLU B 2 14 ? 15.384 1.369 7.930 1.00 0.00 565 GLU B C 14
ATOM 21572 O O . GLU B 2 14 ? 15.752 0.367 7.298 1.00 0.00 565 GLU B O 14
ATOM 21584 N N . GLU B 2 15 ? 14.152 1.534 8.339 1.00 0.00 566 GLU B N 14
ATOM 21585 C CA . GLU B 2 15 ? 13.127 0.572 8.083 1.00 0.00 566 GLU B CA 14
ATOM 21586 C C . GLU B 2 15 ? 12.672 0.705 6.652 1.00 0.00 566 GLU B C 14
ATOM 21587 O O . GLU B 2 15 ? 12.967 1.707 5.985 1.00 0.00 566 GLU B O 14
ATOM 21599 N N . GLU B 2 16 ? 11.918 -0.268 6.182 1.00 0.00 567 GLU B N 14
ATOM 21600 C CA . GLU B 2 16 ? 11.329 -0.191 4.856 1.00 0.00 567 GLU B CA 14
ATOM 21601 C C . GLU B 2 16 ? 10.295 0.943 4.831 1.00 0.00 567 GLU B C 14
ATOM 21602 O O . GLU B 2 16 ? 9.932 1.463 3.788 1.00 0.00 567 GLU B O 14
ATOM 21614 N N . GLU B 2 17 ? 9.892 1.350 6.030 1.00 0.00 568 GLU B N 14
ATOM 21615 C CA . GLU B 2 17 ? 8.970 2.452 6.273 1.00 0.00 568 GLU B CA 14
ATOM 21616 C C . GLU B 2 17 ? 9.650 3.810 6.074 1.00 0.00 568 GLU B C 14
ATOM 21617 O O . GLU B 2 17 ? 9.112 4.845 6.459 1.00 0.00 568 GLU B O 14
ATOM 21629 N N . GLY B 2 18 ? 10.815 3.791 5.517 1.00 0.00 569 GLY B N 14
ATOM 21630 C CA . GLY B 2 18 ? 11.537 4.997 5.239 1.00 0.00 569 GLY B CA 14
ATOM 21631 C C . GLY B 2 18 ? 12.090 4.971 3.842 1.00 0.00 569 GLY B C 14
ATOM 21632 O O . GLY B 2 18 ? 12.897 5.815 3.461 1.00 0.00 569 GLY B O 14
ATOM 21636 N N . LEU B 2 19 ? 11.642 4.009 3.069 1.00 0.00 570 LEU B N 14
ATOM 21637 C CA . LEU B 2 19 ? 12.110 3.845 1.720 1.00 0.00 570 LEU B CA 14
ATOM 21638 C C . LEU B 2 19 ? 11.090 4.399 0.751 1.00 0.00 570 LEU B C 14
ATOM 21639 O O . LEU B 2 19 ? 9.904 4.066 0.841 1.00 0.00 570 LEU B O 14
ATOM 21655 N N . PRO B 2 20 ? 11.517 5.285 -0.159 1.00 0.00 571 PRO B N 14
ATOM 21656 C CA . PRO B 2 20 ? 10.635 5.835 -1.165 1.00 0.00 571 PRO B CA 14
ATOM 21657 C C . PRO B 2 20 ? 10.196 4.754 -2.140 1.00 0.00 571 PRO B C 14
ATOM 21658 O O . PRO B 2 20 ? 11.027 4.063 -2.764 1.00 0.00 571 PRO B O 14
ATOM 21669 N N . MET B 2 21 ? 8.918 4.611 -2.253 1.00 0.00 572 MET B N 14
ATOM 21670 C CA . MET B 2 21 ? 8.302 3.599 -3.078 1.00 0.00 572 MET B CA 14
ATOM 21671 C C . MET B 2 21 ? 8.267 4.089 -4.502 1.00 0.00 572 MET B C 14
ATOM 21672 O O . MET B 2 21 ? 7.890 5.239 -4.755 1.00 0.00 572 MET B O 14
ATOM 21686 N N . SER B 2 22 ? 8.654 3.259 -5.424 1.00 0.00 573 SER B N 14
ATOM 21687 C CA . SER B 2 22 ? 8.670 3.664 -6.802 1.00 0.00 573 SER B CA 14
ATOM 21688 C C . SER B 2 22 ? 7.293 3.450 -7.398 1.00 0.00 573 SER B C 14
ATOM 21689 O O . SER B 2 22 ? 6.456 2.760 -6.788 1.00 0.00 573 SER B O 14
ATOM 21697 N N . TYR B 2 23 ? 7.036 4.027 -8.556 1.00 0.00 574 TYR B N 14
ATOM 21698 C CA . TYR B 2 23 ? 5.732 3.925 -9.189 1.00 0.00 574 TYR B CA 14
ATOM 21699 C C . TYR B 2 23 ? 5.412 2.485 -9.516 1.00 0.00 574 TYR B C 14
ATOM 21700 O O . TYR B 2 23 ? 4.258 2.071 -9.453 1.00 0.00 574 TYR B O 14
ATOM 21718 N N . ASP B 2 24 ? 6.453 1.715 -9.804 1.00 0.00 575 ASP B N 14
ATOM 21719 C CA . ASP B 2 24 ? 6.319 0.280 -10.059 1.00 0.00 575 ASP B CA 14
ATOM 21720 C C . ASP B 2 24 ? 5.765 -0.409 -8.836 1.00 0.00 575 ASP B C 14
ATOM 21721 O O . ASP B 2 24 ? 4.779 -1.157 -8.914 1.00 0.00 575 ASP B O 14
ATOM 21730 N N . GLU B 2 25 ? 6.392 -0.123 -7.709 1.00 0.00 576 GLU B N 14
ATOM 21731 C CA . GLU B 2 25 ? 6.009 -0.670 -6.438 1.00 0.00 576 GLU B CA 14
ATOM 21732 C C . GLU B 2 25 ? 4.610 -0.277 -6.074 1.00 0.00 576 GLU B C 14
ATOM 21733 O O . GLU B 2 25 ? 3.826 -1.110 -5.700 1.00 0.00 576 GLU B O 14
ATOM 21745 N N . LYS B 2 26 ? 4.295 0.996 -6.230 1.00 0.00 577 LYS B N 14
ATOM 21746 C CA . LYS B 2 26 ? 2.961 1.508 -5.939 1.00 0.00 577 LYS B CA 14
ATOM 21747 C C . LYS B 2 26 ? 1.911 0.798 -6.807 1.00 0.00 577 LYS B C 14
ATOM 21748 O O . LYS B 2 26 ? 0.855 0.379 -6.319 1.00 0.00 577 LYS B O 14
ATOM 21767 N N . ARG B 2 27 ? 2.221 0.658 -8.086 1.00 0.00 578 ARG B N 14
ATOM 21768 C CA . ARG B 2 27 ? 1.366 -0.048 -9.032 1.00 0.00 578 ARG B CA 14
ATOM 21769 C C . ARG B 2 27 ? 1.146 -1.503 -8.604 1.00 0.00 578 ARG B C 14
ATOM 21770 O O . ARG B 2 27 ? 0.012 -1.976 -8.551 1.00 0.00 578 ARG B O 14
ATOM 21791 N N . GLN B 2 28 ? 2.217 -2.184 -8.262 1.00 0.00 579 GLN B N 14
ATOM 21792 C CA . GLN B 2 28 ? 2.147 -3.578 -7.861 1.00 0.00 579 GLN B CA 14
ATOM 21793 C C . GLN B 2 28 ? 1.443 -3.684 -6.505 1.00 0.00 579 GLN B C 14
ATOM 21794 O O . GLN B 2 28 ? 0.678 -4.609 -6.270 1.00 0.00 579 GLN B O 14
ATOM 21808 N N . LEU B 2 29 ? 1.671 -2.716 -5.657 1.00 0.00 580 LEU B N 14
ATOM 21809 C CA . LEU B 2 29 ? 1.063 -2.654 -4.337 1.00 0.00 580 LEU B CA 14
ATOM 21810 C C . LEU B 2 29 ? -0.466 -2.598 -4.489 1.00 0.00 580 LEU B C 14
ATOM 21811 O O . LEU B 2 29 ? -1.200 -3.279 -3.768 1.00 0.00 580 LEU B O 14
ATOM 21827 N N . SER B 2 30 ? -0.923 -1.831 -5.483 1.00 0.00 581 SER B N 14
ATOM 21828 C CA . SER B 2 30 ? -2.343 -1.667 -5.756 1.00 0.00 581 SER B CA 14
ATOM 21829 C C . SER B 2 30 ? -2.957 -3.020 -6.120 1.00 0.00 581 SER B C 14
ATOM 21830 O O . SER B 2 30 ? -4.088 -3.337 -5.734 1.00 0.00 581 SER B O 14
ATOM 21838 N N . LEU B 2 31 ? -2.166 -3.821 -6.821 1.00 0.00 582 LEU B N 14
ATOM 21839 C CA . LEU B 2 31 ? -2.569 -5.128 -7.274 1.00 0.00 582 LEU B CA 14
ATOM 21840 C C . LEU B 2 31 ? -2.799 -6.048 -6.095 1.00 0.00 582 LEU B C 14
ATOM 21841 O O . LEU B 2 31 ? -3.898 -6.533 -5.901 1.00 0.00 582 LEU B O 14
ATOM 21857 N N . ASP B 2 32 ? -1.775 -6.225 -5.272 1.00 0.00 583 ASP B N 14
ATOM 21858 C CA . ASP B 2 32 ? -1.849 -7.152 -4.127 1.00 0.00 583 ASP B CA 14
ATOM 21859 C C . ASP B 2 32 ? -2.875 -6.765 -3.078 1.00 0.00 583 ASP B C 14
ATOM 21860 O O . ASP B 2 32 ? -3.415 -7.631 -2.400 1.00 0.00 583 ASP B O 14
ATOM 21869 N N . ILE B 2 33 ? -3.177 -5.476 -2.960 1.00 0.00 584 ILE B N 14
ATOM 21870 C CA . ILE B 2 33 ? -4.258 -5.049 -2.066 1.00 0.00 584 ILE B CA 14
ATOM 21871 C C . ILE B 2 33 ? -5.604 -5.475 -2.653 1.00 0.00 584 ILE B C 14
ATOM 21872 O O . ILE B 2 33 ? -6.445 -6.039 -1.963 1.00 0.00 584 ILE B O 14
ATOM 21888 N N . ASN B 2 34 ? -5.768 -5.248 -3.949 1.00 0.00 585 ASN B N 14
ATOM 21889 C CA . ASN B 2 34 ? -7.023 -5.543 -4.642 1.00 0.00 585 ASN B CA 14
ATOM 21890 C C . ASN B 2 34 ? -7.206 -7.064 -4.779 1.00 0.00 585 ASN B C 14
ATOM 21891 O O . ASN B 2 34 ? -8.317 -7.567 -4.971 1.00 0.00 585 ASN B O 14
ATOM 21902 N N . ARG B 2 35 ? -6.095 -7.782 -4.672 1.00 0.00 586 ARG B N 14
ATOM 21903 C CA . ARG B 2 35 ? -6.076 -9.244 -4.682 1.00 0.00 586 ARG B CA 14
ATOM 21904 C C . ARG B 2 35 ? -6.557 -9.810 -3.354 1.00 0.00 586 ARG B C 14
ATOM 21905 O O . ARG B 2 35 ? -6.845 -11.012 -3.245 1.00 0.00 586 ARG B O 14
ATOM 21926 N N . LEU B 2 36 ? -6.624 -8.969 -2.347 1.00 0.00 587 LEU B N 14
ATOM 21927 C CA . LEU B 2 36 ? -7.139 -9.372 -1.071 1.00 0.00 587 LEU B CA 14
ATOM 21928 C C . LEU B 2 36 ? -8.629 -9.105 -1.038 1.00 0.00 587 LEU B C 14
ATOM 21929 O O . LEU B 2 36 ? -9.113 -8.172 -1.687 1.00 0.00 587 LEU B O 14
ATOM 21945 N N . PRO B 2 37 ? -9.394 -9.943 -0.360 1.00 0.00 588 PRO B N 14
ATOM 21946 C CA . PRO B 2 37 ? -10.803 -9.698 -0.168 1.00 0.00 588 PRO B CA 14
ATOM 21947 C C . PRO B 2 37 ? -11.024 -8.667 0.948 1.00 0.00 588 PRO B C 14
ATOM 21948 O O . PRO B 2 37 ? -10.130 -8.442 1.793 1.00 0.00 588 PRO B O 14
ATOM 21959 N N . GLY B 2 38 ? -12.209 -8.093 0.968 1.00 0.00 589 GLY B N 14
ATOM 21960 C CA . GLY B 2 38 ? -12.558 -6.994 1.858 1.00 0.00 589 GLY B CA 14
ATOM 21961 C C . GLY B 2 38 ? -12.285 -7.219 3.337 1.00 0.00 589 GLY B C 14
ATOM 21962 O O . GLY B 2 38 ? -12.007 -6.264 4.061 1.00 0.00 589 GLY B O 14
ATOM 21966 N N . GLU B 2 39 ? -12.363 -8.456 3.797 1.00 0.00 590 GLU B N 14
ATOM 21967 C CA . GLU B 2 39 ? -12.067 -8.754 5.191 1.00 0.00 590 GLU B CA 14
ATOM 21968 C C . GLU B 2 39 ? -10.625 -8.380 5.526 1.00 0.00 590 GLU B C 14
ATOM 21969 O O . GLU B 2 39 ? -10.354 -7.748 6.540 1.00 0.00 590 GLU B O 14
ATOM 21981 N N . LYS B 2 40 ? -9.719 -8.710 4.640 1.00 0.00 591 LYS B N 14
ATOM 21982 C CA . LYS B 2 40 ? -8.316 -8.432 4.884 1.00 0.00 591 LYS B CA 14
ATOM 21983 C C . LYS B 2 40 ? -8.021 -6.999 4.483 1.00 0.00 591 LYS B C 14
ATOM 21984 O O . LYS B 2 40 ? -7.208 -6.310 5.105 1.00 0.00 591 LYS B O 14
ATOM 22003 N N . LEU B 2 41 ? -8.754 -6.545 3.478 1.00 0.00 592 LEU B N 14
ATOM 22004 C CA . LEU B 2 41 ? -8.674 -5.193 2.964 1.00 0.00 592 LEU B CA 14
ATOM 22005 C C . LEU B 2 41 ? -8.962 -4.189 4.071 1.00 0.00 592 LEU B C 14
ATOM 22006 O O . LEU B 2 41 ? -8.301 -3.164 4.162 1.00 0.00 592 LEU B O 14
ATOM 22022 N N . GLY B 2 42 ? -9.930 -4.530 4.928 1.00 0.00 593 GLY B N 14
ATOM 22023 C CA . GLY B 2 42 ? -10.326 -3.696 6.058 1.00 0.00 593 GLY B CA 14
ATOM 22024 C C . GLY B 2 42 ? -9.165 -3.290 6.943 1.00 0.00 593 GLY B C 14
ATOM 22025 O O . GLY B 2 42 ? -9.145 -2.177 7.492 1.00 0.00 593 GLY B O 14
ATOM 22029 N N . ARG B 2 43 ? -8.186 -4.172 7.081 1.00 0.00 594 ARG B N 14
ATOM 22030 C CA . ARG B 2 43 ? -7.033 -3.862 7.878 1.00 0.00 594 ARG B CA 14
ATOM 22031 C C . ARG B 2 43 ? -6.167 -2.850 7.162 1.00 0.00 594 ARG B C 14
ATOM 22032 O O . ARG B 2 43 ? -5.703 -1.901 7.776 1.00 0.00 594 ARG B O 14
ATOM 22053 N N . VAL B 2 44 ? -6.018 -3.017 5.853 1.00 0.00 595 VAL B N 14
ATOM 22054 C CA . VAL B 2 44 ? -5.196 -2.111 5.049 1.00 0.00 595 VAL B CA 14
ATOM 22055 C C . VAL B 2 44 ? -5.800 -0.715 5.112 1.00 0.00 595 VAL B C 14
ATOM 22056 O O . VAL B 2 44 ? -5.088 0.277 5.176 1.00 0.00 595 VAL B O 14
ATOM 22069 N N . VAL B 2 45 ? -7.129 -0.665 5.144 1.00 0.00 596 VAL B N 14
ATOM 22070 C CA . VAL B 2 45 ? -7.854 0.590 5.252 1.00 0.00 596 VAL B CA 14
ATOM 22071 C C . VAL B 2 45 ? -7.469 1.301 6.553 1.00 0.00 596 VAL B C 14
ATOM 22072 O O . VAL B 2 45 ? -7.147 2.494 6.545 1.00 0.00 596 VAL B O 14
ATOM 22085 N N . HIS B 2 46 ? -7.415 0.543 7.652 1.00 0.00 597 HIS B N 14
ATOM 22086 C CA . HIS B 2 46 ? -7.023 1.102 8.944 1.00 0.00 597 HIS B CA 14
ATOM 22087 C C . HIS B 2 46 ? -5.552 1.504 8.933 1.00 0.00 597 HIS B C 14
ATOM 22088 O O . HIS B 2 46 ? -5.134 2.401 9.678 1.00 0.00 597 HIS B O 14
ATOM 22102 N N . ILE B 2 47 ? -4.773 0.824 8.106 1.00 0.00 598 ILE B N 14
ATOM 22103 C CA . ILE B 2 47 ? -3.367 1.121 7.935 1.00 0.00 598 ILE B CA 14
ATOM 22104 C C . ILE B 2 47 ? -3.178 2.550 7.389 1.00 0.00 598 ILE B C 14
ATOM 22105 O O . ILE B 2 47 ? -2.355 3.299 7.916 1.00 0.00 598 ILE B O 14
ATOM 22121 N N . ILE B 2 48 ? -3.975 2.945 6.371 1.00 0.00 599 ILE B N 14
ATOM 22122 C CA . ILE B 2 48 ? -3.922 4.340 5.884 1.00 0.00 599 ILE B CA 14
ATOM 22123 C C . ILE B 2 48 ? -4.307 5.266 7.028 1.00 0.00 599 ILE B C 14
ATOM 22124 O O . ILE B 2 48 ? -3.605 6.226 7.332 1.00 0.00 599 ILE B O 14
ATOM 22140 N N . GLN B 2 49 ? -5.390 4.903 7.696 1.00 0.00 600 GLN B N 14
ATOM 22141 C CA . GLN B 2 49 ? -5.964 5.654 8.803 1.00 0.00 600 GLN B CA 14
ATOM 22142 C C . GLN B 2 49 ? -4.995 5.889 9.941 1.00 0.00 600 GLN B C 14
ATOM 22143 O O . GLN B 2 49 ? -5.145 6.846 10.697 1.00 0.00 600 GLN B O 14
ATOM 22157 N N . SER B 2 50 ? -4.032 5.013 10.068 1.00 0.00 601 SER B N 14
ATOM 22158 C CA . SER B 2 50 ? -3.027 5.108 11.097 1.00 0.00 601 SER B CA 14
ATOM 22159 C C . SER B 2 50 ? -2.215 6.396 10.937 1.00 0.00 601 SER B C 14
ATOM 22160 O O . SER B 2 50 ? -1.951 7.095 11.912 1.00 0.00 601 SER B O 14
ATOM 22168 N N . ARG B 2 51 ? -1.868 6.730 9.708 1.00 0.00 602 ARG B N 14
ATOM 22169 C CA . ARG B 2 51 ? -1.055 7.898 9.471 1.00 0.00 602 ARG B CA 14
ATOM 22170 C C . ARG B 2 51 ? -1.921 9.028 8.971 1.00 0.00 602 ARG B C 14
ATOM 22171 O O . ARG B 2 51 ? -1.739 10.177 9.368 1.00 0.00 602 ARG B O 14
ATOM 22192 N N . GLU B 2 52 ? -2.878 8.686 8.148 1.00 0.00 603 GLU B N 14
ATOM 22193 C CA . GLU B 2 52 ? -3.737 9.633 7.510 1.00 0.00 603 GLU B CA 14
ATOM 22194 C C . GLU B 2 52 ? -5.048 9.744 8.202 1.00 0.00 603 GLU B C 14
ATOM 22195 O O . GLU B 2 52 ? -5.926 8.870 8.080 1.00 0.00 603 GLU B O 14
ATOM 22207 N N . PRO B 2 53 ? -5.244 10.826 8.913 1.00 0.00 604 PRO B N 14
ATOM 22208 C CA . PRO B 2 53 ? -6.475 11.075 9.589 1.00 0.00 604 PRO B CA 14
ATOM 22209 C C . PRO B 2 53 ? -7.462 11.748 8.635 1.00 0.00 604 PRO B C 14
ATOM 22210 O O . PRO B 2 53 ? -8.645 11.885 8.924 1.00 0.00 604 PRO B O 14
ATOM 22221 N N . SER B 2 54 ? -6.944 12.069 7.454 1.00 0.00 605 SER B N 14
ATOM 22222 C CA . SER B 2 54 ? -7.666 12.673 6.373 1.00 0.00 605 SER B CA 14
ATOM 22223 C C . SER B 2 54 ? -8.682 11.659 5.856 1.00 0.00 605 SER B C 14
ATOM 22224 O O . SER B 2 54 ? -9.761 12.011 5.396 1.00 0.00 605 SER B O 14
ATOM 22232 N N . LEU B 2 55 ? -8.316 10.387 5.993 1.00 0.00 606 LEU B N 14
ATOM 22233 C CA . LEU B 2 55 ? -9.141 9.293 5.556 1.00 0.00 606 LEU B CA 14
ATOM 22234 C C . LEU B 2 55 ? -10.223 9.052 6.610 1.00 0.00 606 LEU B C 14
ATOM 22235 O O . LEU B 2 55 ? -11.385 8.945 6.287 1.00 0.00 606 LEU B O 14
ATOM 22251 N N . ARG B 2 56 ? -9.805 8.981 7.879 1.00 0.00 607 ARG B N 14
ATOM 22252 C CA . ARG B 2 56 ? -10.712 8.831 9.043 1.00 0.00 607 ARG B CA 14
ATOM 22253 C C . ARG B 2 56 ? -11.786 9.915 9.067 1.00 0.00 607 ARG B C 14
ATOM 22254 O O . ARG B 2 56 ? -12.898 9.700 9.556 1.00 0.00 607 ARG B O 14
ATOM 22275 N N . ASP B 2 57 ? -11.426 11.079 8.571 1.00 0.00 608 ASP B N 14
ATOM 22276 C CA . ASP B 2 57 ? -12.353 12.202 8.434 1.00 0.00 608 ASP B CA 14
ATOM 22277 C C . ASP B 2 57 ? -13.547 11.810 7.576 1.00 0.00 608 ASP B C 14
ATOM 22278 O O . ASP B 2 57 ? -14.683 12.181 7.853 1.00 0.00 608 ASP B O 14
ATOM 22287 N N . SER B 2 58 ? -13.284 11.038 6.573 1.00 0.00 609 SER B N 14
ATOM 22288 C CA . SER B 2 58 ? -14.284 10.615 5.656 1.00 0.00 609 SER B CA 14
ATOM 22289 C C . SER B 2 58 ? -14.734 9.166 5.987 1.00 0.00 609 SER B C 14
ATOM 22290 O O . SER B 2 58 ? -14.224 8.550 6.937 1.00 0.00 609 SER B O 14
ATOM 22298 N N . ASN B 2 59 ? -15.697 8.651 5.249 1.00 0.00 610 ASN B N 14
ATOM 22299 C CA . ASN B 2 59 ? -16.205 7.300 5.482 1.00 0.00 610 ASN B CA 14
ATOM 22300 C C . ASN B 2 59 ? -15.210 6.257 5.018 1.00 0.00 610 ASN B C 14
ATOM 22301 O O . ASN B 2 59 ? -14.646 6.384 3.926 1.00 0.00 610 ASN B O 14
ATOM 22312 N N . PRO B 2 60 ? -15.015 5.184 5.827 1.00 0.00 611 PRO B N 14
ATOM 22313 C CA . PRO B 2 60 ? -14.137 4.042 5.488 1.00 0.00 611 PRO B CA 14
ATOM 22314 C C . PRO B 2 60 ? -14.767 3.166 4.396 1.00 0.00 611 PRO B C 14
ATOM 22315 O O . PRO B 2 60 ? -14.173 2.187 3.921 1.00 0.00 611 PRO B O 14
ATOM 22326 N N . ASP B 2 61 ? -15.998 3.519 4.047 1.00 0.00 612 ASP B N 14
ATOM 22327 C CA . ASP B 2 61 ? -16.774 2.841 3.021 1.00 0.00 612 ASP B CA 14
ATOM 22328 C C . ASP B 2 61 ? -16.026 2.911 1.698 1.00 0.00 612 ASP B C 14
ATOM 22329 O O . ASP B 2 61 ? -15.943 1.929 0.963 1.00 0.00 612 ASP B O 14
ATOM 22338 N N . GLU B 2 62 ? -15.466 4.065 1.424 1.00 0.00 613 GLU B N 14
ATOM 22339 C CA . GLU B 2 62 ? -14.598 4.237 0.287 1.00 0.00 613 GLU B CA 14
ATOM 22340 C C . GLU B 2 62 ? -13.225 4.629 0.766 1.00 0.00 613 GLU B C 14
ATOM 22341 O O . GLU B 2 62 ? -13.039 5.710 1.326 1.00 0.00 613 GLU B O 14
ATOM 22353 N N . ILE B 2 63 ? -12.276 3.784 0.546 1.00 0.00 614 ILE B N 14
ATOM 22354 C CA . ILE B 2 63 ? -10.915 4.090 0.878 1.00 0.00 614 ILE B CA 14
ATOM 22355 C C . ILE B 2 63 ? -10.195 4.525 -0.368 1.00 0.00 614 ILE B C 14
ATOM 22356 O O . ILE B 2 63 ? -10.298 3.885 -1.430 1.00 0.00 614 ILE B O 14
ATOM 22372 N N . GLU B 2 64 ? -9.538 5.619 -0.268 1.00 0.00 615 GLU B N 14
ATOM 22373 C CA . GLU B 2 64 ? -8.709 6.076 -1.313 1.00 0.00 615 GLU B CA 14
ATOM 22374 C C . GLU B 2 64 ? -7.280 5.874 -0.863 1.00 0.00 615 GLU B C 14
ATOM 22375 O O . GLU B 2 64 ? -6.851 6.406 0.171 1.00 0.00 615 GLU B O 14
ATOM 22387 N N . ILE B 2 65 ? -6.576 5.044 -1.547 1.00 0.00 616 ILE B N 14
ATOM 22388 C CA . ILE B 2 65 ? -5.225 4.793 -1.170 1.00 0.00 616 ILE B CA 14
ATOM 22389 C C . ILE B 2 65 ? -4.364 5.756 -1.940 1.00 0.00 616 ILE B C 14
ATOM 22390 O O . ILE B 2 65 ? -4.109 5.571 -3.124 1.00 0.00 616 ILE B O 14
ATOM 22406 N N . ASP B 2 66 ? -3.991 6.816 -1.295 1.00 0.00 617 ASP B N 14
ATOM 22407 C CA . ASP B 2 66 ? -3.230 7.852 -1.947 1.00 0.00 617 ASP B CA 14
ATOM 22408 C C . ASP B 2 66 ? -1.759 7.490 -1.936 1.00 0.00 617 ASP B C 14
ATOM 22409 O O . ASP B 2 66 ? -1.020 7.892 -1.054 1.00 0.00 617 ASP B O 14
ATOM 22418 N N . PHE B 2 67 ? -1.348 6.707 -2.910 1.00 0.00 618 PHE B N 14
ATOM 22419 C CA . PHE B 2 67 ? 0.023 6.201 -2.987 1.00 0.00 618 PHE B CA 14
ATOM 22420 C C . PHE B 2 67 ? 1.075 7.303 -3.177 1.00 0.00 618 PHE B C 14
ATOM 22421 O O . PHE B 2 67 ? 2.274 7.056 -3.029 1.00 0.00 618 PHE B O 14
ATOM 22438 N N . GLU B 2 68 ? 0.645 8.494 -3.492 1.00 0.00 619 GLU B N 14
ATOM 22439 C CA . GLU B 2 68 ? 1.562 9.588 -3.742 1.00 0.00 619 GLU B CA 14
ATOM 22440 C C . GLU B 2 68 ? 1.866 10.342 -2.481 1.00 0.00 619 GLU B C 14
ATOM 22441 O O . GLU B 2 68 ? 3.029 10.483 -2.083 1.00 0.00 619 GLU B O 14
ATOM 22453 N N . THR B 2 69 ? 0.833 10.796 -1.836 1.00 0.00 620 THR B N 14
ATOM 22454 C CA . THR B 2 69 ? 0.975 11.662 -0.732 1.00 0.00 620 THR B CA 14
ATOM 22455 C C . THR B 2 69 ? 1.167 10.879 0.580 1.00 0.00 620 THR B C 14
ATOM 22456 O O . THR B 2 69 ? 1.555 11.455 1.608 1.00 0.00 620 THR B O 14
ATOM 22467 N N . LEU B 2 70 ? 0.887 9.571 0.545 1.00 0.00 621 LEU B N 14
ATOM 22468 C CA . LEU B 2 70 ? 1.174 8.697 1.677 1.00 0.00 621 LEU B CA 14
ATOM 22469 C C . LEU B 2 70 ? 2.659 8.629 1.923 1.00 0.00 621 LEU B C 14
ATOM 22470 O O . LEU B 2 70 ? 3.470 8.754 0.999 1.00 0.00 621 LEU B O 14
ATOM 22486 N N . LYS B 2 71 ? 3.006 8.437 3.150 1.00 0.00 622 LYS B N 14
ATOM 22487 C CA . LYS B 2 71 ? 4.379 8.347 3.554 1.00 0.00 622 LYS B CA 14
ATOM 22488 C C . LYS B 2 71 ? 4.821 6.888 3.534 1.00 0.00 622 LYS B C 14
ATOM 22489 O O . LYS B 2 71 ? 3.967 5.987 3.670 1.00 0.00 622 LYS B O 14
ATOM 22508 N N . PRO B 2 72 ? 6.147 6.630 3.315 1.00 0.00 623 PRO B N 14
ATOM 22509 C CA . PRO B 2 72 ? 6.736 5.276 3.259 1.00 0.00 623 PRO B CA 14
ATOM 22510 C C . PRO B 2 72 ? 6.285 4.349 4.383 1.00 0.00 623 PRO B C 14
ATOM 22511 O O . PRO B 2 72 ? 6.177 3.152 4.179 1.00 0.00 623 PRO B O 14
ATOM 22522 N N . THR B 2 73 ? 6.005 4.914 5.543 1.00 0.00 624 THR B N 14
ATOM 22523 C CA . THR B 2 73 ? 5.553 4.171 6.696 1.00 0.00 624 THR B CA 14
ATOM 22524 C C . THR B 2 73 ? 4.295 3.396 6.375 1.00 0.00 624 THR B C 14
ATOM 22525 O O . THR B 2 73 ? 4.254 2.167 6.463 1.00 0.00 624 THR B O 14
ATOM 22536 N N . THR B 2 74 ? 3.323 4.112 5.934 1.00 0.00 625 THR B N 14
ATOM 22537 C CA . THR B 2 74 ? 2.057 3.573 5.613 1.00 0.00 625 THR B CA 14
ATOM 22538 C C . THR B 2 74 ? 2.111 2.790 4.320 1.00 0.00 625 THR B C 14
ATOM 22539 O O . THR B 2 74 ? 1.623 1.669 4.264 1.00 0.00 625 THR B O 14
ATOM 22550 N N . LEU B 2 75 ? 2.734 3.376 3.297 1.00 0.00 626 LEU B N 14
ATOM 22551 C CA . LEU B 2 75 ? 2.858 2.733 1.991 1.00 0.00 626 LEU B CA 14
ATOM 22552 C C . LEU B 2 75 ? 3.432 1.343 2.112 1.00 0.00 626 LEU B C 14
ATOM 22553 O O . LEU B 2 75 ? 2.885 0.376 1.583 1.00 0.00 626 LEU B O 14
ATOM 22569 N N . ARG B 2 76 ? 4.509 1.247 2.840 1.00 0.00 627 ARG B N 14
ATOM 22570 C CA . ARG B 2 76 ? 5.188 0.009 2.997 1.00 0.00 627 ARG B CA 14
ATOM 22571 C C . ARG B 2 76 ? 4.389 -0.940 3.864 1.00 0.00 627 ARG B C 14
ATOM 22572 O O . ARG B 2 76 ? 4.440 -2.132 3.660 1.00 0.00 627 ARG B O 14
ATOM 22593 N N . GLU B 2 77 ? 3.653 -0.400 4.821 1.00 0.00 628 GLU B N 14
ATOM 22594 C CA . GLU B 2 77 ? 2.855 -1.208 5.726 1.00 0.00 628 GLU B CA 14
ATOM 22595 C C . GLU B 2 77 ? 1.729 -1.902 4.944 1.00 0.00 628 GLU B C 14
ATOM 22596 O O . GLU B 2 77 ? 1.414 -3.064 5.198 1.00 0.00 628 GLU B O 14
ATOM 22608 N N . LEU B 2 78 ? 1.157 -1.187 3.957 1.00 0.00 629 LEU B N 14
ATOM 22609 C CA . LEU B 2 78 ? 0.113 -1.758 3.087 1.00 0.00 629 LEU B CA 14
ATOM 22610 C C . LEU B 2 78 ? 0.722 -2.983 2.399 1.00 0.00 629 LEU B C 14
ATOM 22611 O O . LEU B 2 78 ? 0.174 -4.087 2.454 1.00 0.00 629 LEU B O 14
ATOM 22627 N N . GLU B 2 79 ? 1.914 -2.776 1.822 1.00 0.00 630 GLU B N 14
ATOM 22628 C CA . GLU B 2 79 ? 2.637 -3.813 1.101 1.00 0.00 630 GLU B CA 14
ATOM 22629 C C . GLU B 2 79 ? 3.034 -4.953 2.050 1.00 0.00 630 GLU B C 14
ATOM 22630 O O . GLU B 2 79 ? 2.893 -6.118 1.726 1.00 0.00 630 GLU B O 14
ATOM 22642 N N . ARG B 2 80 ? 3.509 -4.594 3.226 1.00 0.00 631 ARG B N 14
ATOM 22643 C CA . ARG B 2 80 ? 3.958 -5.519 4.229 1.00 0.00 631 ARG B CA 14
ATOM 22644 C C . ARG B 2 80 ? 2.824 -6.397 4.729 1.00 0.00 631 ARG B C 14
ATOM 22645 O O . ARG B 2 80 ? 3.021 -7.571 5.045 1.00 0.00 631 ARG B O 14
ATOM 22666 N N . TYR B 2 81 ? 1.654 -5.859 4.748 1.00 0.00 632 TYR B N 14
ATOM 22667 C CA . TYR B 2 81 ? 0.509 -6.595 5.186 1.00 0.00 632 TYR B CA 14
ATOM 22668 C C . TYR B 2 81 ? 0.027 -7.507 4.088 1.00 0.00 632 TYR B C 14
ATOM 22669 O O . TYR B 2 81 ? -0.173 -8.695 4.319 1.00 0.00 632 TYR B O 14
ATOM 22687 N N . VAL B 2 82 ? -0.142 -6.961 2.889 1.00 0.00 633 VAL B N 14
ATOM 22688 C CA . VAL B 2 82 ? -0.592 -7.752 1.761 1.00 0.00 633 VAL B CA 14
ATOM 22689 C C . VAL B 2 82 ? 0.368 -8.906 1.494 1.00 0.00 633 VAL B C 14
ATOM 22690 O O . VAL B 2 82 ? -0.063 -10.033 1.299 1.00 0.00 633 VAL B O 14
ATOM 22703 N N . LYS B 2 83 ? 1.671 -8.638 1.596 1.00 0.00 634 LYS B N 14
ATOM 22704 C CA . LYS B 2 83 ? 2.661 -9.655 1.371 1.00 0.00 634 LYS B CA 14
ATOM 22705 C C . LYS B 2 83 ? 2.599 -10.713 2.466 1.00 0.00 634 LYS B C 14
ATOM 22706 O O . LYS B 2 83 ? 2.834 -11.859 2.206 1.00 0.00 634 LYS B O 14
ATOM 22725 N N . SER B 2 84 ? 2.305 -10.307 3.697 1.00 0.00 635 SER B N 14
ATOM 22726 C CA . SER B 2 84 ? 2.126 -11.260 4.787 1.00 0.00 635 SER B CA 14
ATOM 22727 C C . SER B 2 84 ? 0.853 -12.091 4.600 1.00 0.00 635 SER B C 14
ATOM 22728 O O . SER B 2 84 ? 0.847 -13.290 4.851 1.00 0.00 635 SER B O 14
ATOM 22736 N N . CYS B 2 85 ? -0.205 -11.448 4.129 1.00 0.00 636 CYS B N 14
ATOM 22737 C CA . CYS B 2 85 ? -1.488 -12.089 3.969 1.00 0.00 636 CYS B CA 14
ATOM 22738 C C . CYS B 2 85 ? -1.439 -13.070 2.811 1.00 0.00 636 CYS B C 14
ATOM 22739 O O . CYS B 2 85 ? -2.010 -14.163 2.866 1.00 0.00 636 CYS B O 14
ATOM 22747 N N . LEU B 2 86 ? -0.763 -12.675 1.771 1.00 0.00 637 LEU B N 14
ATOM 22748 C CA . LEU B 2 86 ? -0.586 -13.501 0.607 1.00 0.00 637 LEU B CA 14
ATOM 22749 C C . LEU B 2 86 ? 0.525 -14.510 0.832 1.00 0.00 637 LEU B C 14
ATOM 22750 O O . LEU B 2 86 ? 0.473 -15.630 0.307 1.00 0.00 637 LEU B O 14
ATOM 22766 N N . GLN B 2 87 ? 1.522 -14.105 1.630 1.00 0.00 638 GLN B N 14
ATOM 22767 C CA . GLN B 2 87 ? 2.769 -14.837 1.820 1.00 0.00 638 GLN B CA 14
ATOM 22768 C C . GLN B 2 87 ? 3.471 -14.988 0.482 1.00 0.00 638 GLN B C 14
ATOM 22769 O O . GLN B 2 87 ? 4.156 -15.973 0.192 1.00 0.00 638 GLN B O 14
ATOM 22783 N N . LYS B 2 88 ? 3.326 -13.928 -0.293 1.00 0.00 639 LYS B N 14
ATOM 22784 C CA . LYS B 2 88 ? 3.837 -13.794 -1.630 1.00 0.00 639 LYS B CA 14
ATOM 22785 C C . LYS B 2 88 ? 4.369 -12.377 -1.754 1.00 0.00 639 LYS B C 14
ATOM 22786 O O . LYS B 2 88 ? 3.991 -11.529 -0.949 1.00 0.00 639 LYS B O 14
ATOM 22805 N N . LYS B 2 89 ? 5.254 -12.129 -2.729 1.00 0.00 640 LYS B N 14
ATOM 22806 C CA . LYS B 2 89 ? 5.801 -10.769 -3.013 1.00 0.00 640 LYS B CA 14
ATOM 22807 C C . LYS B 2 89 ? 6.660 -10.220 -1.856 1.00 0.00 640 LYS B C 14
ATOM 22808 O O . LYS B 2 89 ? 6.977 -9.021 -1.807 1.00 0.00 640 LYS B O 14
ATOM 22827 N N . GLN B 2 90 ? 7.080 -11.091 -0.965 1.00 0.00 641 GLN B N 14
ATOM 22828 C CA . GLN B 2 90 ? 7.846 -10.668 0.193 1.00 0.00 641 GLN B CA 14
ATOM 22829 C C . GLN B 2 90 ? 9.331 -10.786 -0.096 1.00 0.00 641 GLN B C 14
ATOM 22830 O O . GLN B 2 90 ? 10.147 -10.090 0.516 1.00 0.00 641 GLN B O 14
ATOM 22844 N N . ARG B 2 91 ? 9.646 -11.659 -1.054 1.00 0.00 642 ARG B N 14
ATOM 22845 C CA . ARG B 2 91 ? 11.005 -12.035 -1.423 1.00 0.00 642 ARG B CA 14
ATOM 22846 C C . ARG B 2 91 ? 11.575 -12.999 -0.392 1.00 0.00 642 ARG B C 14
ATOM 22847 O O . ARG B 2 91 ? 12.175 -12.611 0.603 1.00 0.00 642 ARG B O 14
ATOM 22868 N N . LYS B 2 92 ? 11.289 -14.254 -0.605 1.00 0.00 643 LYS B N 14
ATOM 22869 C CA . LYS B 2 92 ? 11.795 -15.318 0.218 1.00 0.00 643 LYS B CA 14
ATOM 22870 C C . LYS B 2 92 ? 13.060 -15.832 -0.437 1.00 0.00 643 LYS B C 14
ATOM 22871 O O . LYS B 2 92 ? 12.992 -16.343 -1.562 1.00 0.00 643 LYS B O 14
ATOM 22890 N N . PRO B 2 93 ? 14.222 -15.636 0.210 1.00 0.00 644 PRO B N 14
ATOM 22891 C CA . PRO B 2 93 ? 15.535 -16.051 -0.321 1.00 0.00 644 PRO B CA 14
ATOM 22892 C C . PRO B 2 93 ? 15.559 -17.508 -0.776 1.00 0.00 644 PRO B C 14
ATOM 22893 O O . PRO B 2 93 ? 15.547 -17.756 -2.000 1.00 0.00 644 PRO B O 14
ATOM 22905 N N . LYS A 1 1 ? -7.181 11.377 -17.970 1.00 0.00 290 LYS A N 15
ATOM 22906 C CA . LYS A 1 1 ? -6.583 10.538 -16.938 1.00 0.00 290 LYS A CA 15
ATOM 22907 C C . LYS A 1 1 ? -5.893 11.427 -15.935 1.00 0.00 290 LYS A C 15
ATOM 22908 O O . LYS A 1 1 ? -4.736 11.797 -16.117 1.00 0.00 290 LYS A O 15
ATOM 22929 N N . VAL A 1 2 ? -6.624 11.817 -14.907 1.00 0.00 291 VAL A N 15
ATOM 22930 C CA . VAL A 1 2 ? -6.120 12.743 -13.913 1.00 0.00 291 VAL A CA 15
ATOM 22931 C C . VAL A 1 2 ? -5.109 12.075 -12.975 1.00 0.00 291 VAL A C 15
ATOM 22932 O O . VAL A 1 2 ? -4.084 12.670 -12.627 1.00 0.00 291 VAL A O 15
ATOM 22945 N N . ALA A 1 3 ? -5.362 10.839 -12.627 1.00 0.00 292 ALA A N 15
ATOM 22946 C CA . ALA A 1 3 ? -4.496 10.115 -11.737 1.00 0.00 292 ALA A CA 15
ATOM 22947 C C . ALA A 1 3 ? -3.978 8.876 -12.438 1.00 0.00 292 ALA A C 15
ATOM 22948 O O . ALA A 1 3 ? -4.776 8.093 -12.960 1.00 0.00 292 ALA A O 15
ATOM 22955 N N . PRO A 1 4 ? -2.644 8.682 -12.504 1.00 0.00 293 PRO A N 15
ATOM 22956 C CA . PRO A 1 4 ? -2.060 7.494 -13.136 1.00 0.00 293 PRO A CA 15
ATOM 22957 C C . PRO A 1 4 ? -2.331 6.251 -12.299 1.00 0.00 293 PRO A C 15
ATOM 22958 O O . PRO A 1 4 ? -2.442 5.134 -12.818 1.00 0.00 293 PRO A O 15
ATOM 22969 N N . LEU A 1 5 ? -2.443 6.456 -11.007 1.00 0.00 294 LEU A N 15
ATOM 22970 C CA . LEU A 1 5 ? -2.681 5.397 -10.076 1.00 0.00 294 LEU A CA 15
ATOM 22971 C C . LEU A 1 5 ? -3.571 5.911 -8.959 1.00 0.00 294 LEU A C 15
ATOM 22972 O O . LEU A 1 5 ? -3.190 6.813 -8.221 1.00 0.00 294 LEU A O 15
ATOM 22988 N N . LYS A 1 6 ? -4.757 5.379 -8.886 1.00 0.00 295 LYS A N 15
ATOM 22989 C CA . LYS A 1 6 ? -5.699 5.706 -7.851 1.00 0.00 295 LYS A CA 15
ATOM 22990 C C . LYS A 1 6 ? -6.505 4.463 -7.575 1.00 0.00 295 LYS A C 15
ATOM 22991 O O . LYS A 1 6 ? -6.916 3.768 -8.511 1.00 0.00 295 LYS A O 15
ATOM 23010 N N . ILE A 1 7 ? -6.710 4.177 -6.331 1.00 0.00 296 ILE A N 15
ATOM 23011 C CA . ILE A 1 7 ? -7.412 2.998 -5.918 1.00 0.00 296 ILE A CA 15
ATOM 23012 C C . ILE A 1 7 ? -8.499 3.365 -4.917 1.00 0.00 296 ILE A C 15
ATOM 23013 O O . ILE A 1 7 ? -8.236 3.998 -3.892 1.00 0.00 296 ILE A O 15
ATOM 23029 N N . LYS A 1 8 ? -9.710 3.015 -5.260 1.00 0.00 297 LYS A N 15
ATOM 23030 C CA . LYS A 1 8 ? -10.847 3.231 -4.415 1.00 0.00 297 LYS A CA 15
ATOM 23031 C C . LYS A 1 8 ? -11.485 1.868 -4.270 1.00 0.00 297 LYS A C 15
ATOM 23032 O O . LYS A 1 8 ? -11.453 1.063 -5.227 1.00 0.00 297 LYS A O 15
ATOM 23051 N N . LEU A 1 9 ? -12.016 1.569 -3.118 1.00 0.00 298 LEU A N 15
ATOM 23052 C CA . LEU A 1 9 ? -12.595 0.254 -2.908 1.00 0.00 298 LEU A CA 15
ATOM 23053 C C . LEU A 1 9 ? -13.926 0.150 -3.636 1.00 0.00 298 LEU A C 15
ATOM 23054 O O . LEU A 1 9 ? -14.780 1.032 -3.530 1.00 0.00 298 LEU A O 15
ATOM 23070 N N . GLY A 1 10 ? -14.061 -0.890 -4.411 1.00 0.00 299 GLY A N 15
ATOM 23071 C CA . GLY A 1 10 ? -15.261 -1.128 -5.150 1.00 0.00 299 GLY A CA 15
ATOM 23072 C C . GLY A 1 10 ? -15.030 -0.951 -6.626 1.00 0.00 299 GLY A C 15
ATOM 23073 O O . GLY A 1 10 ? -15.033 -1.921 -7.389 1.00 0.00 299 GLY A O 15
ATOM 23077 N N . GLY A 1 11 ? -14.762 0.266 -7.023 1.00 0.00 300 GLY A N 15
ATOM 23078 C CA . GLY A 1 11 ? -14.581 0.569 -8.419 1.00 0.00 300 GLY A CA 15
ATOM 23079 C C . GLY A 1 11 ? -13.142 0.457 -8.873 1.00 0.00 300 GLY A C 15
ATOM 23080 O O . GLY A 1 11 ? -12.474 1.474 -9.085 1.00 0.00 300 GLY A O 15
ATOM 23084 N N . PHE A 1 12 ? -12.655 -0.764 -9.004 1.00 0.00 301 PHE A N 15
ATOM 23085 C CA . PHE A 1 12 ? -11.313 -1.021 -9.522 1.00 0.00 301 PHE A CA 15
ATOM 23086 C C . PHE A 1 12 ? -11.198 -2.495 -9.878 1.00 0.00 301 PHE A C 15
ATOM 23087 O O . PHE A 1 12 ? -12.028 -3.312 -9.424 1.00 0.00 301 PHE A O 15
ATOM 23104 N N . ALA B 2 6 ? 11.364 18.986 26.479 1.00 0.00 557 ALA B N 15
ATOM 23105 C CA . ALA B 2 6 ? 12.246 18.428 25.469 1.00 0.00 557 ALA B CA 15
ATOM 23106 C C . ALA B 2 6 ? 11.621 17.187 24.861 1.00 0.00 557 ALA B C 15
ATOM 23107 O O . ALA B 2 6 ? 11.901 16.827 23.698 1.00 0.00 557 ALA B O 15
ATOM 23114 N N . SER B 2 7 ? 10.769 16.546 25.635 1.00 0.00 558 SER B N 15
ATOM 23115 C CA . SER B 2 7 ? 10.061 15.379 25.181 1.00 0.00 558 SER B CA 15
ATOM 23116 C C . SER B 2 7 ? 9.087 15.761 24.073 1.00 0.00 558 SER B C 15
ATOM 23117 O O . SER B 2 7 ? 8.404 16.785 24.155 1.00 0.00 558 SER B O 15
ATOM 23125 N N . ALA B 2 8 ? 9.131 14.988 23.004 1.00 0.00 559 ALA B N 15
ATOM 23126 C CA . ALA B 2 8 ? 8.281 15.155 21.814 1.00 0.00 559 ALA B CA 15
ATOM 23127 C C . ALA B 2 8 ? 8.649 16.405 21.070 1.00 0.00 559 ALA B C 15
ATOM 23128 O O . ALA B 2 8 ? 7.883 16.960 20.295 1.00 0.00 559 ALA B O 15
ATOM 23135 N N . SER B 2 9 ? 9.860 16.755 21.263 1.00 0.00 560 SER B N 15
ATOM 23136 C CA . SER B 2 9 ? 10.472 17.912 20.646 1.00 0.00 560 SER B CA 15
ATOM 23137 C C . SER B 2 9 ? 11.789 17.467 20.013 1.00 0.00 560 SER B C 15
ATOM 23138 O O . SER B 2 9 ? 12.121 17.822 18.875 1.00 0.00 560 SER B O 15
ATOM 23146 N N . TYR B 2 10 ? 12.540 16.672 20.763 1.00 0.00 561 TYR B N 15
ATOM 23147 C CA . TYR B 2 10 ? 13.768 16.062 20.258 1.00 0.00 561 TYR B CA 15
ATOM 23148 C C . TYR B 2 10 ? 13.466 14.642 19.833 1.00 0.00 561 TYR B C 15
ATOM 23149 O O . TYR B 2 10 ? 14.269 13.969 19.182 1.00 0.00 561 TYR B O 15
ATOM 23167 N N . ASP B 2 11 ? 12.294 14.212 20.209 1.00 0.00 562 ASP B N 15
ATOM 23168 C CA . ASP B 2 11 ? 11.781 12.897 19.903 1.00 0.00 562 ASP B CA 15
ATOM 23169 C C . ASP B 2 11 ? 10.959 13.050 18.660 1.00 0.00 562 ASP B C 15
ATOM 23170 O O . ASP B 2 11 ? 9.899 13.689 18.692 1.00 0.00 562 ASP B O 15
ATOM 23179 N N . SER B 2 12 ? 11.440 12.567 17.573 1.00 0.00 563 SER B N 15
ATOM 23180 C CA . SER B 2 12 ? 10.725 12.665 16.332 1.00 0.00 563 SER B CA 15
ATOM 23181 C C . SER B 2 12 ? 11.077 11.531 15.412 1.00 0.00 563 SER B C 15
ATOM 23182 O O . SER B 2 12 ? 12.232 11.367 15.005 1.00 0.00 563 SER B O 15
ATOM 23190 N N . GLU B 2 13 ? 10.107 10.740 15.114 1.00 0.00 564 GLU B N 15
ATOM 23191 C CA . GLU B 2 13 ? 10.276 9.704 14.156 1.00 0.00 564 GLU B CA 15
ATOM 23192 C C . GLU B 2 13 ? 9.787 10.196 12.853 1.00 0.00 564 GLU B C 15
ATOM 23193 O O . GLU B 2 13 ? 8.713 10.812 12.750 1.00 0.00 564 GLU B O 15
ATOM 23205 N N . GLU B 2 14 ? 10.552 9.942 11.892 1.00 0.00 565 GLU B N 15
ATOM 23206 C CA . GLU B 2 14 ? 10.303 10.382 10.564 1.00 0.00 565 GLU B CA 15
ATOM 23207 C C . GLU B 2 14 ? 10.342 9.196 9.646 1.00 0.00 565 GLU B C 15
ATOM 23208 O O . GLU B 2 14 ? 9.318 8.563 9.362 1.00 0.00 565 GLU B O 15
ATOM 23220 N N . GLU B 2 15 ? 11.522 8.823 9.270 1.00 0.00 566 GLU B N 15
ATOM 23221 C CA . GLU B 2 15 ? 11.694 7.788 8.327 1.00 0.00 566 GLU B CA 15
ATOM 23222 C C . GLU B 2 15 ? 11.903 6.480 9.069 1.00 0.00 566 GLU B C 15
ATOM 23223 O O . GLU B 2 15 ? 13.025 6.047 9.306 1.00 0.00 566 GLU B O 15
ATOM 23235 N N . GLU B 2 16 ? 10.805 5.923 9.540 1.00 0.00 567 GLU B N 15
ATOM 23236 C CA . GLU B 2 16 ? 10.827 4.663 10.263 1.00 0.00 567 GLU B CA 15
ATOM 23237 C C . GLU B 2 16 ? 11.214 3.537 9.308 1.00 0.00 567 GLU B C 15
ATOM 23238 O O . GLU B 2 16 ? 12.022 2.677 9.632 1.00 0.00 567 GLU B O 15
ATOM 23250 N N . GLU B 2 17 ? 10.634 3.569 8.138 1.00 0.00 568 GLU B N 15
ATOM 23251 C CA . GLU B 2 17 ? 11.048 2.689 7.047 1.00 0.00 568 GLU B CA 15
ATOM 23252 C C . GLU B 2 17 ? 11.931 3.488 6.144 1.00 0.00 568 GLU B C 15
ATOM 23253 O O . GLU B 2 17 ? 13.091 3.189 5.938 1.00 0.00 568 GLU B O 15
ATOM 23265 N N . GLY B 2 18 ? 11.345 4.532 5.663 1.00 0.00 569 GLY B N 15
ATOM 23266 C CA . GLY B 2 18 ? 12.028 5.543 4.852 1.00 0.00 569 GLY B CA 15
ATOM 23267 C C . GLY B 2 18 ? 12.394 4.999 3.516 1.00 0.00 569 GLY B C 15
ATOM 23268 O O . GLY B 2 18 ? 13.349 5.432 2.875 1.00 0.00 569 GLY B O 15
ATOM 23272 N N . LEU B 2 19 ? 11.631 4.048 3.120 1.00 0.00 570 LEU B N 15
ATOM 23273 C CA . LEU B 2 19 ? 11.832 3.339 1.914 1.00 0.00 570 LEU B CA 15
ATOM 23274 C C . LEU B 2 19 ? 10.975 3.943 0.832 1.00 0.00 570 LEU B C 15
ATOM 23275 O O . LEU B 2 19 ? 9.742 3.893 0.925 1.00 0.00 570 LEU B O 15
ATOM 23291 N N . PRO B 2 20 ? 11.595 4.576 -0.169 1.00 0.00 571 PRO B N 15
ATOM 23292 C CA . PRO B 2 20 ? 10.874 5.150 -1.286 1.00 0.00 571 PRO B CA 15
ATOM 23293 C C . PRO B 2 20 ? 10.179 4.063 -2.078 1.00 0.00 571 PRO B C 15
ATOM 23294 O O . PRO B 2 20 ? 10.794 3.049 -2.443 1.00 0.00 571 PRO B O 15
ATOM 23305 N N . MET B 2 21 ? 8.927 4.247 -2.315 1.00 0.00 572 MET B N 15
ATOM 23306 C CA . MET B 2 21 ? 8.155 3.290 -3.060 1.00 0.00 572 MET B CA 15
ATOM 23307 C C . MET B 2 21 ? 8.194 3.683 -4.499 1.00 0.00 572 MET B C 15
ATOM 23308 O O . MET B 2 21 ? 7.826 4.807 -4.841 1.00 0.00 572 MET B O 15
ATOM 23322 N N . SER B 2 22 ? 8.658 2.802 -5.333 1.00 0.00 573 SER B N 15
ATOM 23323 C CA . SER B 2 22 ? 8.791 3.101 -6.728 1.00 0.00 573 SER B CA 15
ATOM 23324 C C . SER B 2 22 ? 7.413 3.001 -7.378 1.00 0.00 573 SER B C 15
ATOM 23325 O O . SER B 2 22 ? 6.519 2.350 -6.815 1.00 0.00 573 SER B O 15
ATOM 23333 N N . TYR B 2 23 ? 7.223 3.627 -8.531 1.00 0.00 574 TYR B N 15
ATOM 23334 C CA . TYR B 2 23 ? 5.936 3.563 -9.223 1.00 0.00 574 TYR B CA 15
ATOM 23335 C C . TYR B 2 23 ? 5.531 2.147 -9.562 1.00 0.00 574 TYR B C 15
ATOM 23336 O O . TYR B 2 23 ? 4.339 1.833 -9.591 1.00 0.00 574 TYR B O 15
ATOM 23354 N N . ASP B 2 24 ? 6.510 1.293 -9.781 1.00 0.00 575 ASP B N 15
ATOM 23355 C CA . ASP B 2 24 ? 6.245 -0.117 -10.044 1.00 0.00 575 ASP B CA 15
ATOM 23356 C C . ASP B 2 24 ? 5.709 -0.781 -8.775 1.00 0.00 575 ASP B C 15
ATOM 23357 O O . ASP B 2 24 ? 4.684 -1.484 -8.811 1.00 0.00 575 ASP B O 15
ATOM 23366 N N . GLU B 2 25 ? 6.394 -0.517 -7.645 1.00 0.00 576 GLU B N 15
ATOM 23367 C CA . GLU B 2 25 ? 6.009 -1.034 -6.333 1.00 0.00 576 GLU B CA 15
ATOM 23368 C C . GLU B 2 25 ? 4.590 -0.608 -5.987 1.00 0.00 576 GLU B C 15
ATOM 23369 O O . GLU B 2 25 ? 3.766 -1.429 -5.606 1.00 0.00 576 GLU B O 15
ATOM 23381 N N . LYS B 2 26 ? 4.319 0.684 -6.164 1.00 0.00 577 LYS B N 15
ATOM 23382 C CA . LYS B 2 26 ? 3.001 1.285 -5.938 1.00 0.00 577 LYS B CA 15
ATOM 23383 C C . LYS B 2 26 ? 1.934 0.608 -6.795 1.00 0.00 577 LYS B C 15
ATOM 23384 O O . LYS B 2 26 ? 0.856 0.266 -6.305 1.00 0.00 577 LYS B O 15
ATOM 23403 N N . ARG B 2 27 ? 2.248 0.425 -8.068 1.00 0.00 578 ARG B N 15
ATOM 23404 C CA . ARG B 2 27 ? 1.335 -0.194 -9.027 1.00 0.00 578 ARG B CA 15
ATOM 23405 C C . ARG B 2 27 ? 0.926 -1.570 -8.559 1.00 0.00 578 ARG B C 15
ATOM 23406 O O . ARG B 2 27 ? -0.260 -1.878 -8.450 1.00 0.00 578 ARG B O 15
ATOM 23427 N N . GLN B 2 28 ? 1.914 -2.366 -8.243 1.00 0.00 579 GLN B N 15
ATOM 23428 C CA . GLN B 2 28 ? 1.706 -3.732 -7.855 1.00 0.00 579 GLN B CA 15
ATOM 23429 C C . GLN B 2 28 ? 0.998 -3.776 -6.488 1.00 0.00 579 GLN B C 15
ATOM 23430 O O . GLN B 2 28 ? 0.124 -4.601 -6.265 1.00 0.00 579 GLN B O 15
ATOM 23444 N N . LEU B 2 29 ? 1.312 -2.815 -5.629 1.00 0.00 580 LEU B N 15
ATOM 23445 C CA . LEU B 2 29 ? 0.719 -2.722 -4.297 1.00 0.00 580 LEU B CA 15
ATOM 23446 C C . LEU B 2 29 ? -0.797 -2.479 -4.432 1.00 0.00 580 LEU B C 15
ATOM 23447 O O . LEU B 2 29 ? -1.605 -3.070 -3.709 1.00 0.00 580 LEU B O 15
ATOM 23463 N N . SER B 2 30 ? -1.168 -1.655 -5.400 1.00 0.00 581 SER B N 15
ATOM 23464 C CA . SER B 2 30 ? -2.555 -1.336 -5.640 1.00 0.00 581 SER B CA 15
ATOM 23465 C C . SER B 2 30 ? -3.298 -2.570 -6.157 1.00 0.00 581 SER B C 15
ATOM 23466 O O . SER B 2 30 ? -4.488 -2.760 -5.870 1.00 0.00 581 SER B O 15
ATOM 23474 N N . LEU B 2 31 ? -2.590 -3.412 -6.887 1.00 0.00 582 LEU B N 15
ATOM 23475 C CA . LEU B 2 31 ? -3.165 -4.632 -7.420 1.00 0.00 582 LEU B CA 15
ATOM 23476 C C . LEU B 2 31 ? -3.351 -5.614 -6.291 1.00 0.00 582 LEU B C 15
ATOM 23477 O O . LEU B 2 31 ? -4.377 -6.275 -6.196 1.00 0.00 582 LEU B O 15
ATOM 23493 N N . ASP B 2 32 ? -2.367 -5.668 -5.420 1.00 0.00 583 ASP B N 15
ATOM 23494 C CA . ASP B 2 32 ? -2.389 -6.547 -4.261 1.00 0.00 583 ASP B CA 15
ATOM 23495 C C . ASP B 2 32 ? -3.502 -6.208 -3.305 1.00 0.00 583 ASP B C 15
ATOM 23496 O O . ASP B 2 32 ? -4.135 -7.100 -2.746 1.00 0.00 583 ASP B O 15
ATOM 23505 N N . ILE B 2 33 ? -3.768 -4.927 -3.130 1.00 0.00 584 ILE B N 15
ATOM 23506 C CA . ILE B 2 33 ? -4.902 -4.493 -2.317 1.00 0.00 584 ILE B CA 15
ATOM 23507 C C . ILE B 2 33 ? -6.218 -4.949 -2.943 1.00 0.00 584 ILE B C 15
ATOM 23508 O O . ILE B 2 33 ? -7.117 -5.419 -2.253 1.00 0.00 584 ILE B O 15
ATOM 23524 N N . ASN B 2 34 ? -6.297 -4.873 -4.257 1.00 0.00 585 ASN B N 15
ATOM 23525 C CA . ASN B 2 34 ? -7.522 -5.239 -4.960 1.00 0.00 585 ASN B CA 15
ATOM 23526 C C . ASN B 2 34 ? -7.650 -6.774 -5.036 1.00 0.00 585 ASN B C 15
ATOM 23527 O O . ASN B 2 34 ? -8.707 -7.321 -5.354 1.00 0.00 585 ASN B O 15
ATOM 23538 N N . ARG B 2 35 ? -6.548 -7.450 -4.757 1.00 0.00 586 ARG B N 15
ATOM 23539 C CA . ARG B 2 35 ? -6.521 -8.903 -4.620 1.00 0.00 586 ARG B CA 15
ATOM 23540 C C . ARG B 2 35 ? -7.110 -9.331 -3.275 1.00 0.00 586 ARG B C 15
ATOM 23541 O O . ARG B 2 35 ? -7.717 -10.410 -3.158 1.00 0.00 586 ARG B O 15
ATOM 23562 N N . LEU B 2 36 ? -6.954 -8.483 -2.274 1.00 0.00 587 LEU B N 15
ATOM 23563 C CA . LEU B 2 36 ? -7.422 -8.785 -0.938 1.00 0.00 587 LEU B CA 15
ATOM 23564 C C . LEU B 2 36 ? -8.935 -8.746 -0.846 1.00 0.00 587 LEU B C 15
ATOM 23565 O O . LEU B 2 36 ? -9.596 -7.938 -1.522 1.00 0.00 587 LEU B O 15
ATOM 23581 N N . PRO B 2 37 ? -9.515 -9.659 -0.067 1.00 0.00 588 PRO B N 15
ATOM 23582 C CA . PRO B 2 37 ? -10.931 -9.652 0.212 1.00 0.00 588 PRO B CA 15
ATOM 23583 C C . PRO B 2 37 ? -11.238 -8.624 1.319 1.00 0.00 588 PRO B C 15
ATOM 23584 O O . PRO B 2 37 ? -10.337 -8.247 2.104 1.00 0.00 588 PRO B O 15
ATOM 23595 N N . GLY B 2 38 ? -12.482 -8.190 1.387 1.00 0.00 589 GLY B N 15
ATOM 23596 C CA . GLY B 2 38 ? -12.907 -7.140 2.309 1.00 0.00 589 GLY B CA 15
ATOM 23597 C C . GLY B 2 38 ? -12.565 -7.389 3.772 1.00 0.00 589 GLY B C 15
ATOM 23598 O O . GLY B 2 38 ? -12.299 -6.443 4.516 1.00 0.00 589 GLY B O 15
ATOM 23602 N N . GLU B 2 39 ? -12.557 -8.647 4.180 1.00 0.00 590 GLU B N 15
ATOM 23603 C CA . GLU B 2 39 ? -12.223 -9.016 5.554 1.00 0.00 590 GLU B CA 15
ATOM 23604 C C . GLU B 2 39 ? -10.775 -8.643 5.903 1.00 0.00 590 GLU B C 15
ATOM 23605 O O . GLU B 2 39 ? -10.463 -8.330 7.047 1.00 0.00 590 GLU B O 15
ATOM 23617 N N . LYS B 2 40 ? -9.907 -8.693 4.915 1.00 0.00 591 LYS B N 15
ATOM 23618 C CA . LYS B 2 40 ? -8.493 -8.389 5.104 1.00 0.00 591 LYS B CA 15
ATOM 23619 C C . LYS B 2 40 ? -8.263 -6.914 4.869 1.00 0.00 591 LYS B C 15
ATOM 23620 O O . LYS B 2 40 ? -7.405 -6.283 5.496 1.00 0.00 591 LYS B O 15
ATOM 23639 N N . LEU B 2 41 ? -9.078 -6.360 3.994 1.00 0.00 592 LEU B N 15
ATOM 23640 C CA . LEU B 2 41 ? -9.015 -4.961 3.646 1.00 0.00 592 LEU B CA 15
ATOM 23641 C C . LEU B 2 41 ? -9.216 -4.050 4.832 1.00 0.00 592 LEU B C 15
ATOM 23642 O O . LEU B 2 41 ? -8.665 -2.968 4.859 1.00 0.00 592 LEU B O 15
ATOM 23658 N N . GLY B 2 42 ? -9.951 -4.526 5.833 1.00 0.00 593 GLY B N 15
ATOM 23659 C CA . GLY B 2 42 ? -10.218 -3.741 7.022 1.00 0.00 593 GLY B CA 15
ATOM 23660 C C . GLY B 2 42 ? -8.948 -3.219 7.656 1.00 0.00 593 GLY B C 15
ATOM 23661 O O . GLY B 2 42 ? -8.847 -2.034 7.962 1.00 0.00 593 GLY B O 15
ATOM 23665 N N . ARG B 2 43 ? -7.946 -4.082 7.768 1.00 0.00 594 ARG B N 15
ATOM 23666 C CA . ARG B 2 43 ? -6.692 -3.703 8.352 1.00 0.00 594 ARG B CA 15
ATOM 23667 C C . ARG B 2 43 ? -5.963 -2.713 7.485 1.00 0.00 594 ARG B C 15
ATOM 23668 O O . ARG B 2 43 ? -5.514 -1.693 7.985 1.00 0.00 594 ARG B O 15
ATOM 23689 N N . VAL B 2 44 ? -5.877 -2.977 6.192 1.00 0.00 595 VAL B N 15
ATOM 23690 C CA . VAL B 2 44 ? -5.137 -2.089 5.318 1.00 0.00 595 VAL B CA 15
ATOM 23691 C C . VAL B 2 44 ? -5.779 -0.694 5.278 1.00 0.00 595 VAL B C 15
ATOM 23692 O O . VAL B 2 44 ? -5.076 0.303 5.247 1.00 0.00 595 VAL B O 15
ATOM 23705 N N . VAL B 2 45 ? -7.116 -0.637 5.376 1.00 0.00 596 VAL B N 15
ATOM 23706 C CA . VAL B 2 45 ? -7.820 0.642 5.451 1.00 0.00 596 VAL B CA 15
ATOM 23707 C C . VAL B 2 45 ? -7.373 1.397 6.720 1.00 0.00 596 VAL B C 15
ATOM 23708 O O . VAL B 2 45 ? -7.083 2.598 6.670 1.00 0.00 596 VAL B O 15
ATOM 23721 N N . HIS B 2 46 ? -7.222 0.660 7.833 1.00 0.00 597 HIS B N 15
ATOM 23722 C CA . HIS B 2 46 ? -6.825 1.258 9.110 1.00 0.00 597 HIS B CA 15
ATOM 23723 C C . HIS B 2 46 ? -5.380 1.737 9.036 1.00 0.00 597 HIS B C 15
ATOM 23724 O O . HIS B 2 46 ? -5.001 2.711 9.696 1.00 0.00 597 HIS B O 15
ATOM 23738 N N . ILE B 2 47 ? -4.579 1.056 8.225 1.00 0.00 598 ILE B N 15
ATOM 23739 C CA . ILE B 2 47 ? -3.185 1.414 8.050 1.00 0.00 598 ILE B CA 15
ATOM 23740 C C . ILE B 2 47 ? -3.088 2.821 7.462 1.00 0.00 598 ILE B C 15
ATOM 23741 O O . ILE B 2 47 ? -2.315 3.644 7.952 1.00 0.00 598 ILE B O 15
ATOM 23757 N N . ILE B 2 48 ? -3.917 3.111 6.445 1.00 0.00 599 ILE B N 15
ATOM 23758 C CA . ILE B 2 48 ? -3.963 4.463 5.900 1.00 0.00 599 ILE B CA 15
ATOM 23759 C C . ILE B 2 48 ? -4.435 5.428 6.985 1.00 0.00 599 ILE B C 15
ATOM 23760 O O . ILE B 2 48 ? -3.790 6.442 7.237 1.00 0.00 599 ILE B O 15
ATOM 23776 N N . GLN B 2 49 ? -5.523 5.055 7.682 1.00 0.00 600 GLN B N 15
ATOM 23777 C CA . GLN B 2 49 ? -6.126 5.894 8.725 1.00 0.00 600 GLN B CA 15
ATOM 23778 C C . GLN B 2 49 ? -5.143 6.275 9.809 1.00 0.00 600 GLN B C 15
ATOM 23779 O O . GLN B 2 49 ? -5.277 7.329 10.411 1.00 0.00 600 GLN B O 15
ATOM 23793 N N . SER B 2 50 ? -4.168 5.427 10.039 1.00 0.00 601 SER B N 15
ATOM 23794 C CA . SER B 2 50 ? -3.157 5.656 11.048 1.00 0.00 601 SER B CA 15
ATOM 23795 C C . SER B 2 50 ? -2.427 6.992 10.806 1.00 0.00 601 SER B C 15
ATOM 23796 O O . SER B 2 50 ? -2.240 7.783 11.734 1.00 0.00 601 SER B O 15
ATOM 23804 N N . ARG B 2 51 ? -2.078 7.256 9.555 1.00 0.00 602 ARG B N 15
ATOM 23805 C CA . ARG B 2 51 ? -1.337 8.461 9.213 1.00 0.00 602 ARG B CA 15
ATOM 23806 C C . ARG B 2 51 ? -2.270 9.502 8.576 1.00 0.00 602 ARG B C 15
ATOM 23807 O O . ARG B 2 51 ? -1.988 10.697 8.590 1.00 0.00 602 ARG B O 15
ATOM 23828 N N . GLU B 2 52 ? -3.391 9.044 8.071 1.00 0.00 603 GLU B N 15
ATOM 23829 C CA . GLU B 2 52 ? -4.321 9.881 7.355 1.00 0.00 603 GLU B CA 15
ATOM 23830 C C . GLU B 2 52 ? -5.618 10.015 8.117 1.00 0.00 603 GLU B C 15
ATOM 23831 O O . GLU B 2 52 ? -6.469 9.105 8.094 1.00 0.00 603 GLU B O 15
ATOM 23843 N N . PRO B 2 53 ? -5.816 11.118 8.812 1.00 0.00 604 PRO B N 15
ATOM 23844 C CA . PRO B 2 53 ? -7.060 11.378 9.495 1.00 0.00 604 PRO B CA 15
ATOM 23845 C C . PRO B 2 53 ? -8.120 11.871 8.499 1.00 0.00 604 PRO B C 15
ATOM 23846 O O . PRO B 2 53 ? -9.310 11.916 8.795 1.00 0.00 604 PRO B O 15
ATOM 23857 N N . SER B 2 54 ? -7.667 12.156 7.293 1.00 0.00 605 SER B N 15
ATOM 23858 C CA . SER B 2 54 ? -8.497 12.579 6.204 1.00 0.00 605 SER B CA 15
ATOM 23859 C C . SER B 2 54 ? -9.307 11.392 5.686 1.00 0.00 605 SER B C 15
ATOM 23860 O O . SER B 2 54 ? -10.411 11.543 5.167 1.00 0.00 605 SER B O 15
ATOM 23868 N N . LEU B 2 55 ? -8.743 10.209 5.845 1.00 0.00 606 LEU B N 15
ATOM 23869 C CA . LEU B 2 55 ? -9.402 8.977 5.472 1.00 0.00 606 LEU B CA 15
ATOM 23870 C C . LEU B 2 55 ? -10.557 8.771 6.456 1.00 0.00 606 LEU B C 15
ATOM 23871 O O . LEU B 2 55 ? -11.672 8.452 6.073 1.00 0.00 606 LEU B O 15
ATOM 23887 N N . ARG B 2 56 ? -10.253 8.972 7.732 1.00 0.00 607 ARG B N 15
ATOM 23888 C CA . ARG B 2 56 ? -11.226 8.870 8.834 1.00 0.00 607 ARG B CA 15
ATOM 23889 C C . ARG B 2 56 ? -12.405 9.837 8.634 1.00 0.00 607 ARG B C 15
ATOM 23890 O O . ARG B 2 56 ? -13.504 9.594 9.122 1.00 0.00 607 ARG B O 15
ATOM 23911 N N . ASP B 2 57 ? -12.146 10.942 7.942 1.00 0.00 608 ASP B N 15
ATOM 23912 C CA . ASP B 2 57 ? -13.187 11.927 7.601 1.00 0.00 608 ASP B CA 15
ATOM 23913 C C . ASP B 2 57 ? -14.187 11.338 6.605 1.00 0.00 608 ASP B C 15
ATOM 23914 O O . ASP B 2 57 ? -15.386 11.619 6.654 1.00 0.00 608 ASP B O 15
ATOM 23923 N N . SER B 2 58 ? -13.687 10.519 5.720 1.00 0.00 609 SER B N 15
ATOM 23924 C CA . SER B 2 58 ? -14.488 9.853 4.725 1.00 0.00 609 SER B CA 15
ATOM 23925 C C . SER B 2 58 ? -15.043 8.534 5.323 1.00 0.00 609 SER B C 15
ATOM 23926 O O . SER B 2 58 ? -15.019 8.338 6.548 1.00 0.00 609 SER B O 15
ATOM 23934 N N . ASN B 2 59 ? -15.557 7.660 4.496 1.00 0.00 610 ASN B N 15
ATOM 23935 C CA . ASN B 2 59 ? -16.056 6.380 4.966 1.00 0.00 610 ASN B CA 15
ATOM 23936 C C . ASN B 2 59 ? -14.990 5.326 4.734 1.00 0.00 610 ASN B C 15
ATOM 23937 O O . ASN B 2 59 ? -14.328 5.347 3.700 1.00 0.00 610 ASN B O 15
ATOM 23948 N N . PRO B 2 60 ? -14.809 4.374 5.675 1.00 0.00 611 PRO B N 15
ATOM 23949 C CA . PRO B 2 60 ? -13.788 3.309 5.551 1.00 0.00 611 PRO B CA 15
ATOM 23950 C C . PRO B 2 60 ? -14.172 2.270 4.493 1.00 0.00 611 PRO B C 15
ATOM 23951 O O . PRO B 2 60 ? -13.389 1.373 4.160 1.00 0.00 611 PRO B O 15
ATOM 23962 N N . ASP B 2 61 ? -15.394 2.421 3.984 1.00 0.00 612 ASP B N 15
ATOM 23963 C CA . ASP B 2 61 ? -15.964 1.566 2.940 1.00 0.00 612 ASP B CA 15
ATOM 23964 C C . ASP B 2 61 ? -15.114 1.642 1.694 1.00 0.00 612 ASP B C 15
ATOM 23965 O O . ASP B 2 61 ? -14.800 0.628 1.059 1.00 0.00 612 ASP B O 15
ATOM 23974 N N . GLU B 2 62 ? -14.743 2.841 1.354 1.00 0.00 613 GLU B N 15
ATOM 23975 C CA . GLU B 2 62 ? -13.862 3.066 0.254 1.00 0.00 613 GLU B CA 15
ATOM 23976 C C . GLU B 2 62 ? -12.500 3.407 0.764 1.00 0.00 613 GLU B C 15
ATOM 23977 O O . GLU B 2 62 ? -12.305 4.423 1.403 1.00 0.00 613 GLU B O 15
ATOM 23989 N N . ILE B 2 63 ? -11.570 2.561 0.493 1.00 0.00 614 ILE B N 15
ATOM 23990 C CA . ILE B 2 63 ? -10.217 2.813 0.850 1.00 0.00 614 ILE B CA 15
ATOM 23991 C C . ILE B 2 63 ? -9.644 3.795 -0.178 1.00 0.00 614 ILE B C 15
ATOM 23992 O O . ILE B 2 63 ? -10.011 3.747 -1.356 1.00 0.00 614 ILE B O 15
ATOM 24008 N N . GLU B 2 64 ? -8.861 4.712 0.282 1.00 0.00 615 GLU B N 15
ATOM 24009 C CA . GLU B 2 64 ? -8.243 5.702 -0.555 1.00 0.00 615 GLU B CA 15
ATOM 24010 C C . GLU B 2 64 ? -6.766 5.701 -0.245 1.00 0.00 615 GLU B C 15
ATOM 24011 O O . GLU B 2 64 ? -6.358 6.058 0.866 1.00 0.00 615 GLU B O 15
ATOM 24023 N N . ILE B 2 65 ? -5.983 5.240 -1.170 1.00 0.00 616 ILE B N 15
ATOM 24024 C CA . ILE B 2 65 ? -4.568 5.209 -0.972 1.00 0.00 616 ILE B CA 15
ATOM 24025 C C . ILE B 2 65 ? -3.944 6.210 -1.897 1.00 0.00 616 ILE B C 15
ATOM 24026 O O . ILE B 2 65 ? -3.985 6.044 -3.122 1.00 0.00 616 ILE B O 15
ATOM 24042 N N . ASP B 2 66 ? -3.437 7.266 -1.339 1.00 0.00 617 ASP B N 15
ATOM 24043 C CA . ASP B 2 66 ? -2.745 8.254 -2.127 1.00 0.00 617 ASP B CA 15
ATOM 24044 C C . ASP B 2 66 ? -1.278 7.890 -2.144 1.00 0.00 617 ASP B C 15
ATOM 24045 O O . ASP B 2 66 ? -0.551 8.147 -1.183 1.00 0.00 617 ASP B O 15
ATOM 24054 N N . PHE B 2 67 ? -0.855 7.269 -3.213 1.00 0.00 618 PHE B N 15
ATOM 24055 C CA . PHE B 2 67 ? 0.494 6.741 -3.332 1.00 0.00 618 PHE B CA 15
ATOM 24056 C C . PHE B 2 67 ? 1.576 7.809 -3.442 1.00 0.00 618 PHE B C 15
ATOM 24057 O O . PHE B 2 67 ? 2.772 7.499 -3.361 1.00 0.00 618 PHE B O 15
ATOM 24074 N N . GLU B 2 68 ? 1.191 9.038 -3.592 1.00 0.00 619 GLU B N 15
ATOM 24075 C CA . GLU B 2 68 ? 2.157 10.088 -3.766 1.00 0.00 619 GLU B CA 15
ATOM 24076 C C . GLU B 2 68 ? 2.461 10.800 -2.486 1.00 0.00 619 GLU B C 15
ATOM 24077 O O . GLU B 2 68 ? 3.625 11.000 -2.127 1.00 0.00 619 GLU B O 15
ATOM 24089 N N . THR B 2 69 ? 1.439 11.178 -1.799 1.00 0.00 620 THR B N 15
ATOM 24090 C CA . THR B 2 69 ? 1.581 12.019 -0.677 1.00 0.00 620 THR B CA 15
ATOM 24091 C C . THR B 2 69 ? 1.643 11.231 0.650 1.00 0.00 620 THR B C 15
ATOM 24092 O O . THR B 2 69 ? 1.925 11.808 1.716 1.00 0.00 620 THR B O 15
ATOM 24103 N N . LEU B 2 70 ? 1.402 9.922 0.584 1.00 0.00 621 LEU B N 15
ATOM 24104 C CA . LEU B 2 70 ? 1.538 9.067 1.756 1.00 0.00 621 LEU B CA 15
ATOM 24105 C C . LEU B 2 70 ? 2.969 8.939 2.194 1.00 0.00 621 LEU B C 15
ATOM 24106 O O . LEU B 2 70 ? 3.904 8.983 1.383 1.00 0.00 621 LEU B O 15
ATOM 24122 N N . LYS B 2 71 ? 3.121 8.783 3.473 1.00 0.00 622 LYS B N 15
ATOM 24123 C CA . LYS B 2 71 ? 4.394 8.663 4.114 1.00 0.00 622 LYS B CA 15
ATOM 24124 C C . LYS B 2 71 ? 4.918 7.245 3.830 1.00 0.00 622 LYS B C 15
ATOM 24125 O O . LYS B 2 71 ? 4.141 6.282 3.936 1.00 0.00 622 LYS B O 15
ATOM 24144 N N . PRO B 2 72 ? 6.214 7.098 3.420 1.00 0.00 623 PRO B N 15
ATOM 24145 C CA . PRO B 2 72 ? 6.856 5.794 3.112 1.00 0.00 623 PRO B CA 15
ATOM 24146 C C . PRO B 2 72 ? 6.577 4.702 4.150 1.00 0.00 623 PRO B C 15
ATOM 24147 O O . PRO B 2 72 ? 6.445 3.544 3.806 1.00 0.00 623 PRO B O 15
ATOM 24158 N N . THR B 2 73 ? 6.464 5.095 5.395 1.00 0.00 624 THR B N 15
ATOM 24159 C CA . THR B 2 73 ? 6.196 4.199 6.492 1.00 0.00 624 THR B CA 15
ATOM 24160 C C . THR B 2 73 ? 4.832 3.517 6.331 1.00 0.00 624 THR B C 15
ATOM 24161 O O . THR B 2 73 ? 4.713 2.289 6.436 1.00 0.00 624 THR B O 15
ATOM 24172 N N . THR B 2 74 ? 3.836 4.316 6.037 1.00 0.00 625 THR B N 15
ATOM 24173 C CA . THR B 2 74 ? 2.504 3.859 5.860 1.00 0.00 625 THR B CA 15
ATOM 24174 C C . THR B 2 74 ? 2.390 3.086 4.544 1.00 0.00 625 THR B C 15
ATOM 24175 O O . THR B 2 74 ? 1.870 1.972 4.523 1.00 0.00 625 THR B O 15
ATOM 24186 N N . LEU B 2 75 ? 2.916 3.673 3.456 1.00 0.00 626 LEU B N 15
ATOM 24187 C CA . LEU B 2 75 ? 2.919 3.017 2.139 1.00 0.00 626 LEU B CA 15
ATOM 24188 C C . LEU B 2 75 ? 3.532 1.628 2.195 1.00 0.00 626 LEU B C 15
ATOM 24189 O O . LEU B 2 75 ? 2.983 0.664 1.661 1.00 0.00 626 LEU B O 15
ATOM 24205 N N . ARG B 2 76 ? 4.655 1.531 2.857 1.00 0.00 627 ARG B N 15
ATOM 24206 C CA . ARG B 2 76 ? 5.366 0.287 2.954 1.00 0.00 627 ARG B CA 15
ATOM 24207 C C . ARG B 2 76 ? 4.593 -0.701 3.811 1.00 0.00 627 ARG B C 15
ATOM 24208 O O . ARG B 2 76 ? 4.563 -1.888 3.513 1.00 0.00 627 ARG B O 15
ATOM 24229 N N . GLU B 2 77 ? 3.922 -0.191 4.839 1.00 0.00 628 GLU B N 15
ATOM 24230 C CA . GLU B 2 77 ? 3.181 -1.024 5.772 1.00 0.00 628 GLU B CA 15
ATOM 24231 C C . GLU B 2 77 ? 2.036 -1.726 5.033 1.00 0.00 628 GLU B C 15
ATOM 24232 O O . GLU B 2 77 ? 1.711 -2.891 5.317 1.00 0.00 628 GLU B O 15
ATOM 24244 N N . LEU B 2 78 ? 1.464 -1.011 4.062 1.00 0.00 629 LEU B N 15
ATOM 24245 C CA . LEU B 2 78 ? 0.396 -1.532 3.206 1.00 0.00 629 LEU B CA 15
ATOM 24246 C C . LEU B 2 78 ? 0.917 -2.750 2.470 1.00 0.00 629 LEU B C 15
ATOM 24247 O O . LEU B 2 78 ? 0.335 -3.838 2.546 1.00 0.00 629 LEU B O 15
ATOM 24263 N N . GLU B 2 79 ? 2.059 -2.560 1.805 1.00 0.00 630 GLU B N 15
ATOM 24264 C CA . GLU B 2 79 ? 2.678 -3.597 1.003 1.00 0.00 630 GLU B CA 15
ATOM 24265 C C . GLU B 2 79 ? 3.030 -4.802 1.864 1.00 0.00 630 GLU B C 15
ATOM 24266 O O . GLU B 2 79 ? 2.779 -5.944 1.493 1.00 0.00 630 GLU B O 15
ATOM 24278 N N . ARG B 2 80 ? 3.582 -4.535 3.034 1.00 0.00 631 ARG B N 15
ATOM 24279 C CA . ARG B 2 80 ? 4.007 -5.587 3.967 1.00 0.00 631 ARG B CA 15
ATOM 24280 C C . ARG B 2 80 ? 2.826 -6.440 4.390 1.00 0.00 631 ARG B C 15
ATOM 24281 O O . ARG B 2 80 ? 2.960 -7.633 4.623 1.00 0.00 631 ARG B O 15
ATOM 24302 N N . TYR B 2 81 ? 1.677 -5.835 4.453 1.00 0.00 632 TYR B N 15
ATOM 24303 C CA . TYR B 2 81 ? 0.498 -6.534 4.866 1.00 0.00 632 TYR B CA 15
ATOM 24304 C C . TYR B 2 81 ? -0.082 -7.342 3.724 1.00 0.00 632 TYR B C 15
ATOM 24305 O O . TYR B 2 81 ? -0.322 -8.549 3.871 1.00 0.00 632 TYR B O 15
ATOM 24323 N N . VAL B 2 82 ? -0.296 -6.683 2.592 1.00 0.00 633 VAL B N 15
ATOM 24324 C CA . VAL B 2 82 ? -0.875 -7.327 1.426 1.00 0.00 633 VAL B CA 15
ATOM 24325 C C . VAL B 2 82 ? -0.044 -8.542 1.001 1.00 0.00 633 VAL B C 15
ATOM 24326 O O . VAL B 2 82 ? -0.595 -9.596 0.704 1.00 0.00 633 VAL B O 15
ATOM 24339 N N . LYS B 2 83 ? 1.281 -8.412 1.077 1.00 0.00 634 LYS B N 15
ATOM 24340 C CA . LYS B 2 83 ? 2.170 -9.484 0.695 1.00 0.00 634 LYS B CA 15
ATOM 24341 C C . LYS B 2 83 ? 2.035 -10.655 1.665 1.00 0.00 634 LYS B C 15
ATOM 24342 O O . LYS B 2 83 ? 2.049 -11.806 1.251 1.00 0.00 634 LYS B O 15
ATOM 24361 N N . SER B 2 84 ? 1.846 -10.350 2.944 1.00 0.00 635 SER B N 15
ATOM 24362 C CA . SER B 2 84 ? 1.729 -11.376 3.952 1.00 0.00 635 SER B CA 15
ATOM 24363 C C . SER B 2 84 ? 0.458 -12.182 3.764 1.00 0.00 635 SER B C 15
ATOM 24364 O O . SER B 2 84 ? 0.467 -13.418 3.850 1.00 0.00 635 SER B O 15
ATOM 24372 N N . CYS B 2 85 ? -0.609 -11.490 3.450 1.00 0.00 636 CYS B N 15
ATOM 24373 C CA . CYS B 2 85 ? -1.894 -12.111 3.311 1.00 0.00 636 CYS B CA 15
ATOM 24374 C C . CYS B 2 85 ? -1.984 -12.866 1.995 1.00 0.00 636 CYS B C 15
ATOM 24375 O O . CYS B 2 85 ? -2.549 -13.953 1.935 1.00 0.00 636 CYS B O 15
ATOM 24383 N N . LEU B 2 86 ? -1.384 -12.319 0.959 1.00 0.00 637 LEU B N 15
ATOM 24384 C CA . LEU B 2 86 ? -1.423 -12.933 -0.356 1.00 0.00 637 LEU B CA 15
ATOM 24385 C C . LEU B 2 86 ? -0.523 -14.148 -0.479 1.00 0.00 637 LEU B C 15
ATOM 24386 O O . LEU B 2 86 ? -0.609 -14.894 -1.462 1.00 0.00 637 LEU B O 15
ATOM 24402 N N . GLN B 2 87 ? 0.344 -14.343 0.493 1.00 0.00 638 GLN B N 15
ATOM 24403 C CA . GLN B 2 87 ? 1.139 -15.554 0.552 1.00 0.00 638 GLN B CA 15
ATOM 24404 C C . GLN B 2 87 ? 0.347 -16.664 1.206 1.00 0.00 638 GLN B C 15
ATOM 24405 O O . GLN B 2 87 ? 0.735 -17.835 1.140 1.00 0.00 638 GLN B O 15
ATOM 24419 N N . LYS B 2 88 ? -0.771 -16.269 1.830 1.00 0.00 639 LYS B N 15
ATOM 24420 C CA . LYS B 2 88 ? -1.665 -17.156 2.547 1.00 0.00 639 LYS B CA 15
ATOM 24421 C C . LYS B 2 88 ? -0.907 -17.927 3.625 1.00 0.00 639 LYS B C 15
ATOM 24422 O O . LYS B 2 88 ? -0.485 -19.071 3.426 1.00 0.00 639 LYS B O 15
ATOM 24441 N N . LYS B 2 89 ? -0.673 -17.274 4.730 1.00 0.00 640 LYS B N 15
ATOM 24442 C CA . LYS B 2 89 ? 0.067 -17.871 5.801 1.00 0.00 640 LYS B CA 15
ATOM 24443 C C . LYS B 2 89 ? -0.760 -17.893 7.054 1.00 0.00 640 LYS B C 15
ATOM 24444 O O . LYS B 2 89 ? -1.823 -17.259 7.133 1.00 0.00 640 LYS B O 15
ATOM 24463 N N . GLN B 2 90 ? -0.267 -18.602 8.018 1.00 0.00 641 GLN B N 15
ATOM 24464 C CA . GLN B 2 90 ? -0.896 -18.781 9.285 1.00 0.00 641 GLN B CA 15
ATOM 24465 C C . GLN B 2 90 ? 0.146 -19.385 10.177 1.00 0.00 641 GLN B C 15
ATOM 24466 O O . GLN B 2 90 ? 1.263 -19.667 9.715 1.00 0.00 641 GLN B O 15
ATOM 24480 N N . ARG B 2 91 ? -0.191 -19.589 11.410 1.00 0.00 642 ARG B N 15
ATOM 24481 C CA . ARG B 2 91 ? 0.674 -20.268 12.326 1.00 0.00 642 ARG B CA 15
ATOM 24482 C C . ARG B 2 91 ? 0.540 -21.767 12.111 1.00 0.00 642 ARG B C 15
ATOM 24483 O O . ARG B 2 91 ? -0.575 -22.288 11.945 1.00 0.00 642 ARG B O 15
ATOM 24504 N N . LYS B 2 92 ? 1.653 -22.426 12.023 1.00 0.00 643 LYS B N 15
ATOM 24505 C CA . LYS B 2 92 ? 1.689 -23.855 11.841 1.00 0.00 643 LYS B CA 15
ATOM 24506 C C . LYS B 2 92 ? 1.830 -24.561 13.177 1.00 0.00 643 LYS B C 15
ATOM 24507 O O . LYS B 2 92 ? 2.252 -23.937 14.161 1.00 0.00 643 LYS B O 15
ATOM 24526 N N . PRO B 2 93 ? 1.408 -25.835 13.261 1.00 0.00 644 PRO B N 15
ATOM 24527 C CA . PRO B 2 93 ? 1.595 -26.645 14.454 1.00 0.00 644 PRO B CA 15
ATOM 24528 C C . PRO B 2 93 ? 3.079 -26.913 14.698 1.00 0.00 644 PRO B C 15
ATOM 24529 O O . PRO B 2 93 ? 3.637 -26.375 15.665 1.00 0.00 644 PRO B O 15
ATOM 24541 N N . LYS A 1 1 ? -4.233 5.079 -12.173 1.00 0.00 290 LYS A N 16
ATOM 24542 C CA . LYS A 1 1 ? -4.079 4.154 -13.286 1.00 0.00 290 LYS A CA 16
ATOM 24543 C C . LYS A 1 1 ? -2.714 4.380 -13.907 1.00 0.00 290 LYS A C 16
ATOM 24544 O O . LYS A 1 1 ? -2.203 5.493 -13.847 1.00 0.00 290 LYS A O 16
ATOM 24565 N N . VAL A 1 2 ? -2.130 3.323 -14.480 1.00 0.00 291 VAL A N 16
ATOM 24566 C CA . VAL A 1 2 ? -0.823 3.356 -15.180 1.00 0.00 291 VAL A CA 16
ATOM 24567 C C . VAL A 1 2 ? 0.353 3.613 -14.212 1.00 0.00 291 VAL A C 16
ATOM 24568 O O . VAL A 1 2 ? 1.081 2.687 -13.856 1.00 0.00 291 VAL A O 16
ATOM 24581 N N . ALA A 1 3 ? 0.507 4.842 -13.775 1.00 0.00 292 ALA A N 16
ATOM 24582 C CA . ALA A 1 3 ? 1.582 5.214 -12.869 1.00 0.00 292 ALA A CA 16
ATOM 24583 C C . ALA A 1 3 ? 1.046 5.962 -11.633 1.00 0.00 292 ALA A C 16
ATOM 24584 O O . ALA A 1 3 ? 1.371 5.571 -10.516 1.00 0.00 292 ALA A O 16
ATOM 24591 N N . PRO A 1 4 ? 0.218 7.061 -11.784 1.00 0.00 293 PRO A N 16
ATOM 24592 C CA . PRO A 1 4 ? -0.430 7.682 -10.626 1.00 0.00 293 PRO A CA 16
ATOM 24593 C C . PRO A 1 4 ? -1.409 6.686 -10.028 1.00 0.00 293 PRO A C 16
ATOM 24594 O O . PRO A 1 4 ? -2.315 6.191 -10.719 1.00 0.00 293 PRO A O 16
ATOM 24605 N N . LEU A 1 5 ? -1.237 6.365 -8.792 1.00 0.00 294 LEU A N 16
ATOM 24606 C CA . LEU A 1 5 ? -2.010 5.317 -8.201 1.00 0.00 294 LEU A CA 16
ATOM 24607 C C . LEU A 1 5 ? -2.943 5.799 -7.110 1.00 0.00 294 LEU A C 16
ATOM 24608 O O . LEU A 1 5 ? -2.520 6.371 -6.092 1.00 0.00 294 LEU A O 16
ATOM 24624 N N . LYS A 1 6 ? -4.203 5.591 -7.364 1.00 0.00 295 LYS A N 16
ATOM 24625 C CA . LYS A 1 6 ? -5.290 5.873 -6.467 1.00 0.00 295 LYS A CA 16
ATOM 24626 C C . LYS A 1 6 ? -6.396 4.911 -6.835 1.00 0.00 295 LYS A C 16
ATOM 24627 O O . LYS A 1 6 ? -6.533 4.572 -8.016 1.00 0.00 295 LYS A O 16
ATOM 24646 N N . ILE A 1 7 ? -7.145 4.437 -5.880 1.00 0.00 296 ILE A N 16
ATOM 24647 C CA . ILE A 1 7 ? -8.186 3.474 -6.215 1.00 0.00 296 ILE A CA 16
ATOM 24648 C C . ILE A 1 7 ? -9.515 3.722 -5.490 1.00 0.00 296 ILE A C 16
ATOM 24649 O O . ILE A 1 7 ? -10.552 3.811 -6.147 1.00 0.00 296 ILE A O 16
ATOM 24665 N N . LYS A 1 8 ? -9.465 3.891 -4.142 1.00 0.00 297 LYS A N 16
ATOM 24666 C CA . LYS A 1 8 ? -10.677 4.022 -3.282 1.00 0.00 297 LYS A CA 16
ATOM 24667 C C . LYS A 1 8 ? -11.382 2.668 -3.114 1.00 0.00 297 LYS A C 16
ATOM 24668 O O . LYS A 1 8 ? -11.149 1.742 -3.879 1.00 0.00 297 LYS A O 16
ATOM 24687 N N . LEU A 1 9 ? -12.217 2.551 -2.096 1.00 0.00 298 LEU A N 16
ATOM 24688 C CA . LEU A 1 9 ? -12.958 1.302 -1.862 1.00 0.00 298 LEU A CA 16
ATOM 24689 C C . LEU A 1 9 ? -14.447 1.562 -1.879 1.00 0.00 298 LEU A C 16
ATOM 24690 O O . LEU A 1 9 ? -15.203 1.003 -1.082 1.00 0.00 298 LEU A O 16
ATOM 24706 N N . GLY A 1 10 ? -14.871 2.387 -2.803 1.00 0.00 299 GLY A N 16
ATOM 24707 C CA . GLY A 1 10 ? -16.278 2.667 -2.951 1.00 0.00 299 GLY A CA 16
ATOM 24708 C C . GLY A 1 10 ? -16.965 1.556 -3.721 1.00 0.00 299 GLY A C 16
ATOM 24709 O O . GLY A 1 10 ? -17.302 1.716 -4.896 1.00 0.00 299 GLY A O 16
ATOM 24713 N N . GLY A 1 11 ? -17.133 0.437 -3.068 1.00 0.00 300 GLY A N 16
ATOM 24714 C CA . GLY A 1 11 ? -17.700 -0.725 -3.683 1.00 0.00 300 GLY A CA 16
ATOM 24715 C C . GLY A 1 11 ? -16.622 -1.754 -3.888 1.00 0.00 300 GLY A C 16
ATOM 24716 O O . GLY A 1 11 ? -15.596 -1.704 -3.197 1.00 0.00 300 GLY A O 16
ATOM 24720 N N . PHE A 1 12 ? -16.841 -2.676 -4.813 1.00 0.00 301 PHE A N 16
ATOM 24721 C CA . PHE A 1 12 ? -15.857 -3.719 -5.176 1.00 0.00 301 PHE A CA 16
ATOM 24722 C C . PHE A 1 12 ? -15.356 -4.505 -3.963 1.00 0.00 301 PHE A C 16
ATOM 24723 O O . PHE A 1 12 ? -15.952 -5.520 -3.572 1.00 0.00 301 PHE A O 16
ATOM 24740 N N . ALA B 2 6 ? 22.291 21.049 -2.332 1.00 0.00 557 ALA B N 16
ATOM 24741 C CA . ALA B 2 6 ? 21.121 21.862 -2.045 1.00 0.00 557 ALA B CA 16
ATOM 24742 C C . ALA B 2 6 ? 20.084 21.024 -1.319 1.00 0.00 557 ALA B C 16
ATOM 24743 O O . ALA B 2 6 ? 18.913 21.398 -1.188 1.00 0.00 557 ALA B O 16
ATOM 24750 N N . SER B 2 7 ? 20.511 19.892 -0.862 1.00 0.00 558 SER B N 16
ATOM 24751 C CA . SER B 2 7 ? 19.672 19.004 -0.135 1.00 0.00 558 SER B CA 16
ATOM 24752 C C . SER B 2 7 ? 19.680 19.343 1.357 1.00 0.00 558 SER B C 16
ATOM 24753 O O . SER B 2 7 ? 20.507 18.854 2.125 1.00 0.00 558 SER B O 16
ATOM 24761 N N . ALA B 2 8 ? 18.813 20.257 1.734 1.00 0.00 559 ALA B N 16
ATOM 24762 C CA . ALA B 2 8 ? 18.705 20.679 3.102 1.00 0.00 559 ALA B CA 16
ATOM 24763 C C . ALA B 2 8 ? 17.538 19.995 3.780 1.00 0.00 559 ALA B C 16
ATOM 24764 O O . ALA B 2 8 ? 16.385 20.438 3.680 1.00 0.00 559 ALA B O 16
ATOM 24771 N N . SER B 2 9 ? 17.817 18.890 4.406 1.00 0.00 560 SER B N 16
ATOM 24772 C CA . SER B 2 9 ? 16.824 18.166 5.129 1.00 0.00 560 SER B CA 16
ATOM 24773 C C . SER B 2 9 ? 16.702 18.725 6.537 1.00 0.00 560 SER B C 16
ATOM 24774 O O . SER B 2 9 ? 17.630 18.631 7.344 1.00 0.00 560 SER B O 16
ATOM 24782 N N . TYR B 2 10 ? 15.560 19.321 6.821 1.00 0.00 561 TYR B N 16
ATOM 24783 C CA . TYR B 2 10 ? 15.292 19.897 8.140 1.00 0.00 561 TYR B CA 16
ATOM 24784 C C . TYR B 2 10 ? 14.841 18.792 9.052 1.00 0.00 561 TYR B C 16
ATOM 24785 O O . TYR B 2 10 ? 14.802 18.919 10.279 1.00 0.00 561 TYR B O 16
ATOM 24803 N N . ASP B 2 11 ? 14.512 17.716 8.418 1.00 0.00 562 ASP B N 16
ATOM 24804 C CA . ASP B 2 11 ? 14.130 16.490 9.035 1.00 0.00 562 ASP B CA 16
ATOM 24805 C C . ASP B 2 11 ? 14.672 15.384 8.167 1.00 0.00 562 ASP B C 16
ATOM 24806 O O . ASP B 2 11 ? 14.705 15.513 6.936 1.00 0.00 562 ASP B O 16
ATOM 24815 N N . SER B 2 12 ? 15.161 14.360 8.769 1.00 0.00 563 SER B N 16
ATOM 24816 C CA . SER B 2 12 ? 15.623 13.222 8.038 1.00 0.00 563 SER B CA 16
ATOM 24817 C C . SER B 2 12 ? 15.057 12.000 8.690 1.00 0.00 563 SER B C 16
ATOM 24818 O O . SER B 2 12 ? 14.678 12.047 9.871 1.00 0.00 563 SER B O 16
ATOM 24826 N N . GLU B 2 13 ? 14.963 10.934 7.969 1.00 0.00 564 GLU B N 16
ATOM 24827 C CA . GLU B 2 13 ? 14.411 9.745 8.508 1.00 0.00 564 GLU B CA 16
ATOM 24828 C C . GLU B 2 13 ? 15.173 8.550 8.014 1.00 0.00 564 GLU B C 16
ATOM 24829 O O . GLU B 2 13 ? 15.904 8.637 7.012 1.00 0.00 564 GLU B O 16
ATOM 24841 N N . GLU B 2 14 ? 15.057 7.464 8.726 1.00 0.00 565 GLU B N 16
ATOM 24842 C CA . GLU B 2 14 ? 15.725 6.248 8.368 1.00 0.00 565 GLU B CA 16
ATOM 24843 C C . GLU B 2 14 ? 15.030 5.623 7.157 1.00 0.00 565 GLU B C 16
ATOM 24844 O O . GLU B 2 14 ? 13.814 5.367 7.189 1.00 0.00 565 GLU B O 16
ATOM 24856 N N . GLU B 2 15 ? 15.773 5.395 6.088 1.00 0.00 566 GLU B N 16
ATOM 24857 C CA . GLU B 2 15 ? 15.202 4.841 4.871 1.00 0.00 566 GLU B CA 16
ATOM 24858 C C . GLU B 2 15 ? 14.943 3.333 4.952 1.00 0.00 566 GLU B C 16
ATOM 24859 O O . GLU B 2 15 ? 15.482 2.522 4.210 1.00 0.00 566 GLU B O 16
ATOM 24871 N N . GLU B 2 16 ? 14.142 3.005 5.918 1.00 0.00 567 GLU B N 16
ATOM 24872 C CA . GLU B 2 16 ? 13.635 1.689 6.160 1.00 0.00 567 GLU B CA 16
ATOM 24873 C C . GLU B 2 16 ? 12.148 1.805 5.953 1.00 0.00 567 GLU B C 16
ATOM 24874 O O . GLU B 2 16 ? 11.566 1.211 5.068 1.00 0.00 567 GLU B O 16
ATOM 24886 N N . GLU B 2 17 ? 11.578 2.666 6.735 1.00 0.00 568 GLU B N 16
ATOM 24887 C CA . GLU B 2 17 ? 10.188 3.064 6.602 1.00 0.00 568 GLU B CA 16
ATOM 24888 C C . GLU B 2 17 ? 10.188 4.483 6.054 1.00 0.00 568 GLU B C 16
ATOM 24889 O O . GLU B 2 17 ? 9.227 5.217 6.177 1.00 0.00 568 GLU B O 16
ATOM 24901 N N . GLY B 2 18 ? 11.283 4.842 5.452 1.00 0.00 569 GLY B N 16
ATOM 24902 C CA . GLY B 2 18 ? 11.483 6.172 4.939 1.00 0.00 569 GLY B CA 16
ATOM 24903 C C . GLY B 2 18 ? 12.193 6.114 3.626 1.00 0.00 569 GLY B C 16
ATOM 24904 O O . GLY B 2 18 ? 12.992 6.990 3.287 1.00 0.00 569 GLY B O 16
ATOM 24908 N N . LEU B 2 19 ? 11.932 5.045 2.905 1.00 0.00 570 LEU B N 16
ATOM 24909 C CA . LEU B 2 19 ? 12.534 4.818 1.620 1.00 0.00 570 LEU B CA 16
ATOM 24910 C C . LEU B 2 19 ? 11.564 5.232 0.513 1.00 0.00 570 LEU B C 16
ATOM 24911 O O . LEU B 2 19 ? 10.347 5.102 0.682 1.00 0.00 570 LEU B O 16
ATOM 24927 N N . PRO B 2 20 ? 12.053 5.776 -0.599 1.00 0.00 571 PRO B N 16
ATOM 24928 C CA . PRO B 2 20 ? 11.192 6.158 -1.704 1.00 0.00 571 PRO B CA 16
ATOM 24929 C C . PRO B 2 20 ? 10.629 4.935 -2.424 1.00 0.00 571 PRO B C 16
ATOM 24930 O O . PRO B 2 20 ? 11.368 4.027 -2.806 1.00 0.00 571 PRO B O 16
ATOM 24941 N N . MET B 2 21 ? 9.334 4.913 -2.587 1.00 0.00 572 MET B N 16
ATOM 24942 C CA . MET B 2 21 ? 8.653 3.831 -3.282 1.00 0.00 572 MET B CA 16
ATOM 24943 C C . MET B 2 21 ? 8.541 4.198 -4.740 1.00 0.00 572 MET B C 16
ATOM 24944 O O . MET B 2 21 ? 8.037 5.270 -5.073 1.00 0.00 572 MET B O 16
ATOM 24958 N N . SER B 2 22 ? 8.995 3.338 -5.597 1.00 0.00 573 SER B N 16
ATOM 24959 C CA . SER B 2 22 ? 9.012 3.606 -7.006 1.00 0.00 573 SER B CA 16
ATOM 24960 C C . SER B 2 22 ? 7.628 3.370 -7.568 1.00 0.00 573 SER B C 16
ATOM 24961 O O . SER B 2 22 ? 6.781 2.749 -6.900 1.00 0.00 573 SER B O 16
ATOM 24969 N N . TYR B 2 23 ? 7.391 3.835 -8.773 1.00 0.00 574 TYR B N 16
ATOM 24970 C CA . TYR B 2 23 ? 6.090 3.719 -9.408 1.00 0.00 574 TYR B CA 16
ATOM 24971 C C . TYR B 2 23 ? 5.741 2.258 -9.571 1.00 0.00 574 TYR B C 16
ATOM 24972 O O . TYR B 2 23 ? 4.612 1.857 -9.342 1.00 0.00 574 TYR B O 16
ATOM 24990 N N . ASP B 2 24 ? 6.754 1.458 -9.873 1.00 0.00 575 ASP B N 16
ATOM 24991 C CA . ASP B 2 24 ? 6.565 0.026 -10.078 1.00 0.00 575 ASP B CA 16
ATOM 24992 C C . ASP B 2 24 ? 6.251 -0.678 -8.758 1.00 0.00 575 ASP B C 16
ATOM 24993 O O . ASP B 2 24 ? 5.371 -1.537 -8.706 1.00 0.00 575 ASP B O 16
ATOM 25002 N N . GLU B 2 25 ? 6.945 -0.279 -7.690 1.00 0.00 576 GLU B N 16
ATOM 25003 C CA . GLU B 2 25 ? 6.742 -0.843 -6.366 1.00 0.00 576 GLU B CA 16
ATOM 25004 C C . GLU B 2 25 ? 5.314 -0.589 -5.899 1.00 0.00 576 GLU B C 16
ATOM 25005 O O . GLU B 2 25 ? 4.606 -1.502 -5.487 1.00 0.00 576 GLU B O 16
ATOM 25017 N N . LYS B 2 26 ? 4.893 0.655 -6.025 1.00 0.00 577 LYS B N 16
ATOM 25018 C CA . LYS B 2 26 ? 3.548 1.080 -5.680 1.00 0.00 577 LYS B CA 16
ATOM 25019 C C . LYS B 2 26 ? 2.504 0.383 -6.574 1.00 0.00 577 LYS B C 16
ATOM 25020 O O . LYS B 2 26 ? 1.433 -0.008 -6.114 1.00 0.00 577 LYS B O 16
ATOM 25039 N N . ARG B 2 27 ? 2.826 0.263 -7.851 1.00 0.00 578 ARG B N 16
ATOM 25040 C CA . ARG B 2 27 ? 1.959 -0.394 -8.837 1.00 0.00 578 ARG B CA 16
ATOM 25041 C C . ARG B 2 27 ? 1.671 -1.829 -8.430 1.00 0.00 578 ARG B C 16
ATOM 25042 O O . ARG B 2 27 ? 0.511 -2.246 -8.371 1.00 0.00 578 ARG B O 16
ATOM 25063 N N . GLN B 2 28 ? 2.722 -2.550 -8.121 1.00 0.00 579 GLN B N 16
ATOM 25064 C CA . GLN B 2 28 ? 2.649 -3.937 -7.718 1.00 0.00 579 GLN B CA 16
ATOM 25065 C C . GLN B 2 28 ? 1.871 -4.033 -6.391 1.00 0.00 579 GLN B C 16
ATOM 25066 O O . GLN B 2 28 ? 1.019 -4.896 -6.223 1.00 0.00 579 GLN B O 16
ATOM 25080 N N . LEU B 2 29 ? 2.122 -3.092 -5.511 1.00 0.00 580 LEU B N 16
ATOM 25081 C CA . LEU B 2 29 ? 1.450 -3.000 -4.217 1.00 0.00 580 LEU B CA 16
ATOM 25082 C C . LEU B 2 29 ? -0.086 -2.891 -4.437 1.00 0.00 580 LEU B C 16
ATOM 25083 O O . LEU B 2 29 ? -0.879 -3.553 -3.752 1.00 0.00 580 LEU B O 16
ATOM 25099 N N . SER B 2 30 ? -0.487 -2.098 -5.429 1.00 0.00 581 SER B N 16
ATOM 25100 C CA . SER B 2 30 ? -1.880 -1.910 -5.749 1.00 0.00 581 SER B CA 16
ATOM 25101 C C . SER B 2 30 ? -2.494 -3.222 -6.282 1.00 0.00 581 SER B C 16
ATOM 25102 O O . SER B 2 30 ? -3.692 -3.485 -6.099 1.00 0.00 581 SER B O 16
ATOM 25110 N N . LEU B 2 31 ? -1.667 -4.040 -6.909 1.00 0.00 582 LEU B N 16
ATOM 25111 C CA . LEU B 2 31 ? -2.105 -5.301 -7.490 1.00 0.00 582 LEU B CA 16
ATOM 25112 C C . LEU B 2 31 ? -2.406 -6.311 -6.408 1.00 0.00 582 LEU B C 16
ATOM 25113 O O . LEU B 2 31 ? -3.428 -7.001 -6.470 1.00 0.00 582 LEU B O 16
ATOM 25129 N N . ASP B 2 32 ? -1.551 -6.384 -5.405 1.00 0.00 583 ASP B N 16
ATOM 25130 C CA . ASP B 2 32 ? -1.800 -7.306 -4.289 1.00 0.00 583 ASP B CA 16
ATOM 25131 C C . ASP B 2 32 ? -3.029 -6.922 -3.495 1.00 0.00 583 ASP B C 16
ATOM 25132 O O . ASP B 2 32 ? -3.726 -7.786 -2.979 1.00 0.00 583 ASP B O 16
ATOM 25141 N N . ILE B 2 33 ? -3.328 -5.631 -3.425 1.00 0.00 584 ILE B N 16
ATOM 25142 C CA . ILE B 2 33 ? -4.561 -5.181 -2.782 1.00 0.00 584 ILE B CA 16
ATOM 25143 C C . ILE B 2 33 ? -5.778 -5.657 -3.593 1.00 0.00 584 ILE B C 16
ATOM 25144 O O . ILE B 2 33 ? -6.799 -6.038 -3.033 1.00 0.00 584 ILE B O 16
ATOM 25160 N N . ASN B 2 34 ? -5.626 -5.702 -4.909 1.00 0.00 585 ASN B N 16
ATOM 25161 C CA . ASN B 2 34 ? -6.706 -6.157 -5.800 1.00 0.00 585 ASN B CA 16
ATOM 25162 C C . ASN B 2 34 ? -6.852 -7.680 -5.701 1.00 0.00 585 ASN B C 16
ATOM 25163 O O . ASN B 2 34 ? -7.883 -8.260 -6.042 1.00 0.00 585 ASN B O 16
ATOM 25174 N N . ARG B 2 35 ? -5.797 -8.317 -5.251 1.00 0.00 586 ARG B N 16
ATOM 25175 C CA . ARG B 2 35 ? -5.812 -9.751 -4.977 1.00 0.00 586 ARG B CA 16
ATOM 25176 C C . ARG B 2 35 ? -6.589 -10.071 -3.689 1.00 0.00 586 ARG B C 16
ATOM 25177 O O . ARG B 2 35 ? -7.146 -11.166 -3.541 1.00 0.00 586 ARG B O 16
ATOM 25198 N N . LEU B 2 36 ? -6.640 -9.118 -2.782 1.00 0.00 587 LEU B N 16
ATOM 25199 C CA . LEU B 2 36 ? -7.243 -9.326 -1.472 1.00 0.00 587 LEU B CA 16
ATOM 25200 C C . LEU B 2 36 ? -8.754 -9.225 -1.471 1.00 0.00 587 LEU B C 16
ATOM 25201 O O . LEU B 2 36 ? -9.332 -8.448 -2.226 1.00 0.00 587 LEU B O 16
ATOM 25217 N N . PRO B 2 37 ? -9.418 -10.044 -0.634 1.00 0.00 588 PRO B N 16
ATOM 25218 C CA . PRO B 2 37 ? -10.845 -9.923 -0.393 1.00 0.00 588 PRO B CA 16
ATOM 25219 C C . PRO B 2 37 ? -11.123 -8.786 0.620 1.00 0.00 588 PRO B C 16
ATOM 25220 O O . PRO B 2 37 ? -10.190 -8.313 1.318 1.00 0.00 588 PRO B O 16
ATOM 25231 N N . GLY B 2 38 ? -12.383 -8.381 0.719 1.00 0.00 589 GLY B N 16
ATOM 25232 C CA . GLY B 2 38 ? -12.798 -7.265 1.580 1.00 0.00 589 GLY B CA 16
ATOM 25233 C C . GLY B 2 38 ? -12.382 -7.378 3.042 1.00 0.00 589 GLY B C 16
ATOM 25234 O O . GLY B 2 38 ? -12.062 -6.367 3.669 1.00 0.00 589 GLY B O 16
ATOM 25238 N N . GLU B 2 39 ? -12.374 -8.591 3.585 1.00 0.00 590 GLU B N 16
ATOM 25239 C CA . GLU B 2 39 ? -11.984 -8.807 4.987 1.00 0.00 590 GLU B CA 16
ATOM 25240 C C . GLU B 2 39 ? -10.545 -8.330 5.260 1.00 0.00 590 GLU B C 16
ATOM 25241 O O . GLU B 2 39 ? -10.243 -7.797 6.327 1.00 0.00 590 GLU B O 16
ATOM 25253 N N . LYS B 2 40 ? -9.679 -8.499 4.277 1.00 0.00 591 LYS B N 16
ATOM 25254 C CA . LYS B 2 40 ? -8.287 -8.120 4.417 1.00 0.00 591 LYS B CA 16
ATOM 25255 C C . LYS B 2 40 ? -8.145 -6.637 4.212 1.00 0.00 591 LYS B C 16
ATOM 25256 O O . LYS B 2 40 ? -7.267 -5.993 4.793 1.00 0.00 591 LYS B O 16
ATOM 25275 N N . LEU B 2 41 ? -9.040 -6.093 3.418 1.00 0.00 592 LEU B N 16
ATOM 25276 C CA . LEU B 2 41 ? -9.067 -4.683 3.147 1.00 0.00 592 LEU B CA 16
ATOM 25277 C C . LEU B 2 41 ? -9.366 -3.879 4.391 1.00 0.00 592 LEU B C 16
ATOM 25278 O O . LEU B 2 41 ? -8.830 -2.798 4.563 1.00 0.00 592 LEU B O 16
ATOM 25294 N N . GLY B 2 42 ? -10.155 -4.460 5.291 1.00 0.00 593 GLY B N 16
ATOM 25295 C CA . GLY B 2 42 ? -10.520 -3.799 6.535 1.00 0.00 593 GLY B CA 16
ATOM 25296 C C . GLY B 2 42 ? -9.308 -3.358 7.343 1.00 0.00 593 GLY B C 16
ATOM 25297 O O . GLY B 2 42 ? -9.324 -2.304 7.987 1.00 0.00 593 GLY B O 16
ATOM 25301 N N . ARG B 2 43 ? -8.241 -4.139 7.286 1.00 0.00 594 ARG B N 16
ATOM 25302 C CA . ARG B 2 43 ? -7.038 -3.811 8.004 1.00 0.00 594 ARG B CA 16
ATOM 25303 C C . ARG B 2 43 ? -6.237 -2.734 7.286 1.00 0.00 594 ARG B C 16
ATOM 25304 O O . ARG B 2 43 ? -5.774 -1.789 7.926 1.00 0.00 594 ARG B O 16
ATOM 25325 N N . VAL B 2 44 ? -6.111 -2.841 5.964 1.00 0.00 595 VAL B N 16
ATOM 25326 C CA . VAL B 2 44 ? -5.318 -1.871 5.208 1.00 0.00 595 VAL B CA 16
ATOM 25327 C C . VAL B 2 44 ? -5.924 -0.463 5.336 1.00 0.00 595 VAL B C 16
ATOM 25328 O O . VAL B 2 44 ? -5.198 0.538 5.378 1.00 0.00 595 VAL B O 16
ATOM 25341 N N . VAL B 2 45 ? -7.261 -0.412 5.441 1.00 0.00 596 VAL B N 16
ATOM 25342 C CA . VAL B 2 45 ? -7.982 0.835 5.704 1.00 0.00 596 VAL B CA 16
ATOM 25343 C C . VAL B 2 45 ? -7.426 1.500 6.970 1.00 0.00 596 VAL B C 16
ATOM 25344 O O . VAL B 2 45 ? -7.021 2.665 6.939 1.00 0.00 596 VAL B O 16
ATOM 25357 N N . HIS B 2 46 ? -7.319 0.721 8.049 1.00 0.00 597 HIS B N 16
ATOM 25358 C CA . HIS B 2 46 ? -6.905 1.222 9.334 1.00 0.00 597 HIS B CA 16
ATOM 25359 C C . HIS B 2 46 ? -5.426 1.631 9.300 1.00 0.00 597 HIS B C 16
ATOM 25360 O O . HIS B 2 46 ? -5.021 2.596 9.972 1.00 0.00 597 HIS B O 16
ATOM 25374 N N . ILE B 2 47 ? -4.640 0.926 8.490 1.00 0.00 598 ILE B N 16
ATOM 25375 C CA . ILE B 2 47 ? -3.229 1.242 8.332 1.00 0.00 598 ILE B CA 16
ATOM 25376 C C . ILE B 2 47 ? -3.090 2.667 7.798 1.00 0.00 598 ILE B C 16
ATOM 25377 O O . ILE B 2 47 ? -2.335 3.484 8.337 1.00 0.00 598 ILE B O 16
ATOM 25393 N N . ILE B 2 48 ? -3.857 2.968 6.772 1.00 0.00 599 ILE B N 16
ATOM 25394 C CA . ILE B 2 48 ? -3.855 4.273 6.188 1.00 0.00 599 ILE B CA 16
ATOM 25395 C C . ILE B 2 48 ? -4.446 5.314 7.132 1.00 0.00 599 ILE B C 16
ATOM 25396 O O . ILE B 2 48 ? -3.849 6.356 7.312 1.00 0.00 599 ILE B O 16
ATOM 25412 N N . GLN B 2 49 ? -5.581 4.999 7.790 1.00 0.00 600 GLN B N 16
ATOM 25413 C CA . GLN B 2 49 ? -6.246 5.933 8.734 1.00 0.00 600 GLN B CA 16
ATOM 25414 C C . GLN B 2 49 ? -5.312 6.450 9.809 1.00 0.00 600 GLN B C 16
ATOM 25415 O O . GLN B 2 49 ? -5.484 7.563 10.308 1.00 0.00 600 GLN B O 16
ATOM 25429 N N . SER B 2 50 ? -4.342 5.644 10.150 1.00 0.00 601 SER B N 16
ATOM 25430 C CA . SER B 2 50 ? -3.363 5.987 11.153 1.00 0.00 601 SER B CA 16
ATOM 25431 C C . SER B 2 50 ? -2.566 7.246 10.745 1.00 0.00 601 SER B C 16
ATOM 25432 O O . SER B 2 50 ? -2.326 8.137 11.562 1.00 0.00 601 SER B O 16
ATOM 25440 N N . ARG B 2 51 ? -2.211 7.336 9.475 1.00 0.00 602 ARG B N 16
ATOM 25441 C CA . ARG B 2 51 ? -1.425 8.460 8.993 1.00 0.00 602 ARG B CA 16
ATOM 25442 C C . ARG B 2 51 ? -2.335 9.454 8.253 1.00 0.00 602 ARG B C 16
ATOM 25443 O O . ARG B 2 51 ? -2.112 10.657 8.296 1.00 0.00 602 ARG B O 16
ATOM 25464 N N . GLU B 2 52 ? -3.365 8.939 7.625 1.00 0.00 603 GLU B N 16
ATOM 25465 C CA . GLU B 2 52 ? -4.312 9.728 6.859 1.00 0.00 603 GLU B CA 16
ATOM 25466 C C . GLU B 2 52 ? -5.588 9.911 7.648 1.00 0.00 603 GLU B C 16
ATOM 25467 O O . GLU B 2 52 ? -6.468 9.032 7.656 1.00 0.00 603 GLU B O 16
ATOM 25479 N N . PRO B 2 53 ? -5.734 11.042 8.321 1.00 0.00 604 PRO B N 16
ATOM 25480 C CA . PRO B 2 53 ? -6.903 11.310 9.124 1.00 0.00 604 PRO B CA 16
ATOM 25481 C C . PRO B 2 53 ? -8.062 11.804 8.258 1.00 0.00 604 PRO B C 16
ATOM 25482 O O . PRO B 2 53 ? -9.195 11.915 8.706 1.00 0.00 604 PRO B O 16
ATOM 25493 N N . SER B 2 54 ? -7.761 12.016 6.993 1.00 0.00 605 SER B N 16
ATOM 25494 C CA . SER B 2 54 ? -8.710 12.446 6.008 1.00 0.00 605 SER B CA 16
ATOM 25495 C C . SER B 2 54 ? -9.622 11.283 5.637 1.00 0.00 605 SER B C 16
ATOM 25496 O O . SER B 2 54 ? -10.788 11.463 5.320 1.00 0.00 605 SER B O 16
ATOM 25504 N N . LEU B 2 55 ? -9.078 10.081 5.727 1.00 0.00 606 LEU B N 16
ATOM 25505 C CA . LEU B 2 55 ? -9.833 8.884 5.472 1.00 0.00 606 LEU B CA 16
ATOM 25506 C C . LEU B 2 55 ? -10.879 8.743 6.589 1.00 0.00 606 LEU B C 16
ATOM 25507 O O . LEU B 2 55 ? -12.029 8.470 6.336 1.00 0.00 606 LEU B O 16
ATOM 25523 N N . ARG B 2 56 ? -10.430 8.950 7.824 1.00 0.00 607 ARG B N 16
ATOM 25524 C CA . ARG B 2 56 ? -11.310 8.985 9.015 1.00 0.00 607 ARG B CA 16
ATOM 25525 C C . ARG B 2 56 ? -12.360 10.109 8.890 1.00 0.00 607 ARG B C 16
ATOM 25526 O O . ARG B 2 56 ? -13.471 10.006 9.424 1.00 0.00 607 ARG B O 16
ATOM 25547 N N . ASP B 2 57 ? -11.966 11.182 8.216 1.00 0.00 608 ASP B N 16
ATOM 25548 C CA . ASP B 2 57 ? -12.837 12.341 7.977 1.00 0.00 608 ASP B CA 16
ATOM 25549 C C . ASP B 2 57 ? -13.950 11.978 7.001 1.00 0.00 608 ASP B C 16
ATOM 25550 O O . ASP B 2 57 ? -15.107 12.350 7.193 1.00 0.00 608 ASP B O 16
ATOM 25559 N N . SER B 2 58 ? -13.592 11.253 5.973 1.00 0.00 609 SER B N 16
ATOM 25560 C CA . SER B 2 58 ? -14.545 10.762 5.010 1.00 0.00 609 SER B CA 16
ATOM 25561 C C . SER B 2 58 ? -15.172 9.464 5.545 1.00 0.00 609 SER B C 16
ATOM 25562 O O . SER B 2 58 ? -14.901 9.061 6.683 1.00 0.00 609 SER B O 16
ATOM 25570 N N . ASN B 2 59 ? -16.031 8.837 4.781 1.00 0.00 610 ASN B N 16
ATOM 25571 C CA . ASN B 2 59 ? -16.601 7.572 5.208 1.00 0.00 610 ASN B CA 16
ATOM 25572 C C . ASN B 2 59 ? -15.582 6.464 5.066 1.00 0.00 610 ASN B C 16
ATOM 25573 O O . ASN B 2 59 ? -15.104 6.204 3.972 1.00 0.00 610 ASN B O 16
ATOM 25584 N N . PRO B 2 60 ? -15.291 5.757 6.172 1.00 0.00 611 PRO B N 16
ATOM 25585 C CA . PRO B 2 60 ? -14.258 4.697 6.237 1.00 0.00 611 PRO B CA 16
ATOM 25586 C C . PRO B 2 60 ? -14.600 3.473 5.377 1.00 0.00 611 PRO B C 16
ATOM 25587 O O . PRO B 2 60 ? -13.782 2.559 5.207 1.00 0.00 611 PRO B O 16
ATOM 25598 N N . ASP B 2 61 ? -15.818 3.458 4.859 1.00 0.00 612 ASP B N 16
ATOM 25599 C CA . ASP B 2 61 ? -16.280 2.412 3.958 1.00 0.00 612 ASP B CA 16
ATOM 25600 C C . ASP B 2 61 ? -15.510 2.520 2.657 1.00 0.00 612 ASP B C 16
ATOM 25601 O O . ASP B 2 61 ? -15.169 1.521 2.017 1.00 0.00 612 ASP B O 16
ATOM 25610 N N . GLU B 2 62 ? -15.196 3.734 2.312 1.00 0.00 613 GLU B N 16
ATOM 25611 C CA . GLU B 2 62 ? -14.415 4.025 1.149 1.00 0.00 613 GLU B CA 16
ATOM 25612 C C . GLU B 2 62 ? -12.999 4.388 1.603 1.00 0.00 613 GLU B C 16
ATOM 25613 O O . GLU B 2 62 ? -12.781 5.365 2.306 1.00 0.00 613 GLU B O 16
ATOM 25625 N N . ILE B 2 63 ? -12.053 3.559 1.225 1.00 0.00 614 ILE B N 16
ATOM 25626 C CA . ILE B 2 63 ? -10.677 3.726 1.647 1.00 0.00 614 ILE B CA 16
ATOM 25627 C C . ILE B 2 63 ? -9.987 4.816 0.824 1.00 0.00 614 ILE B C 16
ATOM 25628 O O . ILE B 2 63 ? -10.299 5.029 -0.365 1.00 0.00 614 ILE B O 16
ATOM 25644 N N . GLU B 2 64 ? -9.084 5.492 1.451 1.00 0.00 615 GLU B N 16
ATOM 25645 C CA . GLU B 2 64 ? -8.241 6.418 0.780 1.00 0.00 615 GLU B CA 16
ATOM 25646 C C . GLU B 2 64 ? -6.925 5.776 0.483 1.00 0.00 615 GLU B C 16
ATOM 25647 O O . GLU B 2 64 ? -6.091 5.626 1.350 1.00 0.00 615 GLU B O 16
ATOM 25659 N N . ILE B 2 65 ? -6.766 5.350 -0.725 1.00 0.00 616 ILE B N 16
ATOM 25660 C CA . ILE B 2 65 ? -5.506 4.851 -1.150 1.00 0.00 616 ILE B CA 16
ATOM 25661 C C . ILE B 2 65 ? -5.052 5.707 -2.271 1.00 0.00 616 ILE B C 16
ATOM 25662 O O . ILE B 2 65 ? -5.565 5.602 -3.399 1.00 0.00 616 ILE B O 16
ATOM 25678 N N . ASP B 2 66 ? -4.201 6.602 -1.949 1.00 0.00 617 ASP B N 16
ATOM 25679 C CA . ASP B 2 66 ? -3.556 7.426 -2.914 1.00 0.00 617 ASP B CA 16
ATOM 25680 C C . ASP B 2 66 ? -2.103 7.335 -2.615 1.00 0.00 617 ASP B C 16
ATOM 25681 O O . ASP B 2 66 ? -1.635 7.847 -1.590 1.00 0.00 617 ASP B O 16
ATOM 25690 N N . PHE B 2 67 ? -1.402 6.663 -3.473 1.00 0.00 618 PHE B N 16
ATOM 25691 C CA . PHE B 2 67 ? -0.006 6.343 -3.265 1.00 0.00 618 PHE B CA 16
ATOM 25692 C C . PHE B 2 67 ? 0.896 7.562 -3.300 1.00 0.00 618 PHE B C 16
ATOM 25693 O O . PHE B 2 67 ? 2.034 7.507 -2.836 1.00 0.00 618 PHE B O 16
ATOM 25710 N N . GLU B 2 68 ? 0.393 8.653 -3.814 1.00 0.00 619 GLU B N 16
ATOM 25711 C CA . GLU B 2 68 ? 1.185 9.836 -3.957 1.00 0.00 619 GLU B CA 16
ATOM 25712 C C . GLU B 2 68 ? 1.143 10.651 -2.666 1.00 0.00 619 GLU B C 16
ATOM 25713 O O . GLU B 2 68 ? 2.109 11.327 -2.314 1.00 0.00 619 GLU B O 16
ATOM 25725 N N . THR B 2 69 ? 0.023 10.571 -1.960 1.00 0.00 620 THR B N 16
ATOM 25726 C CA . THR B 2 69 ? -0.138 11.275 -0.694 1.00 0.00 620 THR B CA 16
ATOM 25727 C C . THR B 2 69 ? 0.467 10.512 0.485 1.00 0.00 620 THR B C 16
ATOM 25728 O O . THR B 2 69 ? 0.684 11.072 1.555 1.00 0.00 620 THR B O 16
ATOM 25739 N N . LEU B 2 70 ? 0.760 9.263 0.271 1.00 0.00 621 LEU B N 16
ATOM 25740 C CA . LEU B 2 70 ? 1.225 8.396 1.326 1.00 0.00 621 LEU B CA 16
ATOM 25741 C C . LEU B 2 70 ? 2.736 8.405 1.474 1.00 0.00 621 LEU B C 16
ATOM 25742 O O . LEU B 2 70 ? 3.473 8.515 0.490 1.00 0.00 621 LEU B O 16
ATOM 25758 N N . LYS B 2 71 ? 3.187 8.294 2.709 1.00 0.00 622 LYS B N 16
ATOM 25759 C CA . LYS B 2 71 ? 4.602 8.179 3.000 1.00 0.00 622 LYS B CA 16
ATOM 25760 C C . LYS B 2 71 ? 5.008 6.710 3.071 1.00 0.00 622 LYS B C 16
ATOM 25761 O O . LYS B 2 71 ? 4.147 5.839 3.294 1.00 0.00 622 LYS B O 16
ATOM 25780 N N . PRO B 2 72 ? 6.323 6.418 2.867 1.00 0.00 623 PRO B N 16
ATOM 25781 C CA . PRO B 2 72 ? 6.920 5.068 2.968 1.00 0.00 623 PRO B CA 16
ATOM 25782 C C . PRO B 2 72 ? 6.458 4.263 4.181 1.00 0.00 623 PRO B C 16
ATOM 25783 O O . PRO B 2 72 ? 6.247 3.065 4.071 1.00 0.00 623 PRO B O 16
ATOM 25794 N N . THR B 2 73 ? 6.263 4.937 5.306 1.00 0.00 624 THR B N 16
ATOM 25795 C CA . THR B 2 73 ? 5.861 4.325 6.554 1.00 0.00 624 THR B CA 16
ATOM 25796 C C . THR B 2 73 ? 4.550 3.579 6.386 1.00 0.00 624 THR B C 16
ATOM 25797 O O . THR B 2 73 ? 4.399 2.432 6.812 1.00 0.00 624 THR B O 16
ATOM 25808 N N . THR B 2 74 ? 3.631 4.222 5.734 1.00 0.00 625 THR B N 16
ATOM 25809 C CA . THR B 2 74 ? 2.353 3.676 5.517 1.00 0.00 625 THR B CA 16
ATOM 25810 C C . THR B 2 74 ? 2.377 2.757 4.300 1.00 0.00 625 THR B C 16
ATOM 25811 O O . THR B 2 74 ? 1.944 1.617 4.386 1.00 0.00 625 THR B O 16
ATOM 25822 N N . LEU B 2 75 ? 2.927 3.257 3.189 1.00 0.00 626 LEU B N 16
ATOM 25823 C CA . LEU B 2 75 ? 3.034 2.499 1.932 1.00 0.00 626 LEU B CA 16
ATOM 25824 C C . LEU B 2 75 ? 3.633 1.121 2.138 1.00 0.00 626 LEU B C 16
ATOM 25825 O O . LEU B 2 75 ? 3.091 0.121 1.663 1.00 0.00 626 LEU B O 16
ATOM 25841 N N . ARG B 2 76 ? 4.710 1.064 2.882 1.00 0.00 627 ARG B N 16
ATOM 25842 C CA . ARG B 2 76 ? 5.393 -0.176 3.096 1.00 0.00 627 ARG B CA 16
ATOM 25843 C C . ARG B 2 76 ? 4.566 -1.103 3.960 1.00 0.00 627 ARG B C 16
ATOM 25844 O O . ARG B 2 76 ? 4.528 -2.303 3.715 1.00 0.00 627 ARG B O 16
ATOM 25865 N N . GLU B 2 77 ? 3.858 -0.536 4.932 1.00 0.00 628 GLU B N 16
ATOM 25866 C CA . GLU B 2 77 ? 3.052 -1.325 5.843 1.00 0.00 628 GLU B CA 16
ATOM 25867 C C . GLU B 2 77 ? 1.901 -1.979 5.069 1.00 0.00 628 GLU B C 16
ATOM 25868 O O . GLU B 2 77 ? 1.500 -3.113 5.370 1.00 0.00 628 GLU B O 16
ATOM 25880 N N . LEU B 2 78 ? 1.402 -1.264 4.046 1.00 0.00 629 LEU B N 16
ATOM 25881 C CA . LEU B 2 78 ? 0.334 -1.774 3.194 1.00 0.00 629 LEU B CA 16
ATOM 25882 C C . LEU B 2 78 ? 0.852 -3.011 2.465 1.00 0.00 629 LEU B C 16
ATOM 25883 O O . LEU B 2 78 ? 0.262 -4.087 2.558 1.00 0.00 629 LEU B O 16
ATOM 25899 N N . GLU B 2 79 ? 2.003 -2.851 1.787 1.00 0.00 630 GLU B N 16
ATOM 25900 C CA . GLU B 2 79 ? 2.621 -3.931 1.010 1.00 0.00 630 GLU B CA 16
ATOM 25901 C C . GLU B 2 79 ? 2.946 -5.125 1.911 1.00 0.00 630 GLU B C 16
ATOM 25902 O O . GLU B 2 79 ? 2.662 -6.275 1.586 1.00 0.00 630 GLU B O 16
ATOM 25914 N N . ARG B 2 80 ? 3.518 -4.827 3.047 1.00 0.00 631 ARG B N 16
ATOM 25915 C CA . ARG B 2 80 ? 3.940 -5.794 4.017 1.00 0.00 631 ARG B CA 16
ATOM 25916 C C . ARG B 2 80 ? 2.745 -6.579 4.565 1.00 0.00 631 ARG B C 16
ATOM 25917 O O . ARG B 2 80 ? 2.856 -7.758 4.903 1.00 0.00 631 ARG B O 16
ATOM 25938 N N . TYR B 2 81 ? 1.607 -5.946 4.586 1.00 0.00 632 TYR B N 16
ATOM 25939 C CA . TYR B 2 81 ? 0.406 -6.586 5.034 1.00 0.00 632 TYR B CA 16
ATOM 25940 C C . TYR B 2 81 ? -0.184 -7.436 3.938 1.00 0.00 632 TYR B C 16
ATOM 25941 O O . TYR B 2 81 ? -0.461 -8.622 4.149 1.00 0.00 632 TYR B O 16
ATOM 25959 N N . VAL B 2 82 ? -0.376 -6.840 2.767 1.00 0.00 633 VAL B N 16
ATOM 25960 C CA . VAL B 2 82 ? -0.965 -7.541 1.635 1.00 0.00 633 VAL B CA 16
ATOM 25961 C C . VAL B 2 82 ? -0.167 -8.800 1.293 1.00 0.00 633 VAL B C 16
ATOM 25962 O O . VAL B 2 82 ? -0.739 -9.853 1.085 1.00 0.00 633 VAL B O 16
ATOM 25975 N N . LYS B 2 83 ? 1.154 -8.708 1.354 1.00 0.00 634 LYS B N 16
ATOM 25976 C CA . LYS B 2 83 ? 2.005 -9.836 1.037 1.00 0.00 634 LYS B CA 16
ATOM 25977 C C . LYS B 2 83 ? 1.833 -10.947 2.067 1.00 0.00 634 LYS B C 16
ATOM 25978 O O . LYS B 2 83 ? 1.905 -12.122 1.736 1.00 0.00 634 LYS B O 16
ATOM 25997 N N . SER B 2 84 ? 1.527 -10.558 3.307 1.00 0.00 635 SER B N 16
ATOM 25998 C CA . SER B 2 84 ? 1.344 -11.511 4.377 1.00 0.00 635 SER B CA 16
ATOM 25999 C C . SER B 2 84 ? 0.090 -12.294 4.118 1.00 0.00 635 SER B C 16
ATOM 26000 O O . SER B 2 84 ? 0.001 -13.447 4.415 1.00 0.00 635 SER B O 16
ATOM 26008 N N . CYS B 2 85 ? -0.834 -11.643 3.488 1.00 0.00 636 CYS B N 16
ATOM 26009 C CA . CYS B 2 85 ? -2.109 -12.192 3.199 1.00 0.00 636 CYS B CA 16
ATOM 26010 C C . CYS B 2 85 ? -2.034 -13.150 2.013 1.00 0.00 636 CYS B C 16
ATOM 26011 O O . CYS B 2 85 ? -2.733 -14.160 1.977 1.00 0.00 636 CYS B O 16
ATOM 26019 N N . LEU B 2 86 ? -1.196 -12.826 1.039 1.00 0.00 637 LEU B N 16
ATOM 26020 C CA . LEU B 2 86 ? -0.999 -13.711 -0.091 1.00 0.00 637 LEU B CA 16
ATOM 26021 C C . LEU B 2 86 ? -0.175 -14.936 0.298 1.00 0.00 637 LEU B C 16
ATOM 26022 O O . LEU B 2 86 ? -0.496 -16.059 -0.107 1.00 0.00 637 LEU B O 16
ATOM 26038 N N . GLN B 2 87 ? 0.868 -14.724 1.091 1.00 0.00 638 GLN B N 16
ATOM 26039 C CA . GLN B 2 87 ? 1.731 -15.813 1.527 1.00 0.00 638 GLN B CA 16
ATOM 26040 C C . GLN B 2 87 ? 1.056 -16.666 2.598 1.00 0.00 638 GLN B C 16
ATOM 26041 O O . GLN B 2 87 ? 1.152 -17.897 2.584 1.00 0.00 638 GLN B O 16
ATOM 26055 N N . LYS B 2 88 ? 0.382 -16.019 3.507 1.00 0.00 639 LYS B N 16
ATOM 26056 C CA . LYS B 2 88 ? -0.342 -16.680 4.558 1.00 0.00 639 LYS B CA 16
ATOM 26057 C C . LYS B 2 88 ? -1.826 -16.514 4.251 1.00 0.00 639 LYS B C 16
ATOM 26058 O O . LYS B 2 88 ? -2.519 -15.641 4.799 1.00 0.00 639 LYS B O 16
ATOM 26077 N N . LYS B 2 89 ? -2.286 -17.312 3.327 1.00 0.00 640 LYS B N 16
ATOM 26078 C CA . LYS B 2 89 ? -3.617 -17.189 2.812 1.00 0.00 640 LYS B CA 16
ATOM 26079 C C . LYS B 2 89 ? -4.614 -17.902 3.703 1.00 0.00 640 LYS B C 16
ATOM 26080 O O . LYS B 2 89 ? -4.749 -19.125 3.670 1.00 0.00 640 LYS B O 16
ATOM 26099 N N . GLN B 2 90 ? -5.252 -17.142 4.535 1.00 0.00 641 GLN B N 16
ATOM 26100 C CA . GLN B 2 90 ? -6.274 -17.627 5.428 1.00 0.00 641 GLN B CA 16
ATOM 26101 C C . GLN B 2 90 ? -7.377 -16.601 5.506 1.00 0.00 641 GLN B C 16
ATOM 26102 O O . GLN B 2 90 ? -7.100 -15.400 5.518 1.00 0.00 641 GLN B O 16
ATOM 26116 N N . ARG B 2 91 ? -8.595 -17.044 5.532 1.00 0.00 642 ARG B N 16
ATOM 26117 C CA . ARG B 2 91 ? -9.715 -16.140 5.634 1.00 0.00 642 ARG B CA 16
ATOM 26118 C C . ARG B 2 91 ? -10.413 -16.353 6.930 1.00 0.00 642 ARG B C 16
ATOM 26119 O O . ARG B 2 91 ? -10.548 -17.498 7.377 1.00 0.00 642 ARG B O 16
ATOM 26140 N N . LYS B 2 92 ? -10.840 -15.273 7.542 1.00 0.00 643 LYS B N 16
ATOM 26141 C CA . LYS B 2 92 ? -11.602 -15.330 8.780 1.00 0.00 643 LYS B CA 16
ATOM 26142 C C . LYS B 2 92 ? -12.603 -14.194 8.875 1.00 0.00 643 LYS B C 16
ATOM 26143 O O . LYS B 2 92 ? -12.320 -13.142 9.478 1.00 0.00 643 LYS B O 16
ATOM 26162 N N . PRO B 2 93 ? -13.735 -14.339 8.187 1.00 0.00 644 PRO B N 16
ATOM 26163 C CA . PRO B 2 93 ? -14.843 -13.440 8.315 1.00 0.00 644 PRO B CA 16
ATOM 26164 C C . PRO B 2 93 ? -15.700 -13.902 9.483 1.00 0.00 644 PRO B C 16
ATOM 26165 O O . PRO B 2 93 ? -16.568 -14.794 9.294 1.00 0.00 644 PRO B O 16
ATOM 26177 N N . LYS A 1 1 ? 1.362 12.932 -11.349 1.00 0.00 290 LYS A N 17
ATOM 26178 C CA . LYS A 1 1 ? 0.619 13.917 -10.576 1.00 0.00 290 LYS A CA 17
ATOM 26179 C C . LYS A 1 1 ? -0.859 13.947 -10.968 1.00 0.00 290 LYS A C 17
ATOM 26180 O O . LYS A 1 1 ? -1.723 13.764 -10.107 1.00 0.00 290 LYS A O 17
ATOM 26201 N N . VAL A 1 2 ? -1.161 14.152 -12.261 1.00 0.00 291 VAL A N 17
ATOM 26202 C CA . VAL A 1 2 ? -2.564 14.257 -12.699 1.00 0.00 291 VAL A CA 17
ATOM 26203 C C . VAL A 1 2 ? -3.291 12.911 -12.588 1.00 0.00 291 VAL A C 17
ATOM 26204 O O . VAL A 1 2 ? -4.473 12.856 -12.248 1.00 0.00 291 VAL A O 17
ATOM 26217 N N . ALA A 1 3 ? -2.589 11.833 -12.850 1.00 0.00 292 ALA A N 17
ATOM 26218 C CA . ALA A 1 3 ? -3.164 10.519 -12.702 1.00 0.00 292 ALA A CA 17
ATOM 26219 C C . ALA A 1 3 ? -2.341 9.720 -11.717 1.00 0.00 292 ALA A C 17
ATOM 26220 O O . ALA A 1 3 ? -1.436 8.976 -12.107 1.00 0.00 292 ALA A O 17
ATOM 26227 N N . PRO A 1 4 ? -2.581 9.907 -10.425 1.00 0.00 293 PRO A N 17
ATOM 26228 C CA . PRO A 1 4 ? -1.832 9.234 -9.397 1.00 0.00 293 PRO A CA 17
ATOM 26229 C C . PRO A 1 4 ? -2.502 7.934 -8.972 1.00 0.00 293 PRO A C 17
ATOM 26230 O O . PRO A 1 4 ? -3.623 7.619 -9.403 1.00 0.00 293 PRO A O 17
ATOM 26241 N N . LEU A 1 5 ? -1.835 7.193 -8.139 1.00 0.00 294 LEU A N 17
ATOM 26242 C CA . LEU A 1 5 ? -2.371 5.967 -7.631 1.00 0.00 294 LEU A CA 17
ATOM 26243 C C . LEU A 1 5 ? -3.318 6.222 -6.483 1.00 0.00 294 LEU A C 17
ATOM 26244 O O . LEU A 1 5 ? -2.921 6.210 -5.333 1.00 0.00 294 LEU A O 17
ATOM 26260 N N . LYS A 1 6 ? -4.536 6.547 -6.819 1.00 0.00 295 LYS A N 17
ATOM 26261 C CA . LYS A 1 6 ? -5.587 6.714 -5.851 1.00 0.00 295 LYS A CA 17
ATOM 26262 C C . LYS A 1 6 ? -6.695 5.738 -6.190 1.00 0.00 295 LYS A C 17
ATOM 26263 O O . LYS A 1 6 ? -7.317 5.835 -7.247 1.00 0.00 295 LYS A O 17
ATOM 26282 N N . ILE A 1 7 ? -6.890 4.772 -5.343 1.00 0.00 296 ILE A N 17
ATOM 26283 C CA . ILE A 1 7 ? -7.872 3.737 -5.589 1.00 0.00 296 ILE A CA 17
ATOM 26284 C C . ILE A 1 7 ? -8.906 3.704 -4.463 1.00 0.00 296 ILE A C 17
ATOM 26285 O O . ILE A 1 7 ? -8.547 3.747 -3.286 1.00 0.00 296 ILE A O 17
ATOM 26301 N N . LYS A 1 8 ? -10.170 3.703 -4.838 1.00 0.00 297 LYS A N 17
ATOM 26302 C CA . LYS A 1 8 ? -11.271 3.619 -3.890 1.00 0.00 297 LYS A CA 17
ATOM 26303 C C . LYS A 1 8 ? -11.736 2.173 -3.728 1.00 0.00 297 LYS A C 17
ATOM 26304 O O . LYS A 1 8 ? -11.221 1.259 -4.376 1.00 0.00 297 LYS A O 17
ATOM 26323 N N . LEU A 1 9 ? -12.742 1.993 -2.899 1.00 0.00 298 LEU A N 17
ATOM 26324 C CA . LEU A 1 9 ? -13.348 0.708 -2.651 1.00 0.00 298 LEU A CA 17
ATOM 26325 C C . LEU A 1 9 ? -14.852 0.872 -2.855 1.00 0.00 298 LEU A C 17
ATOM 26326 O O . LEU A 1 9 ? -15.288 1.937 -3.306 1.00 0.00 298 LEU A O 17
ATOM 26342 N N . GLY A 1 10 ? -15.640 -0.132 -2.523 1.00 0.00 299 GLY A N 17
ATOM 26343 C CA . GLY A 1 10 ? -17.057 -0.055 -2.784 1.00 0.00 299 GLY A CA 17
ATOM 26344 C C . GLY A 1 10 ? -17.300 -0.433 -4.216 1.00 0.00 299 GLY A C 17
ATOM 26345 O O . GLY A 1 10 ? -18.026 0.249 -4.953 1.00 0.00 299 GLY A O 17
ATOM 26349 N N . GLY A 1 11 ? -16.681 -1.511 -4.604 1.00 0.00 300 GLY A N 17
ATOM 26350 C CA . GLY A 1 11 ? -16.680 -1.958 -5.956 1.00 0.00 300 GLY A CA 17
ATOM 26351 C C . GLY A 1 11 ? -15.257 -2.226 -6.362 1.00 0.00 300 GLY A C 17
ATOM 26352 O O . GLY A 1 11 ? -14.452 -2.658 -5.516 1.00 0.00 300 GLY A O 17
ATOM 26356 N N . PHE A 1 12 ? -14.930 -1.947 -7.618 1.00 0.00 301 PHE A N 17
ATOM 26357 C CA . PHE A 1 12 ? -13.558 -2.087 -8.157 1.00 0.00 301 PHE A CA 17
ATOM 26358 C C . PHE A 1 12 ? -13.018 -3.513 -8.005 1.00 0.00 301 PHE A C 17
ATOM 26359 O O . PHE A 1 12 ? -13.630 -4.487 -8.474 1.00 0.00 301 PHE A O 17
ATOM 26376 N N . ALA B 2 6 ? 21.655 27.398 7.153 1.00 0.00 557 ALA B N 17
ATOM 26377 C CA . ALA B 2 6 ? 20.850 27.013 5.998 1.00 0.00 557 ALA B CA 17
ATOM 26378 C C . ALA B 2 6 ? 20.480 25.541 6.083 1.00 0.00 557 ALA B C 17
ATOM 26379 O O . ALA B 2 6 ? 19.717 25.017 5.260 1.00 0.00 557 ALA B O 17
ATOM 26386 N N . SER B 2 7 ? 21.007 24.889 7.080 1.00 0.00 558 SER B N 17
ATOM 26387 C CA . SER B 2 7 ? 20.771 23.499 7.270 1.00 0.00 558 SER B CA 17
ATOM 26388 C C . SER B 2 7 ? 19.502 23.295 8.076 1.00 0.00 558 SER B C 17
ATOM 26389 O O . SER B 2 7 ? 19.500 23.384 9.308 1.00 0.00 558 SER B O 17
ATOM 26397 N N . ALA B 2 8 ? 18.423 23.104 7.380 1.00 0.00 559 ALA B N 17
ATOM 26398 C CA . ALA B 2 8 ? 17.174 22.791 7.990 1.00 0.00 559 ALA B CA 17
ATOM 26399 C C . ALA B 2 8 ? 16.820 21.391 7.579 1.00 0.00 559 ALA B C 17
ATOM 26400 O O . ALA B 2 8 ? 16.452 21.152 6.417 1.00 0.00 559 ALA B O 17
ATOM 26407 N N . SER B 2 9 ? 17.012 20.468 8.486 1.00 0.00 560 SER B N 17
ATOM 26408 C CA . SER B 2 9 ? 16.775 19.072 8.238 1.00 0.00 560 SER B CA 17
ATOM 26409 C C . SER B 2 9 ? 15.320 18.805 7.926 1.00 0.00 560 SER B C 17
ATOM 26410 O O . SER B 2 9 ? 14.412 19.439 8.507 1.00 0.00 560 SER B O 17
ATOM 26418 N N . TYR B 2 10 ? 15.100 17.922 6.983 1.00 0.00 561 TYR B N 17
ATOM 26419 C CA . TYR B 2 10 ? 13.781 17.514 6.648 1.00 0.00 561 TYR B CA 17
ATOM 26420 C C . TYR B 2 10 ? 13.204 16.694 7.781 1.00 0.00 561 TYR B C 17
ATOM 26421 O O . TYR B 2 10 ? 13.718 15.620 8.142 1.00 0.00 561 TYR B O 17
ATOM 26439 N N . ASP B 2 11 ? 12.185 17.228 8.384 1.00 0.00 562 ASP B N 17
ATOM 26440 C CA . ASP B 2 11 ? 11.588 16.614 9.520 1.00 0.00 562 ASP B CA 17
ATOM 26441 C C . ASP B 2 11 ? 10.955 15.323 9.145 1.00 0.00 562 ASP B C 17
ATOM 26442 O O . ASP B 2 11 ? 10.193 15.232 8.177 1.00 0.00 562 ASP B O 17
ATOM 26451 N N . SER B 2 12 ? 11.306 14.325 9.846 1.00 0.00 563 SER B N 17
ATOM 26452 C CA . SER B 2 12 ? 10.733 13.079 9.627 1.00 0.00 563 SER B CA 17
ATOM 26453 C C . SER B 2 12 ? 10.010 12.675 10.871 1.00 0.00 563 SER B C 17
ATOM 26454 O O . SER B 2 12 ? 10.606 12.227 11.859 1.00 0.00 563 SER B O 17
ATOM 26462 N N . GLU B 2 13 ? 8.753 12.889 10.836 1.00 0.00 564 GLU B N 17
ATOM 26463 C CA . GLU B 2 13 ? 7.901 12.625 11.949 1.00 0.00 564 GLU B CA 17
ATOM 26464 C C . GLU B 2 13 ? 7.446 11.213 11.822 1.00 0.00 564 GLU B C 17
ATOM 26465 O O . GLU B 2 13 ? 7.380 10.696 10.696 1.00 0.00 564 GLU B O 17
ATOM 26477 N N . GLU B 2 14 ? 7.145 10.619 12.963 1.00 0.00 565 GLU B N 17
ATOM 26478 C CA . GLU B 2 14 ? 6.788 9.188 13.126 1.00 0.00 565 GLU B CA 17
ATOM 26479 C C . GLU B 2 14 ? 7.270 8.259 11.999 1.00 0.00 565 GLU B C 17
ATOM 26480 O O . GLU B 2 14 ? 6.486 7.585 11.331 1.00 0.00 565 GLU B O 17
ATOM 26492 N N . GLU B 2 15 ? 8.566 8.268 11.777 1.00 0.00 566 GLU B N 17
ATOM 26493 C CA . GLU B 2 15 ? 9.153 7.563 10.679 1.00 0.00 566 GLU B CA 17
ATOM 26494 C C . GLU B 2 15 ? 9.747 6.251 11.133 1.00 0.00 566 GLU B C 17
ATOM 26495 O O . GLU B 2 15 ? 10.411 6.175 12.164 1.00 0.00 566 GLU B O 17
ATOM 26507 N N . GLU B 2 16 ? 9.457 5.227 10.384 1.00 0.00 567 GLU B N 17
ATOM 26508 C CA . GLU B 2 16 ? 9.964 3.908 10.639 1.00 0.00 567 GLU B CA 17
ATOM 26509 C C . GLU B 2 16 ? 10.805 3.376 9.513 1.00 0.00 567 GLU B C 17
ATOM 26510 O O . GLU B 2 16 ? 11.814 2.693 9.753 1.00 0.00 567 GLU B O 17
ATOM 26522 N N . GLU B 2 17 ? 10.455 3.728 8.305 1.00 0.00 568 GLU B N 17
ATOM 26523 C CA . GLU B 2 17 ? 11.083 3.099 7.165 1.00 0.00 568 GLU B CA 17
ATOM 26524 C C . GLU B 2 17 ? 11.804 4.113 6.315 1.00 0.00 568 GLU B C 17
ATOM 26525 O O . GLU B 2 17 ? 13.025 4.090 6.174 1.00 0.00 568 GLU B O 17
ATOM 26537 N N . GLY B 2 18 ? 11.047 5.019 5.844 1.00 0.00 569 GLY B N 17
ATOM 26538 C CA . GLY B 2 18 ? 11.528 6.141 5.039 1.00 0.00 569 GLY B CA 17
ATOM 26539 C C . GLY B 2 18 ? 12.082 5.664 3.722 1.00 0.00 569 GLY B C 17
ATOM 26540 O O . GLY B 2 18 ? 12.930 6.302 3.104 1.00 0.00 569 GLY B O 17
ATOM 26544 N N . LEU B 2 19 ? 11.554 4.554 3.308 1.00 0.00 570 LEU B N 17
ATOM 26545 C CA . LEU B 2 19 ? 11.983 3.832 2.156 1.00 0.00 570 LEU B CA 17
ATOM 26546 C C . LEU B 2 19 ? 11.204 4.282 0.940 1.00 0.00 570 LEU B C 17
ATOM 26547 O O . LEU B 2 19 ? 9.982 4.128 0.905 1.00 0.00 570 LEU B O 17
ATOM 26563 N N . PRO B 2 20 ? 11.886 4.872 -0.051 1.00 0.00 571 PRO B N 17
ATOM 26564 C CA . PRO B 2 20 ? 11.246 5.352 -1.274 1.00 0.00 571 PRO B CA 17
ATOM 26565 C C . PRO B 2 20 ? 10.532 4.230 -2.017 1.00 0.00 571 PRO B C 17
ATOM 26566 O O . PRO B 2 20 ? 11.093 3.145 -2.234 1.00 0.00 571 PRO B O 17
ATOM 26577 N N . MET B 2 21 ? 9.312 4.482 -2.387 1.00 0.00 572 MET B N 17
ATOM 26578 C CA . MET B 2 21 ? 8.524 3.523 -3.105 1.00 0.00 572 MET B CA 17
ATOM 26579 C C . MET B 2 21 ? 8.427 3.959 -4.538 1.00 0.00 572 MET B C 17
ATOM 26580 O O . MET B 2 21 ? 7.916 5.038 -4.843 1.00 0.00 572 MET B O 17
ATOM 26594 N N . SER B 2 22 ? 8.921 3.155 -5.412 1.00 0.00 573 SER B N 17
ATOM 26595 C CA . SER B 2 22 ? 8.954 3.496 -6.801 1.00 0.00 573 SER B CA 17
ATOM 26596 C C . SER B 2 22 ? 7.561 3.323 -7.387 1.00 0.00 573 SER B C 17
ATOM 26597 O O . SER B 2 22 ? 6.710 2.640 -6.781 1.00 0.00 573 SER B O 17
ATOM 26605 N N . TYR B 2 23 ? 7.308 3.949 -8.523 1.00 0.00 574 TYR B N 17
ATOM 26606 C CA . TYR B 2 23 ? 6.004 3.875 -9.176 1.00 0.00 574 TYR B CA 17
ATOM 26607 C C . TYR B 2 23 ? 5.610 2.437 -9.453 1.00 0.00 574 TYR B C 17
ATOM 26608 O O . TYR B 2 23 ? 4.461 2.074 -9.271 1.00 0.00 574 TYR B O 17
ATOM 26626 N N . ASP B 2 24 ? 6.589 1.611 -9.807 1.00 0.00 575 ASP B N 17
ATOM 26627 C CA . ASP B 2 24 ? 6.337 0.181 -10.054 1.00 0.00 575 ASP B CA 17
ATOM 26628 C C . ASP B 2 24 ? 5.948 -0.522 -8.768 1.00 0.00 575 ASP B C 17
ATOM 26629 O O . ASP B 2 24 ? 5.008 -1.311 -8.747 1.00 0.00 575 ASP B O 17
ATOM 26638 N N . GLU B 2 25 ? 6.666 -0.206 -7.686 1.00 0.00 576 GLU B N 17
ATOM 26639 C CA . GLU B 2 25 ? 6.405 -0.783 -6.375 1.00 0.00 576 GLU B CA 17
ATOM 26640 C C . GLU B 2 25 ? 4.989 -0.466 -5.911 1.00 0.00 576 GLU B C 17
ATOM 26641 O O . GLU B 2 25 ? 4.233 -1.351 -5.548 1.00 0.00 576 GLU B O 17
ATOM 26653 N N . LYS B 2 26 ? 4.640 0.803 -5.970 1.00 0.00 577 LYS B N 17
ATOM 26654 C CA . LYS B 2 26 ? 3.320 1.285 -5.583 1.00 0.00 577 LYS B CA 17
ATOM 26655 C C . LYS B 2 26 ? 2.227 0.711 -6.485 1.00 0.00 577 LYS B C 17
ATOM 26656 O O . LYS B 2 26 ? 1.144 0.350 -6.016 1.00 0.00 577 LYS B O 17
ATOM 26675 N N . ARG B 2 27 ? 2.510 0.650 -7.772 1.00 0.00 578 ARG B N 17
ATOM 26676 C CA . ARG B 2 27 ? 1.574 0.084 -8.746 1.00 0.00 578 ARG B CA 17
ATOM 26677 C C . ARG B 2 27 ? 1.283 -1.379 -8.415 1.00 0.00 578 ARG B C 17
ATOM 26678 O O . ARG B 2 27 ? 0.126 -1.795 -8.369 1.00 0.00 578 ARG B O 17
ATOM 26699 N N . GLN B 2 28 ? 2.338 -2.136 -8.159 1.00 0.00 579 GLN B N 17
ATOM 26700 C CA . GLN B 2 28 ? 2.242 -3.542 -7.831 1.00 0.00 579 GLN B CA 17
ATOM 26701 C C . GLN B 2 28 ? 1.515 -3.698 -6.489 1.00 0.00 579 GLN B C 17
ATOM 26702 O O . GLN B 2 28 ? 0.670 -4.564 -6.335 1.00 0.00 579 GLN B O 17
ATOM 26716 N N . LEU B 2 29 ? 1.798 -2.797 -5.574 1.00 0.00 580 LEU B N 17
ATOM 26717 C CA . LEU B 2 29 ? 1.176 -2.774 -4.257 1.00 0.00 580 LEU B CA 17
ATOM 26718 C C . LEU B 2 29 ? -0.358 -2.611 -4.420 1.00 0.00 580 LEU B C 17
ATOM 26719 O O . LEU B 2 29 ? -1.148 -3.263 -3.725 1.00 0.00 580 LEU B O 17
ATOM 26735 N N . SER B 2 30 ? -0.767 -1.768 -5.374 1.00 0.00 581 SER B N 17
ATOM 26736 C CA . SER B 2 30 ? -2.169 -1.556 -5.650 1.00 0.00 581 SER B CA 17
ATOM 26737 C C . SER B 2 30 ? -2.796 -2.857 -6.185 1.00 0.00 581 SER B C 17
ATOM 26738 O O . SER B 2 30 ? -3.949 -3.179 -5.885 1.00 0.00 581 SER B O 17
ATOM 26746 N N . LEU B 2 31 ? -2.004 -3.621 -6.928 1.00 0.00 582 LEU B N 17
ATOM 26747 C CA . LEU B 2 31 ? -2.444 -4.890 -7.495 1.00 0.00 582 LEU B CA 17
ATOM 26748 C C . LEU B 2 31 ? -2.670 -5.907 -6.386 1.00 0.00 582 LEU B C 17
ATOM 26749 O O . LEU B 2 31 ? -3.633 -6.657 -6.415 1.00 0.00 582 LEU B O 17
ATOM 26765 N N . ASP B 2 32 ? -1.789 -5.917 -5.403 1.00 0.00 583 ASP B N 17
ATOM 26766 C CA . ASP B 2 32 ? -1.930 -6.846 -4.273 1.00 0.00 583 ASP B CA 17
ATOM 26767 C C . ASP B 2 32 ? -3.127 -6.535 -3.433 1.00 0.00 583 ASP B C 17
ATOM 26768 O O . ASP B 2 32 ? -3.809 -7.435 -2.955 1.00 0.00 583 ASP B O 17
ATOM 26777 N N . ILE B 2 33 ? -3.424 -5.266 -3.282 1.00 0.00 584 ILE B N 17
ATOM 26778 C CA . ILE B 2 33 ? -4.623 -4.864 -2.576 1.00 0.00 584 ILE B CA 17
ATOM 26779 C C . ILE B 2 33 ? -5.867 -5.235 -3.398 1.00 0.00 584 ILE B C 17
ATOM 26780 O O . ILE B 2 33 ? -6.906 -5.589 -2.851 1.00 0.00 584 ILE B O 17
ATOM 26796 N N . ASN B 2 34 ? -5.721 -5.204 -4.711 1.00 0.00 585 ASN B N 17
ATOM 26797 C CA . ASN B 2 34 ? -6.787 -5.598 -5.645 1.00 0.00 585 ASN B CA 17
ATOM 26798 C C . ASN B 2 34 ? -7.026 -7.117 -5.510 1.00 0.00 585 ASN B C 17
ATOM 26799 O O . ASN B 2 34 ? -8.158 -7.603 -5.650 1.00 0.00 585 ASN B O 17
ATOM 26810 N N . ARG B 2 35 ? -5.950 -7.840 -5.221 1.00 0.00 586 ARG B N 17
ATOM 26811 C CA . ARG B 2 35 ? -5.977 -9.290 -5.008 1.00 0.00 586 ARG B CA 17
ATOM 26812 C C . ARG B 2 35 ? -6.682 -9.647 -3.698 1.00 0.00 586 ARG B C 17
ATOM 26813 O O . ARG B 2 35 ? -7.306 -10.711 -3.587 1.00 0.00 586 ARG B O 17
ATOM 26834 N N . LEU B 2 36 ? -6.596 -8.756 -2.729 1.00 0.00 587 LEU B N 17
ATOM 26835 C CA . LEU B 2 36 ? -7.164 -8.993 -1.420 1.00 0.00 587 LEU B CA 17
ATOM 26836 C C . LEU B 2 36 ? -8.663 -8.772 -1.390 1.00 0.00 587 LEU B C 17
ATOM 26837 O O . LEU B 2 36 ? -9.174 -7.803 -1.967 1.00 0.00 587 LEU B O 17
ATOM 26853 N N . PRO B 2 37 ? -9.388 -9.669 -0.727 1.00 0.00 588 PRO B N 17
ATOM 26854 C CA . PRO B 2 37 ? -10.819 -9.536 -0.543 1.00 0.00 588 PRO B CA 17
ATOM 26855 C C . PRO B 2 37 ? -11.135 -8.552 0.596 1.00 0.00 588 PRO B C 17
ATOM 26856 O O . PRO B 2 37 ? -10.237 -8.193 1.395 1.00 0.00 588 PRO B O 17
ATOM 26867 N N . GLY B 2 38 ? -12.394 -8.146 0.682 1.00 0.00 589 GLY B N 17
ATOM 26868 C CA . GLY B 2 38 ? -12.853 -7.179 1.677 1.00 0.00 589 GLY B CA 17
ATOM 26869 C C . GLY B 2 38 ? -12.503 -7.552 3.106 1.00 0.00 589 GLY B C 17
ATOM 26870 O O . GLY B 2 38 ? -12.267 -6.674 3.940 1.00 0.00 589 GLY B O 17
ATOM 26874 N N . GLU B 2 39 ? -12.451 -8.848 3.381 1.00 0.00 590 GLU B N 17
ATOM 26875 C CA . GLU B 2 39 ? -12.097 -9.357 4.701 1.00 0.00 590 GLU B CA 17
ATOM 26876 C C . GLU B 2 39 ? -10.693 -8.878 5.106 1.00 0.00 590 GLU B C 17
ATOM 26877 O O . GLU B 2 39 ? -10.472 -8.460 6.230 1.00 0.00 590 GLU B O 17
ATOM 26889 N N . LYS B 2 40 ? -9.770 -8.894 4.160 1.00 0.00 591 LYS B N 17
ATOM 26890 C CA . LYS B 2 40 ? -8.390 -8.490 4.428 1.00 0.00 591 LYS B CA 17
ATOM 26891 C C . LYS B 2 40 ? -8.257 -6.978 4.351 1.00 0.00 591 LYS B C 17
ATOM 26892 O O . LYS B 2 40 ? -7.444 -6.367 5.046 1.00 0.00 591 LYS B O 17
ATOM 26911 N N . LEU B 2 41 ? -9.093 -6.377 3.531 1.00 0.00 592 LEU B N 17
ATOM 26912 C CA . LEU B 2 41 ? -9.094 -4.939 3.338 1.00 0.00 592 LEU B CA 17
ATOM 26913 C C . LEU B 2 41 ? -9.373 -4.164 4.620 1.00 0.00 592 LEU B C 17
ATOM 26914 O O . LEU B 2 41 ? -8.896 -3.053 4.770 1.00 0.00 592 LEU B O 17
ATOM 26930 N N . GLY B 2 42 ? -10.093 -4.781 5.553 1.00 0.00 593 GLY B N 17
ATOM 26931 C CA . GLY B 2 42 ? -10.453 -4.125 6.808 1.00 0.00 593 GLY B CA 17
ATOM 26932 C C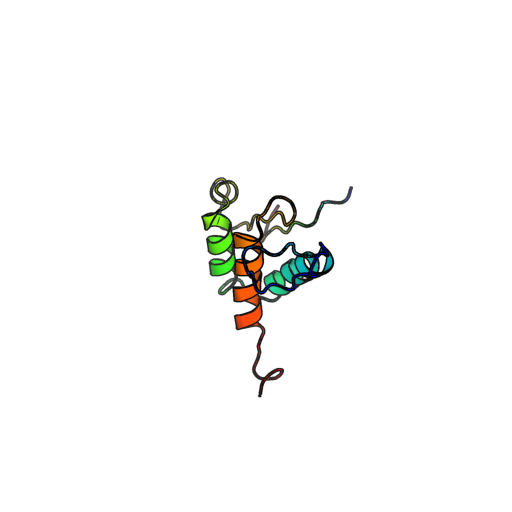 . GLY B 2 42 ? -9.255 -3.578 7.570 1.00 0.00 593 GLY B C 17
ATOM 26933 O O . GLY B 2 42 ? -9.311 -2.477 8.117 1.00 0.00 593 GLY B O 17
ATOM 26937 N N . ARG B 2 43 ? -8.165 -4.314 7.574 1.00 0.00 594 ARG B N 17
ATOM 26938 C CA . ARG B 2 43 ? -6.989 -3.890 8.278 1.00 0.00 594 ARG B CA 17
ATOM 26939 C C . ARG B 2 43 ? -6.253 -2.801 7.525 1.00 0.00 594 ARG B C 17
ATOM 26940 O O . ARG B 2 43 ? -5.850 -1.803 8.126 1.00 0.00 594 ARG B O 17
ATOM 26961 N N . VAL B 2 44 ? -6.126 -2.954 6.220 1.00 0.00 595 VAL B N 17
ATOM 26962 C CA . VAL B 2 44 ? -5.376 -1.991 5.435 1.00 0.00 595 VAL B CA 17
ATOM 26963 C C . VAL B 2 44 ? -6.015 -0.593 5.499 1.00 0.00 595 VAL B C 17
ATOM 26964 O O . VAL B 2 44 ? -5.308 0.402 5.519 1.00 0.00 595 VAL B O 17
ATOM 26977 N N . VAL B 2 45 ? -7.357 -0.536 5.598 1.00 0.00 596 VAL B N 17
ATOM 26978 C CA . VAL B 2 45 ? -8.075 0.754 5.735 1.00 0.00 596 VAL B CA 17
ATOM 26979 C C . VAL B 2 45 ? -7.540 1.528 6.948 1.00 0.00 596 VAL B C 17
ATOM 26980 O O . VAL B 2 45 ? -7.260 2.728 6.862 1.00 0.00 596 VAL B O 17
ATOM 26993 N N . HIS B 2 46 ? -7.311 0.808 8.041 1.00 0.00 597 HIS B N 17
ATOM 26994 C CA . HIS B 2 46 ? -6.853 1.414 9.282 1.00 0.00 597 HIS B CA 17
ATOM 26995 C C . HIS B 2 46 ? -5.401 1.866 9.165 1.00 0.00 597 HIS B C 17
ATOM 26996 O O . HIS B 2 46 ? -4.982 2.850 9.797 1.00 0.00 597 HIS B O 17
ATOM 27010 N N . ILE B 2 47 ? -4.649 1.179 8.323 1.00 0.00 598 ILE B N 17
ATOM 27011 C CA . ILE B 2 47 ? -3.264 1.516 8.081 1.00 0.00 598 ILE B CA 17
ATOM 27012 C C . ILE B 2 47 ? -3.180 2.881 7.381 1.00 0.00 598 ILE B C 17
ATOM 27013 O O . ILE B 2 47 ? -2.341 3.717 7.738 1.00 0.00 598 ILE B O 17
ATOM 27029 N N . ILE B 2 48 ? -4.077 3.131 6.413 1.00 0.00 599 ILE B N 17
ATOM 27030 C CA . ILE B 2 48 ? -4.123 4.445 5.771 1.00 0.00 599 ILE B CA 17
ATOM 27031 C C . ILE B 2 48 ? -4.513 5.501 6.799 1.00 0.00 599 ILE B C 17
ATOM 27032 O O . ILE B 2 48 ? -3.875 6.534 6.879 1.00 0.00 599 ILE B O 17
ATOM 27048 N N . GLN B 2 49 ? -5.522 5.195 7.635 1.00 0.00 600 GLN B N 17
ATOM 27049 C CA . GLN B 2 49 ? -6.017 6.134 8.660 1.00 0.00 600 GLN B CA 17
ATOM 27050 C C . GLN B 2 49 ? -4.918 6.610 9.594 1.00 0.00 600 GLN B C 17
ATOM 27051 O O . GLN B 2 49 ? -4.947 7.747 10.063 1.00 0.00 600 GLN B O 17
ATOM 27065 N N . SER B 2 50 ? -3.952 5.748 9.834 1.00 0.00 601 SER B N 17
ATOM 27066 C CA . SER B 2 50 ? -2.823 6.046 10.704 1.00 0.00 601 SER B CA 17
ATOM 27067 C C . SER B 2 50 ? -2.024 7.247 10.181 1.00 0.00 601 SER B C 17
ATOM 27068 O O . SER B 2 50 ? -1.503 8.058 10.947 1.00 0.00 601 SER B O 17
ATOM 27076 N N . ARG B 2 51 ? -1.961 7.356 8.885 1.00 0.00 602 ARG B N 17
ATOM 27077 C CA . ARG B 2 51 ? -1.224 8.411 8.242 1.00 0.00 602 ARG B CA 17
ATOM 27078 C C . ARG B 2 51 ? -2.214 9.501 7.879 1.00 0.00 602 ARG B C 17
ATOM 27079 O O . ARG B 2 51 ? -2.075 10.650 8.267 1.00 0.00 602 ARG B O 17
ATOM 27100 N N . GLU B 2 52 ? -3.257 9.085 7.239 1.00 0.00 603 GLU B N 17
ATOM 27101 C CA . GLU B 2 52 ? -4.187 9.958 6.629 1.00 0.00 603 GLU B CA 17
ATOM 27102 C C . GLU B 2 52 ? -5.406 10.167 7.437 1.00 0.00 603 GLU B C 17
ATOM 27103 O O . GLU B 2 52 ? -6.248 9.266 7.592 1.00 0.00 603 GLU B O 17
ATOM 27115 N N . PRO B 2 53 ? -5.570 11.367 7.931 1.00 0.00 604 PRO B N 17
ATOM 27116 C CA . PRO B 2 53 ? -6.742 11.733 8.654 1.00 0.00 604 PRO B CA 17
ATOM 27117 C C . PRO B 2 53 ? -7.828 12.157 7.666 1.00 0.00 604 PRO B C 17
ATOM 27118 O O . PRO B 2 53 ? -8.974 12.378 8.024 1.00 0.00 604 PRO B O 17
ATOM 27129 N N . SER B 2 54 ? -7.433 12.194 6.404 1.00 0.00 605 SER B N 17
ATOM 27130 C CA . SER B 2 54 ? -8.280 12.481 5.294 1.00 0.00 605 SER B CA 17
ATOM 27131 C C . SER B 2 54 ? -9.207 11.272 5.101 1.00 0.00 605 SER B C 17
ATOM 27132 O O . SER B 2 54 ? -10.386 11.403 4.776 1.00 0.00 605 SER B O 17
ATOM 27140 N N . LEU B 2 55 ? -8.665 10.091 5.388 1.00 0.00 606 LEU B N 17
ATOM 27141 C CA . LEU B 2 55 ? -9.405 8.853 5.303 1.00 0.00 606 LEU B CA 17
ATOM 27142 C C . LEU B 2 55 ? -10.429 8.845 6.453 1.00 0.00 606 LEU B C 17
ATOM 27143 O O . LEU B 2 55 ? -11.591 8.616 6.251 1.00 0.00 606 LEU B O 17
ATOM 27159 N N . ARG B 2 56 ? -9.946 9.105 7.655 1.00 0.00 607 ARG B N 17
ATOM 27160 C CA . ARG B 2 56 ? -10.781 9.234 8.870 1.00 0.00 607 ARG B CA 17
ATOM 27161 C C . ARG B 2 56 ? -11.859 10.327 8.706 1.00 0.00 607 ARG B C 17
ATOM 27162 O O . ARG B 2 56 ? -12.888 10.308 9.380 1.00 0.00 607 ARG B O 17
ATOM 27183 N N . ASP B 2 57 ? -11.585 11.286 7.839 1.00 0.00 608 ASP B N 17
ATOM 27184 C CA . ASP B 2 57 ? -12.532 12.363 7.532 1.00 0.00 608 ASP B CA 17
ATOM 27185 C C . ASP B 2 57 ? -13.637 11.853 6.633 1.00 0.00 608 ASP B C 17
ATOM 27186 O O . ASP B 2 57 ? -14.805 12.218 6.780 1.00 0.00 608 ASP B O 17
ATOM 27195 N N . SER B 2 58 ? -13.270 11.009 5.724 1.00 0.00 609 SER B N 17
ATOM 27196 C CA . SER B 2 58 ? -14.185 10.413 4.807 1.00 0.00 609 SER B CA 17
ATOM 27197 C C . SER B 2 58 ? -14.739 9.108 5.411 1.00 0.00 609 SER B C 17
ATOM 27198 O O . SER B 2 58 ? -14.598 8.876 6.625 1.00 0.00 609 SER B O 17
ATOM 27206 N N . ASN B 2 59 ? -15.392 8.287 4.626 1.00 0.00 610 ASN B N 17
ATOM 27207 C CA . ASN B 2 59 ? -15.952 7.064 5.165 1.00 0.00 610 ASN B CA 17
ATOM 27208 C C . ASN B 2 59 ? -14.891 5.997 5.196 1.00 0.00 610 ASN B C 17
ATOM 27209 O O . ASN B 2 59 ? -14.229 5.782 4.208 1.00 0.00 610 ASN B O 17
ATOM 27220 N N . PRO B 2 60 ? -14.744 5.279 6.323 1.00 0.00 611 PRO B N 17
ATOM 27221 C CA . PRO B 2 60 ? -13.800 4.147 6.438 1.00 0.00 611 PRO B CA 17
ATOM 27222 C C . PRO B 2 60 ? -14.313 2.937 5.636 1.00 0.00 611 PRO B C 17
ATOM 27223 O O . PRO B 2 60 ? -13.657 1.899 5.529 1.00 0.00 611 PRO B O 17
ATOM 27234 N N . ASP B 2 61 ? -15.527 3.094 5.128 1.00 0.00 612 ASP B N 17
ATOM 27235 C CA . ASP B 2 61 ? -16.188 2.129 4.257 1.00 0.00 612 ASP B CA 17
ATOM 27236 C C . ASP B 2 61 ? -15.495 2.123 2.923 1.00 0.00 612 ASP B C 17
ATOM 27237 O O . ASP B 2 61 ? -15.272 1.070 2.304 1.00 0.00 612 ASP B O 17
ATOM 27246 N N . GLU B 2 62 ? -15.133 3.299 2.504 1.00 0.00 613 GLU B N 17
ATOM 27247 C CA . GLU B 2 62 ? -14.439 3.483 1.272 1.00 0.00 613 GLU B CA 17
ATOM 27248 C C . GLU B 2 62 ? -12.993 3.755 1.600 1.00 0.00 613 GLU B C 17
ATOM 27249 O O . GLU B 2 62 ? -12.660 4.778 2.192 1.00 0.00 613 GLU B O 17
ATOM 27261 N N . ILE B 2 63 ? -12.146 2.867 1.234 1.00 0.00 614 ILE B N 17
ATOM 27262 C CA . ILE B 2 63 ? -10.762 3.086 1.440 1.00 0.00 614 ILE B CA 17
ATOM 27263 C C . ILE B 2 63 ? -10.190 3.669 0.178 1.00 0.00 614 ILE B C 17
ATOM 27264 O O . ILE B 2 63 ? -10.212 3.055 -0.884 1.00 0.00 614 ILE B O 17
ATOM 27280 N N . GLU B 2 64 ? -9.800 4.868 0.276 1.00 0.00 615 GLU B N 17
ATOM 27281 C CA . GLU B 2 64 ? -9.194 5.540 -0.806 1.00 0.00 615 GLU B CA 17
ATOM 27282 C C . GLU B 2 64 ? -7.726 5.631 -0.525 1.00 0.00 615 GLU B C 17
ATOM 27283 O O . GLU B 2 64 ? -7.278 6.413 0.328 1.00 0.00 615 GLU B O 17
ATOM 27295 N N . ILE B 2 65 ? -6.999 4.794 -1.181 1.00 0.00 616 ILE B N 17
ATOM 27296 C CA . ILE B 2 65 ? -5.588 4.694 -0.982 1.00 0.00 616 ILE B CA 17
ATOM 27297 C C . ILE B 2 65 ? -4.905 5.523 -2.024 1.00 0.00 616 ILE B C 17
ATOM 27298 O O . ILE B 2 65 ? -4.992 5.203 -3.215 1.00 0.00 616 ILE B O 17
ATOM 27314 N N . ASP B 2 66 ? -4.285 6.585 -1.617 1.00 0.00 617 ASP B N 17
ATOM 27315 C CA . ASP B 2 66 ? -3.519 7.379 -2.533 1.00 0.00 617 ASP B CA 17
ATOM 27316 C C . ASP B 2 66 ? -2.063 7.191 -2.208 1.00 0.00 617 ASP B C 17
ATOM 27317 O O . ASP B 2 66 ? -1.553 7.697 -1.210 1.00 0.00 617 ASP B O 17
ATOM 27326 N N . PHE B 2 67 ? -1.401 6.460 -3.059 1.00 0.00 618 PHE B N 17
ATOM 27327 C CA . PHE B 2 67 ? -0.027 6.028 -2.857 1.00 0.00 618 PHE B CA 17
ATOM 27328 C C . PHE B 2 67 ? 0.985 7.166 -2.992 1.00 0.00 618 PHE B C 17
ATOM 27329 O O . PHE B 2 67 ? 2.184 6.963 -2.799 1.00 0.00 618 PHE B O 17
ATOM 27346 N N . GLU B 2 68 ? 0.510 8.344 -3.302 1.00 0.00 619 GLU B N 17
ATOM 27347 C CA . GLU B 2 68 ? 1.373 9.477 -3.502 1.00 0.00 619 GLU B CA 17
ATOM 27348 C C . GLU B 2 68 ? 1.421 10.320 -2.228 1.00 0.00 619 GLU B C 17
ATOM 27349 O O . GLU B 2 68 ? 2.490 10.747 -1.789 1.00 0.00 619 GLU B O 17
ATOM 27361 N N . THR B 2 69 ? 0.259 10.547 -1.645 1.00 0.00 620 THR B N 17
ATOM 27362 C CA . THR B 2 69 ? 0.119 11.342 -0.429 1.00 0.00 620 THR B CA 17
ATOM 27363 C C . THR B 2 69 ? 0.583 10.568 0.800 1.00 0.00 620 THR B C 17
ATOM 27364 O O . THR B 2 69 ? 1.024 11.149 1.795 1.00 0.00 620 THR B O 17
ATOM 27375 N N . LEU B 2 70 ? 0.485 9.262 0.717 1.00 0.00 621 LEU B N 17
ATOM 27376 C CA . LEU B 2 70 ? 0.944 8.380 1.758 1.00 0.00 621 LEU B CA 17
ATOM 27377 C C . LEU B 2 70 ? 2.439 8.508 1.992 1.00 0.00 621 LEU B C 17
ATOM 27378 O O . LEU B 2 70 ? 3.204 8.873 1.090 1.00 0.00 621 LEU B O 17
ATOM 27394 N N . LYS B 2 71 ? 2.846 8.239 3.205 1.00 0.00 622 LYS B N 17
ATOM 27395 C CA . LYS B 2 71 ? 4.245 8.241 3.552 1.00 0.00 622 LYS B CA 17
ATOM 27396 C C . LYS B 2 71 ? 4.860 6.937 3.111 1.00 0.00 622 LYS B C 17
ATOM 27397 O O . LYS B 2 71 ? 4.141 5.929 3.006 1.00 0.00 622 LYS B O 17
ATOM 27416 N N . PRO B 2 72 ? 6.191 6.912 2.900 1.00 0.00 623 PRO B N 17
ATOM 27417 C CA . PRO B 2 72 ? 6.933 5.688 2.548 1.00 0.00 623 PRO B CA 17
ATOM 27418 C C . PRO B 2 72 ? 6.680 4.586 3.584 1.00 0.00 623 PRO B C 17
ATOM 27419 O O . PRO B 2 72 ? 6.587 3.403 3.261 1.00 0.00 623 PRO B O 17
ATOM 27430 N N . THR B 2 73 ? 6.526 5.022 4.814 1.00 0.00 624 THR B N 17
ATOM 27431 C CA . THR B 2 73 ? 6.297 4.203 5.953 1.00 0.00 624 THR B CA 17
ATOM 27432 C C . THR B 2 73 ? 4.971 3.466 5.820 1.00 0.00 624 THR B C 17
ATOM 27433 O O . THR B 2 73 ? 4.915 2.236 5.916 1.00 0.00 624 THR B O 17
ATOM 27444 N N . THR B 2 74 ? 3.920 4.229 5.575 1.00 0.00 625 THR B N 17
ATOM 27445 C CA . THR B 2 74 ? 2.605 3.710 5.454 1.00 0.00 625 THR B CA 17
ATOM 27446 C C . THR B 2 74 ? 2.513 2.780 4.252 1.00 0.00 625 THR B C 17
ATOM 27447 O O . THR B 2 74 ? 1.982 1.685 4.354 1.00 0.00 625 THR B O 17
ATOM 27458 N N . LEU B 2 75 ? 3.051 3.234 3.126 1.00 0.00 626 LEU B N 17
ATOM 27459 C CA . LEU B 2 75 ? 3.129 2.432 1.902 1.00 0.00 626 LEU B CA 17
ATOM 27460 C C . LEU B 2 75 ? 3.771 1.065 2.174 1.00 0.00 626 LEU B C 17
ATOM 27461 O O . LEU B 2 75 ? 3.248 0.025 1.762 1.00 0.00 626 LEU B O 17
ATOM 27477 N N . ARG B 2 76 ? 4.876 1.079 2.899 1.00 0.00 627 ARG B N 17
ATOM 27478 C CA . ARG B 2 76 ? 5.583 -0.136 3.266 1.00 0.00 627 ARG B CA 17
ATOM 27479 C C . ARG B 2 76 ? 4.710 -1.011 4.172 1.00 0.00 627 ARG B C 17
ATOM 27480 O O . ARG B 2 76 ? 4.675 -2.219 4.010 1.00 0.00 627 ARG B O 17
ATOM 27501 N N . GLU B 2 77 ? 3.982 -0.380 5.085 1.00 0.00 628 GLU B N 17
ATOM 27502 C CA . GLU B 2 77 ? 3.117 -1.078 6.030 1.00 0.00 628 GLU B CA 17
ATOM 27503 C C . GLU B 2 77 ? 1.962 -1.773 5.276 1.00 0.00 628 GLU B C 17
ATOM 27504 O O . GLU B 2 77 ? 1.553 -2.890 5.635 1.00 0.00 628 GLU B O 17
ATOM 27516 N N . LEU B 2 78 ? 1.464 -1.113 4.211 1.00 0.00 629 LEU B N 17
ATOM 27517 C CA . LEU B 2 78 ? 0.402 -1.682 3.366 1.00 0.00 629 LEU B CA 17
ATOM 27518 C C . LEU B 2 78 ? 0.940 -2.939 2.710 1.00 0.00 629 LEU B C 17
ATOM 27519 O O . LEU B 2 78 ? 0.355 -4.019 2.826 1.00 0.00 629 LEU B O 17
ATOM 27535 N N . GLU B 2 79 ? 2.091 -2.775 2.048 1.00 0.00 630 GLU B N 17
ATOM 27536 C CA . GLU B 2 79 ? 2.785 -3.846 1.334 1.00 0.00 630 GLU B CA 17
ATOM 27537 C C . GLU B 2 79 ? 3.039 -5.022 2.258 1.00 0.00 630 GLU B C 17
ATOM 27538 O O . GLU B 2 79 ? 2.735 -6.170 1.946 1.00 0.00 630 GLU B O 17
ATOM 27550 N N . ARG B 2 80 ? 3.570 -4.701 3.400 1.00 0.00 631 ARG B N 17
ATOM 27551 C CA . ARG B 2 80 ? 3.961 -5.649 4.413 1.00 0.00 631 ARG B CA 17
ATOM 27552 C C . ARG B 2 80 ? 2.761 -6.477 4.877 1.00 0.00 631 ARG B C 17
ATOM 27553 O O . ARG B 2 80 ? 2.896 -7.646 5.251 1.00 0.00 631 ARG B O 17
ATOM 27574 N N . TYR B 2 81 ? 1.601 -5.888 4.821 1.00 0.00 632 TYR B N 17
ATOM 27575 C CA . TYR B 2 81 ? 0.393 -6.568 5.173 1.00 0.00 632 TYR B CA 17
ATOM 27576 C C . TYR B 2 81 ? -0.109 -7.418 4.021 1.00 0.00 632 TYR B C 17
ATOM 27577 O O . TYR B 2 81 ? -0.343 -8.614 4.181 1.00 0.00 632 TYR B O 17
ATOM 27595 N N . VAL B 2 82 ? -0.242 -6.805 2.854 1.00 0.00 633 VAL B N 17
ATOM 27596 C CA . VAL B 2 82 ? -0.772 -7.483 1.686 1.00 0.00 633 VAL B CA 17
ATOM 27597 C C . VAL B 2 82 ? 0.026 -8.726 1.363 1.00 0.00 633 VAL B C 17
ATOM 27598 O O . VAL B 2 82 ? -0.537 -9.759 1.049 1.00 0.00 633 VAL B O 17
ATOM 27611 N N . LYS B 2 83 ? 1.332 -8.645 1.543 1.00 0.00 634 LYS B N 17
ATOM 27612 C CA . LYS B 2 83 ? 2.195 -9.734 1.249 1.00 0.00 634 LYS B CA 17
ATOM 27613 C C . LYS B 2 83 ? 1.981 -10.905 2.206 1.00 0.00 634 LYS B C 17
ATOM 27614 O O . LYS B 2 83 ? 2.070 -12.065 1.804 1.00 0.00 634 LYS B O 17
ATOM 27633 N N . SER B 2 84 ? 1.638 -10.605 3.465 1.00 0.00 635 SER B N 17
ATOM 27634 C CA . SER B 2 84 ? 1.407 -11.675 4.435 1.00 0.00 635 SER B CA 17
ATOM 27635 C C . SER B 2 84 ? 0.131 -12.423 4.069 1.00 0.00 635 SER B C 17
ATOM 27636 O O . SER B 2 84 ? -0.008 -13.633 4.275 1.00 0.00 635 SER B O 17
ATOM 27644 N N . CYS B 2 85 ? -0.758 -11.673 3.473 1.00 0.00 636 CYS B N 17
ATOM 27645 C CA . CYS B 2 85 ? -2.050 -12.113 3.081 1.00 0.00 636 CYS B CA 17
ATOM 27646 C C . CYS B 2 85 ? -2.030 -12.819 1.732 1.00 0.00 636 CYS B C 17
ATOM 27647 O O . CYS B 2 85 ? -2.945 -13.538 1.397 1.00 0.00 636 CYS B O 17
ATOM 27655 N N . LEU B 2 86 ? -1.012 -12.580 0.957 1.00 0.00 637 LEU B N 17
ATOM 27656 C CA . LEU B 2 86 ? -0.839 -13.300 -0.285 1.00 0.00 637 LEU B CA 17
ATOM 27657 C C . LEU B 2 86 ? -0.308 -14.682 0.037 1.00 0.00 637 LEU B C 17
ATOM 27658 O O . LEU B 2 86 ? -0.753 -15.689 -0.497 1.00 0.00 637 LEU B O 17
ATOM 27674 N N . GLN B 2 87 ? 0.603 -14.709 0.977 1.00 0.00 638 GLN B N 17
ATOM 27675 C CA . GLN B 2 87 ? 1.288 -15.910 1.383 1.00 0.00 638 GLN B CA 17
ATOM 27676 C C . GLN B 2 87 ? 0.554 -16.644 2.515 1.00 0.00 638 GLN B C 17
ATOM 27677 O O . GLN B 2 87 ? 1.168 -17.083 3.502 1.00 0.00 638 GLN B O 17
ATOM 27691 N N . LYS B 2 88 ? -0.750 -16.805 2.347 1.00 0.00 639 LYS B N 17
ATOM 27692 C CA . LYS B 2 88 ? -1.588 -17.544 3.299 1.00 0.00 639 LYS B CA 17
ATOM 27693 C C . LYS B 2 88 ? -1.234 -19.025 3.250 1.00 0.00 639 LYS B C 17
ATOM 27694 O O . LYS B 2 88 ? -0.866 -19.640 4.259 1.00 0.00 639 LYS B O 17
ATOM 27713 N N . LYS B 2 89 ? -1.334 -19.558 2.065 1.00 0.00 640 LYS B N 17
ATOM 27714 C CA . LYS B 2 89 ? -1.073 -20.953 1.737 1.00 0.00 640 LYS B CA 17
ATOM 27715 C C . LYS B 2 89 ? -1.194 -21.046 0.236 1.00 0.00 640 LYS B C 17
ATOM 27716 O O . LYS B 2 89 ? -0.401 -21.676 -0.444 1.00 0.00 640 LYS B O 17
ATOM 27735 N N . GLN B 2 90 ? -2.193 -20.355 -0.249 1.00 0.00 641 GLN B N 17
ATOM 27736 C CA . GLN B 2 90 ? -2.436 -20.139 -1.633 1.00 0.00 641 GLN B CA 17
ATOM 27737 C C . GLN B 2 90 ? -2.760 -18.663 -1.707 1.00 0.00 641 GLN B C 17
ATOM 27738 O O . GLN B 2 90 ? -2.852 -18.009 -0.647 1.00 0.00 641 GLN B O 17
ATOM 27752 N N . ARG B 2 91 ? -2.945 -18.139 -2.877 1.00 0.00 642 ARG B N 17
ATOM 27753 C CA . ARG B 2 91 ? -3.283 -16.733 -3.019 1.00 0.00 642 ARG B CA 17
ATOM 27754 C C . ARG B 2 91 ? -4.788 -16.586 -2.915 1.00 0.00 642 ARG B C 17
ATOM 27755 O O . ARG B 2 91 ? -5.307 -15.694 -2.242 1.00 0.00 642 ARG B O 17
ATOM 27776 N N . LYS B 2 92 ? -5.472 -17.493 -3.550 1.00 0.00 643 LYS B N 17
ATOM 27777 C CA . LYS B 2 92 ? -6.907 -17.569 -3.509 1.00 0.00 643 LYS B CA 17
ATOM 27778 C C . LYS B 2 92 ? -7.261 -18.960 -3.045 1.00 0.00 643 LYS B C 17
ATOM 27779 O O . LYS B 2 92 ? -6.496 -19.888 -3.301 1.00 0.00 643 LYS B O 17
ATOM 27798 N N . PRO B 2 93 ? -8.380 -19.133 -2.340 1.00 0.00 644 PRO B N 17
ATOM 27799 C CA . PRO B 2 93 ? -8.831 -20.452 -1.901 1.00 0.00 644 PRO B CA 17
ATOM 27800 C C . PRO B 2 93 ? -9.124 -21.360 -3.097 1.00 0.00 644 PRO B C 17
ATOM 27801 O O . PRO B 2 93 ? -8.520 -22.441 -3.197 1.00 0.00 644 PRO B O 17
ATOM 27813 N N . LYS A 1 1 ? 2.287 10.772 -9.851 1.00 0.00 290 LYS A N 18
ATOM 27814 C CA . LYS A 1 1 ? 1.443 11.967 -9.804 1.00 0.00 290 LYS A CA 18
ATOM 27815 C C . LYS A 1 1 ? 0.856 12.341 -11.180 1.00 0.00 290 LYS A C 18
ATOM 27816 O O . LYS A 1 1 ? -0.262 12.862 -11.239 1.00 0.00 290 LYS A O 18
ATOM 27837 N N . VAL A 1 2 ? 1.585 12.082 -12.289 1.00 0.00 291 VAL A N 18
ATOM 27838 C CA . VAL A 1 2 ? 1.036 12.365 -13.631 1.00 0.00 291 VAL A CA 18
ATOM 27839 C C . VAL A 1 2 ? -0.214 11.511 -13.838 1.00 0.00 291 VAL A C 18
ATOM 27840 O O . VAL A 1 2 ? -1.242 11.977 -14.325 1.00 0.00 291 VAL A O 18
ATOM 27853 N N . ALA A 1 3 ? -0.106 10.289 -13.405 1.00 0.00 292 ALA A N 18
ATOM 27854 C CA . ALA A 1 3 ? -1.201 9.401 -13.288 1.00 0.00 292 ALA A CA 18
ATOM 27855 C C . ALA A 1 3 ? -1.325 9.165 -11.797 1.00 0.00 292 ALA A C 18
ATOM 27856 O O . ALA A 1 3 ? -0.579 8.364 -11.235 1.00 0.00 292 ALA A O 18
ATOM 27863 N N . PRO A 1 4 ? -2.169 9.958 -11.110 1.00 0.00 293 PRO A N 18
ATOM 27864 C CA . PRO A 1 4 ? -2.269 9.913 -9.660 1.00 0.00 293 PRO A CA 18
ATOM 27865 C C . PRO A 1 4 ? -2.801 8.594 -9.176 1.00 0.00 293 PRO A C 18
ATOM 27866 O O . PRO A 1 4 ? -3.981 8.251 -9.395 1.00 0.00 293 PRO A O 18
ATOM 27877 N N . LEU A 1 5 ? -1.949 7.857 -8.528 1.00 0.00 294 LEU A N 18
ATOM 27878 C CA . LEU A 1 5 ? -2.286 6.564 -8.045 1.00 0.00 294 LEU A CA 18
ATOM 27879 C C . LEU A 1 5 ? -3.018 6.682 -6.720 1.00 0.00 294 LEU A C 18
ATOM 27880 O O . LEU A 1 5 ? -2.448 6.608 -5.631 1.00 0.00 294 LEU A O 18
ATOM 27896 N N . LYS A 1 6 ? -4.265 7.022 -6.860 1.00 0.00 295 LYS A N 18
ATOM 27897 C CA . LYS A 1 6 ? -5.207 7.150 -5.792 1.00 0.00 295 LYS A CA 18
ATOM 27898 C C . LYS A 1 6 ? -6.351 6.257 -6.135 1.00 0.00 295 LYS A C 18
ATOM 27899 O O . LYS A 1 6 ? -7.223 6.625 -6.930 1.00 0.00 295 LYS A O 18
ATOM 27918 N N . ILE A 1 7 ? -6.312 5.078 -5.641 1.00 0.00 296 ILE A N 18
ATOM 27919 C CA . ILE A 1 7 ? -7.307 4.106 -5.982 1.00 0.00 296 ILE A CA 18
ATOM 27920 C C . ILE A 1 7 ? -8.414 4.073 -4.938 1.00 0.00 296 ILE A C 18
ATOM 27921 O O . ILE A 1 7 ? -8.141 4.137 -3.738 1.00 0.00 296 ILE A O 18
ATOM 27937 N N . LYS A 1 8 ? -9.643 4.062 -5.414 1.00 0.00 297 LYS A N 18
ATOM 27938 C CA . LYS A 1 8 ? -10.815 3.902 -4.577 1.00 0.00 297 LYS A CA 18
ATOM 27939 C C . LYS A 1 8 ? -11.163 2.435 -4.515 1.00 0.00 297 LYS A C 18
ATOM 27940 O O . LYS A 1 8 ? -10.770 1.659 -5.397 1.00 0.00 297 LYS A O 18
ATOM 27959 N N . LEU A 1 9 ? -11.935 2.061 -3.544 1.00 0.00 298 LEU A N 18
ATOM 27960 C CA . LEU A 1 9 ? -12.264 0.678 -3.353 1.00 0.00 298 LEU A CA 18
ATOM 27961 C C . LEU A 1 9 ? -13.347 0.254 -4.350 1.00 0.00 298 LEU A C 18
ATOM 27962 O O . LEU A 1 9 ? -14.461 0.792 -4.358 1.00 0.00 298 LEU A O 18
ATOM 27978 N N . GLY A 1 10 ? -12.997 -0.668 -5.207 1.00 0.00 299 GLY A N 18
ATOM 27979 C CA . GLY A 1 10 ? -13.915 -1.158 -6.203 1.00 0.00 299 GLY A CA 18
ATOM 27980 C C . GLY A 1 10 ? -14.068 -2.655 -6.124 1.00 0.00 299 GLY A C 18
ATOM 27981 O O . GLY A 1 10 ? -14.546 -3.287 -7.059 1.00 0.00 299 GLY A O 18
ATOM 27985 N N . GLY A 1 11 ? -13.636 -3.219 -5.015 1.00 0.00 300 GLY A N 18
ATOM 27986 C CA . GLY A 1 11 ? -13.756 -4.642 -4.802 1.00 0.00 300 GLY A CA 18
ATOM 27987 C C . GLY A 1 11 ? -15.069 -4.972 -4.134 1.00 0.00 300 GLY A C 18
ATOM 27988 O O . GLY A 1 11 ? -15.454 -4.320 -3.151 1.00 0.00 300 GLY A O 18
ATOM 27992 N N . PHE A 1 12 ? -15.766 -5.946 -4.656 1.00 0.00 301 PHE A N 18
ATOM 27993 C CA . PHE A 1 12 ? -17.073 -6.326 -4.133 1.00 0.00 301 PHE A CA 18
ATOM 27994 C C . PHE A 1 12 ? -17.166 -7.834 -3.957 1.00 0.00 301 PHE A C 18
ATOM 27995 O O . PHE A 1 12 ? -16.158 -8.486 -3.623 1.00 0.00 301 PHE A O 18
ATOM 28012 N N . ALA B 2 6 ? 17.505 -7.653 17.418 1.00 0.00 557 ALA B N 18
ATOM 28013 C CA . ALA B 2 6 ? 18.782 -7.296 16.855 1.00 0.00 557 ALA B CA 18
ATOM 28014 C C . ALA B 2 6 ? 19.694 -8.499 16.889 1.00 0.00 557 ALA B C 18
ATOM 28015 O O . ALA B 2 6 ? 19.512 -9.404 17.721 1.00 0.00 557 ALA B O 18
ATOM 28022 N N . SER B 2 7 ? 20.637 -8.533 16.005 1.00 0.00 558 SER B N 18
ATOM 28023 C CA . SER B 2 7 ? 21.563 -9.618 15.949 1.00 0.00 558 SER B CA 18
ATOM 28024 C C . SER B 2 7 ? 22.877 -9.226 16.615 1.00 0.00 558 SER B C 18
ATOM 28025 O O . SER B 2 7 ? 23.126 -9.582 17.763 1.00 0.00 558 SER B O 18
ATOM 28033 N N . ALA B 2 8 ? 23.671 -8.453 15.918 1.00 0.00 559 ALA B N 18
ATOM 28034 C CA . ALA B 2 8 ? 24.940 -7.985 16.412 1.00 0.00 559 ALA B CA 18
ATOM 28035 C C . ALA B 2 8 ? 25.300 -6.713 15.696 1.00 0.00 559 ALA B C 18
ATOM 28036 O O . ALA B 2 8 ? 25.849 -6.738 14.584 1.00 0.00 559 ALA B O 18
ATOM 28043 N N . SER B 2 9 ? 24.935 -5.610 16.278 1.00 0.00 560 SER B N 18
ATOM 28044 C CA . SER B 2 9 ? 25.173 -4.330 15.685 1.00 0.00 560 SER B CA 18
ATOM 28045 C C . SER B 2 9 ? 25.382 -3.293 16.779 1.00 0.00 560 SER B C 18
ATOM 28046 O O . SER B 2 9 ? 24.942 -3.491 17.919 1.00 0.00 560 SER B O 18
ATOM 28054 N N . TYR B 2 10 ? 26.074 -2.227 16.454 1.00 0.00 561 TYR B N 18
ATOM 28055 C CA . TYR B 2 10 ? 26.249 -1.119 17.373 1.00 0.00 561 TYR B CA 18
ATOM 28056 C C . TYR B 2 10 ? 25.123 -0.158 17.157 1.00 0.00 561 TYR B C 18
ATOM 28057 O O . TYR B 2 10 ? 24.353 0.153 18.064 1.00 0.00 561 TYR B O 18
ATOM 28075 N N . ASP B 2 11 ? 25.020 0.262 15.948 1.00 0.00 562 ASP B N 18
ATOM 28076 C CA . ASP B 2 11 ? 23.925 1.091 15.472 1.00 0.00 562 ASP B CA 18
ATOM 28077 C C . ASP B 2 11 ? 23.724 0.816 14.030 1.00 0.00 562 ASP B C 18
ATOM 28078 O O . ASP B 2 11 ? 24.617 1.046 13.208 1.00 0.00 562 ASP B O 18
ATOM 28087 N N . SER B 2 12 ? 22.606 0.305 13.728 1.00 0.00 563 SER B N 18
ATOM 28088 C CA . SER B 2 12 ? 22.254 -0.016 12.387 1.00 0.00 563 SER B CA 18
ATOM 28089 C C . SER B 2 12 ? 20.764 -0.036 12.331 1.00 0.00 563 SER B C 18
ATOM 28090 O O . SER B 2 12 ? 20.108 -0.396 13.313 1.00 0.00 563 SER B O 18
ATOM 28098 N N . GLU B 2 13 ? 20.226 0.347 11.242 1.00 0.00 564 GLU B N 18
ATOM 28099 C CA . GLU B 2 13 ? 18.812 0.450 11.130 1.00 0.00 564 GLU B CA 18
ATOM 28100 C C . GLU B 2 13 ? 18.332 -0.296 9.947 1.00 0.00 564 GLU B C 18
ATOM 28101 O O . GLU B 2 13 ? 18.919 -0.237 8.866 1.00 0.00 564 GLU B O 18
ATOM 28113 N N . GLU B 2 14 ? 17.268 -0.965 10.140 1.00 0.00 565 GLU B N 18
ATOM 28114 C CA . GLU B 2 14 ? 16.657 -1.732 9.115 1.00 0.00 565 GLU B CA 18
ATOM 28115 C C . GLU B 2 14 ? 15.617 -0.847 8.454 1.00 0.00 565 GLU B C 18
ATOM 28116 O O . GLU B 2 14 ? 14.428 -0.872 8.795 1.00 0.00 565 GLU B O 18
ATOM 28128 N N . GLU B 2 15 ? 16.084 0.015 7.588 1.00 0.00 566 GLU B N 18
ATOM 28129 C CA . GLU B 2 15 ? 15.215 0.949 6.949 1.00 0.00 566 GLU B CA 18
ATOM 28130 C C . GLU B 2 15 ? 14.470 0.316 5.810 1.00 0.00 566 GLU B C 18
ATOM 28131 O O . GLU B 2 15 ? 14.962 0.231 4.700 1.00 0.00 566 GLU B O 18
ATOM 28143 N N . GLU B 2 16 ? 13.330 -0.213 6.123 1.00 0.00 567 GLU B N 18
ATOM 28144 C CA . GLU B 2 16 ? 12.467 -0.821 5.138 1.00 0.00 567 GLU B CA 18
ATOM 28145 C C . GLU B 2 16 ? 11.302 0.122 4.860 1.00 0.00 567 GLU B C 18
ATOM 28146 O O . GLU B 2 16 ? 10.785 0.226 3.742 1.00 0.00 567 GLU B O 18
ATOM 28158 N N . GLU B 2 17 ? 10.974 0.877 5.859 1.00 0.00 568 GLU B N 18
ATOM 28159 C CA . GLU B 2 17 ? 9.848 1.782 5.839 1.00 0.00 568 GLU B CA 18
ATOM 28160 C C . GLU B 2 17 ? 10.306 3.225 5.779 1.00 0.00 568 GLU B C 18
ATOM 28161 O O . GLU B 2 17 ? 9.627 4.138 6.209 1.00 0.00 568 GLU B O 18
ATOM 28173 N N . GLY B 2 18 ? 11.444 3.406 5.177 1.00 0.00 569 GLY B N 18
ATOM 28174 C CA . GLY B 2 18 ? 12.002 4.715 4.973 1.00 0.00 569 GLY B CA 18
ATOM 28175 C C . GLY B 2 18 ? 12.601 4.807 3.601 1.00 0.00 569 GLY B C 18
ATOM 28176 O O . GLY B 2 18 ? 13.421 5.678 3.320 1.00 0.00 569 GLY B O 18
ATOM 28180 N N . LEU B 2 19 ? 12.187 3.898 2.751 1.00 0.00 570 LEU B N 18
ATOM 28181 C CA . LEU B 2 19 ? 12.697 3.811 1.406 1.00 0.00 570 LEU B CA 18
ATOM 28182 C C . LEU B 2 19 ? 11.641 4.309 0.441 1.00 0.00 570 LEU B C 18
ATOM 28183 O O . LEU B 2 19 ? 10.481 3.883 0.537 1.00 0.00 570 LEU B O 18
ATOM 28199 N N . PRO B 2 20 ? 12.002 5.217 -0.476 1.00 0.00 571 PRO B N 18
ATOM 28200 C CA . PRO B 2 20 ? 11.074 5.705 -1.494 1.00 0.00 571 PRO B CA 18
ATOM 28201 C C . PRO B 2 20 ? 10.674 4.570 -2.437 1.00 0.00 571 PRO B C 18
ATOM 28202 O O . PRO B 2 20 ? 11.532 3.852 -2.977 1.00 0.00 571 PRO B O 18
ATOM 28213 N N . MET B 2 21 ? 9.403 4.399 -2.617 1.00 0.00 572 MET B N 18
ATOM 28214 C CA . MET B 2 21 ? 8.887 3.312 -3.409 1.00 0.00 572 MET B CA 18
ATOM 28215 C C . MET B 2 21 ? 8.670 3.764 -4.817 1.00 0.00 572 MET B C 18
ATOM 28216 O O . MET B 2 21 ? 8.243 4.895 -5.045 1.00 0.00 572 MET B O 18
ATOM 28230 N N . SER B 2 22 ? 8.952 2.906 -5.760 1.00 0.00 573 SER B N 18
ATOM 28231 C CA . SER B 2 22 ? 8.844 3.272 -7.149 1.00 0.00 573 SER B CA 18
ATOM 28232 C C . SER B 2 22 ? 7.387 3.249 -7.570 1.00 0.00 573 SER B C 18
ATOM 28233 O O . SER B 2 22 ? 6.523 2.747 -6.820 1.00 0.00 573 SER B O 18
ATOM 28241 N N . TYR B 2 23 ? 7.096 3.778 -8.747 1.00 0.00 574 TYR B N 18
ATOM 28242 C CA . TYR B 2 23 ? 5.744 3.757 -9.253 1.00 0.00 574 TYR B CA 18
ATOM 28243 C C . TYR B 2 23 ? 5.281 2.327 -9.473 1.00 0.00 574 TYR B C 18
ATOM 28244 O O . TYR B 2 23 ? 4.111 2.031 -9.306 1.00 0.00 574 TYR B O 18
ATOM 28262 N N . ASP B 2 24 ? 6.224 1.432 -9.793 1.00 0.00 575 ASP B N 18
ATOM 28263 C CA . ASP B 2 24 ? 5.892 0.022 -9.983 1.00 0.00 575 ASP B CA 18
ATOM 28264 C C . ASP B 2 24 ? 5.497 -0.613 -8.668 1.00 0.00 575 ASP B C 18
ATOM 28265 O O . ASP B 2 24 ? 4.478 -1.310 -8.609 1.00 0.00 575 ASP B O 18
ATOM 28274 N N . GLU B 2 25 ? 6.295 -0.356 -7.609 1.00 0.00 576 GLU B N 18
ATOM 28275 C CA . GLU B 2 25 ? 5.999 -0.861 -6.270 1.00 0.00 576 GLU B CA 18
ATOM 28276 C C . GLU B 2 25 ? 4.608 -0.444 -5.841 1.00 0.00 576 GLU B C 18
ATOM 28277 O O . GLU B 2 25 ? 3.792 -1.269 -5.470 1.00 0.00 576 GLU B O 18
ATOM 28289 N N . LYS B 2 26 ? 4.346 0.847 -5.952 1.00 0.00 577 LYS B N 18
ATOM 28290 C CA . LYS B 2 26 ? 3.056 1.430 -5.622 1.00 0.00 577 LYS B CA 18
ATOM 28291 C C . LYS B 2 26 ? 1.941 0.801 -6.484 1.00 0.00 577 LYS B C 18
ATOM 28292 O O . LYS B 2 26 ? 0.894 0.409 -5.976 1.00 0.00 577 LYS B O 18
ATOM 28311 N N . ARG B 2 27 ? 2.187 0.706 -7.782 1.00 0.00 578 ARG B N 18
ATOM 28312 C CA . ARG B 2 27 ? 1.212 0.170 -8.732 1.00 0.00 578 ARG B CA 18
ATOM 28313 C C . ARG B 2 27 ? 0.879 -1.282 -8.408 1.00 0.00 578 ARG B C 18
ATOM 28314 O O . ARG B 2 27 ? -0.283 -1.669 -8.411 1.00 0.00 578 ARG B O 18
ATOM 28335 N N . GLN B 2 28 ? 1.894 -2.063 -8.088 1.00 0.00 579 GLN B N 18
ATOM 28336 C CA . GLN B 2 28 ? 1.693 -3.459 -7.760 1.00 0.00 579 GLN B CA 18
ATOM 28337 C C . GLN B 2 28 ? 1.019 -3.573 -6.412 1.00 0.00 579 GLN B C 18
ATOM 28338 O O . GLN B 2 28 ? 0.182 -4.426 -6.220 1.00 0.00 579 GLN B O 18
ATOM 28352 N N . LEU B 2 29 ? 1.335 -2.670 -5.521 1.00 0.00 580 LEU B N 18
ATOM 28353 C CA . LEU B 2 29 ? 0.756 -2.656 -4.189 1.00 0.00 580 LEU B CA 18
ATOM 28354 C C . LEU B 2 29 ? -0.767 -2.418 -4.313 1.00 0.00 580 LEU B C 18
ATOM 28355 O O . LEU B 2 29 ? -1.571 -3.035 -3.603 1.00 0.00 580 LEU B O 18
ATOM 28371 N N . SER B 2 30 ? -1.146 -1.566 -5.266 1.00 0.00 581 SER B N 18
ATOM 28372 C CA . SER B 2 30 ? -2.526 -1.276 -5.539 1.00 0.00 581 SER B CA 18
ATOM 28373 C C . SER B 2 30 ? -3.231 -2.551 -6.038 1.00 0.00 581 SER B C 18
ATOM 28374 O O . SER B 2 30 ? -4.403 -2.793 -5.729 1.00 0.00 581 SER B O 18
ATOM 28382 N N . LEU B 2 31 ? -2.488 -3.369 -6.774 1.00 0.00 582 LEU B N 18
ATOM 28383 C CA . LEU B 2 31 ? -2.994 -4.621 -7.304 1.00 0.00 582 LEU B CA 18
ATOM 28384 C C . LEU B 2 31 ? -3.164 -5.609 -6.173 1.00 0.00 582 LEU B C 18
ATOM 28385 O O . LEU B 2 31 ? -4.186 -6.262 -6.074 1.00 0.00 582 LEU B O 18
ATOM 28401 N N . ASP B 2 32 ? -2.163 -5.679 -5.303 1.00 0.00 583 ASP B N 18
ATOM 28402 C CA . ASP B 2 32 ? -2.156 -6.620 -4.179 1.00 0.00 583 ASP B CA 18
ATOM 28403 C C . ASP B 2 32 ? -3.286 -6.366 -3.212 1.00 0.00 583 ASP B C 18
ATOM 28404 O O . ASP B 2 32 ? -3.889 -7.306 -2.708 1.00 0.00 583 ASP B O 18
ATOM 28413 N N . ILE B 2 33 ? -3.600 -5.101 -2.972 1.00 0.00 584 ILE B N 18
ATOM 28414 C CA . ILE B 2 33 ? -4.753 -4.753 -2.140 1.00 0.00 584 ILE B CA 18
ATOM 28415 C C . ILE B 2 33 ? -6.038 -5.246 -2.797 1.00 0.00 584 ILE B C 18
ATOM 28416 O O . ILE B 2 33 ? -6.908 -5.811 -2.141 1.00 0.00 584 ILE B O 18
ATOM 28432 N N . ASN B 2 34 ? -6.119 -5.086 -4.104 1.00 0.00 585 ASN B N 18
ATOM 28433 C CA . ASN B 2 34 ? -7.299 -5.498 -4.847 1.00 0.00 585 ASN B CA 18
ATOM 28434 C C . ASN B 2 34 ? -7.370 -7.029 -4.935 1.00 0.00 585 ASN B C 18
ATOM 28435 O O . ASN B 2 34 ? -8.437 -7.614 -5.143 1.00 0.00 585 ASN B O 18
ATOM 28446 N N . ARG B 2 35 ? -6.229 -7.664 -4.762 1.00 0.00 586 ARG B N 18
ATOM 28447 C CA . ARG B 2 35 ? -6.124 -9.117 -4.715 1.00 0.00 586 ARG B CA 18
ATOM 28448 C C . ARG B 2 35 ? -6.626 -9.664 -3.374 1.00 0.00 586 ARG B C 18
ATOM 28449 O O . ARG B 2 35 ? -6.891 -10.863 -3.243 1.00 0.00 586 ARG B O 18
ATOM 28470 N N . LEU B 2 36 ? -6.737 -8.803 -2.381 1.00 0.00 587 LEU B N 18
ATOM 28471 C CA . LEU B 2 36 ? -7.237 -9.203 -1.082 1.00 0.00 587 LEU B CA 18
ATOM 28472 C C . LEU B 2 36 ? -8.757 -9.066 -1.028 1.00 0.00 587 LEU B C 18
ATOM 28473 O O . LEU B 2 36 ? -9.337 -8.226 -1.723 1.00 0.00 587 LEU B O 18
ATOM 28489 N N . PRO B 2 37 ? -9.435 -9.925 -0.258 1.00 0.00 588 PRO B N 18
ATOM 28490 C CA . PRO B 2 37 ? -10.879 -9.843 -0.074 1.00 0.00 588 PRO B CA 18
ATOM 28491 C C . PRO B 2 37 ? -11.268 -8.770 0.950 1.00 0.00 588 PRO B C 18
ATOM 28492 O O . PRO B 2 37 ? -10.421 -8.305 1.737 1.00 0.00 588 PRO B O 18
ATOM 28503 N N . GLY B 2 38 ? -12.551 -8.436 0.974 1.00 0.00 589 GLY B N 18
ATOM 28504 C CA . GLY B 2 38 ? -13.079 -7.376 1.830 1.00 0.00 589 GLY B CA 18
ATOM 28505 C C . GLY B 2 38 ? -12.797 -7.576 3.304 1.00 0.00 589 GLY B C 18
ATOM 28506 O O . GLY B 2 38 ? -12.559 -6.612 4.026 1.00 0.00 589 GLY B O 18
ATOM 28510 N N . GLU B 2 39 ? -12.794 -8.820 3.745 1.00 0.00 590 GLU B N 18
ATOM 28511 C CA . GLU B 2 39 ? -12.510 -9.141 5.142 1.00 0.00 590 GLU B CA 18
ATOM 28512 C C . GLU B 2 39 ? -11.097 -8.722 5.559 1.00 0.00 590 GLU B C 18
ATOM 28513 O O . GLU B 2 39 ? -10.863 -8.340 6.703 1.00 0.00 590 GLU B O 18
ATOM 28525 N N . LYS B 2 40 ? -10.167 -8.800 4.631 1.00 0.00 591 LYS B N 18
ATOM 28526 C CA . LYS B 2 40 ? -8.789 -8.464 4.899 1.00 0.00 591 LYS B CA 18
ATOM 28527 C C . LYS B 2 40 ? -8.538 -6.979 4.678 1.00 0.00 591 LYS B C 18
ATOM 28528 O O . LYS B 2 40 ? -7.606 -6.397 5.234 1.00 0.00 591 LYS B O 18
ATOM 28547 N N . LEU B 2 41 ? -9.402 -6.365 3.900 1.00 0.00 592 LEU B N 18
ATOM 28548 C CA . LEU B 2 41 ? -9.297 -4.951 3.589 1.00 0.00 592 LEU B CA 18
ATOM 28549 C C . LEU B 2 41 ? -9.421 -4.052 4.818 1.00 0.00 592 LEU B C 18
ATOM 28550 O O . LEU B 2 41 ? -8.804 -2.998 4.865 1.00 0.00 592 LEU B O 18
ATOM 28566 N N . GLY B 2 42 ? -10.140 -4.517 5.837 1.00 0.00 593 GLY B N 18
ATOM 28567 C CA . GLY B 2 42 ? -10.384 -3.718 7.042 1.00 0.00 593 GLY B CA 18
ATOM 28568 C C . GLY B 2 42 ? -9.107 -3.226 7.706 1.00 0.00 593 GLY B C 18
ATOM 28569 O O . GLY B 2 42 ? -9.042 -2.091 8.208 1.00 0.00 593 GLY B O 18
ATOM 28573 N N . ARG B 2 43 ? -8.080 -4.054 7.677 1.00 0.00 594 ARG B N 18
ATOM 28574 C CA . ARG B 2 43 ? -6.819 -3.699 8.251 1.00 0.00 594 ARG B CA 18
ATOM 28575 C C . ARG B 2 43 ? -6.086 -2.715 7.378 1.00 0.00 594 ARG B C 18
ATOM 28576 O O . ARG B 2 43 ? -5.562 -1.735 7.881 1.00 0.00 594 ARG B O 18
ATOM 28597 N N . VAL B 2 44 ? -6.088 -2.935 6.080 1.00 0.00 595 VAL B N 18
ATOM 28598 C CA . VAL B 2 44 ? -5.346 -2.053 5.210 1.00 0.00 595 VAL B CA 18
ATOM 28599 C C . VAL B 2 44 ? -5.974 -0.653 5.184 1.00 0.00 595 VAL B C 18
ATOM 28600 O O . VAL B 2 44 ? -5.259 0.335 5.144 1.00 0.00 595 VAL B O 18
ATOM 28613 N N . VAL B 2 45 ? -7.310 -0.580 5.298 1.00 0.00 596 VAL B N 18
ATOM 28614 C CA . VAL B 2 45 ? -8.006 0.721 5.374 1.00 0.00 596 VAL B CA 18
ATOM 28615 C C . VAL B 2 45 ? -7.514 1.476 6.615 1.00 0.00 596 VAL B C 18
ATOM 28616 O O . VAL B 2 45 ? -7.240 2.681 6.569 1.00 0.00 596 VAL B O 18
ATOM 28629 N N . HIS B 2 46 ? -7.303 0.719 7.691 1.00 0.00 597 HIS B N 18
ATOM 28630 C CA . HIS B 2 46 ? -6.883 1.261 8.970 1.00 0.00 597 HIS B CA 18
ATOM 28631 C C . HIS B 2 46 ? -5.437 1.769 8.861 1.00 0.00 597 HIS B C 18
ATOM 28632 O O . HIS B 2 46 ? -5.037 2.717 9.544 1.00 0.00 597 HIS B O 18
ATOM 28646 N N . ILE B 2 47 ? -4.670 1.142 7.983 1.00 0.00 598 ILE B N 18
ATOM 28647 C CA . ILE B 2 47 ? -3.283 1.503 7.771 1.00 0.00 598 ILE B CA 18
ATOM 28648 C C . ILE B 2 47 ? -3.185 2.905 7.167 1.00 0.00 598 ILE B C 18
ATOM 28649 O O . ILE B 2 47 ? -2.371 3.713 7.610 1.00 0.00 598 ILE B O 18
ATOM 28665 N N . ILE B 2 48 ? -4.056 3.220 6.204 1.00 0.00 599 ILE B N 18
ATOM 28666 C CA . ILE B 2 48 ? -4.056 4.566 5.629 1.00 0.00 599 ILE B CA 18
ATOM 28667 C C . ILE B 2 48 ? -4.460 5.576 6.694 1.00 0.00 599 ILE B C 18
ATOM 28668 O O . ILE B 2 48 ? -3.813 6.611 6.842 1.00 0.00 599 ILE B O 18
ATOM 28684 N N . GLN B 2 49 ? -5.484 5.228 7.492 1.00 0.00 600 GLN B N 18
ATOM 28685 C CA . GLN B 2 49 ? -6.002 6.121 8.545 1.00 0.00 600 GLN B CA 18
ATOM 28686 C C . GLN B 2 49 ? -4.931 6.515 9.544 1.00 0.00 600 GLN B C 18
ATOM 28687 O O . GLN B 2 49 ? -5.009 7.583 10.148 1.00 0.00 600 GLN B O 18
ATOM 28701 N N . SER B 2 50 ? -3.946 5.660 9.696 1.00 0.00 601 SER B N 18
ATOM 28702 C CA . SER B 2 50 ? -2.841 5.881 10.589 1.00 0.00 601 SER B CA 18
ATOM 28703 C C . SER B 2 50 ? -2.106 7.193 10.236 1.00 0.00 601 SER B C 18
ATOM 28704 O O . SER B 2 50 ? -1.847 8.018 11.113 1.00 0.00 601 SER B O 18
ATOM 28712 N N . ARG B 2 51 ? -1.822 7.411 8.959 1.00 0.00 602 ARG B N 18
ATOM 28713 C CA . ARG B 2 51 ? -1.094 8.612 8.566 1.00 0.00 602 ARG B CA 18
ATOM 28714 C C . ARG B 2 51 ? -2.040 9.648 7.970 1.00 0.00 602 ARG B C 18
ATOM 28715 O O . ARG B 2 51 ? -1.822 10.847 8.105 1.00 0.00 602 ARG B O 18
ATOM 28736 N N . GLU B 2 52 ? -3.105 9.179 7.365 1.00 0.00 603 GLU B N 18
ATOM 28737 C CA . GLU B 2 52 ? -4.059 10.023 6.705 1.00 0.00 603 GLU B CA 18
ATOM 28738 C C . GLU B 2 52 ? -5.312 10.166 7.504 1.00 0.00 603 GLU B C 18
ATOM 28739 O O . GLU B 2 52 ? -6.164 9.261 7.541 1.00 0.00 603 GLU B O 18
ATOM 28751 N N . PRO B 2 53 ? -5.479 11.303 8.148 1.00 0.00 604 PRO B N 18
ATOM 28752 C CA . PRO B 2 53 ? -6.656 11.573 8.907 1.00 0.00 604 PRO B CA 18
ATOM 28753 C C . PRO B 2 53 ? -7.776 12.056 7.988 1.00 0.00 604 PRO B C 18
ATOM 28754 O O . PRO B 2 53 ? -8.934 12.088 8.362 1.00 0.00 604 PRO B O 18
ATOM 28765 N N . SER B 2 54 ? -7.398 12.313 6.745 1.00 0.00 605 SER B N 18
ATOM 28766 C CA . SER B 2 54 ? -8.265 12.804 5.713 1.00 0.00 605 SER B CA 18
ATOM 28767 C C . SER B 2 54 ? -9.288 11.733 5.360 1.00 0.00 605 SER B C 18
ATOM 28768 O O . SER B 2 54 ? -10.438 12.024 5.034 1.00 0.00 605 SER B O 18
ATOM 28776 N N . LEU B 2 55 ? -8.860 10.491 5.466 1.00 0.00 606 LEU B N 18
ATOM 28777 C CA . LEU B 2 55 ? -9.689 9.375 5.117 1.00 0.00 606 LEU B CA 18
ATOM 28778 C C . LEU B 2 55 ? -10.654 9.030 6.258 1.00 0.00 606 LEU B C 18
ATOM 28779 O O . LEU B 2 55 ? -11.744 8.551 6.027 1.00 0.00 606 LEU B O 18
ATOM 28795 N N . ARG B 2 56 ? -10.237 9.307 7.491 1.00 0.00 607 ARG B N 18
ATOM 28796 C CA . ARG B 2 56 ? -11.061 9.087 8.702 1.00 0.00 607 ARG B CA 18
ATOM 28797 C C . ARG B 2 56 ? -12.382 9.846 8.633 1.00 0.00 607 ARG B C 18
ATOM 28798 O O . ARG B 2 56 ? -13.349 9.485 9.293 1.00 0.00 607 ARG B O 18
ATOM 28819 N N . ASP B 2 57 ? -12.400 10.913 7.862 1.00 0.00 608 ASP B N 18
ATOM 28820 C CA . ASP B 2 57 ? -13.606 11.727 7.694 1.00 0.00 608 ASP B CA 18
ATOM 28821 C C . ASP B 2 57 ? -14.556 11.118 6.670 1.00 0.00 608 ASP B C 18
ATOM 28822 O O . ASP B 2 57 ? -15.671 11.618 6.449 1.00 0.00 608 ASP B O 18
ATOM 28831 N N . SER B 2 58 ? -14.120 10.052 6.059 1.00 0.00 609 SER B N 18
ATOM 28832 C CA . SER B 2 58 ? -14.900 9.298 5.124 1.00 0.00 609 SER B CA 18
ATOM 28833 C C . SER B 2 58 ? -15.187 7.930 5.751 1.00 0.00 609 SER B C 18
ATOM 28834 O O . SER B 2 58 ? -14.617 7.591 6.810 1.00 0.00 609 SER B O 18
ATOM 28842 N N . ASN B 2 59 ? -16.051 7.159 5.144 1.00 0.00 610 ASN B N 18
ATOM 28843 C CA . ASN B 2 59 ? -16.370 5.847 5.674 1.00 0.00 610 ASN B CA 18
ATOM 28844 C C . ASN B 2 59 ? -15.320 4.846 5.265 1.00 0.00 610 ASN B C 18
ATOM 28845 O O . ASN B 2 59 ? -14.859 4.877 4.132 1.00 0.00 610 ASN B O 18
ATOM 28856 N N . PRO B 2 60 ? -14.955 3.899 6.173 1.00 0.00 611 PRO B N 18
ATOM 28857 C CA . PRO B 2 60 ? -13.912 2.878 5.917 1.00 0.00 611 PRO B CA 18
ATOM 28858 C C . PRO B 2 60 ? -14.297 1.906 4.798 1.00 0.00 611 PRO B C 18
ATOM 28859 O O . PRO B 2 60 ? -13.520 1.027 4.413 1.00 0.00 611 PRO B O 18
ATOM 28870 N N . ASP B 2 61 ? -15.528 2.035 4.325 1.00 0.00 612 ASP B N 18
ATOM 28871 C CA . ASP B 2 61 ? -16.036 1.271 3.182 1.00 0.00 612 ASP B CA 18
ATOM 28872 C C . ASP B 2 61 ? -15.269 1.714 1.951 1.00 0.00 612 ASP B C 18
ATOM 28873 O O . ASP B 2 61 ? -15.032 0.953 1.007 1.00 0.00 612 ASP B O 18
ATOM 28882 N N . GLU B 2 62 ? -14.848 2.944 2.001 1.00 0.00 613 GLU B N 18
ATOM 28883 C CA . GLU B 2 62 ? -14.052 3.524 0.981 1.00 0.00 613 GLU B CA 18
ATOM 28884 C C . GLU B 2 62 ? -12.631 3.594 1.472 1.00 0.00 613 GLU B C 18
ATOM 28885 O O . GLU B 2 62 ? -12.369 3.984 2.611 1.00 0.00 613 GLU B O 18
ATOM 28897 N N . ILE B 2 63 ? -11.740 3.182 0.647 1.00 0.00 614 ILE B N 18
ATOM 28898 C CA . ILE B 2 63 ? -10.362 3.264 0.943 1.00 0.00 614 ILE B CA 18
ATOM 28899 C C . ILE B 2 63 ? -9.681 3.867 -0.248 1.00 0.00 614 ILE B C 18
ATOM 28900 O O . ILE B 2 63 ? -9.693 3.318 -1.349 1.00 0.00 614 ILE B O 18
ATOM 28916 N N . GLU B 2 64 ? -9.196 5.024 -0.056 1.00 0.00 615 GLU B N 18
ATOM 28917 C CA . GLU B 2 64 ? -8.500 5.709 -1.078 1.00 0.00 615 GLU B CA 18
ATOM 28918 C C . GLU B 2 64 ? -7.056 5.689 -0.731 1.00 0.00 615 GLU B C 18
ATOM 28919 O O . GLU B 2 64 ? -6.610 6.425 0.154 1.00 0.00 615 GLU B O 18
ATOM 28931 N N . ILE B 2 65 ? -6.332 4.827 -1.353 1.00 0.00 616 ILE B N 18
ATOM 28932 C CA . ILE B 2 65 ? -4.943 4.741 -1.066 1.00 0.00 616 ILE B CA 18
ATOM 28933 C C . ILE B 2 65 ? -4.241 5.769 -1.916 1.00 0.00 616 ILE B C 18
ATOM 28934 O O . ILE B 2 65 ? -4.207 5.655 -3.143 1.00 0.00 616 ILE B O 18
ATOM 28950 N N . ASP B 2 66 ? -3.764 6.801 -1.278 1.00 0.00 617 ASP B N 18
ATOM 28951 C CA . ASP B 2 66 ? -3.078 7.868 -1.966 1.00 0.00 617 ASP B CA 18
ATOM 28952 C C . ASP B 2 66 ? -1.605 7.534 -2.016 1.00 0.00 617 ASP B C 18
ATOM 28953 O O . ASP B 2 66 ? -0.864 7.818 -1.085 1.00 0.00 617 ASP B O 18
ATOM 28962 N N . PHE B 2 67 ? -1.185 6.907 -3.081 1.00 0.00 618 PHE B N 18
ATOM 28963 C CA . PHE B 2 67 ? 0.189 6.462 -3.206 1.00 0.00 618 PHE B CA 18
ATOM 28964 C C . PHE B 2 67 ? 1.156 7.602 -3.465 1.00 0.00 618 PHE B C 18
ATOM 28965 O O . PHE B 2 67 ? 2.375 7.396 -3.468 1.00 0.00 618 PHE B O 18
ATOM 28982 N N . GLU B 2 68 ? 0.637 8.782 -3.667 1.00 0.00 619 GLU B N 18
ATOM 28983 C CA . GLU B 2 68 ? 1.464 9.921 -3.930 1.00 0.00 619 GLU B CA 18
ATOM 28984 C C . GLU B 2 68 ? 1.930 10.510 -2.618 1.00 0.00 619 GLU B C 18
ATOM 28985 O O . GLU B 2 68 ? 3.126 10.620 -2.351 1.00 0.00 619 GLU B O 18
ATOM 28997 N N . THR B 2 69 ? 0.981 10.827 -1.786 1.00 0.00 620 THR B N 18
ATOM 28998 C CA . THR B 2 69 ? 1.217 11.565 -0.603 1.00 0.00 620 THR B CA 18
ATOM 28999 C C . THR B 2 69 ? 1.592 10.676 0.595 1.00 0.00 620 THR B C 18
ATOM 29000 O O . THR B 2 69 ? 2.202 11.156 1.564 1.00 0.00 620 THR B O 18
ATOM 29011 N N . LEU B 2 70 ? 1.232 9.405 0.536 1.00 0.00 621 LEU B N 18
ATOM 29012 C CA . LEU B 2 70 ? 1.580 8.475 1.599 1.00 0.00 621 LEU B CA 18
ATOM 29013 C C . LEU B 2 70 ? 3.086 8.339 1.762 1.00 0.00 621 LEU B C 18
ATOM 29014 O O . LEU B 2 70 ? 3.838 8.375 0.790 1.00 0.00 621 LEU B O 18
ATOM 29030 N N . LYS B 2 71 ? 3.504 8.192 2.988 1.00 0.00 622 LYS B N 18
ATOM 29031 C CA . LYS B 2 71 ? 4.906 8.087 3.323 1.00 0.00 622 LYS B CA 18
ATOM 29032 C C . LYS B 2 71 ? 5.323 6.626 3.305 1.00 0.00 622 LYS B C 18
ATOM 29033 O O . LYS B 2 71 ? 4.458 5.747 3.448 1.00 0.00 622 LYS B O 18
ATOM 29052 N N . PRO B 2 72 ? 6.648 6.335 3.141 1.00 0.00 623 PRO B N 18
ATOM 29053 C CA . PRO B 2 72 ? 7.189 4.958 3.086 1.00 0.00 623 PRO B CA 18
ATOM 29054 C C . PRO B 2 72 ? 6.773 4.103 4.275 1.00 0.00 623 PRO B C 18
ATOM 29055 O O . PRO B 2 72 ? 6.673 2.899 4.155 1.00 0.00 623 PRO B O 18
ATOM 29066 N N . THR B 2 73 ? 6.518 4.734 5.394 1.00 0.00 624 THR B N 18
ATOM 29067 C CA . THR B 2 73 ? 6.106 4.071 6.586 1.00 0.00 624 THR B CA 18
ATOM 29068 C C . THR B 2 73 ? 4.768 3.397 6.403 1.00 0.00 624 THR B C 18
ATOM 29069 O O . THR B 2 73 ? 4.641 2.172 6.590 1.00 0.00 624 THR B O 18
ATOM 29080 N N . THR B 2 74 ? 3.800 4.171 5.988 1.00 0.00 625 THR B N 18
ATOM 29081 C CA . THR B 2 74 ? 2.489 3.685 5.766 1.00 0.00 625 THR B CA 18
ATOM 29082 C C . THR B 2 74 ? 2.440 2.820 4.507 1.00 0.00 625 THR B C 18
ATOM 29083 O O . THR B 2 74 ? 1.856 1.742 4.523 1.00 0.00 625 THR B O 18
ATOM 29094 N N . LEU B 2 75 ? 3.081 3.289 3.440 1.00 0.00 626 LEU B N 18
ATOM 29095 C CA . LEU B 2 75 ? 3.134 2.547 2.181 1.00 0.00 626 LEU B CA 18
ATOM 29096 C C . LEU B 2 75 ? 3.699 1.148 2.375 1.00 0.00 626 LEU B C 18
ATOM 29097 O O . LEU B 2 75 ? 3.118 0.161 1.919 1.00 0.00 626 LEU B O 18
ATOM 29113 N N . ARG B 2 76 ? 4.809 1.059 3.076 1.00 0.00 627 ARG B N 18
ATOM 29114 C CA . ARG B 2 76 ? 5.425 -0.216 3.318 1.00 0.00 627 ARG B CA 18
ATOM 29115 C C . ARG B 2 76 ? 4.550 -1.044 4.249 1.00 0.00 627 ARG B C 18
ATOM 29116 O O . ARG B 2 76 ? 4.487 -2.239 4.103 1.00 0.00 627 ARG B O 18
ATOM 29137 N N . GLU B 2 77 ? 3.851 -0.396 5.189 1.00 0.00 628 GLU B N 18
ATOM 29138 C CA . GLU B 2 77 ? 2.969 -1.120 6.110 1.00 0.00 628 GLU B CA 18
ATOM 29139 C C . GLU B 2 77 ? 1.830 -1.778 5.329 1.00 0.00 628 GLU B C 18
ATOM 29140 O O . GLU B 2 77 ? 1.453 -2.922 5.609 1.00 0.00 628 GLU B O 18
ATOM 29152 N N . LEU B 2 78 ? 1.338 -1.068 4.304 1.00 0.00 629 LEU B N 18
ATOM 29153 C CA . LEU B 2 78 ? 0.322 -1.605 3.392 1.00 0.00 629 LEU B CA 18
ATOM 29154 C C . LEU B 2 78 ? 0.883 -2.869 2.767 1.00 0.00 629 LEU B C 18
ATOM 29155 O O . LEU B 2 78 ? 0.306 -3.956 2.872 1.00 0.00 629 LEU B O 18
ATOM 29171 N N . GLU B 2 79 ? 2.053 -2.702 2.165 1.00 0.00 630 GLU B N 18
ATOM 29172 C CA . GLU B 2 79 ? 2.748 -3.745 1.453 1.00 0.00 630 GLU B CA 18
ATOM 29173 C C . GLU B 2 79 ? 3.048 -4.952 2.347 1.00 0.00 630 GLU B C 18
ATOM 29174 O O . GLU B 2 79 ? 2.812 -6.088 1.963 1.00 0.00 630 GLU B O 18
ATOM 29186 N N . ARG B 2 80 ? 3.519 -4.687 3.550 1.00 0.00 631 ARG B N 18
ATOM 29187 C CA . ARG B 2 80 ? 3.889 -5.737 4.508 1.00 0.00 631 ARG B CA 18
ATOM 29188 C C . ARG B 2 80 ? 2.699 -6.580 4.884 1.00 0.00 631 ARG B C 18
ATOM 29189 O O . ARG B 2 80 ? 2.816 -7.792 5.107 1.00 0.00 631 ARG B O 18
ATOM 29210 N N . TYR B 2 81 ? 1.564 -5.964 4.906 1.00 0.00 632 TYR B N 18
ATOM 29211 C CA . TYR B 2 81 ? 0.370 -6.656 5.246 1.00 0.00 632 TYR B CA 18
ATOM 29212 C C . TYR B 2 81 ? -0.142 -7.421 4.059 1.00 0.00 632 TYR B C 18
ATOM 29213 O O . TYR B 2 81 ? -0.413 -8.615 4.166 1.00 0.00 632 TYR B O 18
ATOM 29231 N N . VAL B 2 82 ? -0.251 -6.746 2.922 1.00 0.00 633 VAL B N 18
ATOM 29232 C CA . VAL B 2 82 ? -0.768 -7.374 1.728 1.00 0.00 633 VAL B CA 18
ATOM 29233 C C . VAL B 2 82 ? 0.076 -8.566 1.339 1.00 0.00 633 VAL B C 18
ATOM 29234 O O . VAL B 2 82 ? -0.458 -9.589 1.001 1.00 0.00 633 VAL B O 18
ATOM 29247 N N . LYS B 2 83 ? 1.397 -8.453 1.483 1.00 0.00 634 LYS B N 18
ATOM 29248 C CA . LYS B 2 83 ? 2.273 -9.523 1.124 1.00 0.00 634 LYS B CA 18
ATOM 29249 C C . LYS B 2 83 ? 2.085 -10.719 2.062 1.00 0.00 634 LYS B C 18
ATOM 29250 O O . LYS B 2 83 ? 2.107 -11.871 1.624 1.00 0.00 634 LYS B O 18
ATOM 29269 N N . SER B 2 84 ? 1.823 -10.440 3.340 1.00 0.00 635 SER B N 18
ATOM 29270 C CA . SER B 2 84 ? 1.552 -11.497 4.301 1.00 0.00 635 SER B CA 18
ATOM 29271 C C . SER B 2 84 ? 0.208 -12.166 3.956 1.00 0.00 635 SER B C 18
ATOM 29272 O O . SER B 2 84 ? 0.054 -13.398 4.003 1.00 0.00 635 SER B O 18
ATOM 29280 N N . CYS B 2 85 ? -0.720 -11.341 3.528 1.00 0.00 636 CYS B N 18
ATOM 29281 C CA . CYS B 2 85 ? -2.069 -11.748 3.253 1.00 0.00 636 CYS B CA 18
ATOM 29282 C C . CYS B 2 85 ? -2.157 -12.407 1.864 1.00 0.00 636 CYS B C 18
ATOM 29283 O O . CYS B 2 85 ? -3.161 -13.018 1.504 1.00 0.00 636 CYS B O 18
ATOM 29291 N N . LEU B 2 86 ? -1.122 -12.248 1.081 1.00 0.00 637 LEU B N 18
ATOM 29292 C CA . LEU B 2 86 ? -1.012 -12.938 -0.181 1.00 0.00 637 LEU B CA 18
ATOM 29293 C C . LEU B 2 86 ? -0.543 -14.352 0.066 1.00 0.00 637 LEU B C 18
ATOM 29294 O O . LEU B 2 86 ? -1.072 -15.299 -0.510 1.00 0.00 637 LEU B O 18
ATOM 29310 N N . GLN B 2 87 ? 0.433 -14.492 0.951 1.00 0.00 638 GLN B N 18
ATOM 29311 C CA . GLN B 2 87 ? 0.966 -15.794 1.292 1.00 0.00 638 GLN B CA 18
ATOM 29312 C C . GLN B 2 87 ? -0.080 -16.629 1.995 1.00 0.00 638 GLN B C 18
ATOM 29313 O O . GLN B 2 87 ? -0.306 -17.790 1.630 1.00 0.00 638 GLN B O 18
ATOM 29327 N N . LYS B 2 88 ? -0.732 -16.018 2.998 1.00 0.00 639 LYS B N 18
ATOM 29328 C CA . LYS B 2 88 ? -1.815 -16.653 3.760 1.00 0.00 639 LYS B CA 18
ATOM 29329 C C . LYS B 2 88 ? -1.316 -17.888 4.514 1.00 0.00 639 LYS B C 18
ATOM 29330 O O . LYS B 2 88 ? -0.095 -18.095 4.689 1.00 0.00 639 LYS B O 18
ATOM 29349 N N . LYS B 2 89 ? -2.251 -18.654 5.001 1.00 0.00 640 LYS B N 18
ATOM 29350 C CA . LYS B 2 89 ? -1.977 -19.917 5.610 1.00 0.00 640 LYS B CA 18
ATOM 29351 C C . LYS B 2 89 ? -2.968 -20.929 5.067 1.00 0.00 640 LYS B C 18
ATOM 29352 O O . LYS B 2 89 ? -4.174 -20.686 5.066 1.00 0.00 640 LYS B O 18
ATOM 29371 N N . GLN B 2 90 ? -2.471 -21.994 4.512 1.00 0.00 641 GLN B N 18
ATOM 29372 C CA . GLN B 2 90 ? -3.343 -23.074 4.082 1.00 0.00 641 GLN B CA 18
ATOM 29373 C C . GLN B 2 90 ? -3.374 -24.125 5.184 1.00 0.00 641 GLN B C 18
ATOM 29374 O O . GLN B 2 90 ? -4.424 -24.614 5.575 1.00 0.00 641 GLN B O 18
ATOM 29388 N N . ARG B 2 91 ? -2.205 -24.401 5.701 1.00 0.00 642 ARG B N 18
ATOM 29389 C CA . ARG B 2 91 ? -1.960 -25.220 6.858 1.00 0.00 642 ARG B CA 18
ATOM 29390 C C . ARG B 2 91 ? -0.727 -24.609 7.450 1.00 0.00 642 ARG B C 18
ATOM 29391 O O . ARG B 2 91 ? -0.013 -23.891 6.727 1.00 0.00 642 ARG B O 18
ATOM 29412 N N . LYS B 2 92 ? -0.467 -24.810 8.700 1.00 0.00 643 LYS B N 18
ATOM 29413 C CA . LYS B 2 92 ? 0.698 -24.206 9.271 1.00 0.00 643 LYS B CA 18
ATOM 29414 C C . LYS B 2 92 ? 1.581 -25.226 9.963 1.00 0.00 643 LYS B C 18
ATOM 29415 O O . LYS B 2 92 ? 1.194 -25.798 10.979 1.00 0.00 643 LYS B O 18
ATOM 29434 N N . PRO B 2 93 ? 2.742 -25.529 9.375 1.00 0.00 644 PRO B N 18
ATOM 29435 C CA . PRO B 2 93 ? 3.751 -26.339 10.018 1.00 0.00 644 PRO B CA 18
ATOM 29436 C C . PRO B 2 93 ? 4.510 -25.479 11.028 1.00 0.00 644 PRO B C 18
ATOM 29437 O O . PRO B 2 93 ? 4.319 -25.656 12.245 1.00 0.00 644 PRO B O 18
ATOM 29449 N N . LYS A 1 1 ? -8.793 16.035 -12.498 1.00 0.00 290 LYS A N 19
ATOM 29450 C CA . LYS A 1 1 ? -7.782 15.360 -11.703 1.00 0.00 290 LYS A CA 19
ATOM 29451 C C . LYS A 1 1 ? -7.989 13.858 -11.786 1.00 0.00 290 LYS A C 19
ATOM 29452 O O . LYS A 1 1 ? -8.917 13.327 -11.185 1.00 0.00 290 LYS A O 19
ATOM 29473 N N . VAL A 1 2 ? -7.176 13.175 -12.565 1.00 0.00 291 VAL A N 19
ATOM 29474 C CA . VAL A 1 2 ? -7.282 11.726 -12.634 1.00 0.00 291 VAL A CA 19
ATOM 29475 C C . VAL A 1 2 ? -6.516 11.074 -11.484 1.00 0.00 291 VAL A C 19
ATOM 29476 O O . VAL A 1 2 ? -6.971 10.070 -10.917 1.00 0.00 291 VAL A O 19
ATOM 29489 N N . ALA A 1 3 ? -5.385 11.707 -11.116 1.00 0.00 292 ALA A N 19
ATOM 29490 C CA . ALA A 1 3 ? -4.475 11.266 -10.047 1.00 0.00 292 ALA A CA 19
ATOM 29491 C C . ALA A 1 3 ? -3.703 10.000 -10.429 1.00 0.00 292 ALA A C 19
ATOM 29492 O O . ALA A 1 3 ? -4.295 8.985 -10.812 1.00 0.00 292 ALA A O 19
ATOM 29499 N N . PRO A 1 4 ? -2.365 10.054 -10.357 1.00 0.00 293 PRO A N 19
ATOM 29500 C CA . PRO A 1 4 ? -1.514 8.924 -10.713 1.00 0.00 293 PRO A CA 19
ATOM 29501 C C . PRO A 1 4 ? -1.613 7.778 -9.702 1.00 0.00 293 PRO A C 19
ATOM 29502 O O . PRO A 1 4 ? -1.035 7.849 -8.601 1.00 0.00 293 PRO A O 19
ATOM 29513 N N . LEU A 1 5 ? -2.379 6.746 -10.081 1.00 0.00 294 LEU A N 19
ATOM 29514 C CA . LEU A 1 5 ? -2.611 5.555 -9.264 1.00 0.00 294 LEU A CA 19
ATOM 29515 C C . LEU A 1 5 ? -3.392 5.907 -7.991 1.00 0.00 294 LEU A C 19
ATOM 29516 O O . LEU A 1 5 ? -2.827 6.256 -6.947 1.00 0.00 294 LEU A O 19
ATOM 29532 N N . LYS A 1 6 ? -4.692 5.832 -8.101 1.00 0.00 295 LYS A N 19
ATOM 29533 C CA . LYS A 1 6 ? -5.570 6.211 -7.031 1.00 0.00 295 LYS A CA 19
ATOM 29534 C C . LYS A 1 6 ? -6.617 5.124 -6.917 1.00 0.00 295 LYS A C 19
ATOM 29535 O O . LYS A 1 6 ? -7.295 4.833 -7.899 1.00 0.00 295 LYS A O 19
ATOM 29554 N N . ILE A 1 7 ? -6.746 4.503 -5.772 1.00 0.00 296 ILE A N 19
ATOM 29555 C CA . ILE A 1 7 ? -7.741 3.452 -5.627 1.00 0.00 296 ILE A CA 19
ATOM 29556 C C . ILE A 1 7 ? -8.731 3.754 -4.525 1.00 0.00 296 ILE A C 19
ATOM 29557 O O . ILE A 1 7 ? -8.369 4.318 -3.479 1.00 0.00 296 ILE A O 19
ATOM 29573 N N . LYS A 1 8 ? -9.969 3.385 -4.779 1.00 0.00 297 LYS A N 19
ATOM 29574 C CA . LYS A 1 8 ? -11.087 3.678 -3.918 1.00 0.00 297 LYS A CA 19
ATOM 29575 C C . LYS A 1 8 ? -11.836 2.370 -3.695 1.00 0.00 297 LYS A C 19
ATOM 29576 O O . LYS A 1 8 ? -11.855 1.505 -4.586 1.00 0.00 297 LYS A O 19
ATOM 29595 N N . LEU A 1 9 ? -12.427 2.209 -2.546 1.00 0.00 298 LEU A N 19
ATOM 29596 C CA . LEU A 1 9 ? -13.186 0.996 -2.247 1.00 0.00 298 LEU A CA 19
ATOM 29597 C C . LEU A 1 9 ? -14.665 1.309 -2.309 1.00 0.00 298 LEU A C 19
ATOM 29598 O O . LEU A 1 9 ? -15.041 2.479 -2.422 1.00 0.00 298 LEU A O 19
ATOM 29614 N N . GLY A 1 10 ? -15.491 0.298 -2.227 1.00 0.00 299 GLY A N 19
ATOM 29615 C CA . GLY A 1 10 ? -16.897 0.491 -2.441 1.00 0.00 299 GLY A CA 19
ATOM 29616 C C . GLY A 1 10 ? -17.176 0.272 -3.898 1.00 0.00 299 GLY A C 19
ATOM 29617 O O . GLY A 1 10 ? -17.753 1.120 -4.584 1.00 0.00 299 GLY A O 19
ATOM 29621 N N . GLY A 1 11 ? -16.699 -0.845 -4.359 1.00 0.00 300 GLY A N 19
ATOM 29622 C CA . GLY A 1 11 ? -16.755 -1.232 -5.727 1.00 0.00 300 GLY A CA 19
ATOM 29623 C C . GLY A 1 11 ? -15.640 -2.202 -5.947 1.00 0.00 300 GLY A C 19
ATOM 29624 O O . GLY A 1 11 ? -15.023 -2.637 -4.960 1.00 0.00 300 GLY A O 19
ATOM 29628 N N . PHE A 1 12 ? -15.347 -2.551 -7.166 1.00 0.00 301 PHE A N 19
ATOM 29629 C CA . PHE A 1 12 ? -14.266 -3.498 -7.420 1.00 0.00 301 PHE A CA 19
ATOM 29630 C C . PHE A 1 12 ? -13.781 -3.367 -8.854 1.00 0.00 301 PHE A C 19
ATOM 29631 O O . PHE A 1 12 ? -13.931 -2.288 -9.465 1.00 0.00 301 PHE A O 19
ATOM 29648 N N . ALA B 2 6 ? 5.855 -12.698 15.644 1.00 0.00 557 ALA B N 19
ATOM 29649 C CA . ALA B 2 6 ? 6.691 -13.488 14.761 1.00 0.00 557 ALA B CA 19
ATOM 29650 C C . ALA B 2 6 ? 6.969 -14.843 15.388 1.00 0.00 557 ALA B C 19
ATOM 29651 O O . ALA B 2 6 ? 7.050 -14.954 16.616 1.00 0.00 557 ALA B O 19
ATOM 29658 N N . SER B 2 7 ? 7.070 -15.854 14.566 1.00 0.00 558 SER B N 19
ATOM 29659 C CA . SER B 2 7 ? 7.370 -17.192 15.020 1.00 0.00 558 SER B CA 19
ATOM 29660 C C . SER B 2 7 ? 8.875 -17.426 14.968 1.00 0.00 558 SER B C 19
ATOM 29661 O O . SER B 2 7 ? 9.450 -18.122 15.826 1.00 0.00 558 SER B O 19
ATOM 29669 N N . ALA B 2 8 ? 9.505 -16.827 13.980 1.00 0.00 559 ALA B N 19
ATOM 29670 C CA . ALA B 2 8 ? 10.907 -16.998 13.740 1.00 0.00 559 ALA B CA 19
ATOM 29671 C C . ALA B 2 8 ? 11.423 -15.851 12.926 1.00 0.00 559 ALA B C 19
ATOM 29672 O O . ALA B 2 8 ? 10.685 -14.908 12.606 1.00 0.00 559 ALA B O 19
ATOM 29679 N N . SER B 2 9 ? 12.666 -15.924 12.615 1.00 0.00 560 SER B N 19
ATOM 29680 C CA . SER B 2 9 ? 13.320 -14.960 11.818 1.00 0.00 560 SER B CA 19
ATOM 29681 C C . SER B 2 9 ? 14.096 -15.698 10.738 1.00 0.00 560 SER B C 19
ATOM 29682 O O . SER B 2 9 ? 15.150 -16.289 11.004 1.00 0.00 560 SER B O 19
ATOM 29690 N N . TYR B 2 10 ? 13.530 -15.759 9.546 1.00 0.00 561 TYR B N 19
ATOM 29691 C CA . TYR B 2 10 ? 14.232 -16.359 8.420 1.00 0.00 561 TYR B CA 19
ATOM 29692 C C . TYR B 2 10 ? 15.196 -15.331 7.898 1.00 0.00 561 TYR B C 19
ATOM 29693 O O . TYR B 2 10 ? 16.299 -15.628 7.439 1.00 0.00 561 TYR B O 19
ATOM 29711 N N . ASP B 2 11 ? 14.770 -14.126 8.044 1.00 0.00 562 ASP B N 19
ATOM 29712 C CA . ASP B 2 11 ? 15.514 -12.952 7.719 1.00 0.00 562 ASP B CA 19
ATOM 29713 C C . ASP B 2 11 ? 15.185 -11.958 8.808 1.00 0.00 562 ASP B C 19
ATOM 29714 O O . ASP B 2 11 ? 14.085 -12.003 9.367 1.00 0.00 562 ASP B O 19
ATOM 29723 N N . SER B 2 12 ? 16.098 -11.087 9.127 1.00 0.00 563 SER B N 19
ATOM 29724 C CA . SER B 2 12 ? 15.908 -10.168 10.245 1.00 0.00 563 SER B CA 19
ATOM 29725 C C . SER B 2 12 ? 15.134 -8.930 9.844 1.00 0.00 563 SER B C 19
ATOM 29726 O O . SER B 2 12 ? 14.863 -8.055 10.679 1.00 0.00 563 SER B O 19
ATOM 29734 N N . GLU B 2 13 ? 14.767 -8.901 8.583 1.00 0.00 564 GLU B N 19
ATOM 29735 C CA . GLU B 2 13 ? 14.034 -7.827 7.931 1.00 0.00 564 GLU B CA 19
ATOM 29736 C C . GLU B 2 13 ? 14.908 -6.584 7.802 1.00 0.00 564 GLU B C 19
ATOM 29737 O O . GLU B 2 13 ? 15.841 -6.351 8.579 1.00 0.00 564 GLU B O 19
ATOM 29749 N N . GLU B 2 14 ? 14.598 -5.803 6.852 1.00 0.00 565 GLU B N 19
ATOM 29750 C CA . GLU B 2 14 ? 15.348 -4.613 6.568 1.00 0.00 565 GLU B CA 19
ATOM 29751 C C . GLU B 2 14 ? 14.480 -3.400 6.825 1.00 0.00 565 GLU B C 19
ATOM 29752 O O . GLU B 2 14 ? 13.251 -3.495 6.751 1.00 0.00 565 GLU B O 19
ATOM 29764 N N . GLU B 2 15 ? 15.101 -2.281 7.146 1.00 0.00 566 GLU B N 19
ATOM 29765 C CA . GLU B 2 15 ? 14.378 -1.046 7.378 1.00 0.00 566 GLU B CA 19
ATOM 29766 C C . GLU B 2 15 ? 14.162 -0.323 6.074 1.00 0.00 566 GLU B C 19
ATOM 29767 O O . GLU B 2 15 ? 15.073 0.318 5.520 1.00 0.00 566 GLU B O 19
ATOM 29779 N N . GLU B 2 16 ? 12.981 -0.451 5.589 1.00 0.00 567 GLU B N 19
ATOM 29780 C CA . GLU B 2 16 ? 12.612 0.008 4.282 1.00 0.00 567 GLU B CA 19
ATOM 29781 C C . GLU B 2 16 ? 11.504 1.076 4.351 1.00 0.00 567 GLU B C 19
ATOM 29782 O O . GLU B 2 16 ? 11.186 1.730 3.361 1.00 0.00 567 GLU B O 19
ATOM 29794 N N . GLU B 2 17 ? 10.976 1.312 5.541 1.00 0.00 568 GLU B N 19
ATOM 29795 C CA . GLU B 2 17 ? 9.873 2.259 5.729 1.00 0.00 568 GLU B CA 19
ATOM 29796 C C . GLU B 2 17 ? 10.319 3.724 5.744 1.00 0.00 568 GLU B C 19
ATOM 29797 O O . GLU B 2 17 ? 9.641 4.594 6.286 1.00 0.00 568 GLU B O 19
ATOM 29809 N N . GLY B 2 18 ? 11.412 3.989 5.090 1.00 0.00 569 GLY B N 19
ATOM 29810 C CA . GLY B 2 18 ? 11.897 5.323 4.936 1.00 0.00 569 GLY B CA 19
ATOM 29811 C C . GLY B 2 18 ? 12.265 5.588 3.498 1.00 0.00 569 GLY B C 19
ATOM 29812 O O . GLY B 2 18 ? 12.743 6.672 3.150 1.00 0.00 569 GLY B O 19
ATOM 29816 N N . LEU B 2 19 ? 12.016 4.610 2.652 1.00 0.00 570 LEU B N 19
ATOM 29817 C CA . LEU B 2 19 ? 12.365 4.700 1.255 1.00 0.00 570 LEU B CA 19
ATOM 29818 C C . LEU B 2 19 ? 11.124 4.987 0.422 1.00 0.00 570 LEU B C 19
ATOM 29819 O O . LEU B 2 19 ? 10.060 4.410 0.673 1.00 0.00 570 LEU B O 19
ATOM 29835 N N . PRO B 2 20 ? 11.211 5.928 -0.539 1.00 0.00 571 PRO B N 19
ATOM 29836 C CA . PRO B 2 20 ? 10.111 6.212 -1.450 1.00 0.00 571 PRO B CA 19
ATOM 29837 C C . PRO B 2 20 ? 9.840 5.015 -2.369 1.00 0.00 571 PRO B C 19
ATOM 29838 O O . PRO B 2 20 ? 10.747 4.252 -2.699 1.00 0.00 571 PRO B O 19
ATOM 29849 N N . MET B 2 21 ? 8.611 4.881 -2.784 1.00 0.00 572 MET B N 19
ATOM 29850 C CA . MET B 2 21 ? 8.169 3.739 -3.567 1.00 0.00 572 MET B CA 19
ATOM 29851 C C . MET B 2 21 ? 8.127 4.110 -5.039 1.00 0.00 572 MET B C 19
ATOM 29852 O O . MET B 2 21 ? 7.665 5.203 -5.386 1.00 0.00 572 MET B O 19
ATOM 29866 N N . SER B 2 22 ? 8.601 3.225 -5.898 1.00 0.00 573 SER B N 19
ATOM 29867 C CA . SER B 2 22 ? 8.591 3.459 -7.328 1.00 0.00 573 SER B CA 19
ATOM 29868 C C . SER B 2 22 ? 7.181 3.263 -7.836 1.00 0.00 573 SER B C 19
ATOM 29869 O O . SER B 2 22 ? 6.351 2.634 -7.149 1.00 0.00 573 SER B O 19
ATOM 29877 N N . TYR B 2 23 ? 6.894 3.772 -9.026 1.00 0.00 574 TYR B N 19
ATOM 29878 C CA . TYR B 2 23 ? 5.580 3.624 -9.620 1.00 0.00 574 TYR B CA 19
ATOM 29879 C C . TYR B 2 23 ? 5.252 2.158 -9.810 1.00 0.00 574 TYR B C 19
ATOM 29880 O O . TYR B 2 23 ? 4.121 1.763 -9.668 1.00 0.00 574 TYR B O 19
ATOM 29898 N N . ASP B 2 24 ? 6.286 1.364 -10.043 1.00 0.00 575 ASP B N 19
ATOM 29899 C CA . ASP B 2 24 ? 6.170 -0.087 -10.215 1.00 0.00 575 ASP B CA 19
ATOM 29900 C C . ASP B 2 24 ? 5.749 -0.715 -8.901 1.00 0.00 575 ASP B C 19
ATOM 29901 O O . ASP B 2 24 ? 4.797 -1.487 -8.847 1.00 0.00 575 ASP B O 19
ATOM 29910 N N . GLU B 2 25 ? 6.466 -0.356 -7.835 1.00 0.00 576 GLU B N 19
ATOM 29911 C CA . GLU B 2 25 ? 6.202 -0.854 -6.497 1.00 0.00 576 GLU B CA 19
ATOM 29912 C C . GLU B 2 25 ? 4.784 -0.541 -6.067 1.00 0.00 576 GLU B C 19
ATOM 29913 O O . GLU B 2 25 ? 4.056 -1.420 -5.642 1.00 0.00 576 GLU B O 19
ATOM 29925 N N . LYS B 2 26 ? 4.400 0.715 -6.221 1.00 0.00 577 LYS B N 19
ATOM 29926 C CA . LYS B 2 26 ? 3.061 1.191 -5.884 1.00 0.00 577 LYS B CA 19
ATOM 29927 C C . LYS B 2 26 ? 2.009 0.490 -6.756 1.00 0.00 577 LYS B C 19
ATOM 29928 O O . LYS B 2 26 ? 0.914 0.142 -6.290 1.00 0.00 577 LYS B O 19
ATOM 29947 N N . ARG B 2 27 ? 2.343 0.322 -8.024 1.00 0.00 578 ARG B N 19
ATOM 29948 C CA . ARG B 2 27 ? 1.500 -0.395 -8.979 1.00 0.00 578 ARG B CA 19
ATOM 29949 C C . ARG B 2 27 ? 1.237 -1.815 -8.513 1.00 0.00 578 ARG B C 19
ATOM 29950 O O . ARG B 2 27 ? 0.099 -2.255 -8.479 1.00 0.00 578 ARG B O 19
ATOM 29971 N N . GLN B 2 28 ? 2.281 -2.510 -8.126 1.00 0.00 579 GLN B N 19
ATOM 29972 C CA . GLN B 2 28 ? 2.163 -3.856 -7.667 1.00 0.00 579 GLN B CA 19
ATOM 29973 C C . GLN B 2 28 ? 1.452 -3.896 -6.315 1.00 0.00 579 GLN B C 19
ATOM 29974 O O . GLN B 2 28 ? 0.616 -4.750 -6.081 1.00 0.00 579 GLN B O 19
ATOM 29988 N N . LEU B 2 29 ? 1.744 -2.922 -5.485 1.00 0.00 580 LEU B N 19
ATOM 29989 C CA . LEU B 2 29 ? 1.163 -2.797 -4.156 1.00 0.00 580 LEU B CA 19
ATOM 29990 C C . LEU B 2 29 ? -0.370 -2.707 -4.276 1.00 0.00 580 LEU B C 19
ATOM 29991 O O . LEU B 2 29 ? -1.103 -3.376 -3.548 1.00 0.00 580 LEU B O 19
ATOM 30007 N N . SER B 2 30 ? -0.845 -1.920 -5.233 1.00 0.00 581 SER B N 19
ATOM 30008 C CA . SER B 2 30 ? -2.264 -1.766 -5.428 1.00 0.00 581 SER B CA 19
ATOM 30009 C C . SER B 2 30 ? -2.887 -3.039 -5.996 1.00 0.00 581 SER B C 19
ATOM 30010 O O . SER B 2 30 ? -4.035 -3.352 -5.704 1.00 0.00 581 SER B O 19
ATOM 30018 N N . LEU B 2 31 ? -2.103 -3.795 -6.762 1.00 0.00 582 LEU B N 19
ATOM 30019 C CA . LEU B 2 31 ? -2.555 -5.073 -7.304 1.00 0.00 582 LEU B CA 19
ATOM 30020 C C . LEU B 2 31 ? -2.710 -6.055 -6.165 1.00 0.00 582 LEU B C 19
ATOM 30021 O O . LEU B 2 31 ? -3.662 -6.805 -6.118 1.00 0.00 582 LEU B O 19
ATOM 30037 N N . ASP B 2 32 ? -1.767 -6.027 -5.243 1.00 0.00 583 ASP B N 19
ATOM 30038 C CA . ASP B 2 32 ? -1.827 -6.869 -4.054 1.00 0.00 583 ASP B CA 19
ATOM 30039 C C . ASP B 2 32 ? -3.003 -6.520 -3.171 1.00 0.00 583 ASP B C 19
ATOM 30040 O O . ASP B 2 32 ? -3.653 -7.405 -2.625 1.00 0.00 583 ASP B O 19
ATOM 30049 N N . ILE B 2 33 ? -3.303 -5.235 -3.048 1.00 0.00 584 ILE B N 19
ATOM 30050 C CA . ILE B 2 33 ? -4.492 -4.803 -2.315 1.00 0.00 584 ILE B CA 19
ATOM 30051 C C . ILE B 2 33 ? -5.760 -5.278 -3.062 1.00 0.00 584 ILE B C 19
ATOM 30052 O O . ILE B 2 33 ? -6.736 -5.703 -2.453 1.00 0.00 584 ILE B O 19
ATOM 30068 N N . ASN B 2 34 ? -5.680 -5.270 -4.389 1.00 0.00 585 ASN B N 19
ATOM 30069 C CA . ASN B 2 34 ? -6.779 -5.706 -5.282 1.00 0.00 585 ASN B CA 19
ATOM 30070 C C . ASN B 2 34 ? -6.963 -7.235 -5.176 1.00 0.00 585 ASN B C 19
ATOM 30071 O O . ASN B 2 34 ? -8.018 -7.788 -5.503 1.00 0.00 585 ASN B O 19
ATOM 30082 N N . ARG B 2 35 ? -5.913 -7.904 -4.725 1.00 0.00 586 ARG B N 19
ATOM 30083 C CA . ARG B 2 35 ? -5.914 -9.350 -4.495 1.00 0.00 586 ARG B CA 19
ATOM 30084 C C . ARG B 2 35 ? -6.594 -9.710 -3.173 1.00 0.00 586 ARG B C 19
ATOM 30085 O O . ARG B 2 35 ? -7.065 -10.841 -2.998 1.00 0.00 586 ARG B O 19
ATOM 30106 N N . LEU B 2 36 ? -6.660 -8.775 -2.256 1.00 0.00 587 LEU B N 19
ATOM 30107 C CA . LEU B 2 36 ? -7.224 -9.060 -0.952 1.00 0.00 587 LEU B CA 19
ATOM 30108 C C . LEU B 2 36 ? -8.742 -9.077 -0.965 1.00 0.00 587 LEU B C 19
ATOM 30109 O O . LEU B 2 36 ? -9.383 -8.364 -1.753 1.00 0.00 587 LEU B O 19
ATOM 30125 N N . PRO B 2 37 ? -9.346 -9.939 -0.133 1.00 0.00 588 PRO B N 19
ATOM 30126 C CA . PRO B 2 37 ? -10.776 -9.923 0.071 1.00 0.00 588 PRO B CA 19
ATOM 30127 C C . PRO B 2 37 ? -11.115 -8.705 0.921 1.00 0.00 588 PRO B C 19
ATOM 30128 O O . PRO B 2 37 ? -10.337 -8.359 1.829 1.00 0.00 588 PRO B O 19
ATOM 30139 N N . GLY B 2 38 ? -12.243 -8.074 0.646 1.00 0.00 589 GLY B N 19
ATOM 30140 C CA . GLY B 2 38 ? -12.659 -6.842 1.333 1.00 0.00 589 GLY B CA 19
ATOM 30141 C C . GLY B 2 38 ? -12.555 -6.909 2.854 1.00 0.00 589 GLY B C 19
ATOM 30142 O O . GLY B 2 38 ? -12.184 -5.930 3.497 1.00 0.00 589 GLY B O 19
ATOM 30146 N N . GLU B 2 39 ? -12.831 -8.073 3.406 1.00 0.00 590 GLU B N 19
ATOM 30147 C CA . GLU B 2 39 ? -12.743 -8.312 4.836 1.00 0.00 590 GLU B CA 19
ATOM 30148 C C . GLU B 2 39 ? -11.341 -7.962 5.381 1.00 0.00 590 GLU B C 19
ATOM 30149 O O . GLU B 2 39 ? -11.203 -7.294 6.412 1.00 0.00 590 GLU B O 19
ATOM 30161 N N . LYS B 2 40 ? -10.318 -8.354 4.660 1.00 0.00 591 LYS B N 19
ATOM 30162 C CA . LYS B 2 40 ? -8.955 -8.107 5.104 1.00 0.00 591 LYS B CA 19
ATOM 30163 C C . LYS B 2 40 ? -8.376 -6.874 4.442 1.00 0.00 591 LYS B C 19
ATOM 30164 O O . LYS B 2 40 ? -7.383 -6.313 4.899 1.00 0.00 591 LYS B O 19
ATOM 30183 N N . LEU B 2 41 ? -9.039 -6.438 3.397 1.00 0.00 592 LEU B N 19
ATOM 30184 C CA . LEU B 2 41 ? -8.741 -5.211 2.710 1.00 0.00 592 LEU B CA 19
ATOM 30185 C C . LEU B 2 41 ? -9.029 -4.074 3.707 1.00 0.00 592 LEU B C 19
ATOM 30186 O O . LEU B 2 41 ? -8.305 -3.079 3.785 1.00 0.00 592 LEU B O 19
ATOM 30202 N N . GLY B 2 42 ? -10.080 -4.297 4.501 1.00 0.00 593 GLY B N 19
ATOM 30203 C CA . GLY B 2 42 ? -10.482 -3.422 5.585 1.00 0.00 593 GLY B CA 19
ATOM 30204 C C . GLY B 2 42 ? -9.351 -3.125 6.559 1.00 0.00 593 GLY B C 19
ATOM 30205 O O . GLY B 2 42 ? -9.285 -2.046 7.130 1.00 0.00 593 GLY B O 19
ATOM 30209 N N . ARG B 2 43 ? -8.463 -4.081 6.753 1.00 0.00 594 ARG B N 19
ATOM 30210 C CA . ARG B 2 43 ? -7.366 -3.931 7.673 1.00 0.00 594 ARG B CA 19
ATOM 30211 C C . ARG B 2 43 ? -6.391 -2.903 7.134 1.00 0.00 594 ARG B C 19
ATOM 30212 O O . ARG B 2 43 ? -5.884 -2.074 7.880 1.00 0.00 594 ARG B O 19
ATOM 30233 N N . VAL B 2 44 ? -6.198 -2.919 5.822 1.00 0.00 595 VAL B N 19
ATOM 30234 C CA . VAL B 2 44 ? -5.295 -1.992 5.165 1.00 0.00 595 VAL B CA 19
ATOM 30235 C C . VAL B 2 44 ? -5.884 -0.588 5.255 1.00 0.00 595 VAL B C 19
ATOM 30236 O O . VAL B 2 44 ? -5.159 0.387 5.396 1.00 0.00 595 VAL B O 19
ATOM 30249 N N . VAL B 2 45 ? -7.224 -0.517 5.209 1.00 0.00 596 VAL B N 19
ATOM 30250 C CA . VAL B 2 45 ? -7.958 0.747 5.405 1.00 0.00 596 VAL B CA 19
ATOM 30251 C C . VAL B 2 45 ? -7.521 1.390 6.734 1.00 0.00 596 VAL B C 19
ATOM 30252 O O . VAL B 2 45 ? -7.185 2.574 6.783 1.00 0.00 596 VAL B O 19
ATOM 30265 N N . HIS B 2 46 ? -7.446 0.563 7.786 1.00 0.00 597 HIS B N 19
ATOM 30266 C CA . HIS B 2 46 ? -7.070 1.028 9.122 1.00 0.00 597 HIS B CA 19
ATOM 30267 C C . HIS B 2 46 ? -5.601 1.437 9.154 1.00 0.00 597 HIS B C 19
ATOM 30268 O O . HIS B 2 46 ? -5.211 2.341 9.895 1.00 0.00 597 HIS B O 19
ATOM 30282 N N . ILE B 2 47 ? -4.800 0.771 8.344 1.00 0.00 598 ILE B N 19
ATOM 30283 C CA . ILE B 2 47 ? -3.375 1.058 8.234 1.00 0.00 598 ILE B CA 19
ATOM 30284 C C . ILE B 2 47 ? -3.164 2.479 7.679 1.00 0.00 598 ILE B C 19
ATOM 30285 O O . ILE B 2 47 ? -2.334 3.246 8.171 1.00 0.00 598 ILE B O 19
ATOM 30301 N N . ILE B 2 48 ? -3.950 2.817 6.689 1.00 0.00 599 ILE B N 19
ATOM 30302 C CA . ILE B 2 48 ? -3.880 4.100 6.026 1.00 0.00 599 ILE B CA 19
ATOM 30303 C C . ILE B 2 48 ? -4.302 5.231 6.947 1.00 0.00 599 ILE B C 19
ATOM 30304 O O . ILE B 2 48 ? -3.697 6.290 6.935 1.00 0.00 599 ILE B O 19
ATOM 30320 N N . GLN B 2 49 ? -5.304 4.979 7.785 1.00 0.00 600 GLN B N 19
ATOM 30321 C CA . GLN B 2 49 ? -5.837 5.974 8.730 1.00 0.00 600 GLN B CA 19
ATOM 30322 C C . GLN B 2 49 ? -4.772 6.526 9.662 1.00 0.00 600 GLN B C 19
ATOM 30323 O O . GLN B 2 49 ? -4.877 7.659 10.144 1.00 0.00 600 GLN B O 19
ATOM 30337 N N . SER B 2 50 ? -3.760 5.731 9.896 1.00 0.00 601 SER B N 19
ATOM 30338 C CA . SER B 2 50 ? -2.652 6.098 10.753 1.00 0.00 601 SER B CA 19
ATOM 30339 C C . SER B 2 50 ? -1.838 7.256 10.152 1.00 0.00 601 SER B C 19
ATOM 30340 O O . SER B 2 50 ? -1.235 8.054 10.872 1.00 0.00 601 SER B O 19
ATOM 30348 N N . ARG B 2 51 ? -1.836 7.330 8.846 1.00 0.00 602 ARG B N 19
ATOM 30349 C CA . ARG B 2 51 ? -1.106 8.351 8.128 1.00 0.00 602 ARG B CA 19
ATOM 30350 C C . ARG B 2 51 ? -2.110 9.396 7.674 1.00 0.00 602 ARG B C 19
ATOM 30351 O O . ARG B 2 51 ? -1.962 10.584 7.922 1.00 0.00 602 ARG B O 19
ATOM 30372 N N . GLU B 2 52 ? -3.160 8.904 7.087 1.00 0.00 603 GLU B N 19
ATOM 30373 C CA . GLU B 2 52 ? -4.148 9.692 6.402 1.00 0.00 603 GLU B CA 19
ATOM 30374 C C . GLU B 2 52 ? -5.361 9.906 7.251 1.00 0.00 603 GLU B C 19
ATOM 30375 O O . GLU B 2 52 ? -6.201 9.005 7.416 1.00 0.00 603 GLU B O 19
ATOM 30387 N N . PRO B 2 53 ? -5.513 11.089 7.790 1.00 0.00 604 PRO B N 19
ATOM 30388 C CA . PRO B 2 53 ? -6.649 11.406 8.592 1.00 0.00 604 PRO B CA 19
ATOM 30389 C C . PRO B 2 53 ? -7.818 11.833 7.712 1.00 0.00 604 PRO B C 19
ATOM 30390 O O . PRO B 2 53 ? -8.938 11.962 8.171 1.00 0.00 604 PRO B O 19
ATOM 30401 N N . SER B 2 54 ? -7.539 11.960 6.426 1.00 0.00 605 SER B N 19
ATOM 30402 C CA . SER B 2 54 ? -8.511 12.323 5.439 1.00 0.00 605 SER B CA 19
ATOM 30403 C C . SER B 2 54 ? -9.433 11.135 5.194 1.00 0.00 605 SER B C 19
ATOM 30404 O O . SER B 2 54 ? -10.592 11.288 4.854 1.00 0.00 605 SER B O 19
ATOM 30412 N N . LEU B 2 55 ? -8.905 9.942 5.412 1.00 0.00 606 LEU B N 19
ATOM 30413 C CA . LEU B 2 55 ? -9.688 8.750 5.268 1.00 0.00 606 LEU B CA 19
ATOM 30414 C C . LEU B 2 55 ? -10.614 8.639 6.479 1.00 0.00 606 LEU B C 19
ATOM 30415 O O . LEU B 2 55 ? -11.778 8.350 6.341 1.00 0.00 606 LEU B O 19
ATOM 30431 N N . ARG B 2 56 ? -10.060 8.899 7.661 1.00 0.00 607 ARG B N 19
ATOM 30432 C CA . ARG B 2 56 ? -10.836 9.004 8.919 1.00 0.00 607 ARG B CA 19
ATOM 30433 C C . ARG B 2 56 ? -11.951 10.059 8.785 1.00 0.00 607 ARG B C 19
ATOM 30434 O O . ARG B 2 56 ? -13.038 9.926 9.355 1.00 0.00 607 ARG B O 19
ATOM 30455 N N . ASP B 2 57 ? -11.626 11.106 8.055 1.00 0.00 608 ASP B N 19
ATOM 30456 C CA . ASP B 2 57 ? -12.525 12.228 7.731 1.00 0.00 608 ASP B CA 19
ATOM 30457 C C . ASP B 2 57 ? -13.614 11.795 6.727 1.00 0.00 608 ASP B C 19
ATOM 30458 O O . ASP B 2 57 ? -14.708 12.376 6.658 1.00 0.00 608 ASP B O 19
ATOM 30467 N N . SER B 2 58 ? -13.309 10.774 5.980 1.00 0.00 609 SER B N 19
ATOM 30468 C CA . SER B 2 58 ? -14.216 10.194 5.022 1.00 0.00 609 SER B CA 19
ATOM 30469 C C . SER B 2 58 ? -14.854 8.951 5.660 1.00 0.00 609 SER B C 19
ATOM 30470 O O . SER B 2 58 ? -14.797 8.781 6.884 1.00 0.00 609 SER B O 19
ATOM 30478 N N . ASN B 2 59 ? -15.484 8.110 4.877 1.00 0.00 610 ASN B N 19
ATOM 30479 C CA . ASN B 2 59 ? -16.049 6.892 5.427 1.00 0.00 610 ASN B CA 19
ATOM 30480 C C . ASN B 2 59 ? -15.126 5.728 5.180 1.00 0.00 610 ASN B C 19
ATOM 30481 O O . ASN B 2 59 ? -14.580 5.601 4.094 1.00 0.00 610 ASN B O 19
ATOM 30492 N N . PRO B 2 60 ? -14.957 4.838 6.192 1.00 0.00 611 PRO B N 19
ATOM 30493 C CA . PRO B 2 60 ? -14.120 3.614 6.087 1.00 0.00 611 PRO B CA 19
ATOM 30494 C C . PRO B 2 60 ? -14.732 2.591 5.117 1.00 0.00 611 PRO B C 19
ATOM 30495 O O . PRO B 2 60 ? -14.174 1.508 4.875 1.00 0.00 611 PRO B O 19
ATOM 30506 N N . ASP B 2 61 ? -15.928 2.924 4.646 1.00 0.00 612 ASP B N 19
ATOM 30507 C CA . ASP B 2 61 ? -16.647 2.177 3.613 1.00 0.00 612 ASP B CA 19
ATOM 30508 C C . ASP B 2 61 ? -15.830 2.236 2.337 1.00 0.00 612 ASP B C 19
ATOM 30509 O O . ASP B 2 61 ? -15.821 1.320 1.517 1.00 0.00 612 ASP B O 19
ATOM 30518 N N . GLU B 2 62 ? -15.140 3.324 2.205 1.00 0.00 613 GLU B N 19
ATOM 30519 C CA . GLU B 2 62 ? -14.207 3.543 1.149 1.00 0.00 613 GLU B CA 19
ATOM 30520 C C . GLU B 2 62 ? -12.811 3.412 1.678 1.00 0.00 613 GLU B C 19
ATOM 30521 O O . GLU B 2 62 ? -12.554 3.597 2.866 1.00 0.00 613 GLU B O 19
ATOM 30533 N N . ILE B 2 63 ? -11.931 3.088 0.809 1.00 0.00 614 ILE B N 19
ATOM 30534 C CA . ILE B 2 63 ? -10.555 3.197 1.075 1.00 0.00 614 ILE B CA 19
ATOM 30535 C C . ILE B 2 63 ? -10.142 4.296 0.126 1.00 0.00 614 ILE B C 19
ATOM 30536 O O . ILE B 2 63 ? -10.689 4.373 -0.987 1.00 0.00 614 ILE B O 19
ATOM 30552 N N . GLU B 2 64 ? -9.332 5.181 0.549 1.00 0.00 615 GLU B N 19
ATOM 30553 C CA . GLU B 2 64 ? -8.901 6.226 -0.317 1.00 0.00 615 GLU B CA 19
ATOM 30554 C C . GLU B 2 64 ? -7.408 6.258 -0.263 1.00 0.00 615 GLU B C 19
ATOM 30555 O O . GLU B 2 64 ? -6.812 6.724 0.720 1.00 0.00 615 GLU B O 19
ATOM 30567 N N . ILE B 2 65 ? -6.808 5.694 -1.270 1.00 0.00 616 ILE B N 19
ATOM 30568 C CA . ILE B 2 65 ? -5.391 5.550 -1.287 1.00 0.00 616 ILE B CA 19
ATOM 30569 C C . ILE B 2 65 ? -4.765 6.471 -2.291 1.00 0.00 616 ILE B C 19
ATOM 30570 O O . ILE B 2 65 ? -5.182 6.540 -3.454 1.00 0.00 616 ILE B O 19
ATOM 30586 N N . ASP B 2 66 ? -3.826 7.207 -1.816 1.00 0.00 617 ASP B N 19
ATOM 30587 C CA . ASP B 2 66 ? -2.980 8.055 -2.606 1.00 0.00 617 ASP B CA 19
ATOM 30588 C C . ASP B 2 66 ? -1.599 7.683 -2.201 1.00 0.00 617 ASP B C 19
ATOM 30589 O O . ASP B 2 66 ? -1.198 7.928 -1.056 1.00 0.00 617 ASP B O 19
ATOM 30598 N N . PHE B 2 67 ? -0.889 7.065 -3.086 1.00 0.00 618 PHE B N 19
ATOM 30599 C CA . PHE B 2 67 ? 0.425 6.560 -2.777 1.00 0.00 618 PHE B CA 19
ATOM 30600 C C . PHE B 2 67 ? 1.475 7.674 -2.669 1.00 0.00 618 PHE B C 19
ATOM 30601 O O . PHE B 2 67 ? 2.605 7.424 -2.235 1.00 0.00 618 PHE B O 19
ATOM 30618 N N . GLU B 2 68 ? 1.101 8.897 -3.026 1.00 0.00 619 GLU B N 19
ATOM 30619 C CA . GLU B 2 68 ? 2.023 10.008 -2.994 1.00 0.00 619 GLU B CA 19
ATOM 30620 C C . GLU B 2 68 ? 1.879 10.778 -1.668 1.00 0.00 619 GLU B C 19
ATOM 30621 O O . GLU B 2 68 ? 2.854 11.348 -1.169 1.00 0.00 619 GLU B O 19
ATOM 30633 N N . THR B 2 69 ? 0.669 10.823 -1.111 1.00 0.00 620 THR B N 19
ATOM 30634 C CA . THR B 2 69 ? 0.463 11.503 0.173 1.00 0.00 620 THR B CA 19
ATOM 30635 C C . THR B 2 69 ? 0.890 10.612 1.330 1.00 0.00 620 THR B C 19
ATOM 30636 O O . THR B 2 69 ? 1.220 11.086 2.433 1.00 0.00 620 THR B O 19
ATOM 30647 N N . LEU B 2 70 ? 0.882 9.330 1.077 1.00 0.00 621 LEU B N 19
ATOM 30648 C CA . LEU B 2 70 ? 1.295 8.360 2.044 1.00 0.00 621 LEU B CA 19
ATOM 30649 C C . LEU B 2 70 ? 2.781 8.406 2.273 1.00 0.00 621 LEU B C 19
ATOM 30650 O O . LEU B 2 70 ? 3.568 8.526 1.337 1.00 0.00 621 LEU B O 19
ATOM 30666 N N . LYS B 2 71 ? 3.156 8.312 3.514 1.00 0.00 622 LYS B N 19
ATOM 30667 C CA . LYS B 2 71 ? 4.544 8.269 3.886 1.00 0.00 622 LYS B CA 19
ATOM 30668 C C . LYS B 2 71 ? 5.028 6.839 3.713 1.00 0.00 622 LYS B C 19
ATOM 30669 O O . LYS B 2 71 ? 4.204 5.901 3.793 1.00 0.00 622 LYS B O 19
ATOM 30688 N N . PRO B 2 72 ? 6.347 6.633 3.472 1.00 0.00 623 PRO B N 19
ATOM 30689 C CA . PRO B 2 72 ? 6.940 5.296 3.281 1.00 0.00 623 PRO B CA 19
ATOM 30690 C C . PRO B 2 72 ? 6.608 4.326 4.421 1.00 0.00 623 PRO B C 19
ATOM 30691 O O . PRO B 2 72 ? 6.524 3.117 4.214 1.00 0.00 623 PRO B O 19
ATOM 30702 N N . THR B 2 73 ? 6.368 4.875 5.596 1.00 0.00 624 THR B N 19
ATOM 30703 C CA . THR B 2 73 ? 6.028 4.120 6.772 1.00 0.00 624 THR B CA 19
ATOM 30704 C C . THR B 2 73 ? 4.705 3.393 6.611 1.00 0.00 624 THR B C 19
ATOM 30705 O O . THR B 2 73 ? 4.584 2.207 6.936 1.00 0.00 624 THR B O 19
ATOM 30716 N N . THR B 2 74 ? 3.745 4.081 6.075 1.00 0.00 625 THR B N 19
ATOM 30717 C CA . THR B 2 74 ? 2.458 3.523 5.855 1.00 0.00 625 THR B CA 19
ATOM 30718 C C . THR B 2 74 ? 2.433 2.746 4.536 1.00 0.00 625 THR B C 19
ATOM 30719 O O . THR B 2 74 ? 1.875 1.658 4.474 1.00 0.00 625 THR B O 19
ATOM 30730 N N . LEU B 2 75 ? 3.079 3.298 3.508 1.00 0.00 626 LEU B N 19
ATOM 30731 C CA . LEU B 2 75 ? 3.211 2.626 2.200 1.00 0.00 626 LEU B CA 19
ATOM 30732 C C . LEU B 2 75 ? 3.759 1.221 2.345 1.00 0.00 626 LEU B C 19
ATOM 30733 O O . LEU B 2 75 ? 3.170 0.259 1.841 1.00 0.00 626 LEU B O 19
ATOM 30749 N N . ARG B 2 76 ? 4.862 1.096 3.059 1.00 0.00 627 ARG B N 19
ATOM 30750 C CA . ARG B 2 76 ? 5.458 -0.193 3.267 1.00 0.00 627 ARG B CA 19
ATOM 30751 C C . ARG B 2 76 ? 4.538 -1.064 4.118 1.00 0.00 627 ARG B C 19
ATOM 30752 O O . ARG B 2 76 ? 4.417 -2.247 3.872 1.00 0.00 627 ARG B O 19
ATOM 30773 N N . GLU B 2 77 ? 3.850 -0.448 5.084 1.00 0.00 628 GLU B N 19
ATOM 30774 C CA . GLU B 2 77 ? 3.006 -1.165 6.025 1.00 0.00 628 GLU B CA 19
ATOM 30775 C C . GLU B 2 77 ? 1.878 -1.881 5.278 1.00 0.00 628 GLU B C 19
ATOM 30776 O O . GLU B 2 77 ? 1.530 -3.032 5.602 1.00 0.00 628 GLU B O 19
ATOM 30788 N N . LEU B 2 78 ? 1.341 -1.197 4.260 1.00 0.00 629 LEU B N 19
ATOM 30789 C CA . LEU B 2 78 ? 0.305 -1.748 3.388 1.00 0.00 629 LEU B CA 19
ATOM 30790 C C . LEU B 2 78 ? 0.876 -2.994 2.710 1.00 0.00 629 LEU B C 19
ATOM 30791 O O . LEU B 2 78 ? 0.322 -4.092 2.815 1.00 0.00 629 LEU B O 19
ATOM 30807 N N . GLU B 2 79 ? 2.043 -2.806 2.075 1.00 0.00 630 GLU B N 19
ATOM 30808 C CA . GLU B 2 79 ? 2.689 -3.832 1.277 1.00 0.00 630 GLU B CA 19
ATOM 30809 C C . GLU B 2 79 ? 3.064 -5.057 2.127 1.00 0.00 630 GLU B C 19
ATOM 30810 O O . GLU B 2 79 ? 2.831 -6.187 1.725 1.00 0.00 630 GLU B O 19
ATOM 30822 N N . ARG B 2 80 ? 3.610 -4.814 3.315 1.00 0.00 631 ARG B N 19
ATOM 30823 C CA . ARG B 2 80 ? 4.055 -5.896 4.242 1.00 0.00 631 ARG B CA 19
ATOM 30824 C C . ARG B 2 80 ? 2.882 -6.755 4.637 1.00 0.00 631 ARG B C 19
ATOM 30825 O O . ARG B 2 80 ? 2.994 -7.967 4.778 1.00 0.00 631 ARG B O 19
ATOM 30846 N N . TYR B 2 81 ? 1.755 -6.129 4.752 1.00 0.00 632 TYR B N 19
ATOM 30847 C CA . TYR B 2 81 ? 0.579 -6.795 5.189 1.00 0.00 632 TYR B CA 19
ATOM 30848 C C . TYR B 2 81 ? -0.041 -7.569 4.054 1.00 0.00 632 TYR B C 19
ATOM 30849 O O . TYR B 2 81 ? -0.325 -8.759 4.199 1.00 0.00 632 TYR B O 19
ATOM 30867 N N . VAL B 2 82 ? -0.241 -6.905 2.925 1.00 0.00 633 VAL B N 19
ATOM 30868 C CA . VAL B 2 82 ? -0.820 -7.557 1.766 1.00 0.00 633 VAL B CA 19
ATOM 30869 C C . VAL B 2 82 ? 0.027 -8.771 1.349 1.00 0.00 633 VAL B C 19
ATOM 30870 O O . VAL B 2 82 ? -0.511 -9.846 1.113 1.00 0.00 633 VAL B O 19
ATOM 30883 N N . LYS B 2 83 ? 1.360 -8.623 1.385 1.00 0.00 634 LYS B N 19
ATOM 30884 C CA . LYS B 2 83 ? 2.247 -9.703 1.009 1.00 0.00 634 LYS B CA 19
ATOM 30885 C C . LYS B 2 83 ? 2.146 -10.844 2.016 1.00 0.00 634 LYS B C 19
ATOM 30886 O O . LYS B 2 83 ? 2.160 -12.003 1.638 1.00 0.00 634 LYS B O 19
ATOM 30905 N N . SER B 2 84 ? 1.971 -10.500 3.288 1.00 0.00 635 SER B N 19
ATOM 30906 C CA . SER B 2 84 ? 1.831 -11.481 4.342 1.00 0.00 635 SER B CA 19
ATOM 30907 C C . SER B 2 84 ? 0.525 -12.263 4.155 1.00 0.00 635 SER B C 19
ATOM 30908 O O . SER B 2 84 ? 0.444 -13.468 4.453 1.00 0.00 635 SER B O 19
ATOM 30916 N N . CYS B 2 85 ? -0.478 -11.596 3.625 1.00 0.00 636 CYS B N 19
ATOM 30917 C CA . CYS B 2 85 ? -1.752 -12.210 3.418 1.00 0.00 636 CYS B CA 19
ATOM 30918 C C . CYS B 2 85 ? -1.703 -13.098 2.173 1.00 0.00 636 CYS B C 19
ATOM 30919 O O . CYS B 2 85 ? -2.355 -14.133 2.127 1.00 0.00 636 CYS B O 19
ATOM 30927 N N . LEU B 2 86 ? -0.912 -12.700 1.173 1.00 0.00 637 LEU B N 19
ATOM 30928 C CA . LEU B 2 86 ? -0.715 -13.526 -0.018 1.00 0.00 637 LEU B CA 19
ATOM 30929 C C . LEU B 2 86 ? 0.193 -14.728 0.262 1.00 0.00 637 LEU B C 19
ATOM 30930 O O . LEU B 2 86 ? 0.103 -15.753 -0.428 1.00 0.00 637 LEU B O 19
ATOM 30946 N N . GLN B 2 87 ? 1.078 -14.595 1.251 1.00 0.00 638 GLN B N 19
ATOM 30947 C CA . GLN B 2 87 ? 1.902 -15.713 1.692 1.00 0.00 638 GLN B CA 19
ATOM 30948 C C . GLN B 2 87 ? 1.023 -16.781 2.299 1.00 0.00 638 GLN B C 19
ATOM 30949 O O . GLN B 2 87 ? 1.012 -17.943 1.870 1.00 0.00 638 GLN B O 19
ATOM 30963 N N . LYS B 2 88 ? 0.241 -16.378 3.274 1.00 0.00 639 LYS B N 19
ATOM 30964 C CA . LYS B 2 88 ? -0.661 -17.279 3.941 1.00 0.00 639 LYS B CA 19
ATOM 30965 C C . LYS B 2 88 ? -1.990 -17.284 3.206 1.00 0.00 639 LYS B C 19
ATOM 30966 O O . LYS B 2 88 ? -3.015 -16.796 3.699 1.00 0.00 639 LYS B O 19
ATOM 30985 N N . LYS B 2 89 ? -1.926 -17.759 1.984 1.00 0.00 640 LYS B N 19
ATOM 30986 C CA . LYS B 2 89 ? -3.049 -17.810 1.073 1.00 0.00 640 LYS B CA 19
ATOM 30987 C C . LYS B 2 89 ? -2.782 -18.971 0.111 1.00 0.00 640 LYS B C 19
ATOM 30988 O O . LYS B 2 89 ? -3.228 -18.985 -1.035 1.00 0.00 640 LYS B O 19
ATOM 31007 N N . GLN B 2 90 ? -2.057 -19.947 0.597 1.00 0.00 641 GLN B N 19
ATOM 31008 C CA . GLN B 2 90 ? -1.643 -21.056 -0.225 1.00 0.00 641 GLN B CA 19
ATOM 31009 C C . GLN B 2 90 ? -2.205 -22.366 0.299 1.00 0.00 641 GLN B C 19
ATOM 31010 O O . GLN B 2 90 ? -2.301 -22.580 1.523 1.00 0.00 641 GLN B O 19
ATOM 31024 N N . ARG B 2 91 ? -2.604 -23.222 -0.612 1.00 0.00 642 ARG B N 19
ATOM 31025 C CA . ARG B 2 91 ? -3.100 -24.538 -0.279 1.00 0.00 642 ARG B CA 19
ATOM 31026 C C . ARG B 2 91 ? -1.888 -25.421 -0.054 1.00 0.00 642 ARG B C 19
ATOM 31027 O O . ARG B 2 91 ? -1.208 -25.799 -1.005 1.00 0.00 642 ARG B O 19
ATOM 31048 N N . LYS B 2 92 ? -1.591 -25.708 1.178 1.00 0.00 643 LYS B N 19
ATOM 31049 C CA . LYS B 2 92 ? -0.390 -26.429 1.502 1.00 0.00 643 LYS B CA 19
ATOM 31050 C C . LYS B 2 92 ? -0.532 -27.162 2.814 1.00 0.00 643 LYS B C 19
ATOM 31051 O O . LYS B 2 92 ? -0.808 -26.535 3.842 1.00 0.00 643 LYS B O 19
ATOM 31070 N N . PRO B 2 93 ? -0.432 -28.494 2.788 1.00 0.00 644 PRO B N 19
ATOM 31071 C CA . PRO B 2 93 ? -0.343 -29.288 3.987 1.00 0.00 644 PRO B CA 19
ATOM 31072 C C . PRO B 2 93 ? 1.105 -29.280 4.456 1.00 0.00 644 PRO B C 19
ATOM 31073 O O . PRO B 2 93 ? 1.916 -30.079 3.943 1.00 0.00 644 PRO B O 19
ATOM 31085 N N . LYS A 1 1 ? -7.179 10.316 -18.297 1.00 0.00 290 LYS A N 20
ATOM 31086 C CA . LYS A 1 1 ? -7.313 9.105 -17.508 1.00 0.00 290 LYS A CA 20
ATOM 31087 C C . LYS A 1 1 ? -5.968 8.434 -17.380 1.00 0.00 290 LYS A C 20
ATOM 31088 O O . LYS A 1 1 ? -5.111 8.602 -18.257 1.00 0.00 290 LYS A O 20
ATOM 31109 N N . VAL A 1 2 ? -5.785 7.687 -16.317 1.00 0.00 291 VAL A N 20
ATOM 31110 C CA . VAL A 1 2 ? -4.554 6.954 -16.073 1.00 0.00 291 VAL A CA 20
ATOM 31111 C C . VAL A 1 2 ? -4.664 6.179 -14.770 1.00 0.00 291 VAL A C 20
ATOM 31112 O O . VAL A 1 2 ? -4.139 5.060 -14.662 1.00 0.00 291 VAL A O 20
ATOM 31125 N N . ALA A 1 3 ? -5.430 6.749 -13.826 1.00 0.00 292 ALA A N 20
ATOM 31126 C CA . ALA A 1 3 ? -5.525 6.281 -12.455 1.00 0.00 292 ALA A CA 20
ATOM 31127 C C . ALA A 1 3 ? -4.185 6.549 -11.779 1.00 0.00 292 ALA A C 20
ATOM 31128 O O . ALA A 1 3 ? -3.258 5.729 -11.844 1.00 0.00 292 ALA A O 20
ATOM 31135 N N . PRO A 1 4 ? -4.050 7.735 -11.149 1.00 0.00 293 PRO A N 20
ATOM 31136 C CA . PRO A 1 4 ? -2.772 8.230 -10.570 1.00 0.00 293 PRO A CA 20
ATOM 31137 C C . PRO A 1 4 ? -2.407 7.543 -9.250 1.00 0.00 293 PRO A C 20
ATOM 31138 O O . PRO A 1 4 ? -1.884 8.171 -8.329 1.00 0.00 293 PRO A O 20
ATOM 31149 N N . LEU A 1 5 ? -2.627 6.251 -9.225 1.00 0.00 294 LEU A N 20
ATOM 31150 C CA . LEU A 1 5 ? -2.440 5.408 -8.076 1.00 0.00 294 LEU A CA 20
ATOM 31151 C C . LEU A 1 5 ? -3.089 5.931 -6.813 1.00 0.00 294 LEU A C 20
ATOM 31152 O O . LEU A 1 5 ? -2.428 6.309 -5.844 1.00 0.00 294 LEU A O 20
ATOM 31168 N N . LYS A 1 6 ? -4.380 6.046 -6.888 1.00 0.00 295 LYS A N 20
ATOM 31169 C CA . LYS A 1 6 ? -5.185 6.273 -5.753 1.00 0.00 295 LYS A CA 20
ATOM 31170 C C . LYS A 1 6 ? -6.396 5.424 -5.933 1.00 0.00 295 LYS A C 20
ATOM 31171 O O . LYS A 1 6 ? -7.068 5.492 -6.965 1.00 0.00 295 LYS A O 20
ATOM 31190 N N . ILE A 1 7 ? -6.626 4.575 -5.005 1.00 0.00 296 ILE A N 20
ATOM 31191 C CA . ILE A 1 7 ? -7.673 3.626 -5.140 1.00 0.00 296 ILE A CA 20
ATOM 31192 C C . ILE A 1 7 ? -8.584 3.654 -3.934 1.00 0.00 296 ILE A C 20
ATOM 31193 O O . ILE A 1 7 ? -8.138 3.900 -2.797 1.00 0.00 296 ILE A O 20
ATOM 31209 N N . LYS A 1 8 ? -9.850 3.463 -4.196 1.00 0.00 297 LYS A N 20
ATOM 31210 C CA . LYS A 1 8 ? -10.844 3.389 -3.181 1.00 0.00 297 LYS A CA 20
ATOM 31211 C C . LYS A 1 8 ? -11.405 2.000 -3.185 1.00 0.00 297 LYS A C 20
ATOM 31212 O O . LYS A 1 8 ? -11.443 1.339 -4.236 1.00 0.00 297 LYS A O 20
ATOM 31231 N N . LEU A 1 9 ? -11.823 1.550 -2.049 1.00 0.00 298 LEU A N 20
ATOM 31232 C CA . LEU A 1 9 ? -12.371 0.234 -1.925 1.00 0.00 298 LEU A CA 20
ATOM 31233 C C . LEU A 1 9 ? -13.824 0.336 -2.352 1.00 0.00 298 LEU A C 20
ATOM 31234 O O . LEU A 1 9 ? -14.459 1.378 -2.128 1.00 0.00 298 LEU A O 20
ATOM 31250 N N . GLY A 1 10 ? -14.322 -0.684 -3.009 1.00 0.00 299 GLY A N 20
ATOM 31251 C CA . GLY A 1 10 ? -15.677 -0.673 -3.502 1.00 0.00 299 GLY A CA 20
ATOM 31252 C C . GLY A 1 10 ? -16.701 -0.867 -2.412 1.00 0.00 299 GLY A C 20
ATOM 31253 O O . GLY A 1 10 ? -17.341 -1.916 -2.331 1.00 0.00 299 GLY A O 20
ATOM 31257 N N . GLY A 1 11 ? -16.816 0.117 -1.567 1.00 0.00 300 GLY A N 20
ATOM 31258 C CA . GLY A 1 11 ? -17.790 0.132 -0.532 1.00 0.00 300 GLY A CA 20
ATOM 31259 C C . GLY A 1 11 ? -18.764 1.228 -0.796 1.00 0.00 300 GLY A C 20
ATOM 31260 O O . GLY A 1 11 ? -18.374 2.402 -0.893 1.00 0.00 300 GLY A O 20
ATOM 31264 N N . PHE A 1 12 ? -20.006 0.871 -0.969 1.00 0.00 301 PHE A N 20
ATOM 31265 C CA . PHE A 1 12 ? -21.041 1.844 -1.277 1.00 0.00 301 PHE A CA 20
ATOM 31266 C C . PHE A 1 12 ? -22.178 1.725 -0.289 1.00 0.00 301 PHE A C 20
ATOM 31267 O O . PHE A 1 12 ? -22.404 0.633 0.271 1.00 0.00 301 PHE A O 20
ATOM 31284 N N . ALA B 2 6 ? 34.020 0.278 13.157 1.00 0.00 557 ALA B N 20
ATOM 31285 C CA . ALA B 2 6 ? 33.944 0.471 11.711 1.00 0.00 557 ALA B CA 20
ATOM 31286 C C . ALA B 2 6 ? 32.512 0.312 11.245 1.00 0.00 557 ALA B C 20
ATOM 31287 O O . ALA B 2 6 ? 32.222 0.362 10.053 1.00 0.00 557 ALA B O 20
ATOM 31294 N N . SER B 2 7 ? 31.626 0.137 12.212 1.00 0.00 558 SER B N 20
ATOM 31295 C CA . SER B 2 7 ? 30.208 -0.061 11.965 1.00 0.00 558 SER B CA 20
ATOM 31296 C C . SER B 2 7 ? 29.642 1.096 11.132 1.00 0.00 558 SER B C 20
ATOM 31297 O O . SER B 2 7 ? 29.013 0.886 10.081 1.00 0.00 558 SER B O 20
ATOM 31305 N N . ALA B 2 8 ? 29.909 2.311 11.554 1.00 0.00 559 ALA B N 20
ATOM 31306 C CA . ALA B 2 8 ? 29.416 3.456 10.841 1.00 0.00 559 ALA B CA 20
ATOM 31307 C C . ALA B 2 8 ? 30.433 3.907 9.810 1.00 0.00 559 ALA B C 20
ATOM 31308 O O . ALA B 2 8 ? 31.110 4.933 9.967 1.00 0.00 559 ALA B O 20
ATOM 31315 N N . SER B 2 9 ? 30.639 3.064 8.836 1.00 0.00 560 SER B N 20
ATOM 31316 C CA . SER B 2 9 ? 31.522 3.340 7.724 1.00 0.00 560 SER B CA 20
ATOM 31317 C C . SER B 2 9 ? 31.007 2.632 6.483 1.00 0.00 560 SER B C 20
ATOM 31318 O O . SER B 2 9 ? 31.707 2.512 5.467 1.00 0.00 560 SER B O 20
ATOM 31326 N N . TYR B 2 10 ? 29.766 2.200 6.554 1.00 0.00 561 TYR B N 20
ATOM 31327 C CA . TYR B 2 10 ? 29.139 1.472 5.482 1.00 0.00 561 TYR B CA 20
ATOM 31328 C C . TYR B 2 10 ? 27.787 2.090 5.266 1.00 0.00 561 TYR B C 20
ATOM 31329 O O . TYR B 2 10 ? 27.186 2.596 6.220 1.00 0.00 561 TYR B O 20
ATOM 31347 N N . ASP B 2 11 ? 27.299 2.071 4.052 1.00 0.00 562 ASP B N 20
ATOM 31348 C CA . ASP B 2 11 ? 26.001 2.633 3.771 1.00 0.00 562 ASP B CA 20
ATOM 31349 C C . ASP B 2 11 ? 24.948 1.654 4.127 1.00 0.00 562 ASP B C 20
ATOM 31350 O O . ASP B 2 11 ? 24.650 0.703 3.389 1.00 0.00 562 ASP B O 20
ATOM 31359 N N . SER B 2 12 ? 24.475 1.827 5.279 1.00 0.00 563 SER B N 20
ATOM 31360 C CA . SER B 2 12 ? 23.424 1.054 5.822 1.00 0.00 563 SER B CA 20
ATOM 31361 C C . SER B 2 12 ? 22.424 2.002 6.439 1.00 0.00 563 SER B C 20
ATOM 31362 O O . SER B 2 12 ? 22.798 3.098 6.897 1.00 0.00 563 SER B O 20
ATOM 31370 N N . GLU B 2 13 ? 21.178 1.637 6.407 1.00 0.00 564 GLU B N 20
ATOM 31371 C CA . GLU B 2 13 ? 20.150 2.471 6.928 1.00 0.00 564 GLU B CA 20
ATOM 31372 C C . GLU B 2 13 ? 19.152 1.639 7.699 1.00 0.00 564 GLU B C 20
ATOM 31373 O O . GLU B 2 13 ? 19.047 0.421 7.490 1.00 0.00 564 GLU B O 20
ATOM 31385 N N . GLU B 2 14 ? 18.498 2.258 8.625 1.00 0.00 565 GLU B N 20
ATOM 31386 C CA . GLU B 2 14 ? 17.567 1.594 9.508 1.00 0.00 565 GLU B CA 20
ATOM 31387 C C . GLU B 2 14 ? 16.143 1.959 9.164 1.00 0.00 565 GLU B C 20
ATOM 31388 O O . GLU B 2 14 ? 15.224 1.165 9.378 1.00 0.00 565 GLU B O 20
ATOM 31400 N N . GLU B 2 15 ? 15.966 3.167 8.626 1.00 0.00 566 GLU B N 20
ATOM 31401 C CA . GLU B 2 15 ? 14.658 3.687 8.296 1.00 0.00 566 GLU B CA 20
ATOM 31402 C C . GLU B 2 15 ? 13.968 2.856 7.222 1.00 0.00 566 GLU B C 20
ATOM 31403 O O . GLU B 2 15 ? 14.175 3.036 6.022 1.00 0.00 566 GLU B O 20
ATOM 31415 N N . GLU B 2 16 ? 13.165 1.938 7.689 1.00 0.00 567 GLU B N 20
ATOM 31416 C CA . GLU B 2 16 ? 12.416 1.010 6.881 1.00 0.00 567 GLU B CA 20
ATOM 31417 C C . GLU B 2 16 ? 11.167 1.701 6.349 1.00 0.00 567 GLU B C 20
ATOM 31418 O O . GLU B 2 16 ? 10.442 1.177 5.520 1.00 0.00 567 GLU B O 20
ATOM 31430 N N . GLU B 2 17 ? 10.929 2.865 6.859 1.00 0.00 568 GLU B N 20
ATOM 31431 C CA . GLU B 2 17 ? 9.789 3.659 6.503 1.00 0.00 568 GLU B CA 20
ATOM 31432 C C . GLU B 2 17 ? 10.215 4.982 5.893 1.00 0.00 568 GLU B C 20
ATOM 31433 O O . GLU B 2 17 ? 9.516 5.997 5.993 1.00 0.00 568 GLU B O 20
ATOM 31445 N N . GLY B 2 18 ? 11.344 4.950 5.215 1.00 0.00 569 GLY B N 20
ATOM 31446 C CA . GLY B 2 18 ? 11.841 6.131 4.558 1.00 0.00 569 GLY B CA 20
ATOM 31447 C C . GLY B 2 18 ? 12.439 5.811 3.211 1.00 0.00 569 GLY B C 20
ATOM 31448 O O . GLY B 2 18 ? 13.212 6.595 2.660 1.00 0.00 569 GLY B O 20
ATOM 31452 N N . LEU B 2 19 ? 12.064 4.675 2.668 1.00 0.00 570 LEU B N 20
ATOM 31453 C CA . LEU B 2 19 ? 12.579 4.236 1.395 1.00 0.00 570 LEU B CA 20
ATOM 31454 C C . LEU B 2 19 ? 11.657 4.724 0.290 1.00 0.00 570 LEU B C 20
ATOM 31455 O O . LEU B 2 19 ? 10.458 4.415 0.306 1.00 0.00 570 LEU B O 20
ATOM 31471 N N . PRO B 2 20 ? 12.169 5.536 -0.653 1.00 0.00 571 PRO B N 20
ATOM 31472 C CA . PRO B 2 20 ? 11.380 6.001 -1.787 1.00 0.00 571 PRO B CA 20
ATOM 31473 C C . PRO B 2 20 ? 10.940 4.820 -2.638 1.00 0.00 571 PRO B C 20
ATOM 31474 O O . PRO B 2 20 ? 11.756 3.960 -3.003 1.00 0.00 571 PRO B O 20
ATOM 31485 N N . MET B 2 21 ? 9.680 4.762 -2.933 1.00 0.00 572 MET B N 20
ATOM 31486 C CA . MET B 2 21 ? 9.131 3.646 -3.657 1.00 0.00 572 MET B CA 20
ATOM 31487 C C . MET B 2 21 ? 8.898 4.000 -5.111 1.00 0.00 572 MET B C 20
ATOM 31488 O O . MET B 2 21 ? 8.401 5.094 -5.437 1.00 0.00 572 MET B O 20
ATOM 31502 N N . SER B 2 22 ? 9.266 3.089 -5.974 1.00 0.00 573 SER B N 20
ATOM 31503 C CA . SER B 2 22 ? 9.198 3.284 -7.394 1.00 0.00 573 SER B CA 20
ATOM 31504 C C . SER B 2 22 ? 7.764 3.130 -7.888 1.00 0.00 573 SER B C 20
ATOM 31505 O O . SER B 2 22 ? 6.887 2.649 -7.137 1.00 0.00 573 SER B O 20
ATOM 31513 N N . TYR B 2 23 ? 7.526 3.544 -9.144 1.00 0.00 574 TYR B N 20
ATOM 31514 C CA . TYR B 2 23 ? 6.238 3.351 -9.805 1.00 0.00 574 TYR B CA 20
ATOM 31515 C C . TYR B 2 23 ? 5.878 1.894 -9.737 1.00 0.00 574 TYR B C 20
ATOM 31516 O O . TYR B 2 23 ? 4.775 1.546 -9.389 1.00 0.00 574 TYR B O 20
ATOM 31534 N N . ASP B 2 24 ? 6.876 1.068 -10.006 1.00 0.00 575 ASP B N 20
ATOM 31535 C CA . ASP B 2 24 ? 6.751 -0.381 -10.037 1.00 0.00 575 ASP B CA 20
ATOM 31536 C C . ASP B 2 24 ? 6.263 -0.921 -8.712 1.00 0.00 575 ASP B C 20
ATOM 31537 O O . ASP B 2 24 ? 5.314 -1.709 -8.663 1.00 0.00 575 ASP B O 20
ATOM 31546 N N . GLU B 2 25 ? 6.910 -0.472 -7.654 1.00 0.00 576 GLU B N 20
ATOM 31547 C CA . GLU B 2 25 ? 6.607 -0.887 -6.309 1.00 0.00 576 GLU B CA 20
ATOM 31548 C C . GLU B 2 25 ? 5.173 -0.530 -5.934 1.00 0.00 576 GLU B C 20
ATOM 31549 O O . GLU B 2 25 ? 4.406 -1.380 -5.509 1.00 0.00 576 GLU B O 20
ATOM 31561 N N . LYS B 2 26 ? 4.816 0.717 -6.156 1.00 0.00 577 LYS B N 20
ATOM 31562 C CA . LYS B 2 26 ? 3.483 1.224 -5.864 1.00 0.00 577 LYS B CA 20
ATOM 31563 C C . LYS B 2 26 ? 2.416 0.550 -6.741 1.00 0.00 577 LYS B C 20
ATOM 31564 O O . LYS B 2 26 ? 1.332 0.210 -6.271 1.00 0.00 577 LYS B O 20
ATOM 31583 N N . ARG B 2 27 ? 2.736 0.380 -8.007 1.00 0.00 578 ARG B N 20
ATOM 31584 C CA . ARG B 2 27 ? 1.866 -0.321 -8.963 1.00 0.00 578 ARG B CA 20
ATOM 31585 C C . ARG B 2 27 ? 1.578 -1.735 -8.481 1.00 0.00 578 ARG B C 20
ATOM 31586 O O . ARG B 2 27 ? 0.423 -2.146 -8.408 1.00 0.00 578 ARG B O 20
ATOM 31607 N N . GLN B 2 28 ? 2.632 -2.452 -8.122 1.00 0.00 579 GLN B N 20
ATOM 31608 C CA . GLN B 2 28 ? 2.537 -3.822 -7.652 1.00 0.00 579 GLN B CA 20
ATOM 31609 C C . GLN B 2 28 ? 1.716 -3.842 -6.364 1.00 0.00 579 GLN B C 20
ATOM 31610 O O . GLN B 2 28 ? 0.834 -4.679 -6.193 1.00 0.00 579 GLN B O 20
ATOM 31624 N N . LEU B 2 29 ? 1.981 -2.877 -5.509 1.00 0.00 580 LEU B N 20
ATOM 31625 C CA . LEU B 2 29 ? 1.298 -2.726 -4.239 1.00 0.00 580 LEU B CA 20
ATOM 31626 C C . LEU B 2 29 ? -0.224 -2.612 -4.493 1.00 0.00 580 LEU B C 20
ATOM 31627 O O . LEU B 2 29 ? -1.026 -3.273 -3.826 1.00 0.00 580 LEU B O 20
ATOM 31643 N N . SER B 2 30 ? -0.603 -1.816 -5.500 1.00 0.00 581 SER B N 20
ATOM 31644 C CA . SER B 2 30 ? -1.991 -1.649 -5.846 1.00 0.00 581 SER B CA 20
ATOM 31645 C C . SER B 2 30 ? -2.594 -2.976 -6.342 1.00 0.00 581 SER B C 20
ATOM 31646 O O . SER B 2 30 ? -3.756 -3.286 -6.044 1.00 0.00 581 SER B O 20
ATOM 31654 N N . LEU B 2 31 ? -1.793 -3.762 -7.051 1.00 0.00 582 LEU B N 20
ATOM 31655 C CA . LEU B 2 31 ? -2.241 -5.034 -7.610 1.00 0.00 582 LEU B CA 20
ATOM 31656 C C . LEU B 2 31 ? -2.515 -6.029 -6.499 1.00 0.00 582 LEU B C 20
ATOM 31657 O O . LEU B 2 31 ? -3.524 -6.729 -6.516 1.00 0.00 582 LEU B O 20
ATOM 31673 N N . ASP B 2 32 ? -1.640 -6.055 -5.517 1.00 0.00 583 ASP B N 20
ATOM 31674 C CA . ASP B 2 32 ? -1.789 -6.960 -4.380 1.00 0.00 583 ASP B CA 20
ATOM 31675 C C . ASP B 2 32 ? -3.000 -6.631 -3.541 1.00 0.00 583 ASP B C 20
ATOM 31676 O O . ASP B 2 32 ? -3.644 -7.522 -3.001 1.00 0.00 583 ASP B O 20
ATOM 31685 N N . ILE B 2 33 ? -3.339 -5.359 -3.458 1.00 0.00 584 ILE B N 20
ATOM 31686 C CA . ILE B 2 33 ? -4.551 -4.957 -2.751 1.00 0.00 584 ILE B CA 20
ATOM 31687 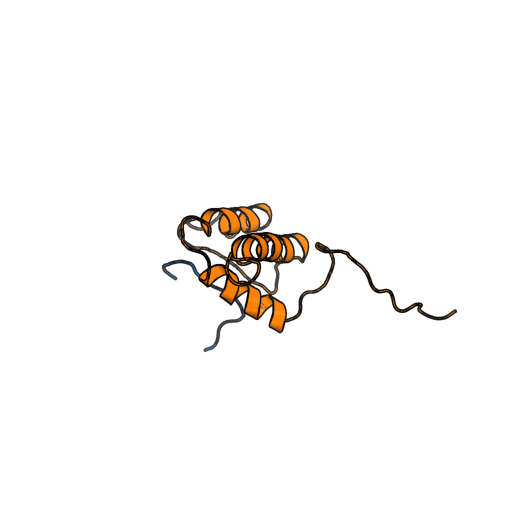C C . ILE B 2 33 ? -5.780 -5.402 -3.551 1.00 0.00 584 ILE B C 20
ATOM 31688 O O . ILE B 2 33 ? -6.795 -5.797 -2.989 1.00 0.00 584 ILE B O 20
ATOM 31704 N N . ASN B 2 34 ? -5.656 -5.380 -4.873 1.00 0.00 585 ASN B N 20
ATOM 31705 C CA . ASN B 2 34 ? -6.731 -5.848 -5.758 1.00 0.00 585 ASN B CA 20
ATOM 31706 C C . ASN B 2 34 ? -6.904 -7.342 -5.628 1.00 0.00 585 ASN B C 20
ATOM 31707 O O . ASN B 2 34 ? -7.991 -7.879 -5.866 1.00 0.00 585 ASN B O 20
ATOM 31718 N N . ARG B 2 35 ? -5.824 -8.004 -5.279 1.00 0.00 586 ARG B N 20
ATOM 31719 C CA . ARG B 2 35 ? -5.814 -9.435 -5.028 1.00 0.00 586 ARG B CA 20
ATOM 31720 C C . ARG B 2 35 ? -6.504 -9.786 -3.711 1.00 0.00 586 ARG B C 20
ATOM 31721 O O . ARG B 2 35 ? -6.937 -10.920 -3.517 1.00 0.00 586 ARG B O 20
ATOM 31742 N N . LEU B 2 36 ? -6.605 -8.828 -2.818 1.00 0.00 587 LEU B N 20
ATOM 31743 C CA . LEU B 2 36 ? -7.264 -9.048 -1.554 1.00 0.00 587 LEU B CA 20
ATOM 31744 C C . LEU B 2 36 ? -8.745 -8.743 -1.667 1.00 0.00 587 LEU B C 20
ATOM 31745 O O . LEU B 2 36 ? -9.147 -7.861 -2.432 1.00 0.00 587 LEU B O 20
ATOM 31761 N N . PRO B 2 37 ? -9.584 -9.501 -0.965 1.00 0.00 588 PRO B N 20
ATOM 31762 C CA . PRO B 2 37 ? -10.996 -9.191 -0.853 1.00 0.00 588 PRO B CA 20
ATOM 31763 C C . PRO B 2 37 ? -11.209 -8.046 0.155 1.00 0.00 588 PRO B C 20
ATOM 31764 O O . PRO B 2 37 ? -10.375 -7.835 1.054 1.00 0.00 588 PRO B O 20
ATOM 31775 N N . GLY B 2 38 ? -12.320 -7.338 0.014 1.00 0.00 589 GLY B N 20
ATOM 31776 C CA . GLY B 2 38 ? -12.634 -6.170 0.829 1.00 0.00 589 GLY B CA 20
ATOM 31777 C C . GLY B 2 38 ? -12.573 -6.399 2.332 1.00 0.00 589 GLY B C 20
ATOM 31778 O O . GLY B 2 38 ? -12.207 -5.499 3.073 1.00 0.00 589 GLY B O 20
ATOM 31782 N N . GLU B 2 39 ? -12.899 -7.594 2.786 1.00 0.00 590 GLU B N 20
ATOM 31783 C CA . GLU B 2 39 ? -12.862 -7.876 4.213 1.00 0.00 590 GLU B CA 20
ATOM 31784 C C . GLU B 2 39 ? -11.444 -7.922 4.785 1.00 0.00 590 GLU B C 20
ATOM 31785 O O . GLU B 2 39 ? -11.222 -7.648 5.970 1.00 0.00 590 GLU B O 20
ATOM 31797 N N . LYS B 2 40 ? -10.495 -8.236 3.948 1.00 0.00 591 LYS B N 20
ATOM 31798 C CA . LYS B 2 40 ? -9.080 -8.215 4.327 1.00 0.00 591 LYS B CA 20
ATOM 31799 C C . LYS B 2 40 ? -8.573 -6.782 4.357 1.00 0.00 591 LYS B C 20
ATOM 31800 O O . LYS B 2 40 ? -7.604 -6.459 5.040 1.00 0.00 591 LYS B O 20
ATOM 31819 N N . LEU B 2 41 ? -9.258 -5.916 3.636 1.00 0.00 592 LEU B N 20
ATOM 31820 C CA . LEU B 2 41 ? -8.920 -4.515 3.581 1.00 0.00 592 LEU B CA 20
ATOM 31821 C C . LEU B 2 41 ? -9.226 -3.796 4.862 1.00 0.00 592 LEU B C 20
ATOM 31822 O O . LEU B 2 41 ? -8.687 -2.734 5.086 1.00 0.00 592 LEU B O 20
ATOM 31838 N N . GLY B 2 42 ? -10.050 -4.404 5.718 1.00 0.00 593 GLY B N 20
ATOM 31839 C CA . GLY B 2 42 ? -10.485 -3.777 6.968 1.00 0.00 593 GLY B CA 20
ATOM 31840 C C . GLY B 2 42 ? -9.328 -3.252 7.791 1.00 0.00 593 GLY B C 20
ATOM 31841 O O . GLY B 2 42 ? -9.409 -2.161 8.375 1.00 0.00 593 GLY B O 20
ATOM 31845 N N . ARG B 2 43 ? -8.243 -4.000 7.793 1.00 0.00 594 ARG B N 20
ATOM 31846 C CA . ARG B 2 43 ? -7.053 -3.600 8.487 1.00 0.00 594 ARG B CA 20
ATOM 31847 C C . ARG B 2 43 ? -6.298 -2.532 7.709 1.00 0.00 594 ARG B C 20
ATOM 31848 O O . ARG B 2 43 ? -5.857 -1.543 8.286 1.00 0.00 594 ARG B O 20
ATOM 31869 N N . VAL B 2 44 ? -6.192 -2.706 6.405 1.00 0.00 595 VAL B N 20
ATOM 31870 C CA . VAL B 2 44 ? -5.426 -1.775 5.577 1.00 0.00 595 VAL B CA 20
ATOM 31871 C C . VAL B 2 44 ? -6.062 -0.390 5.631 1.00 0.00 595 VAL B C 20
ATOM 31872 O O . VAL B 2 44 ? -5.368 0.612 5.613 1.00 0.00 595 VAL B O 20
ATOM 31885 N N . VAL B 2 45 ? -7.394 -0.356 5.741 1.00 0.00 596 VAL B N 20
ATOM 31886 C CA . VAL B 2 45 ? -8.132 0.895 5.892 1.00 0.00 596 VAL B CA 20
ATOM 31887 C C . VAL B 2 45 ? -7.584 1.668 7.107 1.00 0.00 596 VAL B C 20
ATOM 31888 O O . VAL B 2 45 ? -7.291 2.857 7.009 1.00 0.00 596 VAL B O 20
ATOM 31901 N N . HIS B 2 46 ? -7.348 0.947 8.221 1.00 0.00 597 HIS B N 20
ATOM 31902 C CA . HIS B 2 46 ? -6.839 1.549 9.441 1.00 0.00 597 HIS B CA 20
ATOM 31903 C C . HIS B 2 46 ? -5.398 2.012 9.225 1.00 0.00 597 HIS B C 20
ATOM 31904 O O . HIS B 2 46 ? -4.972 3.037 9.772 1.00 0.00 597 HIS B O 20
ATOM 31918 N N . ILE B 2 47 ? -4.665 1.258 8.416 1.00 0.00 598 ILE B N 20
ATOM 31919 C CA . ILE B 2 47 ? -3.280 1.573 8.090 1.00 0.00 598 ILE B CA 20
ATOM 31920 C C . ILE B 2 47 ? -3.201 2.975 7.444 1.00 0.00 598 ILE B C 20
ATOM 31921 O O . ILE B 2 47 ? -2.350 3.791 7.813 1.00 0.00 598 ILE B O 20
ATOM 31937 N N . ILE B 2 48 ? -4.132 3.268 6.530 1.00 0.00 599 ILE B N 20
ATOM 31938 C CA . ILE B 2 48 ? -4.202 4.603 5.932 1.00 0.00 599 ILE B CA 20
ATOM 31939 C C . ILE B 2 48 ? -4.634 5.630 6.985 1.00 0.00 599 ILE B C 20
ATOM 31940 O O . ILE B 2 48 ? -3.996 6.672 7.128 1.00 0.00 599 ILE B O 20
ATOM 31956 N N . GLN B 2 49 ? -5.678 5.292 7.768 1.00 0.00 600 GLN B N 20
ATOM 31957 C CA . GLN B 2 49 ? -6.239 6.187 8.809 1.00 0.00 600 GLN B CA 20
ATOM 31958 C C . GLN B 2 49 ? -5.205 6.650 9.814 1.00 0.00 600 GLN B C 20
ATOM 31959 O O . GLN B 2 49 ? -5.344 7.718 10.406 1.00 0.00 600 GLN B O 20
ATOM 31973 N N . SER B 2 50 ? -4.195 5.839 9.992 1.00 0.00 601 SER B N 20
ATOM 31974 C CA . SER B 2 50 ? -3.107 6.123 10.892 1.00 0.00 601 SER B CA 20
ATOM 31975 C C . SER B 2 50 ? -2.360 7.408 10.488 1.00 0.00 601 SER B C 20
ATOM 31976 O O . SER B 2 50 ? -1.935 8.194 11.346 1.00 0.00 601 SER B O 20
ATOM 31984 N N . ARG B 2 51 ? -2.203 7.622 9.198 1.00 0.00 602 ARG B N 20
ATOM 31985 C CA . ARG B 2 51 ? -1.536 8.813 8.722 1.00 0.00 602 ARG B CA 20
ATOM 31986 C C . ARG B 2 51 ? -2.551 9.821 8.210 1.00 0.00 602 ARG B C 20
ATOM 31987 O O . ARG B 2 51 ? -2.423 11.019 8.436 1.00 0.00 602 ARG B O 20
ATOM 32008 N N . GLU B 2 52 ? -3.554 9.310 7.541 1.00 0.00 603 GLU B N 20
ATOM 32009 C CA . GLU B 2 52 ? -4.539 10.111 6.860 1.00 0.00 603 GLU B CA 20
ATOM 32010 C C . GLU B 2 52 ? -5.800 10.197 7.669 1.00 0.00 603 GLU B C 20
ATOM 32011 O O . GLU B 2 52 ? -6.633 9.273 7.661 1.00 0.00 603 GLU B O 20
ATOM 32023 N N . PRO B 2 53 ? -6.004 11.304 8.357 1.00 0.00 604 PRO B N 20
ATOM 32024 C CA . PRO B 2 53 ? -7.156 11.477 9.193 1.00 0.00 604 PRO B CA 20
ATOM 32025 C C . PRO B 2 53 ? -8.371 11.896 8.368 1.00 0.00 604 PRO B C 20
ATOM 32026 O O . PRO B 2 53 ? -9.507 11.835 8.825 1.00 0.00 604 PRO B O 20
ATOM 32037 N N . SER B 2 54 ? -8.121 12.223 7.115 1.00 0.00 605 SER B N 20
ATOM 32038 C CA . SER B 2 54 ? -9.157 12.633 6.207 1.00 0.00 605 SER B CA 20
ATOM 32039 C C . SER B 2 54 ? -9.986 11.424 5.801 1.00 0.00 605 SER B C 20
ATOM 32040 O O . SER B 2 54 ? -11.171 11.530 5.499 1.00 0.00 605 SER B O 20
ATOM 32048 N N . LEU B 2 55 ? -9.365 10.257 5.847 1.00 0.00 606 LEU B N 20
ATOM 32049 C CA . LEU B 2 55 ? -10.052 9.042 5.526 1.00 0.00 606 LEU B CA 20
ATOM 32050 C C . LEU B 2 55 ? -10.954 8.658 6.710 1.00 0.00 606 LEU B C 20
ATOM 32051 O O . LEU B 2 55 ? -12.045 8.158 6.525 1.00 0.00 606 LEU B O 20
ATOM 32067 N N . ARG B 2 56 ? -10.487 8.935 7.919 1.00 0.00 607 ARG B N 20
ATOM 32068 C CA . ARG B 2 56 ? -11.304 8.787 9.138 1.00 0.00 607 ARG B CA 20
ATOM 32069 C C . ARG B 2 56 ? -12.535 9.677 9.062 1.00 0.00 607 ARG B C 20
ATOM 32070 O O . ARG B 2 56 ? -13.601 9.326 9.550 1.00 0.00 607 ARG B O 20
ATOM 32091 N N . ASP B 2 57 ? -12.359 10.834 8.451 1.00 0.00 608 ASP B N 20
ATOM 32092 C CA . ASP B 2 57 ? -13.462 11.767 8.199 1.00 0.00 608 ASP B CA 20
ATOM 32093 C C . ASP B 2 57 ? -14.336 11.328 7.040 1.00 0.00 608 ASP B C 20
ATOM 32094 O O . ASP B 2 57 ? -15.371 11.923 6.767 1.00 0.00 608 ASP B O 20
ATOM 32103 N N . SER B 2 58 ? -13.928 10.302 6.364 1.00 0.00 609 SER B N 20
ATOM 32104 C CA . SER B 2 58 ? -14.705 9.738 5.296 1.00 0.00 609 SER B CA 20
ATOM 32105 C C . SER B 2 58 ? -15.331 8.449 5.844 1.00 0.00 609 SER B C 20
ATOM 32106 O O . SER B 2 58 ? -15.344 8.237 7.064 1.00 0.00 609 SER B O 20
ATOM 32114 N N . ASN B 2 59 ? -15.858 7.609 5.010 1.00 0.00 610 ASN B N 20
ATOM 32115 C CA . ASN B 2 59 ? -16.415 6.372 5.509 1.00 0.00 610 ASN B CA 20
ATOM 32116 C C . ASN B 2 59 ? -15.351 5.295 5.484 1.00 0.00 610 ASN B C 20
ATOM 32117 O O . ASN B 2 59 ? -14.591 5.222 4.537 1.00 0.00 610 ASN B O 20
ATOM 32128 N N . PRO B 2 60 ? -15.284 4.431 6.528 1.00 0.00 611 PRO B N 20
ATOM 32129 C CA . PRO B 2 60 ? -14.343 3.282 6.569 1.00 0.00 611 PRO B CA 20
ATOM 32130 C C . PRO B 2 60 ? -14.778 2.199 5.580 1.00 0.00 611 PRO B C 20
ATOM 32131 O O . PRO B 2 60 ? -14.121 1.178 5.400 1.00 0.00 611 PRO B O 20
ATOM 32142 N N . ASP B 2 61 ? -15.938 2.442 5.003 1.00 0.00 612 ASP B N 20
ATOM 32143 C CA . ASP B 2 61 ? -16.545 1.634 3.957 1.00 0.00 612 ASP B CA 20
ATOM 32144 C C . ASP B 2 61 ? -15.744 1.851 2.673 1.00 0.00 612 ASP B C 20
ATOM 32145 O O . ASP B 2 61 ? -15.685 1.003 1.785 1.00 0.00 612 ASP B O 20
ATOM 32154 N N . GLU B 2 62 ? -15.098 2.996 2.644 1.00 0.00 613 GLU B N 20
ATOM 32155 C CA . GLU B 2 62 ? -14.178 3.400 1.600 1.00 0.00 613 GLU B CA 20
ATOM 32156 C C . GLU B 2 62 ? -12.765 3.257 2.129 1.00 0.00 613 GLU B C 20
ATOM 32157 O O . GLU B 2 62 ? -12.548 2.889 3.279 1.00 0.00 613 GLU B O 20
ATOM 32169 N N . ILE B 2 63 ? -11.825 3.569 1.296 1.00 0.00 614 ILE B N 20
ATOM 32170 C CA . ILE B 2 63 ? -10.451 3.620 1.660 1.00 0.00 614 ILE B CA 20
ATOM 32171 C C . ILE B 2 63 ? -9.850 4.619 0.701 1.00 0.00 614 ILE B C 20
ATOM 32172 O O . ILE B 2 63 ? -10.389 4.802 -0.400 1.00 0.00 614 ILE B O 20
ATOM 32188 N N . GLU B 2 64 ? -8.845 5.303 1.110 1.00 0.00 615 GLU B N 20
ATOM 32189 C CA . GLU B 2 64 ? -8.193 6.240 0.254 1.00 0.00 615 GLU B CA 20
ATOM 32190 C C . GLU B 2 64 ? -6.741 5.870 0.236 1.00 0.00 615 GLU B C 20
ATOM 32191 O O . GLU B 2 64 ? -6.019 6.141 1.185 1.00 0.00 615 GLU B O 20
ATOM 32203 N N . ILE B 2 65 ? -6.322 5.199 -0.786 1.00 0.00 616 ILE B N 20
ATOM 32204 C CA . ILE B 2 65 ? -4.947 4.813 -0.863 1.00 0.00 616 ILE B CA 20
ATOM 32205 C C . ILE B 2 65 ? -4.310 5.567 -1.972 1.00 0.00 616 ILE B C 20
ATOM 32206 O O . ILE B 2 65 ? -4.439 5.193 -3.132 1.00 0.00 616 ILE B O 20
ATOM 32222 N N . ASP B 2 66 ? -3.697 6.647 -1.632 1.00 0.00 617 ASP B N 20
ATOM 32223 C CA . ASP B 2 66 ? -3.012 7.457 -2.610 1.00 0.00 617 ASP B CA 20
ATOM 32224 C C . ASP B 2 66 ? -1.538 7.170 -2.513 1.00 0.00 617 ASP B C 20
ATOM 32225 O O . ASP B 2 66 ? -0.884 7.606 -1.580 1.00 0.00 617 ASP B O 20
ATOM 32234 N N . PHE B 2 67 ? -1.022 6.465 -3.470 1.00 0.00 618 PHE B N 20
ATOM 32235 C CA . PHE B 2 67 ? 0.352 5.982 -3.432 1.00 0.00 618 PHE B CA 20
ATOM 32236 C C . PHE B 2 67 ? 1.380 7.094 -3.657 1.00 0.00 618 PHE B C 20
ATOM 32237 O O . PHE B 2 67 ? 2.566 6.911 -3.392 1.00 0.00 618 PHE B O 20
ATOM 32254 N N . GLU B 2 68 ? 0.934 8.234 -4.118 1.00 0.00 619 GLU B N 20
ATOM 32255 C CA . GLU B 2 68 ? 1.835 9.332 -4.410 1.00 0.00 619 GLU B CA 20
ATOM 32256 C C . GLU B 2 68 ? 2.061 10.151 -3.181 1.00 0.00 619 GLU B C 20
ATOM 32257 O O . GLU B 2 68 ? 3.197 10.521 -2.835 1.00 0.00 619 GLU B O 20
ATOM 32269 N N . THR B 2 69 ? 0.985 10.448 -2.532 1.00 0.00 620 THR B N 20
ATOM 32270 C CA . THR B 2 69 ? 0.999 11.321 -1.444 1.00 0.00 620 THR B CA 20
ATOM 32271 C C . THR B 2 69 ? 1.293 10.586 -0.125 1.00 0.00 620 THR B C 20
ATOM 32272 O O . THR B 2 69 ? 1.816 11.186 0.819 1.00 0.00 620 THR B O 20
ATOM 32283 N N . LEU B 2 70 ? 0.969 9.300 -0.065 1.00 0.00 621 LEU B N 20
ATOM 32284 C CA . LEU B 2 70 ? 1.290 8.481 1.101 1.00 0.00 621 LEU B CA 20
ATOM 32285 C C . LEU B 2 70 ? 2.781 8.361 1.289 1.00 0.00 621 LEU B C 20
ATOM 32286 O O . LEU B 2 70 ? 3.529 8.237 0.324 1.00 0.00 621 LEU B O 20
ATOM 32302 N N . LYS B 2 71 ? 3.207 8.410 2.526 1.00 0.00 622 LYS B N 20
ATOM 32303 C CA . LYS B 2 71 ? 4.612 8.266 2.829 1.00 0.00 622 LYS B CA 20
ATOM 32304 C C . LYS B 2 71 ? 4.980 6.803 2.919 1.00 0.00 622 LYS B C 20
ATOM 32305 O O . LYS B 2 71 ? 4.101 5.949 3.170 1.00 0.00 622 LYS B O 20
ATOM 32324 N N . PRO B 2 72 ? 6.283 6.487 2.726 1.00 0.00 623 PRO B N 20
ATOM 32325 C CA . PRO B 2 72 ? 6.843 5.135 2.907 1.00 0.00 623 PRO B CA 20
ATOM 32326 C C . PRO B 2 72 ? 6.461 4.497 4.266 1.00 0.00 623 PRO B C 20
ATOM 32327 O O . PRO B 2 72 ? 6.478 3.282 4.408 1.00 0.00 623 PRO B O 20
ATOM 32338 N N . THR B 2 73 ? 6.084 5.334 5.229 1.00 0.00 624 THR B N 20
ATOM 32339 C CA . THR B 2 73 ? 5.678 4.904 6.553 1.00 0.00 624 THR B CA 20
ATOM 32340 C C . THR B 2 73 ? 4.412 4.046 6.479 1.00 0.00 624 THR B C 20
ATOM 32341 O O . THR B 2 73 ? 4.330 2.956 7.060 1.00 0.00 624 THR B O 20
ATOM 32352 N N . THR B 2 74 ? 3.456 4.543 5.752 1.00 0.00 625 THR B N 20
ATOM 32353 C CA . THR B 2 74 ? 2.203 3.890 5.573 1.00 0.00 625 THR B CA 20
ATOM 32354 C C . THR B 2 74 ? 2.286 2.874 4.441 1.00 0.00 625 THR B C 20
ATOM 32355 O O . THR B 2 74 ? 1.835 1.733 4.592 1.00 0.00 625 THR B O 20
ATOM 32366 N N . LEU B 2 75 ? 2.897 3.283 3.324 1.00 0.00 626 LEU B N 20
ATOM 32367 C CA . LEU B 2 75 ? 3.016 2.435 2.133 1.00 0.00 626 LEU B CA 20
ATOM 32368 C C . LEU B 2 75 ? 3.630 1.070 2.450 1.00 0.00 626 LEU B C 20
ATOM 32369 O O . LEU B 2 75 ? 3.151 0.035 1.970 1.00 0.00 626 LEU B O 20
ATOM 32385 N N . ARG B 2 76 ? 4.672 1.080 3.278 1.00 0.00 627 ARG B N 20
ATOM 32386 C CA . ARG B 2 76 ? 5.349 -0.139 3.714 1.00 0.00 627 ARG B CA 20
ATOM 32387 C C . ARG B 2 76 ? 4.375 -1.102 4.377 1.00 0.00 627 ARG B C 20
ATOM 32388 O O . ARG B 2 76 ? 4.377 -2.296 4.081 1.00 0.00 627 ARG B O 20
ATOM 32409 N N . GLU B 2 77 ? 3.519 -0.581 5.246 1.00 0.00 628 GLU B N 20
ATOM 32410 C CA . GLU B 2 77 ? 2.661 -1.444 6.016 1.00 0.00 628 GLU B CA 20
ATOM 32411 C C . GLU B 2 77 ? 1.560 -2.024 5.143 1.00 0.00 628 GLU B C 20
ATOM 32412 O O . GLU B 2 77 ? 1.153 -3.166 5.334 1.00 0.00 628 GLU B O 20
ATOM 32424 N N . LEU B 2 78 ? 1.118 -1.243 4.154 1.00 0.00 629 LEU B N 20
ATOM 32425 C CA . LEU B 2 78 ? 0.133 -1.722 3.178 1.00 0.00 629 LEU B CA 20
ATOM 32426 C C . LEU B 2 78 ? 0.740 -2.932 2.461 1.00 0.00 629 LEU B C 20
ATOM 32427 O O . LEU B 2 78 ? 0.174 -4.032 2.471 1.00 0.00 629 LEU B O 20
ATOM 32443 N N . GLU B 2 79 ? 1.950 -2.724 1.909 1.00 0.00 630 GLU B N 20
ATOM 32444 C CA . GLU B 2 79 ? 2.634 -3.732 1.111 1.00 0.00 630 GLU B CA 20
ATOM 32445 C C . GLU B 2 79 ? 2.964 -4.968 1.944 1.00 0.00 630 GLU B C 20
ATOM 32446 O O . GLU B 2 79 ? 2.783 -6.107 1.498 1.00 0.00 630 GLU B O 20
ATOM 32458 N N . ARG B 2 80 ? 3.449 -4.752 3.146 1.00 0.00 631 ARG B N 20
ATOM 32459 C CA . ARG B 2 80 ? 3.826 -5.852 4.003 1.00 0.00 631 ARG B CA 20
ATOM 32460 C C . ARG B 2 80 ? 2.642 -6.661 4.451 1.00 0.00 631 ARG B C 20
ATOM 32461 O O . ARG B 2 80 ? 2.749 -7.864 4.651 1.00 0.00 631 ARG B O 20
ATOM 32482 N N . TYR B 2 81 ? 1.514 -6.031 4.551 1.00 0.00 632 TYR B N 20
ATOM 32483 C CA . TYR B 2 81 ? 0.328 -6.724 4.951 1.00 0.00 632 TYR B CA 20
ATOM 32484 C C . TYR B 2 81 ? -0.230 -7.529 3.799 1.00 0.00 632 TYR B C 20
ATOM 32485 O O . TYR B 2 81 ? -0.498 -8.722 3.952 1.00 0.00 632 TYR B O 20
ATOM 32503 N N . VAL B 2 82 ? -0.376 -6.887 2.642 1.00 0.00 633 VAL B N 20
ATOM 32504 C CA . VAL B 2 82 ? -0.926 -7.537 1.467 1.00 0.00 633 VAL B CA 20
ATOM 32505 C C . VAL B 2 82 ? -0.098 -8.753 1.093 1.00 0.00 633 VAL B C 20
ATOM 32506 O O . VAL B 2 82 ? -0.645 -9.815 0.826 1.00 0.00 633 VAL B O 20
ATOM 32519 N N . LYS B 2 83 ? 1.223 -8.619 1.178 1.00 0.00 634 LYS B N 20
ATOM 32520 C CA . LYS B 2 83 ? 2.093 -9.698 0.831 1.00 0.00 634 LYS B CA 20
ATOM 32521 C C . LYS B 2 83 ? 1.939 -10.840 1.829 1.00 0.00 634 LYS B C 20
ATOM 32522 O O . LYS B 2 83 ? 1.897 -11.990 1.441 1.00 0.00 634 LYS B O 20
ATOM 32541 N N . SER B 2 84 ? 1.797 -10.506 3.113 1.00 0.00 635 SER B N 20
ATOM 32542 C CA . SER B 2 84 ? 1.625 -11.519 4.143 1.00 0.00 635 SER B CA 20
ATOM 32543 C C . SER B 2 84 ? 0.268 -12.227 3.995 1.00 0.00 635 SER B C 20
ATOM 32544 O O . SER B 2 84 ? 0.168 -13.443 4.144 1.00 0.00 635 SER B O 20
ATOM 32552 N N . CYS B 2 85 ? -0.746 -11.459 3.633 1.00 0.00 636 CYS B N 20
ATOM 32553 C CA . CYS B 2 85 ? -2.097 -11.958 3.523 1.00 0.00 636 CYS B CA 20
ATOM 32554 C C . CYS B 2 85 ? -2.254 -12.826 2.274 1.00 0.00 636 CYS B C 20
ATOM 32555 O O . CYS B 2 85 ? -3.108 -13.722 2.222 1.00 0.00 636 CYS B O 20
ATOM 32563 N N . LEU B 2 86 ? -1.457 -12.540 1.269 1.00 0.00 637 LEU B N 20
ATOM 32564 C CA . LEU B 2 86 ? -1.429 -13.340 0.059 1.00 0.00 637 LEU B CA 20
ATOM 32565 C C . LEU B 2 86 ? -0.555 -14.569 0.241 1.00 0.00 637 LEU B C 20
ATOM 32566 O O . LEU B 2 86 ? -0.877 -15.644 -0.251 1.00 0.00 637 LEU B O 20
ATOM 32582 N N . GLN B 2 87 ? 0.546 -14.397 0.957 1.00 0.00 638 GLN B N 20
ATOM 32583 C CA . GLN B 2 87 ? 1.479 -15.466 1.239 1.00 0.00 638 GLN B CA 20
ATOM 32584 C C . GLN B 2 87 ? 0.816 -16.523 2.107 1.00 0.00 638 GLN B C 20
ATOM 32585 O O . GLN B 2 87 ? 0.935 -17.729 1.838 1.00 0.00 638 GLN B O 20
ATOM 32599 N N . LYS B 2 88 ? 0.094 -16.053 3.140 1.00 0.00 639 LYS B N 20
ATOM 32600 C CA . LYS B 2 88 ? -0.646 -16.910 4.073 1.00 0.00 639 LYS B CA 20
ATOM 32601 C C . LYS B 2 88 ? 0.346 -17.859 4.752 1.00 0.00 639 LYS B C 20
ATOM 32602 O O . LYS B 2 88 ? 1.468 -17.451 5.081 1.00 0.00 639 LYS B O 20
ATOM 32621 N N . LYS B 2 89 ? -0.043 -19.095 4.957 1.00 0.00 640 LYS B N 20
ATOM 32622 C CA . LYS B 2 89 ? 0.848 -20.084 5.537 1.00 0.00 640 LYS B CA 20
ATOM 32623 C C . LYS B 2 89 ? 1.482 -20.928 4.438 1.00 0.00 640 LYS B C 20
ATOM 32624 O O . LYS B 2 89 ? 2.131 -21.939 4.715 1.00 0.00 640 LYS B O 20
ATOM 32643 N N . GLN B 2 90 ? 1.298 -20.477 3.205 1.00 0.00 641 GLN B N 20
ATOM 32644 C CA . GLN B 2 90 ? 1.785 -21.138 2.000 1.00 0.00 641 GLN B CA 20
ATOM 32645 C C . GLN B 2 90 ? 1.128 -22.469 1.728 1.00 0.00 641 GLN B C 20
ATOM 32646 O O . GLN B 2 90 ? 1.609 -23.532 2.126 1.00 0.00 641 GLN B O 20
ATOM 32660 N N . ARG B 2 91 ? 0.013 -22.389 1.080 1.00 0.00 642 ARG B N 20
ATOM 32661 C CA . ARG B 2 91 ? -0.731 -23.529 0.658 1.00 0.00 642 ARG B CA 20
ATOM 32662 C C . ARG B 2 91 ? -1.396 -23.132 -0.631 1.00 0.00 642 ARG B C 20
ATOM 32663 O O . ARG B 2 91 ? -2.359 -22.381 -0.623 1.00 0.00 642 ARG B O 20
ATOM 32684 N N . LYS B 2 92 ? -0.839 -23.567 -1.721 1.00 0.00 643 LYS B N 20
ATOM 32685 C CA . LYS B 2 92 ? -1.292 -23.169 -3.024 1.00 0.00 643 LYS B CA 20
ATOM 32686 C C . LYS B 2 92 ? -2.114 -24.248 -3.732 1.00 0.00 643 LYS B C 20
ATOM 32687 O O . LYS B 2 92 ? -1.583 -25.284 -4.154 1.00 0.00 643 LYS B O 20
ATOM 32706 N N . PRO B 2 93 ? -3.429 -24.041 -3.803 1.00 0.00 644 PRO B N 20
ATOM 32707 C CA . PRO B 2 93 ? -4.317 -24.840 -4.614 1.00 0.00 644 PRO B CA 20
ATOM 32708 C C . PRO B 2 93 ? -4.347 -24.279 -6.045 1.00 0.00 644 PRO B C 20
ATOM 32709 O O . PRO B 2 93 ? -3.841 -24.936 -6.973 1.00 0.00 644 PRO B O 20
#

Solvent-accessible surface area: 7371 Å² total; per-residue (Å²): 256,148,86,87,22,68,42,34,46,62,44,214,162,99,96,97,200,116,109,118,158,93,49,96,38,45,124,16,57,161,103,56,23,131,66,4,11,85,19,0,87,140,6,73,54,156,78,14,30,129,0,12,106,11,0,27,95,105,20,85,56,0,163,128,41,104,98,110,33,0,38,0,33,0,90,105,8,105,30,68,8,5,31,63,0,20,124,60,0,84,70,37,55,80,114,150,135,204,106,149

Organism: Homo sapiens (NCBI:txid9606)

Sequence (100 aa):
KVAPLKIKLGGFASASYDSEEEEEGLPMSYDEKRQLSLDINRLPGEKLGRVVHIIQSREPSLRDSNPDEIEIDFETLKPTTLRELERYVKSCLQKKQRKPKVAPLKIKLGGFASASYDSEEEEEGLPMSYDEKRQLSLDINRLPGEKLGRVVHIIQSREPSLRDSNPDEIEIDFETLKPTTLRELERYVKSCLQKKQRKPKVAPLKIKLGGFASASYDSEEEEEGLPMSYDEKRQLSLDINRLPGEKLGRVVHIIQSREPSLRDSNPDEIEIDFETLKPTTLRELERYVKSCLQKKQRKPKVAPLKIKLGGFASASYDSEEEEEGLPMSYDEKRQLSLDINRLPGEKLGRVVHIIQSREPSLRDSNPDEIEIDFETLKPTTLRELERYVKSCLQKKQRKPKVAPLKIKLGGFASASYDSEEEEEGLPMSYDEKRQLSLDINRLPGEKLGRVVHIIQSREPSLRDSNPDEIEIDFETLKPTTLRELERYVKSCLQKKQRKPKVAPLKIKLGGFASASYDSEEEEEGLPMSYDEKRQLSLDINRLPGEKLGRVVHIIQSREPSLRDSNPDEIEIDFETLKPTTLRELERYVKSCLQKKQRKPKVAPLKIKLGGFASASYDSEEEEEGLPMSYDEKRQLSLDINRLPGEKLGRVVHIIQSREPSLRDSNPDEIEIDFETLKPTTLRELERYVKSCLQKKQRKPKVAPLKIKLGGFASASYDSEEEEEGLPMSYDEKRQLSLDINRLPGEKLGRVVHIIQSREPSLRDSNPDEIEIDFETLKPTTLRELERYVKSCLQKKQRKPKVAPLKIKLGGFASASYDSEEEEEGLPMSYDEKRQLSLDINRLPGEKLGRVVHIIQSREPSLRDSNPDEIEIDFETLKPTTLRELERYVKSCLQKKQRKPKVAPLKIKLGGFASASYDSEEEEEGLPMSYDEKRQLSLDINRLPGEKLGRVVHIIQSREPSLRDSNPDEIEIDFETLKPTTLRELERYVKSCLQKKQRKPKVAPLKIKLGGFASASYDSEEEEEGLPMSYDEKRQLSLDINRLPGEKLGRVVHIIQSREPSLRDSNPDEIEIDFETLKPTTLRELERYVKSCLQKKQRKPKVAPLKIKLGGFASASYDSEEEEEGLPMSYDEKRQLSLDINRLPGEKLGRVVHIIQSREPSLRDSNPDEIEIDFETLKPTTLRELERYVKSCLQKKQRKPKVAPLKIKLGGFASASYDSEEEEEGLPMSYDEKRQLSLDINRLPGEKLGRVVHIIQSREPSLRDSNPDEIEIDFETLKPTTLRELERYVKSCLQKKQRKPKVAPLKIKLGGFASASYDSEEEEEGLPMSYDEKRQLSLDINRLPGEKLGRVVHIIQSREPSLRDSNPDEIEIDFETLKPTTLRELERYVKSCLQKKQRKPKVAPLKIKLGGFASASYDSEEEEEGLPMSYDEKRQLSLDINRLPGEKLGRVVHIIQSREPSLRDSNPDEIEIDFETLKPTTLRELERYVKSCLQKKQRKPKVAPLKIKLGGFASASYDSEEEEEGLPMSYDEKRQLSLDINRLPGEKLGRVVHIIQSREPSLRDSNPDEIEIDFETLKPTTLRELERYVKSCLQKKQRKPKVAPLKIKLGGFASASYDSEEEEEGLPMSYDEKRQLSLDINRLPGEKLGRVVHIIQSREPSLRDSNPDEIEIDFETLKPTTLRELERYVKSCLQKKQRKPKVAPLKIKLGGFASASYDSEEEEEGLPMSYDEKRQLSLDINRLPGEKLGRVVHIIQSREPSLRDSNPDEIEIDFETLKPTTLRELERYVKSCLQKKQRKPKVAPLKIKLGGFASASYDSEEEEEGLPMSYDEKRQLSLDINRLPGEKLGRVVHIIQSREPSLRDSNPDEIEIDFETLKPTTLRELERYVKSCLQKKQRKPKVAPLKIKLGGFASASYDSEEEEEGLPMSYDEKRQLSLDINRLPGEKLGRVVHIIQSREPSLRDSNPDEIEIDFETLKPTTLRELERYVKSCLQKKQRKP

Nearest PDB structures (foldseek):
  6bgg-assembly1_B  TM=8.184E-01  e=4.242E-10  Homo sapiens
  2nd1-assembly1_A  TM=9.092E-01  e=1.069E-07  Homo sapiens
  2nd0-assembly1_A  TM=8.606E-01  e=3.310E-07  Homo sapiens
  2jns-assembly1_A  TM=7.394E-01  e=7.944E-08  Mus musculus
  6bgh-assembly1_A  TM=6.810E-01  e=7.485E-08  Homo sapiens

GO terms:
  GO:0003714 transcription corepressor activity (F, IDA)
  GO:0010629 negative regulation of gene expression (P, IDA)
  GO:0090575 RNA polymerase II transcription regulator complex (C, IDA)
  GO:0001221 transcription coregulator binding (F, IPI)
  GO:0000781 chromosome, telomeric region (C, IDA)
  GO:0016581 NuRD complex (C, IDA)
  GO:0005634 nucleus (C, EXP)
  GO:0005515 protein binding (F, IPI)
  GO:0042826 histone deacetylase binding (F, IPI)
  GO:0003677 DNA binding (F, TAS)
  GO:0008270 zinc ion binding (F, TAS)
  GO:0005654 nucleoplasm (C, TAS)
  GO:0061629 RNA polymerase II-specific DNA-binding transcription factor binding (F, IPI)
  GO:0005654 nucleoplasm (C, IDA)
  GO:0006338 chromatin remodeling (P, IDA)
  GO:0090734 site of DNA damage (C, IDA)
  GO:0005634 nucleus (C, IDA)
  GO:0005737 cytoplasm (C, IDA)
  GO:0005813 centrosome (C, IDA)
  GO:0016887 ATP hydrolysis activity (F, IDA)

InterPro domains:
  IPR000330 SNF2, N-terminal domain [PF00176] (729-1024)
  IPR000953 Chromo/chromo shadow domain [PS50013] (529-586)
  IPR000953 Chromo/chromo shadow domain [PS50013] (622-657)
  IPR000953 Chromo/chromo shadow domain [SM00298] (499-579)
  IPR000953 Chromo/chromo shadow domain [SM00298] (620-677)
  IPR001650 Helicase, C-terminal domain-like [PF00271] (1052-1164)
  IPR001650 Helicase, C-terminal domain-like [PS51194] (1054-1203)
  IPR001650 Helicase, C-terminal domain-like [SM00490] (1080-1164)
  IPR001965 Zinc finger, PHD-type [SM00249] (372-415)
  IPR001965 Zinc finger, PHD-type [SM00249] (451-494)
  IPR002464 DNA/RNA helicase, ATP-dependent, DEAH-box type, conserved site [PS00690] (868-877)
  IPR009462 CHD subfamily II, SANT-like domain [PF06461] (1383-1520)
  IPR009462 CHD subfamily II, SANT-like domain [SM01146] (1366-1523)
  IPR009463 Domain of unknown function DUF1087 [PF06465] (1294-1347)
  IPR009463 Domain of unknown function DUF1087 [SM01147] (1289-1353)
  IPR011011 Zinc finger, FYVE/PHD-type [SSF57903] (342-416)
  IPR012957 CHD, C-terminal 2 [PF08074] (1726-1871)
  IPR012958 CHD, N-terminal [PF08073] (164-217)
  IPR013083 Zinc finger, RING/FYVE/PHD-type [G3DSA:3.30.40.10] (361-420)
  IPR013083 Zinc finger, RING/FYVE/PHD-type [G3DSA:3.30.40.10] (442-501)

Radius of gyration: 15.13 Å; Cα contacts (8 Å, |Δi|>4): 92; chains: 2; bounding box: 54×37×29 Å

Foldseek 3Di:
DPPPPDDDDPDD/DVPPDDDDDPQQADDDDPVRLVVLVVLVVVDDVVLCLVLQVLCCVPDVVSVVPDSSDHDDDPVPDGSNSSVVSSVSSCCVVPPVNDDD

CATH classification: 1.20.1270.220

Secondary structure (DSSP, 8-state):
----SEEESS--/----------GGGSPPPHHHHHHHHHHHHTS-HHHHHHHHHHHHHH-HHHHHS-TTS-EEETTTS-HHHHHHHHHHHHHHTT-TTT--